Protein 8CMU (pdb70)

Foldseek 3Di:
DDPPDPDDFQQAQPAAAFDDQWDFDDDDDPPDPCVVAKDWDDKAQQQALPGDACVVQVNSLAPDRAHEHAAQDKGKMKIFIPWFDDVVPKAKWKWWAGGHDADVVLLRIDTADEDCDDDGQDWHWYFPDGDTRMTMITTHHGLLHFFAKIWMKMWIDDPGTIRIDGGDVRHTYGYFHGLCHPPHQLPDPDVLLLCFQAVDQKFKDWDFFPVDIDIAIAGLLLRYPCNLVLLSVLSSLLSGRRSCRSPVFVSLVSSLQQDEDDPWRHQADEDDPLQQPPADPQQAHRYQPVSSVCCVVVVTYHGHHDQVNSQRNSSSSCSNSPFGKFKKKFAQFQALCQLEQEQEWEAELQWHTDPVPRPRFTFRMGMWMWTFGQDPVDDPDQGTTFTWGSQFHQAPVGRGIWDSDRLRCQQLLQQLDDDRSSNNNSRQFHKYWYWYCYPVRDIDTFDIGRCRGRVWMWTADRPDRDIDTCSCSRYPDPPDPSRVSSVVNNVVNDRDHPDPCVPDDPQPQQKAKDKDWDAAAQQAKTKIKIKIFGQFQDKWKKKKKKFKFAADSRRHTDDRLDIDIDIDIDHGGGMDMDMDIDGNVSPVVPHRAQRKMKMKMWMATVPRRHIDIDMDMGGHDYDAWDKDKDDALAAQDKIKIKIKDWAPDQAKFAQKKKWKDKRQWAHIDIDTDGIHGPGHMDMDMDITHGHDAAKIKMKMFMDTSRYGSHIYMDIDGRHYHD/DDDPDPDPFQQAQPAAAWDDQFDFDDDDDPPPPCVVAKDWDDKFQQQALPGPQCVVQVNSLAPDSAAEHAAQDKGKMKTFIPWADDVVAWAKWKWWAGGHDADVVLLRIDTAGEDCDDDRQDWHWYFPDGDTRMTMIITHHGLLHQFAWIFMKMWIQDPGGIRIDGGDVNHTYGYFHGLCHPPHQLPDPDPLLLCFQAVDQKFKDWDFFDVDIDIAIAGLLLRYPCNLVLLSVLSSLLSGRRSCNSDVFVSLVSSLQQDDDDDFGHQADEDDPLFQPPADDQQAHRYQPVSSVCCVVVVTHHGHHDQVNSQRNSSSSCSSSPFGKFKKKFAQFQALCQLELEQEWEAELQWHTDPPPRQRFTFRMGMWMWTFGQDPVDDPDLGGTFTWRSQWHQAPPGTGIWDSDRLQCLQQLVQLDDDRSSNVNSRAFHKYWYWYCYPVRDIDTQDIGRCRGRVWMWTADRPDRDIDTCSCSRYPDPPDVSRVSNVVSNVVRDRDHPDDCPNYDPAPQPKDKDKDWDAAAQQAKTKIKIKIFGAFQDKWKKKKKKWKFADDSRRHTDDRLDIDIDIDIAHGRGMDMDMDMDHNVSPVVPHRAQRKMKMKMWMATPVRRRIDIDMDMGGHDYDAWDKDKDDAQAAQDKIKIKIKDFAQAQAKFAQKKKWKDKRQWDHIDIDTDGIAHRGGMDMDMDITHGHDAAKIKMKMFMDTSGYGSHIDMDIDGHHYDD/DAADAPADQWDWDPVCVVCVVPCPPDDFQDKTKIAHDPQWADQVQHRIDIWGQHPVHTPPHNYIAGWDADDPEPQWAWPDPDGTATEQGKTKIAHDPPWAWPVRHRMDIWGCHSHGIPDHTYTHD/DAADADQVQKDWDPVCVVCVVPCPPDDFFDKTKMAHDPQWADPVRHGIDIWTQDPVHTPPHNYIAGWAADDPEPQWAFPDPDGTHTQQDKTKIAHHPPWAWPVRHRMDMWGQHRVHTNDDTYIHD

Sequence (1694 aa):
FGGRRAVPPNNSNAAEDDLPTVELQGVVPRGVNLQEFLNVTSVHLFKERWDTNKVDHHTDKYENNKLIVRRGQSFYVQIDFSRPYDPRRDLFRVEYVIGRYPQENKGTYIPVPIVSELQSGKWGAKIVMREDRSVRLSIQSSPKCIVGKFRMYVAVWTPYGVLRTSRNPETDTYILFNPWCEDDAVYLDNEKEREEYVLNDIGVIFYGEVNDIKTRSWSYGQFEDGILDTCLYVMDRAQMDLSGRGNPIKVSRVGSAMVNAKDDEGVLVGSWDNIYAYGVPPSAWTGSVDILLEYRSSENPVRYGQCWVFAGVFNTFLRCLGIPARIVTNYFSAHDNDANLQMDIFLEEDGNVNSKLTKDSVWNYHCWNEAWMTRPDLPVGFGGWQAVDSTPQENSDGMYRCGPASVQAIKHGHVCFQFDAPFVFAEVNSDLIYITAKKDGTHVVENVDATHIGKLIVTKQIGGDGMMDITDTYKFQEGQEEERLALETALMYGAKKPLNTEGVMKSRSNVDMDFEVENAVLGKDFKLSITFRNNSHNRYTITAYLSANITFYTGVPKAEFKKETFDVTLEPLSFKKEAVLIQAGEYMGQLLEQASLHFFVTARINETRDVLAKQKSTVLTIPEIIIKVRGTQVVGSDMTVTVEFTNPLKETLRNVWVHLDGPGVTRPMKKMFREIRPNSTVQWEEVCRPWVSGHRKLIASMSSDSLRHVYGELDVQIQRRPFGGRRAVPPNNSNAAEDDLPTVELQGVVPRGVNLQEFLNVTSVHLFKERWDTNKVDHHTDKYENNKLIVRRGQSFYVQIDFSRPYDPRRDLFRVEYVIGRYPQENKGTYIPVPIVSELQSGKWGAKIVMREDRSVRLSIQSSPKCIVGKFRMYVAVWTPYGVLRTSRNPETDTYILFNPWCEDDAVYLDNEKEREEYVLNDIGVIFYGEVNDIKTRSWSYGQFEDGILDTCLYVMDRAQMDLSGRGNPIKVSRVGSAMVNAKDDEGVLVGSWDNIYAYGVPPSAWTGSVDILLEYRSSENPVRYGQCWVFAGVFNTFLRCLGIPARIVTNYFSAHDNDANLQMDIFLEEDGNVNSKLTKDSVWNYHCWNEAWMTRPDLPVGFGGWQAVDSTPQENSDGMYRCGPASVQAIKHGHVCFQFDAPFVFAEVNSDLIYITAKKDGTHVVENVDATHIGKLIVTKQIGGDGMMDITDTYKFQEGQEEERLALETALMYGAKKPLNTEGVMKSRSNVDMDFEVENAVLGKDFKLSITFRNNSHNRYTITAYLSANITFYTGVPKAEFKKETFDVTLEPLSFKKEAVLIQAGEYMGQLLEQASLHFFVTARINETRDVLAKQKSTVLTIPEIIIKVRGTQVVGSDMTVTVEFTNPLKETLRNVWVHLDGPGVTRPMKKMFREIRPNSTVQWEEVCRPWVSGHRKLIASMSSDSLRHVYGELDVQIQRRPPCGFPHVENGRIAQYYYTFKSFYFPMSIDKKLSFFCLAGYTTESGRQEEQTTCTTEGWSPEPRCFKKCTKPDLSNGYISDVKLLYKIQENMRYGCASGYKTTGGKDEEVVQCLSDGWSSQPTCRKPCGFPHVENGRIAQYYYTFKSFYFPMSIDKKLSFFCLAGYTTESGRQEEQTTCTTEGWSPEPRCFKKCTKPDLSNGYISDVKLLYKIQENMRYGCASGYKTTGGKDEEVVQCLSDGWSSQPTCRK

Nearest PDB structures (foldseek):
  8cmu-assembly1_D  TM=1.008E+00  e=2.382E-25  Homo sapiens
  8cmt-assembly1_D  TM=1.003E+00  e=5.916E-23  Homo sapiens
  4aym-assembly1_B  TM=7.364E-01  e=3.952E-09  Homo sapiens
  3zd2-assembly1_B  TM=6.260E-01  e=2.821E-08  Homo sapiens
  3zd2-assembly1_A  TM=6.293E-01  e=2.395E-08  Homo sapiens

Solvent-accessible surface area: 66856 Å² total; per-residue (Å²): 90,35,0,44,80,40,38,67,47,16,32,30,13,80,11,89,48,139,25,68,81,67,43,100,74,73,144,43,73,245,82,36,80,43,151,99,41,1,85,26,89,48,28,74,9,62,52,92,87,189,33,71,3,1,68,76,2,50,0,50,88,4,42,27,112,36,0,0,0,1,4,13,46,46,2,72,0,37,0,25,3,47,47,68,17,37,86,212,138,7,75,1,19,0,0,0,0,1,1,121,65,29,35,62,41,58,29,2,42,14,24,0,47,50,28,101,108,46,89,96,33,121,28,0,0,66,45,58,77,112,101,115,128,10,0,73,0,10,0,31,1,21,11,169,7,10,1,0,54,0,8,6,6,2,0,4,33,17,113,58,6,11,28,17,34,73,86,58,64,108,7,4,0,2,0,0,0,1,0,33,15,120,91,4,28,0,46,3,112,58,79,143,49,27,83,7,5,1,14,35,13,16,2,8,2,4,28,2,1,24,98,18,51,41,73,5,4,0,0,5,0,0,14,27,105,26,0,7,57,1,0,11,32,5,3,21,57,26,108,1,18,0,47,10,1,11,59,5,14,18,1,0,3,15,3,1,44,12,4,14,5,125,138,69,84,0,2,0,28,22,13,21,48,33,104,7,45,212,32,34,24,0,3,1,14,1,0,0,6,33,0,1,69,82,0,96,78,44,87,70,23,6,112,19,0,3,0,5,0,0,0,0,3,0,0,0,6,0,6,0,0,0,0,0,0,17,9,0,2,0,0,14,0,0,5,29,2,29,3,30,0,11,8,9,7,9,0,61,65,78,0,37,19,13,73,149,60,24,80,29,23,18,4,5,2,0,1,5,0,1,0,62,0,68,10,78,23,7,19,22,26,1,36,11,38,0,1,0,9,2,0,11,3,13,1,25,21,10,53,113,20,0,0,0,0,2,7,54,0,0,32,0,0,9,3,5,8,25,15,9,1,24,23,10,3,0,4,0,29,0,12,1,0,2,3,4,14,69,105,48,21,59,68,67,39,48,42,42,36,58,76,18,1,0,94,36,0,0,2,19,67,61,74,18,64,35,70,59,76,4,15,91,53,0,16,9,126,51,46,81,50,24,45,104,8,7,19,26,4,0,69,45,17,28,7,88,63,82,57,126,38,115,63,37,91,130,33,168,1,78,8,82,3,62,0,112,19,76,88,14,66,17,32,122,72,3,118,0,33,0,37,1,127,2,66,17,150,82,117,8,34,2,26,0,23,0,11,0,18,0,2,0,2,0,17,6,71,98,33,74,20,43,136,57,78,10,118,7,49,0,96,59,110,39,95,86,111,44,76,9,76,0,87,21,76,42,0,51,78,70,40,11,17,10,4,0,0,27,0,22,0,1,0,21,0,60,97,52,134,35,7,16,8,61,22,42,3,12,10,7,48,28,62,107,4,81,10,106,38,126,60,82,45,26,4,27,38,70,2,29,1,9,4,36,4,58,0,38,11,178,82,24,0,131,59,0,91,2,12,1,2,0,2,0,0,5,166,44,50,108,71,50,30,172,86,2,152,45,88,52,66,22,107,19,91,53,94,6,148,0,80,49,26,27,143,33,14,0,2,0,0,0,3,7,92,61,16,22,5,3,10,3,72,51,100,6,69,1,86,142,132,163,85,39,0,45,77,37,33,67,56,13,26,32,15,80,11,93,47,136,22,70,78,73,48,117,60,69,152,40,70,244,81,34,80,59,145,104,41,1,86,24,87,40,31,77,10,65,45,91,84,193,32,70,4,0,69,73,1,51,0,50,87,3,43,26,112,33,0,0,0,0,4,13,46,44,2,71,0,32,0,21,1,51,45,66,19,23,78,214,151,11,75,2,16,0,0,0,0,1,1,125,63,28,36,59,54,60,29,2,42,14,24,0,51,48,27,101,109,46,83,92,26,117,33,0,0,63,44,56,86,114,87,117,123,12,2,70,0,10,0,30,0,20,12,170,7,10,2,0,57,0,9,6,6,2,0,4,33,18,111,68,3,10,30,18,34,75,79,60,66,96,7,4,0,2,0,0,0,1,0,34,16,119,91,4,29,0,60,4,112,52,98,139,46,23,89,6,6,1,15,37,15,17,2,7,2,8,27,2,1,25,100,21,47,38,73,5,3,0,0,4,0,0,12,21,106,25,0,7,61,0,0,11,32,5,2,20,67,28,117,6,16,0,43,11,1,13,61,5,10,17,2,0,6,14,2,0,40,12,6,27,10,116,128,105,77,1,2,0,27,24,11,22,47,35,122,7,42,213,31,34,25,0,2,0,17,3,0,0,4,34,0,2,68,80,0,99,84,39,92,75,19,4,108,20,0,2,1,5,0,0,0,0,3,0,0,0,6,0,7,0,0,0,0,0,0,15,8,0,2,0,0,13,0,0,4,27,2,30,3,28,0,10,8,9,10,8,0,61,62,77,0,37,15,17,72,146,56,22,76,31,25,19,4,4,1,0,1,3,0,0,0,62,0,68,9,81,24,7,13,23,31,0,32,10,37,0,1,0,8,2,0,22,2,14,3,27,15,14,66,91,17,0,0,0,0,2,8,59,1,0,32,0,0,10,4,4,7,26,15,8,1,21,22,8,3,0,4,0,26,1,17,0,0,3,2,2,15,71,122,45,25,57,65,65,30,43,39,48,40,60,75,19,1,0,100,37,0,0,3,21,67,53,70,16,67,34,75,64,76,4,16,92,52,0,15,11,125,56,53,95,44,24,46,90,9,7,19,28,3,0,71,41,15,29,7,87,63,79,54,108,44,127,72,24,90,123,44,160,2,84,5,81,6,65,1,116,22,78,82,12,69,14,31,119,74,3,123,0,30,0,39,0,119,3,61,17,154,86,131,10,37,2,30,0,28,0,9,0,18,0,3,0,3,0,14,8,68,93,33,74,20,34,141,62,80,9,116,3,69,0,90,56,99,32,106,83,114,42,87,8,90,0,91,18,73,49,0,55,80,71,40,10,12,11,4,0,0,20,0,24,0,1,0,15,0,76,92,31,136,10,8,12,5,66,20,47,4,7,10,7,45,27,71,99,5,81,12,116,38,136,56,87,45,32,4,25,42,77,0,31,1,9,4,40,6,63,4,40,17,194,83,21,0,126,60,0,90,2,16,1,2,0,2,1,0,3,166,44,50,115,79,47,30,172,76,2,117,38,129,47,66,22,109,12,87,54,88,6,150,1,78,48,24,27,128,25,13,0,2,0,0,0,3,7,93,52,17,13,7,4,7,4,76,50,86,2,72,1,87,142,128,163,125,4,42,56,6,147,14,79,46,2,56,1,4,48,7,21,31,18,2,88,96,104,40,21,88,8,78,84,111,98,119,6,29,2,20,0,21,2,5,45,3,1,70,69,10,150,54,64,38,100,0,33,0,40,115,142,25,34,51,79,114,14,110,1,34,111,18,12,69,73,17,147,33,72,80,31,99,13,23,45,94,71,52,14,2,90,2,90,67,79,2,107,0,0,17,46,118,54,56,97,2,48,50,47,121,95,59,23,63,3,65,0,81,50,123,28,47,58,33,109,0,40,2,121,184,120,3,40,60,9,157,14,102,48,1,54,2,4,51,6,28,28,21,2,80,94,104,42,17,90,9,58,80,107,85,141,6,21,1,23,0,22,3,5,47,0,0,114,74,16,133,47,69,32,95,1,35,0,43,115,154,21,40,56,69,110,15,132,10,35,121,17,10,70,86,16,150,24,54,75,30,108,22,19,18,100,52,50,14,3,80,15,113,69,70,2,114,1,0,19,42,116,63,43,96,0,46,57,42,146,83,58,29,68,0,60,0,77,84,143,27,41,59,36,119,3,46,4,131,185

Secondary structure (DSSP, 8-state):
--TT-SS-----SS------SEEE-S---TT--GGGS--EEEEE----TTSHHHHHTT-TTSS-SSEEEETTSEEEEEEEESS---TTT-EEEEEEE-SSS--TTTTSEEEE-EESSPPTTS-EEEEEEEETTEEEEEEE--TTPPPEEEEEEEEEEETTEEEEPPP-GGG-EEEE--TT-TTSTT--S-HHHHHHHTT--EEEEEEEETTEEEEEEEE--TTSTTHHHHHHHHHHHTT--GGGTT-HHHHHHHHHHHHBPSSSSSSEEE--SS--TTS--GGG--BHHHHHHHHHHH-S-EEEE-HHHHHHHHHHHHHHHT--EEEEEEEEE-TT-TTB-EEEEEE-TTS-B-TTT-----EEEEEEEEEEE--TTS-TT--EEEEEEEEEEE-SSSEEEEEEEEHHHHHTT-TTSTTTHHHHHHHHHPEEEEEEE-TTS-EEEEEEESSSTT-EEEEEPTTSSSEEE-HHHHSPPTTSHHHHHHHHHHHHTT-B--S-GGG----TT-EEEEEEE---BTT--EEEEEEEEE-SSS-EEEEEEEEEEEE-TTS-EEEEEEEEEEEEEE-TT-EEEEEEEE-HHHHTTT--GGGEEEEEEEEEETTT--EEEEEEEEE-B-PPPEEEEES--BTTS-EEEEEEEE--SSS-EEEEEEEEEETTTEEEEEEEEEEE-TT-EEEEEEEE-----EEEEEEEEEE-SS-EEEEEEEEEEEBPP-/---S-SS-----SS------SEEE-SSPPTT--GGGS--EEEEE----TTSHHHHHHT-TTSS-SSEEEETTSEEEEEEEESS---TTT-EEEEEEE-SSS--TTTTSEEEE-EESS--TTS-EEEEEEEETTEEEEEEE--TTPPPEEEEEEEEEEETTEEEEPPP-GGG-EEEE--TT-TTSTT----HHHHIIIII--EEEEEEEETTEEEEEEEE--TTSTTHHHHHHHHHHHTT--GGGTT-HHHHHHHHHHHHB-BTTBSSEEE--SS--TTS--GGG--BHHHHHHHHHHH-S-EEEE-HHHHHHHHHHHHHHHT--EEEEEEEEE-TT-TTB-EEEEEE-TTS-B-TTT-----EEEEEEEEEEE--TTSPTT--EEEEEEEEEEE-SSSEEEEEEEEHHHHHHT-TTSTTTHHHHHHHHH-EEEEEEE-TTS-EEEEEEESSSTT-EEEEEPTTSSSEEE-HHHHSPPTTSHHHHHHHHHHHHTT-B-SS-TTS--S-SS-EEEEEEE---BTT--EEEEEEEEE-SSS-EEEEEEEEEEEE-TTS-EEEEEEEEEEEEEEPTT-EEEEEEEE-HHHHTTT--GGGEEEEEEEEEETTT--EEEEEEEEE-B-PPPEEEEES--BTTS-EEEEEEEE--SSS-EEEEEEEEEETTTEEEEEEEEEEE-TT-EEEEEEEE-----EEEEEEEEEE-SS-EEEEEEEEEEEBPP-/-B-----BSEEE-THHHHSHHHH-SBPTT-EEEEEEPTTEE-TTS-SEEEEEEETTEEES--B-EEPEEPP---SEEES---SEE-TT-EEEEEEPTT-EETTSSSEEEEEB-SSSBSS---EE-/-B-----BTEEE-THHHHSHHHH-SB-TT-EEEEEEPTTEE-TTS-SEEEEEEETTEEES--B-EEPEEPP--TTEEES---SEE-TT-EEEEEEPTT-EETTSSSEEEEEEETTEESS---EE-

Organism: Homo sapiens (NCBI:txid9606)

InterPro domains:
  IPR001102 Transglutaminase, N-terminal [PF00868] (58-164)
  IPR002931 Transglutaminase-like [PF01841] (311-397)
  IPR002931 Transglutaminase-like [SM00460] (307-400)
  IPR008958 Transglutaminase, C-terminal [PF00927] (519-623)
  IPR008958 Transglutaminase, C-terminal [PF00927] (631-727)
  IPR013783 Immunoglobulin-like fold [G3DSA:2.60.40.10] (9-193)
  IPR013783 Immunoglobulin-like fold [G3DSA:2.60.40.10] (518-631)
  IPR013783 Immunoglobulin-like fold [G3DSA:2.60.40.10] (632-732)
  IPR013808 Transglutaminase, active site [PS00547] (313-330)
  IPR014756 Immunoglobulin E-set [SSF81296] (8-191)
  IPR023608 Protein-glutamine gamma-glutamyltransferase, animal [PIRSF000459] (46-731)
  IPR036238 Transglutaminase, C-terminal domain superfamily [SSF49309] (517-628)
  IPR036238 Transglutaminase, C-terminal domain superfamily [SSF49309] (630-728)
  IPR036985 Transglutaminase-like superfamily [G3DSA:3.90.260.10] (194-502)
  IPR038765 Papain-like cysteine peptidase superfamily [SSF54001] (192-502)
  IPR050779 Protein-glutamine gamma-glutamyltransferases [PTHR11590] (48-728)

B-factor: mean 51.0, std 29.39, range [5.63, 141.69]

Structure (mmCIF, N/CA/C/O backbone):
data_8CMU
#
_entry.id   8CMU
#
_cell.length_a   1.00
_cell.length_b   1.00
_cell.length_c   1.00
_cell.angle_alpha   90.00
_cell.angle_beta   90.00
_cell.angle_gamma   90.00
#
_symmetry.space_group_name_H-M   'P 1'
#
loop_
_entity.id
_entity.type
_entity.pdbx_description
1 polymer 'Coagulation factor XIII A chain'
2 polymer 'Coagulation factor XIII B chain'
3 water water
#
loop_
_atom_site.group_PDB
_atom_site.id
_atom_site.type_symbol
_atom_site.label_atom_id
_atom_site.label_alt_id
_atom_site.label_comp_id
_atom_site.label_asym_id
_atom_site.label_entity_id
_atom_site.label_seq_id
_atom_site.pdbx_PDB_ins_code
_atom_site.Cartn_x
_atom_site.Cartn_y
_atom_site.Cartn_z
_atom_site.occupancy
_atom_site.B_iso_or_equiv
_atom_site.auth_seq_id
_atom_site.auth_comp_id
_atom_site.auth_asym_id
_atom_site.auth_atom_id
_atom_site.pdbx_PDB_model_num
ATOM 1 N N . PHE A 1 9 ? 175.78236 205.06667 206.41201 1.000 45.04447 9 PHE A N 1
ATOM 2 C CA . PHE A 1 9 ? 176.02305 205.04482 204.97419 1.000 46.26904 9 PHE A CA 1
ATOM 3 C C . PHE A 1 9 ? 176.48567 203.67071 204.50589 1.000 49.47238 9 PHE A C 1
ATOM 4 O O . PHE A 1 9 ? 176.94622 202.85170 205.30019 1.000 53.32827 9 PHE A O 1
ATOM 12 N N . GLY A 1 10 ? 176.35782 203.43186 203.20393 1.000 41.53149 10 GLY A N 1
ATOM 13 C CA . GLY A 1 10 ? 176.77082 202.18264 202.60187 1.000 34.22331 10 GLY A CA 1
ATOM 14 C C . GLY A 1 10 ? 176.92902 202.32456 201.10381 1.000 34.30268 10 GLY A C 1
ATOM 15 O O . GLY A 1 10 ? 175.94440 202.28730 200.36104 1.000 43.75187 10 GLY A O 1
ATOM 16 N N . GLY A 1 11 ? 178.16548 202.50190 200.64974 1.000 30.28291 11 GLY A N 1
ATOM 17 C CA . GLY A 1 11 ? 178.42594 202.86535 199.27531 1.000 22.53362 11 GLY A CA 1
ATOM 18 C C . GLY A 1 11 ? 178.27624 201.75813 198.26376 1.000 22.62592 11 GLY A C 1
ATOM 19 O O . GLY A 1 11 ? 178.47500 201.99698 197.07112 1.000 35.39191 11 GLY A O 1
ATOM 20 N N . ARG A 1 12 ? 177.94452 200.54283 198.69906 1.000 33.36468 12 ARG A N 1
ATOM 21 C CA . ARG A 1 12 ? 177.85547 199.42805 197.76466 1.000 30.25119 12 ARG A CA 1
ATOM 22 C C . ARG A 1 12 ? 176.58190 199.49665 196.92985 1.000 34.11950 12 ARG A C 1
ATOM 23 O O . ARG A 1 12 ? 176.59277 199.13845 195.74721 1.000 35.06987 12 ARG A O 1
ATOM 31 N N . ARG A 1 13 ? 175.48323 199.96342 197.52004 1.000 38.07637 13 ARG A N 1
ATOM 32 C CA . ARG A 1 13 ? 174.20112 199.98229 196.83594 1.000 36.21953 13 ARG A CA 1
ATOM 33 C C . ARG A 1 13 ? 173.37084 201.15793 197.32287 1.000 35.94369 13 ARG A C 1
ATOM 34 O O . ARG A 1 13 ? 173.44414 201.54519 198.49148 1.000 35.92962 13 ARG A O 1
ATOM 42 N N . ALA A 1 14 ? 172.58692 201.73261 196.40746 1.000 29.36550 14 ALA A N 1
ATOM 43 C CA . ALA A 1 14 ? 171.66638 202.79528 196.79446 1.000 33.20920 14 ALA A CA 1
ATOM 44 C C . ALA A 1 14 ? 170.45464 202.23863 197.53207 1.000 36.63250 14 ALA A C 1
ATOM 45 O O . ALA A 1 14 ? 169.83954 202.94611 198.33716 1.000 40.47380 14 ALA A O 1
ATOM 47 N N . VAL A 1 15 ? 170.09989 200.98323 197.26964 1.000 39.14609 15 VAL A N 1
ATOM 48 C CA . VAL A 1 15 ? 169.01013 200.30395 197.96660 1.000 36.38362 15 VAL A CA 1
ATOM 49 C C . VAL A 1 15 ? 169.38850 198.83820 198.16801 1.000 34.34148 15 VAL A C 1
ATOM 50 O O . VAL A 1 15 ? 170.02474 198.24076 197.28760 1.000 38.38818 15 VAL A O 1
ATOM 54 N N . PRO A 1 16 ? 169.06421 198.23339 199.31020 1.000 34.31767 16 PRO A N 1
ATOM 55 C CA . PRO A 1 16 ? 169.46102 196.83980 199.56297 1.000 28.89913 16 PRO A CA 1
ATOM 56 C C . PRO A 1 16 ? 168.84020 195.89285 198.55121 1.000 35.31485 16 PRO A C 1
ATOM 57 O O . PRO A 1 16 ? 167.80304 196.20846 197.94871 1.000 37.55682 16 PRO A O 1
ATOM 61 N N . PRO A 1 17 ? 169.44379 194.72407 198.33381 1.000 39.42096 17 PRO A N 1
ATOM 62 C CA . PRO A 1 17 ? 168.92169 193.79895 197.31902 1.000 35.72632 17 PRO A CA 1
ATOM 63 C C . PRO A 1 17 ? 167.53042 193.28667 197.67213 1.000 33.25486 17 PRO A C 1
ATOM 64 O O . PRO A 1 17 ? 167.26474 192.87640 198.80382 1.000 31.49407 17 PRO A O 1
ATOM 68 N N . ASN A 1 18 ? 166.63797 193.32295 196.68108 1.000 36.99712 18 ASN A N 1
ATOM 69 C CA . ASN A 1 18 ? 165.26038 192.84830 196.82351 1.000 29.62138 18 ASN A CA 1
ATOM 70 C C . ASN A 1 18 ? 165.22339 191.34911 196.53694 1.000 30.59950 18 ASN A C 1
ATOM 71 O O . ASN A 1 18 ? 164.81218 190.89041 195.46993 1.000 39.19200 18 ASN A O 1
ATOM 76 N N . ASN A 1 19 ? 165.67718 190.57339 197.52187 1.000 34.04999 19 ASN A N 1
ATOM 77 C CA . ASN A 1 19 ? 165.94674 189.15041 197.34856 1.000 31.78637 19 ASN A CA 1
ATOM 78 C C . ASN A 1 19 ? 165.14259 188.27367 198.30534 1.000 32.99063 19 ASN A C 1
ATOM 79 O O . ASN A 1 19 ? 165.51281 187.11958 198.53985 1.000 40.01063 19 ASN A O 1
ATOM 84 N N . SER A 1 20 ? 164.04741 188.78969 198.85881 1.000 31.07636 20 SER A N 1
ATOM 85 C CA . SER A 1 20 ? 163.13643 187.97797 199.65471 1.000 26.72597 20 SER A CA 1
ATOM 86 C C . SER A 1 20 ? 161.69715 188.30598 199.29141 1.000 35.02577 20 SER A C 1
ATOM 87 O O . SER A 1 20 ? 161.30711 189.47671 199.27149 1.000 35.77365 20 SER A O 1
ATOM 90 N N . ASN A 1 21 ? 160.91226 187.26286 199.01554 1.000 25.51863 21 ASN A N 1
ATOM 91 C CA . ASN A 1 21 ? 159.48659 187.42745 198.76028 1.000 26.23107 21 ASN A CA 1
ATOM 92 C C . ASN A 1 21 ? 158.70222 187.57961 200.05697 1.000 28.66115 21 ASN A C 1
ATOM 93 O O . ASN A 1 21 ? 157.68097 188.27476 200.08047 1.000 31.31321 21 ASN A O 1
ATOM 98 N N . ALA A 1 22 ? 159.15621 186.93657 201.13371 1.000 24.91365 22 ALA A N 1
ATOM 99 C CA . ALA A 1 22 ? 158.49602 187.06063 202.42686 1.000 28.55202 22 ALA A CA 1
ATOM 100 C C . ALA A 1 22 ? 158.59456 188.46737 203.00388 1.000 36.49481 22 ALA A C 1
ATOM 101 O O . ALA A 1 22 ? 157.75840 188.84204 203.83245 1.000 35.25515 22 ALA A O 1
ATOM 103 N N . ALA A 1 23 ? 159.58058 189.25337 202.58044 1.000 38.31859 23 ALA A N 1
ATOM 104 C CA . ALA A 1 23 ? 159.69454 190.62934 203.03906 1.000 32.29729 23 ALA A CA 1
ATOM 105 C C . ALA A 1 23 ? 158.62248 191.50930 202.40447 1.000 40.89059 23 ALA A C 1
ATOM 106 O O . ALA A 1 23 ? 158.18591 191.28453 201.27274 1.000 42.04223 23 ALA A O 1
ATOM 108 N N . GLU A 1 24 ? 158.20266 192.52677 203.15404 1.000 38.32972 24 GLU A N 1
ATOM 109 C CA . GLU A 1 24 ? 157.18056 193.46344 202.71308 1.000 37.92379 24 GLU A CA 1
ATOM 110 C C . GLU A 1 24 ? 157.61963 194.88101 203.05401 1.000 43.96406 24 GLU A C 1
ATOM 111 O O . GLU A 1 24 ? 158.55153 195.09576 203.83317 1.000 46.95648 24 GLU A O 1
ATOM 117 N N . ASP A 1 25 ? 156.93574 195.85749 202.45981 1.000 49.08098 25 ASP A N 1
ATOM 118 C CA . ASP A 1 25 ? 157.07589 197.25106 202.85395 1.000 49.50099 25 ASP A CA 1
ATOM 119 C C . ASP A 1 25 ? 155.71068 197.91717 202.97779 1.000 53.77445 25 ASP A C 1
ATOM 120 O O . ASP A 1 25 ? 154.70325 197.43336 202.45564 1.000 56.64343 25 ASP A O 1
ATOM 125 N N . ASP A 1 26 ? 155.70072 199.04515 203.68850 1.000 59.89245 26 ASP A N 1
ATOM 126 C CA . ASP A 1 26 ? 154.48300 199.79055 204.01304 1.000 59.93000 26 ASP A CA 1
ATOM 127 C C . ASP A 1 26 ? 154.24667 200.86603 202.95831 1.000 57.00363 26 ASP A C 1
ATOM 128 O O . ASP A 1 26 ? 154.73865 201.98969 203.06586 1.000 61.11008 26 ASP A O 1
ATOM 133 N N . LEU A 1 27 ? 153.49475 200.51630 201.92246 1.000 56.50116 27 LEU A N 1
ATOM 134 C CA . LEU A 1 27 ? 153.10445 201.50080 200.91620 1.000 61.82078 27 LEU A CA 1
ATOM 135 C C . LEU A 1 27 ? 152.20136 202.55775 201.54496 1.000 62.34345 27 LEU A C 1
ATOM 136 O O . LEU A 1 27 ? 151.28798 202.21165 202.30354 1.000 62.37859 27 LEU A O 1
ATOM 141 N N . PRO A 1 28 ? 152.43150 203.84323 201.27595 1.000 68.92010 28 PRO A N 1
ATOM 142 C CA . PRO A 1 28 ? 151.58272 204.88880 201.86409 1.000 69.01712 28 PRO A CA 1
ATOM 143 C C . PRO A 1 28 ? 150.12797 204.72284 201.44911 1.000 71.44372 28 PRO A C 1
ATOM 144 O O . PRO A 1 28 ? 149.81784 204.49707 200.27740 1.000 71.96608 28 PRO A O 1
ATOM 148 N N . THR A 1 29 ? 149.23074 204.84155 202.43056 1.000 72.36876 29 THR A N 1
ATOM 149 C CA . THR A 1 29 ? 147.80462 204.90955 202.13074 1.000 70.17790 29 THR A CA 1
ATOM 150 C C . THR A 1 29 ? 147.42344 206.20568 201.42522 1.000 71.54938 29 THR A C 1
ATOM 151 O O . THR A 1 29 ? 146.42641 206.23778 200.69537 1.000 70.14315 29 THR A O 1
ATOM 155 N N . VAL A 1 30 ? 148.18809 207.27710 201.62097 1.000 81.92639 30 VAL A N 1
ATOM 156 C CA . VAL A 1 30 ? 148.06202 208.47548 200.79881 1.000 81.13438 30 VAL A CA 1
ATOM 157 C C . VAL A 1 30 ? 149.45192 209.02700 200.50962 1.000 80.17335 30 VAL A C 1
ATOM 158 O O . VAL A 1 30 ? 150.27170 209.17705 201.42169 1.000 78.77643 30 VAL A O 1
ATOM 162 N N . GLU A 1 31 ? 149.72121 209.30808 199.23831 1.000 86.29589 31 GLU A N 1
ATOM 163 C CA . GLU A 1 31 ? 150.90070 210.04976 198.79836 1.000 86.24792 31 GLU A CA 1
ATOM 164 C C . GLU A 1 31 ? 150.45918 211.45606 198.40007 1.000 87.18310 31 GLU A C 1
ATOM 165 O O . GLU A 1 31 ? 150.05828 211.68640 197.25910 1.000 86.94855 31 GLU A O 1
ATOM 171 N N . LEU A 1 32 ? 150.48164 212.38010 199.35822 1.000 98.41607 32 LEU A N 1
ATOM 172 C CA . LEU A 1 32 ? 150.30880 213.79151 199.03770 1.000 98.63210 32 LEU A CA 1
ATOM 173 C C . LEU A 1 32 ? 151.48503 214.29726 198.21207 1.000 99.02425 32 LEU A C 1
ATOM 174 O O . LEU A 1 32 ? 152.63372 213.90467 198.43424 1.000 98.44861 32 LEU A O 1
ATOM 179 N N . GLN A 1 33 ? 151.19728 215.17696 197.25424 1.000 106.31807 33 GLN A N 1
ATOM 180 C CA . GLN A 1 33 ? 152.22267 215.71168 196.37061 1.000 107.36945 33 GLN A CA 1
ATOM 181 C C . GLN A 1 33 ? 152.07087 217.21934 196.23347 1.000 108.23742 33 GLN A C 1
ATOM 182 O O . GLN A 1 33 ? 150.95740 217.73163 196.08435 1.000 108.14490 33 GLN A O 1
ATOM 188 N N . GLY A 1 34 ? 153.19979 217.92118 196.28384 1.000 121.56149 34 GLY A N 1
ATOM 189 C CA . GLY A 1 34 ? 153.27951 219.36534 196.22957 1.000 121.80159 34 GLY A CA 1
ATOM 190 C C . GLY A 1 34 ? 152.58606 220.07186 197.38683 1.000 122.58461 34 GLY A C 1
ATOM 191 O O . GLY A 1 34 ? 152.39576 219.53226 198.47970 1.000 122.63516 34 GLY A O 1
ATOM 192 N N . VAL A 1 35 ? 152.20409 221.31789 197.11210 1.000 125.78515 35 VAL A N 1
ATOM 193 C CA . VAL A 1 35 ? 151.32436 222.06958 198.00025 1.000 126.19362 35 VAL A CA 1
ATOM 194 C C . VAL A 1 35 ? 149.90428 221.53961 197.85041 1.000 125.88090 35 VAL A C 1
ATOM 195 O O . VAL A 1 35 ? 149.35709 221.49272 196.74246 1.000 125.25403 35 VAL A O 1
ATOM 199 N N . VAL A 1 36 ? 149.30229 221.14122 198.96182 1.000 124.40774 36 VAL A N 1
ATOM 200 C CA . VAL A 1 36 ? 147.90856 220.71078 199.00377 1.000 124.68225 36 VAL A CA 1
ATOM 201 C C . VAL A 1 36 ? 147.10020 221.80005 199.70012 1.000 124.94458 36 VAL A C 1
ATOM 202 O O . VAL A 1 36 ? 147.40806 222.15185 200.84681 1.000 124.45758 36 VAL A O 1
ATOM 206 N N . PRO A 1 37 ? 146.08449 222.36957 199.05049 1.000 125.42862 37 PRO A N 1
ATOM 207 C CA . PRO A 1 37 ? 145.29010 223.42239 199.69089 1.000 124.64237 37 PRO A CA 1
ATOM 208 C C . PRO A 1 37 ? 144.62453 222.93149 200.96852 1.000 125.01518 37 PRO A C 1
ATOM 209 O O . PRO A 1 37 ? 144.38330 221.73866 201.16586 1.000 124.56817 37 PRO A O 1
ATOM 213 N N . ARG A 1 38 ? 144.33311 223.88473 201.84770 1.000 124.97029 38 ARG A N 1
ATOM 214 C CA . ARG A 1 38 ? 143.57290 223.59731 203.05565 1.000 124.67412 38 ARG A CA 1
ATOM 215 C C . ARG A 1 38 ? 142.11179 223.31024 202.72531 1.000 125.38612 38 ARG A C 1
ATOM 216 O O . ARG A 1 38 ? 141.48604 224.03062 201.94138 1.000 125.35661 38 ARG A O 1
ATOM 224 N N . GLY A 1 39 ? 141.57111 222.25321 203.32753 1.000 130.35033 39 GLY A N 1
ATOM 225 C CA . GLY A 1 39 ? 140.19027 221.86842 203.09618 1.000 129.80025 39 GLY A CA 1
ATOM 226 C C . GLY A 1 39 ? 139.89259 221.21925 201.76232 1.000 129.91005 39 GLY A C 1
ATOM 227 O O . GLY A 1 39 ? 138.75573 221.30135 201.28643 1.000 129.69138 39 GLY A O 1
ATOM 228 N N . VAL A 1 40 ? 140.88508 220.58327 201.13521 1.000 123.49089 40 VAL A N 1
ATOM 229 C CA . VAL A 1 40 ? 140.61967 219.78369 199.94390 1.000 122.99346 40 VAL A CA 1
ATOM 230 C C . VAL A 1 40 ? 139.66770 218.64675 200.28553 1.000 122.54661 40 VAL A C 1
ATOM 231 O O . VAL A 1 40 ? 139.90761 217.87107 201.21952 1.000 122.05328 40 VAL A O 1
ATOM 235 N N . ASN A 1 41 ? 138.57697 218.54065 199.52337 1.000 119.62143 41 ASN A N 1
ATOM 236 C CA . ASN A 1 41 ? 137.65098 217.41264 199.63699 1.000 120.21865 41 ASN A CA 1
ATOM 237 C C . ASN A 1 41 ? 138.17448 216.25742 198.78375 1.000 120.33836 41 ASN A C 1
ATOM 238 O O . ASN A 1 41 ? 137.78316 216.05844 197.63069 1.000 119.50084 41 ASN A O 1
ATOM 243 N N . LEU A 1 42 ? 139.09555 215.48755 199.37033 1.000 116.30569 42 LEU A N 1
ATOM 244 C CA . LEU A 1 42 ? 139.61504 214.28930 198.71613 1.000 115.46777 42 LEU A CA 1
ATOM 245 C C . LEU A 1 42 ? 138.52662 213.26821 198.39922 1.000 115.10944 42 LEU A C 1
ATOM 246 O O . LEU A 1 42 ? 138.70310 212.45332 197.48703 1.000 115.14280 42 LEU A O 1
ATOM 251 N N . GLN A 1 43 ? 137.41150 213.29397 199.12781 1.000 115.41361 43 GLN A N 1
ATOM 252 C CA . GLN A 1 43 ? 136.27685 212.40563 198.89733 1.000 115.45963 43 GLN A CA 1
ATOM 253 C C . GLN A 1 43 ? 135.39354 212.83166 197.73043 1.000 115.17998 43 GLN A C 1
ATOM 254 O O . GLN A 1 43 ? 134.35535 212.20180 197.50204 1.000 115.03798 43 GLN A O 1
ATOM 260 N N . GLU A 1 44 ? 135.77323 213.87223 196.98875 1.000 108.84809 44 GLU A N 1
ATOM 261 C CA . GLU A 1 44 ? 135.31807 213.99173 195.60709 1.000 109.33482 44 GLU A CA 1
ATOM 262 C C . GLU A 1 44 ? 135.87374 212.86587 194.74410 1.000 108.87174 44 GLU A C 1
ATOM 263 O O . GLU A 1 44 ? 135.19770 212.38855 193.82533 1.000 107.79892 44 GLU A O 1
ATOM 269 N N . PHE A 1 45 ? 137.09715 212.43208 195.02122 1.000 99.46187 45 PHE A N 1
ATOM 270 C CA . PHE A 1 45 ? 137.74728 211.37807 194.25998 1.000 97.21829 45 PHE A CA 1
ATOM 271 C C . PHE A 1 45 ? 137.38086 210.00264 194.81448 1.000 97.77529 45 PHE A C 1
ATOM 272 O O . PHE A 1 45 ? 136.98179 209.85625 195.97207 1.000 98.03413 45 PHE A O 1
ATOM 280 N N . LEU A 1 46 ? 137.51748 208.98967 193.95786 1.000 84.28856 46 LEU A N 1
ATOM 281 C CA . LEU A 1 46 ? 137.07378 207.64081 194.29280 1.000 81.09114 46 LEU A CA 1
ATOM 282 C C . LEU A 1 46 ? 137.82149 207.07423 195.49193 1.000 81.33432 46 LEU A C 1
ATOM 283 O O . LEU A 1 46 ? 139.04844 207.17362 195.58387 1.000 81.61303 46 LEU A O 1
ATOM 288 N N . ASN A 1 47 ? 137.06800 206.47514 196.40920 1.000 74.52995 47 ASN A N 1
ATOM 289 C CA . ASN A 1 47 ? 137.60066 205.57944 197.42450 1.000 73.90749 47 ASN A CA 1
ATOM 290 C C . ASN A 1 47 ? 137.19768 204.15681 197.06313 1.000 75.79033 47 ASN A C 1
ATOM 291 O O . ASN A 1 47 ? 136.02837 203.89977 196.75933 1.000 75.68535 47 ASN A O 1
ATOM 296 N N . VAL A 1 48 ? 138.15883 203.23947 197.09040 1.000 70.82556 48 VAL A N 1
ATOM 297 C CA . VAL A 1 48 ? 137.86803 201.82578 196.87087 1.000 69.36371 48 VAL A CA 1
ATOM 298 C C . VAL A 1 48 ? 137.32709 201.21483 198.15785 1.000 69.39514 48 VAL A C 1
ATOM 299 O O . VAL A 1 48 ? 137.96794 201.28916 199.21147 1.000 68.48343 48 VAL A O 1
ATOM 303 N N . THR A 1 49 ? 136.14253 200.61196 198.07309 1.000 66.81136 49 THR A N 1
ATOM 304 C CA . THR A 1 49 ? 135.46081 200.00157 199.20547 1.000 68.93983 49 THR A CA 1
ATOM 305 C C . THR A 1 49 ? 135.69483 198.49994 199.29965 1.000 68.52281 49 THR A C 1
ATOM 306 O O . THR A 1 49 ? 135.87728 197.97690 200.40263 1.000 69.72029 49 THR A O 1
ATOM 310 N N . SER A 1 50 ? 135.70026 197.79255 198.16974 1.000 63.37542 50 SER A N 1
ATOM 311 C CA . SER A 1 50 ? 135.98322 196.36420 198.16536 1.000 62.31133 50 SER A CA 1
ATOM 312 C C . SER A 1 50 ? 136.58017 195.94705 196.82875 1.000 57.78689 50 SER A C 1
ATOM 313 O O . SER A 1 50 ? 136.33882 196.57621 195.79530 1.000 54.62596 50 SER A O 1
ATOM 316 N N . VAL A 1 51 ? 137.36425 194.87051 196.86925 1.000 54.61068 51 VAL A N 1
ATOM 317 C CA . VAL A 1 51 ? 137.94121 194.24066 195.68677 1.000 53.47206 51 VAL A CA 1
ATOM 318 C C . VAL A 1 51 ? 137.59826 192.75802 195.72625 1.000 50.92221 51 VAL A C 1
ATOM 319 O O . VAL A 1 51 ? 137.73112 192.11406 196.77259 1.000 53.31054 51 VAL A O 1
ATOM 323 N N . HIS A 1 52 ? 137.16057 192.21854 194.59096 1.000 49.79167 52 HIS A N 1
ATOM 324 C CA . HIS A 1 52 ? 136.82274 190.80757 194.46304 1.000 50.66566 52 HIS A CA 1
ATOM 325 C C . HIS A 1 52 ? 137.70944 190.16762 193.40675 1.000 49.21939 52 HIS A C 1
ATOM 326 O O . HIS A 1 52 ? 137.86302 190.71341 192.30974 1.000 43.43622 52 HIS A O 1
ATOM 333 N N . LEU A 1 53 ? 138.29256 189.01535 193.73642 1.000 45.05520 53 LEU A N 1
ATOM 334 C CA . LEU A 1 53 ? 139.22478 188.34683 192.84051 1.000 41.48588 53 LEU A CA 1
ATOM 335 C C . LEU A 1 53 ? 138.62922 187.13157 192.14363 1.000 39.49155 53 LEU A C 1
ATOM 336 O O . LEU A 1 53 ? 139.32928 186.49408 191.35083 1.000 43.43144 53 LEU A O 1
ATOM 341 N N . PHE A 1 54 ? 137.35487 186.81771 192.39053 1.000 37.01052 54 PHE A N 1
ATOM 342 C CA . PHE A 1 54 ? 136.70140 185.63653 191.81692 1.000 32.28194 54 PHE A CA 1
ATOM 343 C C . PHE A 1 54 ? 137.56119 184.38419 191.99150 1.000 36.42095 54 PHE A C 1
ATOM 344 O O . PHE A 1 54 ? 137.66808 183.54237 191.09791 1.000 36.99643 54 PHE A O 1
ATOM 352 N N . LYS A 1 55 ? 138.18413 184.27153 193.16226 1.000 36.49070 55 LYS A N 1
ATOM 353 C CA . LYS A 1 55 ? 139.29562 183.36308 193.41926 1.000 33.83414 55 LYS A CA 1
ATOM 354 C C . LYS A 1 55 ? 138.87577 181.93053 193.73158 1.000 36.35989 55 LYS A C 1
ATOM 355 O O . LYS A 1 55 ? 139.75414 181.09441 193.96048 1.000 46.46805 55 LYS A O 1
ATOM 361 N N . GLU A 1 56 ? 137.58262 181.62107 193.77733 1.000 41.26751 56 GLU A N 1
ATOM 362 C CA . GLU A 1 56 ? 137.15974 180.29712 194.21624 1.000 39.00413 56 GLU A CA 1
ATOM 363 C C . GLU A 1 56 ? 137.56475 179.21385 193.21737 1.000 38.24596 56 GLU A C 1
ATOM 364 O O . GLU A 1 56 ? 137.60647 179.43137 192.00429 1.000 39.13585 56 GLU A O 1
ATOM 370 N N . ARG A 1 57 ? 137.87260 178.03053 193.76060 1.000 34.81765 57 ARG A N 1
ATOM 371 C CA . ARG A 1 57 ? 138.55150 176.97986 193.00359 1.000 35.84170 57 ARG A CA 1
ATOM 372 C C . ARG A 1 57 ? 137.68863 176.40554 191.88489 1.000 35.97925 57 ARG A C 1
ATOM 373 O O . ARG A 1 57 ? 138.22094 175.89574 190.89361 1.000 43.29590 57 ARG A O 1
ATOM 381 N N . TRP A 1 58 ? 136.36850 176.47631 192.02209 1.000 38.22004 58 TRP A N 1
ATOM 382 C CA . TRP A 1 58 ? 135.43847 176.10133 190.96433 1.000 38.95839 58 TRP A CA 1
ATOM 383 C C . TRP A 1 58 ? 135.22102 177.19717 189.93012 1.000 39.40234 58 TRP A C 1
ATOM 384 O O . TRP A 1 58 ? 134.54345 176.94957 188.92746 1.000 43.26264 58 TRP A O 1
ATOM 395 N N . ASP A 1 59 ? 135.77365 178.38531 190.13692 1.000 36.59406 59 ASP A N 1
ATOM 396 C CA . ASP A 1 59 ? 135.43080 179.55769 189.34924 1.000 37.40256 59 ASP A CA 1
ATOM 397 C C . ASP A 1 59 ? 136.42045 179.78645 188.20854 1.000 38.51156 59 ASP A C 1
ATOM 398 O O . ASP A 1 59 ? 137.51699 179.22422 188.16716 1.000 41.65903 59 ASP A O 1
ATOM 403 N N . THR A 1 60 ? 135.98064 180.62763 187.27017 1.000 30.68104 60 THR A N 1
ATOM 404 C CA . THR A 1 60 ? 136.59428 180.78341 185.95184 1.000 32.43075 60 THR A CA 1
ATOM 405 C C . THR A 1 60 ? 138.10216 181.02748 186.00354 1.000 32.38277 60 THR A C 1
ATOM 406 O O . THR A 1 60 ? 138.86094 180.42250 185.23931 1.000 31.07082 60 THR A O 1
ATOM 410 N N . ASN A 1 61 ? 138.55687 181.90516 186.90018 1.000 29.55961 61 ASN A N 1
ATOM 411 C CA . ASN A 1 61 ? 139.98239 182.22240 186.98315 1.000 27.04255 61 ASN A CA 1
ATOM 412 C C . ASN A 1 61 ? 140.83903 180.98857 187.25496 1.000 28.57406 61 ASN A C 1
ATOM 413 O O . ASN A 1 61 ? 141.72396 180.65336 186.46097 1.000 39.47460 61 ASN A O 1
ATOM 418 N N . LYS A 1 62 ? 140.60251 180.29793 188.36972 1.000 24.81267 62 LYS A N 1
ATOM 419 C CA . LYS A 1 62 ? 141.46498 179.16582 188.70364 1.000 25.93189 62 LYS A CA 1
ATOM 420 C C . LYS A 1 62 ? 141.30118 177.99752 187.73841 1.000 30.14525 62 LYS A C 1
ATOM 421 O O . LYS A 1 62 ? 142.27560 177.28739 187.46717 1.000 31.62937 62 LYS A O 1
ATOM 427 N N . VAL A 1 63 ? 140.09444 177.76994 187.22050 1.000 30.78701 63 VAL A N 1
ATOM 428 C CA . VAL A 1 63 ? 139.90073 176.68853 186.25815 1.000 31.21234 63 VAL A CA 1
ATOM 429 C C . VAL A 1 63 ? 140.64366 176.97896 184.95774 1.000 30.52945 63 VAL A C 1
ATOM 430 O O . VAL A 1 63 ? 141.40611 176.14145 184.46256 1.000 34.83582 63 VAL A O 1
ATOM 434 N N . ASP A 1 64 ? 140.43644 178.16587 184.38367 1.000 29.28136 64 ASP A N 1
ATOM 435 C CA . ASP A 1 64 ? 141.07486 178.49992 183.11528 1.000 28.37756 64 ASP A CA 1
ATOM 436 C C . ASP A 1 64 ? 142.57661 178.72391 183.24112 1.000 27.16679 64 ASP A C 1
ATOM 437 O O . ASP A 1 64 ? 143.28829 178.62143 182.23697 1.000 26.01280 64 ASP A O 1
ATOM 442 N N . HIS A 1 65 ? 143.07456 179.02414 184.43649 1.000 22.75227 65 HIS A N 1
ATOM 443 C CA . HIS A 1 65 ? 144.50772 179.12890 184.67610 1.000 22.72954 65 HIS A CA 1
ATOM 444 C C . HIS A 1 65 ? 145.14947 177.81001 185.08600 1.000 21.71179 65 HIS A C 1
ATOM 445 O O . HIS A 1 65 ? 146.36908 177.76929 185.27056 1.000 39.06027 65 HIS A O 1
ATOM 452 N N . HIS A 1 66 ? 144.36088 176.74653 185.25199 1.000 14.07422 66 HIS A N 1
ATOM 453 C CA . HIS A 1 66 ? 144.85135 175.44616 185.71579 1.000 26.58924 66 HIS A CA 1
ATOM 454 C C . HIS A 1 66 ? 145.56463 175.55112 187.06391 1.000 27.80875 66 HIS A C 1
ATOM 455 O O . HIS A 1 66 ? 146.66674 175.03416 187.25419 1.000 28.77253 66 HIS A O 1
ATOM 462 N N . THR A 1 67 ? 144.91711 176.23030 188.01200 1.000 28.49745 67 THR A N 1
ATOM 463 C CA . THR A 1 67 ? 145.46250 176.40753 189.35173 1.000 27.57914 67 THR A CA 1
ATOM 464 C C . THR A 1 67 ? 144.45188 176.02925 190.42830 1.000 28.03742 67 THR A C 1
ATOM 465 O O . THR A 1 67 ? 144.70380 176.27482 191.61291 1.000 33.82101 67 THR A O 1
ATOM 469 N N . ASP A 1 68 ? 143.31913 175.43716 190.04528 1.000 23.13611 68 ASP A N 1
ATOM 470 C CA . ASP A 1 68 ? 142.32932 174.96386 191.00613 1.000 25.99370 68 ASP A CA 1
ATOM 471 C C . ASP A 1 68 ? 142.81467 173.78380 191.84279 1.000 27.69312 68 ASP A C 1
ATOM 472 O O . ASP A 1 68 ? 142.24676 173.52712 192.90852 1.000 35.27203 68 ASP A O 1
ATOM 477 N N . LYS A 1 69 ? 143.83541 173.05515 191.38819 1.000 29.45261 69 LYS A N 1
ATOM 478 C CA . LYS A 1 69 ? 144.32596 171.91151 192.15310 1.000 28.04319 69 LYS A CA 1
ATOM 479 C C . LYS A 1 69 ? 145.03463 172.33113 193.43669 1.000 29.37399 69 LYS A C 1
ATOM 480 O O . LYS A 1 69 ? 145.08748 171.54817 194.39122 1.000 41.03025 69 LYS A O 1
ATOM 486 N N . TYR A 1 70 ? 145.58906 173.54110 193.48078 1.000 26.42398 70 TYR A N 1
ATOM 487 C CA . TYR A 1 70 ? 146.33334 173.98086 194.65490 1.000 21.74686 70 TYR A CA 1
ATOM 488 C C . TYR A 1 70 ? 145.43100 174.08468 195.87886 1.000 29.07831 70 TYR A C 1
ATOM 489 O O . TYR A 1 70 ? 144.33457 174.64694 195.81720 1.000 31.53374 70 TYR A O 1
ATOM 498 N N . GLU A 1 71 ? 145.90900 173.53745 196.99732 1.000 32.59805 71 GLU A N 1
ATOM 499 C CA . GLU A 1 71 ? 145.22280 173.60850 198.28798 1.000 33.80606 71 GLU A CA 1
ATOM 500 C C . GLU A 1 71 ? 145.46591 174.96114 198.96495 1.000 34.11399 71 GLU A C 1
ATOM 501 O O . GLU A 1 71 ? 145.98052 175.05736 200.07825 1.000 40.67988 71 GLU A O 1
ATOM 507 N N . ASN A 1 72 ? 145.09006 176.02345 198.25783 1.000 33.72244 72 ASN A N 1
ATOM 508 C CA . ASN A 1 72 ? 145.40815 177.38380 198.66882 1.000 29.51901 72 ASN A CA 1
ATOM 509 C C . ASN A 1 72 ? 144.18561 178.25028 198.41371 1.000 32.34650 72 ASN A C 1
ATOM 510 O O . ASN A 1 72 ? 143.56537 178.15301 197.35153 1.000 37.45956 72 ASN A O 1
ATOM 515 N N . ASN A 1 73 ? 143.84147 179.09206 199.38641 1.000 34.01489 73 ASN A N 1
ATOM 516 C CA . ASN A 1 73 ? 142.62692 179.89225 199.33310 1.000 30.04970 73 ASN A CA 1
ATOM 517 C C . ASN A 1 73 ? 142.86562 181.31267 198.83933 1.000 36.31830 73 ASN A C 1
ATOM 518 O O . ASN A 1 73 ? 141.96638 182.15057 198.94565 1.000 38.91576 73 ASN A O 1
ATOM 523 N N . LYS A 1 74 ? 144.04106 181.60401 198.29650 1.000 35.11121 74 LYS A N 1
ATOM 524 C CA . LYS A 1 74 ? 144.27713 182.87346 197.62752 1.000 26.84601 74 LYS A CA 1
ATOM 525 C C . LYS A 1 74 ? 144.19636 182.68991 196.11697 1.000 29.46411 74 LYS A C 1
ATOM 526 O O . LYS A 1 74 ? 144.18358 181.57117 195.60090 1.000 33.01971 74 LYS A O 1
ATOM 532 N N . LEU A 1 75 ? 144.16037 183.81271 195.40473 1.000 30.90676 75 LEU A N 1
ATOM 533 C CA . LEU A 1 75 ? 144.15272 183.76330 193.95032 1.000 22.20885 75 LEU A CA 1
ATOM 534 C C . LEU A 1 75 ? 145.50748 183.29017 193.44496 1.000 23.94003 75 LEU A C 1
ATOM 535 O O . LEU A 1 75 ? 146.54885 183.82486 193.83427 1.000 27.63096 75 LEU A O 1
ATOM 540 N N . ILE A 1 76 ? 145.49025 182.27397 192.58796 1.000 28.55008 76 ILE A N 1
ATOM 541 C CA . ILE A 1 76 ? 146.68218 181.77661 191.91369 1.000 20.85341 76 ILE A CA 1
ATOM 542 C C . ILE A 1 76 ? 146.42144 181.79937 190.41586 1.000 21.15719 76 ILE A C 1
ATOM 543 O O . ILE A 1 76 ? 145.46501 181.17753 189.93798 1.000 34.27908 76 ILE A O 1
ATOM 548 N N . VAL A 1 77 ? 147.26117 182.52377 189.67907 1.000 20.12960 77 VAL A N 1
ATOM 549 C CA . VAL A 1 77 ? 147.10817 182.70407 188.24501 1.000 23.04152 77 VAL A CA 1
ATOM 550 C C . VAL A 1 77 ? 148.46614 182.47568 187.59873 1.000 18.87015 77 VAL A C 1
ATOM 551 O O . VAL A 1 77 ? 149.51180 182.53061 188.24939 1.000 32.23603 77 VAL A O 1
ATOM 555 N N . ARG A 1 78 ? 148.43735 182.19681 186.30292 1.000 28.55224 78 ARG A N 1
ATOM 556 C CA . ARG A 1 78 ? 149.64260 181.96055 185.52618 1.000 18.22168 78 ARG A CA 1
ATOM 557 C C . ARG A 1 78 ? 149.91537 183.16019 184.63066 1.000 22.36165 78 ARG A C 1
ATOM 558 O O . ARG A 1 78 ? 148.99670 183.71360 184.01904 1.000 19.99683 78 ARG A O 1
ATOM 566 N N . ARG A 1 79 ? 151.18156 183.56289 184.57547 1.000 21.95823 79 ARG A N 1
ATOM 567 C CA . ARG A 1 79 ? 151.58242 184.76662 183.86365 1.000 28.52008 79 ARG A CA 1
ATOM 568 C C . ARG A 1 79 ? 151.22640 184.67187 182.38082 1.000 24.20330 79 ARG A C 1
ATOM 569 O O . ARG A 1 79 ? 151.03176 183.58988 181.82497 1.000 30.78880 79 ARG A O 1
ATOM 577 N N . GLY A 1 80 ? 151.14437 185.83321 181.73719 1.000 16.86924 80 GLY A N 1
ATOM 578 C CA . GLY A 1 80 ? 150.86040 185.88225 180.31917 1.000 23.92072 80 GLY A CA 1
ATOM 579 C C . GLY A 1 80 ? 149.41878 185.63305 179.93669 1.000 23.30431 80 GLY A C 1
ATOM 580 O O . GLY A 1 80 ? 149.11933 185.55668 178.74048 1.000 29.16292 80 GLY A O 1
ATOM 581 N N . GLN A 1 81 ? 148.51581 185.50508 180.90692 1.000 26.98598 81 GLN A N 1
ATOM 582 C CA . GLN A 1 81 ? 147.13774 185.10927 180.65348 1.000 25.23269 81 GLN A CA 1
ATOM 583 C C . GLN A 1 81 ? 146.20729 185.98075 181.48335 1.000 31.96498 81 GLN A C 1
ATOM 584 O O . GLN A 1 81 ? 146.51748 186.31410 182.62998 1.000 32.33875 81 GLN A O 1
ATOM 590 N N . SER A 1 82 ? 145.07108 186.35026 180.89828 1.000 31.70669 82 SER A N 1
ATOM 591 C CA . SER A 1 82 ? 144.17995 187.31683 181.52181 1.000 26.20550 82 SER A CA 1
ATOM 592 C C . SER A 1 82 ? 143.29536 186.66866 182.58166 1.000 27.35042 82 SER A C 1
ATOM 593 O O . SER A 1 82 ? 142.98262 185.47674 182.52521 1.000 31.97292 82 SER A O 1
ATOM 596 N N . PHE A 1 83 ? 142.89399 187.48217 183.55581 1.000 31.20674 83 PHE A N 1
ATOM 597 C CA . PHE A 1 83 ? 142.01955 187.05475 184.64015 1.000 26.25493 83 PHE A CA 1
ATOM 598 C C . PHE A 1 83 ? 141.14844 188.22594 185.07448 1.000 23.38113 83 PHE A C 1
ATOM 599 O O . PHE A 1 83 ? 141.50394 189.39097 184.89299 1.000 34.55737 83 PHE A O 1
ATOM 607 N N . TYR A 1 84 ? 140.00130 187.90196 185.66285 1.000 35.83369 84 TYR A N 1
ATOM 608 C CA . TYR A 1 84 ? 139.01886 188.90527 186.05397 1.000 33.27500 84 TYR A CA 1
ATOM 609 C C . TYR A 1 84 ? 139.18548 189.31519 187.51272 1.000 36.57626 84 TYR A C 1
ATOM 610 O O . TYR A 1 84 ? 139.50159 188.48959 188.37317 1.000 43.40603 84 TYR A O 1
ATOM 619 N N . VAL A 1 85 ? 138.96224 190.60476 187.77940 1.000 42.31577 85 VAL A N 1
ATOM 620 C CA . VAL A 1 85 ? 138.73350 191.12423 189.12557 1.000 43.61284 85 VAL A CA 1
ATOM 621 C C . VAL A 1 85 ? 137.60575 192.14548 189.06021 1.000 40.47325 85 VAL A C 1
ATOM 622 O O . VAL A 1 85 ? 137.33052 192.72231 188.00652 1.000 40.61070 85 VAL A O 1
ATOM 626 N N . GLN A 1 86 ? 136.90220 192.32081 190.17663 1.000 49.87818 86 GLN A N 1
ATOM 627 C CA . GLN A 1 86 ? 135.92367 193.39251 190.31020 1.000 48.51541 86 GLN A CA 1
ATOM 628 C C . GLN A 1 86 ? 136.35491 194.37635 191.39138 1.000 46.57273 86 GLN A C 1
ATOM 629 O O . GLN A 1 86 ? 136.81787 193.97406 192.46285 1.000 51.77601 86 GLN A O 1
ATOM 635 N N . ILE A 1 87 ? 136.20213 195.66772 191.10081 1.000 52.39285 87 ILE A N 1
ATOM 636 C CA . ILE A 1 87 ? 136.48423 196.74795 192.03926 1.000 56.82825 87 ILE A CA 1
ATOM 637 C C . ILE A 1 87 ? 135.19429 197.51446 192.29814 1.000 52.60234 87 ILE A C 1
ATOM 638 O O . ILE A 1 87 ? 134.47451 197.86549 191.35637 1.000 51.50636 87 ILE A O 1
ATOM 643 N N . ASP A 1 88 ? 134.90562 197.77253 193.57004 1.000 60.79114 88 ASP A N 1
ATOM 644 C CA . ASP A 1 88 ? 133.75116 198.56105 193.98428 1.000 60.63910 88 ASP A CA 1
ATOM 645 C C . ASP A 1 88 ? 134.23623 199.88266 194.56517 1.000 61.66905 88 ASP A C 1
ATOM 646 O O . ASP A 1 88 ? 135.00397 199.88934 195.53177 1.000 60.28134 88 ASP A O 1
ATOM 651 N N . PHE A 1 89 ? 133.83921 200.99111 193.94652 1.000 68.24945 89 PHE A N 1
ATOM 652 C CA . PHE A 1 89 ? 134.20525 202.30381 194.45640 1.000 67.41295 89 PHE A CA 1
ATOM 653 C C . PHE A 1 89 ? 133.11818 202.85504 195.37604 1.000 68.66527 89 PHE A C 1
ATOM 654 O O . PHE A 1 89 ? 132.01474 202.31610 195.48119 1.000 70.14816 89 PHE A O 1
ATOM 662 N N . SER A 1 90 ? 133.45588 203.95260 196.05637 1.000 79.06704 90 SER A N 1
ATOM 663 C CA . SER A 1 90 ? 132.48191 204.68485 196.85670 1.000 78.06662 90 SER A CA 1
ATOM 664 C C . SER A 1 90 ? 131.41360 205.35757 196.00411 1.000 78.47779 90 SER A C 1
ATOM 665 O O . SER A 1 90 ? 130.31566 205.62279 196.50460 1.000 80.00399 90 SER A O 1
ATOM 668 N N . ARG A 1 91 ? 131.70571 205.63678 194.73914 1.000 80.76677 91 ARG A N 1
ATOM 669 C CA . ARG A 1 91 ? 130.74405 206.23578 193.82669 1.000 81.85691 91 ARG A CA 1
ATOM 670 C C . ARG A 1 91 ? 130.98273 205.66149 192.43915 1.000 83.05688 91 ARG A C 1
ATOM 671 O O . ARG A 1 91 ? 132.03640 205.06639 192.18506 1.000 84.09412 91 ARG A O 1
ATOM 679 N N . PRO A 1 92 ? 130.01798 205.80069 191.52553 1.000 83.43446 92 PRO A N 1
ATOM 680 C CA . PRO A 1 92 ? 130.21542 205.29424 190.16211 1.000 83.33293 92 PRO A CA 1
ATOM 681 C C . PRO A 1 92 ? 131.45234 205.86637 189.48402 1.000 83.95947 92 PRO A C 1
ATOM 682 O O . PRO A 1 92 ? 131.83397 207.02046 189.68921 1.000 85.91673 92 PRO A O 1
ATOM 686 N N . TYR A 1 93 ? 132.07509 205.02323 188.66483 1.000 80.62586 93 TYR A N 1
ATOM 687 C CA . TYR A 1 93 ? 133.28573 205.38604 187.94087 1.000 80.19842 93 TYR A CA 1
ATOM 688 C C . TYR A 1 93 ? 132.96836 206.32529 186.78478 1.000 81.58545 93 TYR A C 1
ATOM 689 O O . TYR A 1 93 ? 132.01302 206.10606 186.03400 1.000 81.71683 93 TYR A O 1
ATOM 698 N N . ASP A 1 94 ? 133.77582 207.37873 186.64604 1.000 90.04191 94 ASP A N 1
ATOM 699 C CA . ASP A 1 94 ? 133.57180 208.42539 185.64568 1.000 90.00843 94 ASP A CA 1
ATOM 700 C C . ASP A 1 94 ? 134.83500 208.54307 184.80231 1.000 91.02966 94 ASP A C 1
ATOM 701 O O . ASP A 1 94 ? 135.77235 209.27109 185.16526 1.000 92.07098 94 ASP A O 1
ATOM 706 N N . PRO A 1 95 ? 134.90598 207.82343 183.67210 1.000 92.06621 95 PRO A N 1
ATOM 707 C CA . PRO A 1 95 ? 136.15577 207.71878 182.90118 1.000 92.46527 95 PRO A CA 1
ATOM 708 C C . PRO A 1 95 ? 136.76363 209.05427 182.49519 1.000 92.94012 95 PRO A C 1
ATOM 709 O O . PRO A 1 95 ? 137.97394 209.14776 182.26757 1.000 92.55554 95 PRO A O 1
ATOM 713 N N . ARG A 1 96 ? 135.93293 210.09425 182.40239 1.000 95.63060 96 ARG A N 1
ATOM 714 C CA . ARG A 1 96 ? 136.41763 211.41058 182.00469 1.000 95.91452 96 ARG A CA 1
ATOM 715 C C . ARG A 1 96 ? 137.30778 212.05350 183.06115 1.000 96.08129 96 ARG A C 1
ATOM 716 O O . ARG A 1 96 ? 138.12300 212.91806 182.72232 1.000 95.98546 96 ARG A O 1
ATOM 724 N N . ARG A 1 97 ? 137.19034 211.64539 184.32311 1.000 90.20458 97 ARG A N 1
ATOM 725 C CA . ARG A 1 97 ? 137.95854 212.28130 185.38975 1.000 89.14136 97 ARG A CA 1
ATOM 726 C C . ARG A 1 97 ? 138.56436 211.31497 186.39448 1.000 89.17459 97 ARG A C 1
ATOM 727 O O . ARG A 1 97 ? 139.55795 211.67561 187.03420 1.000 90.30395 97 ARG A O 1
ATOM 735 N N . ASP A 1 98 ? 138.01572 210.11780 186.57330 1.000 83.82822 98 ASP A N 1
ATOM 736 C CA . ASP A 1 98 ? 138.52553 209.16152 187.55254 1.000 82.07871 98 ASP A CA 1
ATOM 737 C C . ASP A 1 98 ? 139.66766 208.36017 186.93855 1.000 82.31691 98 ASP A C 1
ATOM 738 O O . ASP A 1 98 ? 139.44316 207.45558 186.13219 1.000 84.98808 98 ASP A O 1
ATOM 743 N N . LEU A 1 99 ? 140.90108 208.70180 187.30018 1.000 64.92826 99 LEU A N 1
ATOM 744 C CA . LEU A 1 99 ? 142.07777 207.92985 186.91789 1.000 64.16209 99 LEU A CA 1
ATOM 745 C C . LEU A 1 99 ? 142.47769 206.99609 188.05559 1.000 60.82943 99 LEU A C 1
ATOM 746 O O . LEU A 1 99 ? 142.64935 207.44098 189.19488 1.000 58.30155 99 LEU A O 1
ATOM 751 N N . PHE A 1 100 ? 142.62190 205.70698 187.74984 1.000 51.73903 100 PHE A N 1
ATOM 752 C CA . PHE A 1 100 ? 143.06286 204.74078 188.74760 1.000 48.45753 100 PHE A CA 1
ATOM 753 C C . PHE A 1 100 ? 143.79419 203.59343 188.06346 1.000 49.42202 100 PHE A C 1
ATOM 754 O O . PHE A 1 100 ? 143.68756 203.39637 186.85036 1.000 45.06597 100 PHE A O 1
ATOM 762 N N . ARG A 1 101 ? 144.54522 202.83697 188.86510 1.000 47.76962 101 ARG A N 1
ATOM 763 C CA . ARG A 1 101 ? 145.22564 201.64042 188.38585 1.000 48.60429 101 ARG A CA 1
ATOM 764 C C . ARG A 1 101 ? 145.37175 200.62859 189.51515 1.000 44.38656 101 ARG A C 1
ATOM 765 O O . ARG A 1 101 ? 145.41839 200.98699 190.69443 1.000 46.19077 101 ARG A O 1
ATOM 773 N N . VAL A 1 102 ? 145.47197 199.36044 189.13546 1.000 40.60939 102 VAL A N 1
ATOM 774 C CA . VAL A 1 102 ? 145.92455 198.31479 190.04659 1.000 42.75479 102 VAL A CA 1
ATOM 775 C C . VAL A 1 102 ? 147.44571 198.35724 190.12752 1.000 38.94448 102 VAL A C 1
ATOM 776 O O . VAL A 1 102 ? 148.12335 198.70570 189.15813 1.000 45.92943 102 VAL A O 1
ATOM 780 N N . GLU A 1 103 ? 147.98852 198.06252 191.30474 1.000 32.52989 103 GLU A N 1
ATOM 781 C CA . GLU A 1 103 ? 149.42187 197.90317 191.50954 1.000 36.92266 103 GLU A CA 1
ATOM 782 C C . GLU A 1 103 ? 149.70453 196.52267 192.08111 1.000 34.92458 103 GLU A C 1
ATOM 783 O O . GLU A 1 103 ? 149.07950 196.11647 193.06583 1.000 37.54750 103 GLU A O 1
ATOM 789 N N . TYR A 1 104 ? 150.64190 195.80650 191.46866 1.000 25.01569 104 TYR A N 1
ATOM 790 C CA . TYR A 1 104 ? 151.20471 194.59568 192.05458 1.000 27.86420 104 TYR A CA 1
ATOM 791 C C . TYR A 1 104 ? 152.62392 194.85270 192.54274 1.000 24.09682 104 TYR A C 1
ATOM 792 O O . TYR A 1 104 ? 153.43608 195.44874 191.83071 1.000 29.75270 104 TYR A O 1
ATOM 801 N N . VAL A 1 105 ? 152.92258 194.39086 193.75421 1.000 17.91137 105 VAL A N 1
ATOM 802 C CA . VAL A 1 105 ? 154.16376 194.73595 194.44100 1.000 24.99921 105 VAL A CA 1
ATOM 803 C C . VAL A 1 105 ? 154.73111 193.47227 195.06978 1.000 22.44875 105 VAL A C 1
ATOM 804 O O . VAL A 1 105 ? 153.98916 192.65183 195.61400 1.000 20.47871 105 VAL A O 1
ATOM 808 N N . ILE A 1 106 ? 156.04980 193.31621 195.00517 1.000 24.23426 106 ILE A N 1
ATOM 809 C CA . ILE A 1 106 ? 156.71140 192.13597 195.54805 1.000 29.21125 106 ILE A CA 1
ATOM 810 C C . ILE A 1 106 ? 158.02877 192.53962 196.20102 1.000 28.52339 106 ILE A C 1
ATOM 811 O O . ILE A 1 106 ? 158.74668 193.41082 195.69910 1.000 28.64910 106 ILE A O 1
ATOM 816 N N . GLY A 1 107 ? 158.32082 191.92799 197.34771 1.000 37.13543 107 GLY A N 1
ATOM 817 C CA . GLY A 1 107 ? 159.50871 192.23593 198.11756 1.000 33.21253 107 GLY A CA 1
ATOM 818 C C . GLY A 1 107 ? 159.45704 193.53016 198.90613 1.000 32.26348 107 GLY A C 1
ATOM 819 O O . GLY A 1 107 ? 158.47724 194.27629 198.91493 1.000 40.38819 107 GLY A O 1
ATOM 820 N N . ARG A 1 108 ? 160.57194 193.78824 199.58921 1.000 33.46270 108 ARG A N 1
ATOM 821 C CA . ARG A 1 108 ? 160.71882 194.93864 200.46784 1.000 33.48446 108 ARG A CA 1
ATOM 822 C C . ARG A 1 108 ? 161.17230 196.19888 199.74859 1.000 34.65555 108 ARG A C 1
ATOM 823 O O . ARG A 1 108 ? 160.89253 197.30364 200.22713 1.000 40.57200 108 ARG A O 1
ATOM 831 N N . TYR A 1 109 ? 161.84780 196.06318 198.61017 1.000 34.68723 109 TYR A N 1
ATOM 832 C CA . TYR A 1 109 ? 162.41092 197.19381 197.87425 1.000 30.70082 109 TYR A CA 1
ATOM 833 C C . TYR A 1 109 ? 161.90268 197.25274 196.43719 1.000 35.89005 109 TYR A C 1
ATOM 834 O O . TYR A 1 109 ? 162.69920 197.23499 195.49165 1.000 35.32327 109 TYR A O 1
ATOM 843 N N . PRO A 1 110 ? 160.58743 197.31865 196.22953 1.000 37.25387 110 PRO A N 1
ATOM 844 C CA . PRO A 1 110 ? 160.06932 197.18800 194.86537 1.000 31.30653 110 PRO A CA 1
ATOM 845 C C . PRO A 1 110 ? 160.42335 198.39854 194.01609 1.000 29.87266 110 PRO A C 1
ATOM 846 O O . PRO A 1 110 ? 160.37768 199.54305 194.47299 1.000 35.88625 110 PRO A O 1
ATOM 850 N N . GLN A 1 111 ? 160.78327 198.12742 192.76494 1.000 31.70675 111 GLN A N 1
ATOM 851 C CA . GLN A 1 111 ? 161.13730 199.15851 191.80315 1.000 31.40170 111 GLN A CA 1
ATOM 852 C C . GLN A 1 111 ? 160.49485 198.84221 190.46338 1.000 34.16719 111 GLN A C 1
ATOM 853 O O . GLN A 1 111 ? 160.46630 197.68321 190.04125 1.000 37.79183 111 GLN A O 1
ATOM 859 N N . GLU A 1 112 ? 159.98703 199.87761 189.79440 1.000 32.94291 112 GLU A N 1
ATOM 860 C CA . GLU A 1 112 ? 159.25206 199.65633 188.55480 1.000 32.50655 112 GLU A CA 1
ATOM 861 C C . GLU A 1 112 ? 160.17538 199.15678 187.45021 1.000 38.30661 112 GLU A C 1
ATOM 862 O O . GLU A 1 112 ? 159.82404 198.22745 186.71461 1.000 39.87433 112 GLU A O 1
ATOM 868 N N . ASN A 1 113 ? 161.35444 199.76651 187.30963 1.000 35.41480 113 ASN A N 1
ATOM 869 C CA . ASN A 1 113 ? 162.30121 199.33110 186.28973 1.000 33.26182 113 ASN A CA 1
ATOM 870 C C . ASN A 1 113 ? 162.89350 197.95336 186.57266 1.000 37.84869 113 ASN A C 1
ATOM 871 O O . ASN A 1 113 ? 163.38146 197.30496 185.64159 1.000 42.41562 113 ASN A O 1
ATOM 876 N N . LYS A 1 114 ? 162.87088 197.49343 187.82289 1.000 38.63275 114 LYS A N 1
ATOM 877 C CA . LYS A 1 114 ? 163.24744 196.12447 188.15931 1.000 33.25797 114 LYS A CA 1
ATOM 878 C C . LYS A 1 114 ? 162.09142 195.13704 188.05717 1.000 37.38220 114 LYS A C 1
ATOM 879 O O . LYS A 1 114 ? 162.28526 193.94974 188.33593 1.000 42.38481 114 LYS A O 1
ATOM 885 N N . GLY A 1 115 ? 160.90291 195.59328 187.67221 1.000 35.30985 115 GLY A N 1
ATOM 886 C CA . GLY A 1 115 ? 159.75096 194.72524 187.53724 1.000 30.50438 115 GLY A CA 1
ATOM 887 C C . GLY A 1 115 ? 159.11400 194.27614 188.83161 1.000 30.89842 115 GLY A C 1
ATOM 888 O O . GLY A 1 115 ? 158.21372 193.43336 188.79857 1.000 32.63104 115 GLY A O 1
ATOM 889 N N . THR A 1 116 ? 159.55448 194.80144 189.97380 1.000 28.93038 116 THR A N 1
ATOM 890 C CA . THR A 1 116 ? 159.02155 194.39979 191.26782 1.000 25.05334 116 THR A CA 1
ATOM 891 C C . THR A 1 116 ? 157.97494 195.36671 191.80532 1.000 23.55019 116 THR A C 1
ATOM 892 O O . THR A 1 116 ? 157.31897 195.05519 192.80398 1.000 25.29405 116 THR A O 1
ATOM 896 N N . TYR A 1 117 ? 157.79653 196.51600 191.16247 1.000 27.06311 117 TYR A N 1
ATOM 897 C CA . TYR A 1 117 ? 156.57857 197.30769 191.24690 1.000 32.72192 117 TYR A CA 1
ATOM 898 C C . TYR A 1 117 ? 155.94870 197.36672 189.86428 1.000 33.91233 117 TYR A C 1
ATOM 899 O O . TYR A 1 117 ? 156.62488 197.69707 188.88516 1.000 37.89713 117 TYR A O 1
ATOM 908 N N . ILE A 1 118 ? 154.66110 197.04528 189.78514 1.000 29.92074 118 ILE A N 1
ATOM 909 C CA . ILE A 1 118 ? 153.97906 196.87974 188.50645 1.000 31.81780 118 ILE A CA 1
ATOM 910 C C . ILE A 1 118 ? 152.67611 197.66770 188.53479 1.000 27.32997 118 ILE A C 1
ATOM 911 O O . ILE A 1 118 ? 151.67309 197.18847 189.08636 1.000 30.39276 118 ILE A O 1
ATOM 916 N N . PRO A 1 119 ? 152.66097 198.89278 188.00501 1.000 40.13769 119 PRO A N 1
ATOM 917 C CA . PRO A 1 119 ? 151.39782 199.60154 187.76368 1.000 39.31952 119 PRO A CA 1
ATOM 918 C C . PRO A 1 119 ? 150.72477 199.04556 186.51758 1.000 41.65504 119 PRO A C 1
ATOM 919 O O . PRO A 1 119 ? 151.32372 199.00437 185.44071 1.000 46.77948 119 PRO A O 1
ATOM 923 N N . VAL A 1 120 ? 149.48269 198.59615 186.66727 1.000 36.52513 120 VAL A N 1
ATOM 924 C CA . VAL A 1 120 ? 148.72411 198.00337 185.57266 1.000 38.45748 120 VAL A CA 1
ATOM 925 C C . VAL A 1 120 ? 147.89708 199.11323 184.92289 1.000 39.21211 120 VAL A C 1
ATOM 926 O O . VAL A 1 120 ? 146.91144 199.56518 185.52894 1.000 38.75431 120 VAL A O 1
ATOM 930 N N . PRO A 1 121 ? 148.25329 199.57173 183.72585 1.000 40.00678 121 PRO A N 1
ATOM 931 C CA . PRO A 1 121 ? 147.48763 200.64699 183.08714 1.000 41.95686 121 PRO A CA 1
ATOM 932 C C . PRO A 1 121 ? 146.12118 200.16343 182.62610 1.000 42.56028 121 PRO A C 1
ATOM 933 O O . PRO A 1 121 ? 145.96813 199.03130 182.16227 1.000 48.28317 121 PRO A O 1
ATOM 937 N N . ILE A 1 122 ? 145.12335 201.03023 182.75679 1.000 42.16213 122 ILE A N 1
ATOM 938 C CA . ILE A 1 122 ? 143.82338 200.76394 182.15388 1.000 44.78595 122 ILE A CA 1
ATOM 939 C C . ILE A 1 122 ? 143.93234 201.00981 180.65629 1.000 47.48422 122 ILE A C 1
ATOM 940 O O . ILE A 1 122 ? 144.51320 202.00973 180.21770 1.000 50.85834 122 ILE A O 1
ATOM 945 N N . VAL A 1 123 ? 143.36565 200.10330 179.85965 1.000 47.63489 123 VAL A N 1
ATOM 946 C CA . VAL A 1 123 ? 143.49770 200.15450 178.40873 1.000 47.67521 123 VAL A CA 1
ATOM 947 C C . VAL A 1 123 ? 142.18975 199.73206 177.75587 1.000 52.88934 123 VAL A C 1
ATOM 948 O O . VAL A 1 123 ? 141.39321 198.98514 178.33172 1.000 60.14382 123 VAL A O 1
ATOM 952 N N . SER A 1 124 ? 141.97474 200.22948 176.53586 1.000 53.22097 124 SER A N 1
ATOM 953 C CA . SER A 1 124 ? 140.80200 199.84619 175.75752 1.000 52.69080 124 SER A CA 1
ATOM 954 C C . SER A 1 124 ? 140.90795 198.42594 175.21367 1.000 56.27535 124 SER A C 1
ATOM 955 O O . SER A 1 124 ? 139.89018 197.73852 175.10084 1.000 59.37899 124 SER A O 1
ATOM 958 N N . GLU A 1 125 ? 142.12269 197.95718 174.92613 1.000 57.17992 125 GLU A N 1
ATOM 959 C CA . GLU A 1 125 ? 142.40473 196.57278 174.56143 1.000 57.22494 125 GLU A CA 1
ATOM 960 C C . GLU A 1 125 ? 143.71261 196.14077 175.20361 1.000 59.80224 125 GLU A C 1
ATOM 961 O O . GLU A 1 125 ? 144.67293 196.91424 175.25477 1.000 61.71946 125 GLU A O 1
ATOM 967 N N . LEU A 1 126 ? 143.74656 194.89840 175.68241 1.000 50.94807 126 LEU A N 1
ATOM 968 C CA . LEU A 1 126 ? 144.97792 194.32737 176.21311 1.000 49.21022 126 LEU A CA 1
ATOM 969 C C . LEU A 1 126 ? 145.94319 194.00745 175.07855 1.000 51.21929 126 LEU A C 1
ATOM 970 O O . LEU A 1 126 ? 145.64285 193.17733 174.21409 1.000 53.76072 126 LEU A O 1
ATOM 975 N N . GLN A 1 127 ? 147.10056 194.66384 175.08101 1.000 53.35010 127 GLN A N 1
ATOM 976 C CA . GLN A 1 127 ? 148.14065 194.34266 174.11829 1.000 54.95528 127 GLN A CA 1
ATOM 977 C C . GLN A 1 127 ? 148.76771 192.98855 174.44249 1.000 57.86510 127 GLN A C 1
ATOM 978 O O . GLN A 1 127 ? 148.75909 192.52536 175.58678 1.000 55.87567 127 GLN A O 1
ATOM 984 N N . SER A 1 128 ? 149.32134 192.35263 173.41256 1.000 59.41168 128 SER A N 1
ATOM 985 C CA . SER A 1 128 ? 150.12800 191.15650 173.61677 1.000 57.65988 128 SER A CA 1
ATOM 986 C C . SER A 1 128 ? 151.43015 191.49421 174.33302 1.000 57.57118 128 SER A C 1
ATOM 987 O O . SER A 1 128 ? 152.13082 192.44018 173.95970 1.000 59.75884 128 SER A O 1
ATOM 990 N N . GLY A 1 129 ? 151.75122 190.71849 175.36603 1.000 49.79425 129 GLY A N 1
ATOM 991 C CA . GLY A 1 129 ? 153.02827 190.83038 176.03827 1.000 44.98577 129 GLY A CA 1
ATOM 992 C C . GLY A 1 129 ? 153.15678 191.99546 176.98898 1.000 49.16581 129 GLY A C 1
ATOM 993 O O . GLY A 1 129 ? 154.27679 192.30979 177.40749 1.000 52.54433 129 GLY A O 1
ATOM 994 N N . LYS A 1 130 ? 152.05086 192.63725 177.35627 1.000 51.72246 130 LYS A N 1
ATOM 995 C CA . LYS A 1 130 ? 152.07927 193.82280 178.19680 1.000 43.30346 130 LYS A CA 1
ATOM 996 C C . LYS A 1 130 ? 151.12886 193.66831 179.37255 1.000 41.63804 130 LYS A C 1
ATOM 997 O O . LYS A 1 130 ? 150.06951 193.04682 179.26070 1.000 46.41406 130 LYS A O 1
ATOM 1003 N N . TRP A 1 131 ? 151.52323 194.24463 180.50338 1.000 36.98627 131 TRP A N 1
ATOM 1004 C CA . TRP A 1 131 ? 150.59814 194.43880 181.60902 1.000 25.69384 131 TRP A CA 1
ATOM 1005 C C . TRP A 1 131 ? 149.50913 195.42128 181.19943 1.000 35.53077 131 TRP A C 1
ATOM 1006 O O . TRP A 1 131 ? 149.77527 196.41998 180.52671 1.000 42.37947 131 TRP A O 1
ATOM 1017 N N . GLY A 1 132 ? 148.28195 195.14397 181.61508 1.000 37.49207 132 GLY A N 1
ATOM 1018 C CA . GLY A 1 132 ? 147.18938 196.06187 181.35181 1.000 37.70863 132 GLY A CA 1
ATOM 1019 C C . GLY A 1 132 ? 145.90706 195.52619 181.94343 1.000 39.38687 132 GLY A C 1
ATOM 1020 O O . GLY A 1 132 ? 145.81647 194.36167 182.34557 1.000 42.94819 132 GLY A O 1
ATOM 1021 N N . ALA A 1 133 ? 144.90489 196.40077 181.98447 1.000 42.54142 133 ALA A N 1
ATOM 1022 C CA . ALA A 1 133 ? 143.58121 196.02649 182.45940 1.000 46.03085 133 ALA A CA 1
ATOM 1023 C C . ALA A 1 133 ? 142.51328 196.64528 181.57293 1.000 49.24041 133 ALA A C 1
ATOM 1024 O O . ALA A 1 133 ? 142.56730 197.84029 181.26914 1.000 51.41639 133 ALA A O 1
ATOM 1026 N N . LYS A 1 134 ? 141.54430 195.83058 181.17083 1.000 46.47584 134 LYS A N 1
ATOM 1027 C CA . LYS A 1 134 ? 140.43857 196.26073 180.32879 1.000 46.84400 134 LYS A CA 1
ATOM 1028 C C . LYS A 1 134 ? 139.16931 196.31907 181.16528 1.000 50.03463 134 LYS A C 1
ATOM 1029 O O . LYS A 1 134 ? 138.82517 195.34719 181.84464 1.000 55.43660 134 LYS A O 1
ATOM 1035 N N . ILE A 1 135 ? 138.47301 197.45232 181.10942 1.000 52.19007 135 ILE A N 1
ATOM 1036 C CA . ILE A 1 135 ? 137.17218 197.59010 181.75975 1.000 53.85161 135 ILE A CA 1
ATOM 1037 C C . ILE A 1 135 ? 136.16045 196.84526 180.89306 1.000 54.58224 135 ILE A C 1
ATOM 1038 O O . ILE A 1 135 ? 135.71989 197.35097 179.86025 1.000 58.98101 135 ILE A O 1
ATOM 1043 N N . VAL A 1 136 ? 135.80580 195.62525 181.29796 1.000 54.77288 136 VAL A N 1
ATOM 1044 C CA . VAL A 1 136 ? 134.89441 194.81398 180.49918 1.000 56.91178 136 VAL A CA 1
ATOM 1045 C C . VAL A 1 136 ? 133.43342 195.10715 180.82092 1.000 58.90074 136 VAL A C 1
ATOM 1046 O O . VAL A 1 136 ? 132.55988 194.85317 179.97951 1.000 59.23171 136 VAL A O 1
ATOM 1050 N N . MET A 1 137 ? 133.14213 195.62646 182.01009 1.000 65.86550 137 MET A N 1
ATOM 1051 C CA . MET A 1 137 ? 131.77260 195.90323 182.41442 1.000 65.58435 137 MET A CA 1
ATOM 1052 C C . MET A 1 137 ? 131.79151 196.98175 183.48608 1.000 67.48462 137 MET A C 1
ATOM 1053 O O . MET A 1 137 ? 132.71568 197.04875 184.30199 1.000 68.45677 137 MET A O 1
ATOM 1058 N N . ARG A 1 138 ? 130.75184 197.81212 183.48427 1.000 77.14816 138 ARG A N 1
ATOM 1059 C CA . ARG A 1 138 ? 130.49976 198.75106 184.56544 1.000 78.00225 138 ARG A CA 1
ATOM 1060 C C . ARG A 1 138 ? 129.06219 198.60669 185.03570 1.000 77.45806 138 ARG A C 1
ATOM 1061 O O . ARG A 1 138 ? 128.14942 198.41407 184.22784 1.000 79.65208 138 ARG A O 1
ATOM 1069 N N . GLU A 1 139 ? 128.86993 198.70153 186.34915 1.000 78.66159 139 GLU A N 1
ATOM 1070 C CA . GLU A 1 139 ? 127.58879 198.38234 186.97418 1.000 78.86364 139 GLU A CA 1
ATOM 1071 C C . GLU A 1 139 ? 127.53065 199.20397 188.25758 1.000 80.20289 139 GLU A C 1
ATOM 1072 O O . GLU A 1 139 ? 128.09420 198.79956 189.27736 1.000 81.99626 139 GLU A O 1
ATOM 1078 N N . ASP A 1 140 ? 126.81158 200.32339 188.20690 1.000 82.44332 140 ASP A N 1
ATOM 1079 C CA . ASP A 1 140 ? 126.70714 201.24940 189.32808 1.000 82.49582 140 ASP A CA 1
ATOM 1080 C C . ASP A 1 140 ? 128.06999 201.60624 189.91594 1.000 81.51617 140 ASP A C 1
ATOM 1081 O O . ASP A 1 140 ? 128.92531 202.16306 189.22063 1.000 81.82708 140 ASP A O 1
ATOM 1086 N N . ARG A 1 141 ? 128.27892 201.28961 191.19489 1.000 78.01536 141 ARG A N 1
ATOM 1087 C CA . ARG A 1 141 ? 129.54333 201.55445 191.87387 1.000 77.32794 141 ARG A CA 1
ATOM 1088 C C . ARG A 1 141 ? 130.71721 200.71636 191.37682 1.000 78.13430 141 ARG A C 1
ATOM 1089 O O . ARG A 1 141 ? 131.85048 200.98672 191.78659 1.000 80.15094 141 ARG A O 1
ATOM 1097 N N . SER A 1 142 ? 130.50067 199.72398 190.51931 1.000 71.99455 142 SER A N 1
ATOM 1098 C CA . SER A 1 142 ? 131.49500 198.68233 190.31002 1.000 68.82804 142 SER A CA 1
ATOM 1099 C C . SER A 1 142 ? 132.00029 198.64061 188.87364 1.000 67.45639 142 SER A C 1
ATOM 1100 O O . SER A 1 142 ? 131.27847 198.95872 187.92496 1.000 70.04157 142 SER A O 1
ATOM 1103 N N . VAL A 1 143 ? 133.26459 198.24231 188.74292 1.000 58.11561 143 VAL A N 1
ATOM 1104 C CA . VAL A 1 143 ? 133.94953 198.04491 187.46950 1.000 57.20221 143 VAL A CA 1
ATOM 1105 C C . VAL A 1 143 ? 134.54704 196.64358 187.48151 1.000 54.65697 143 VAL A C 1
ATOM 1106 O O . VAL A 1 143 ? 135.15019 196.23454 188.47928 1.000 56.75798 143 VAL A O 1
ATOM 1110 N N . ARG A 1 144 ? 134.39729 195.90641 186.38598 1.000 52.03314 144 ARG A N 1
ATOM 1111 C CA . ARG A 1 144 ? 135.07518 194.62211 186.25882 1.000 52.64681 144 ARG A CA 1
ATOM 1112 C C . ARG A 1 144 ? 136.21708 194.75641 185.26016 1.000 53.35319 144 ARG A C 1
ATOM 1113 O O . ARG A 1 144 ? 136.00993 195.18739 184.12133 1.000 57.29425 144 ARG A O 1
ATOM 1121 N N . LEU A 1 145 ? 137.41854 194.39847 185.70556 1.000 40.30510 145 LEU A N 1
ATOM 1122 C CA . LEU A 1 145 ? 138.63477 194.46168 184.91209 1.000 43.28006 145 LEU A CA 1
ATOM 1123 C C . LEU A 1 145 ? 139.02217 193.06288 184.45357 1.000 43.93030 145 LEU A C 1
ATOM 1124 O O . LEU A 1 145 ? 139.00438 192.11515 185.24902 1.000 48.80125 145 LEU A O 1
ATOM 1129 N N . SER A 1 146 ? 139.36927 192.93859 183.17382 1.000 41.58839 146 SER A N 1
ATOM 1130 C CA . SER A 1 146 ? 140.23364 191.86366 182.69716 1.000 36.55087 146 SER A CA 1
ATOM 1131 C C . SER A 1 146 ? 141.68199 192.33954 182.73529 1.000 41.17738 146 SER A C 1
ATOM 1132 O O . SER A 1 146 ? 142.09452 193.16432 181.91425 1.000 43.30228 146 SER A O 1
ATOM 1135 N N . ILE A 1 147 ? 142.44680 191.82072 183.68500 1.000 35.07751 147 ILE A N 1
ATOM 1136 C CA . ILE A 1 147 ? 143.86142 192.13144 183.84109 1.000 31.13411 147 ILE A CA 1
ATOM 1137 C C . ILE A 1 147 ? 144.66115 191.11787 183.03669 1.000 31.29511 147 ILE A C 1
ATOM 1138 O O . ILE A 1 147 ? 144.30323 189.93747 182.97988 1.000 35.94604 147 ILE A O 1
ATOM 1143 N N . GLN A 1 148 ? 145.75480 191.56461 182.42231 1.000 34.58509 148 GLN A N 1
ATOM 1144 C CA . GLN A 1 148 ? 146.71857 190.65777 181.81682 1.000 33.66721 148 GLN A CA 1
ATOM 1145 C C . GLN A 1 148 ? 148.10390 190.94295 182.37442 1.000 38.49671 148 GLN A C 1
ATOM 1146 O O . GLN A 1 148 ? 148.50834 192.10181 182.49927 1.000 42.01345 148 GLN A O 1
ATOM 1152 N N . SER A 1 149 ? 148.82479 189.87612 182.70400 1.000 34.03265 149 SER A N 1
ATOM 1153 C CA . SER A 1 149 ? 150.21691 189.94231 183.11979 1.000 32.04129 149 SER A CA 1
ATOM 1154 C C . SER A 1 149 ? 151.17247 189.69176 181.95819 1.000 32.30907 149 SER A C 1
ATOM 1155 O O . SER A 1 149 ? 150.83303 189.02580 180.97759 1.000 38.08069 149 SER A O 1
ATOM 1158 N N . SER A 1 150 ? 152.36564 190.26291 182.07338 1.000 26.30185 150 SER A N 1
ATOM 1159 C CA . SER A 1 150 ? 153.41828 190.01792 181.10027 1.000 29.52648 150 SER A CA 1
ATOM 1160 C C . SER A 1 150 ? 153.81088 188.54053 181.10621 1.000 35.46527 150 SER A C 1
ATOM 1161 O O . SER A 1 150 ? 153.88042 187.92061 182.17341 1.000 37.92034 150 SER A O 1
ATOM 1164 N N . PRO A 1 151 ? 154.06298 187.93984 179.93880 1.000 33.79085 151 PRO A N 1
ATOM 1165 C CA . PRO A 1 151 ? 154.57878 186.56226 179.91379 1.000 26.36915 151 PRO A CA 1
ATOM 1166 C C . PRO A 1 151 ? 155.97753 186.41228 180.49393 1.000 29.72102 151 PRO A C 1
ATOM 1167 O O . PRO A 1 151 ? 156.41172 185.27689 180.71855 1.000 31.32755 151 PRO A O 1
ATOM 1171 N N . LYS A 1 152 ? 156.69928 187.50898 180.71603 1.000 39.58707 152 LYS A N 1
ATOM 1172 C CA . LYS A 1 152 ? 157.98711 187.50877 181.39712 1.000 27.73288 152 LYS A CA 1
ATOM 1173 C C . LYS A 1 152 ? 157.88782 187.93133 182.85758 1.000 35.97588 152 LYS A C 1
ATOM 1174 O O . LYS A 1 152 ? 158.91828 188.20336 183.48109 1.000 41.31105 152 LYS A O 1
ATOM 1180 N N . CYS A 1 153 ? 156.67719 188.00845 183.40666 1.000 27.10312 153 CYS A N 1
ATOM 1181 C CA . CYS A 1 153 ? 156.48567 188.46327 184.77726 1.000 21.20366 153 CYS A CA 1
ATOM 1182 C C . CYS A 1 153 ? 157.27744 187.61271 185.76677 1.000 31.10077 153 CYS A C 1
ATOM 1183 O O . CYS A 1 153 ? 157.49292 186.41414 185.56693 1.000 30.50685 153 CYS A O 1
ATOM 1186 N N . ILE A 1 154 ? 157.71800 188.26520 186.84616 1.000 29.36709 154 ILE A N 1
ATOM 1187 C CA . ILE A 1 154 ? 158.26002 187.55851 187.99949 1.000 30.56759 154 ILE A CA 1
ATOM 1188 C C . ILE A 1 154 ? 157.22727 186.57446 188.53092 1.000 25.27028 154 ILE A C 1
ATOM 1189 O O . ILE A 1 154 ? 156.02552 186.86569 188.58537 1.000 21.66215 154 ILE A O 1
ATOM 1194 N N . VAL A 1 155 ? 157.70083 185.40011 188.93615 1.000 29.31840 155 VAL A N 1
ATOM 1195 C CA . VAL A 1 155 ? 156.86799 184.36995 189.54222 1.000 23.09233 155 VAL A CA 1
ATOM 1196 C C . VAL A 1 155 ? 157.02763 184.43705 191.05338 1.000 27.24001 155 VAL A C 1
ATOM 1197 O O . VAL A 1 155 ? 158.15240 184.48282 191.56617 1.000 29.77543 155 VAL A O 1
ATOM 1201 N N . GLY A 1 156 ? 155.90841 184.44128 191.76358 1.000 21.76014 156 GLY A N 1
ATOM 1202 C CA . GLY A 1 156 ? 155.92697 184.66011 193.19441 1.000 17.85301 156 GLY A CA 1
ATOM 1203 C C . GLY A 1 156 ? 154.57539 185.14352 193.68347 1.000 18.78749 156 GLY A C 1
ATOM 1204 O O . GLY A 1 156 ? 153.60531 185.19422 192.93376 1.000 33.33329 156 GLY A O 1
ATOM 1205 N N . LYS A 1 157 ? 154.54662 185.53134 194.95620 1.000 23.91437 157 LYS A N 1
ATOM 1206 C CA . LYS A 1 157 ? 153.33018 186.02166 195.59734 1.000 18.54102 157 LYS A CA 1
ATOM 1207 C C . LYS A 1 157 ? 153.36628 187.54551 195.67773 1.000 26.07987 157 LYS A C 1
ATOM 1208 O O . LYS A 1 157 ? 154.20292 188.11901 196.38200 1.000 32.20250 157 LYS A O 1
ATOM 1214 N N . PHE A 1 158 ? 152.45455 188.19417 194.95702 1.000 24.78597 158 PHE A N 1
ATOM 1215 C CA . PHE A 1 158 ? 152.38003 189.64311 194.85743 1.000 23.69417 158 PHE A CA 1
ATOM 1216 C C . PHE A 1 158 ? 151.30550 190.20071 195.78319 1.000 18.86123 158 PHE A C 1
ATOM 1217 O O . PHE A 1 158 ? 150.21272 189.64119 195.89718 1.000 21.86377 158 PHE A O 1
ATOM 1225 N N . ARG A 1 159 ? 151.62964 191.30597 196.44104 1.000 30.21769 159 ARG A N 1
ATOM 1226 C CA . ARG A 1 159 ? 150.63041 192.15911 197.06686 1.000 29.76274 159 ARG A CA 1
ATOM 1227 C C . ARG A 1 159 ? 149.88650 192.95581 196.00189 1.000 29.28131 159 ARG A C 1
ATOM 1228 O O . ARG A 1 159 ? 150.47374 193.37710 195.00133 1.000 34.83057 159 ARG A O 1
ATOM 1236 N N . MET A 1 160 ? 148.59650 193.19033 196.23430 1.000 33.19002 160 MET A N 1
ATOM 1237 C CA . MET A 1 160 ? 147.77009 193.98724 195.33806 1.000 32.33032 160 MET A CA 1
ATOM 1238 C C . MET A 1 160 ? 147.25751 195.23402 196.04648 1.000 35.86717 160 MET A C 1
ATOM 1239 O O . MET A 1 160 ? 146.86555 195.18606 197.21609 1.000 36.04553 160 MET A O 1
ATOM 1244 N N . TYR A 1 161 ? 147.25995 196.34686 195.31663 1.000 38.53992 161 TYR A N 1
ATOM 1245 C CA . TYR A 1 161 ? 146.68511 197.60661 195.76279 1.000 35.35559 161 TYR A CA 1
ATOM 1246 C C . TYR A 1 161 ? 145.90154 198.21935 194.61312 1.000 37.83964 161 TYR A C 1
ATOM 1247 O O . TYR A 1 161 ? 146.11989 197.88805 193.44897 1.000 38.06689 161 TYR A O 1
ATOM 1256 N N . VAL A 1 162 ? 144.97117 199.10867 194.94367 1.000 48.44149 162 VAL A N 1
ATOM 1257 C CA . VAL A 1 162 ? 144.32439 199.95556 193.94896 1.000 43.97916 162 VAL A CA 1
ATOM 1258 C C . VAL A 1 162 ? 144.62580 201.40333 194.30417 1.000 49.18067 162 VAL A C 1
ATOM 1259 O O . VAL A 1 162 ? 144.44845 201.81373 195.45668 1.000 54.35724 162 VAL A O 1
ATOM 1263 N N . ALA A 1 163 ? 145.08365 202.17248 193.31771 1.000 53.20166 163 ALA A N 1
ATOM 1264 C CA . ALA A 1 163 ? 145.55051 203.53341 193.53733 1.000 47.68943 163 ALA A CA 1
ATOM 1265 C C . ALA A 1 163 ? 144.82498 204.48579 192.60179 1.000 53.50467 163 ALA A C 1
ATOM 1266 O O . ALA A 1 163 ? 144.76560 204.24800 191.39176 1.000 56.11561 163 ALA A O 1
ATOM 1268 N N . VAL A 1 164 ? 144.29068 205.56617 193.16222 1.000 63.00020 164 VAL A N 1
ATOM 1269 C CA . VAL A 1 164 ? 143.51248 206.55350 192.42628 1.000 63.35118 164 VAL A CA 1
ATOM 1270 C C . VAL A 1 164 ? 144.30355 207.85290 192.42322 1.000 65.30716 164 VAL A C 1
ATOM 1271 O O . VAL A 1 164 ? 144.73404 208.32668 193.48272 1.000 67.79116 164 VAL A O 1
ATOM 1275 N N . TRP A 1 165 ? 144.50097 208.42252 191.23754 1.000 66.73515 165 TRP A N 1
ATOM 1276 C CA . TRP A 1 165 ? 145.25463 209.65877 191.09562 1.000 65.21747 165 TRP A CA 1
ATOM 1277 C C . TRP A 1 165 ? 144.34648 210.87137 191.22416 1.000 66.27520 165 TRP A C 1
ATOM 1278 O O . TRP A 1 165 ? 143.19566 210.85579 190.77872 1.000 69.03115 165 TRP A O 1
ATOM 1289 N N . THR A 1 166 ? 144.87702 211.92157 191.83515 1.000 85.97239 166 THR A N 1
ATOM 1290 C CA . THR A 1 166 ? 144.19785 213.18705 192.04684 1.000 88.39741 166 THR A CA 1
ATOM 1291 C C . THR A 1 166 ? 145.20486 214.29671 191.79460 1.000 89.79608 166 THR A C 1
ATOM 1292 O O . THR A 1 166 ? 146.41341 214.08812 191.96673 1.000 89.85502 166 THR A O 1
ATOM 1296 N N . PRO A 1 167 ? 144.72914 215.52759 191.57059 1.000 96.99323 167 PRO A N 1
ATOM 1297 C CA . PRO A 1 167 ? 145.65896 216.66306 191.45827 1.000 96.71072 167 PRO A CA 1
ATOM 1298 C C . PRO A 1 167 ? 146.52411 216.82475 192.68266 1.000 96.37728 167 PRO A C 1
ATOM 1299 O O . PRO A 1 167 ? 147.56354 217.49269 192.61284 1.000 96.33183 167 PRO A O 1
ATOM 1303 N N . TYR A 1 168 ? 146.13026 216.22718 193.80214 1.000 101.41366 168 TYR A N 1
ATOM 1304 C CA . TYR A 1 168 ? 146.76471 216.46406 195.07904 1.000 103.14632 168 TYR A CA 1
ATOM 1305 C C . TYR A 1 168 ? 147.64059 215.29526 195.50150 1.000 102.35594 168 TYR A C 1
ATOM 1306 O O . TYR A 1 168 ? 148.35501 215.41477 196.50344 1.000 103.32695 168 TYR A O 1
ATOM 1315 N N . GLY A 1 169 ? 147.60951 214.17573 194.77981 1.000 89.27860 169 GLY A N 1
ATOM 1316 C CA . GLY A 1 169 ? 148.30135 212.98899 195.24151 1.000 88.70225 169 GLY A CA 1
ATOM 1317 C C . GLY A 1 169 ? 147.62459 211.70195 194.81215 1.000 86.65284 169 GLY A C 1
ATOM 1318 O O . GLY A 1 169 ? 146.70067 211.69186 194.00941 1.000 87.19870 169 GLY A O 1
ATOM 1319 N N . VAL A 1 170 ? 148.09547 210.60692 195.40294 1.000 76.54021 170 VAL A N 1
ATOM 1320 C CA . VAL A 1 170 ? 147.57221 209.27029 195.13469 1.000 75.74808 170 VAL A CA 1
ATOM 1321 C C . VAL A 1 170 ? 146.91864 208.70227 196.38695 1.000 75.57762 170 VAL A C 1
ATOM 1322 O O . VAL A 1 170 ? 147.51297 208.73056 197.47063 1.000 76.44294 170 VAL A O 1
ATOM 1326 N N . LEU A 1 171 ? 145.70113 208.18614 196.23916 1.000 68.74681 171 LEU A N 1
ATOM 1327 C CA . LEU A 1 171 ? 144.97519 207.53882 197.32572 1.000 66.41806 171 LEU A CA 1
ATOM 1328 C C . LEU A 1 171 ? 144.99706 206.03574 197.08154 1.000 64.14451 171 LEU A C 1
ATOM 1329 O O . LEU A 1 171 ? 144.63867 205.58314 195.99212 1.000 63.48067 171 LEU A O 1
ATOM 1334 N N . ARG A 1 172 ? 145.39948 205.25913 198.08380 1.000 57.20151 172 ARG A N 1
ATOM 1335 C CA . ARG A 1 172 ? 145.66902 203.84482 197.86314 1.000 54.42808 172 ARG A CA 1
ATOM 1336 C C . ARG A 1 172 ? 145.02077 203.00061 198.95081 1.000 54.23357 172 ARG A C 1
ATOM 1337 O O . ARG A 1 172 ? 144.98002 203.39544 200.11904 1.000 57.80182 172 ARG A O 1
ATOM 1345 N N . THR A 1 173 ? 144.49871 201.84252 198.54314 1.000 48.73527 173 THR A N 1
ATOM 1346 C CA . THR A 1 173 ? 144.03514 200.82413 199.47731 1.000 43.17604 173 THR A CA 1
ATOM 1347 C C . THR A 1 173 ? 145.12407 200.43321 200.46887 1.000 47.28798 173 THR A C 1
ATOM 1348 O O . THR A 1 173 ? 146.30929 200.37621 200.13247 1.000 48.21535 173 THR A O 1
ATOM 1352 N N . SER A 1 174 ? 144.70376 200.17227 201.70312 1.000 45.74341 174 SER A N 1
ATOM 1353 C CA . SER A 1 174 ? 145.57120 199.62319 202.73170 1.000 41.92884 174 SER A CA 1
ATOM 1354 C C . SER A 1 174 ? 145.93056 198.16622 202.43162 1.000 41.37235 174 SER A C 1
ATOM 1355 O O . SER A 1 174 ? 145.37378 197.52154 201.53838 1.000 42.58276 174 SER A O 1
ATOM 1358 N N . ARG A 1 175 ? 146.89589 197.66212 203.19797 1.000 36.62929 175 ARG A N 1
ATOM 1359 C CA . ARG A 1 175 ? 147.34601 196.27755 203.10097 1.000 37.50979 175 ARG A CA 1
ATOM 1360 C C . ARG A 1 175 ? 146.19386 195.30597 203.32955 1.000 42.39127 175 ARG A C 1
ATOM 1361 O O . ARG A 1 175 ? 145.57549 195.30372 204.39830 1.000 47.61460 175 ARG A O 1
ATOM 1369 N N . ASN A 1 176 ? 145.89866 194.48511 202.32032 1.000 35.43526 176 ASN A N 1
ATOM 1370 C CA . ASN A 1 176 ? 144.80894 193.51194 202.38615 1.000 32.78711 176 ASN A CA 1
ATOM 1371 C C . ASN A 1 176 ? 145.34248 192.13789 201.99889 1.000 39.14219 176 ASN A C 1
ATOM 1372 O O . ASN A 1 176 ? 145.35756 191.77589 200.81458 1.000 40.71636 176 ASN A O 1
ATOM 1377 N N . PRO A 1 177 ? 145.81143 191.35210 202.97429 1.000 41.27963 177 PRO A N 1
ATOM 1378 C CA . PRO A 1 177 ? 146.41100 190.04319 202.65862 1.000 35.52500 177 PRO A CA 1
ATOM 1379 C C . PRO A 1 177 ? 145.46745 189.07323 201.95564 1.000 38.10658 177 PRO A C 1
ATOM 1380 O O . PRO A 1 177 ? 145.93956 188.06879 201.40921 1.000 41.57311 177 PRO A O 1
ATOM 1384 N N . GLU A 1 178 ? 144.15904 189.33751 201.95815 1.000 38.82646 178 GLU A N 1
ATOM 1385 C CA . GLU A 1 178 ? 143.20003 188.51153 201.23159 1.000 37.39711 178 GLU A CA 1
ATOM 1386 C C . GLU A 1 178 ? 143.31387 188.65172 199.71945 1.000 38.25622 178 GLU A C 1
ATOM 1387 O O . GLU A 1 178 ? 142.78805 187.80212 198.99348 1.000 42.34240 178 GLU A O 1
ATOM 1393 N N . THR A 1 179 ? 143.98018 189.69105 199.22746 1.000 31.18537 179 THR A N 1
ATOM 1394 C CA . THR A 1 179 ? 144.10910 189.92404 197.79628 1.000 34.52695 179 THR A CA 1
ATOM 1395 C C . THR A 1 179 ? 145.47228 189.53469 197.23974 1.000 32.05519 179 THR A C 1
ATOM 1396 O O . THR A 1 179 ? 145.70743 189.72041 196.04230 1.000 37.87673 179 THR A O 1
ATOM 1400 N N . ASP A 1 180 ? 146.37472 189.01636 198.07096 1.000 27.56125 180 ASP A N 1
ATOM 1401 C CA . ASP A 1 180 ? 147.66511 188.55212 197.57657 1.000 31.33630 180 ASP A CA 1
ATOM 1402 C C . ASP A 1 180 ? 147.49141 187.46867 196.51687 1.000 31.75045 180 ASP A C 1
ATOM 1403 O O . ASP A 1 180 ? 146.73567 186.51060 196.70080 1.000 35.83226 180 ASP A O 1
ATOM 1408 N N . THR A 1 181 ? 148.19465 187.63878 195.40015 1.000 19.38134 181 THR A N 1
ATOM 1409 C CA . THR A 1 181 ? 147.99672 186.86531 194.18024 1.000 21.30692 181 THR A CA 1
ATOM 1410 C C . THR A 1 181 ? 149.29699 186.15247 193.83733 1.000 18.12208 181 THR A C 1
ATOM 1411 O O . THR A 1 181 ? 150.33277 186.80067 193.67863 1.000 29.96291 181 THR A O 1
ATOM 1415 N N . TYR A 1 182 ? 149.25265 184.82992 193.72634 1.000 19.36849 182 TYR A N 1
ATOM 1416 C CA . TYR A 1 182 ? 150.39461 184.09677 193.19526 1.000 17.58803 182 TYR A CA 1
ATOM 1417 C C . TYR A 1 182 ? 150.38340 184.15628 191.67404 1.000 17.40656 182 TYR A C 1
ATOM 1418 O O . TYR A 1 182 ? 149.34715 183.93206 191.04612 1.000 24.92576 182 TYR A O 1
ATOM 1427 N N . ILE A 1 183 ? 151.52713 184.49783 191.08637 1.000 14.12057 183 ILE A N 1
ATOM 1428 C CA . ILE A 1 183 ? 151.73444 184.43978 189.64468 1.000 20.69928 183 ILE A CA 1
ATOM 1429 C C . ILE A 1 183 ? 152.77529 183.36837 189.35256 1.000 22.20381 183 ILE A C 1
ATOM 1430 O O . ILE A 1 183 ? 153.88450 183.40418 189.90139 1.000 25.57000 183 ILE A O 1
ATOM 1435 N N . LEU A 1 184 ? 152.41413 182.42008 188.49178 1.000 18.58052 184 LEU A N 1
ATOM 1436 C CA . LEU A 1 184 ? 153.21220 181.23619 188.20126 1.000 18.19521 184 LEU A CA 1
ATOM 1437 C C . LEU A 1 184 ? 153.59704 181.19387 186.72589 1.000 20.70421 184 LEU A C 1
ATOM 1438 O O . LEU A 1 184 ? 153.09521 181.96262 185.90311 1.000 28.81216 184 LEU A O 1
ATOM 1443 N N . PHE A 1 185 ? 154.51714 180.28536 186.40542 1.000 17.68185 185 PHE A N 1
ATOM 1444 C CA . PHE A 1 185 ? 154.86997 180.00592 185.01951 1.000 14.27919 185 PHE A CA 1
ATOM 1445 C C . PHE A 1 185 ? 153.67554 179.40146 184.28588 1.000 25.32378 185 PHE A C 1
ATOM 1446 O O . PHE A 1 185 ? 152.83319 178.72438 184.88031 1.000 26.47904 185 PHE A O 1
ATOM 1454 N N . ASN A 1 186 ? 153.60825 179.64461 182.97628 1.000 27.77642 186 ASN A N 1
ATOM 1455 C CA . ASN A 1 186 ? 152.43057 179.31627 182.17001 1.000 20.29766 186 ASN A CA 1
ATOM 1456 C C . ASN A 1 186 ? 152.81087 178.44241 180.97898 1.000 26.51340 186 ASN A C 1
ATOM 1457 O O . ASN A 1 186 ? 153.01250 178.94178 179.86389 1.000 25.54450 186 ASN A O 1
ATOM 1462 N N . PRO A 1 187 ? 152.93485 177.12790 181.18616 1.000 29.22633 187 PRO A N 1
ATOM 1463 C CA . PRO A 1 187 ? 153.12335 176.20710 180.05000 1.000 28.47179 187 PRO A CA 1
ATOM 1464 C C . PRO A 1 187 ? 152.03474 176.28556 178.98633 1.000 21.11579 187 PRO A C 1
ATOM 1465 O O . PRO A 1 187 ? 152.23520 175.76939 177.88120 1.000 28.23733 187 PRO A O 1
ATOM 1469 N N . TRP A 1 188 ? 150.89738 176.90690 179.28277 1.000 16.88588 188 TRP A N 1
ATOM 1470 C CA . TRP A 1 188 ? 149.78954 177.05889 178.34855 1.000 22.30275 188 TRP A CA 1
ATOM 1471 C C . TRP A 1 188 ? 149.84869 178.32764 177.50622 1.000 24.82473 188 TRP A C 1
ATOM 1472 O O . TRP A 1 188 ? 149.01608 178.48365 176.60728 1.000 29.41575 188 TRP A O 1
ATOM 1483 N N . CYS A 1 189 ? 150.80023 179.22519 177.74557 1.000 22.23129 189 CYS A N 1
ATOM 1484 C CA . CYS A 1 189 ? 150.86498 180.49106 177.02582 1.000 27.86111 189 CYS A CA 1
ATOM 1485 C C . CYS A 1 189 ? 151.99901 180.44152 176.01073 1.000 33.59600 189 CYS A C 1
ATOM 1486 O O . CYS A 1 189 ? 153.15666 180.21015 176.37438 1.000 33.97074 189 CYS A O 1
ATOM 1489 N N . GLU A 1 190 ? 151.64998 180.65289 174.73673 1.000 30.58384 190 GLU A N 1
ATOM 1490 C CA . GLU A 1 190 ? 152.59456 180.52650 173.63142 1.000 20.14616 190 GLU A CA 1
ATOM 1491 C C . GLU A 1 190 ? 153.79441 181.45377 173.76543 1.000 29.97965 190 GLU A C 1
ATOM 1492 O O . GLU A 1 190 ? 154.85583 181.15690 173.20788 1.000 33.87613 190 GLU A O 1
ATOM 1498 N N . ASP A 1 191 ? 153.65780 182.56079 174.48980 1.000 28.83047 191 ASP A N 1
ATOM 1499 C CA . ASP A 1 191 ? 154.75017 183.50766 174.65688 1.000 29.21922 191 ASP A CA 1
ATOM 1500 C C . ASP A 1 191 ? 155.62531 183.20544 175.86397 1.000 30.16437 191 ASP A C 1
ATOM 1501 O O . ASP A 1 191 ? 156.70203 183.79705 175.98932 1.000 33.95772 191 ASP A O 1
ATOM 1506 N N . ASP A 1 192 ? 155.19156 182.31733 176.75291 1.000 28.34591 192 ASP A N 1
ATOM 1507 C CA . ASP A 1 192 ? 155.99660 181.96994 177.91357 1.000 19.09312 192 ASP A CA 1
ATOM 1508 C C . ASP A 1 192 ? 157.16446 181.08331 177.49475 1.000 24.99757 192 ASP A C 1
ATOM 1509 O O . ASP A 1 192 ? 157.02055 180.18244 176.66469 1.000 28.30007 192 ASP A O 1
ATOM 1514 N N . ALA A 1 193 ? 158.33465 181.36626 178.06841 1.000 27.47540 193 ALA A N 1
ATOM 1515 C CA . ALA A 1 193 ? 159.53005 180.55133 177.87142 1.000 22.95739 193 ALA A CA 1
ATOM 1516 C C . ALA A 1 193 ? 159.35205 179.08255 178.24628 1.000 25.40406 193 ALA A C 1
ATOM 1517 O O . ALA A 1 193 ? 160.11772 178.24282 177.76218 1.000 30.54346 193 ALA A O 1
ATOM 1519 N N . VAL A 1 194 ? 158.37043 178.74173 179.08167 1.000 21.46356 194 VAL A N 1
ATOM 1520 C CA . VAL A 1 194 ? 158.10562 177.34633 179.42240 1.000 10.98717 194 VAL A CA 1
ATOM 1521 C C . VAL A 1 194 ? 156.94530 176.75360 178.62779 1.000 22.45668 194 VAL A C 1
ATOM 1522 O O . VAL A 1 194 ? 156.46360 175.67089 178.97326 1.000 25.29086 194 VAL A O 1
ATOM 1526 N N . TYR A 1 195 ? 156.47453 177.43994 177.58520 1.000 27.11647 195 TYR A N 1
ATOM 1527 C CA . TYR A 1 195 ? 155.36107 176.93840 176.78371 1.000 17.51611 195 TYR A CA 1
ATOM 1528 C C . TYR A 1 195 ? 155.59326 175.50306 176.32918 1.000 18.20249 195 TYR A C 1
ATOM 1529 O O . TYR A 1 195 ? 156.63560 175.17744 175.75581 1.000 26.97635 195 TYR A O 1
ATOM 1538 N N . LEU A 1 196 ? 154.60695 174.64827 176.58591 1.000 15.76032 196 LEU A N 1
ATOM 1539 C CA . LEU A 1 196 ? 154.63251 173.25203 176.17102 1.000 22.90278 196 LEU A CA 1
ATOM 1540 C C . LEU A 1 196 ? 153.46811 173.02335 175.21617 1.000 27.25914 196 LEU A C 1
ATOM 1541 O O . LEU A 1 196 ? 152.31196 173.26672 175.57550 1.000 31.74565 196 LEU A O 1
ATOM 1546 N N . ASP A 1 197 ? 153.77281 172.56106 174.00703 1.000 33.49366 197 ASP A N 1
ATOM 1547 C CA . ASP A 1 197 ? 152.83657 172.57923 172.89032 1.000 35.52470 197 ASP A CA 1
ATOM 1548 C C . ASP A 1 197 ? 151.90559 171.36712 172.84792 1.000 39.72836 197 ASP A C 1
ATOM 1549 O O . ASP A 1 197 ? 151.22650 171.16622 171.83664 1.000 42.59164 197 ASP A O 1
ATOM 1554 N N . ASN A 1 198 ? 151.85014 170.55810 173.90459 1.000 36.47260 198 ASN A N 1
ATOM 1555 C CA . ASN A 1 198 ? 150.98533 169.38277 173.91299 1.000 37.89878 198 ASN A CA 1
ATOM 1556 C C . ASN A 1 198 ? 150.25470 169.30043 175.24407 1.000 33.67114 198 ASN A C 1
ATOM 1557 O O . ASN A 1 198 ? 150.87701 169.40922 176.30409 1.000 38.57374 198 ASN A O 1
ATOM 1562 N N . GLU A 1 199 ? 148.93307 169.11155 175.18240 1.000 30.35728 199 GLU A N 1
ATOM 1563 C CA . GLU A 1 199 ? 148.12293 169.14714 176.39641 1.000 35.10956 199 GLU A CA 1
ATOM 1564 C C . GLU A 1 199 ? 148.34149 167.91804 177.27231 1.000 34.08467 199 GLU A C 1
ATOM 1565 O O . GLU A 1 199 ? 148.30175 168.02067 178.50162 1.000 35.32250 199 GLU A O 1
ATOM 1571 N N . LYS A 1 200 ? 148.54954 166.74416 176.67059 1.000 36.96419 200 LYS A N 1
ATOM 1572 C CA . LYS A 1 200 ? 148.85941 165.56081 177.47115 1.000 33.25532 200 LYS A CA 1
ATOM 1573 C C . LYS A 1 200 ? 150.19285 165.70644 178.19397 1.000 33.52667 200 LYS A C 1
ATOM 1574 O O . LYS A 1 200 ? 150.33761 165.28167 179.34667 1.000 36.55979 200 LYS A O 1
ATOM 1580 N N . GLU A 1 201 ? 151.17098 166.32887 177.53765 1.000 31.01637 201 GLU A N 1
ATOM 1581 C CA . GLU A 1 201 ? 152.45862 166.59147 178.17136 1.000 29.25680 201 GLU A CA 1
ATOM 1582 C C . GLU A 1 201 ? 152.36021 167.64983 179.26463 1.000 23.45067 201 GLU A C 1
ATOM 1583 O O . GLU A 1 201 ? 153.05581 167.55657 180.27748 1.000 31.76234 201 GLU A O 1
ATOM 1589 N N . ARG A 1 202 ? 151.51835 168.66703 179.08530 1.000 25.80571 202 ARG A N 1
ATOM 1590 C CA . ARG A 1 202 ? 151.23966 169.57776 180.19397 1.000 30.95348 202 ARG A CA 1
ATOM 1591 C C . ARG A 1 202 ? 150.56683 168.85824 181.35728 1.000 26.98960 202 ARG A C 1
ATOM 1592 O O . ARG A 1 202 ? 150.92550 169.07095 182.52084 1.000 29.97955 202 ARG A O 1
ATOM 1600 N N . GLU A 1 203 ? 149.57948 168.01484 181.05997 1.000 29.68426 203 GLU A N 1
ATOM 1601 C CA . GLU A 1 203 ? 148.85627 167.28289 182.09508 1.000 29.91142 203 GLU A CA 1
ATOM 1602 C C . GLU A 1 203 ? 149.77544 166.36284 182.89247 1.000 32.20913 203 GLU A C 1
ATOM 1603 O O . GLU A 1 203 ? 149.64700 166.25519 184.11695 1.000 34.91751 203 GLU A O 1
ATOM 1609 N N . GLU A 1 204 ? 150.70429 165.68670 182.21572 1.000 31.38946 204 GLU A N 1
ATOM 1610 C CA . GLU A 1 204 ? 151.69552 164.87022 182.91294 1.000 26.89031 204 GLU A CA 1
ATOM 1611 C C . GLU A 1 204 ? 152.73668 165.72069 183.63677 1.000 29.81059 204 GLU A C 1
ATOM 1612 O O . GLU A 1 204 ? 152.89957 165.61755 184.85664 1.000 32.91122 204 GLU A O 1
ATOM 1618 N N . TYR A 1 205 ? 153.46292 166.55636 182.90530 1.000 18.39323 205 TYR A N 1
ATOM 1619 C CA . TYR A 1 205 ? 154.67293 167.17942 183.42336 1.000 12.20779 205 TYR A CA 1
ATOM 1620 C C . TYR A 1 205 ? 154.40598 168.39425 184.30231 1.000 17.57275 205 TYR A C 1
ATOM 1621 O O . TYR A 1 205 ? 155.36160 168.96424 184.83724 1.000 26.91822 205 TYR A O 1
ATOM 1630 N N . VAL A 1 206 ? 153.15183 168.81058 184.46968 1.000 21.33087 206 VAL A N 1
ATOM 1631 C CA . VAL A 1 206 ? 152.84889 169.90616 185.38479 1.000 19.46218 206 VAL A CA 1
ATOM 1632 C C . VAL A 1 206 ? 151.78506 169.48392 186.39043 1.000 22.89747 206 VAL A C 1
ATOM 1633 O O . VAL A 1 206 ? 151.97460 169.62863 187.60260 1.000 31.93658 206 VAL A O 1
ATOM 1637 N N . LEU A 1 207 ? 150.65730 168.97279 185.90077 1.000 26.74108 207 LEU A N 1
ATOM 1638 C CA . LEU A 1 207 ? 149.50091 168.71455 186.75049 1.000 25.65553 207 LEU A CA 1
ATOM 1639 C C . LEU A 1 207 ? 149.50300 167.34118 187.41447 1.000 25.02265 207 LEU A C 1
ATOM 1640 O O . LEU A 1 207 ? 148.68004 167.10828 188.30529 1.000 30.86967 207 LEU A O 1
ATOM 1645 N N . ASN A 1 208 ? 150.39375 166.43245 187.02451 1.000 26.56710 208 ASN A N 1
ATOM 1646 C CA . ASN A 1 208 ? 150.49168 165.14480 187.70167 1.000 28.01099 208 ASN A CA 1
ATOM 1647 C C . ASN A 1 208 ? 151.34247 165.26273 188.96001 1.000 27.34507 208 ASN A C 1
ATOM 1648 O O . ASN A 1 208 ? 152.47293 165.75712 188.91671 1.000 29.51351 208 ASN A O 1
ATOM 1653 N N . ASP A 1 209 ? 150.79234 164.80239 190.07961 1.000 24.33400 209 ASP A N 1
ATOM 1654 C CA . ASP A 1 209 ? 151.43976 164.89488 191.37898 1.000 24.09816 209 ASP A CA 1
ATOM 1655 C C . ASP A 1 209 ? 152.00837 163.57034 191.87560 1.000 29.82969 209 ASP A C 1
ATOM 1656 O O . ASP A 1 209 ? 152.62283 163.54570 192.94547 1.000 32.39066 209 ASP A O 1
ATOM 1661 N N . ILE A 1 210 ? 151.82104 162.47282 191.14493 1.000 31.68986 210 ILE A N 1
ATOM 1662 C CA . ILE A 1 210 ? 152.42147 161.19041 191.49969 1.000 23.93005 210 ILE A CA 1
ATOM 1663 C C . ILE A 1 210 ? 153.37414 160.75836 190.39285 1.000 25.77288 210 ILE A C 1
ATOM 1664 O O . ILE A 1 210 ? 152.95588 160.55812 189.24599 1.000 32.03142 210 ILE A O 1
ATOM 1669 N N . GLY A 1 211 ? 154.65339 160.61900 190.74104 1.000 29.24918 211 GLY A N 1
ATOM 1670 C CA . GLY A 1 211 ? 155.67318 160.14635 189.83384 1.000 32.77300 211 GLY A CA 1
ATOM 1671 C C . GLY A 1 211 ? 155.96430 158.66478 190.01433 1.000 28.86780 211 GLY A C 1
ATOM 1672 O O . GLY A 1 211 ? 155.55546 158.03506 190.98384 1.000 36.43740 211 GLY A O 1
ATOM 1673 N N . VAL A 1 212 ? 156.73388 158.12728 189.07272 1.000 30.30369 212 VAL A N 1
ATOM 1674 C CA . VAL A 1 212 ? 157.33731 156.80737 189.20440 1.000 24.47164 212 VAL A CA 1
ATOM 1675 C C . VAL A 1 212 ? 158.84245 156.94749 189.02959 1.000 29.51025 212 VAL A C 1
ATOM 1676 O O . VAL A 1 212 ? 159.30744 157.60526 188.09201 1.000 34.74098 212 VAL A O 1
ATOM 1680 N N . ILE A 1 213 ? 159.59572 156.32783 189.93423 1.000 28.64940 213 ILE A N 1
ATOM 1681 C CA . ILE A 1 213 ? 161.05178 156.34089 189.92431 1.000 26.38851 213 ILE A CA 1
ATOM 1682 C C . ILE A 1 213 ? 161.53004 154.92840 189.62642 1.000 27.30989 213 ILE A C 1
ATOM 1683 O O . ILE A 1 213 ? 161.06663 153.95960 190.24615 1.000 30.14255 213 ILE A O 1
ATOM 1688 N N . PHE A 1 214 ? 162.44360 154.81592 188.66689 1.000 28.00985 214 PHE A N 1
ATOM 1689 C CA . PHE A 1 214 ? 162.96521 153.53775 188.21003 1.000 22.31192 214 PHE A CA 1
ATOM 1690 C C . PHE A 1 214 ? 164.33723 153.29606 188.82256 1.000 22.04708 214 PHE A C 1
ATOM 1691 O O . PHE A 1 214 ? 165.19524 154.18425 188.81265 1.000 36.43783 214 PHE A O 1
ATOM 1699 N N . TYR A 1 215 ? 164.53147 152.09869 189.35892 1.000 17.23874 215 TYR A N 1
ATOM 1700 C CA . TYR A 1 215 ? 165.76785 151.71830 190.03173 1.000 25.62013 215 TYR A CA 1
ATOM 1701 C C . TYR A 1 215 ? 166.07057 150.26628 189.67240 1.000 29.81858 215 TYR A C 1
ATOM 1702 O O . TYR A 1 215 ? 165.52699 149.71219 188.71145 1.000 25.16873 215 TYR A O 1
ATOM 1711 N N . GLY A 1 216 ? 166.93961 149.63253 190.44547 1.000 24.56827 216 GLY A N 1
ATOM 1712 C CA . GLY A 1 216 ? 167.32139 148.25878 190.15354 1.000 22.37004 216 GLY A CA 1
ATOM 1713 C C . GLY A 1 216 ? 168.44595 148.20919 189.14623 1.000 27.90937 216 GLY A C 1
ATOM 1714 O O . GLY A 1 216 ? 169.43802 148.92810 189.27937 1.000 30.42062 216 GLY A O 1
ATOM 1715 N N . GLU A 1 217 ? 168.30490 147.36559 188.12588 1.000 35.65861 217 GLU A N 1
ATOM 1716 C CA . GLU A 1 217 ? 169.37169 147.19434 187.14863 1.000 31.04114 217 GLU A CA 1
ATOM 1717 C C . GLU A 1 217 ? 168.74260 146.93382 185.79158 1.000 33.08983 217 GLU A C 1
ATOM 1718 O O . GLU A 1 217 ? 167.55608 146.62295 185.69806 1.000 39.42131 217 GLU A O 1
ATOM 1724 N N . VAL A 1 218 ? 169.50902 147.19790 184.72994 1.000 30.82922 218 VAL A N 1
ATOM 1725 C CA . VAL A 1 218 ? 168.89989 147.33029 183.41242 1.000 35.93236 218 VAL A CA 1
ATOM 1726 C C . VAL A 1 218 ? 168.31546 146.00458 182.92702 1.000 41.25666 218 VAL A C 1
ATOM 1727 O O . VAL A 1 218 ? 167.44727 146.00017 182.04606 1.000 34.61824 218 VAL A O 1
ATOM 1731 N N . ASN A 1 219 ? 168.76010 144.87644 183.48724 1.000 35.06166 219 ASN A N 1
ATOM 1732 C CA . ASN A 1 219 ? 168.19442 143.56572 183.18770 1.000 33.91600 219 ASN A CA 1
ATOM 1733 C C . ASN A 1 219 ? 167.03494 143.19884 184.10526 1.000 41.52448 219 ASN A C 1
ATOM 1734 O O . ASN A 1 219 ? 166.33713 142.21556 183.83650 1.000 50.24882 219 ASN A O 1
ATOM 1739 N N . ASP A 1 220 ? 166.82371 143.96167 185.18069 1.000 32.46884 220 ASP A N 1
ATOM 1740 C CA . ASP A 1 220 ? 165.82659 143.74001 186.22019 1.000 31.07172 220 ASP A CA 1
ATOM 1741 C C . ASP A 1 220 ? 165.41242 145.11286 186.76474 1.000 31.31409 220 ASP A C 1
ATOM 1742 O O . ASP A 1 220 ? 165.89628 145.61229 187.78908 1.000 31.10258 220 ASP A O 1
ATOM 1747 N N . ILE A 1 221 ? 164.61976 145.81540 185.95772 1.000 29.40045 221 ILE A N 1
ATOM 1748 C CA . ILE A 1 221 ? 164.19062 147.17050 186.27661 1.000 30.65637 221 ILE A CA 1
ATOM 1749 C C . ILE A 1 221 ? 163.11675 147.13136 187.35779 1.000 32.57873 221 ILE A C 1
ATOM 1750 O O . ILE A 1 221 ? 162.14636 146.36950 187.26102 1.000 35.57601 221 ILE A O 1
ATOM 1755 N N . LYS A 1 222 ? 163.27742 147.95427 188.38867 1.000 30.27290 222 LYS A N 1
ATOM 1756 C CA . LYS A 1 222 ? 162.34727 148.04261 189.50245 1.000 22.90756 222 LYS A CA 1
ATOM 1757 C C . LYS A 1 222 ? 161.66028 149.40319 189.46999 1.000 19.96001 222 LYS A C 1
ATOM 1758 O O . LYS A 1 222 ? 162.24126 150.39115 189.01827 1.000 30.94386 222 LYS A O 1
ATOM 1764 N N . THR A 1 223 ? 160.42172 149.45973 189.95549 1.000 28.52854 223 THR A N 1
ATOM 1765 C CA . THR A 1 223 ? 159.66878 150.70670 189.97618 1.000 29.41288 223 THR A CA 1
ATOM 1766 C C . THR A 1 223 ? 159.16523 150.99687 191.38187 1.000 26.87333 223 THR A C 1
ATOM 1767 O O . THR A 1 223 ? 158.82787 150.08171 192.13678 1.000 31.68300 223 THR A O 1
ATOM 1771 N N . ARG A 1 224 ? 159.11536 152.28360 191.72942 1.000 26.25282 224 ARG A N 1
ATOM 1772 C CA . ARG A 1 224 ? 158.43152 152.71715 192.94071 1.000 19.66654 224 ARG A CA 1
ATOM 1773 C C . ARG A 1 224 ? 157.66876 154.00371 192.65569 1.000 23.09084 224 ARG A C 1
ATOM 1774 O O . ARG A 1 224 ? 158.07521 154.80703 191.81599 1.000 23.83992 224 ARG A O 1
ATOM 1782 N N . SER A 1 225 ? 156.54333 154.18671 193.33962 1.000 29.38937 225 SER A N 1
ATOM 1783 C CA . SER A 1 225 ? 155.84366 155.45976 193.25020 1.000 21.23084 225 SER A CA 1
ATOM 1784 C C . SER A 1 225 ? 156.50944 156.52131 194.12640 1.000 21.80043 225 SER A C 1
ATOM 1785 O O . SER A 1 225 ? 157.23080 156.21628 195.07871 1.000 30.13493 225 SER A O 1
ATOM 1788 N N . TRP A 1 226 ? 156.24941 157.78704 193.79391 1.000 19.98727 226 TRP A N 1
ATOM 1789 C CA . TRP A 1 226 ? 156.75107 158.91988 194.56892 1.000 17.54217 226 TRP A CA 1
ATOM 1790 C C . TRP A 1 226 ? 155.71179 160.03167 194.56989 1.000 21.83640 226 TRP A C 1
ATOM 1791 O O . TRP A 1 226 ? 155.34176 160.53364 193.50754 1.000 37.02126 226 TRP A O 1
ATOM 1802 N N . SER A 1 227 ? 155.24546 160.42365 195.75088 1.000 21.93974 227 SER A N 1
ATOM 1803 C CA . SER A 1 227 ? 154.33131 161.55780 195.87419 1.000 15.40071 227 SER A CA 1
ATOM 1804 C C . SER A 1 227 ? 155.08861 162.86902 195.67894 1.000 22.93322 227 SER A C 1
ATOM 1805 O O . SER A 1 227 ? 155.84325 163.28868 196.56087 1.000 30.33653 227 SER A O 1
ATOM 1808 N N . TYR A 1 228 ? 154.90621 163.52514 194.52891 1.000 21.38720 228 TYR A N 1
ATOM 1809 C CA . TYR A 1 228 ? 155.42273 164.88654 194.39583 1.000 23.57277 228 TYR A CA 1
ATOM 1810 C C . TYR A 1 228 ? 154.62611 165.87518 195.23923 1.000 25.15253 228 TYR A C 1
ATOM 1811 O O . TYR A 1 228 ? 155.20534 166.74184 195.90303 1.000 30.53789 228 TYR A O 1
ATOM 1820 N N . GLY A 1 229 ? 153.30244 165.73973 195.24284 1.000 23.90680 229 GLY A N 1
ATOM 1821 C CA . GLY A 1 229 ? 152.42411 166.51905 196.10079 1.000 15.95546 229 GLY A CA 1
ATOM 1822 C C . GLY A 1 229 ? 152.56008 168.01944 195.95591 1.000 28.84373 229 GLY A C 1
ATOM 1823 O O . GLY A 1 229 ? 152.35718 168.75006 196.93088 1.000 34.21322 229 GLY A O 1
ATOM 1824 N N . GLN A 1 230 ? 152.91514 168.50009 194.75930 1.000 30.45375 230 GLN A N 1
ATOM 1825 C CA . GLN A 1 230 ? 153.20443 169.91771 194.55211 1.000 23.15010 230 GLN A CA 1
ATOM 1826 C C . GLN A 1 230 ? 152.00529 170.81177 194.84804 1.000 23.48101 230 GLN A C 1
ATOM 1827 O O . GLN A 1 230 ? 152.17645 172.02058 195.03658 1.000 30.32742 230 GLN A O 1
ATOM 1833 N N . PHE A 1 231 ? 150.80249 170.24479 194.89466 1.000 22.18781 231 PHE A N 1
ATOM 1834 C CA . PHE A 1 231 ? 149.57743 170.98091 195.17601 1.000 31.15493 231 PHE A CA 1
ATOM 1835 C C . PHE A 1 231 ? 149.21360 171.03644 196.65287 1.000 35.41415 231 PHE A C 1
ATOM 1836 O O . PHE A 1 231 ? 148.29240 171.77657 197.01326 1.000 35.66396 231 PHE A O 1
ATOM 1844 N N . GLU A 1 232 ? 149.88090 170.26568 197.50595 1.000 27.19266 232 GLU A N 1
ATOM 1845 C CA . GLU A 1 232 ? 149.45891 170.16318 198.89254 1.000 24.24909 232 GLU A CA 1
ATOM 1846 C C . GLU A 1 232 ? 149.66832 171.48481 199.63028 1.000 24.79084 232 GLU A C 1
ATOM 1847 O O . GLU A 1 232 ? 150.47524 172.33286 199.24131 1.000 33.95542 232 GLU A O 1
ATOM 1853 N N . ASP A 1 233 ? 148.90285 171.64453 200.70664 1.000 27.08824 233 ASP A N 1
ATOM 1854 C CA . ASP A 1 233 ? 148.86288 172.87335 201.49253 1.000 29.38288 233 ASP A CA 1
ATOM 1855 C C . ASP A 1 233 ? 150.24933 173.28304 201.97999 1.000 36.78718 233 ASP A C 1
ATOM 1856 O O . ASP A 1 233 ? 150.90078 172.54051 202.72072 1.000 37.15435 233 ASP A O 1
ATOM 1861 N N . GLY A 1 234 ? 150.70134 174.46879 201.56039 1.000 32.50430 234 GLY A N 1
ATOM 1862 C CA . GLY A 1 234 ? 151.98396 174.99136 201.98096 1.000 26.80791 234 GLY A CA 1
ATOM 1863 C C . GLY A 1 234 ? 153.17956 174.62932 201.12559 1.000 28.75042 234 GLY A C 1
ATOM 1864 O O . GLY A 1 234 ? 154.27612 175.13811 201.38773 1.000 38.73760 234 GLY A O 1
ATOM 1865 N N . ILE A 1 235 ? 153.02000 173.76805 200.12072 1.000 23.13923 235 ILE A N 1
ATOM 1866 C CA . ILE A 1 235 ? 154.15833 173.40894 199.27873 1.000 29.93896 235 ILE A CA 1
ATOM 1867 C C . ILE A 1 235 ? 154.57904 174.57418 198.38505 1.000 32.68297 235 ILE A C 1
ATOM 1868 O O . ILE A 1 235 ? 155.77515 174.80197 198.16917 1.000 32.07459 235 ILE A O 1
ATOM 1873 N N . LEU A 1 236 ? 153.61636 175.32584 197.84796 1.000 32.54717 236 LEU A N 1
ATOM 1874 C CA . LEU A 1 236 ? 153.95104 176.50395 197.04854 1.000 24.84390 236 LEU A CA 1
ATOM 1875 C C . LEU A 1 236 ? 154.68673 177.55377 197.87838 1.000 26.01527 236 LEU A C 1
ATOM 1876 O O . LEU A 1 236 ? 155.71632 178.10253 197.45280 1.000 31.19377 236 LEU A O 1
ATOM 1881 N N . ASP A 1 237 ? 154.16627 177.84531 199.07237 1.000 25.42950 237 ASP A N 1
ATOM 1882 C CA . ASP A 1 237 ? 154.87020 178.71886 200.00240 1.000 27.64884 237 ASP A CA 1
ATOM 1883 C C . ASP A 1 237 ? 156.24302 178.17316 200.36376 1.000 32.02877 237 ASP A C 1
ATOM 1884 O O . ASP A 1 237 ? 157.18210 178.94847 200.55807 1.000 34.53371 237 ASP A O 1
ATOM 1889 N N . THR A 1 238 ? 156.38682 176.84951 200.45143 1.000 30.69871 238 THR A N 1
ATOM 1890 C CA . THR A 1 238 ? 157.69904 176.27852 200.73431 1.000 30.59706 238 THR A CA 1
ATOM 1891 C C . THR A 1 238 ? 158.66936 176.45517 199.56948 1.000 26.84453 238 THR A C 1
ATOM 1892 O O . THR A 1 238 ? 159.86298 176.65591 199.79509 1.000 31.34489 238 THR A O 1
ATOM 1896 N N . CYS A 1 239 ? 158.18985 176.39158 198.32660 1.000 27.61134 239 CYS A N 1
ATOM 1897 C CA . CYS A 1 239 ? 159.06226 176.66254 197.18315 1.000 28.36656 239 CYS A CA 1
ATOM 1898 C C . CYS A 1 239 ? 159.49784 178.12490 197.14410 1.000 33.30508 239 CYS A C 1
ATOM 1899 O O . CYS A 1 239 ? 160.66796 178.43522 196.85990 1.000 27.05429 239 CYS A O 1
ATOM 1902 N N . LEU A 1 240 ? 158.58582 179.03399 197.49436 1.000 31.56633 240 LEU A N 1
ATOM 1903 C CA . LEU A 1 240 ? 158.97877 180.43355 197.63509 1.000 23.33702 240 LEU A CA 1
ATOM 1904 C C . LEU A 1 240 ? 159.99399 180.61397 198.75872 1.000 22.88953 240 LEU A C 1
ATOM 1905 O O . LEU A 1 240 ? 160.95008 181.38384 198.61992 1.000 32.93839 240 LEU A O 1
ATOM 1910 N N . TYR A 1 241 ? 159.78336 179.94356 199.89150 1.000 22.19692 241 TYR A N 1
ATOM 1911 C CA . TYR A 1 241 ? 160.75461 179.97851 200.98148 1.000 24.52476 241 TYR A CA 1
ATOM 1912 C C . TYR A 1 241 ? 162.11197 179.41595 200.56764 1.000 26.68871 241 TYR A C 1
ATOM 1913 O O . TYR A 1 241 ? 163.15225 179.90824 201.01169 1.000 29.50548 241 TYR A O 1
ATOM 1922 N N . VAL A 1 242 ? 162.12041 178.36160 199.75055 1.000 31.89074 242 VAL A N 1
ATOM 1923 C CA . VAL A 1 242 ? 163.36723 177.82801 199.20228 1.000 23.34372 242 VAL A CA 1
ATOM 1924 C C . VAL A 1 242 ? 164.10497 178.87821 198.38221 1.000 23.69815 242 VAL A C 1
ATOM 1925 O O . VAL A 1 242 ? 165.32597 179.03348 198.50278 1.000 24.05279 242 VAL A O 1
ATOM 1929 N N . MET A 1 243 ? 163.38291 179.62472 197.54628 1.000 31.65035 243 MET A N 1
ATOM 1930 C CA . MET A 1 243 ? 164.05082 180.68996 196.79497 1.000 27.02149 243 MET A CA 1
ATOM 1931 C C . MET A 1 243 ? 164.48782 181.85582 197.68345 1.000 23.34795 243 MET A C 1
ATOM 1932 O O . MET A 1 243 ? 165.51848 182.48209 197.41396 1.000 16.59758 243 MET A O 1
ATOM 1937 N N . ASP A 1 244 ? 163.72019 182.16727 198.72790 1.000 25.75964 244 ASP A N 1
ATOM 1938 C CA . ASP A 1 244 ? 164.12320 183.18367 199.70177 1.000 25.83901 244 ASP A CA 1
ATOM 1939 C C . ASP A 1 244 ? 165.37425 182.79347 200.48779 1.000 29.07411 244 ASP A C 1
ATOM 1940 O O . ASP A 1 244 ? 166.23508 183.64118 200.74791 1.000 37.34034 244 ASP A O 1
ATOM 1945 N N . ARG A 1 245 ? 165.49832 181.52313 200.87080 1.000 26.53253 245 ARG A N 1
ATOM 1946 C CA . ARG A 1 245 ? 166.70951 181.04944 201.53602 1.000 25.71474 245 ARG A CA 1
ATOM 1947 C C . ARG A 1 245 ? 167.91025 180.98628 200.60152 1.000 32.69971 245 ARG A C 1
ATOM 1948 O O . ARG A 1 245 ? 169.05184 181.11654 201.05796 1.000 33.07061 245 ARG A O 1
ATOM 1956 N N . ALA A 1 246 ? 167.68516 180.77971 199.30646 1.000 32.73326 246 ALA A N 1
ATOM 1957 C CA . ALA A 1 246 ? 168.74055 180.98347 198.32331 1.000 21.92070 246 ALA A CA 1
ATOM 1958 C C . ALA A 1 246 ? 169.17069 182.43957 198.20846 1.000 33.60573 246 ALA A C 1
ATOM 1959 O O . ALA A 1 246 ? 170.22325 182.70887 197.61993 1.000 35.88140 246 ALA A O 1
ATOM 1961 N N . GLN A 1 247 ? 168.39115 183.37220 198.75712 1.000 37.13828 247 GLN A N 1
ATOM 1962 C CA . GLN A 1 247 ? 168.59765 184.80717 198.55802 1.000 30.54844 247 GLN A CA 1
ATOM 1963 C C . GLN A 1 247 ? 168.61512 185.14957 197.07322 1.000 31.17827 247 GLN A C 1
ATOM 1964 O O . GLN A 1 247 ? 169.41318 185.96548 196.61057 1.000 40.67388 247 GLN A O 1
ATOM 1970 N N . MET A 1 248 ? 167.71524 184.52158 196.32525 1.000 32.13867 248 MET A N 1
ATOM 1971 C CA . MET A 1 248 ? 167.60634 184.75057 194.89332 1.000 35.37814 248 MET A CA 1
ATOM 1972 C C . MET A 1 248 ? 166.89493 186.07660 194.64967 1.000 36.10921 248 MET A C 1
ATOM 1973 O O . MET A 1 248 ? 165.80164 186.30835 195.17612 1.000 36.38687 248 MET A O 1
ATOM 1978 N N . ASP A 1 249 ? 167.52573 186.95148 193.86867 1.000 37.41788 249 ASP A N 1
ATOM 1979 C CA . ASP A 1 249 ? 166.92002 188.23356 193.53304 1.000 32.21822 249 ASP A CA 1
ATOM 1980 C C . ASP A 1 249 ? 165.58691 188.04160 192.82104 1.000 34.59026 249 ASP A C 1
ATOM 1981 O O . ASP A 1 249 ? 165.47325 187.24578 191.88457 1.000 38.42832 249 ASP A O 1
ATOM 1986 N N . LEU A 1 250 ? 164.57290 188.77369 193.29264 1.000 32.07068 250 LEU A N 1
ATOM 1987 C CA . LEU A 1 250 ? 163.21638 188.63044 192.77095 1.000 26.42624 250 LEU A CA 1
ATOM 1988 C C . LEU A 1 250 ? 163.14352 188.91066 191.27507 1.000 26.20121 250 LEU A C 1
ATOM 1989 O O . LEU A 1 250 ? 162.39284 188.24744 190.55071 1.000 36.88157 250 LEU A O 1
ATOM 1994 N N . SER A 1 251 ? 163.90948 189.89124 190.79115 1.000 34.94200 251 SER A N 1
ATOM 1995 C CA . SER A 1 251 ? 163.92924 190.16953 189.35903 1.000 32.21710 251 SER A CA 1
ATOM 1996 C C . SER A 1 251 ? 164.48210 189.00761 188.54416 1.000 32.41780 251 SER A C 1
ATOM 1997 O O . SER A 1 251 ? 164.24664 188.94927 187.33303 1.000 44.67368 251 SER A O 1
ATOM 2000 N N . GLY A 1 252 ? 165.20964 188.08772 189.17344 1.000 26.85388 252 GLY A N 1
ATOM 2001 C CA . GLY A 1 252 ? 165.64765 186.86592 188.53022 1.000 24.89575 252 GLY A CA 1
ATOM 2002 C C . GLY A 1 252 ? 164.67054 185.71304 188.54841 1.000 28.26516 252 GLY A C 1
ATOM 2003 O O . GLY A 1 252 ? 164.85939 184.74675 187.80500 1.000 32.65066 252 GLY A O 1
ATOM 2004 N N . ARG A 1 253 ? 163.62081 185.78570 189.36754 1.000 22.97124 253 ARG A N 1
ATOM 2005 C CA . ARG A 1 253 ? 162.68072 184.67870 189.49339 1.000 26.20401 253 ARG A CA 1
ATOM 2006 C C . ARG A 1 253 ? 161.68810 184.59210 188.34263 1.000 31.40396 253 ARG A C 1
ATOM 2007 O O . ARG A 1 253 ? 160.90893 183.63488 188.29336 1.000 37.86443 253 ARG A O 1
ATOM 2015 N N . GLY A 1 254 ? 161.69014 185.55747 187.42701 1.000 33.36250 254 GLY A N 1
ATOM 2016 C CA . GLY A 1 254 ? 160.92482 185.42249 186.20397 1.000 29.41616 254 GLY A CA 1
ATOM 2017 C C . GLY A 1 254 ? 161.56003 184.53481 185.15557 1.000 33.93940 254 GLY A C 1
ATOM 2018 O O . GLY A 1 254 ? 160.92464 184.24464 184.13870 1.000 43.64370 254 GLY A O 1
ATOM 2019 N N . ASN A 1 255 ? 162.79569 184.09195 185.38348 1.000 26.39459 255 ASN A N 1
ATOM 2020 C CA . ASN A 1 255 ? 163.58040 183.38018 184.38457 1.000 23.69244 255 ASN A CA 1
ATOM 2021 C C . ASN A 1 255 ? 163.68546 181.91011 184.75884 1.000 28.87658 255 ASN A C 1
ATOM 2022 O O . ASN A 1 255 ? 164.24571 181.58634 185.81586 1.000 34.43663 255 ASN A O 1
ATOM 2027 N N . PRO A 1 256 ? 163.17583 180.99255 183.93169 1.000 29.30861 256 PRO A N 1
ATOM 2028 C CA . PRO A 1 256 ? 163.17681 179.57583 184.32464 1.000 25.35463 256 PRO A CA 1
ATOM 2029 C C . PRO A 1 256 ? 164.56160 178.95490 184.34948 1.000 27.59742 256 PRO A C 1
ATOM 2030 O O . PRO A 1 256 ? 164.79398 178.02433 185.13094 1.000 28.60682 256 PRO A O 1
ATOM 2034 N N . ILE A 1 257 ? 165.49681 179.46592 183.54756 1.000 23.80949 257 ILE A N 1
ATOM 2035 C CA . ILE A 1 257 ? 166.86787 178.96621 183.58040 1.000 26.62558 257 ILE A CA 1
ATOM 2036 C C . ILE A 1 257 ? 167.50628 179.25850 184.93142 1.000 28.96518 257 ILE A C 1
ATOM 2037 O O . ILE A 1 257 ? 168.07920 178.36996 185.56860 1.000 29.08922 257 ILE A O 1
ATOM 2042 N N . LYS A 1 258 ? 167.44638 180.51514 185.37044 1.000 33.14926 258 LYS A N 1
ATOM 2043 C CA . LYS A 1 258 ? 168.03557 180.89602 186.65080 1.000 32.33995 258 LYS A CA 1
ATOM 2044 C C . LYS A 1 258 ? 167.31555 180.25077 187.83260 1.000 27.86669 258 LYS A C 1
ATOM 2045 O O . LYS A 1 258 ? 167.95799 179.85754 188.81179 1.000 32.74112 258 LYS A O 1
ATOM 2051 N N . VAL A 1 259 ? 165.98509 180.15284 187.77452 1.000 27.01698 259 VAL A N 1
ATOM 2052 C CA . VAL A 1 259 ? 165.24249 179.42797 188.80681 1.000 30.35419 259 VAL A CA 1
ATOM 2053 C C . VAL A 1 259 ? 165.64786 177.95811 188.87898 1.000 24.82982 259 VAL A C 1
ATOM 2054 O O . VAL A 1 259 ? 165.83232 177.41600 189.97231 1.000 26.95006 259 VAL A O 1
ATOM 2058 N N . SER A 1 260 ? 165.90127 177.32046 187.73654 1.000 27.58916 260 SER A N 1
ATOM 2059 C CA . SER A 1 260 ? 166.40778 175.94769 187.76057 1.000 27.81881 260 SER A CA 1
ATOM 2060 C C . SER A 1 260 ? 167.83292 175.87130 188.29548 1.000 24.16334 260 SER A C 1
ATOM 2061 O O . SER A 1 260 ? 168.13996 175.02701 189.14727 1.000 30.42948 260 SER A O 1
ATOM 2064 N N . ARG A 1 261 ? 168.66755 176.82902 187.90476 1.000 23.78964 261 ARG A N 1
ATOM 2065 C CA . ARG A 1 261 ? 170.07451 176.86119 188.28548 1.000 27.65920 261 ARG A CA 1
ATOM 2066 C C . ARG A 1 261 ? 170.24862 177.07881 189.78338 1.000 26.53259 261 ARG A C 1
ATOM 2067 O O . ARG A 1 261 ? 171.12620 176.46967 190.40566 1.000 25.84166 261 ARG A O 1
ATOM 2075 N N . VAL A 1 262 ? 169.42620 177.93325 190.37939 1.000 33.96033 262 VAL A N 1
ATOM 2076 C CA . VAL A 1 262 ? 169.52016 178.20921 191.80875 1.000 30.49418 262 VAL A CA 1
ATOM 2077 C C . VAL A 1 262 ? 168.74211 177.18973 192.63755 1.000 33.19940 262 VAL A C 1
ATOM 2078 O O . VAL A 1 262 ? 169.23224 176.72545 193.67516 1.000 32.86658 262 VAL A O 1
ATOM 2082 N N . GLY A 1 263 ? 167.53508 176.80673 192.20890 1.000 27.72222 263 GLY A N 1
ATOM 2083 C CA . GLY A 1 263 ? 166.79097 175.80330 192.94444 1.000 19.83259 263 GLY A CA 1
ATOM 2084 C C . GLY A 1 263 ? 167.51849 174.47803 193.03974 1.000 28.92729 263 GLY A C 1
ATOM 2085 O O . GLY A 1 263 ? 167.53372 173.85249 194.10089 1.000 32.42697 263 GLY A O 1
ATOM 2086 N N . SER A 1 264 ? 168.13273 174.02488 191.93937 1.000 29.86241 264 SER A N 1
ATOM 2087 C CA . SER A 1 264 ? 168.88925 172.78076 192.01621 1.000 24.08229 264 SER A CA 1
ATOM 2088 C C . SER A 1 264 ? 170.08388 172.90562 192.95207 1.000 21.76107 264 SER A C 1
ATOM 2089 O O . SER A 1 264 ? 170.43936 171.93876 193.63504 1.000 27.76706 264 SER A O 1
ATOM 2092 N N . ALA A 1 265 ? 170.72080 174.07882 192.99107 1.000 27.49573 265 ALA A N 1
ATOM 2093 C CA . ALA A 1 265 ? 171.83760 174.28094 193.90525 1.000 24.82742 265 ALA A CA 1
ATOM 2094 C C . ALA A 1 265 ? 171.37843 174.27832 195.35621 1.000 28.80531 265 ALA A C 1
ATOM 2095 O O . ALA A 1 265 ? 172.16328 173.95360 196.25315 1.000 35.08686 265 ALA A O 1
ATOM 2097 N N . MET A 1 266 ? 170.11470 174.63071 195.60576 1.000 29.51207 266 MET A N 1
ATOM 2098 C CA . MET A 1 266 ? 169.56532 174.56295 196.95760 1.000 25.79632 266 MET A CA 1
ATOM 2099 C C . MET A 1 266 ? 169.19983 173.15212 197.40747 1.000 27.09380 266 MET A C 1
ATOM 2100 O O . MET A 1 266 ? 169.00531 172.93958 198.60814 1.000 36.91251 266 MET A O 1
ATOM 2105 N N . VAL A 1 267 ? 169.09631 172.19224 196.48551 1.000 32.07655 267 VAL A N 1
ATOM 2106 C CA . VAL A 1 267 ? 168.54901 170.87858 196.82382 1.000 33.53474 267 VAL A CA 1
ATOM 2107 C C . VAL A 1 267 ? 169.49776 170.09097 197.72251 1.000 30.18646 267 VAL A C 1
ATOM 2108 O O . VAL A 1 267 ? 169.06780 169.46190 198.69615 1.000 27.65225 267 VAL A O 1
ATOM 2112 N N . ASN A 1 268 ? 170.79295 170.12156 197.43189 1.000 33.37727 268 ASN A N 1
ATOM 2113 C CA . ASN A 1 268 ? 171.78767 169.43827 198.24936 1.000 35.01995 268 ASN A CA 1
ATOM 2114 C C . ASN A 1 268 ? 172.48302 170.41692 199.18580 1.000 37.08193 268 ASN A C 1
ATOM 2115 O O . ASN A 1 268 ? 173.04988 171.41989 198.74027 1.000 37.64929 268 ASN A O 1
ATOM 2120 N N . ALA A 1 269 ? 172.42697 170.11978 200.48171 1.000 34.77570 269 ALA A N 1
ATOM 2121 C CA . ALA A 1 269 ? 172.96236 170.99301 201.51600 1.000 37.28041 269 ALA A CA 1
ATOM 2122 C C . ALA A 1 269 ? 174.43541 170.68020 201.74236 1.000 37.44118 269 ALA A C 1
ATOM 2123 O O . ALA A 1 269 ? 174.78844 169.55140 202.10003 1.000 38.70089 269 ALA A O 1
ATOM 2125 N N . LYS A 1 270 ? 175.28799 171.67727 201.53685 1.000 47.29866 270 LYS A N 1
ATOM 2126 C CA . LYS A 1 270 ? 176.66884 171.64462 201.99765 1.000 43.67863 270 LYS A CA 1
ATOM 2127 C C . LYS A 1 270 ? 176.78517 172.50433 203.24900 1.000 41.41958 270 LYS A C 1
ATOM 2128 O O . LYS A 1 270 ? 176.51430 173.70933 203.20094 1.000 40.51212 270 LYS A O 1
ATOM 2134 N N . ASP A 1 271 ? 177.17731 171.88718 204.35804 1.000 45.12620 271 ASP A N 1
ATOM 2135 C CA . ASP A 1 271 ? 176.96528 172.45613 205.70097 1.000 50.75381 271 ASP A CA 1
ATOM 2136 C C . ASP A 1 271 ? 175.46493 172.72656 205.85545 1.000 48.36848 271 ASP A C 1
ATOM 2137 O O . ASP A 1 271 ? 174.64123 171.88802 205.45921 1.000 51.40891 271 ASP A O 1
ATOM 2142 N N . ASP A 1 272 ? 175.08098 173.86183 206.42537 1.000 40.16508 272 ASP A N 1
ATOM 2143 C CA . ASP A 1 272 ? 173.69175 174.29894 206.43381 1.000 41.38707 272 ASP A CA 1
ATOM 2144 C C . ASP A 1 272 ? 173.29248 174.80273 205.04531 1.000 44.52536 272 ASP A C 1
ATOM 2145 O O . ASP A 1 272 ? 173.99937 174.61645 204.05101 1.000 47.60801 272 ASP A O 1
ATOM 2150 N N . GLU A 1 273 ? 172.13000 175.45271 204.97720 1.000 44.20404 273 GLU A N 1
ATOM 2151 C CA . GLU A 1 273 ? 171.66543 176.17676 203.79399 1.000 46.23167 273 GLU A CA 1
ATOM 2152 C C . GLU A 1 273 ? 171.49568 175.22661 202.60268 1.000 42.27116 273 GLU A C 1
ATOM 2153 O O . GLU A 1 273 ? 172.18643 175.29944 201.58546 1.000 51.83189 273 GLU A O 1
ATOM 2159 N N . GLY A 1 274 ? 170.54181 174.32296 202.77951 1.000 34.08068 274 GLY A N 1
ATOM 2160 C CA . GLY A 1 274 ? 170.10666 173.44505 201.71011 1.000 28.96710 274 GLY A CA 1
ATOM 2161 C C . GLY A 1 274 ? 169.01786 172.53386 202.23369 1.000 33.41241 274 GLY A C 1
ATOM 2162 O O . GLY A 1 274 ? 168.81709 172.40398 203.44470 1.000 41.56594 274 GLY A O 1
ATOM 2163 N N . VAL A 1 275 ? 168.29675 171.92267 201.29408 1.000 32.76906 275 VAL A N 1
ATOM 2164 C CA . VAL A 1 275 ? 167.10412 171.17211 201.67653 1.000 25.96735 275 VAL A CA 1
ATOM 2165 C C . VAL A 1 275 ? 167.45519 169.80911 202.27073 1.000 29.21933 275 VAL A C 1
ATOM 2166 O O . VAL A 1 275 ? 166.89975 169.41468 203.30141 1.000 29.77908 275 VAL A O 1
ATOM 2170 N N . LEU A 1 276 ? 168.37773 169.06939 201.65164 1.000 25.14944 276 LEU A N 1
ATOM 2171 C CA . LEU A 1 276 ? 168.67640 167.70659 202.07689 1.000 22.31182 276 LEU A CA 1
ATOM 2172 C C . LEU A 1 276 ? 170.16832 167.49010 202.28223 1.000 21.50037 276 LEU A C 1
ATOM 2173 O O . LEU A 1 276 ? 170.98772 167.93289 201.47278 1.000 35.69356 276 LEU A O 1
ATOM 2178 N N . VAL A 1 277 ? 170.51064 166.80334 203.36955 1.000 23.55605 277 VAL A N 1
ATOM 2179 C CA . VAL A 1 277 ? 171.86489 166.30003 203.58389 1.000 26.48832 277 VAL A CA 1
ATOM 2180 C C . VAL A 1 277 ? 172.04407 164.97952 202.84150 1.000 34.02885 277 VAL A C 1
ATOM 2181 O O . VAL A 1 277 ? 171.35074 163.99833 203.12660 1.000 32.51029 277 VAL A O 1
ATOM 2185 N N . GLY A 1 278 ? 172.96803 164.95370 201.88527 1.000 36.89614 278 GLY A N 1
ATOM 2186 C CA . GLY A 1 278 ? 173.27595 163.71502 201.18466 1.000 28.55612 278 GLY A CA 1
ATOM 2187 C C . GLY A 1 278 ? 174.02984 162.76097 202.09831 1.000 33.67723 278 GLY A C 1
ATOM 2188 O O . GLY A 1 278 ? 175.02059 163.14470 202.73135 1.000 41.58586 278 GLY A O 1
ATOM 2189 N N . SER A 1 279 ? 173.57220 161.51099 202.17370 1.000 29.83842 279 SER A N 1
ATOM 2190 C CA . SER A 1 279 ? 174.37254 160.48463 202.82974 1.000 31.16082 279 SER A CA 1
ATOM 2191 C C . SER A 1 279 ? 174.20255 159.13301 202.14944 1.000 36.44430 279 SER A C 1
ATOM 2192 O O . SER A 1 279 ? 173.09902 158.76385 201.74019 1.000 34.48001 279 SER A O 1
ATOM 2195 N N . TRP A 1 280 ? 175.32069 158.40337 202.03625 1.000 34.01883 280 TRP A N 1
ATOM 2196 C CA . TRP A 1 280 ? 175.36063 157.03969 201.51733 1.000 30.12528 280 TRP A CA 1
ATOM 2197 C C . TRP A 1 280 ? 176.03914 156.08072 202.49419 1.000 31.15220 280 TRP A C 1
ATOM 2198 O O . TRP A 1 280 ? 176.55904 155.04447 202.07072 1.000 34.37506 280 TRP A O 1
ATOM 2209 N N . ASP A 1 281 ? 176.04362 156.39678 203.78894 1.000 35.60652 281 ASP A N 1
ATOM 2210 C CA . ASP A 1 281 ? 176.80385 155.64403 204.78331 1.000 31.89046 281 ASP A CA 1
ATOM 2211 C C . ASP A 1 281 ? 176.14498 154.34115 205.22601 1.000 38.05110 281 ASP A C 1
ATOM 2212 O O . ASP A 1 281 ? 176.76799 153.59616 205.98313 1.000 44.78953 281 ASP A O 1
ATOM 2217 N N . ASN A 1 282 ? 174.94438 154.03116 204.73830 1.000 31.03364 282 ASN A N 1
ATOM 2218 C CA . ASN A 1 282 ? 174.14141 152.86628 205.11614 1.000 28.13338 282 ASN A CA 1
ATOM 2219 C C . ASN A 1 282 ? 173.72258 152.79841 206.58877 1.000 33.93241 282 ASN A C 1
ATOM 2220 O O . ASN A 1 282 ? 173.04805 151.84472 206.98928 1.000 37.67031 282 ASN A O 1
ATOM 2225 N N . ILE A 1 283 ? 174.08863 153.78195 207.40791 1.000 33.97847 283 ILE A N 1
ATOM 2226 C CA . ILE A 1 283 ? 173.73626 153.80062 208.82900 1.000 35.69568 283 ILE A CA 1
ATOM 2227 C C . ILE A 1 283 ? 172.63134 154.81592 209.10436 1.000 33.64546 283 ILE A C 1
ATOM 2228 O O . ILE A 1 283 ? 171.64573 154.50739 209.77573 1.000 34.59482 283 ILE A O 1
ATOM 2233 N N . TYR A 1 284 ? 172.77368 156.02697 208.56539 1.000 33.28833 284 TYR A N 1
ATOM 2234 C CA . TYR A 1 284 ? 171.76996 157.08746 208.66621 1.000 35.72685 284 TYR A CA 1
ATOM 2235 C C . TYR A 1 284 ? 171.36480 157.34736 210.11608 1.000 33.28495 284 TYR A C 1
ATOM 2236 O O . TYR A 1 284 ? 170.18511 157.47354 210.45153 1.000 39.25032 284 TYR A O 1
ATOM 2245 N N . ALA A 1 285 ? 172.37126 157.42493 210.98159 1.000 36.70361 285 ALA A N 1
ATOM 2246 C CA . ALA A 1 285 ? 172.15036 157.79484 212.37203 1.000 34.85731 285 ALA A CA 1
ATOM 2247 C C . ALA A 1 285 ? 171.64029 159.22610 212.47669 1.000 36.62489 285 ALA A C 1
ATOM 2248 O O . ALA A 1 285 ? 172.03490 160.10180 211.70178 1.000 39.82565 285 ALA A O 1
ATOM 2250 N N . TYR A 1 286 ? 170.75546 159.45690 213.44949 1.000 39.39890 286 TYR A N 1
ATOM 2251 C CA . TYR A 1 286 ? 170.19044 160.78088 213.71824 1.000 39.75897 286 TYR A CA 1
ATOM 2252 C C . TYR A 1 286 ? 169.46658 161.36884 212.50864 1.000 40.14292 286 TYR A C 1
ATOM 2253 O O . TYR A 1 286 ? 169.42541 162.58806 212.33088 1.000 44.24242 286 TYR A O 1
ATOM 2262 N N . GLY A 1 287 ? 168.89390 160.51590 211.66808 1.000 29.22862 287 GLY A N 1
ATOM 2263 C CA . GLY A 1 287 ? 168.14666 160.99542 210.52946 1.000 25.15620 287 GLY A CA 1
ATOM 2264 C C . GLY A 1 287 ? 167.21499 159.92919 209.99931 1.000 29.95408 287 GLY A C 1
ATOM 2265 O O . GLY A 1 287 ? 167.04223 158.87024 210.60532 1.000 34.44105 287 GLY A O 1
ATOM 2266 N N . VAL A 1 288 ? 166.61428 160.22252 208.85633 1.000 27.17474 288 VAL A N 1
ATOM 2267 C CA . VAL A 1 288 ? 165.73222 159.28925 208.15886 1.000 27.62720 288 VAL A CA 1
ATOM 2268 C C . VAL A 1 288 ? 166.49737 158.65246 207.00458 1.000 26.51264 288 VAL A C 1
ATOM 2269 O O . VAL A 1 288 ? 167.13827 159.37766 206.23164 1.000 26.12051 288 VAL A O 1
ATOM 2273 N N . PRO A 1 289 ? 166.47945 157.32955 206.86967 1.000 33.37250 289 PRO A N 1
ATOM 2274 C CA . PRO A 1 289 ? 167.13085 156.68100 205.73112 1.000 24.77641 289 PRO A CA 1
ATOM 2275 C C . PRO A 1 289 ? 166.56623 157.19503 204.41974 1.000 29.00100 289 PRO A C 1
ATOM 2276 O O . PRO A 1 289 ? 165.34329 157.34699 204.28123 1.000 35.20449 289 PRO A O 1
ATOM 2280 N N . PRO A 1 290 ? 167.42541 157.50834 203.44848 1.000 29.20333 290 PRO A N 1
ATOM 2281 C CA . PRO A 1 290 ? 166.93314 158.01684 202.15755 1.000 25.55656 290 PRO A CA 1
ATOM 2282 C C . PRO A 1 290 ? 165.89484 157.12460 201.49627 1.000 21.28191 290 PRO A C 1
ATOM 2283 O O . PRO A 1 290 ? 164.98800 157.63294 200.82617 1.000 32.27955 290 PRO A O 1
ATOM 2287 N N . SER A 1 291 ? 165.99462 155.80953 201.67094 1.000 26.58934 291 SER A N 1
ATOM 2288 C CA . SER A 1 291 ? 165.03912 154.86068 201.11245 1.000 22.63523 291 SER A CA 1
ATOM 2289 C C . SER A 1 291 ? 163.73371 154.78820 201.89442 1.000 25.58915 291 SER A C 1
ATOM 2290 O O . SER A 1 291 ? 162.84083 154.03163 201.50014 1.000 37.64825 291 SER A O 1
ATOM 2293 N N . ALA A 1 292 ? 163.58883 155.55445 202.97618 1.000 20.72142 292 ALA A N 1
ATOM 2294 C CA . ALA A 1 292 ? 162.31755 155.57898 203.68952 1.000 25.05949 292 ALA A CA 1
ATOM 2295 C C . ALA A 1 292 ? 161.32639 156.55625 203.07088 1.000 23.87769 292 ALA A C 1
ATOM 2296 O O . ALA A 1 292 ? 160.11856 156.29887 203.10791 1.000 27.90836 292 ALA A O 1
ATOM 2298 N N . TRP A 1 293 ? 161.80077 157.68085 202.53378 1.000 29.99198 293 TRP A N 1
ATOM 2299 C CA . TRP A 1 293 ? 160.90132 158.74197 202.09445 1.000 25.27660 293 TRP A CA 1
ATOM 2300 C C . TRP A 1 293 ? 159.92243 158.24068 201.03951 1.000 17.05796 293 TRP A C 1
ATOM 2301 O O . TRP A 1 293 ? 160.30912 157.56712 200.08133 1.000 25.90775 293 TRP A O 1
ATOM 2312 N N . THR A 1 294 ? 158.64737 158.56861 201.22815 1.000 20.47508 294 THR A N 1
ATOM 2313 C CA . THR A 1 294 ? 157.60131 158.22403 200.27604 1.000 20.28560 294 THR A CA 1
ATOM 2314 C C . THR A 1 294 ? 157.36056 159.31607 199.24398 1.000 24.55324 294 THR A C 1
ATOM 2315 O O . THR A 1 294 ? 156.71776 159.05384 198.22161 1.000 29.13224 294 THR A O 1
ATOM 2319 N N . GLY A 1 295 ? 157.86128 160.52102 199.48508 1.000 21.42666 295 GLY A N 1
ATOM 2320 C CA . GLY A 1 295 ? 157.54374 161.65077 198.63435 1.000 8.33601 295 GLY A CA 1
ATOM 2321 C C . GLY A 1 295 ? 158.21291 162.90648 199.14629 1.000 25.51142 295 GLY A C 1
ATOM 2322 O O . GLY A 1 295 ? 158.86810 162.91206 200.19362 1.000 29.32182 295 GLY A O 1
ATOM 2323 N N . SER A 1 296 ? 158.04710 163.97844 198.37021 1.000 24.19797 296 SER A N 1
ATOM 2324 C CA . SER A 1 296 ? 158.66374 165.26419 198.67519 1.000 28.44298 296 SER A CA 1
ATOM 2325 C C . SER A 1 296 ? 157.95977 166.03803 199.78276 1.000 25.75338 296 SER A C 1
ATOM 2326 O O . SER A 1 296 ? 158.56930 166.94428 200.35568 1.000 32.46190 296 SER A O 1
ATOM 2329 N N . VAL A 1 297 ? 156.68885 165.73832 200.05782 1.000 26.12747 297 VAL A N 1
ATOM 2330 C CA . VAL A 1 297 ? 155.84848 166.63719 200.85017 1.000 27.42550 297 VAL A CA 1
ATOM 2331 C C . VAL A 1 297 ? 156.39071 166.80032 202.26685 1.000 29.32849 297 VAL A C 1
ATOM 2332 O O . VAL A 1 297 ? 156.59071 167.92261 202.74942 1.000 32.77026 297 VAL A O 1
ATOM 2336 N N . ASP A 1 298 ? 156.63592 165.68330 202.95562 1.000 30.57104 298 ASP A N 1
ATOM 2337 C CA . ASP A 1 298 ? 157.15173 165.75866 204.31999 1.000 32.96255 298 ASP A CA 1
ATOM 2338 C C . ASP A 1 298 ? 158.58948 166.25932 204.38458 1.000 32.85795 298 ASP A C 1
ATOM 2339 O O . ASP A 1 298 ? 158.94471 166.95937 205.33606 1.000 37.02966 298 ASP A O 1
ATOM 2344 N N . ILE A 1 299 ? 159.40277 165.98586 203.36443 1.000 27.39436 299 ILE A N 1
ATOM 2345 C CA . ILE A 1 299 ? 160.73850 166.57846 203.29486 1.000 24.99900 299 ILE A CA 1
ATOM 2346 C C . ILE A 1 299 ? 160.64896 168.09781 203.23834 1.000 27.24471 299 ILE A C 1
ATOM 2347 O O . ILE A 1 299 ? 161.30981 168.81041 204.00525 1.000 31.97182 299 ILE A O 1
ATOM 2352 N N . LEU A 1 300 ? 159.84052 168.61220 202.31447 1.000 26.64111 300 LEU A N 1
ATOM 2353 C CA . LEU A 1 300 ? 159.72384 170.05176 202.12632 1.000 24.07160 300 LEU A CA 1
ATOM 2354 C C . LEU A 1 300 ? 159.12663 170.73370 203.35003 1.000 28.83058 300 LEU A C 1
ATOM 2355 O O . LEU A 1 300 ? 159.60088 171.79699 203.75600 1.000 33.89500 300 LEU A O 1
ATOM 2360 N N . LEU A 1 301 ? 158.06757 170.16613 203.93237 1.000 29.48513 301 LEU A N 1
ATOM 2361 C CA . LEU A 1 301 ? 157.48314 170.77883 205.12353 1.000 31.37518 301 LEU A CA 1
ATOM 2362 C C . LEU A 1 301 ? 158.39575 170.69066 206.34626 1.000 37.85610 301 LEU A C 1
ATOM 2363 O O . LEU A 1 301 ? 158.43755 171.63249 207.14769 1.000 40.39741 301 LEU A O 1
ATOM 2368 N N . GLU A 1 302 ? 159.16490 169.60707 206.49123 1.000 35.30784 302 GLU A N 1
ATOM 2369 C CA . GLU A 1 302 ? 160.17360 169.54844 207.54470 1.000 32.33276 302 GLU A CA 1
ATOM 2370 C C . GLU A 1 302 ? 161.24227 170.61793 207.35077 1.000 34.04382 302 GLU A C 1
ATOM 2371 O O . GLU A 1 302 ? 161.67002 171.25581 208.31635 1.000 38.55874 302 GLU A O 1
ATOM 2377 N N . TYR A 1 303 ? 161.71383 170.80225 206.11713 1.000 36.72535 303 TYR A N 1
ATOM 2378 C CA . TYR A 1 303 ? 162.64016 171.89605 205.83061 1.000 29.13233 303 TYR A CA 1
ATOM 2379 C C . TYR A 1 303 ? 162.02376 173.25283 206.16045 1.000 30.56458 303 TYR A C 1
ATOM 2380 O O . TYR A 1 303 ? 162.65874 174.09631 206.80162 1.000 39.15830 303 TYR A O 1
ATOM 2389 N N . ARG A 1 304 ? 160.79025 173.48576 205.71109 1.000 32.82433 304 ARG A N 1
ATOM 2390 C CA . ARG A 1 304 ? 160.11903 174.76016 205.94728 1.000 34.83935 304 ARG A CA 1
ATOM 2391 C C . ARG A 1 304 ? 159.94876 175.05632 207.43222 1.000 34.37736 304 ARG A C 1
ATOM 2392 O O . ARG A 1 304 ? 160.03512 176.21835 207.84478 1.000 38.90985 304 ARG A O 1
ATOM 2400 N N . SER A 1 305 ? 159.72559 174.02965 208.25122 1.000 37.79575 305 SER A N 1
ATOM 2401 C CA . SER A 1 305 ? 159.44900 174.25787 209.66491 1.000 36.89533 305 SER A CA 1
ATOM 2402 C C . SER A 1 305 ? 160.71208 174.26427 210.51910 1.000 37.76616 305 SER A C 1
ATOM 2403 O O . SER A 1 305 ? 160.85680 175.11948 211.39838 1.000 45.23180 305 SER A O 1
ATOM 2406 N N . SER A 1 306 ? 161.62960 173.32819 210.28145 1.000 37.64132 306 SER A N 1
ATOM 2407 C CA . SER A 1 306 ? 162.89418 173.29110 211.00156 1.000 36.85569 306 SER A CA 1
ATOM 2408 C C . SER A 1 306 ? 163.89918 174.30880 210.48470 1.000 37.02382 306 SER A C 1
ATOM 2409 O O . SER A 1 306 ? 164.85389 174.62626 211.20197 1.000 42.64707 306 SER A O 1
ATOM 2412 N N . GLU A 1 307 ? 163.71058 174.82217 209.26794 1.000 38.04968 307 GLU A N 1
ATOM 2413 C CA . GLU A 1 307 ? 164.59547 175.82407 208.67772 1.000 38.59768 307 GLU A CA 1
ATOM 2414 C C . GLU A 1 307 ? 166.03372 175.33059 208.55551 1.000 36.19131 307 GLU A C 1
ATOM 2415 O O . GLU A 1 307 ? 166.96492 176.13630 208.47689 1.000 42.15007 307 GLU A O 1
ATOM 2421 N N . ASN A 1 308 ? 166.23335 174.01992 208.53437 1.000 34.98624 308 ASN A N 1
ATOM 2422 C CA . ASN A 1 308 ? 167.55344 173.41547 208.47663 1.000 36.01873 308 ASN A CA 1
ATOM 2423 C C . ASN A 1 308 ? 167.51364 172.23066 207.52462 1.000 35.04672 308 ASN A C 1
ATOM 2424 O O . ASN A 1 308 ? 166.43857 171.69294 207.23831 1.000 36.22961 308 ASN A O 1
ATOM 2429 N N . PRO A 1 309 ? 168.66884 171.81860 206.99583 1.000 31.58951 309 PRO A N 1
ATOM 2430 C CA . PRO A 1 309 ? 168.69683 170.68591 206.05913 1.000 28.20170 309 PRO A CA 1
ATOM 2431 C C . PRO A 1 309 ? 168.08964 169.41453 206.63704 1.000 32.74421 309 PRO A C 1
ATOM 2432 O O . PRO A 1 309 ? 168.32350 169.05617 207.79270 1.000 31.26407 309 PRO A O 1
ATOM 2436 N N . VAL A 1 310 ? 167.30232 168.73207 205.80775 1.000 29.56300 310 VAL A N 1
ATOM 2437 C CA . VAL A 1 310 ? 166.65172 167.48649 206.19793 1.000 28.23135 310 VAL A CA 1
ATOM 2438 C C . VAL A 1 310 ? 167.61749 166.32263 206.01364 1.000 25.66930 310 VAL A C 1
ATOM 2439 O O . VAL A 1 310 ? 168.35483 166.25432 205.02350 1.000 27.88241 310 VAL A O 1
ATOM 2443 N N . ARG A 1 311 ? 167.61345 165.40015 206.97229 1.000 22.71404 311 ARG A N 1
ATOM 2444 C CA . ARG A 1 311 ? 168.44514 164.20216 206.94780 1.000 26.49001 311 ARG A CA 1
ATOM 2445 C C . ARG A 1 311 ? 167.55868 163.00618 206.62224 1.000 27.41259 311 ARG A C 1
ATOM 2446 O O . ARG A 1 311 ? 166.58876 162.74552 207.34095 1.000 25.75598 311 ARG A O 1
ATOM 2454 N N . TYR A 1 312 ? 167.87829 162.27994 205.55188 1.000 23.30038 312 TYR A N 1
ATOM 2455 C CA . TYR A 1 312 ? 168.98128 162.37711 204.60059 1.000 21.06977 312 TYR A CA 1
ATOM 2456 C C . TYR A 1 312 ? 168.42459 162.17918 203.19675 1.000 23.97077 312 TYR A C 1
ATOM 2457 O O . TYR A 1 312 ? 167.30712 161.69580 203.03409 1.000 34.91310 312 TYR A O 1
ATOM 2466 N N . GLY A 1 313 ? 169.20766 162.54187 202.17713 1.000 27.66143 313 GLY A N 1
ATOM 2467 C CA . GLY A 1 313 ? 168.81735 162.35221 200.79967 1.000 27.41428 313 GLY A CA 1
ATOM 2468 C C . GLY A 1 313 ? 169.81706 161.55374 199.97437 1.000 23.53247 313 GLY A C 1
ATOM 2469 O O . GLY A 1 313 ? 170.97021 161.33761 200.36295 1.000 19.11148 313 GLY A O 1
ATOM 2470 N N . GLN A 1 314 ? 169.34008 161.12901 198.80534 1.000 32.83561 314 GLN A N 1
ATOM 2471 C CA . GLN A 1 314 ? 170.13227 160.48153 197.76710 1.000 25.61114 314 GLN A CA 1
ATOM 2472 C C . GLN A 1 314 ? 169.52087 160.86340 196.42436 1.000 29.97055 314 GLN A C 1
ATOM 2473 O O . GLN A 1 314 ? 168.51175 161.56937 196.36554 1.000 36.75958 314 GLN A O 1
ATOM 2479 N N . CYS A 1 315 ? 170.16885 160.42261 195.34163 1.000 27.10742 315 CYS A N 1
ATOM 2480 C CA . CYS A 1 315 ? 169.91267 160.97755 194.01188 1.000 29.59925 315 CYS A CA 1
ATOM 2481 C C . CYS A 1 315 ? 168.42585 161.02031 193.66487 1.000 21.36939 315 CYS A C 1
ATOM 2482 O O . CYS A 1 315 ? 167.92374 162.03884 193.17726 1.000 27.16488 315 CYS A O 1
ATOM 2485 N N . TRP A 1 316 ? 167.70040 159.92545 193.91103 1.000 18.09278 316 TRP A N 1
ATOM 2486 C CA . TRP A 1 316 ? 166.27109 159.92856 193.61041 1.000 20.47213 316 TRP A CA 1
ATOM 2487 C C . TRP A 1 316 ? 165.48560 160.82096 194.56491 1.000 23.05055 316 TRP A C 1
ATOM 2488 O O . TRP A 1 316 ? 164.46839 161.39477 194.16895 1.000 23.37231 316 TRP A O 1
ATOM 2499 N N . VAL A 1 317 ? 165.97475 161.01139 195.79042 1.000 20.37592 317 VAL A N 1
ATOM 2500 C CA . VAL A 1 317 ? 165.32594 161.92756 196.72715 1.000 11.95672 317 VAL A CA 1
ATOM 2501 C C . VAL A 1 317 ? 165.51093 163.37166 196.27410 1.000 26.11101 317 VAL A C 1
ATOM 2502 O O . VAL A 1 317 ? 164.56511 164.17213 196.27684 1.000 24.96389 317 VAL A O 1
ATOM 2506 N N . PHE A 1 318 ? 166.73811 163.72340 195.88522 1.000 24.05012 318 PHE A N 1
ATOM 2507 C CA . PHE A 1 318 ? 167.00510 165.04452 195.32751 1.000 21.31116 318 PHE A CA 1
ATOM 2508 C C . PHE A 1 318 ? 166.17251 165.29659 194.07758 1.000 23.30249 318 PHE A C 1
ATOM 2509 O O . PHE A 1 318 ? 165.58971 166.37448 193.91551 1.000 31.93794 318 PHE A O 1
ATOM 2517 N N . ALA A 1 319 ? 166.11727 164.31681 193.17260 1.000 21.04056 319 ALA A N 1
ATOM 2518 C CA . ALA A 1 319 ? 165.32563 164.48187 191.95804 1.000 18.94470 319 ALA A CA 1
ATOM 2519 C C . ALA A 1 319 ? 163.83728 164.61969 192.25991 1.000 19.41856 319 ALA A C 1
ATOM 2520 O O . ALA A 1 319 ? 163.14982 165.42662 191.63142 1.000 27.73063 319 ALA A O 1
ATOM 2522 N N . GLY A 1 320 ? 163.32512 163.85865 193.22678 1.000 18.31042 320 GLY A N 1
ATOM 2523 C CA . GLY A 1 320 ? 161.93278 164.00460 193.62657 1.000 19.84407 320 GLY A CA 1
ATOM 2524 C C . GLY A 1 320 ? 161.59860 165.37401 194.18939 1.000 18.68340 320 GLY A C 1
ATOM 2525 O O . GLY A 1 320 ? 160.61280 166.00464 193.79095 1.000 29.76220 320 GLY A O 1
ATOM 2526 N N . VAL A 1 321 ? 162.42771 165.86053 195.11528 1.000 18.20584 321 VAL A N 1
ATOM 2527 C CA . VAL A 1 321 ? 162.22237 167.19473 195.67814 1.000 22.04153 321 VAL A CA 1
ATOM 2528 C C . VAL A 1 321 ? 162.33525 168.28047 194.61083 1.000 25.50439 321 VAL A C 1
ATOM 2529 O O . VAL A 1 321 ? 161.50681 169.19961 194.55797 1.000 29.57735 321 VAL A O 1
ATOM 2533 N N . PHE A 1 322 ? 163.34499 168.20099 193.74143 1.000 15.86362 322 PHE A N 1
ATOM 2534 C CA . PHE A 1 322 ? 163.47893 169.22377 192.70822 1.000 15.72959 322 PHE A CA 1
ATOM 2535 C C . PHE A 1 322 ? 162.37455 169.14465 191.65953 1.000 25.73690 322 PHE A C 1
ATOM 2536 O O . PHE A 1 322 ? 161.96312 170.17891 191.12074 1.000 30.36378 322 PHE A O 1
ATOM 2544 N N . ASN A 1 323 ? 161.85969 167.94706 191.37776 1.000 25.84303 323 ASN A N 1
ATOM 2545 C CA . ASN A 1 323 ? 160.71888 167.82102 190.47986 1.000 20.41039 323 ASN A CA 1
ATOM 2546 C C . ASN A 1 323 ? 159.45839 168.42356 191.08275 1.000 19.18760 323 ASN A C 1
ATOM 2547 O O . ASN A 1 323 ? 158.68900 169.09239 190.38243 1.000 29.59421 323 ASN A O 1
ATOM 2552 N N . THR A 1 324 ? 159.25153 168.23335 192.38783 1.000 17.52653 324 THR A N 1
ATOM 2553 C CA . THR A 1 324 ? 158.16288 168.92870 193.06876 1.000 22.94745 324 THR A CA 1
ATOM 2554 C C . THR A 1 324 ? 158.32975 170.43964 192.98550 1.000 26.89422 324 THR A C 1
ATOM 2555 O O . THR A 1 324 ? 157.37431 171.16150 192.69277 1.000 27.51169 324 THR A O 1
ATOM 2559 N N . PHE A 1 325 ? 159.53782 170.93339 193.25167 1.000 22.93708 325 PHE A N 1
ATOM 2560 C CA . PHE A 1 325 ? 159.80395 172.36950 193.19016 1.000 16.91488 325 PHE A CA 1
ATOM 2561 C C . PHE A 1 325 ? 159.47853 172.94717 191.81224 1.000 15.77805 325 PHE A C 1
ATOM 2562 O O . PHE A 1 325 ? 158.73440 173.93375 191.69091 1.000 13.32379 325 PHE A O 1
ATOM 2570 N N . LEU A 1 326 ? 160.00940 172.32082 190.75935 1.000 24.47413 326 LEU A N 1
ATOM 2571 C CA . LEU A 1 326 ? 159.75814 172.77781 189.39507 1.000 26.69560 326 LEU A CA 1
ATOM 2572 C C . LEU A 1 326 ? 158.27823 172.71844 189.02899 1.000 24.97728 326 LEU A C 1
ATOM 2573 O O . LEU A 1 326 ? 157.71648 173.70430 188.53889 1.000 26.40270 326 LEU A O 1
ATOM 2578 N N . ARG A 1 327 ? 157.62730 171.56916 189.23957 1.000 18.71064 327 ARG A N 1
ATOM 2579 C CA . ARG A 1 327 ? 156.20945 171.46936 188.90228 1.000 22.17208 327 ARG A CA 1
ATOM 2580 C C . ARG A 1 327 ? 155.35496 172.42497 189.72436 1.000 22.72333 327 ARG A C 1
ATOM 2581 O O . ARG A 1 327 ? 154.31069 172.88470 189.24906 1.000 25.15613 327 ARG A O 1
ATOM 2589 N N . CYS A 1 328 ? 155.77350 172.73345 190.95211 1.000 23.16487 328 CYS A N 1
ATOM 2590 C CA . CYS A 1 328 ? 155.01710 173.64747 191.79760 1.000 18.95476 328 CYS A CA 1
ATOM 2591 C C . CYS A 1 328 ? 155.09994 175.07521 191.27525 1.000 30.07713 328 CYS A C 1
ATOM 2592 O O . CYS A 1 328 ? 154.08678 175.78059 191.20797 1.000 27.57406 328 CYS A O 1
ATOM 2595 N N . LEU A 1 329 ? 156.30185 175.52486 190.90229 1.000 26.75434 329 LEU A N 1
ATOM 2596 C CA . LEU A 1 329 ? 156.40018 176.83521 190.26508 1.000 15.03755 329 LEU A CA 1
ATOM 2597 C C . LEU A 1 329 ? 155.81046 176.84086 188.86093 1.000 27.41606 329 LEU A C 1
ATOM 2598 O O . LEU A 1 329 ? 155.47354 177.91151 188.34559 1.000 24.11991 329 LEU A O 1
ATOM 2603 N N . GLY A 1 330 ? 155.67629 175.67529 188.24059 1.000 34.11074 330 GLY A N 1
ATOM 2604 C CA . GLY A 1 330 ? 155.03555 175.53362 186.95214 1.000 16.40933 330 GLY A CA 1
ATOM 2605 C C . GLY A 1 330 ? 155.96430 175.28387 185.78830 1.000 14.98412 330 GLY A C 1
ATOM 2606 O O . GLY A 1 330 ? 155.51114 175.32707 184.64046 1.000 22.23262 330 GLY A O 1
ATOM 2607 N N . ILE A 1 331 ? 157.24152 175.04154 186.03973 1.000 14.60322 331 ILE A N 1
ATOM 2608 C CA . ILE A 1 331 ? 158.15187 174.58440 184.98936 1.000 25.12175 331 ILE A CA 1
ATOM 2609 C C . ILE A 1 331 ? 157.86817 173.10936 184.71785 1.000 24.28466 331 ILE A C 1
ATOM 2610 O O . ILE A 1 331 ? 157.84772 172.31158 185.66741 1.000 32.38513 331 ILE A O 1
ATOM 2615 N N . PRO A 1 332 ? 157.63585 172.70350 183.47000 1.000 31.77410 332 PRO A N 1
ATOM 2616 C CA . PRO A 1 332 ? 157.40800 171.27552 183.20745 1.000 24.19999 332 PRO A CA 1
ATOM 2617 C C . PRO A 1 332 ? 158.67564 170.48312 183.48830 1.000 16.69776 332 PRO A C 1
ATOM 2618 O O . PRO A 1 332 ? 159.76746 170.86027 183.05951 1.000 27.95530 332 PRO A O 1
ATOM 2622 N N . ALA A 1 333 ? 158.52365 169.37600 184.21100 1.000 19.90805 333 ALA A N 1
ATOM 2623 C CA . ALA A 1 333 ? 159.67962 168.61576 184.65771 1.000 26.18841 333 ALA A CA 1
ATOM 2624 C C . ALA A 1 333 ? 159.33481 167.13844 184.75433 1.000 25.94852 333 ALA A C 1
ATOM 2625 O O . ALA A 1 333 ? 158.17440 166.76166 184.93289 1.000 19.22629 333 ALA A O 1
ATOM 2627 N N . ARG A 1 334 ? 160.36812 166.30980 184.63196 1.000 27.59210 334 ARG A N 1
ATOM 2628 C CA . ARG A 1 334 ? 160.25177 164.87363 184.84307 1.000 23.04931 334 ARG A CA 1
ATOM 2629 C C . ARG A 1 334 ? 161.55984 164.35098 185.42131 1.000 15.84535 334 ARG A C 1
ATOM 2630 O O . ARG A 1 334 ? 162.61210 164.96844 185.26673 1.000 21.38796 334 ARG A O 1
ATOM 2638 N N . ILE A 1 335 ? 161.48551 163.22673 186.13075 1.000 20.37325 335 ILE A N 1
ATOM 2639 C CA . ILE A 1 335 ? 162.68698 162.48806 186.50798 1.000 17.06474 335 ILE A CA 1
ATOM 2640 C C . ILE A 1 335 ? 163.05766 161.54261 185.37361 1.000 19.52663 335 ILE A C 1
ATOM 2641 O O . ILE A 1 335 ? 162.18196 160.93736 184.74574 1.000 35.17432 335 ILE A O 1
ATOM 2646 N N . VAL A 1 336 ? 164.35574 161.40382 185.10695 1.000 17.00565 336 VAL A N 1
ATOM 2647 C CA . VAL A 1 336 ? 164.88559 160.35971 184.24055 1.000 17.38749 336 VAL A CA 1
ATOM 2648 C C . VAL A 1 336 ? 165.92897 159.55381 185.00604 1.000 20.98142 336 VAL A C 1
ATOM 2649 O O . VAL A 1 336 ? 166.70130 160.10360 185.80401 1.000 32.19233 336 VAL A O 1
ATOM 2653 N N . THR A 1 337 ? 165.91801 158.24035 184.78922 1.000 18.45945 337 THR A N 1
ATOM 2654 C CA . THR A 1 337 ? 166.92126 157.33061 185.32456 1.000 23.31046 337 THR A CA 1
ATOM 2655 C C . THR A 1 337 ? 167.83651 156.85235 184.20325 1.000 26.89864 337 THR A C 1
ATOM 2656 O O . THR A 1 337 ? 167.35953 156.36622 183.17289 1.000 23.82866 337 THR A O 1
ATOM 2660 N N . ASN A 1 338 ? 169.14338 156.98769 184.40745 1.000 26.06879 338 ASN A N 1
ATOM 2661 C CA . ASN A 1 338 ? 170.15189 156.42984 183.51727 1.000 20.85040 338 ASN A CA 1
ATOM 2662 C C . ASN A 1 338 ? 170.74511 155.18508 184.16233 1.000 23.77350 338 ASN A C 1
ATOM 2663 O O . ASN A 1 338 ? 171.20556 155.23687 185.30559 1.000 31.91823 338 ASN A O 1
ATOM 2668 N N . TYR A 1 339 ? 170.74113 154.07672 183.43125 1.000 21.32799 339 TYR A N 1
ATOM 2669 C CA . TYR A 1 339 ? 171.36129 152.84387 183.89604 1.000 22.31494 339 TYR A CA 1
ATOM 2670 C C . TYR A 1 339 ? 172.83071 152.78796 183.49422 1.000 32.19806 339 TYR A C 1
ATOM 2671 O O . TYR A 1 339 ? 173.18929 153.11773 182.36055 1.000 29.57999 339 TYR A O 1
ATOM 2680 N N . PHE A 1 340 ? 173.67566 152.36583 184.43845 1.000 23.92793 340 PHE A N 1
ATOM 2681 C CA . PHE A 1 340 ? 175.13447 152.42302 184.31226 1.000 24.59203 340 PHE A CA 1
ATOM 2682 C C . PHE A 1 340 ? 175.61720 153.85292 184.05603 1.000 29.43669 340 PHE A C 1
ATOM 2683 O O . PHE A 1 340 ? 176.19890 154.17351 183.01909 1.000 35.15002 340 PHE A O 1
ATOM 2691 N N . SER A 1 341 ? 175.35881 154.71213 185.03867 1.000 30.09041 341 SER A N 1
ATOM 2692 C CA . SER A 1 341 ? 175.71591 156.12074 184.94806 1.000 27.38129 341 SER A CA 1
ATOM 2693 C C . SER A 1 341 ? 177.16473 156.34016 185.37477 1.000 31.40112 341 SER A C 1
ATOM 2694 O O . SER A 1 341 ? 177.57006 155.91823 186.46187 1.000 36.62521 341 SER A O 1
ATOM 2697 N N . ALA A 1 342 ? 177.94768 156.99539 184.51354 1.000 30.27553 342 ALA A N 1
ATOM 2698 C CA . ALA A 1 342 ? 179.34479 157.32441 184.81288 1.000 21.16531 342 ALA A CA 1
ATOM 2699 C C . ALA A 1 342 ? 179.44215 158.63524 185.60077 1.000 21.43064 342 ALA A C 1
ATOM 2700 O O . ALA A 1 342 ? 179.95642 159.65039 185.12854 1.000 32.97362 342 ALA A O 1
ATOM 2702 N N . HIS A 1 343 ? 178.92095 158.60814 186.82396 1.000 24.35410 343 HIS A N 1
ATOM 2703 C CA . HIS A 1 343 ? 178.94560 159.79392 187.67161 1.000 28.15897 343 HIS A CA 1
ATOM 2704 C C . HIS A 1 343 ? 180.35485 160.04628 188.21713 1.000 34.81670 343 HIS A C 1
ATOM 2705 O O . HIS A 1 343 ? 181.17463 159.13177 188.33029 1.000 39.05987 343 HIS A O 1
ATOM 2712 N N . ASP A 1 344 ? 180.61869 161.30620 188.58855 1.000 33.65357 344 ASP A N 1
ATOM 2713 C CA . ASP A 1 344 ? 181.96304 161.77964 188.95619 1.000 33.20303 344 ASP A CA 1
ATOM 2714 C C . ASP A 1 344 ? 182.98720 161.57802 187.83998 1.000 32.59617 344 ASP A C 1
ATOM 2715 O O . ASP A 1 344 ? 184.15766 161.29129 188.10101 1.000 32.36739 344 ASP A O 1
ATOM 2720 N N . ASN A 1 345 ? 182.55425 161.72625 186.58897 1.000 32.73118 345 ASN A N 1
ATOM 2721 C CA . ASN A 1 345 ? 183.40987 161.46541 185.43625 1.000 29.80086 345 ASN A CA 1
ATOM 2722 C C . ASN A 1 345 ? 184.48901 162.52375 185.22632 1.000 37.24653 345 ASN A C 1
ATOM 2723 O O . ASN A 1 345 ? 185.48640 162.24085 184.55419 1.000 39.81483 345 ASN A O 1
ATOM 2728 N N . ASP A 1 346 ? 184.31916 163.72118 185.78976 1.000 35.00311 346 ASP A N 1
ATOM 2729 C CA . ASP A 1 346 ? 185.20791 164.86491 185.54760 1.000 30.28117 346 ASP A CA 1
ATOM 2730 C C . ASP A 1 346 ? 185.37625 165.15790 184.05747 1.000 37.36231 346 ASP A C 1
ATOM 2731 O O . ASP A 1 346 ? 186.44301 165.58738 183.61359 1.000 41.15812 346 ASP A O 1
ATOM 2736 N N . ALA A 1 347 ? 184.32070 164.91895 183.28001 1.000 36.02146 347 ALA A N 1
ATOM 2737 C CA . ALA A 1 347 ? 184.29864 165.02395 181.82216 1.000 31.64153 347 ALA A CA 1
ATOM 2738 C C . ALA A 1 347 ? 185.28197 164.08894 181.12259 1.000 37.39962 347 ALA A C 1
ATOM 2739 O O . ALA A 1 347 ? 185.50459 164.23210 179.91463 1.000 41.85763 347 ALA A O 1
ATOM 2741 N N . ASN A 1 348 ? 185.87687 163.13259 181.83111 1.000 31.04565 348 ASN A N 1
ATOM 2742 C CA . ASN A 1 348 ? 186.61867 162.06668 181.16999 1.000 32.15750 348 ASN A CA 1
ATOM 2743 C C . ASN A 1 348 ? 185.66639 161.01308 180.61981 1.000 36.05207 348 ASN A C 1
ATOM 2744 O O . ASN A 1 348 ? 184.72450 160.59722 181.30033 1.000 38.14189 348 ASN A O 1
ATOM 2749 N N . LEU A 1 349 ? 185.90589 160.59549 179.37526 1.000 33.82470 349 LEU A N 1
ATOM 2750 C CA . LEU A 1 349 ? 185.11211 159.56357 178.71994 1.000 32.68847 349 LEU A CA 1
ATOM 2751 C C . LEU A 1 349 ? 185.67557 158.15846 178.91107 1.000 32.78399 349 LEU A C 1
ATOM 2752 O O . LEU A 1 349 ? 185.46797 157.29609 178.04696 1.000 37.88404 349 LEU A O 1
ATOM 2757 N N . GLN A 1 350 ? 186.37644 157.89414 180.01247 1.000 36.69433 350 GLN A N 1
ATOM 2758 C CA . GLN A 1 350 ? 187.03614 156.60629 180.20823 1.000 37.27668 350 GLN A CA 1
ATOM 2759 C C . GLN A 1 350 ? 186.95514 156.19528 181.67010 1.000 38.53229 350 GLN A C 1
ATOM 2760 O O . GLN A 1 350 ? 187.40748 156.93439 182.54823 1.000 41.73939 350 GLN A O 1
ATOM 2766 N N . MET A 1 351 ? 186.38030 155.02462 181.92914 1.000 41.95395 351 MET A N 1
ATOM 2767 C CA . MET A 1 351 ? 186.41933 154.40035 183.24481 1.000 41.35919 351 MET A CA 1
ATOM 2768 C C . MET A 1 351 ? 187.42081 153.25708 183.22422 1.000 42.03681 351 MET A C 1
ATOM 2769 O O . MET A 1 351 ? 187.35815 152.38930 182.34884 1.000 45.69092 351 MET A O 1
ATOM 2774 N N . ASP A 1 352 ? 188.33540 153.25610 184.18778 1.000 40.32909 352 ASP A N 1
ATOM 2775 C CA . ASP A 1 352 ? 189.44044 152.30872 184.20878 1.000 37.57891 352 ASP A CA 1
ATOM 2776 C C . ASP A 1 352 ? 189.15478 151.18079 185.19131 1.000 41.70256 352 ASP A C 1
ATOM 2777 O O . ASP A 1 352 ? 188.82227 151.42845 186.35471 1.000 42.58849 352 ASP A O 1
ATOM 2782 N N . ILE A 1 353 ? 189.27720 149.94704 184.71063 1.000 38.75690 353 ILE A N 1
ATOM 2783 C CA . ILE A 1 353 ? 189.36142 148.75454 185.54455 1.000 36.48065 353 ILE A CA 1
ATOM 2784 C C . ILE A 1 353 ? 190.79055 148.24272 185.45545 1.000 33.02317 353 ILE A C 1
ATOM 2785 O O . ILE A 1 353 ? 191.34226 148.12413 184.35522 1.000 35.49147 353 ILE A O 1
ATOM 2790 N N . PHE A 1 354 ? 191.38964 147.93880 186.60105 1.000 30.76492 354 PHE A N 1
ATOM 2791 C CA . PHE A 1 354 ? 192.75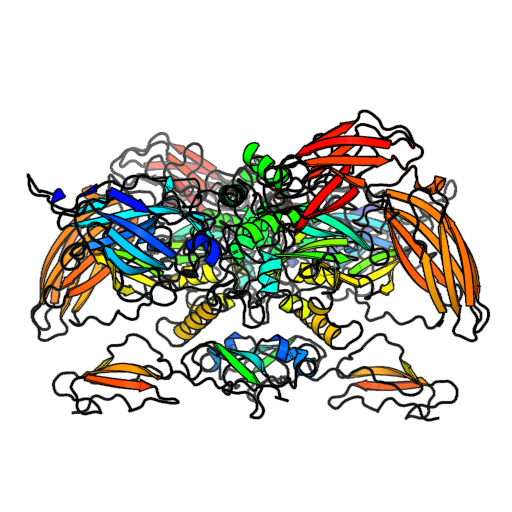811 147.44815 186.63666 1.000 28.40337 354 PHE A CA 1
ATOM 2792 C C . PHE A 1 354 ? 192.76042 145.94350 186.85927 1.000 35.07213 354 PHE A C 1
ATOM 2793 O O . PHE A 1 354 ? 191.99940 145.41846 187.67637 1.000 38.72700 354 PHE A O 1
ATOM 2801 N N . LEU A 1 355 ? 193.63548 145.26036 186.12872 1.000 41.02181 355 LEU A N 1
ATOM 2802 C CA . LEU A 1 355 ? 193.77266 143.81369 186.17596 1.000 39.01268 355 LEU A CA 1
ATOM 2803 C C . LEU A 1 355 ? 195.15991 143.41248 186.65278 1.000 40.76105 355 LEU A C 1
ATOM 2804 O O . LEU A 1 355 ? 196.15361 144.07435 186.33867 1.000 47.37503 355 LEU A O 1
ATOM 2809 N N . GLU A 1 356 ? 195.21361 142.32681 187.41844 1.000 46.70479 356 GLU A N 1
ATOM 2810 C CA . GLU A 1 356 ? 196.47708 141.67764 187.71687 1.000 50.03074 356 GLU A CA 1
ATOM 2811 C C . GLU A 1 356 ? 197.04589 141.04217 186.45098 1.000 53.92786 356 GLU A C 1
ATOM 2812 O O . GLU A 1 356 ? 196.35141 140.86449 185.44660 1.000 57.52821 356 GLU A O 1
ATOM 2818 N N . GLU A 1 357 ? 198.33885 140.71322 186.50371 1.000 57.24772 357 GLU A N 1
ATOM 2819 C CA . GLU A 1 357 ? 199.00359 140.13061 185.34125 1.000 56.80267 357 GLU A CA 1
ATOM 2820 C C . GLU A 1 357 ? 198.32812 138.83308 184.91337 1.000 55.93356 357 GLU A C 1
ATOM 2821 O O . GLU A 1 357 ? 198.17755 138.56981 183.71621 1.000 59.86632 357 GLU A O 1
ATOM 2827 N N . ASP A 1 358 ? 197.93319 138.00032 185.87538 1.000 56.40201 358 ASP A N 1
ATOM 2828 C CA . ASP A 1 358 ? 197.23836 136.75327 185.57661 1.000 55.64008 358 ASP A CA 1
ATOM 2829 C C . ASP A 1 358 ? 195.82287 136.96936 185.04364 1.000 55.73018 358 ASP A C 1
ATOM 2830 O O . ASP A 1 358 ? 195.16382 135.99172 184.67488 1.000 58.79000 358 ASP A O 1
ATOM 2835 N N . GLY A 1 359 ? 195.35501 138.21604 184.98563 1.000 49.16486 359 GLY A N 1
ATOM 2836 C CA . GLY A 1 359 ? 194.03883 138.56093 184.49298 1.000 44.50036 359 GLY A CA 1
ATOM 2837 C C . GLY A 1 359 ? 192.98512 138.76399 185.56192 1.000 48.77617 359 GLY A C 1
ATOM 2838 O O . GLY A 1 359 ? 191.87179 139.19026 185.23277 1.000 53.20886 359 GLY A O 1
ATOM 2839 N N . ASN A 1 360 ? 193.29508 138.46520 186.82097 1.000 49.08981 360 ASN A N 1
ATOM 2840 C CA . ASN A 1 360 ? 192.39066 138.78290 187.91797 1.000 45.46800 360 ASN A CA 1
ATOM 2841 C C . ASN A 1 360 ? 192.17760 140.29090 188.00628 1.000 46.58374 360 ASN A C 1
ATOM 2842 O O . ASN A 1 360 ? 193.02736 141.08335 187.59472 1.000 51.80120 360 ASN A O 1
ATOM 2847 N N . VAL A 1 361 ? 191.03322 140.69031 188.56048 1.000 45.06440 361 VAL A N 1
ATOM 2848 C CA . VAL A 1 361 ? 190.78382 142.10646 188.80413 1.000 45.65583 361 VAL A CA 1
ATOM 2849 C C . VAL A 1 361 ? 191.65141 142.57845 189.96259 1.000 43.61421 361 VAL A C 1
ATOM 2850 O O . VAL A 1 361 ? 191.67118 141.96535 191.03743 1.000 47.01642 361 VAL A O 1
ATOM 2854 N N . ASN A 1 362 ? 192.37403 143.67568 189.74692 1.000 45.70800 362 ASN A N 1
ATOM 2855 C CA . ASN A 1 362 ? 193.12498 144.34992 190.80463 1.000 42.35372 362 ASN A CA 1
ATOM 2856 C C . ASN A 1 362 ? 192.16697 145.23812 191.59072 1.000 45.90653 362 ASN A C 1
ATOM 2857 O O . ASN A 1 362 ? 191.87656 146.36734 191.19236 1.000 48.80245 362 ASN A O 1
ATOM 2862 N N . SER A 1 363 ? 191.66977 144.72245 192.71699 1.000 46.00591 363 SER A N 1
ATOM 2863 C CA . SER A 1 363 ? 190.76330 145.48338 193.57025 1.000 45.20478 363 SER A CA 1
ATOM 2864 C C . SER A 1 363 ? 191.46514 146.61174 194.31566 1.000 50.39463 363 SER A C 1
ATOM 2865 O O . SER A 1 363 ? 190.79284 147.52166 194.81186 1.000 52.79611 363 SER A O 1
ATOM 2868 N N . LYS A 1 364 ? 192.79559 146.57219 194.40504 1.000 48.39306 364 LYS A N 1
ATOM 2869 C CA . LYS A 1 364 ? 193.53716 147.64645 195.05813 1.000 39.30106 364 LYS A CA 1
ATOM 2870 C C . LYS A 1 364 ? 193.53010 148.92277 194.22435 1.000 44.34368 364 LYS A C 1
ATOM 2871 O O . LYS A 1 364 ? 193.40328 150.02481 194.77014 1.000 47.60666 364 LYS A O 1
ATOM 2877 N N . LEU A 1 365 ? 193.65799 148.80041 192.90526 1.000 38.20939 365 LEU A N 1
ATOM 2878 C CA . LEU A 1 365 ? 193.70629 149.96525 192.03062 1.000 37.21113 365 LEU A CA 1
ATOM 2879 C C . LEU A 1 365 ? 192.35753 150.33619 191.43157 1.000 41.17430 365 LEU A C 1
ATOM 2880 O O . LEU A 1 365 ? 192.13920 151.50982 191.11523 1.000 42.20329 365 LEU A O 1
ATOM 2885 N N . THR A 1 366 ? 191.45007 149.37644 191.26593 1.000 41.10802 366 THR A N 1
ATOM 2886 C CA . THR A 1 366 ? 190.15964 149.64787 190.64352 1.000 40.86041 366 THR A CA 1
ATOM 2887 C C . THR A 1 366 ? 189.27211 150.44426 191.59416 1.000 44.48511 366 THR A C 1
ATOM 2888 O O . THR A 1 366 ? 188.57369 149.87033 192.43563 1.000 45.28140 366 THR A O 1
ATOM 2892 N N . LYS A 1 367 ? 189.31546 151.77229 191.48056 1.000 44.25737 367 LYS A N 1
ATOM 2893 C CA . LYS A 1 367 ? 188.53231 152.66172 192.32556 1.000 39.37124 367 LYS A CA 1
ATOM 2894 C C . LYS A 1 367 ? 187.47358 153.45560 191.57165 1.000 42.60495 367 LYS A C 1
ATOM 2895 O O . LYS A 1 367 ? 186.61247 154.06523 192.21428 1.000 46.11947 367 LYS A O 1
ATOM 2901 N N . ASP A 1 368 ? 187.50847 153.47232 190.24209 1.000 46.57295 368 ASP A N 1
ATOM 2902 C CA . ASP A 1 368 ? 186.35960 153.93628 189.47533 1.000 42.85388 368 ASP A CA 1
ATOM 2903 C C . ASP A 1 368 ? 185.19627 152.96451 189.62307 1.000 48.32253 368 ASP A C 1
ATOM 2904 O O . ASP A 1 368 ? 185.37246 151.74606 189.53103 1.000 50.11610 368 ASP A O 1
ATOM 2909 N N . SER A 1 369 ? 184.00450 153.50897 189.85235 1.000 38.09211 369 SER A N 1
ATOM 2910 C CA . SER A 1 369 ? 182.79672 152.71841 190.03254 1.000 36.94680 369 SER A CA 1
ATOM 2911 C C . SER A 1 369 ? 181.66121 153.30491 189.20942 1.000 40.50843 369 SER A C 1
ATOM 2912 O O . SER A 1 369 ? 181.47812 154.52464 189.16532 1.000 42.38142 369 SER A O 1
ATOM 2915 N N . VAL A 1 370 ? 180.90178 152.42728 188.56243 1.000 37.10139 370 VAL A N 1
ATOM 2916 C CA . VAL A 1 370 ? 179.81880 152.81632 187.66891 1.000 30.80358 370 VAL A CA 1
ATOM 2917 C C . VAL A 1 370 ? 178.50173 152.57216 188.39053 1.000 30.82347 370 VAL A C 1
ATOM 2918 O O . VAL A 1 370 ? 178.23343 151.45383 188.84489 1.000 34.64464 370 VAL A O 1
ATOM 2922 N N . TRP A 1 371 ? 177.68456 153.61595 188.51053 1.000 30.76781 371 TRP A N 1
ATOM 2923 C CA . TRP A 1 371 ? 176.45156 153.51172 189.27802 1.000 19.09344 371 TRP A CA 1
ATOM 2924 C C . TRP A 1 371 ? 175.42067 152.69838 188.51033 1.000 22.95481 371 TRP A C 1
ATOM 2925 O O . TRP A 1 371 ? 175.13353 152.99742 187.34897 1.000 31.07343 371 TRP A O 1
ATOM 2936 N N . ASN A 1 372 ? 174.88124 151.65501 189.14928 1.000 20.42352 372 ASN A N 1
ATOM 2937 C CA . ASN A 1 372 ? 173.90204 150.79977 188.48229 1.000 18.80219 372 ASN A CA 1
ATOM 2938 C C . ASN A 1 372 ? 172.77003 151.62244 187.87855 1.000 25.15190 372 ASN A C 1
ATOM 2939 O O . ASN A 1 372 ? 172.28864 151.32615 186.77952 1.000 26.28913 372 ASN A O 1
ATOM 2944 N N . TYR A 1 373 ? 172.32996 152.65726 188.59230 1.000 29.35976 373 TYR A N 1
ATOM 2945 C CA . TYR A 1 373 ? 171.45954 153.68471 188.04336 1.000 14.50950 373 TYR A CA 1
ATOM 2946 C C . TYR A 1 373 ? 171.76315 155.01724 188.71536 1.000 25.96968 373 TYR A C 1
ATOM 2947 O O . TYR A 1 373 ? 172.37237 155.07216 189.78607 1.000 33.03007 373 TYR A O 1
ATOM 2956 N N . HIS A 1 374 ? 171.33509 156.09511 188.06063 1.000 28.77550 374 HIS A N 1
ATOM 2957 C CA . HIS A 1 374 ? 171.36084 157.43096 188.64132 1.000 14.11006 374 HIS A CA 1
ATOM 2958 C C . HIS A 1 374 ? 170.15657 158.21355 188.13584 1.000 27.20638 374 HIS A C 1
ATOM 2959 O O . HIS A 1 374 ? 169.72706 158.04310 186.99510 1.000 26.25144 374 HIS A O 1
ATOM 2966 N N . CYS A 1 375 ? 169.62034 159.08404 188.98514 1.000 29.85891 375 CYS A N 1
ATOM 2967 C CA . CYS A 1 375 ? 168.43817 159.86817 188.65356 1.000 18.85186 375 CYS A CA 1
ATOM 2968 C C . CYS A 1 375 ? 168.79420 161.34369 188.52499 1.000 23.93633 375 CYS A C 1
ATOM 2969 O O . CYS A 1 375 ? 169.52029 161.88674 189.36257 1.000 31.71371 375 CYS A O 1
ATOM 2972 N N . TRP A 1 376 ? 168.28357 161.99564 187.47900 1.000 18.00227 376 TRP A N 1
ATOM 2973 C CA . TRP A 1 376 ? 168.30778 163.45481 187.42340 1.000 20.17327 376 TRP A CA 1
ATOM 2974 C C . TRP A 1 376 ? 167.01822 163.97086 186.79958 1.000 25.69579 376 TRP A C 1
ATOM 2975 O O . TRP A 1 376 ? 166.25706 163.22305 186.18855 1.000 29.77123 376 TRP A O 1
ATOM 2986 N N . ASN A 1 377 ? 166.79148 165.27472 186.92956 1.000 27.54135 377 ASN A N 1
ATOM 2987 C CA . ASN A 1 377 ? 165.60501 165.91470 186.38452 1.000 19.21181 377 ASN A CA 1
ATOM 2988 C C . ASN A 1 377 ? 165.84866 166.43716 184.97428 1.000 19.54362 377 ASN A C 1
ATOM 2989 O O . ASN A 1 377 ? 166.96862 166.78590 184.60171 1.000 26.28029 377 ASN A O 1
ATOM 2994 N N . GLU A 1 378 ? 164.78707 166.44435 184.17757 1.000 28.56349 378 GLU A N 1
ATOM 2995 C CA . GLU A 1 378 ? 164.69208 167.27624 182.98799 1.000 23.99961 378 GLU A CA 1
ATOM 2996 C C . GLU A 1 378 ? 163.62805 168.33985 183.21186 1.000 22.52157 378 GLU A C 1
ATOM 2997 O O . GLU A 1 378 ? 162.53655 168.03915 183.70712 1.000 29.82321 378 GLU A O 1
ATOM 3003 N N . ALA A 1 379 ? 163.95785 169.57711 182.85475 1.000 23.25224 379 ALA A N 1
ATOM 3004 C CA . ALA A 1 379 ? 163.03937 170.70624 182.90737 1.000 24.08197 379 ALA A CA 1
ATOM 3005 C C . ALA A 1 379 ? 162.82369 171.22142 181.49183 1.000 22.88460 379 ALA A C 1
ATOM 3006 O O . ALA A 1 379 ? 163.76627 171.29039 180.70647 1.000 36.86734 379 ALA A O 1
ATOM 3008 N N . TRP A 1 380 ? 161.60196 171.62166 181.16339 1.000 24.42543 380 TRP A N 1
A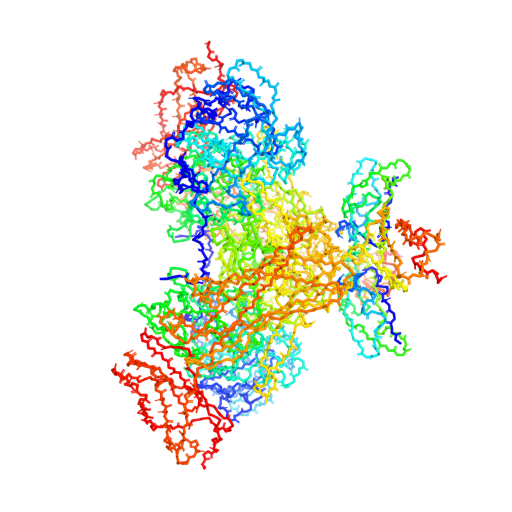TOM 3009 C CA . TRP A 1 380 ? 161.29595 172.07917 179.81259 1.000 19.67482 380 TRP A CA 1
ATOM 3010 C C . TRP A 1 380 ? 161.32623 173.60263 179.76885 1.000 23.37673 380 TRP A C 1
ATOM 3011 O O . TRP A 1 380 ? 160.56767 174.26168 180.48858 1.000 29.75103 380 TRP A O 1
ATOM 3022 N N . MET A 1 381 ? 162.19469 174.15548 178.91762 1.000 22.84745 381 MET A N 1
ATOM 3023 C CA . MET A 1 381 ? 162.21437 175.59531 178.68467 1.000 24.46683 381 MET A CA 1
ATOM 3024 C C . MET A 1 381 ? 162.94385 175.90383 177.38413 1.000 21.28808 381 MET A C 1
ATOM 3025 O O . MET A 1 381 ? 163.72747 175.09558 176.88326 1.000 28.12455 381 MET A O 1
ATOM 3030 N N . THR A 1 382 ? 162.68848 177.10094 176.85799 1.000 19.28408 382 THR A N 1
ATOM 3031 C CA . THR A 1 382 ? 163.52808 177.67884 175.81771 1.000 25.92335 382 THR A CA 1
ATOM 3032 C C . THR A 1 382 ? 164.84289 178.18985 176.40341 1.000 31.31396 382 THR A C 1
ATOM 3033 O O . THR A 1 382 ? 164.94297 178.51457 177.58965 1.000 33.69834 382 THR A O 1
ATOM 3037 N N . ARG A 1 383 ? 165.86716 178.26299 175.54818 1.000 22.14234 383 ARG A N 1
ATOM 3038 C CA . ARG A 1 383 ? 167.21015 178.67589 175.95186 1.000 24.59305 383 ARG A CA 1
ATOM 3039 C C . ARG A 1 383 ? 167.61806 179.89883 175.13545 1.000 27.05581 383 ARG A C 1
ATOM 3040 O O . ARG A 1 383 ? 168.42067 179.79165 174.19579 1.000 32.93700 383 ARG A O 1
ATOM 3048 N N . PRO A 1 384 ? 167.08203 181.08048 175.46097 1.000 29.34397 384 PRO A N 1
ATOM 3049 C CA . PRO A 1 384 ? 167.47040 182.29681 174.72913 1.000 30.33721 384 PRO A CA 1
ATOM 3050 C C . PRO A 1 384 ? 168.90152 182.74968 174.98350 1.000 31.62096 384 PRO A C 1
ATOM 3051 O O . PRO A 1 384 ? 169.37187 183.65757 174.28736 1.000 32.55064 384 PRO A O 1
ATOM 3055 N N . ASP A 1 385 ? 169.60598 182.15259 175.94591 1.000 26.73915 385 ASP A N 1
ATOM 3056 C CA . ASP A 1 385 ? 171.02858 182.41457 176.12786 1.000 21.61545 385 ASP A CA 1
ATOM 3057 C C . ASP A 1 385 ? 171.90715 181.64478 175.15135 1.000 26.58109 385 ASP A C 1
ATOM 3058 O O . ASP A 1 385 ? 173.08278 181.98941 174.99471 1.000 35.80840 385 ASP A O 1
ATOM 3063 N N . LEU A 1 386 ? 171.37306 180.62282 174.50501 1.000 31.10160 386 LEU A N 1
ATOM 3064 C CA . LEU A 1 386 ? 172.07346 179.79149 173.54466 1.000 26.41124 386 LEU A CA 1
ATOM 3065 C C . LEU A 1 386 ? 171.58981 180.10214 172.13404 1.000 33.99047 386 LEU A C 1
ATOM 3066 O O . LEU A 1 386 ? 170.57608 180.78317 171.94745 1.000 37.76100 386 LEU A O 1
ATOM 3071 N N . PRO A 1 387 ? 172.29523 179.61715 171.10208 1.000 28.34010 387 PRO A N 1
ATOM 3072 C CA . PRO A 1 387 ? 171.76009 179.75270 169.74079 1.000 26.40941 387 PRO A CA 1
ATOM 3073 C C . PRO A 1 387 ? 170.54811 178.86460 169.50999 1.000 28.68566 387 PRO A C 1
ATOM 3074 O O . PRO A 1 387 ? 170.17987 178.06652 170.37694 1.000 24.86468 387 PRO A O 1
ATOM 3078 N N . VAL A 1 388 ? 169.92401 178.99639 168.33878 1.000 25.60376 388 VAL A N 1
ATOM 3079 C CA . VAL A 1 388 ? 168.69459 178.26652 168.05904 1.000 34.11629 388 VAL A CA 1
ATOM 3080 C C . VAL A 1 388 ? 168.95407 176.76445 168.00585 1.000 32.61872 388 VAL A C 1
ATOM 3081 O O . VAL A 1 388 ? 170.04830 176.30314 167.65289 1.000 31.24692 388 VAL A O 1
ATOM 3085 N N . GLY A 1 389 ? 167.93860 175.99461 168.38500 1.000 30.44776 389 GLY A N 1
ATOM 3086 C CA . GLY A 1 389 ? 167.98343 174.55127 168.31388 1.000 30.99366 389 GLY A CA 1
ATOM 3087 C C . GLY A 1 389 ? 168.28409 173.83446 169.61011 1.000 29.51931 389 GLY A C 1
ATOM 3088 O O . GLY A 1 389 ? 168.49835 172.61832 169.58393 1.000 38.99529 389 GLY A O 1
ATOM 3089 N N . PHE A 1 390 ? 168.30075 174.53886 170.74085 1.000 27.53702 390 PHE A N 1
ATOM 3090 C CA . PHE A 1 390 ? 168.69249 173.94859 172.01496 1.000 28.47665 390 PHE A CA 1
ATOM 3091 C C . PHE A 1 390 ? 167.61802 174.07740 173.08717 1.000 31.97855 390 PHE A C 1
ATOM 3092 O O . PHE A 1 390 ? 167.87492 173.74578 174.24974 1.000 32.34991 390 PHE A O 1
ATOM 3100 N N . GLY A 1 391 ? 166.42995 174.55041 172.73058 1.000 26.01662 391 GLY A N 1
ATOM 3101 C CA . GLY A 1 391 ? 165.31160 174.58460 173.64606 1.000 19.44643 391 GLY A CA 1
ATOM 3102 C C . GLY A 1 391 ? 164.77182 173.19574 173.94121 1.000 22.86119 391 GLY A C 1
ATOM 3103 O O . GLY A 1 391 ? 165.27348 172.17304 173.47396 1.000 25.68387 391 GLY A O 1
ATOM 3104 N N . GLY A 1 392 ? 163.70874 173.17076 174.73902 1.000 27.04824 392 GLY A N 1
ATOM 3105 C CA . GLY A 1 392 ? 163.12592 171.92464 175.19399 1.000 18.62965 392 GLY A CA 1
ATOM 3106 C C . GLY A 1 392 ? 163.69916 171.40147 176.49475 1.000 18.71333 392 GLY A C 1
ATOM 3107 O O . GLY A 1 392 ? 163.85573 172.16553 177.45445 1.000 30.21139 392 GLY A O 1
ATOM 3108 N N . TRP A 1 393 ? 163.89503 170.08421 176.56935 1.000 20.85925 393 TRP A N 1
ATOM 3109 C CA . TRP A 1 393 ? 164.37412 169.44485 177.78968 1.000 20.48339 393 TRP A CA 1
ATOM 3110 C C . TRP A 1 393 ? 165.80922 169.84364 178.11561 1.000 12.26878 393 TRP A C 1
ATOM 3111 O O . TRP A 1 393 ? 166.70836 169.72768 177.27800 1.000 33.08468 393 TRP A O 1
ATOM 3122 N N . GLN A 1 394 ? 166.01259 170.31521 179.33952 1.000 16.46009 394 GLN A N 1
ATOM 3123 C CA . GLN A 1 394 ? 167.31711 170.62970 179.89923 1.000 28.28889 394 GLN A CA 1
ATOM 3124 C C . GLN A 1 394 ? 167.58491 169.65905 181.03981 1.000 27.43199 394 GLN A C 1
ATOM 3125 O O . GLN A 1 394 ? 166.75853 169.53225 181.95155 1.000 30.92139 394 GLN A O 1
ATOM 3131 N N . ALA A 1 395 ? 168.71809 168.96462 180.97952 1.000 28.51212 395 ALA A N 1
ATOM 3132 C CA . ALA A 1 395 ? 169.11479 168.07652 182.06293 1.000 23.72908 395 ALA A CA 1
ATOM 3133 C C . ALA A 1 395 ? 169.67650 168.88084 183.22793 1.000 22.98586 395 ALA A C 1
ATOM 3134 O O . ALA A 1 395 ? 170.60550 169.67525 183.05770 1.000 33.40386 395 ALA A O 1
ATOM 3136 N N . VAL A 1 396 ? 169.10448 168.67653 184.41020 1.000 20.02533 396 VAL A N 1
ATOM 3137 C CA . VAL A 1 396 ? 169.62749 169.20150 185.66351 1.000 24.32062 396 VAL A CA 1
ATOM 3138 C C . VAL A 1 396 ? 169.84977 168.02199 186.60086 1.000 30.23572 396 VAL A C 1
ATOM 3139 O O . VAL A 1 396 ? 168.90846 167.27777 186.90339 1.000 40.42338 396 VAL A O 1
ATOM 3143 N N . ASP A 1 397 ? 171.07924 167.85450 187.07262 1.000 32.12681 397 ASP A N 1
ATOM 3144 C CA . ASP A 1 397 ? 171.37859 166.85862 188.09509 1.000 30.27856 397 ASP A CA 1
ATOM 3145 C C . ASP A 1 397 ? 171.72714 167.59989 189.38069 1.000 34.61889 397 ASP A C 1
ATOM 3146 O O . ASP A 1 397 ? 172.76329 168.26736 189.45733 1.000 37.45866 397 ASP A O 1
ATOM 3151 N N . SER A 1 398 ? 170.86109 167.47730 190.38919 1.000 29.14297 398 SER A N 1
ATOM 3152 C CA . SER A 1 398 ? 171.09411 168.10016 191.68662 1.000 25.92058 398 SER A CA 1
ATOM 3153 C C . SER A 1 398 ? 172.09243 167.33615 192.54713 1.000 36.61270 398 SER A C 1
ATOM 3154 O O . SER A 1 398 ? 172.48173 167.83856 193.60599 1.000 37.40371 398 SER A O 1
ATOM 3157 N N . THR A 1 399 ? 172.50896 166.15180 192.12753 1.000 34.85315 399 THR A N 1
ATOM 3158 C CA . THR A 1 399 ? 173.58511 165.43810 192.80583 1.000 29.55917 399 THR A CA 1
ATOM 3159 C C . THR A 1 399 ? 174.91545 166.10112 192.47754 1.000 33.76869 399 THR A C 1
ATOM 3160 O O . THR A 1 399 ? 175.27083 166.20434 191.29662 1.000 41.22132 399 THR A O 1
ATOM 3164 N N . PRO A 1 400 ? 175.67159 166.56355 193.46999 1.000 39.17317 400 PRO A N 1
ATOM 3165 C CA . PRO A 1 400 ? 176.92411 167.26730 193.17723 1.000 28.97232 400 PRO A CA 1
ATOM 3166 C C . PRO A 1 400 ? 177.99621 166.33040 192.64409 1.000 32.47993 400 PRO A C 1
ATOM 3167 O O . PRO A 1 400 ? 178.12113 165.17986 193.06939 1.000 37.87964 400 PRO A O 1
ATOM 3171 N N . GLN A 1 401 ? 178.76682 166.84754 191.69207 1.000 33.44364 401 GLN A N 1
ATOM 3172 C CA . GLN A 1 401 ? 180.03060 166.26476 191.27192 1.000 33.54477 401 GLN A CA 1
ATOM 3173 C C . GLN A 1 401 ? 180.99023 167.40089 190.94879 1.000 33.13992 401 GLN A C 1
ATOM 3174 O O . GLN A 1 401 ? 180.59174 168.56146 190.82407 1.000 35.33943 401 GLN A O 1
ATOM 3180 N N . GLU A 1 402 ? 182.27086 167.06032 190.81606 1.000 36.53629 402 GLU A N 1
ATOM 3181 C CA . GLU A 1 402 ? 183.24919 168.02768 190.33508 1.000 34.32663 402 GLU A CA 1
ATOM 3182 C C . GLU A 1 402 ? 182.97080 168.46495 188.90392 1.000 38.55978 402 GLU A C 1
ATOM 3183 O O . GLU A 1 402 ? 183.08563 167.67750 187.95991 1.000 41.76797 402 GLU A O 1
ATOM 3189 N N . ASN A 1 403 ? 182.60293 169.73538 188.75238 1.000 29.99485 403 ASN A N 1
ATOM 3190 C CA . ASN A 1 403 ? 182.47463 170.39082 187.45883 1.000 31.93060 403 ASN A CA 1
ATOM 3191 C C . ASN A 1 403 ? 183.42540 171.58016 187.38153 1.000 31.31212 403 ASN A C 1
ATOM 3192 O O . ASN A 1 403 ? 184.37171 171.66908 188.16953 1.000 35.06493 403 ASN A O 1
ATOM 3197 N N . SER A 1 404 ? 183.19676 172.49298 186.43595 1.000 29.60310 404 SER A N 1
ATOM 3198 C CA . SER A 1 404 ? 184.11684 173.61120 186.26364 1.000 36.01764 404 SER A CA 1
ATOM 3199 C C . SER A 1 404 ? 184.03145 174.61628 187.40537 1.000 36.00533 404 SER A C 1
ATOM 3200 O O . SER A 1 404 ? 185.00700 175.33168 187.65588 1.000 35.53102 404 SER A O 1
ATOM 3203 N N . ASP A 1 405 ? 182.89449 174.68632 188.10081 1.000 37.31222 405 ASP A N 1
ATOM 3204 C CA . ASP A 1 405 ? 182.78388 175.55011 189.27096 1.000 32.20423 405 ASP A CA 1
ATOM 3205 C C . ASP A 1 405 ? 183.31614 174.87634 190.52959 1.000 36.33762 405 ASP A C 1
ATOM 3206 O O . ASP A 1 405 ? 183.79287 175.56340 191.43891 1.000 39.50024 405 ASP A O 1
ATOM 3211 N N . GLY A 1 406 ? 183.24321 173.55340 190.60454 1.000 36.56286 406 GLY A N 1
ATOM 3212 C CA . GLY A 1 406 ? 183.58048 172.81786 191.80084 1.000 36.65530 406 GLY A CA 1
ATOM 3213 C C . GLY A 1 406 ? 182.65131 171.63801 191.98562 1.000 39.68608 406 GLY A C 1
ATOM 3214 O O . GLY A 1 406 ? 182.05967 171.13960 191.03058 1.000 38.58897 406 GLY A O 1
ATOM 3215 N N . MET A 1 407 ? 182.53309 171.19652 193.23648 1.000 38.40421 407 MET A N 1
ATOM 3216 C CA . MET A 1 407 ? 181.59137 170.14937 193.63742 1.000 39.25004 407 MET A CA 1
ATOM 3217 C C . MET A 1 407 ? 180.18107 170.72120 193.71588 1.000 35.71431 407 MET A C 1
ATOM 3218 O O . MET A 1 407 ? 179.73349 171.18887 194.76329 1.000 42.24525 407 MET A O 1
ATOM 3223 N N . TYR A 1 408 ? 179.46610 170.68874 192.59298 1.000 23.92908 408 TYR A N 1
ATOM 3224 C CA . TYR A 1 408 ? 178.17066 171.34364 192.49793 1.000 29.42282 408 TYR A CA 1
ATOM 3225 C C . TYR A 1 408 ? 177.24224 170.51864 191.61796 1.000 31.49861 408 TYR A C 1
ATOM 3226 O O . TYR A 1 408 ? 177.66887 169.61210 190.89847 1.000 40.02181 408 TYR A O 1
ATOM 3235 N N . ARG A 1 409 ? 175.95160 170.84176 191.69764 1.000 32.14855 409 ARG A N 1
ATOM 3236 C CA . ARG A 1 409 ? 174.98737 170.41702 190.69094 1.000 30.56192 409 ARG A CA 1
ATOM 3237 C C . ARG A 1 409 ? 175.44868 170.79196 189.28594 1.000 22.49848 409 ARG A C 1
ATOM 3238 O O . ARG A 1 409 ? 176.15983 171.77896 189.07968 1.000 32.01388 409 ARG A O 1
ATOM 3246 N N . CYS A 1 410 ? 175.03210 169.98575 188.31445 1.000 25.98549 410 CYS A N 1
ATOM 3247 C CA . CYS A 1 410 ? 175.34849 170.18991 186.90731 1.000 32.00143 410 CYS A CA 1
ATOM 3248 C C . CYS A 1 410 ? 174.09793 170.58405 186.13351 1.000 31.98793 410 CYS A C 1
ATOM 3249 O O . CYS A 1 410 ? 173.03441 169.98265 186.31399 1.000 36.99647 410 CYS A O 1
ATOM 3252 N N . GLY A 1 411 ? 174.22958 171.59689 185.28031 1.000 25.03819 411 GLY A N 1
ATOM 3253 C CA . GLY A 1 411 ? 173.16110 172.00269 184.39946 1.000 25.33014 411 GLY A CA 1
ATOM 3254 C C . GLY A 1 411 ? 172.43503 173.25251 184.85260 1.000 37.44226 411 GLY A C 1
ATOM 3255 O O . GLY A 1 411 ? 172.82156 173.89496 185.83255 1.000 41.28212 411 GLY A O 1
ATOM 3256 N N . PRO A 1 412 ? 171.35457 173.62929 184.14538 1.000 31.49852 412 PRO A N 1
ATOM 3257 C CA . PRO A 1 412 ? 170.71710 172.95709 182.99460 1.000 28.99448 412 PRO A CA 1
ATOM 3258 C C . PRO A 1 412 ? 171.58897 172.83390 181.74427 1.000 20.54971 412 PRO A C 1
ATOM 3259 O O . PRO A 1 412 ? 172.00880 173.82488 181.15802 1.000 23.16526 412 PRO A O 1
ATOM 3263 N N . ALA A 1 413 ? 171.87553 171.60186 181.33335 1.000 27.20167 413 ALA A N 1
ATOM 3264 C CA . ALA A 1 413 ? 172.50843 171.30744 180.05440 1.000 27.02028 413 ALA A CA 1
ATOM 3265 C C . ALA A 1 413 ? 171.45309 170.88486 179.04114 1.000 26.22358 413 ALA A C 1
ATOM 3266 O O . ALA A 1 413 ? 170.61588 170.02642 179.33627 1.000 35.45849 413 ALA A O 1
ATOM 3268 N N . SER A 1 414 ? 171.48518 171.49383 177.85827 1.000 20.86779 414 SER A N 1
ATOM 3269 C CA . SER A 1 414 ? 170.52412 171.15116 176.81651 1.000 18.44353 414 SER A CA 1
ATOM 3270 C C . SER A 1 414 ? 170.72061 169.70613 176.37299 1.000 26.97968 414 SER A C 1
ATOM 3271 O O . SER A 1 414 ? 171.82068 169.31436 175.97291 1.000 26.52436 414 SER A O 1
ATOM 3274 N N . VAL A 1 415 ? 169.65091 168.91064 176.45611 1.000 29.30351 415 VAL A N 1
ATOM 3275 C CA . VAL A 1 415 ? 169.71312 167.51763 176.01872 1.000 29.50868 415 VAL A CA 1
ATOM 3276 C C . VAL A 1 415 ? 169.95811 167.41869 174.51801 1.000 22.97182 415 VAL A C 1
ATOM 3277 O O . VAL A 1 415 ? 170.65867 166.51203 174.05175 1.000 29.12078 415 VAL A O 1
ATOM 3281 N N . GLN A 1 416 ? 169.40386 168.35142 173.74148 1.000 22.66173 416 GLN A N 1
ATOM 3282 C CA . GLN A 1 416 ? 169.68564 168.41057 172.31028 1.000 20.52738 416 GLN A CA 1
ATOM 3283 C C . GLN A 1 416 ? 171.13608 168.77596 172.01286 1.000 22.98632 416 GLN A C 1
ATOM 3284 O O . GLN A 1 416 ? 171.66979 168.38095 170.97057 1.000 25.67920 416 GLN A O 1
ATOM 3290 N N . ALA A 1 417 ? 171.78814 169.52089 172.90486 1.000 19.31876 417 ALA A N 1
ATOM 3291 C CA . ALA A 1 417 ? 173.23024 169.72322 172.79831 1.000 23.09187 417 ALA A CA 1
ATOM 3292 C C . ALA A 1 417 ? 174.01134 168.46998 173.17646 1.000 25.03774 417 ALA A C 1
ATOM 3293 O O . ALA A 1 417 ? 174.97405 168.09906 172.49517 1.000 28.45917 417 ALA A O 1
ATOM 3295 N N . ILE A 1 418 ? 173.62532 167.81981 174.27563 1.000 26.69969 418 ILE A N 1
ATOM 3296 C CA . ILE A 1 418 ? 174.30410 166.60167 174.71576 1.000 26.27421 418 ILE A CA 1
ATOM 3297 C C . ILE A 1 418 ? 174.26386 165.52469 173.63507 1.000 27.61535 418 ILE A C 1
ATOM 3298 O O . ILE A 1 418 ? 175.27490 164.87038 173.35381 1.000 20.51101 418 ILE A O 1
ATOM 3303 N N . LYS A 1 419 ? 173.09379 165.31349 173.02384 1.000 19.44065 419 LYS A N 1
ATOM 3304 C CA . LYS A 1 419 ? 172.97568 164.30494 171.97083 1.000 22.51422 419 LYS A CA 1
ATOM 3305 C C . LYS A 1 419 ? 173.96631 164.53098 170.83232 1.000 22.81395 419 LYS A C 1
ATOM 3306 O O . LYS A 1 419 ? 174.52113 163.57133 170.28509 1.000 29.17336 419 LYS A O 1
ATOM 3312 N N . HIS A 1 420 ? 174.20706 165.78507 170.46585 1.000 26.35542 420 HIS A N 1
ATOM 3313 C CA . HIS A 1 420 ? 175.11914 166.12544 169.38219 1.000 24.39775 420 HIS A CA 1
ATOM 3314 C C . HIS A 1 420 ? 176.53802 166.41660 169.85540 1.000 23.15415 420 HIS A C 1
ATOM 3315 O O . HIS A 1 420 ? 177.36986 166.84829 169.05174 1.000 27.08174 420 HIS A O 1
ATOM 3322 N N . GLY A 1 421 ? 176.82979 166.18215 171.13099 1.000 24.23812 421 GLY A N 1
ATOM 3323 C CA . GLY A 1 421 ? 178.12621 166.48658 171.70410 1.000 25.79115 421 GLY A CA 1
ATOM 3324 C C . GLY A 1 421 ? 178.49510 167.95068 171.73307 1.000 30.39976 421 GLY A C 1
ATOM 3325 O O . GLY A 1 421 ? 179.67384 168.28037 171.87645 1.000 34.06285 421 GLY A O 1
ATOM 3326 N N . HIS A 1 422 ? 177.52135 168.84647 171.59011 1.000 30.88698 422 HIS A N 1
ATOM 3327 C CA . HIS A 1 422 ? 177.81152 170.26734 171.44509 1.000 24.21414 422 HIS A CA 1
ATOM 3328 C C . HIS A 1 422 ? 178.00443 170.88120 172.82644 1.000 29.08953 422 HIS A C 1
ATOM 3329 O O . HIS A 1 422 ? 177.34797 171.86732 173.17369 1.000 37.79759 422 HIS A O 1
ATOM 3336 N N . VAL A 1 423 ? 178.89426 170.29225 173.62175 1.000 32.18700 423 VAL A N 1
ATOM 3337 C CA . VAL A 1 423 ? 178.96200 170.52708 175.05995 1.000 32.70522 423 VAL A CA 1
ATOM 3338 C C . VAL A 1 423 ? 179.71326 171.80758 175.40420 1.000 31.01226 423 VAL A C 1
ATOM 3339 O O . VAL A 1 423 ? 180.02214 172.05527 176.57474 1.000 30.23358 423 VAL A O 1
ATOM 3343 N N . CYS A 1 424 ? 180.01375 172.63499 174.40162 1.000 31.32497 424 CYS A N 1
ATOM 3344 C CA . CYS A 1 424 ? 180.59885 173.93680 174.70110 1.000 34.41222 424 CYS A CA 1
ATOM 3345 C C . CYS A 1 424 ? 179.60705 174.89019 175.35709 1.000 34.49466 424 CYS A C 1
ATOM 3346 O O . CYS A 1 424 ? 180.02997 175.83231 176.03404 1.000 38.24811 424 CYS A O 1
ATOM 3349 N N . PHE A 1 425 ? 178.30976 174.67153 175.17383 1.000 25.16211 425 PHE A N 1
ATOM 3350 C CA . PHE A 1 425 ? 177.29626 175.54305 175.74850 1.000 18.76143 425 PHE A CA 1
ATOM 3351 C C . PHE A 1 425 ? 177.06450 175.24957 177.22782 1.000 27.00886 425 PHE A C 1
ATOM 3352 O O . PHE A 1 425 ? 177.15807 174.10736 177.68562 1.000 32.74173 425 PHE A O 1
ATOM 3360 N N . GLN A 1 426 ? 176.76649 176.30959 177.97213 1.000 31.46493 426 GLN A N 1
ATOM 3361 C CA . GLN A 1 426 ? 176.44663 176.21393 179.38941 1.000 23.53489 426 GLN A CA 1
ATOM 3362 C C . GLN A 1 426 ? 175.08935 175.53939 179.58717 1.000 22.68107 426 GLN A C 1
ATOM 3363 O O . GLN A 1 426 ? 174.17797 175.68279 178.76812 1.000 26.93517 426 GLN A O 1
ATOM 3369 N N . PHE A 1 427 ? 174.95581 174.78743 180.68069 1.000 23.66107 427 PHE A N 1
ATOM 3370 C CA . PHE A 1 427 ? 175.88032 174.63920 181.80259 1.000 25.21259 427 PHE A CA 1
ATOM 3371 C C . PHE A 1 427 ? 176.33173 173.19684 182.00504 1.000 21.40784 427 PHE A C 1
ATOM 3372 O O . PHE A 1 427 ? 175.52074 172.27686 181.92227 1.000 33.17976 427 PHE A O 1
ATOM 3380 N N . ASP A 1 428 ? 177.62436 173.00490 182.27691 1.000 34.71587 428 ASP A N 1
ATOM 3381 C CA . ASP A 1 428 ? 178.17184 171.72570 182.73272 1.000 30.36520 428 ASP A CA 1
ATOM 3382 C C . ASP A 1 428 ? 177.93898 170.58263 181.74414 1.000 31.51323 428 ASP A C 1
ATOM 3383 O O . ASP A 1 428 ? 178.04795 169.41045 182.11591 1.000 37.83279 428 ASP A O 1
ATOM 3388 N N . ALA A 1 429 ? 177.60633 170.90775 180.49436 1.000 28.64712 429 ALA A N 1
ATOM 3389 C CA . ALA A 1 429 ? 177.27136 169.88238 179.50716 1.000 28.87954 429 ALA A CA 1
ATOM 3390 C C . ALA A 1 429 ? 178.33304 168.80129 179.30055 1.000 28.42956 429 ALA A C 1
ATOM 3391 O O . ALA A 1 429 ? 177.94257 167.64644 179.05574 1.000 33.23014 429 ALA A O 1
ATOM 3393 N N . PRO A 1 430 ? 179.64501 169.07537 179.35598 1.000 33.36595 430 PRO A N 1
ATOM 3394 C CA . PRO A 1 430 ? 180.61237 167.97750 179.17155 1.000 36.15567 430 PRO A CA 1
ATOM 3395 C C . PRO A 1 430 ? 180.49783 166.88169 180.21612 1.000 26.54985 430 PRO A C 1
ATOM 3396 O O . PRO A 1 430 ? 180.68674 165.70550 179.89042 1.000 26.97403 430 PRO A O 1
ATOM 3400 N N . PHE A 1 431 ? 180.14910 167.22843 181.45321 1.000 28.13166 431 PHE A N 1
ATOM 3401 C CA . PHE A 1 431 ? 180.04335 166.23421 182.51664 1.000 25.14802 431 PHE A CA 1
ATOM 3402 C C . PHE A 1 431 ? 178.79015 165.38045 182.35835 1.000 30.93351 431 PHE A C 1
ATOM 3403 O O . PHE A 1 431 ? 178.82210 164.16717 182.59764 1.000 32.65942 431 PHE A O 1
ATOM 3411 N N . VAL A 1 432 ? 177.70098 165.97529 181.87554 1.000 31.80046 432 VAL A N 1
ATOM 3412 C CA . VAL A 1 432 ? 176.50234 165.19531 181.58881 1.000 22.56724 432 VAL A CA 1
ATOM 3413 C C . VAL A 1 432 ? 176.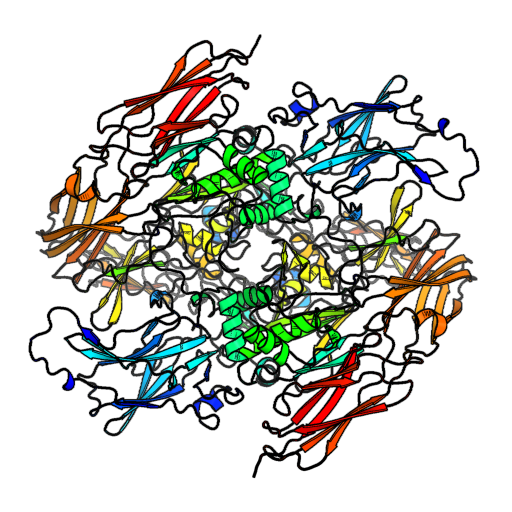72284 164.29750 180.37581 1.000 21.37705 432 VAL A C 1
ATOM 3414 O O . VAL A 1 432 ? 176.28105 163.14267 180.35913 1.000 31.24186 432 VAL A O 1
ATOM 3418 N N . PHE A 1 433 ? 177.38673 164.81011 179.33682 1.000 20.88431 433 PHE A N 1
ATOM 3419 C CA . PHE A 1 433 ? 177.73486 163.96736 178.19460 1.000 23.73476 433 PHE A CA 1
ATOM 3420 C C . PHE A 1 433 ? 178.60820 162.79200 178.62728 1.000 19.00539 433 PHE A C 1
ATOM 3421 O O . PHE A 1 433 ? 178.37882 161.64504 178.22124 1.000 18.34435 433 PHE A O 1
ATOM 3429 N N . ALA A 1 434 ? 179.62414 163.06487 179.45020 1.000 20.86582 434 ALA A N 1
ATOM 3430 C CA . ALA A 1 434 ? 180.51946 162.01577 179.92217 1.000 20.82750 434 ALA A CA 1
ATOM 3431 C C . ALA A 1 434 ? 179.80205 161.00760 180.80686 1.000 31.10997 434 ALA A C 1
ATOM 3432 O O . ALA A 1 434 ? 180.19885 159.83848 180.86535 1.000 24.72735 434 ALA A O 1
ATOM 3434 N N . GLU A 1 435 ? 178.75278 161.44212 181.50792 1.000 27.78146 435 GLU A N 1
ATOM 3435 C CA . GLU A 1 435 ? 177.96607 160.51423 182.31014 1.000 17.61504 435 GLU A CA 1
ATOM 3436 C C . GLU A 1 435 ? 177.28202 159.44400 181.46676 1.000 29.00858 435 GLU A C 1
ATOM 3437 O O . GLU A 1 435 ? 177.13454 158.30302 181.91887 1.000 32.40985 435 GLU A O 1
ATOM 3443 N N . VAL A 1 436 ? 176.85819 159.78334 180.24776 1.000 25.31444 436 VAL A N 1
ATOM 3444 C CA . VAL A 1 436 ? 176.15361 158.83599 179.38600 1.000 22.94935 436 VAL A CA 1
ATOM 3445 C C . VAL A 1 436 ? 177.03768 158.19214 178.32123 1.000 27.73036 436 VAL A C 1
ATOM 3446 O O . VAL A 1 436 ? 176.60743 157.20852 177.69818 1.000 27.36330 436 VAL A O 1
ATOM 3450 N N . ASN A 1 437 ? 178.25054 158.70071 178.08985 1.000 21.68660 437 ASN A N 1
ATOM 3451 C CA . ASN A 1 437 ? 179.04873 158.25960 176.94961 1.000 21.62590 437 ASN A CA 1
ATOM 3452 C C . ASN A 1 437 ? 180.43582 157.70670 177.26528 1.000 26.51472 437 ASN A C 1
ATOM 3453 O O . ASN A 1 437 ? 181.16101 157.35763 176.32712 1.000 39.55772 437 ASN A O 1
ATOM 3458 N N . SER A 1 438 ? 180.83668 157.62161 178.53116 1.000 25.12807 438 SER A N 1
ATOM 3459 C CA . SER A 1 438 ? 182.14757 157.07009 178.86356 1.000 30.12840 438 SER A CA 1
ATOM 3460 C C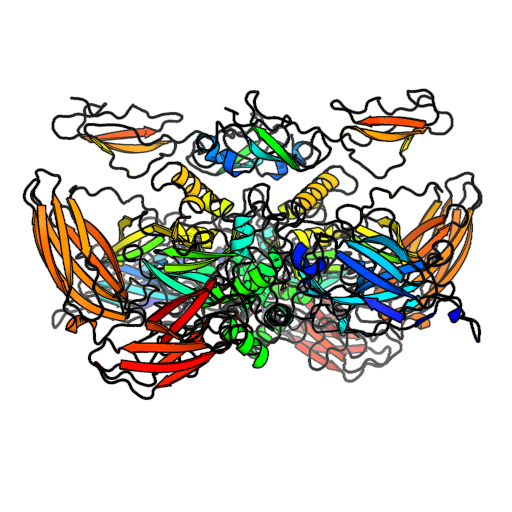 . SER A 1 438 ? 182.27443 155.60854 178.43208 1.000 33.18781 438 SER A C 1
ATOM 3461 O O . SER A 1 438 ? 181.28764 154.88078 178.31676 1.000 41.13531 438 SER A O 1
ATOM 3464 N N . ASP A 1 439 ? 183.50839 155.19802 178.14306 1.000 32.08414 439 ASP A N 1
ATOM 3465 C CA . ASP A 1 439 ? 183.86883 153.79783 177.95774 1.000 33.44731 439 ASP A CA 1
ATOM 3466 C C . ASP A 1 439 ? 184.35119 153.18447 179.27136 1.000 41.89370 439 ASP A C 1
ATOM 3467 O O . ASP A 1 439 ? 184.76852 153.88705 180.19411 1.000 44.62699 439 ASP A O 1
ATOM 3472 N N . LEU A 1 440 ? 184.30345 151.85263 179.34353 1.000 38.20485 440 LEU A N 1
ATOM 3473 C CA . LEU A 1 440 ? 185.15890 151.11060 180.26299 1.000 34.24491 440 LEU A CA 1
ATOM 3474 C C . LEU A 1 440 ? 186.48222 150.75166 179.60064 1.000 35.77670 440 LEU A C 1
ATOM 3475 O O . LEU A 1 440 ? 186.51426 150.31598 178.44752 1.000 39.92274 440 LEU A O 1
ATOM 3480 N N . ILE A 1 441 ? 187.57272 150.92063 180.34680 1.000 36.15225 441 ILE A N 1
ATOM 3481 C CA . ILE A 1 441 ? 188.90035 150.46978 179.94358 1.000 35.93641 441 ILE A CA 1
ATOM 3482 C C . ILE A 1 441 ? 189.40892 149.43721 180.94187 1.000 36.19375 441 ILE A C 1
ATOM 3483 O O . ILE A 1 441 ? 189.40154 149.68453 182.15284 1.000 40.28908 441 ILE A O 1
ATOM 3488 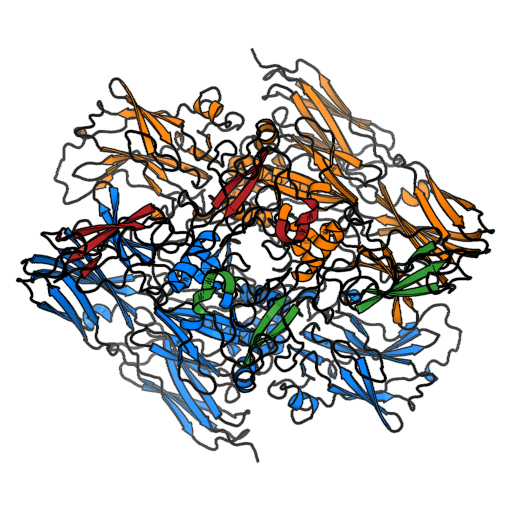N N . TYR A 1 442 ? 189.84762 148.28567 180.43638 1.000 39.26199 442 TYR A N 1
ATOM 3489 C CA . TYR A 1 442 ? 190.47930 147.25218 181.24660 1.000 38.28735 442 TYR A CA 1
ATOM 3490 C C . TYR A 1 442 ? 191.98332 147.31466 181.00861 1.000 35.78589 442 TYR A C 1
ATOM 3491 O O . TYR A 1 442 ? 192.44234 147.12483 179.87276 1.000 39.29071 442 TYR A O 1
ATOM 3500 N N . ILE A 1 443 ? 192.73014 147.55882 182.08738 1.000 41.38670 443 ILE A N 1
ATOM 3501 C CA . ILE A 1 443 ? 194.15905 147.86691 182.06982 1.000 38.49918 443 ILE A CA 1
ATOM 3502 C C . ILE A 1 443 ? 194.90170 146.82971 182.90475 1.000 39.65937 443 ILE A C 1
ATOM 3503 O O . ILE A 1 443 ? 194.60155 146.66022 184.09243 1.000 41.71484 443 ILE A O 1
ATOM 3508 N N . THR A 1 444 ? 195.86297 146.13716 182.29730 1.000 42.78831 444 THR A N 1
ATOM 3509 C CA . THR A 1 444 ? 196.80277 145.33579 183.07892 1.000 38.61475 444 THR A CA 1
ATOM 3510 C C . THR A 1 444 ? 197.81301 146.24094 183.77740 1.000 40.14480 444 THR A C 1
ATOM 3511 O O . THR A 1 444 ? 198.56362 146.97067 183.12239 1.000 45.72265 444 THR A O 1
ATOM 3515 N N . ALA A 1 445 ? 197.82322 146.19692 185.10920 1.000 49.80794 445 ALA A N 1
ATOM 3516 C CA . ALA A 1 445 ? 198.86989 146.81845 185.92213 1.000 49.61986 445 ALA A CA 1
ATOM 3517 C C . ALA A 1 445 ? 200.00168 145.81580 186.11149 1.000 48.69335 445 ALA A C 1
ATOM 3518 O O . ALA A 1 445 ? 199.97416 144.97591 187.01160 1.000 50.01775 445 ALA A O 1
ATOM 3520 N N . LYS A 1 446 ? 201.00766 145.90140 185.24421 1.000 48.40011 446 LYS A N 1
ATOM 3521 C CA . LYS A 1 446 ? 202.10038 144.94026 185.24475 1.000 48.49573 446 LYS A CA 1
ATOM 3522 C C . LYS A 1 446 ? 202.93545 145.05606 186.51999 1.000 53.05112 446 LYS A C 1
ATOM 3523 O O . LYS A 1 446 ? 202.97015 146.09422 187.18620 1.000 53.20086 446 LYS A O 1
ATOM 3529 N N . LYS A 1 447 ? 203.61602 143.95564 186.85505 1.000 58.79850 447 LYS A N 1
ATOM 3530 C CA . LYS A 1 447 ? 204.48887 143.93433 188.02647 1.000 59.08669 447 LYS A CA 1
ATOM 3531 C C . LYS A 1 447 ? 205.67044 144.88741 187.89316 1.000 61.57972 447 LYS A C 1
ATOM 3532 O O . LYS A 1 447 ? 206.20906 145.34692 188.90598 1.000 62.67906 447 LYS A O 1
ATOM 3538 N N . ASP A 1 448 ? 206.08756 145.19819 186.66786 1.000 60.97217 448 ASP A N 1
ATOM 3539 C CA . ASP A 1 448 ? 207.09270 146.22978 186.43610 1.000 54.98081 448 ASP A CA 1
ATOM 3540 C C . ASP A 1 448 ? 206.55524 147.65096 186.56264 1.000 54.35351 448 ASP A C 1
ATOM 3541 O O . ASP A 1 448 ? 207.30828 148.60108 186.32657 1.000 60.19616 448 ASP A O 1
ATOM 3546 N N . GLY A 1 449 ? 205.28753 147.82157 186.92639 1.000 53.24059 449 GLY A N 1
ATOM 3547 C CA . GLY A 1 449 ? 204.71439 149.13710 187.09759 1.000 53.58415 449 GLY A CA 1
ATOM 3548 C C . GLY A 1 449 ? 204.29666 149.83902 185.82496 1.000 54.26740 449 GLY A C 1
ATOM 3549 O O . GLY A 1 449 ? 203.87738 151.00142 185.89232 1.000 54.92426 449 GLY A O 1
ATOM 3550 N N . THR A 1 450 ? 204.38728 149.18310 184.67175 1.000 47.75156 450 THR A N 1
ATOM 3551 C CA . THR A 1 450 ? 203.80314 149.73536 183.46020 1.000 46.53444 450 THR A CA 1
ATOM 3552 C C . THR A 1 450 ? 202.31399 149.41801 183.39983 1.000 48.93893 450 THR A C 1
ATOM 3553 O O . THR A 1 450 ? 201.84331 148.42397 183.95946 1.000 54.37743 450 THR A O 1
ATOM 3557 N N . HIS A 1 451 ? 201.57344 150.27631 182.70643 1.000 48.34009 451 HIS A N 1
ATOM 3558 C CA . HIS A 1 451 ? 200.16405 150.05741 182.41531 1.000 41.24165 451 HIS A CA 1
ATOM 3559 C C . HIS A 1 451 ? 199.98496 149.73910 180.93784 1.000 44.64408 451 HIS A C 1
ATOM 3560 O O . HIS A 1 451 ? 200.49557 150.46273 180.07678 1.000 51.32002 451 HIS A O 1
ATOM 3567 N N . VAL A 1 452 ? 199.25661 148.66368 180.65038 1.000 46.10213 452 VAL A N 1
ATOM 3568 C CA . VAL A 1 452 ? 198.92470 148.26109 179.28812 1.000 48.92926 452 VAL A CA 1
ATOM 3569 C C . VAL A 1 452 ? 197.40796 148.21923 179.17924 1.000 46.69974 452 VAL A C 1
ATOM 3570 O O . VAL A 1 452 ? 196.74588 147.52876 179.96345 1.000 45.47643 452 VAL A O 1
ATOM 3574 N N . VAL A 1 453 ? 196.85712 148.95307 178.21346 1.000 44.60854 453 VAL A N 1
ATOM 3575 C CA . VAL A 1 453 ? 195.43059 148.84635 177.92728 1.000 45.88475 453 VAL A CA 1
ATOM 3576 C C . VAL A 1 453 ? 195.15059 147.48728 177.30146 1.000 48.43670 453 VAL A C 1
ATOM 3577 O O . VAL A 1 453 ? 195.67023 147.15975 176.22846 1.000 51.80319 453 VAL A O 1
ATOM 3581 N N . GLU A 1 454 ? 194.32373 146.69009 177.97404 1.000 50.25832 454 GLU A N 1
ATOM 3582 C CA . GLU A 1 454 ? 193.94909 145.36735 177.49246 1.000 48.01791 454 GLU A CA 1
ATOM 3583 C C . GLU A 1 454 ? 192.65120 145.36034 176.69968 1.000 48.10344 454 GLU A C 1
ATOM 3584 O O . GLU A 1 454 ? 192.57513 144.71249 175.65113 1.000 50.72895 454 GLU A O 1
ATOM 3590 N N . ASN A 1 455 ? 191.62372 146.06300 177.17122 1.000 50.35464 455 ASN A N 1
ATOM 3591 C CA . ASN A 1 455 ? 190.32333 145.93624 176.52395 1.000 47.03326 455 ASN A CA 1
ATOM 3592 C C . ASN A 1 455 ? 189.51564 147.21315 176.70521 1.000 47.00688 455 ASN A C 1
ATOM 3593 O O . ASN A 1 455 ? 189.76616 148.00613 177.61174 1.000 47.69621 455 ASN A O 1
ATOM 3598 N N . VAL A 1 456 ? 188.54556 147.40974 175.81393 1.000 44.29423 456 VAL A N 1
ATOM 3599 C CA . VAL A 1 456 ? 187.68834 148.58860 175.81474 1.000 39.66561 456 VAL A CA 1
ATOM 3600 C C . VAL A 1 456 ? 186.25236 148.11878 175.62643 1.000 43.64305 456 VAL A C 1
ATOM 3601 O O . VAL A 1 456 ? 185.99430 147.17835 174.86753 1.000 47.16740 456 VAL A O 1
ATOM 3605 N N . ASP A 1 457 ? 185.31618 148.77511 176.31456 1.000 41.97250 457 ASP A N 1
ATOM 3606 C CA . ASP A 1 457 ? 183.88672 148.50462 176.14608 1.000 33.36974 457 ASP A CA 1
ATOM 3607 C C . ASP A 1 457 ? 183.14505 149.83803 176.09200 1.000 36.19753 457 ASP A C 1
ATOM 3608 O O . ASP A 1 457 ? 182.97611 150.50225 177.11982 1.000 41.02754 457 ASP A O 1
ATOM 3613 N N . ALA A 1 458 ? 182.74154 150.24225 174.88580 1.000 38.15486 458 ALA A N 1
ATOM 3614 C CA . ALA A 1 458 ? 181.94872 151.45063 174.69552 1.000 34.26789 458 ALA A CA 1
ATOM 3615 C C . ALA A 1 458 ? 180.45865 151.25046 174.95406 1.000 40.44696 458 ALA A C 1
ATOM 3616 O O . ALA A 1 458 ? 179.72348 152.24046 175.02684 1.000 43.31155 458 ALA A O 1
ATOM 3618 N N . THR A 1 459 ? 179.99722 150.00760 175.08783 1.000 37.14263 459 THR A N 1
ATOM 3619 C CA . THR A 1 459 ? 178.57111 149.69942 175.11931 1.000 34.92912 459 THR A CA 1
ATOM 3620 C C . THR A 1 459 ? 177.93966 149.79056 176.50446 1.000 36.29467 459 THR A C 1
ATOM 3621 O O . THR A 1 459 ? 176.71191 149.88850 176.59972 1.000 39.20185 459 THR A O 1
ATOM 3625 N N . HIS A 1 460 ? 178.73742 149.76496 177.57242 1.000 33.76556 460 HIS A N 1
ATOM 3626 C CA . HIS A 1 460 ? 178.20389 149.55979 178.91747 1.000 28.01261 460 HIS A CA 1
ATOM 3627 C C . HIS A 1 460 ? 177.56169 150.81191 179.50766 1.000 24.13825 460 HIS A C 1
ATOM 3628 O O . HIS A 1 460 ? 176.46824 150.74215 180.07781 1.000 32.93289 460 HIS A O 1
ATOM 3635 N N . ILE A 1 461 ? 178.21291 151.95967 179.37718 1.000 30.86138 461 ILE A N 1
ATOM 3636 C CA . ILE A 1 461 ? 177.76129 153.17851 180.04158 1.000 28.72711 461 ILE A CA 1
ATOM 3637 C C . ILE A 1 461 ? 176.54163 153.74886 179.33022 1.000 34.66979 461 ILE A C 1
ATOM 3638 O O . ILE A 1 461 ? 176.51786 153.87561 178.10048 1.000 35.29717 461 ILE A O 1
ATOM 3643 N N . GLY A 1 462 ? 175.52718 154.09679 180.11840 1.000 34.10877 462 GLY A N 1
ATOM 3644 C CA . GLY A 1 462 ? 174.25146 154.61118 179.66279 1.000 30.02465 462 GLY A CA 1
ATOM 3645 C C . GLY A 1 462 ? 173.46416 153.71860 178.72769 1.000 33.16451 462 GLY A C 1
ATOM 3646 O O . GLY A 1 462 ? 172.95051 154.17434 177.70262 1.000 36.31489 462 GLY A O 1
ATOM 3647 N N . LYS A 1 463 ? 173.37231 152.43300 179.07850 1.000 34.01962 463 LYS A N 1
ATOM 3648 C CA . LYS A 1 463 ? 172.76124 151.45309 178.18699 1.000 32.59026 463 LYS A CA 1
ATOM 3649 C C . LYS A 1 463 ? 171.28604 151.74830 177.94922 1.000 29.84318 463 LYS A C 1
ATOM 3650 O O . LYS A 1 463 ? 170.77012 151.49898 176.85413 1.000 29.44304 463 LYS A O 1
ATOM 3656 N N . LEU A 1 464 ? 170.59752 152.28670 178.95346 1.000 29.75385 464 LEU A N 1
ATOM 3657 C CA . LEU A 1 464 ? 169.19446 152.64230 178.82033 1.000 23.88249 464 LEU A CA 1
ATOM 3658 C C . LEU A 1 464 ? 168.89647 153.85792 179.68684 1.000 19.74466 464 LEU A C 1
ATOM 3659 O O . LEU A 1 464 ? 169.40295 153.96862 180.80557 1.000 25.51971 464 LEU A O 1
ATOM 3664 N N . ILE A 1 465 ? 168.08037 154.76782 179.15940 1.000 26.10123 465 ILE A N 1
ATOM 3665 C CA . ILE A 1 465 ? 167.56161 155.91223 179.90116 1.000 22.90917 465 ILE A CA 1
ATOM 3666 C C . ILE A 1 465 ? 166.04039 155.87602 179.83061 1.000 20.06158 465 ILE A C 1
ATOM 3667 O O . ILE A 1 465 ? 165.46968 155.75226 178.74125 1.000 19.92431 465 ILE A O 1
ATOM 3672 N N . VAL A 1 466 ? 165.38513 155.98932 180.98818 1.000 23.33154 466 VAL A N 1
ATOM 3673 C CA . VAL A 1 466 ? 163.95019 155.76181 181.10260 1.000 25.52130 466 VAL A CA 1
ATOM 3674 C C . VAL A 1 466 ? 163.29861 156.92051 181.84635 1.000 22.55715 466 VAL A C 1
ATOM 3675 O O . VAL A 1 466 ? 163.93690 157.63806 182.61875 1.000 24.20664 466 VAL A O 1
ATOM 3679 N N . THR A 1 467 ? 162.00142 157.09307 181.59571 1.000 25.79780 467 THR A N 1
ATOM 3680 C CA . THR A 1 467 ? 161.18334 158.02523 182.36406 1.000 22.83650 467 THR A CA 1
ATOM 3681 C C . THR A 1 467 ? 159.76792 157.47207 182.45220 1.000 13.69822 467 THR A C 1
ATOM 3682 O O . THR A 1 467 ? 159.41777 156.52274 181.75623 1.000 16.69474 467 THR A O 1
ATOM 3686 N N . LYS A 1 468 ? 158.97130 158.01908 183.36816 1.000 22.03346 468 LYS A N 1
ATOM 3687 C CA . LYS A 1 468 ? 157.58007 157.59091 183.45455 1.000 20.91103 468 LYS A CA 1
ATOM 3688 C C . LYS A 1 468 ? 156.83221 157.97900 182.18272 1.000 26.70565 468 LYS A C 1
ATOM 3689 O O . LYS A 1 468 ? 156.99291 159.08610 181.66286 1.000 31.31455 468 LYS A O 1
ATOM 3695 N N . GLN A 1 469 ? 156.00827 157.06232 181.67882 1.000 31.09220 469 GLN A N 1
ATOM 3696 C CA . GLN A 1 469 ? 155.20568 157.36790 180.50351 1.000 29.16828 469 GLN A CA 1
ATOM 3697 C C . GLN A 1 469 ? 154.07658 158.33973 180.84161 1.000 34.20244 469 GLN A C 1
ATOM 3698 O O . GLN A 1 469 ? 153.62667 158.44770 181.98542 1.000 29.92700 469 GLN A O 1
ATOM 3704 N N . ILE A 1 470 ? 153.61753 159.05319 179.81365 1.000 36.65100 470 ILE A N 1
ATOM 3705 C CA . ILE A 1 470 ? 152.47649 159.94829 179.95964 1.000 29.04982 470 ILE A CA 1
ATOM 3706 C C . ILE A 1 470 ? 151.20061 159.14140 180.16085 1.000 33.67766 470 ILE A C 1
ATOM 3707 O O . ILE A 1 470 ? 150.86180 158.27140 179.34814 1.000 36.05613 470 ILE A O 1
ATOM 3712 N N . GLY A 1 471 ? 150.48650 159.42493 181.24843 1.000 34.88193 471 GLY A N 1
ATOM 3713 C CA . GLY A 1 471 ? 149.22731 158.76351 181.52474 1.000 32.88593 471 GLY A CA 1
ATOM 3714 C C . GLY A 1 471 ? 149.30821 157.34251 182.03341 1.000 37.20063 471 GLY A C 1
ATOM 3715 O O . GLY A 1 471 ? 148.27329 156.66891 182.09008 1.000 41.46433 471 GLY A O 1
ATOM 3716 N N . GLY A 1 472 ? 150.48881 156.85839 182.40477 1.000 30.07735 472 GLY A N 1
ATOM 3717 C CA . GLY A 1 472 ? 150.57480 155.54092 183.00195 1.000 24.45401 472 GLY A CA 1
ATOM 3718 C C . GLY A 1 472 ? 151.89068 155.34770 183.72002 1.000 32.88111 472 GLY A C 1
ATOM 3719 O O . GLY A 1 472 ? 152.76567 156.21547 183.71129 1.000 41.90578 472 GLY A O 1
ATOM 3720 N N . ASP A 1 473 ? 152.01712 154.18369 184.35279 1.000 31.54616 473 ASP A N 1
ATOM 3721 C CA . ASP A 1 473 ? 153.19043 153.86248 185.15098 1.000 30.38485 473 ASP A CA 1
ATOM 3722 C C . ASP A 1 473 ? 154.26267 153.12240 184.36340 1.000 32.87243 473 ASP A C 1
ATOM 3723 O O . ASP A 1 473 ? 155.35497 152.90147 184.89685 1.000 38.97770 473 ASP A O 1
ATOM 3728 N N . GLY A 1 474 ? 153.97797 152.72617 183.12502 1.000 27.45832 474 GLY A N 1
ATOM 3729 C CA . GLY A 1 474 ? 154.99291 152.08010 182.31652 1.000 23.11156 474 GLY A CA 1
ATOM 3730 C C . GLY A 1 474 ? 156.15867 153.00783 182.03592 1.000 31.62335 474 GLY A C 1
ATOM 3731 O O . GLY A 1 474 ? 156.03223 154.23282 182.06719 1.000 33.56239 474 GLY A O 1
ATOM 3732 N N . MET A 1 475 ? 157.31728 152.41252 181.77894 1.000 35.97121 475 MET A N 1
ATOM 3733 C CA . MET A 1 475 ? 158.46406 153.19667 181.35409 1.000 34.37968 475 MET A CA 1
ATOM 3734 C C . MET A 1 475 ? 158.35713 153.61846 179.89316 1.000 36.27292 475 MET A C 1
ATOM 3735 O O . MET A 1 475 ? 157.76501 152.92878 179.05793 1.000 38.50744 475 MET A O 1
ATOM 3740 N N . MET A 1 476 ? 158.92632 154.78368 179.60358 1.000 33.85823 476 MET A N 1
ATOM 3741 C CA . MET A 1 476 ? 159.20892 155.25553 178.25792 1.000 36.49429 476 MET A CA 1
ATOM 3742 C C . MET A 1 476 ? 160.72316 155.30886 178.10639 1.000 33.62084 476 MET A C 1
ATOM 3743 O O . MET A 1 476 ? 161.40719 155.95676 178.91166 1.000 29.55165 476 MET A O 1
ATOM 3748 N N . ASP A 1 477 ? 161.23981 154.61466 177.09667 1.000 34.60865 477 ASP A N 1
ATOM 3749 C CA . ASP A 1 477 ? 162.64430 154.73190 176.72763 1.000 23.34491 477 ASP A CA 1
ATOM 3750 C C . ASP A 1 477 ? 162.90318 156.06380 176.03461 1.000 29.95269 477 ASP A C 1
ATOM 3751 O O . ASP A 1 477 ? 162.25794 156.38889 175.03244 1.000 38.39824 477 ASP A O 1
ATOM 3756 N N . ILE A 1 478 ? 163.84928 156.83247 176.56807 1.000 17.53298 478 ILE A N 1
ATOM 3757 C CA . ILE A 1 478 ? 164.23907 158.11233 175.99423 1.000 26.87831 478 ILE A CA 1
ATOM 3758 C C . ILE A 1 478 ? 165.72626 158.13795 175.64827 1.000 22.28950 478 ILE A C 1
ATOM 3759 O O . ILE A 1 478 ? 166.29924 159.20296 175.46444 1.000 28.09474 478 ILE A O 1
ATOM 3764 N N . THR A 1 479 ? 166.36099 156.96390 175.60070 1.000 23.18415 479 THR A N 1
ATOM 3765 C CA . THR A 1 479 ? 167.79807 156.88841 175.34990 1.000 29.46485 479 THR A CA 1
ATOM 3766 C C . THR A 1 479 ? 168.17537 157.58371 174.04662 1.000 23.92715 479 THR A C 1
ATOM 3767 O O . THR A 1 479 ? 169.18488 158.29390 173.98122 1.000 23.46974 479 THR A O 1
ATOM 3771 N N . ASP A 1 480 ? 167.36967 157.39346 172.99961 1.000 25.35182 480 ASP A N 1
ATOM 3772 C CA . ASP A 1 480 ? 167.60803 158.02066 171.70564 1.000 26.46757 480 ASP A CA 1
ATOM 3773 C C . ASP A 1 480 ? 167.41065 159.53106 171.72051 1.000 25.40693 480 ASP A C 1
ATOM 3774 O O . ASP A 1 480 ? 167.75609 160.18936 170.73465 1.000 37.65207 480 ASP A O 1
ATOM 3779 N N . THR A 1 481 ? 166.86634 160.09588 172.79664 1.000 22.66826 481 THR A N 1
ATOM 3780 C CA . THR A 1 481 ? 166.88752 161.54248 172.96597 1.000 15.24841 481 THR A CA 1
ATOM 3781 C C . THR A 1 481 ? 168.21870 162.04757 173.50472 1.000 20.20297 481 THR A C 1
ATOM 3782 O O . THR A 1 481 ? 168.54549 163.22213 173.30710 1.000 23.89204 481 THR A O 1
ATOM 3786 N N . TYR A 1 482 ? 168.99139 161.19291 174.17199 1.000 26.50951 482 TYR A N 1
ATOM 3787 C CA . TYR A 1 482 ? 170.28158 161.58331 174.72268 1.000 20.16605 482 TYR A CA 1
ATOM 3788 C C . TYR A 1 482 ? 171.46219 161.20549 173.84203 1.000 25.32516 482 TYR A C 1
ATOM 3789 O O . TYR A 1 482 ? 172.47783 161.90591 173.86361 1.000 19.05545 482 TYR A O 1
ATOM 3798 N N . LYS A 1 483 ? 171.38297 160.10534 173.09834 1.000 13.43753 483 LYS A N 1
ATOM 3799 C CA . LYS A 1 483 ? 172.48126 159.73985 172.21794 1.000 25.49777 483 LYS A CA 1
ATOM 3800 C C . LYS A 1 483 ? 171.97253 158.90951 171.04876 1.000 21.76205 483 LYS A C 1
ATOM 3801 O O . LYS A 1 483 ? 170.95769 158.21597 171.14760 1.000 26.57914 483 LYS A O 1
ATOM 3807 N N . PHE A 1 484 ? 172.69610 159.00485 169.93626 1.000 25.26619 484 PHE A N 1
ATOM 3808 C CA . PHE A 1 484 ? 172.39787 158.26558 168.71900 1.000 25.60214 484 PHE A CA 1
ATOM 3809 C C . PHE A 1 484 ? 172.58562 156.76127 168.90518 1.000 27.44065 484 PHE A C 1
ATOM 3810 O O . PHE A 1 484 ? 173.22953 156.29233 169.84746 1.000 28.40217 484 PHE A O 1
ATOM 3818 N N . GLN A 1 485 ? 171.98698 156.00829 167.98330 1.000 34.52340 485 GLN A N 1
ATOM 3819 C CA . GLN A 1 485 ? 172.13023 154.55788 167.93318 1.000 37.57170 485 GLN A CA 1
ATOM 3820 C C . GLN A 1 485 ? 173.60272 154.16438 167.93389 1.000 40.46027 485 GLN A C 1
ATOM 3821 O O . GLN A 1 485 ? 174.40921 154.72473 167.18785 1.000 40.01492 485 GLN A O 1
ATOM 3827 N N . GLU A 1 486 ? 173.94855 153.19987 168.78106 1.000 41.40214 486 GLU A N 1
ATOM 3828 C CA . GLU A 1 486 ? 175.34176 152.82280 168.96914 1.000 39.22118 486 GLU A CA 1
ATOM 3829 C C . GLU A 1 486 ? 175.90133 152.10797 167.74246 1.000 43.55529 486 GLU A C 1
ATOM 3830 O O . GLU A 1 486 ? 175.19041 151.40667 167.01746 1.000 46.73149 486 GLU A O 1
ATOM 3836 N N . GLY A 1 487 ? 177.20423 152.29258 167.52694 1.000 38.46660 487 GLY A N 1
ATOM 3837 C CA . GLY A 1 487 ? 177.92301 151.73264 166.39837 1.000 39.17206 487 GLY A CA 1
ATOM 3838 C C . GLY A 1 487 ? 177.68030 152.39253 165.05966 1.000 44.12899 487 GLY A C 1
ATOM 3839 O O . GLY A 1 487 ? 178.13287 151.86555 164.03931 1.000 49.96652 487 GLY A O 1
ATOM 3840 N N . GLN A 1 488 ? 176.98611 153.52539 165.02425 1.000 46.76521 488 GLN A N 1
ATOM 3841 C CA . GLN A 1 488 ? 176.73991 154.27123 163.79838 1.000 42.43807 488 GLN A CA 1
ATOM 3842 C C . GLN A 1 488 ? 177.59006 155.53427 163.74731 1.000 46.28438 488 GLN A C 1
ATOM 3843 O O . GLN A 1 488 ? 178.11100 156.00735 164.76074 1.000 48.27249 488 GLN A O 1
ATOM 3849 N N . GLU A 1 489 ? 177.73862 156.05487 162.52647 1.000 44.77907 489 GLU A N 1
ATOM 3850 C CA . GLU A 1 489 ? 178.56894 157.23205 162.28724 1.000 43.55912 489 GLU A CA 1
ATOM 3851 C C . GLU A 1 489 ? 178.16283 158.42474 163.14773 1.000 38.55927 489 GLU A C 1
ATOM 3852 O O . GLU A 1 489 ? 179.02651 159.18114 163.60140 1.000 46.57490 489 GLU A O 1
ATOM 3858 N N . GLU A 1 490 ? 176.86114 158.62885 163.36768 1.000 35.45902 490 GLU A N 1
ATOM 3859 C CA . GLU A 1 490 ? 176.43077 159.81187 164.11257 1.000 34.64841 490 GLU A CA 1
ATOM 3860 C C . GLU A 1 490 ? 176.87448 159.78987 165.57342 1.000 35.02122 490 GLU A C 1
ATOM 3861 O O . GLU A 1 490 ? 177.15222 160.85063 166.14655 1.000 36.10750 490 GLU A O 1
ATOM 3867 N N . GLU A 1 491 ? 177.00369 158.60501 166.17485 1.000 37.17489 491 GLU A N 1
ATOM 3868 C CA . GLU A 1 491 ? 177.62400 158.50590 167.49417 1.000 35.74339 491 GLU A CA 1
ATOM 3869 C C . GLU A 1 491 ? 179.06465 159.00069 167.47678 1.000 39.52685 491 GLU A C 1
ATOM 3870 O O . GLU A 1 491 ? 179.49185 159.73294 168.37770 1.000 37.36696 491 GLU A O 1
ATOM 3876 N N . ARG A 1 492 ? 179.82275 158.62104 166.44894 1.000 34.32628 492 ARG A N 1
ATOM 3877 C CA . ARG A 1 492 ? 181.20623 159.06559 166.32839 1.000 36.21261 492 ARG A CA 1
ATOM 3878 C C . ARG A 1 492 ? 181.28687 160.56688 166.07397 1.000 38.11081 492 ARG A C 1
ATOM 3879 O O . ARG A 1 492 ? 182.17110 161.24180 166.60734 1.000 38.12953 492 ARG A O 1
ATOM 3887 N N . LEU A 1 493 ? 180.40075 161.09623 165.22733 1.000 27.99616 493 LEU A N 1
ATOM 3888 C CA . LEU A 1 493 ? 180.33036 162.53978 165.00825 1.000 29.28099 493 LEU A CA 1
ATOM 3889 C C . LEU A 1 493 ? 180.04422 163.29738 166.30112 1.000 32.53835 493 LEU A C 1
ATOM 3890 O O . LEU A 1 493 ? 180.66601 164.33147 166.57262 1.000 33.78114 493 LEU A O 1
ATOM 3895 N N . ALA A 1 494 ? 179.13185 162.78218 167.12782 1.000 34.39001 494 ALA A N 1
ATOM 3896 C CA . ALA A 1 494 ? 178.84913 163.41895 168.41176 1.000 22.52036 494 ALA A CA 1
ATOM 3897 C C . ALA A 1 494 ? 180.05898 163.35226 169.33651 1.000 33.22045 494 ALA A C 1
ATOM 3898 O O . ALA A 1 494 ? 180.39780 164.33433 170.00782 1.000 36.53427 494 ALA A O 1
ATOM 3900 N N . LEU A 1 495 ? 180.69873 162.18542 169.40787 1.000 33.41890 495 LEU A N 1
ATOM 3901 C CA . LEU A 1 495 ? 181.90741 162.02548 170.21014 1.000 29.32751 495 LEU A CA 1
ATOM 3902 C C . LEU A 1 495 ? 183.00574 162.99847 169.78400 1.000 34.29386 495 LEU A C 1
ATOM 3903 O O . LEU A 1 495 ? 183.64843 163.63397 170.62644 1.000 39.01918 495 LEU A O 1
ATOM 3908 N N . GLU A 1 496 ? 183.24820 163.11043 168.47687 1.000 36.99987 496 GLU A N 1
ATOM 3909 C CA . GLU A 1 496 ? 184.25260 164.04105 167.96537 1.000 29.84411 496 GLU A CA 1
ATOM 3910 C C . GLU A 1 496 ? 183.89242 165.49420 168.25255 1.000 30.60676 496 GLU A C 1
ATOM 3911 O O . GLU A 1 496 ? 184.77023 166.30456 168.57461 1.000 35.18656 496 GLU A O 1
ATOM 3917 N N . THR A 1 497 ? 182.61229 165.84942 168.13419 1.000 26.25972 497 THR A N 1
ATOM 3918 C CA . THR A 1 497 ? 182.19550 167.20129 168.49068 1.000 25.58920 497 THR A CA 1
ATOM 3919 C C . THR A 1 497 ? 182.42972 167.48493 169.97014 1.000 22.98247 497 THR A C 1
ATOM 3920 O O . THR A 1 497 ? 182.86993 168.58015 170.33717 1.000 32.18492 497 THR A O 1
ATOM 3924 N N . ALA A 1 498 ? 182.15111 166.50737 170.83299 1.000 21.87939 498 ALA A N 1
ATOM 3925 C CA . ALA A 1 498 ? 182.41642 166.67439 172.25953 1.000 28.85573 498 ALA A CA 1
ATOM 3926 C C . ALA A 1 498 ? 183.91035 166.79300 172.54851 1.000 25.60770 498 ALA A C 1
ATOM 3927 O O . ALA A 1 498 ? 184.32069 167.58754 173.40116 1.000 18.73516 498 ALA A O 1
ATOM 3929 N N . LEU A 1 499 ? 184.73621 166.01512 171.84688 1.000 29.97868 499 LEU A N 1
ATOM 3930 C CA . LEU A 1 499 ? 186.18554 166.12573 171.99271 1.000 23.93936 499 LEU A CA 1
ATOM 3931 C C . LEU A 1 499 ? 186.71623 167.45906 171.47801 1.000 27.39411 499 LEU A C 1
ATOM 3932 O O . LEU A 1 499 ? 187.76245 167.92557 171.94194 1.000 32.20018 499 LEU A O 1
ATOM 3937 N N . MET A 1 500 ? 186.01526 168.08630 170.53104 1.000 36.46043 500 MET A N 1
ATOM 3938 C CA . MET A 1 500 ? 186.37832 169.43783 170.11348 1.000 28.69266 500 MET A CA 1
ATOM 3939 C C . MET A 1 500 ? 186.14060 170.46357 171.21525 1.000 29.28906 500 MET A C 1
ATOM 3940 O O . MET A 1 500 ? 186.90467 171.42708 171.33450 1.000 38.75605 500 MET A O 1
ATOM 3945 N N . TYR A 1 501 ? 185.10556 170.27542 172.03016 1.000 27.35109 501 TYR A N 1
ATOM 3946 C CA . TYR A 1 501 ? 184.70633 171.24402 173.04400 1.000 20.60569 501 TYR A CA 1
ATOM 3947 C C . TYR A 1 501 ? 185.05339 170.79493 174.46166 1.000 29.59693 501 TYR A C 1
ATOM 3948 O O . TYR A 1 501 ? 184.31176 171.07339 175.40593 1.000 34.96762 501 TYR A O 1
ATOM 3957 N N . GLY A 1 502 ? 186.17990 170.10708 174.62462 1.000 36.75313 502 GLY A N 1
ATOM 3958 C CA . GLY A 1 502 ? 186.76717 169.91052 175.93408 1.000 34.67131 502 GLY A CA 1
ATOM 3959 C C . GLY A 1 502 ? 186.34710 168.67405 176.69782 1.000 34.95302 502 GLY A C 1
ATOM 3960 O O . GLY A 1 502 ? 186.70517 168.55174 177.87530 1.000 35.83506 502 GLY A O 1
ATOM 3961 N N . ALA A 1 503 ? 185.59981 167.75765 176.08785 1.000 34.98268 503 ALA A N 1
ATOM 3962 C CA . ALA A 1 503 ? 185.62419 166.39610 176.59747 1.000 30.14528 503 ALA A CA 1
ATOM 3963 C C . ALA A 1 503 ? 187.00497 165.78467 176.37490 1.000 30.42796 503 ALA A C 1
ATOM 3964 O O . ALA A 1 503 ? 187.77757 166.22597 175.52066 1.000 33.53296 503 ALA A O 1
ATOM 3966 N N . LYS A 1 504 ? 187.31017 164.74501 177.14868 1.000 37.53358 504 LYS A N 1
ATOM 3967 C CA . LYS A 1 504 ? 188.66299 164.21160 177.21368 1.000 35.64013 504 LYS A CA 1
ATOM 3968 C C . LYS A 1 504 ? 188.64393 162.69687 177.07775 1.000 33.96837 504 LYS A C 1
ATOM 3969 O O . LYS A 1 504 ? 187.72712 162.02481 177.55624 1.000 37.63868 504 LYS A O 1
ATOM 3975 N N . LYS A 1 505 ? 189.67892 162.16555 176.42742 1.000 40.41250 505 LYS A N 1
ATOM 3976 C CA . LYS A 1 505 ? 190.01520 160.74350 176.48286 1.000 40.64329 505 LYS A CA 1
ATOM 3977 C C . LYS A 1 505 ? 191.49348 160.62491 176.82835 1.000 44.46506 505 LYS A C 1
ATOM 3978 O O . LYS A 1 505 ? 192.35614 160.65665 175.93998 1.000 46.55016 505 LYS A O 1
ATOM 3984 N N . PRO A 1 506 ? 191.82311 160.49610 178.11711 1.000 46.22623 506 PRO A N 1
ATOM 3985 C CA . PRO A 1 506 ? 193.24141 160.46859 178.51700 1.000 45.57303 506 PRO A CA 1
ATOM 3986 C C . PRO A 1 506 ? 194.05870 159.34062 177.90539 1.000 48.30803 506 PRO A C 1
ATOM 3987 O O . PRO A 1 506 ? 195.24299 159.54081 177.60937 1.000 49.79942 506 PRO A O 1
ATOM 3991 N N . LEU A 1 507 ? 193.47334 158.16311 177.70724 1.000 52.16008 507 LEU A N 1
ATOM 3992 C CA . LEU A 1 507 ? 194.18718 157.01812 177.15192 1.000 53.73674 507 LEU A CA 1
ATOM 3993 C C . LEU A 1 507 ? 193.81415 156.81891 175.68775 1.000 57.66125 507 LEU A C 1
ATOM 3994 O O . LEU A 1 507 ? 192.63282 156.67729 175.35474 1.000 58.49241 507 LEU A O 1
ATOM 3999 N N . ASN A 1 508 ? 194.82518 156.81002 174.82222 1.000 76.02157 508 ASN A N 1
ATOM 4000 C CA . ASN A 1 508 ? 194.65527 156.50353 173.40279 1.000 80.00910 508 ASN A CA 1
ATOM 4001 C C . ASN A 1 508 ? 194.42665 155.00597 173.21594 1.000 79.44169 508 ASN A C 1
ATOM 4002 O O . ASN A 1 508 ? 195.35829 154.20107 173.27887 1.000 80.13169 508 ASN A O 1
ATOM 4007 N N . THR A 1 509 ? 193.16929 154.62532 173.00076 1.000 87.31768 509 THR A N 1
ATOM 4008 C CA . THR A 1 509 ? 192.80030 153.27015 172.60768 1.000 87.36851 509 THR A CA 1
ATOM 4009 C C . THR A 1 509 ? 193.03724 152.99643 171.12308 1.000 90.06980 509 THR A C 1
ATOM 4010 O O . THR A 1 509 ? 192.58085 151.96603 170.61676 1.000 90.01423 509 THR A O 1
ATOM 4014 N N . GLU A 1 510 ? 193.71839 153.91128 170.42718 1.000 101.14864 510 GLU A N 1
ATOM 4015 C CA . GLU A 1 510 ? 193.98897 153.76580 168.99789 1.000 100.62595 510 GLU A CA 1
ATOM 4016 C C . GLU A 1 510 ? 194.65251 152.43430 168.65956 1.000 100.97058 510 GLU A C 1
ATOM 4017 O O . GLU A 1 510 ? 194.37663 151.84436 167.60815 1.000 101.37908 510 GLU A O 1
ATOM 4023 N N . GLY A 1 511 ? 195.52414 151.94081 169.53806 1.000 107.79012 511 GLY A N 1
ATOM 4024 C CA . GLY A 1 511 ? 196.17749 150.66577 169.30494 1.000 108.96527 511 GLY A CA 1
ATOM 4025 C C . GLY A 1 511 ? 195.38038 149.42751 169.65090 1.000 109.88296 511 GLY A C 1
ATOM 4026 O O . GLY A 1 511 ? 195.85359 148.32061 169.37814 1.000 110.29658 511 GLY A O 1
ATOM 4027 N N . VAL A 1 512 ? 194.19304 149.56942 170.24126 1.000 107.74738 512 VAL A N 1
ATOM 4028 C CA . VAL A 1 512 ? 193.40467 148.39428 170.58864 1.000 106.08492 512 VAL A CA 1
ATOM 4029 C C . VAL A 1 512 ? 192.83513 147.77507 169.31920 1.000 106.53282 512 VAL A C 1
ATOM 4030 O O . VAL A 1 512 ? 192.38585 148.47980 168.40385 1.000 106.09402 512 VAL A O 1
ATOM 4034 N N . MET A 1 513 ? 192.85769 146.44570 169.25899 1.000 116.80878 513 MET A N 1
ATOM 4035 C CA . MET A 1 513 ? 192.29077 145.67942 168.15888 1.000 116.91986 513 MET A CA 1
ATOM 4036 C C . MET A 1 513 ? 191.48517 144.50986 168.70759 1.000 117.16148 513 MET A C 1
ATOM 4037 O O . MET A 1 513 ? 191.66358 144.08889 169.85386 1.000 116.37156 513 MET A O 1
ATOM 4042 N N . LYS A 1 514 ? 190.58055 143.99746 167.87608 1.000 123.27620 514 LYS A N 1
ATOM 4043 C CA . LYS A 1 514 ? 189.77982 142.84682 168.26565 1.000 123.27665 514 LYS A CA 1
ATOM 4044 C C . LYS A 1 514 ? 190.68913 141.64548 168.49742 1.000 122.90276 514 LYS A C 1
ATOM 4045 O O . LYS A 1 514 ? 191.76998 141.53574 167.91474 1.000 122.48886 514 LYS A O 1
ATOM 4051 N N . SER A 1 515 ? 190.24569 140.74452 169.36956 1.000 119.68615 515 SER A N 1
ATOM 4052 C CA . SER A 1 515 ? 191.01969 139.55416 169.70959 1.000 118.65935 515 SER A CA 1
ATOM 4053 C C . SER A 1 515 ? 191.13010 138.62516 168.50556 1.000 119.49891 515 SER A C 1
ATOM 4054 O O . SER A 1 515 ? 190.14107 138.02003 168.07926 1.000 120.43428 515 SER A O 1
ATOM 4057 N N . ARG A 1 516 ? 192.34474 138.51711 167.95680 1.000 118.30089 516 ARG A N 1
ATOM 4058 C CA . ARG A 1 516 ? 192.62906 137.62808 166.83377 1.000 118.86707 516 ARG A CA 1
ATOM 4059 C C . ARG A 1 516 ? 192.41939 136.16078 167.18021 1.000 118.10322 516 ARG A C 1
ATOM 4060 O O . ARG A 1 516 ? 192.40024 135.32412 166.27060 1.000 117.32897 516 ARG A O 1
ATOM 4068 N N . SER A 1 517 ? 192.27397 135.83020 168.46547 1.000 113.35071 517 SER A N 1
ATOM 4069 C CA . SER A 1 517 ? 191.93449 134.46646 168.85629 1.000 113.17442 517 SER A CA 1
ATOM 4070 C C . SER A 1 517 ? 190.58401 134.03760 168.29900 1.000 113.12658 517 SER A C 1
ATOM 4071 O O . SER A 1 517 ? 190.34690 132.83861 168.11136 1.000 112.19142 517 SER A O 1
ATOM 4074 N N . ASN A 1 518 ? 189.68966 134.99088 168.03909 1.000 113.36400 518 ASN A N 1
ATOM 4075 C CA . ASN A 1 518 ? 188.29252 134.74895 167.68699 1.000 113.71689 518 ASN A CA 1
ATOM 4076 C C . ASN A 1 518 ? 187.54013 133.95338 168.74861 1.000 113.16089 518 ASN A C 1
ATOM 4077 O O . ASN A 1 518 ? 186.45214 133.43414 168.47220 1.000 113.03145 518 ASN A O 1
ATOM 4082 N N . VAL A 1 519 ? 188.09436 133.84246 169.95709 1.000 103.21333 519 VAL A N 1
ATOM 4083 C CA . VAL A 1 519 ? 187.32103 133.39339 171.10625 1.000 102.11061 519 VAL A CA 1
ATOM 4084 C C . VAL A 1 519 ? 186.39689 134.51718 171.56020 1.000 101.77057 519 VAL A C 1
ATOM 4085 O O . VAL A 1 519 ? 186.71900 135.70739 171.44441 1.000 101.53732 519 VAL A O 1
ATOM 4089 N N . ASP A 1 520 ? 185.23263 134.13996 172.08165 1.000 90.94156 520 ASP A N 1
ATOM 4090 C CA . ASP A 1 520 ? 184.35670 135.08931 172.74774 1.000 90.29041 520 ASP A CA 1
ATOM 4091 C C . ASP A 1 520 ? 183.78130 134.45436 174.00366 1.000 88.19945 520 ASP A C 1
ATOM 4092 O O . ASP A 1 520 ? 183.69978 133.23104 174.12973 1.000 89.56820 520 ASP A O 1
ATOM 4097 N N . MET A 1 521 ? 183.39498 135.31280 174.94298 1.000 71.78180 521 MET A N 1
ATOM 4098 C CA . MET A 1 521 ? 182.97207 134.89119 176.26833 1.000 70.93146 521 MET A CA 1
ATOM 4099 C C . MET A 1 521 ? 181.83590 135.78760 176.72933 1.000 69.68628 521 MET A C 1
ATOM 4100 O O . MET A 1 521 ? 181.87384 137.00264 176.51942 1.000 72.79534 521 MET A O 1
ATOM 4105 N N . ASP A 1 522 ? 180.82581 135.18710 177.35297 1.000 65.56838 522 ASP A N 1
ATOM 4106 C CA . ASP A 1 522 ? 179.78868 135.97165 178.00932 1.000 67.57240 522 ASP A CA 1
ATOM 4107 C C . ASP A 1 522 ? 179.19144 135.14716 179.13495 1.000 65.36557 522 ASP A C 1
ATOM 4108 O O . ASP A 1 522 ? 179.22275 133.92065 179.10506 1.000 63.85877 522 ASP A O 1
ATOM 4113 N N . PHE A 1 523 ? 178.60652 135.82555 180.11500 1.000 59.51749 523 PHE A N 1
ATOM 4114 C CA . PHE A 1 523 ? 178.02041 135.11966 181.24206 1.000 56.52540 523 PHE A CA 1
ATOM 4115 C C . PHE A 1 523 ? 176.70169 135.76944 181.62606 1.000 57.54469 523 PHE A C 1
ATOM 4116 O O . PHE A 1 523 ? 176.44541 136.93589 181.32330 1.000 56.66075 523 PHE A O 1
ATOM 4124 N N . GLU A 1 524 ? 175.86222 134.98639 182.29600 1.000 62.02215 524 GLU A N 1
ATOM 4125 C CA . GLU A 1 524 ? 174.53099 135.41907 182.68717 1.000 61.08367 524 GLU A CA 1
ATOM 4126 C C . GLU A 1 524 ? 174.29209 135.06979 184.14716 1.000 60.48306 524 GLU A C 1
ATOM 4127 O O . GLU A 1 524 ? 174.71048 134.00697 184.62054 1.000 57.28508 524 GLU A O 1
ATOM 4133 N N . VAL A 1 525 ? 173.61612 135.97146 184.85371 1.000 57.63047 525 VAL A N 1
ATOM 4134 C CA . VAL A 1 525 ? 173.15459 135.74003 186.21672 1.000 56.42906 525 VAL A CA 1
ATOM 4135 C C . VAL A 1 525 ? 171.63327 135.73254 186.18695 1.000 55.37629 525 VAL A C 1
ATOM 4136 O O . VAL A 1 525 ? 171.01202 136.69914 185.72810 1.000 58.06976 525 VAL A O 1
ATOM 4140 N N . GLU A 1 526 ? 171.03159 134.65095 186.67287 1.000 61.51689 526 GLU A N 1
ATOM 4141 C CA . GLU A 1 526 ? 169.57907 134.58767 186.75274 1.000 62.13448 526 GLU A CA 1
ATOM 4142 C C . GLU A 1 526 ? 169.04260 135.46145 187.88288 1.000 64.77124 526 GLU A C 1
ATOM 4143 O O . GLU A 1 526 ? 169.65450 135.58050 188.94809 1.000 65.73526 526 GLU A O 1
ATOM 4149 N N . ASN A 1 527 ? 167.89800 136.09067 187.62931 1.000 66.58258 527 ASN A N 1
ATOM 4150 C CA . ASN A 1 527 ? 167.24258 136.92576 188.62667 1.000 63.09843 527 ASN A CA 1
ATOM 4151 C C . ASN A 1 527 ? 166.74196 136.06802 189.78142 1.000 62.65343 527 ASN A C 1
ATOM 4152 O O . ASN A 1 527 ? 166.27053 134.94525 189.58082 1.000 65.49365 527 ASN A O 1
ATOM 4157 N N . ALA A 1 528 ? 166.84585 136.59673 190.99891 1.000 58.50883 528 ALA A N 1
ATOM 4158 C CA . ALA A 1 528 ? 166.59477 135.80203 192.19080 1.000 58.79354 528 ALA A CA 1
ATOM 4159 C C . ALA A 1 528 ? 165.82662 136.62769 193.21288 1.000 60.34686 528 ALA A C 1
ATOM 4160 O O . ALA A 1 528 ? 165.84402 137.86110 193.19651 1.000 59.97194 528 ALA A O 1
ATOM 4162 N N . VAL A 1 529 ? 165.14948 135.91487 194.10315 1.000 60.27513 529 VAL A N 1
ATOM 4163 C CA . VAL A 1 529 ? 164.47641 136.48131 195.26577 1.000 58.47617 529 VAL A CA 1
ATOM 4164 C C . VAL A 1 529 ? 165.46313 136.53254 196.42127 1.000 58.80120 529 VAL A C 1
ATOM 4165 O O . VAL A 1 529 ? 166.31187 135.64617 196.57062 1.000 60.39301 529 VAL A O 1
ATOM 4169 N N . LEU A 1 530 ? 165.36737 137.58803 197.22654 1.000 54.31416 530 LEU A N 1
ATOM 4170 C CA . LEU A 1 530 ? 166.25320 137.75762 198.36907 1.000 54.44917 530 LEU A CA 1
ATOM 4171 C C . LEU A 1 530 ? 166.18878 136.54295 199.28529 1.000 57.04514 530 LEU A C 1
ATOM 4172 O O . LEU A 1 530 ? 165.12426 136.20085 199.80898 1.000 57.89138 530 LEU A O 1
ATOM 4177 N N . GLY A 1 531 ? 167.33768 135.89458 199.47551 1.000 59.05417 531 GLY A N 1
ATOM 4178 C CA . GLY A 1 531 ? 167.43922 134.70220 200.28723 1.000 57.83160 531 GLY A CA 1
ATOM 4179 C C . GLY A 1 531 ? 167.32120 133.39759 199.53075 1.000 58.59972 531 GLY A C 1
ATOM 4180 O O . GLY A 1 531 ? 167.35770 132.33248 200.15985 1.000 62.51969 531 GLY A O 1
ATOM 4181 N N . LYS A 1 532 ? 167.18668 133.43996 198.20929 1.000 56.92937 532 LYS A N 1
ATOM 4182 C CA . LYS A 1 532 ? 167.25310 132.24994 197.37720 1.000 58.65821 532 LYS A CA 1
ATOM 4183 C C . LYS A 1 532 ? 168.63458 132.06960 196.75669 1.000 60.04508 532 LYS A C 1
ATOM 4184 O O . LYS A 1 532 ? 169.35000 133.03657 196.48366 1.000 58.56989 532 LYS A O 1
ATOM 4190 N N . ASP A 1 533 ? 168.99692 130.80741 196.54225 1.000 59.56712 533 ASP A N 1
ATOM 4191 C CA . ASP A 1 533 ? 170.14445 130.44933 195.72062 1.000 58.86129 533 ASP A CA 1
ATOM 4192 C C . ASP A 1 533 ? 169.87236 130.77895 194.25725 1.000 58.25065 533 ASP A C 1
ATOM 4193 O O . ASP A 1 533 ? 168.72272 130.81797 193.81179 1.000 61.06222 533 ASP A O 1
ATOM 4198 N N . PHE A 1 534 ? 170.94219 131.01864 193.50125 1.000 52.88551 534 PHE A N 1
ATOM 4199 C CA . PHE A 1 534 ? 170.77615 131.27223 192.07632 1.000 53.77806 534 PHE A CA 1
ATOM 4200 C C . PHE A 1 534 ? 172.02807 130.85988 191.31441 1.000 52.66033 534 PHE A C 1
ATOM 4201 O O . PHE A 1 534 ? 173.11892 130.75039 191.87547 1.000 57.89215 534 PHE A O 1
ATOM 4209 N N . LYS A 1 535 ? 171.85307 130.63575 190.01537 1.000 56.44391 535 LYS A N 1
ATOM 4210 C CA . LYS A 1 535 ? 172.90153 130.10545 189.15591 1.000 59.85804 535 LYS A CA 1
ATOM 4211 C C . LYS A 1 535 ? 173.48542 131.19091 188.26254 1.000 60.14804 535 LYS A C 1
ATOM 4212 O O . LYS A 1 535 ? 172.75401 132.00778 187.69481 1.000 60.44306 535 LYS A O 1
ATOM 4218 N N . LEU A 1 536 ? 174.80953 131.19085 188.15344 1.000 60.88673 536 LEU A N 1
ATOM 4219 C CA . LEU A 1 536 ? 175.54654 132.03181 187.21815 1.000 62.80963 536 LEU A CA 1
ATOM 4220 C C . LEU A 1 536 ? 176.19647 131.11232 186.19152 1.000 64.78474 536 LEU A C 1
ATOM 4221 O O . LEU A 1 536 ? 176.93920 130.19735 186.55946 1.000 64.64841 536 LEU A O 1
ATOM 4226 N N . SER A 1 537 ? 175.92756 131.35194 184.91086 1.000 67.32187 537 SER A N 1
ATOM 4227 C CA . SER A 1 537 ? 176.47491 130.51769 183.84764 1.000 67.37234 537 SER A CA 1
ATOM 4228 C C . SER A 1 537 ? 177.41589 131.30994 182.95149 1.000 67.91013 537 SER A C 1
ATOM 4229 O O . SER A 1 537 ? 177.03888 132.35651 182.41680 1.000 70.24542 537 SER A O 1
ATOM 4232 N N . ILE A 1 538 ? 178.63339 130.79523 182.78261 1.000 69.55836 538 ILE A N 1
ATOM 4233 C CA . ILE A 1 538 ? 179.65961 131.39558 181.93571 1.000 70.83915 538 ILE A CA 1
ATOM 4234 C C . ILE A 1 538 ? 179.77731 130.55497 180.67293 1.000 72.26579 538 ILE A C 1
ATOM 4235 O O . ILE A 1 538 ? 179.86529 129.32509 180.74730 1.000 74.42165 538 ILE A O 1
ATOM 4240 N N . THR A 1 539 ? 179.77604 131.20908 179.51780 1.000 77.60527 539 THR A N 1
ATOM 4241 C CA . THR A 1 539 ? 179.86495 130.54593 178.22993 1.000 79.10371 539 THR A CA 1
ATOM 4242 C C . THR A 1 539 ? 181.07998 131.06079 177.47439 1.000 79.05098 539 THR A C 1
ATOM 4243 O O . THR A 1 539 ? 181.36190 132.26714 177.47265 1.000 81.02959 539 THR A O 1
ATOM 4247 N N . PHE A 1 540 ? 181.77310 130.13754 176.81250 1.000 85.46307 540 PHE A N 1
ATOM 4248 C CA . PHE A 1 540 ? 182.89989 130.43021 175.94408 1.000 86.28808 540 PHE A CA 1
ATOM 4249 C C . PHE A 1 540 ? 182.59891 129.80999 174.59149 1.000 88.33239 540 PHE A C 1
ATOM 4250 O O . PHE A 1 540 ? 182.03792 128.71304 174.51846 1.000 91.27868 540 PHE A O 1
ATOM 4258 N N . ARG A 1 541 ? 182.99117 130.49836 173.52627 1.000 98.47716 541 ARG A N 1
ATOM 4259 C CA . ARG A 1 541 ? 182.87090 129.97265 172.17594 1.000 99.67873 541 ARG A CA 1
ATOM 4260 C C . ARG A 1 541 ? 184.17717 130.23332 171.44815 1.000 100.69748 541 ARG A C 1
ATOM 4261 O O . ARG A 1 541 ? 184.70080 131.35115 171.48609 1.000 101.29674 541 ARG A O 1
ATOM 4269 N N . ASN A 1 542 ? 184.69755 129.20736 170.78489 1.000 106.12363 542 ASN A N 1
ATOM 4270 C CA . ASN A 1 542 ? 185.88580 129.33370 169.95179 1.000 106.91625 542 ASN A CA 1
ATOM 4271 C C . ASN A 1 542 ? 185.41948 129.28220 168.50245 1.000 107.06053 542 ASN A C 1
ATOM 4272 O O . ASN A 1 542 ? 184.93703 128.24580 168.03432 1.000 107.31057 542 ASN A O 1
ATOM 4277 N N . ASN A 1 543 ? 185.55777 130.40667 167.80025 1.000 109.13779 543 ASN A N 1
ATOM 4278 C CA . ASN A 1 543 ? 185.19837 130.51619 166.39281 1.000 109.88810 543 ASN A CA 1
ATOM 4279 C C . ASN A 1 543 ? 186.40818 130.34452 165.48141 1.000 110.77269 543 ASN A C 1
ATOM 4280 O O . ASN A 1 543 ? 186.48356 130.97322 164.42046 1.000 110.50341 543 ASN A O 1
ATOM 4285 N N . SER A 1 544 ? 187.35779 129.50068 165.87851 1.000 113.79865 544 SER A N 1
ATOM 4286 C CA . SER A 1 544 ? 188.57843 129.28102 165.11927 1.000 113.62424 544 SER A CA 1
ATOM 4287 C C . SER A 1 544 ? 188.94802 127.80648 165.17537 1.000 112.92472 544 SER A C 1
ATOM 4288 O O . SER A 1 544 ? 188.56023 127.08016 166.09343 1.000 113.58374 544 SER A O 1
ATOM 4291 N N . HIS A 1 545 ? 189.70799 127.37127 164.17283 1.000 112.93443 545 HIS A N 1
ATOM 4292 C CA . HIS A 1 545 ? 190.21392 126.00592 164.11799 1.000 113.63332 545 HIS A CA 1
ATOM 4293 C C . HIS A 1 545 ? 191.38732 125.76055 165.05819 1.000 113.65445 545 HIS A C 1
ATOM 4294 O O . HIS A 1 545 ? 191.92304 124.64716 165.07241 1.000 113.25626 545 HIS A O 1
ATOM 4301 N N . ASN A 1 546 ? 191.80198 126.75936 165.83125 1.000 108.02507 546 ASN A N 1
ATOM 4302 C CA . ASN A 1 546 ? 192.82428 126.55784 166.84574 1.000 107.41008 546 ASN A CA 1
ATOM 4303 C C . ASN A 1 546 ? 192.21170 125.95453 168.10393 1.000 107.06355 546 ASN A C 1
ATOM 4304 O O . ASN A 1 546 ? 191.06737 126.24386 168.46479 1.000 106.86843 546 ASN A O 1
ATOM 4309 N N . ARG A 1 547 ? 192.98899 125.10934 168.77485 1.000 102.78812 547 ARG A N 1
ATOM 4310 C CA . ARG A 1 547 ? 192.71373 124.78011 170.16488 1.000 102.69711 547 ARG A CA 1
ATOM 4311 C C . ARG A 1 547 ? 193.29684 125.86104 171.06577 1.000 103.83991 547 ARG A C 1
ATOM 4312 O O . ARG A 1 547 ? 194.37301 126.40113 170.79438 1.000 102.99449 547 ARG A O 1
ATOM 4320 N N . TYR A 1 548 ? 192.58139 126.17382 172.14500 1.000 104.03235 548 TYR A N 1
ATOM 4321 C CA . TYR A 1 548 ? 193.06729 127.10091 173.15580 1.000 101.31851 548 TYR A CA 1
ATOM 4322 C C . TYR A 1 548 ? 192.90630 126.52325 174.55372 1.000 100.47897 548 TYR A C 1
ATOM 4323 O O . TYR A 1 548 ? 192.08549 125.63489 174.79904 1.000 101.33788 548 TYR A O 1
ATOM 4332 N N . THR A 1 549 ? 193.67841 127.08809 175.47823 1.000 92.55175 549 THR A N 1
ATOM 4333 C CA . THR A 1 549 ? 193.46823 126.92589 176.90785 1.000 93.62900 549 THR A CA 1
ATOM 4334 C C . THR A 1 549 ? 193.32541 128.30355 177.53959 1.000 93.17578 549 THR A C 1
ATOM 4335 O O . THR A 1 549 ? 194.01201 129.25279 177.14887 1.000 93.32996 549 THR A O 1
ATOM 4339 N N . ILE A 1 550 ? 192.43000 128.40155 178.51785 1.000 81.86640 550 ILE A N 1
ATOM 4340 C CA . ILE A 1 550 ? 191.99229 129.66669 179.09331 1.000 79.36633 550 ILE A CA 1
ATOM 4341 C C . ILE A 1 550 ? 191.99911 129.51939 180.60648 1.000 78.31794 550 ILE A C 1
ATOM 4342 O O . ILE A 1 550 ? 191.53341 128.50169 181.13568 1.000 80.64791 550 ILE A O 1
ATOM 4347 N N . THR A 1 551 ? 192.52534 130.52413 181.30503 1.000 70.76593 551 THR A N 1
ATOM 4348 C CA . THR A 1 551 ? 192.27346 130.66041 182.73441 1.000 71.42017 551 THR A CA 1
ATOM 4349 C C . THR A 1 551 ? 191.28952 131.79546 182.97832 1.000 70.06987 551 THR A C 1
ATOM 4350 O O . THR A 1 551 ? 191.51274 132.92284 182.52643 1.000 70.78307 551 THR A O 1
ATOM 4354 N N . ALA A 1 552 ? 190.22080 131.50320 183.72237 1.000 61.03482 552 ALA A N 1
ATOM 4355 C CA . ALA A 1 552 ? 189.16340 132.46744 183.98394 1.000 59.86057 552 ALA A CA 1
ATOM 4356 C C . ALA A 1 552 ? 188.89300 132.57336 185.47660 1.000 57.58722 552 ALA A C 1
ATOM 4357 O O . ALA A 1 552 ? 189.02758 131.60241 186.21892 1.000 60.17288 552 ALA A O 1
ATOM 4359 N N . TYR A 1 553 ? 188.54499 133.77675 185.91334 1.000 51.10509 553 TYR A N 1
ATOM 4360 C CA . TYR A 1 553 ? 188.25212 134.06377 187.30566 1.000 53.59734 553 TYR A CA 1
ATOM 4361 C C . TYR A 1 553 ? 186.88079 134.71257 187.39499 1.000 53.32951 553 TYR A C 1
ATOM 4362 O O . TYR A 1 553 ? 186.53995 135.58172 186.58132 1.000 54.23232 553 TYR A O 1
ATOM 4371 N N . LEU A 1 554 ? 186.10554 134.28923 188.38911 1.000 49.14928 554 LEU A N 1
ATOM 4372 C CA . LEU A 1 554 ? 184.89650 134.97442 188.81862 1.000 49.79411 554 LEU A CA 1
ATOM 4373 C C . LEU A 1 554 ? 185.17174 135.66605 190.14401 1.000 46.62836 554 LEU A C 1
ATOM 4374 O O . LEU A 1 554 ? 185.63032 135.02274 191.09700 1.000 53.21951 554 LEU A O 1
ATOM 4379 N N . SER A 1 555 ? 184.88255 136.96474 190.20242 1.000 40.15707 555 SER A N 1
ATOM 4380 C CA . SER A 1 555 ? 184.82230 137.71609 191.45067 1.000 45.68631 555 SER A CA 1
ATOM 4381 C C . SER A 1 555 ? 183.41402 138.26262 191.63499 1.000 41.92632 555 SER A C 1
ATOM 4382 O O . SER A 1 555 ? 182.93799 139.04399 190.80720 1.000 46.91509 555 SER A O 1
ATOM 4385 N N . ALA A 1 556 ? 182.75233 137.86164 192.71414 1.000 36.92310 556 ALA A N 1
ATOM 4386 C CA . ALA A 1 556 ? 181.40945 138.31541 193.03566 1.000 39.46307 556 ALA A CA 1
ATOM 4387 C C . ALA A 1 556 ? 181.45085 139.17195 194.29333 1.000 37.34265 556 ALA A C 1
ATOM 4388 O O . ALA A 1 556 ? 181.91894 138.71178 195.34408 1.000 43.40505 556 ALA A O 1
ATOM 4390 N N . ASN A 1 557 ? 180.90398 140.38717 194.19294 1.000 35.09512 557 ASN A N 1
ATOM 4391 C CA . ASN A 1 557 ? 181.06025 141.44428 195.18224 1.000 36.67315 557 ASN A CA 1
ATOM 4392 C C . ASN A 1 557 ? 179.69040 141.98032 195.57309 1.000 34.42373 557 ASN A C 1
ATOM 4393 O O . ASN A 1 557 ? 178.79390 142.07450 194.73368 1.000 45.06998 557 ASN A O 1
ATOM 4398 N N . ILE A 1 558 ? 179.52298 142.31458 196.84526 1.000 30.87660 558 ILE A N 1
ATOM 4399 C CA . ILE A 1 558 ? 178.35087 143.05147 197.30857 1.000 33.49705 558 ILE A CA 1
ATOM 4400 C C . ILE A 1 558 ? 178.65043 144.54303 197.22165 1.000 35.48321 558 ILE A C 1
ATOM 4401 O O . ILE A 1 558 ? 179.71378 144.99493 197.66216 1.000 34.04844 558 ILE A O 1
ATOM 4406 N N . THR A 1 559 ? 177.71993 145.31582 196.64917 1.000 34.51122 559 THR A N 1
ATOM 4407 C CA . THR A 1 559 ? 177.98300 146.71960 196.34934 1.000 31.41774 559 THR A CA 1
ATOM 4408 C C . THR A 1 559 ? 176.78038 147.59420 196.67706 1.000 31.32721 559 THR A C 1
ATOM 4409 O O . THR A 1 559 ? 175.63822 147.13059 196.70899 1.000 36.23554 559 THR A O 1
ATOM 4413 N N . PHE A 1 560 ? 177.06429 148.86977 196.93933 1.000 28.31090 560 PHE A N 1
ATOM 4414 C CA . PHE A 1 560 ? 176.05778 149.91740 196.85355 1.000 25.16931 560 PHE A CA 1
ATOM 4415 C C . PHE A 1 560 ? 175.59984 150.07733 195.40551 1.000 26.26874 560 PHE A C 1
ATOM 4416 O O . PHE A 1 560 ? 176.27793 149.65315 194.46613 1.000 31.05890 560 PHE A O 1
ATOM 4424 N N . TYR A 1 561 ? 174.42279 150.68550 195.22199 1.000 25.62749 561 TYR A N 1
ATOM 4425 C CA . TYR A 1 561 ? 173.94859 150.89501 193.85757 1.000 23.25932 561 TYR A CA 1
ATOM 4426 C C . TYR A 1 561 ? 174.83416 151.86418 193.08542 1.000 26.10268 561 TYR A C 1
ATOM 4427 O O . TYR A 1 561 ? 174.78029 151.88610 191.85159 1.000 31.22361 561 TYR A O 1
ATOM 4436 N N . THR A 1 562 ? 175.64247 152.66336 193.78485 1.000 25.44726 562 THR A N 1
ATOM 4437 C CA . THR A 1 562 ? 176.69389 153.48114 193.19259 1.000 27.28983 562 THR A CA 1
ATOM 4438 C C . THR A 1 562 ? 177.85917 152.66190 192.65685 1.000 30.85954 562 THR A C 1
ATOM 4439 O O . THR A 1 562 ? 178.81559 153.24863 192.13836 1.000 28.59079 562 THR A O 1
ATOM 4443 N N . GLY A 1 563 ? 177.80794 151.33557 192.76623 1.000 27.92444 563 GLY A N 1
ATOM 4444 C CA . GLY A 1 563 ? 178.88236 150.48423 192.31369 1.000 26.11781 563 GLY A CA 1
ATOM 4445 C C . GLY A 1 563 ? 180.03779 150.35981 193.27950 1.000 30.80799 563 GLY A C 1
ATOM 4446 O O . GLY A 1 563 ? 180.93374 149.53986 193.04421 1.000 42.49538 563 GLY A O 1
ATOM 4447 N N . VAL A 1 564 ? 180.05308 151.14601 194.35116 1.000 24.65232 564 VAL A N 1
ATOM 4448 C CA . VAL A 1 564 ? 181.08274 151.06936 195.38430 1.000 32.51141 564 VAL A CA 1
ATOM 4449 C C . VAL A 1 564 ? 180.99912 149.71880 196.08605 1.000 26.72317 564 VAL A C 1
ATOM 4450 O O . VAL A 1 564 ? 179.96160 149.38797 196.67712 1.000 32.84937 564 VAL A O 1
ATOM 4454 N N . PRO A 1 565 ? 182.05717 148.91664 196.05218 1.000 31.09602 565 PRO A N 1
ATOM 4455 C CA . PRO A 1 565 ? 182.00407 147.58693 196.65938 1.000 35.52443 565 PRO A CA 1
ATOM 4456 C C . PRO A 1 565 ? 182.29588 147.61404 198.15077 1.000 36.50813 565 PRO A C 1
ATOM 4457 O O . PRO A 1 565 ? 182.98064 148.50040 198.66631 1.000 40.32051 565 PRO A O 1
ATOM 4461 N N . LYS A 1 566 ? 181.75171 146.61797 198.84507 1.000 35.13206 566 LYS A N 1
ATOM 4462 C CA . LYS A 1 566 ? 181.95346 146.45050 200.27902 1.000 36.20198 566 LYS A CA 1
ATOM 4463 C C . LYS A 1 566 ? 182.74059 145.19829 200.62697 1.000 38.18318 566 LYS A C 1
ATOM 4464 O O . LYS A 1 566 ? 183.61827 145.25027 201.49084 1.000 44.26034 566 LYS A O 1
ATOM 4470 N N . ALA A 1 567 ? 182.45920 144.07443 199.97254 1.000 38.30118 567 ALA A N 1
ATOM 4471 C CA . ALA A 1 567 ? 183.18035 142.83809 200.23016 1.000 40.93139 567 ALA A CA 1
ATOM 4472 C C . ALA A 1 567 ? 183.10243 141.96690 198.98767 1.000 44.92177 567 ALA A C 1
ATOM 4473 O O . ALA A 1 567 ? 182.13433 142.03713 198.22690 1.000 48.74236 567 ALA A O 1
ATOM 4475 N N . GLU A 1 568 ? 184.12641 141.13962 198.78962 1.000 46.21602 568 GLU A N 1
ATOM 4476 C CA . GLU A 1 568 ? 184.10523 140.12584 197.73747 1.000 42.64829 568 GLU A CA 1
ATOM 4477 C C . GLU A 1 568 ? 183.53336 138.83890 198.31640 1.000 45.51838 568 GLU A C 1
ATOM 4478 O O . GLU A 1 568 ? 184.24953 138.05052 198.93699 1.000 52.94152 568 GLU A O 1
ATOM 4484 N N . PHE A 1 569 ? 182.23425 138.62607 198.11797 1.000 44.49751 569 PHE A N 1
ATOM 4485 C CA . PHE A 1 569 ? 181.54665 137.52438 198.77759 1.000 38.76996 569 PHE A CA 1
ATOM 4486 C C . PHE A 1 569 ? 181.81901 136.17747 198.11769 1.000 43.31103 569 PHE A C 1
ATOM 4487 O O . PHE A 1 569 ? 181.63277 135.14345 198.76733 1.000 48.92510 569 PHE A O 1
ATOM 4495 N N . LYS A 1 570 ? 182.25290 136.15230 196.85700 1.000 46.24763 570 LYS A N 1
ATOM 4496 C CA . LYS A 1 570 ? 182.62454 134.88122 196.24467 1.000 48.48771 570 LYS A CA 1
ATOM 4497 C C . LYS A 1 570 ? 183.76121 135.06024 195.24816 1.000 48.53258 570 LYS A C 1
ATOM 4498 O O . LYS A 1 570 ? 183.86760 136.09591 194.59515 1.000 51.71883 570 LYS A O 1
ATOM 4504 N N . LYS A 1 571 ? 184.63518 134.05902 195.17140 1.000 53.16832 571 LYS A N 1
ATOM 4505 C CA . LYS A 1 571 ? 185.71594 134.06012 194.19375 1.000 55.22792 571 LYS A CA 1
ATOM 4506 C C . LYS A 1 571 ? 185.97658 132.62860 193.75438 1.000 55.93239 571 LYS A C 1
ATOM 4507 O O . LYS A 1 571 ? 186.05761 131.72676 194.59305 1.000 62.10530 571 LYS A O 1
ATOM 4513 N N . GLU A 1 572 ? 186.10454 132.42464 192.44373 1.000 58.48888 572 GLU A N 1
ATOM 4514 C CA . GLU A 1 572 ? 186.35760 131.08764 191.92050 1.000 61.36173 572 GLU A CA 1
ATOM 4515 C C . GLU A 1 572 ? 187.23271 131.17072 190.67569 1.000 61.44293 572 GLU A C 1
ATOM 4516 O O . GLU A 1 572 ? 187.24831 132.18804 189.98129 1.000 61.65073 572 GLU A O 1
ATOM 4522 N N . THR A 1 573 ? 187.97348 130.09417 190.40580 1.000 61.81149 573 THR A N 1
ATOM 4523 C CA . THR A 1 573 ? 188.81504 129.99396 189.22076 1.000 62.57690 573 THR A CA 1
ATOM 4524 C C . THR A 1 573 ? 188.38871 128.79743 188.37640 1.000 64.79299 573 THR A C 1
ATOM 4525 O O . THR A 1 573 ? 187.99072 127.75688 188.91018 1.000 66.08055 573 THR A O 1
ATOM 4529 N N . PHE A 1 574 ? 188.47589 128.95596 187.05667 1.000 69.01754 574 PHE A N 1
ATOM 4530 C CA . PHE A 1 574 ? 188.26546 127.89345 186.08593 1.000 69.66695 574 PHE A CA 1
ATOM 4531 C C . PHE A 1 574 ? 189.50344 127.77192 185.20740 1.000 71.19456 574 PHE A C 1
ATOM 4532 O O . PHE A 1 574 ? 190.05571 128.78204 184.75832 1.000 71.18989 574 PHE A O 1
ATOM 4540 N N . ASP A 1 575 ? 189.94206 126.54052 184.96301 1.000 83.04637 575 ASP A N 1
ATOM 4541 C CA . ASP A 1 575 ? 190.79742 126.21997 183.82724 1.000 83.55305 575 ASP A CA 1
ATOM 4542 C C . ASP A 1 575 ? 189.99089 125.49398 182.75974 1.000 83.66684 575 ASP A C 1
ATOM 4543 O O . ASP A 1 575 ? 189.30905 124.50825 183.05951 1.000 84.59228 575 ASP A O 1
ATOM 4548 N N . VAL A 1 576 ? 190.06569 125.97555 181.51885 1.000 89.19224 576 VAL A N 1
ATOM 4549 C CA . VAL A 1 576 ? 189.16403 125.53736 180.46016 1.000 89.47165 576 VAL A CA 1
ATOM 4550 C C . VAL A 1 576 ? 189.99299 125.24808 179.21668 1.000 91.58204 576 VAL A C 1
ATOM 4551 O O . VAL A 1 576 ? 190.94402 125.97595 178.91550 1.000 93.13235 576 VAL A O 1
ATOM 4555 N N . THR A 1 577 ? 189.65170 124.17832 178.50324 1.000 100.24658 577 THR A N 1
ATOM 4556 C CA . THR A 1 577 ? 190.12448 123.98266 177.13941 1.000 99.93422 577 THR A CA 1
ATOM 4557 C C . THR A 1 577 ? 188.97599 124.26921 176.18198 1.000 100.76106 577 THR A C 1
ATOM 4558 O O . THR A 1 577 ? 187.85762 123.78855 176.39212 1.000 102.72206 577 THR A O 1
ATOM 4562 N N . LEU A 1 578 ? 189.24612 125.04555 175.13476 1.000 100.66283 578 LEU A N 1
ATOM 4563 C CA . LEU A 1 578 ? 188.35178 125.14839 173.98622 1.000 101.40749 578 LEU A CA 1
ATOM 4564 C C . LEU A 1 578 ? 188.95770 124.43506 172.78426 1.000 102.80540 578 LEU A C 1
ATOM 4565 O O . LEU A 1 578 ? 189.96903 124.88771 172.23588 1.000 103.77393 578 LEU A O 1
ATOM 4570 N N . GLU A 1 579 ? 188.35209 123.32507 172.37792 1.000 108.93467 579 GLU A N 1
ATOM 4571 C CA . GLU A 1 579 ? 188.90474 122.58289 171.26145 1.000 109.01549 579 GLU A CA 1
ATOM 4572 C C . GLU A 1 579 ? 188.46690 123.27455 169.97444 1.000 109.36148 579 GLU A C 1
ATOM 4573 O O . GLU A 1 579 ? 187.52628 124.07189 169.99470 1.000 109.73423 579 GLU A O 1
ATOM 4579 N N . PRO A 1 580 ? 189.16897 123.03080 168.83966 1.000 110.01427 580 PRO A N 1
ATOM 4580 C CA . PRO A 1 580 ? 188.86350 123.78128 167.60856 1.000 110.27353 580 PRO A CA 1
ATOM 4581 C C . PRO A 1 580 ? 187.37615 123.94387 167.33037 1.000 109.41810 580 PRO A C 1
ATOM 4582 O O . PRO A 1 580 ? 186.60720 122.99553 167.51760 1.000 108.94698 580 PRO A O 1
ATOM 4586 N N . LEU A 1 581 ? 186.98543 125.12609 166.84325 1.000 111.64662 581 LEU A N 1
ATOM 4587 C CA . LEU A 1 581 ? 185.60880 125.47155 166.49200 1.000 112.02545 581 LEU A CA 1
ATOM 4588 C C . LEU A 1 581 ? 184.58539 124.80526 167.40513 1.000 112.76381 581 LEU A C 1
ATOM 4589 O O . LEU A 1 581 ? 183.78935 123.98077 166.94502 1.000 113.34636 581 LEU A O 1
ATOM 4594 N N . SER A 1 582 ? 184.58830 125.14811 168.69339 1.000 108.86947 582 SER A N 1
ATOM 4595 C CA . SER A 1 582 ? 183.66289 124.50580 169.62079 1.000 107.66779 582 SER A CA 1
ATOM 4596 C C . SER A 1 582 ? 182.93317 125.51028 170.50350 1.000 107.65240 582 SER A C 1
ATOM 4597 O O . SER A 1 582 ? 182.62576 126.62332 170.06323 1.000 107.98134 582 SER A O 1
ATOM 4600 N N . PHE A 1 583 ? 182.69788 125.12692 171.76253 1.000 102.39458 583 PHE A N 1
ATOM 4601 C CA . PHE A 1 583 ? 182.06450 125.96244 172.77989 1.000 101.06645 583 PHE A CA 1
ATOM 4602 C C . PHE A 1 583 ? 181.96817 125.18795 174.09185 1.000 100.68284 583 PHE A C 1
ATOM 4603 O O . PHE A 1 583 ? 181.85989 123.95726 174.08548 1.000 101.63794 583 PHE A O 1
ATOM 4611 N N . LYS A 1 584 ? 182.03503 125.89318 175.21912 1.000 95.06298 584 LYS A N 1
ATOM 4612 C CA . LYS A 1 584 ? 182.02389 125.24460 176.52390 1.000 95.30709 584 LYS A CA 1
ATOM 4613 C C . LYS A 1 584 ? 181.29572 126.12607 177.53188 1.000 94.14914 584 LYS A C 1
ATOM 4614 O O . LYS A 1 584 ? 181.22458 127.34755 177.37108 1.000 93.20570 584 LYS A O 1
ATOM 4620 N N . LYS A 1 585 ? 180.72873 125.49514 178.56211 1.000 89.43125 585 LYS A N 1
ATOM 4621 C CA . LYS A 1 585 ? 179.91799 126.21106 179.53770 1.000 87.76322 585 LYS A CA 1
ATOM 4622 C C . LYS A 1 585 ? 180.26890 125.76893 180.94917 1.000 87.74857 585 LYS A C 1
ATOM 4623 O O . LYS A 1 585 ? 180.32438 124.56938 181.23651 1.000 88.07554 585 LYS A O 1
ATOM 4629 N N . GLU A 1 586 ? 180.50638 126.74514 181.81705 1.000 84.06393 586 GLU A N 1
ATOM 4630 C CA . GLU A 1 586 ? 180.71878 126.53596 183.23707 1.000 84.15516 586 GLU A CA 1
ATOM 4631 C C . GLU A 1 586 ? 179.48464 127.03043 183.98112 1.000 82.81035 586 GLU A C 1
ATOM 4632 O O . GLU A 1 586 ? 178.84797 128.00320 183.56601 1.000 81.52732 586 GLU A O 1
ATOM 4638 N N . ALA A 1 587 ? 179.14862 126.37205 185.08977 1.000 76.65378 587 ALA A N 1
ATOM 4639 C CA . ALA A 1 587 ? 178.04494 126.82327 185.92538 1.000 75.82497 587 ALA A CA 1
ATOM 4640 C C . ALA A 1 587 ? 178.49298 126.96633 187.37189 1.000 75.23405 587 ALA A C 1
ATOM 4641 O O . ALA A 1 587 ? 179.34950 126.22036 187.85317 1.000 76.26467 587 ALA A O 1
ATOM 4643 N N . VAL A 1 588 ? 177.88981 127.93282 188.06250 1.000 66.53950 588 VAL A N 1
ATOM 4644 C CA . VAL A 1 588 ? 178.17853 128.23423 189.45870 1.000 67.26219 588 VAL A CA 1
ATOM 4645 C C . VAL A 1 588 ? 176.84866 128.33208 190.18951 1.000 66.66179 588 VAL A C 1
ATOM 4646 O O . VAL A 1 588 ? 175.91951 128.98644 189.70322 1.000 68.88469 588 VAL A O 1
ATOM 4650 N N . LEU A 1 589 ? 176.76025 127.70280 191.35731 1.000 61.13617 589 LEU A N 1
ATOM 4651 C CA . LEU A 1 589 ? 175.63381 127.89961 192.25826 1.000 62.57244 589 LEU A CA 1
ATOM 4652 C C . LEU A 1 589 ? 176.05210 128.83867 193.38191 1.000 62.85895 589 LEU A C 1
ATOM 4653 O O . LEU A 1 589 ? 176.99795 128.54767 194.12124 1.000 65.86247 589 LEU A O 1
ATOM 4658 N N . ILE A 1 590 ? 175.34560 129.95756 193.50653 1.000 57.87742 590 ILE A N 1
ATOM 4659 C CA . ILE A 1 590 ? 175.55692 130.93070 194.56700 1.000 59.41808 590 ILE A CA 1
ATOM 4660 C C . ILE A 1 590 ? 174.46425 130.71693 195.60137 1.000 58.39382 590 ILE A C 1
ATOM 4661 O O . ILE A 1 590 ? 173.27497 130.66837 195.25646 1.000 62.07509 590 ILE A O 1
ATOM 4666 N N . GLN A 1 591 ? 174.85647 130.59298 196.86268 1.000 59.49374 591 GLN A N 1
ATOM 4667 C CA . GLN A 1 591 ? 173.92905 130.24819 197.92538 1.000 62.03391 591 GLN A CA 1
ATOM 4668 C C . GLN A 1 591 ? 173.60563 131.47237 198.76896 1.000 65.05748 591 GLN A C 1
ATOM 4669 O O . GLN A 1 591 ? 174.30623 132.48728 198.73670 1.000 67.87141 591 GLN A O 1
ATOM 4675 N N . ALA A 1 592 ? 172.51649 131.35663 199.52880 1.000 59.39909 592 ALA A N 1
ATOM 4676 C CA . ALA A 1 592 ? 172.06955 132.46466 200.36318 1.000 55.54097 592 ALA A CA 1
ATOM 4677 C C . ALA A 1 592 ? 173.03748 132.72915 201.50802 1.000 58.42338 592 ALA A C 1
ATOM 4678 O O . ALA A 1 592 ? 173.30188 133.88702 201.84757 1.000 64.24962 592 ALA A O 1
ATOM 4680 N N . GLY A 1 593 ? 173.60874 131.67335 202.08830 1.000 62.02548 593 GLY A N 1
ATOM 4681 C CA . GLY A 1 593 ? 174.56772 131.84713 203.16558 1.000 60.60200 593 GLY A CA 1
ATOM 4682 C C . GLY A 1 593 ? 175.84840 132.55228 202.77245 1.000 61.98094 593 GLY A C 1
ATOM 4683 O O . GLY A 1 593 ? 176.58931 133.00077 203.65312 1.000 65.45104 593 GLY A O 1
ATOM 4684 N N . GLU A 1 594 ? 176.13104 132.66882 201.47518 1.000 60.13078 594 GLU A N 1
ATOM 4685 C CA . GLU A 1 594 ? 177.30653 133.42716 201.06331 1.000 58.99880 594 GLU A CA 1
ATOM 4686 C C . GLU A 1 594 ? 177.07013 134.93283 201.14061 1.000 61.47449 594 GLU A C 1
ATOM 4687 O O . GLU A 1 594 ? 177.92685 135.67074 201.63944 1.000 63.01615 594 GLU A O 1
ATOM 4693 N N . TYR A 1 595 ? 175.92261 135.40572 200.65516 1.000 53.50806 595 TYR A N 1
ATOM 4694 C CA . TYR A 1 595 ? 175.64687 136.83532 200.55523 1.000 49.98721 595 TYR A CA 1
ATOM 4695 C C . TYR A 1 595 ? 174.72558 137.39328 201.63981 1.000 51.58862 595 TYR A C 1
ATOM 4696 O O . TYR A 1 595 ? 174.84636 138.57635 201.97358 1.000 55.37171 595 TYR A O 1
ATOM 4705 N N . MET A 1 596 ? 173.80907 136.59142 202.19474 1.000 52.39938 596 MET A N 1
ATOM 4706 C CA . MET A 1 596 ? 172.71904 137.14538 203.00240 1.000 57.55318 596 MET A CA 1
ATOM 4707 C C . MET A 1 596 ? 173.20430 137.86785 204.25642 1.000 57.39431 596 MET A C 1
ATOM 4708 O O . MET A 1 596 ? 172.56514 138.83015 204.69603 1.000 58.04723 596 MET A O 1
ATOM 4713 N N . GLY A 1 597 ? 174.31332 137.43354 204.84905 1.000 55.20420 597 GLY A N 1
ATOM 4714 C CA . GLY A 1 597 ? 174.80767 138.13014 206.02448 1.000 55.78504 597 GLY A CA 1
ATOM 4715 C C . GLY A 1 597 ? 175.46371 139.47096 205.77218 1.000 55.98873 597 GLY A C 1
ATOM 4716 O O . GLY A 1 597 ? 175.86203 140.13536 206.73354 1.000 56.37598 597 GLY A O 1
ATOM 4717 N N . GLN A 1 598 ? 175.58557 139.89046 204.51486 1.000 50.83097 598 GLN A N 1
ATOM 4718 C CA . GLN A 1 598 ? 176.49971 140.95753 204.13620 1.000 49.26457 598 GLN A CA 1
ATOM 4719 C C . GLN A 1 598 ? 175.85263 142.04403 203.28940 1.000 45.70406 598 GLN A C 1
ATOM 4720 O O . GLN A 1 598 ? 176.45559 143.11032 203.12399 1.000 47.40192 598 GLN A O 1
ATOM 4726 N N . LEU A 1 599 ? 174.66174 141.80268 202.74615 1.000 38.87752 599 LEU A N 1
ATOM 4727 C CA . LEU A 1 599 ? 174.03820 142.70516 201.78681 1.000 39.40507 599 LEU A CA 1
ATOM 4728 C C . LEU A 1 599 ? 173.83436 144.11162 202.33969 1.000 44.75202 599 LEU A C 1
ATOM 4729 O O . LEU A 1 599 ? 173.48411 144.30328 203.50688 1.000 47.19622 599 LEU A O 1
ATOM 4734 N N . LEU A 1 600 ? 174.05176 145.09491 201.47141 1.000 40.09521 600 LEU A N 1
ATOM 4735 C CA . LEU A 1 600 ? 173.73583 146.49362 201.70195 1.000 33.24484 600 LEU A CA 1
ATOM 4736 C C . LEU A 1 600 ? 172.30972 146.76599 201.23144 1.000 30.74769 600 LEU A C 1
ATOM 4737 O O . LEU A 1 600 ? 171.63062 145.88539 200.69953 1.000 32.85881 600 LEU A O 1
ATOM 4742 N N . GLU A 1 601 ? 171.83309 147.98984 201.45186 1.000 32.91712 601 GLU A N 1
ATOM 4743 C CA . GLU A 1 601 ? 170.52738 148.36365 200.92690 1.000 31.88098 601 GLU A CA 1
ATOM 4744 C C . GLU A 1 601 ? 170.51463 148.22204 199.40955 1.000 29.65407 601 GLU A C 1
ATOM 4745 O O . GLU A 1 601 ? 171.55186 148.29735 198.74551 1.000 37.03356 601 GLU A O 1
ATOM 4751 N N . GLN A 1 602 ? 169.31788 148.01559 198.86517 1.000 31.13090 602 GLN A N 1
ATOM 4752 C CA . GLN A 1 602 ? 169.07094 147.72919 197.45407 1.000 26.88191 602 GLN A CA 1
ATOM 4753 C C . GLN A 1 602 ? 169.72492 146.43077 196.98308 1.000 32.44041 602 GLN A C 1
ATOM 4754 O O . GLN A 1 602 ? 169.65997 146.11535 195.78990 1.000 37.72624 602 GLN A O 1
ATOM 4760 N N . ALA A 1 603 ? 170.32854 145.66277 197.89855 1.000 31.23115 603 ALA A N 1
ATOM 4761 C CA . ALA A 1 603 ? 170.67788 144.25395 197.67622 1.000 36.10031 603 ALA A CA 1
ATOM 4762 C C . ALA A 1 603 ? 171.43291 144.01620 196.36768 1.000 31.63388 603 ALA A C 1
ATOM 4763 O O . ALA A 1 603 ? 171.16315 143.05874 195.64017 1.000 34.88050 603 ALA A O 1
ATOM 4765 N N . SER A 1 604 ? 172.38508 144.89139 196.05394 1.000 26.67332 604 SER A N 1
ATOM 4766 C CA . SER A 1 604 ? 173.06098 144.82873 194.76497 1.000 26.39986 604 SER A CA 1
ATOM 4767 C C . SER A 1 604 ? 174.33357 143.98736 194.81774 1.000 25.86568 604 SER A C 1
ATOM 4768 O O . SER A 1 604 ? 175.15547 144.11329 195.73410 1.000 33.90313 604 SER A O 1
ATOM 4771 N N . LEU A 1 605 ? 174.51200 143.17663 193.77628 1.000 33.10600 605 LEU A N 1
ATOM 4772 C CA . LEU A 1 605 ? 175.66402 142.31502 193.57398 1.000 35.34307 605 LEU A CA 1
ATOM 4773 C C . LEU A 1 605 ? 176.30050 142.69180 192.24587 1.000 32.40186 605 LEU A C 1
ATOM 4774 O O . LEU A 1 605 ? 175.60322 143.05834 191.29647 1.000 37.43154 605 LEU A O 1
ATOM 4779 N N . HIS A 1 606 ? 177.62241 142.57424 192.16860 1.000 26.55940 606 HIS A N 1
ATOM 4780 C CA . HIS A 1 606 ? 178.34043 142.83624 190.93037 1.000 32.32009 606 HIS A CA 1
ATOM 4781 C C . HIS A 1 606 ? 179.36036 141.73510 190.68250 1.000 25.29645 606 HIS A C 1
ATOM 4782 O O . HIS A 1 606 ? 180.15874 141.40725 191.56564 1.000 34.00762 606 HIS A O 1
ATOM 4789 N N . PHE A 1 607 ? 179.30035 141.14427 189.49371 1.000 31.26345 607 PHE A N 1
ATOM 4790 C CA . PHE A 1 607 ? 180.13727 140.02132 189.10076 1.000 33.98753 607 PHE A CA 1
ATOM 4791 C C . PHE A 1 607 ? 181.11744 140.46357 188.02190 1.000 28.55390 607 PHE A C 1
ATOM 4792 O O . PHE A 1 607 ? 180.70363 141.03589 187.00717 1.000 38.01413 607 PHE A O 1
ATOM 4800 N N . PHE A 1 608 ? 182.40586 140.20190 188.24098 1.000 29.55157 608 PHE A N 1
ATOM 4801 C CA . PHE A 1 608 ? 183.41025 140.24666 187.18518 1.000 37.55132 608 PHE A CA 1
ATOM 4802 C C . PHE A 1 608 ? 183.73892 138.82417 186.75872 1.000 37.13680 608 PHE A C 1
ATOM 4803 O O . PHE A 1 608 ? 184.02663 137.97170 187.60556 1.000 42.22503 608 PHE A O 1
ATOM 4811 N N . VAL A 1 609 ? 183.70171 138.56813 185.45537 1.000 43.23985 609 VAL A N 1
ATOM 4812 C CA . VAL A 1 609 ? 184.32626 137.38706 184.87196 1.000 50.83595 609 VAL A CA 1
ATOM 4813 C C . VAL A 1 609 ? 185.45090 137.86842 183.96747 1.000 48.75743 609 VAL A C 1
ATOM 4814 O O . VAL A 1 609 ? 185.20807 138.60617 183.00368 1.000 50.89669 609 VAL A O 1
ATOM 4818 N N . THR A 1 610 ? 186.67692 137.44468 184.25847 1.000 52.06990 610 THR A N 1
ATOM 4819 C CA . THR A 1 610 ? 187.81919 137.83575 183.44137 1.000 53.34355 610 THR A CA 1
ATOM 4820 C C . THR A 1 610 ? 188.64987 136.60812 183.11778 1.000 50.61407 610 THR A C 1
ATOM 4821 O O . THR A 1 610 ? 188.84435 135.74711 183.97025 1.000 56.73062 610 THR A O 1
ATOM 4825 N N . ALA A 1 611 ? 189.18637 136.54898 181.90559 1.000 60.12513 611 ALA A N 1
ATOM 4826 C CA . ALA A 1 611 ? 189.93098 135.36781 181.50297 1.000 62.60781 611 ALA A CA 1
ATOM 4827 C C . ALA A 1 611 ? 191.06735 135.76257 180.57991 1.000 61.61749 611 ALA A C 1
ATOM 4828 O O . ALA A 1 611 ? 190.92549 136.66920 179.75660 1.000 61.83977 611 ALA A O 1
ATOM 4830 N N . ARG A 1 612 ? 192.20136 135.09215 180.73807 1.000 71.25924 612 ARG A N 1
ATOM 4831 C CA . ARG A 1 612 ? 193.29055 135.19391 179.78139 1.000 72.67588 612 ARG A CA 1
ATOM 4832 C C . ARG A 1 612 ? 193.47638 133.88767 179.02176 1.000 73.32680 612 ARG A C 1
ATOM 4833 O O . ARG A 1 612 ? 193.56585 132.80750 179.62804 1.000 72.98237 612 ARG A O 1
ATOM 4841 N N . ILE A 1 613 ? 193.44943 133.99486 177.69428 1.000 82.48717 613 ILE A N 1
ATOM 4842 C CA . ILE A 1 613 ? 193.77108 132.88498 176.80805 1.000 83.70741 613 ILE A CA 1
ATOM 4843 C C . ILE A 1 613 ? 195.27365 132.65717 176.88782 1.000 84.59977 613 ILE A C 1
ATOM 4844 O O . ILE A 1 613 ? 196.06293 133.57079 176.62302 1.000 85.61664 613 ILE A O 1
ATOM 4849 N N . ASN A 1 614 ? 195.67856 131.44619 177.26492 1.000 88.74373 614 ASN A N 1
ATOM 4850 C CA . ASN A 1 614 ? 197.09086 131.20702 177.54296 1.000 88.78949 614 ASN A CA 1
ATOM 4851 C C . ASN A 1 614 ? 197.95474 131.40096 176.30058 1.000 90.57112 614 ASN A C 1
ATOM 4852 O O . ASN A 1 614 ? 199.03623 131.99598 176.37606 1.000 91.00401 614 ASN A O 1
ATOM 4857 N N . GLU A 1 615 ? 197.49921 130.90653 175.14904 1.000 95.33312 615 GLU A N 1
ATOM 4858 C CA . GLU A 1 615 ? 198.33733 130.92910 173.95386 1.000 95.10252 615 GLU A CA 1
ATOM 4859 C C . GLU A 1 615 ? 198.41433 132.30721 173.29707 1.000 95.94765 615 GLU A C 1
ATOM 4860 O O . GLU A 1 615 ? 199.50423 132.75750 172.92806 1.000 96.60948 615 GLU A O 1
ATOM 4866 N N . THR A 1 616 ? 197.28345 132.99802 173.13810 1.000 96.08580 616 THR A N 1
ATOM 4867 C CA . THR A 1 616 ? 197.31503 134.29471 172.46693 1.000 95.28159 616 THR A CA 1
ATOM 4868 C C . THR A 1 616 ? 197.50878 135.47801 173.41989 1.000 93.86690 616 THR A C 1
ATOM 4869 O O . THR A 1 616 ? 197.69274 136.60699 172.94931 1.000 94.78260 616 THR A O 1
ATOM 4873 N N . ARG A 1 617 ? 197.48225 135.25053 174.73599 1.000 87.95730 617 ARG A N 1
ATOM 4874 C CA . ARG A 1 617 ? 197.51622 136.30362 175.75505 1.000 88.97468 617 ARG A CA 1
ATOM 4875 C C . ARG A 1 617 ? 196.35249 137.29752 175.78112 1.000 88.57170 617 ARG A C 1
ATOM 4876 O O . ARG A 1 617 ? 196.35290 138.19305 176.63173 1.000 88.30988 617 ARG A O 1
ATOM 4884 N N . ASP A 1 618 ? 195.37596 137.19463 174.87798 1.000 85.33834 618 ASP A N 1
ATOM 4885 C CA . ASP A 1 618 ? 194.26375 138.14281 174.91619 1.000 85.37781 618 ASP A CA 1
ATOM 4886 C C . ASP A 1 618 ? 193.50580 138.04572 176.23687 1.000 84.47725 618 ASP A C 1
ATOM 4887 O O . ASP A 1 618 ? 193.40723 136.97787 176.84639 1.000 85.08646 618 ASP A O 1
ATOM 4892 N N . VAL A 1 619 ? 192.96480 139.18060 176.68009 1.000 68.52101 619 VAL A N 1
ATOM 4893 C CA . VAL A 1 619 ? 192.09662 139.23099 177.85159 1.000 64.22030 619 VAL A CA 1
ATOM 4894 C C . VAL A 1 619 ? 190.65401 139.40379 177.39140 1.000 67.00578 619 VAL A C 1
ATOM 4895 O O . VAL A 1 619 ? 190.35635 140.26111 176.54944 1.000 68.88744 619 VAL A O 1
ATOM 4899 N N . LEU A 1 620 ? 189.76099 138.59672 177.95708 1.000 62.25459 620 LEU A N 1
ATOM 4900 C CA . LEU A 1 620 ? 188.31729 138.77472 177.88914 1.000 60.11408 620 LEU A CA 1
ATOM 4901 C C . LEU A 1 620 ? 187.81864 139.24779 179.24678 1.000 59.66179 620 LEU A C 1
ATOM 4902 O O . LEU A 1 620 ? 188.18925 138.67486 180.27321 1.000 64.18407 620 LEU A O 1
ATOM 4907 N N . ALA A 1 621 ? 187.00358 140.29921 179.26391 1.000 49.30863 621 ALA A N 1
ATOM 4908 C CA . ALA A 1 621 ? 186.48811 140.81045 180.52803 1.000 44.44842 621 ALA A CA 1
ATOM 4909 C C . ALA A 1 621 ? 185.02687 141.20027 180.38145 1.000 44.89879 621 ALA A C 1
ATOM 4910 O O . ALA A 1 621 ? 184.64976 141.85800 179.40790 1.000 47.00053 621 ALA A O 1
ATOM 4912 N N . LYS A 1 622 ? 184.21351 140.79322 181.35779 1.000 48.57082 622 LYS A N 1
ATOM 4913 C CA . LYS A 1 622 ? 182.79773 141.12764 181.41158 1.000 47.78791 622 LYS A CA 1
ATOM 4914 C C . LYS A 1 622 ? 182.41251 141.40066 182.85710 1.000 45.09956 622 LYS A C 1
ATOM 4915 O O . LYS A 1 622 ? 183.00214 140.84296 183.78519 1.000 52.60904 622 LYS A O 1
ATOM 4921 N N . GLN A 1 623 ? 181.41340 142.25899 183.04456 1.000 40.96458 623 GLN A N 1
ATOM 4922 C CA . GLN A 1 623 ? 180.86904 142.49105 184.37410 1.000 37.90096 623 GLN A CA 1
ATOM 4923 C C . GLN A 1 623 ? 179.36991 142.74279 184.29627 1.000 36.69041 623 GLN A C 1
ATOM 4924 O O . GLN A 1 623 ? 178.88387 143.37087 183.35205 1.000 40.61225 623 GLN A O 1
ATOM 4930 N N . LYS A 1 624 ? 178.64207 142.22399 185.28744 1.000 42.34913 624 LYS A N 1
ATOM 4931 C CA . LYS A 1 624 ? 177.19390 142.39873 185.36622 1.000 39.30032 624 LYS A CA 1
ATOM 4932 C C . LYS A 1 624 ? 176.74105 142.59544 186.80557 1.000 38.45612 624 LYS A C 1
ATOM 4933 O O . LYS A 1 624 ? 177.18709 141.88280 187.70529 1.000 42.17040 624 LYS A O 1
ATOM 4939 N N . SER A 1 625 ? 175.86029 143.57127 187.01773 1.000 39.16966 625 SER A N 1
ATOM 4940 C CA . SER A 1 625 ? 175.12369 143.69733 188.26687 1.000 31.29619 625 SER A CA 1
ATOM 4941 C C . SER A 1 625 ? 173.92046 142.75511 188.27968 1.000 33.55246 625 SER A C 1
ATOM 4942 O O . SER A 1 625 ? 173.44585 142.31158 187.23247 1.000 37.32075 625 SER A O 1
ATOM 4945 N N . THR A 1 626 ? 173.40246 142.49307 189.48435 1.000 34.29973 626 THR A N 1
ATOM 4946 C CA . THR A 1 626 ? 171.99357 142.15074 189.68057 1.000 34.84413 626 THR A CA 1
ATOM 4947 C C . THR A 1 626 ? 171.50059 142.64501 191.03503 1.000 35.62298 626 THR A C 1
ATOM 4948 O O . THR A 1 626 ? 172.28094 142.88316 191.95894 1.000 41.45849 626 THR A O 1
ATOM 4952 N N . VAL A 1 627 ? 170.18217 142.81577 191.13302 1.000 40.84488 627 VAL A N 1
ATOM 4953 C CA . VAL A 1 627 ? 169.52159 143.29865 192.34407 1.000 37.42473 627 VAL A CA 1
ATOM 4954 C C . VAL A 1 627 ? 168.53826 142.22865 192.80836 1.000 35.85268 627 VAL A C 1
ATOM 4955 O O . VAL A 1 627 ? 167.65712 141.81723 192.04309 1.000 43.66412 627 VAL A O 1
ATOM 4959 N N . LEU A 1 628 ? 168.69801 141.76256 194.04325 1.000 36.07851 628 LEU A N 1
ATOM 4960 C CA . LEU A 1 628 ? 167.76245 140.79444 194.60409 1.000 35.96231 628 LEU A CA 1
ATOM 4961 C C . LEU A 1 628 ? 166.37911 141.41096 194.79917 1.000 38.78375 628 LEU A C 1
ATOM 4962 O O . LEU A 1 628 ? 166.24776 142.54652 195.26368 1.000 43.65004 628 LEU A O 1
ATOM 4967 N N . THR A 1 629 ? 165.34390 140.65308 194.43783 1.000 41.78418 629 THR A N 1
ATOM 4968 C CA . THR A 1 629 ? 163.96304 141.10076 194.58735 1.000 42.55376 629 THR A CA 1
ATOM 4969 C C . THR A 1 629 ? 163.49607 140.96963 196.03444 1.000 43.16806 629 THR A C 1
ATOM 4970 O O . THR A 1 629 ? 163.64249 139.90756 196.64775 1.000 45.10435 629 THR A O 1
ATOM 4974 N N . ILE A 1 630 ? 162.93897 142.04318 196.57627 1.000 47.55403 630 ILE A N 1
ATOM 4975 C CA . ILE A 1 630 ? 162.39227 142.06814 197.93295 1.000 46.74713 630 ILE A CA 1
ATOM 4976 C C . ILE A 1 630 ? 160.87176 142.13385 197.84709 1.000 44.76275 630 ILE A C 1
ATOM 4977 O O . ILE A 1 630 ? 160.34118 142.97911 197.11795 1.000 43.77651 630 ILE A O 1
ATOM 4982 N N . PRO A 1 631 ? 160.14680 141.25166 198.53888 1.000 46.49758 631 PRO A N 1
ATOM 4983 C CA . PRO A 1 631 ? 158.68039 141.22783 198.43894 1.000 43.66600 631 PRO A CA 1
ATOM 4984 C C . PRO A 1 631 ? 158.02407 142.55782 198.79498 1.000 45.96220 631 PRO A C 1
ATOM 4985 O O . PRO A 1 631 ? 158.49204 143.30057 199.65981 1.000 44.28938 631 PRO A O 1
ATOM 4989 N N . GLU A 1 632 ? 156.92155 142.84593 198.10484 1.000 42.62052 632 GLU A N 1
ATOM 4990 C CA . GLU A 1 632 ? 156.21864 144.11733 198.23207 1.000 37.42119 632 GLU A CA 1
ATOM 4991 C C . GLU A 1 632 ? 155.43258 144.21057 199.54077 1.000 47.20062 632 GLU A C 1
ATOM 4992 O O . GLU A 1 632 ? 154.97081 143.20916 200.09451 1.000 50.78176 632 GLU A O 1
ATOM 4998 N N . ILE A 1 633 ? 155.29240 145.44499 200.03133 1.000 39.35588 633 ILE A N 1
ATOM 4999 C CA . ILE A 1 633 ? 154.28333 145.78311 201.03173 1.000 28.23520 633 ILE A CA 1
ATOM 5000 C C . ILE A 1 633 ? 152.90096 145.73589 200.39257 1.000 35.54339 633 ILE A C 1
ATOM 5001 O O . ILE A 1 633 ? 152.72683 146.11278 199.22589 1.000 41.93739 633 ILE A O 1
ATOM 5006 N N . ILE A 1 634 ? 151.90398 145.26997 201.14764 1.000 37.41275 634 ILE A N 1
ATOM 5007 C CA . ILE A 1 634 ? 150.53272 145.16544 200.65136 1.000 38.98231 634 ILE A CA 1
ATOM 5008 C C . ILE A 1 634 ? 149.67778 146.25949 201.27785 1.000 40.32131 634 ILE A C 1
ATOM 5009 O O . ILE A 1 634 ? 149.64851 146.41288 202.50246 1.000 42.18610 634 ILE A O 1
ATOM 5014 N N . ILE A 1 635 ? 148.98943 147.02717 200.43525 1.000 37.13232 635 ILE A N 1
ATOM 5015 C CA . ILE A 1 635 ? 148.00644 148.01127 200.87591 1.000 35.54285 635 ILE A CA 1
ATOM 5016 C C . ILE A 1 635 ? 146.61049 147.52150 200.51105 1.000 39.55181 635 ILE A C 1
ATOM 5017 O O . ILE A 1 635 ? 146.38326 147.03414 199.39768 1.000 44.16478 635 ILE A O 1
ATOM 5022 N N . LYS A 1 636 ? 145.67470 147.66221 201.44952 1.000 44.44833 636 LYS A N 1
ATOM 5023 C CA . LYS A 1 636 ? 144.26522 147.36935 201.22973 1.000 42.39527 636 LYS A CA 1
ATOM 5024 C C . LYS A 1 636 ? 143.43000 148.51981 201.77526 1.000 45.15076 636 LYS A C 1
ATOM 5025 O O . LYS A 1 636 ? 143.88786 149.29545 202.61618 1.000 46.52195 636 LYS A O 1
ATOM 5031 N N . VAL A 1 637 ? 142.18906 148.63090 201.29319 1.000 50.62350 637 VAL A N 1
ATOM 5032 C CA . VAL A 1 637 ? 141.26505 149.64946 201.77906 1.000 50.74784 637 VAL A CA 1
ATOM 5033 C C . VAL A 1 637 ? 139.88264 149.05039 202.00818 1.000 50.11025 637 VAL A C 1
ATOM 5034 O O . VAL A 1 637 ? 139.50722 148.03425 201.41981 1.000 51.55235 637 VAL A O 1
ATOM 5038 N N . ARG A 1 638 ? 139.12627 149.70975 202.88456 1.000 57.99791 638 ARG A N 1
ATOM 5039 C CA . ARG A 1 638 ? 137.74000 149.37230 203.16846 1.000 56.56857 638 ARG A CA 1
ATOM 5040 C C . ARG A 1 638 ? 136.90610 150.64401 203.25154 1.000 58.92039 638 ARG A C 1
ATOM 5041 O O . ARG A 1 638 ? 137.40418 151.72493 203.58711 1.000 63.66144 638 ARG A O 1
ATOM 5049 N N . GLY A 1 639 ? 135.61295 150.47701 202.99346 1.000 70.06622 639 GLY A N 1
ATOM 5050 C CA . GLY A 1 639 ? 134.63022 151.53122 203.14078 1.000 71.18840 639 GLY A CA 1
ATOM 5051 C C . GLY A 1 639 ? 134.44557 152.40848 201.91960 1.000 69.31133 639 GLY A C 1
ATOM 5052 O O . GLY A 1 639 ? 134.96296 152.16267 200.82624 1.000 70.60242 639 GLY A O 1
ATOM 5053 N N . THR A 1 640 ? 133.66908 153.46901 202.13484 1.000 72.99210 640 THR A N 1
ATOM 5054 C CA . THR A 1 640 ? 133.28016 154.39975 201.07834 1.000 73.07552 640 THR A CA 1
ATOM 5055 C C . THR A 1 640 ? 134.48270 155.20963 200.60982 1.000 73.95843 640 THR A C 1
ATOM 5056 O O . THR A 1 640 ? 134.97035 156.08651 201.33006 1.000 76.94483 640 THR A O 1
ATOM 5060 N N . GLN A 1 641 ? 134.96644 154.91314 199.40261 1.000 61.15730 641 GLN A N 1
ATOM 5061 C CA . GLN A 1 641 ? 136.00279 155.71525 198.75146 1.000 59.80206 641 GLN A CA 1
ATOM 5062 C C . GLN A 1 641 ? 135.38262 156.99671 198.19129 1.000 62.11232 641 GLN A C 1
ATOM 5063 O O . GLN A 1 641 ? 135.27529 157.20556 196.98139 1.000 63.55247 641 GLN A O 1
ATOM 5069 N N . VAL A 1 642 ? 134.96953 157.87085 199.10463 1.000 70.30093 642 VAL A N 1
ATOM 5070 C CA . VAL A 1 642 ? 134.25867 159.09396 198.75504 1.000 69.53255 642 VAL A CA 1
ATOM 5071 C C . VAL A 1 642 ? 134.92433 160.26475 199.46157 1.000 70.43392 642 VAL A C 1
ATOM 5072 O O . VAL A 1 642 ? 135.30636 160.15663 200.63207 1.000 72.30044 642 VAL A O 1
ATOM 5076 N N . VAL A 1 643 ? 135.09902 161.37031 198.73169 1.000 65.68034 643 VAL A N 1
ATOM 5077 C CA . VAL A 1 643 ? 135.68906 162.57484 199.30370 1.000 66.51569 643 VAL A CA 1
ATOM 5078 C C . VAL A 1 643 ? 134.93352 162.96063 200.56484 1.000 68.13787 643 VAL A C 1
ATOM 5079 O O . VAL A 1 643 ? 133.69862 162.98761 200.58330 1.000 69.69933 643 VAL A O 1
ATOM 5083 N N . GLY A 1 644 ? 135.67722 163.26247 201.62714 1.000 65.41825 644 GLY A N 1
ATOM 5084 C CA . GLY A 1 644 ? 135.09626 163.62724 202.89967 1.000 65.12760 644 GLY A CA 1
ATOM 5085 C C . GLY A 1 644 ? 134.51159 162.48692 203.70458 1.000 67.76476 644 GLY A C 1
ATOM 5086 O O . GLY A 1 644 ? 134.24129 162.67292 204.89789 1.000 69.95135 644 GLY A O 1
ATOM 5087 N N . SER A 1 645 ? 134.29680 161.31899 203.10587 1.000 70.20171 645 SER A N 1
ATOM 5088 C CA . SER A 1 645 ? 133.92819 160.14440 203.88030 1.000 66.58842 645 SER A CA 1
ATOM 5089 C C . SER A 1 645 ? 135.17071 159.50843 204.49171 1.000 68.86217 645 SER A C 1
ATOM 5090 O O . SER A 1 645 ? 136.28093 159.63544 203.96708 1.000 70.36069 645 SER A O 1
ATOM 5093 N N . ASP A 1 646 ? 134.97750 158.81879 205.61297 1.000 68.04634 646 ASP A N 1
ATOM 5094 C CA . ASP A 1 646 ? 136.04906 158.00716 206.17391 1.000 64.72938 646 ASP A CA 1
ATOM 5095 C C . ASP A 1 646 ? 136.31374 156.77394 205.31880 1.000 66.63958 646 ASP A C 1
ATOM 5096 O O . ASP A 1 646 ? 135.39221 156.16913 204.76474 1.000 69.48735 646 ASP A O 1
ATOM 5101 N N . MET A 1 647 ? 137.58762 156.40045 205.22682 1.000 60.29589 647 MET A N 1
ATOM 5102 C CA . MET A 1 647 ? 138.03616 155.19870 204.53845 1.000 58.47280 647 MET A CA 1
ATOM 5103 C C . MET A 1 647 ? 139.10447 154.55335 205.40723 1.000 60.62894 647 MET A C 1
ATOM 5104 O O . MET A 1 647 ? 139.93888 155.25353 205.98590 1.000 61.04987 647 MET A O 1
ATOM 5109 N N . THR A 1 648 ? 139.08982 153.22665 205.50751 1.000 53.82020 648 THR A N 1
ATOM 5110 C CA . THR A 1 648 ? 140.06456 152.52356 206.33364 1.000 52.46159 648 THR A CA 1
ATOM 5111 C C . THR A 1 648 ? 141.17652 151.95815 205.45845 1.000 53.19077 648 THR A C 1
ATOM 5112 O O . THR A 1 648 ? 140.91169 151.18574 204.53570 1.000 55.99260 648 THR A O 1
ATOM 5116 N N . VAL A 1 649 ? 142.41632 152.34421 205.75075 1.000 45.30570 649 VAL A N 1
ATOM 5117 C CA . VAL A 1 649 ? 143.59331 151.86122 205.03966 1.000 43.08962 649 VAL A CA 1
ATOM 5118 C C . VAL A 1 649 ? 144.32644 150.86545 205.92800 1.000 43.42283 649 VAL A C 1
ATOM 5119 O O . VAL A 1 649 ? 144.62914 151.16265 207.09194 1.000 46.59212 649 VAL A O 1
ATOM 5123 N N . THR A 1 650 ? 144.61478 149.69043 205.37393 1.000 46.75717 650 THR A N 1
ATOM 5124 C CA . THR A 1 650 ? 145.41176 148.65365 206.01624 1.000 43.75683 650 THR A CA 1
ATOM 5125 C C . THR A 1 650 ? 146.73535 148.51787 205.27428 1.000 45.79638 650 THR A C 1
ATOM 5126 O O . THR A 1 650 ? 146.74946 148.29767 204.05901 1.000 45.11714 650 THR A O 1
ATOM 5130 N N . VAL A 1 651 ? 147.83825 148.64427 206.00322 1.000 41.36155 651 VAL A N 1
ATOM 5131 C CA . VAL A 1 651 ? 149.17504 148.38603 205.48540 1.000 39.25184 651 VAL A CA 1
ATOM 5132 C C . VAL A 1 651 ? 149.67893 147.10279 206.12648 1.000 41.61898 651 VAL A C 1
ATOM 5133 O O . VAL A 1 651 ? 149.66128 146.96537 207.35418 1.000 45.60128 651 VAL A O 1
ATOM 5137 N N . GLU A 1 652 ? 150.13856 146.17073 205.30003 1.000 49.17178 652 GLU A N 1
ATOM 5138 C CA . GLU A 1 652 ? 150.58118 144.86236 205.74913 1.000 48.84128 652 GLU A CA 1
ATOM 5139 C C . GLU A 1 652 ? 152.00601 144.64636 205.26785 1.000 47.22201 652 GLU A C 1
ATOM 5140 O O . GLU A 1 652 ? 152.30713 144.86320 204.08464 1.000 46.57203 652 GLU A O 1
ATOM 5146 N N . PHE A 1 653 ? 152.86805 144.18914 206.17806 1.000 45.89092 653 PHE A N 1
ATOM 5147 C CA . PHE A 1 653 ? 154.23896 143.84262 205.82813 1.000 46.02836 653 PHE A CA 1
ATOM 5148 C C . PHE A 1 653 ? 154.62101 142.51552 206.46189 1.000 47.63340 653 PHE A C 1
ATOM 5149 O O . PHE A 1 653 ? 154.40866 142.30982 207.66036 1.000 48.61226 653 PHE A O 1
ATOM 5157 N N . THR A 1 654 ? 155.21893 141.63706 205.66285 1.000 52.83333 654 THR A N 1
ATOM 5158 C CA . THR A 1 654 ? 155.68834 140.33435 206.11553 1.000 56.14225 654 THR A CA 1
ATOM 5159 C C . THR A 1 654 ? 157.20929 140.32501 206.07726 1.000 54.30733 654 THR A C 1
ATOM 5160 O O . THR A 1 654 ? 157.80449 140.55524 205.01944 1.000 57.76835 654 THR A O 1
ATOM 5164 N N . ASN A 1 655 ? 157.82973 140.07579 207.22265 1.000 54.57952 655 ASN A N 1
ATOM 5165 C CA . ASN A 1 655 ? 159.28193 140.02788 207.29822 1.000 56.99169 655 ASN A CA 1
ATOM 5166 C C . ASN A 1 655 ? 159.78934 138.87898 206.43324 1.000 61.99494 655 ASN A C 1
ATOM 5167 O O . ASN A 1 655 ? 159.46566 137.71491 206.71490 1.000 62.10402 655 ASN A O 1
ATOM 5172 N N . PRO A 1 656 ? 160.57094 139.14665 205.38325 1.000 62.34849 656 PRO A N 1
ATOM 5173 C CA . PRO A 1 656 ? 161.01793 138.06738 204.49905 1.000 59.56757 656 PRO A CA 1
ATOM 5174 C C . PRO A 1 656 ? 162.27344 137.35298 204.97023 1.000 59.73833 656 PRO A C 1
ATOM 5175 O O . PRO A 1 656 ? 162.58406 136.27603 204.44390 1.000 59.16541 656 PRO A O 1
ATOM 5179 N N . LEU A 1 657 ? 162.99711 137.91675 205.93198 1.000 61.36910 657 LEU A N 1
ATOM 5180 C CA . LEU A 1 657 ? 164.30813 137.41159 206.29875 1.000 61.55691 657 LEU A CA 1
ATOM 5181 C C . LEU A 1 657 ? 164.19645 136.20688 207.23164 1.000 62.48798 657 LEU A C 1
ATOM 5182 O O . LEU A 1 657 ? 163.12862 135.87406 207.75179 1.000 61.10424 657 LEU A O 1
ATOM 5187 N N . LYS A 1 658 ? 165.33591 135.54468 207.42732 1.000 69.99132 658 LYS A N 1
ATOM 5188 C CA . LYS A 1 658 ? 165.55535 134.56135 208.48130 1.000 70.33525 658 LYS A CA 1
ATOM 5189 C C . LYS A 1 658 ? 165.73324 135.18694 209.85878 1.000 71.01015 658 LYS A C 1
ATOM 5190 O O . LYS A 1 658 ? 165.96370 134.44863 210.82232 1.000 72.64330 658 LYS A O 1
ATOM 5196 N N . GLU A 1 659 ? 165.63437 136.50820 209.98490 1.000 66.52540 659 GLU A N 1
ATOM 5197 C CA . GLU A 1 659 ? 166.01437 137.20717 211.20234 1.000 64.35851 659 GLU A CA 1
ATOM 5198 C C . GLU A 1 659 ? 164.92199 138.18506 211.61107 1.000 64.46332 659 GLU A C 1
ATOM 5199 O O . GLU A 1 659 ? 164.08523 138.59658 210.80390 1.000 67.14506 659 GLU A O 1
ATOM 5205 N N . THR A 1 660 ? 164.94419 138.54362 212.89221 1.000 59.99601 660 THR A N 1
ATOM 5206 C CA . THR A 1 660 ? 164.03415 139.54562 213.43247 1.000 59.40641 660 THR A CA 1
ATOM 5207 C C . THR A 1 660 ? 164.44784 140.94318 212.99082 1.000 60.14847 660 THR A C 1
ATOM 5208 O O . THR A 1 660 ? 165.55977 141.39262 213.28592 1.000 62.14052 660 THR A O 1
ATOM 5212 N N . LEU A 1 661 ? 163.55678 141.62523 212.27637 1.000 54.80012 661 LEU A N 1
ATOM 5213 C CA . LEU A 1 661 ? 163.76268 143.03309 211.97469 1.000 50.88322 661 LEU A CA 1
ATOM 5214 C C . LEU A 1 661 ? 163.53168 143.86758 213.23087 1.000 51.24617 661 LEU A C 1
ATOM 5215 O O . LEU A 1 661 ? 162.67001 143.55886 214.05623 1.000 55.33768 661 LEU A O 1
ATOM 5220 N N . ARG A 1 662 ? 164.31215 144.93660 213.37188 1.000 50.40826 662 ARG A N 1
ATOM 5221 C CA . ARG A 1 662 ? 164.25984 145.79391 214.54784 1.000 49.69838 662 ARG A CA 1
ATOM 5222 C C . ARG A 1 662 ? 164.10736 147.25899 214.16207 1.000 51.31220 662 ARG A C 1
ATOM 5223 O O . ARG A 1 662 ? 164.62696 147.70686 213.13614 1.000 55.61719 662 ARG A O 1
ATOM 5231 N N . ASN A 1 663 ? 163.39220 147.99885 215.01289 1.000 43.47574 663 ASN A N 1
ATOM 5232 C CA . ASN A 1 663 ? 163.08952 149.41758 214.80566 1.000 43.88971 663 ASN A CA 1
ATOM 5233 C C . ASN A 1 663 ? 162.47136 149.67932 213.43297 1.000 44.83574 663 ASN A C 1
ATOM 5234 O O . ASN A 1 663 ? 162.89289 150.56587 212.68777 1.000 45.29912 663 ASN A O 1
ATOM 5239 N N . VAL A 1 664 ? 161.46258 148.88122 213.09930 1.000 39.03953 664 VAL A N 1
ATOM 5240 C CA . VAL A 1 664 ? 160.83371 148.92512 211.78298 1.000 38.37421 664 VAL A CA 1
ATOM 5241 C C . VAL A 1 664 ? 159.92898 150.14451 211.66001 1.000 37.13990 664 VAL A C 1
ATOM 5242 O O . VAL A 1 664 ? 158.93663 150.27153 212.38251 1.000 42.32889 664 VAL A O 1
ATOM 5246 N N . TRP A 1 665 ? 160.25934 151.03555 210.73259 1.000 33.48275 665 TRP A N 1
ATOM 5247 C CA . TRP A 1 665 ? 159.40905 152.16766 210.40199 1.000 35.54606 665 TRP A CA 1
ATOM 5248 C C . TRP A 1 665 ? 158.65195 151.83214 209.12416 1.000 32.14308 665 TRP A C 1
ATOM 5249 O O . TRP A 1 665 ? 159.25542 151.40748 208.13087 1.000 36.28878 665 TRP A O 1
ATOM 5260 N N . VAL A 1 666 ? 157.33629 152.01773 209.15429 1.000 30.14846 666 VAL A N 1
ATOM 5261 C CA . VAL A 1 666 ? 156.48955 151.91183 207.97234 1.000 29.27051 666 VAL A CA 1
ATOM 5262 C C . VAL A 1 666 ? 155.91485 153.28860 207.67953 1.000 29.09748 666 VAL A C 1
ATOM 5263 O O . VAL A 1 666 ? 155.37060 153.94126 208.57541 1.000 36.79586 666 VAL A O 1
ATOM 5267 N N . HIS A 1 667 ? 156.02494 153.72736 206.43226 1.000 27.65235 667 HIS A N 1
ATOM 5268 C CA . HIS A 1 667 ? 155.48982 155.01642 206.02689 1.000 24.89240 667 HIS A CA 1
ATOM 5269 C C . HIS A 1 667 ? 154.33325 154.82385 205.05704 1.000 28.46986 667 HIS A C 1
ATOM 5270 O O . HIS A 1 667 ? 154.34422 153.90986 204.22745 1.000 36.14764 667 HIS A O 1
ATOM 5277 N N . LEU A 1 668 ? 153.36081 155.73082 205.14507 1.000 32.16527 668 LEU A N 1
ATOM 5278 C CA . LEU A 1 668 ? 152.18481 155.75474 204.28933 1.000 30.52930 668 LEU A CA 1
ATOM 5279 C C . LEU A 1 668 ? 151.96452 157.17258 203.78275 1.000 27.79112 668 LEU A C 1
ATOM 5280 O O . LEU A 1 668 ? 152.13941 158.14344 204.52697 1.000 38.46493 668 LEU A O 1
ATOM 5285 N N . ASP A 1 669 ? 151.56979 157.28155 202.51832 1.000 31.68312 669 ASP A N 1
ATOM 5286 C CA . ASP A 1 669 ? 151.47991 158.56264 201.83382 1.000 30.47240 669 ASP A CA 1
ATOM 5287 C C . ASP A 1 669 ? 150.50920 158.41070 200.67175 1.000 25.37012 669 ASP A C 1
ATOM 5288 O O . ASP A 1 669 ? 150.13117 157.30181 200.29312 1.000 28.33586 669 ASP A O 1
ATOM 5293 N N . GLY A 1 670 ? 150.09011 159.54395 200.12533 1.000 31.21093 670 GLY A N 1
ATOM 5294 C CA . GLY A 1 670 ? 149.21076 159.55077 198.98519 1.000 23.92201 670 GLY A CA 1
ATOM 5295 C C . GLY A 1 670 ? 148.51288 160.88094 198.82766 1.000 28.46506 670 GLY A C 1
ATOM 5296 O O . GLY A 1 670 ? 147.59357 161.21898 199.57821 1.000 39.10498 670 GLY A O 1
ATOM 5297 N N . PRO A 1 671 ? 148.95511 161.67318 197.85344 1.000 33.81079 671 PRO A N 1
ATOM 5298 C CA . PRO A 1 671 ? 148.49480 163.06246 197.77122 1.000 37.84711 671 PRO A CA 1
ATOM 5299 C C . PRO A 1 671 ? 147.00046 163.13691 197.49728 1.000 33.51405 671 PRO A C 1
ATOM 5300 O O . PRO A 1 671 ? 146.47046 162.43138 196.63655 1.000 36.42344 671 PRO A O 1
ATOM 5304 N N . GLY A 1 672 ? 146.32280 164.00121 198.24866 1.000 29.42306 672 GLY A N 1
ATOM 5305 C CA . GLY A 1 672 ? 144.87997 164.07807 198.24786 1.000 27.18842 672 GLY A CA 1
ATOM 5306 C C . GLY A 1 672 ? 144.15001 162.97557 198.97889 1.000 27.97334 672 GLY A C 1
ATOM 5307 O O . GLY A 1 672 ? 142.92872 163.07509 199.14147 1.000 36.49514 672 GLY A O 1
ATOM 5308 N N . VAL A 1 673 ? 144.83596 161.92890 199.42431 1.000 35.79764 673 VAL A N 1
ATOM 5309 C CA . VAL A 1 673 ? 144.20933 160.81929 200.13112 1.000 34.58762 673 VAL A CA 1
ATOM 5310 C C . VAL A 1 673 ? 144.56405 160.83540 201.61011 1.000 35.91326 673 VAL A C 1
ATOM 5311 O O . VAL A 1 673 ? 143.69546 160.69278 202.47083 1.000 40.70251 673 VAL A O 1
ATOM 5315 N N . THR A 1 674 ? 145.84096 161.02218 201.92157 1.000 31.89939 674 THR A N 1
ATOM 5316 C CA . THR A 1 674 ? 146.28848 161.07272 203.30040 1.000 33.75658 674 THR A CA 1
ATOM 5317 C C . THR A 1 674 ? 147.51114 161.96680 203.40769 1.000 36.77061 674 THR A C 1
ATOM 5318 O O . THR A 1 674 ? 148.29372 162.08710 202.46222 1.000 37.17456 674 THR A O 1
ATOM 5322 N N . ARG A 1 675 ? 147.65689 162.61299 204.56378 1.000 39.74809 675 ARG A N 1
ATOM 5323 C CA . ARG A 1 675 ? 148.93049 163.21614 204.89305 1.000 40.36596 675 ARG A CA 1
ATOM 5324 C C . ARG A 1 675 ? 149.98420 162.11878 205.02457 1.000 41.71961 675 ARG A C 1
ATOM 5325 O O . ARG A 1 675 ? 149.65457 160.95140 205.24632 1.000 43.66765 675 ARG A O 1
ATOM 5333 N N . PRO A 1 676 ? 151.25992 162.46459 204.88542 1.000 37.29749 676 PRO A N 1
ATOM 5334 C CA . PRO A 1 676 ? 152.31989 161.51734 205.25026 1.000 38.44024 676 PRO A CA 1
ATOM 5335 C C . PRO A 1 676 ? 152.27628 161.10510 206.71728 1.000 38.00942 676 PRO A C 1
ATOM 5336 O O . PRO A 1 676 ? 152.22262 161.94455 207.61892 1.000 46.37394 676 PRO A O 1
ATOM 5340 N N . MET A 1 677 ? 152.27396 159.79444 206.94499 1.000 37.45329 677 MET A N 1
ATOM 5341 C CA . MET A 1 677 ? 152.19916 159.20000 208.27314 1.000 36.47998 677 MET A CA 1
ATOM 5342 C C . MET A 1 677 ? 153.23286 158.09279 208.37443 1.000 36.85156 677 MET A C 1
ATOM 5343 O O . MET A 1 677 ? 153.65489 157.52359 207.36703 1.000 41.30135 677 MET A O 1
ATOM 5348 N N . LYS A 1 678 ? 153.64492 157.79601 209.60143 1.000 43.83026 678 LYS A N 1
ATOM 5349 C CA . LYS A 1 678 ? 154.56350 156.69231 209.80976 1.000 38.26763 678 LYS A CA 1
ATOM 5350 C C . LYS A 1 678 ? 154.26790 156.03166 211.14647 1.000 41.37889 678 LYS A C 1
ATOM 5351 O O . LYS A 1 678 ? 153.71932 156.64265 212.06682 1.000 43.51800 678 LYS A O 1
ATOM 5357 N N . LYS A 1 679 ? 154.64883 154.76110 211.22584 1.000 44.76983 679 LYS A N 1
ATOM 5358 C CA . LYS A 1 679 ? 154.38383 153.89232 212.36068 1.000 39.63723 679 LYS A CA 1
ATOM 5359 C C . LYS A 1 679 ? 155.66163 153.14390 212.71000 1.000 43.28453 679 LYS A C 1
ATOM 5360 O O . LYS A 1 679 ? 156.42989 152.76202 211.82159 1.000 46.18203 679 LYS A O 1
ATOM 5366 N N . MET A 1 680 ? 155.88776 152.94402 214.00381 1.000 47.23786 680 MET A N 1
ATOM 5367 C CA . MET A 1 680 ? 157.06409 152.25191 214.51196 1.000 42.65919 680 MET A CA 1
ATOM 5368 C C . MET A 1 680 ? 156.66555 150.92564 215.15322 1.000 43.53210 680 MET A C 1
ATOM 5369 O O . MET A 1 680 ? 155.79833 150.89013 216.03216 1.000 45.42322 680 MET A O 1
ATOM 5374 N N . PHE A 1 681 ? 157.29645 149.84249 214.70248 1.000 42.72687 681 PHE A N 1
ATOM 5375 C CA . PHE A 1 681 ? 157.22034 148.52408 215.32400 1.000 41.96016 681 PHE A CA 1
ATOM 5376 C C . PHE A 1 681 ? 158.57110 148.15942 215.92719 1.000 44.22911 681 PHE A C 1
ATOM 5377 O O . PHE A 1 681 ? 159.59649 148.23190 215.24160 1.000 49.28477 681 PHE A O 1
ATOM 5385 N N . ARG A 1 682 ? 158.56892 147.78369 217.21224 1.000 56.14050 682 ARG A N 1
ATOM 5386 C CA . ARG A 1 682 ? 159.81472 147.43658 217.89497 1.000 54.81220 682 ARG A CA 1
ATOM 5387 C C . ARG A 1 682 ? 160.55261 146.31005 217.18395 1.000 56.83705 682 ARG A C 1
ATOM 5388 O O . ARG A 1 682 ? 161.75255 146.41544 216.90670 1.000 56.06119 682 ARG A O 1
ATOM 5396 N N . GLU A 1 683 ? 159.85008 145.22371 216.87715 1.000 55.08834 683 GLU A N 1
ATOM 5397 C CA . GLU A 1 683 ? 160.46112 144.08658 216.20870 1.000 52.60386 683 GLU A CA 1
ATOM 5398 C C . GLU A 1 683 ? 159.41835 143.33499 215.39700 1.000 56.60001 683 GLU A C 1
ATOM 5399 O O . GLU A 1 683 ? 158.22709 143.35603 215.71833 1.000 59.02439 683 GLU A O 1
ATOM 5405 N N . ILE A 1 684 ? 159.87585 142.68017 214.33146 1.000 57.05562 684 ILE A N 1
ATOM 5406 C CA . ILE A 1 684 ? 159.02527 141.82783 213.50656 1.000 56.61180 684 ILE A CA 1
ATOM 5407 C C . ILE A 1 684 ? 159.78689 140.51693 213.36682 1.000 57.83433 684 ILE A C 1
ATOM 5408 O O . ILE A 1 684 ? 160.73167 140.41806 212.57607 1.000 58.42433 684 ILE A O 1
ATOM 5413 N N . ARG A 1 685 ? 159.38383 139.51286 214.14069 1.000 70.50692 685 ARG A N 1
ATOM 5414 C CA . ARG A 1 685 ? 160.02242 138.20921 214.09197 1.000 69.72957 685 ARG A CA 1
ATOM 5415 C C . ARG A 1 685 ? 159.83359 137.54745 212.72802 1.000 70.71063 685 ARG A C 1
ATOM 5416 O O . ARG A 1 685 ? 158.81519 137.75586 212.06280 1.000 73.07821 685 ARG A O 1
ATOM 5424 N N . PRO A 1 686 ? 160.80369 136.75268 212.28156 1.000 68.19092 686 PRO A N 1
ATOM 5425 C CA . PRO A 1 686 ? 160.62090 136.01564 211.03015 1.000 66.52986 686 PRO A CA 1
ATOM 5426 C C . PRO A 1 686 ? 159.65107 134.86262 211.23820 1.000 68.78785 686 PRO A C 1
ATOM 5427 O O . PRO A 1 686 ? 159.64404 134.22168 212.29197 1.000 69.87242 686 PRO A O 1
ATOM 5431 N N . ASN A 1 687 ? 158.82469 134.59730 210.23262 1.000 70.10682 687 ASN A N 1
ATOM 5432 C CA . ASN A 1 687 ? 158.49245 135.39599 209.06239 1.000 69.01164 687 ASN A CA 1
ATOM 5433 C C . ASN A 1 687 ? 157.17444 136.11841 209.31111 1.000 70.09118 687 ASN A C 1
ATOM 5434 O O . ASN A 1 687 ? 156.32939 136.19880 208.42178 1.000 73.01054 687 ASN A O 1
ATOM 5439 N N . SER A 1 688 ? 156.99972 136.63365 210.52535 1.000 65.19888 688 SER A N 1
ATOM 5440 C CA . SER A 1 688 ? 155.69413 137.10844 210.95478 1.000 63.42714 688 SER A CA 1
ATOM 5441 C C . SER A 1 688 ? 155.31149 138.39999 210.23690 1.000 64.19260 688 SER A C 1
ATOM 5442 O O . SER A 1 688 ? 156.14976 139.12232 209.69257 1.000 64.32734 688 SER A O 1
ATOM 5445 N N . THR A 1 689 ? 154.01193 138.67821 210.24754 1.000 58.29978 689 THR A N 1
ATOM 5446 C CA . THR A 1 689 ? 153.41712 139.80167 209.53806 1.000 56.77816 689 THR A CA 1
ATOM 5447 C C . THR A 1 689 ? 152.87987 140.82968 210.52427 1.000 55.72952 689 THR A C 1
ATOM 5448 O O . THR A 1 689 ? 152.15057 140.47938 211.45817 1.000 57.02909 689 THR A O 1
ATOM 5452 N N . VAL A 1 690 ? 153.24919 142.09307 210.31893 1.000 49.88410 690 VAL A N 1
ATOM 5453 C CA . VAL A 1 690 ? 152.59777 143.21387 210.98696 1.000 48.10415 690 VAL A CA 1
ATOM 5454 C C . VAL A 1 690 ? 151.51671 143.79393 210.08799 1.000 49.56872 690 VAL A C 1
ATOM 5455 O O . VAL A 1 690 ? 151.61120 143.78069 208.84966 1.000 49.95341 690 VAL A O 1
ATOM 5459 N N . GLN A 1 691 ? 150.48291 144.32875 210.73688 1.000 52.72998 691 GLN A N 1
ATOM 5460 C CA . GLN A 1 691 ? 149.46907 145.15610 210.10652 1.000 49.97365 691 GLN A CA 1
ATOM 5461 C C . GLN A 1 691 ? 149.33836 146.47233 210.85925 1.000 51.03285 691 GLN A C 1
ATOM 5462 O O . GLN A 1 691 ? 149.52042 146.54047 212.07732 1.000 53.33128 691 GLN A O 1
ATOM 5468 N N . TRP A 1 692 ? 149.02062 147.51540 210.10096 1.000 45.01448 692 TRP A N 1
ATOM 5469 C CA . TRP A 1 692 ? 148.74542 148.85562 210.59727 1.000 43.14962 692 TRP A CA 1
ATOM 5470 C C . TRP A 1 692 ? 147.44883 149.31989 209.95493 1.000 44.02484 692 TRP A C 1
ATOM 5471 O O . TRP A 1 692 ? 147.26082 149.14715 208.74930 1.000 43.34410 692 TRP A O 1
ATOM 5482 N N . GLU A 1 693 ? 146.55001 149.89569 210.74842 1.000 51.76126 693 GLU A N 1
ATOM 5483 C CA . GLU A 1 693 ? 145.31844 150.45815 210.21353 1.000 50.67775 693 GLU A CA 1
ATOM 5484 C C . GLU A 1 693 ? 145.18376 151.92888 210.57634 1.000 53.15821 693 GLU A C 1
ATOM 5485 O O . GLU A 1 693 ? 145.42924 152.32727 211.71907 1.000 52.50196 693 GLU A O 1
ATOM 5491 N N . GLU A 1 694 ? 144.78631 152.72420 209.58400 1.000 46.95888 694 GLU A N 1
ATOM 5492 C CA . GLU A 1 694 ? 144.45917 154.13299 209.75419 1.000 47.96686 694 GLU A CA 1
ATOM 5493 C C . GLU A 1 694 ? 143.09336 154.43176 209.15287 1.000 49.95954 694 GLU A C 1
ATOM 5494 O O . GLU A 1 694 ? 142.65652 153.76992 208.21148 1.000 50.75968 694 GLU A O 1
ATOM 5500 N N . VAL A 1 695 ? 142.40314 155.41304 209.72458 1.000 56.42883 695 VAL A N 1
ATOM 5501 C CA . VAL A 1 695 ? 141.20357 155.97714 209.11484 1.000 54.40254 695 VAL A CA 1
ATOM 5502 C C . VAL A 1 695 ? 141.57511 157.32038 208.50309 1.000 54.99007 695 VAL A C 1
ATOM 5503 O O . VAL A 1 695 ? 142.02956 158.22996 209.20734 1.000 58.50032 695 VAL A O 1
ATOM 5507 N N . CYS A 1 696 ? 141.38854 157.44209 207.18981 1.000 54.05436 696 CYS A N 1
ATOM 5508 C CA . CYS A 1 696 ? 141.76448 158.63357 206.44724 1.000 52.85287 696 CYS A CA 1
ATOM 5509 C C . CYS A 1 696 ? 140.57559 159.14624 205.64871 1.000 55.06573 696 CYS A C 1
ATOM 5510 O O . CYS A 1 696 ? 139.70060 158.37567 205.24750 1.000 59.71036 696 CYS A O 1
ATOM 5513 N N . ARG A 1 697 ? 140.55149 160.45933 205.41485 1.000 57.61519 697 ARG A N 1
ATOM 5514 C CA . ARG A 1 697 ? 139.38118 161.14122 204.86322 1.000 59.37047 697 ARG A CA 1
ATOM 5515 C C . ARG A 1 697 ? 139.78697 161.86427 203.58412 1.000 59.39909 697 ARG A C 1
ATOM 5516 O O . ARG A 1 697 ? 140.15782 163.04814 203.62018 1.000 62.56133 697 ARG A O 1
ATOM 5524 N N . PRO A 1 698 ? 139.75401 161.18465 202.43630 1.000 52.67118 698 PRO A N 1
ATOM 5525 C CA . PRO A 1 698 ? 140.33345 161.75535 201.21251 1.000 49.65295 698 PRO A CA 1
ATOM 5526 C C . PRO A 1 698 ? 139.65447 163.05096 200.78831 1.000 49.53684 698 PRO A C 1
ATOM 5527 O O . PRO A 1 698 ? 138.45119 163.23996 200.97702 1.000 51.70701 698 PRO A O 1
ATOM 5531 N N . TRP A 1 699 ? 140.44919 163.95495 200.21088 1.000 41.98497 699 TRP A N 1
ATOM 5532 C CA . TRP A 1 699 ? 139.95651 165.25653 199.77930 1.000 37.15504 699 TRP A CA 1
ATOM 5533 C C . TRP A 1 699 ? 140.12615 165.52405 198.28686 1.000 39.42548 699 TRP A C 1
ATOM 5534 O O . TRP A 1 699 ? 139.69306 166.58187 197.81600 1.000 46.35085 699 TRP A O 1
ATOM 5545 N N . VAL A 1 700 ? 140.73017 164.60987 197.52858 1.000 41.23613 700 VAL A N 1
ATOM 5546 C CA . VAL A 1 700 ? 140.84584 164.72709 196.07679 1.000 39.24537 700 VAL A CA 1
ATOM 5547 C C . VAL A 1 700 ? 140.22359 163.50298 195.41759 1.000 44.69677 700 VAL A C 1
ATOM 5548 O O . VAL A 1 700 ? 140.57077 162.36357 195.74877 1.000 50.12415 700 VAL A O 1
ATOM 5552 N N . SER A 1 701 ? 139.30632 163.75107 194.48634 1.000 51.89200 701 SER A N 1
ATOM 5553 C CA . SER A 1 701 ? 138.57057 162.75346 193.72580 1.000 47.86264 701 SER A CA 1
ATOM 5554 C C . SER A 1 701 ? 139.38295 162.20878 192.55271 1.000 47.08859 701 SER A C 1
ATOM 5555 O O . SER A 1 701 ? 140.47339 162.68443 192.22621 1.000 50.80772 701 SER A O 1
ATOM 5558 N N . GLY A 1 702 ? 138.81841 161.18705 191.91843 1.000 44.99326 702 GLY A N 1
ATOM 5559 C CA . GLY A 1 702 ? 139.41911 160.55715 190.76439 1.000 48.54079 702 GLY A CA 1
ATOM 5560 C C . GLY A 1 702 ? 140.38855 159.45438 191.13646 1.000 48.15345 702 GLY A C 1
ATOM 5561 O O . GLY A 1 702 ? 140.36252 158.89156 192.23636 1.000 49.08700 702 GLY A O 1
ATOM 5562 N N . HIS A 1 703 ? 141.21309 159.09451 190.15793 1.000 46.46081 703 HIS A N 1
ATOM 5563 C CA . HIS A 1 703 ? 142.25771 158.10901 190.38443 1.000 43.85966 703 HIS A CA 1
ATOM 5564 C C . HIS A 1 703 ? 143.33353 158.68945 191.29090 1.000 48.74324 703 HIS A C 1
ATOM 5565 O O . HIS A 1 703 ? 143.86289 159.77479 191.03347 1.000 50.79754 703 HIS A O 1
ATOM 5572 N N . ARG A 1 704 ? 143.65883 157.95720 192.35072 1.000 40.22697 704 ARG A N 1
ATOM 5573 C CA . ARG A 1 704 ? 144.62588 158.38037 193.34296 1.000 34.07410 704 ARG A CA 1
ATOM 5574 C C . ARG A 1 704 ? 145.47657 157.16691 193.67340 1.000 30.31037 704 ARG A C 1
ATOM 5575 O O . ARG A 1 704 ? 145.13473 156.03506 193.32220 1.000 38.47872 704 ARG A O 1
ATOM 5583 N N . LYS A 1 705 ? 146.58301 157.39058 194.36793 1.000 32.87333 705 LYS A N 1
ATOM 5584 C CA . LYS A 1 705 ? 147.44376 156.28311 194.74516 1.000 32.46690 705 LYS A CA 1
ATOM 5585 C C . LYS A 1 705 ? 147.80962 156.38427 196.21696 1.000 30.85066 705 LYS A C 1
ATOM 5586 O O . LYS A 1 705 ? 148.09863 157.47117 196.72473 1.000 37.92099 705 LYS A O 1
ATOM 5592 N N . LEU A 1 706 ? 147.78914 155.24119 196.89147 1.000 30.83614 706 LEU A N 1
ATOM 5593 C CA . LEU A 1 706 ? 148.41722 155.05418 198.18844 1.000 30.09918 706 LEU A CA 1
ATOM 5594 C C . LEU A 1 706 ? 149.79465 154.43048 198.02110 1.000 30.58639 706 LEU A C 1
ATOM 5595 O O . LEU A 1 706 ? 149.97807 153.51121 197.21915 1.000 34.20399 706 LEU A O 1
ATOM 5600 N N . ILE A 1 707 ? 150.75465 154.94088 198.78583 1.000 28.79806 707 ILE A N 1
ATOM 5601 C CA . ILE A 1 707 ? 152.16392 154.58774 198.68882 1.000 27.58251 707 ILE A CA 1
ATOM 5602 C C . ILE A 1 707 ? 152.63880 154.24009 200.09017 1.000 29.62559 707 ILE A C 1
ATOM 5603 O O . ILE A 1 707 ? 152.30023 154.93022 201.05565 1.000 34.46350 707 ILE A O 1
ATOM 5608 N N . ALA A 1 708 ? 153.40045 153.15920 200.21040 1.000 31.68840 708 ALA A N 1
ATOM 5609 C CA . ALA A 1 708 ? 153.95137 152.75999 201.49224 1.000 23.24206 708 ALA A CA 1
ATOM 5610 C C . ALA A 1 708 ? 155.40388 152.35906 201.31007 1.000 20.68996 708 ALA A C 1
ATOM 5611 O O . ALA A 1 708 ? 155.82328 151.91475 200.23793 1.000 29.66500 708 ALA A O 1
ATOM 5613 N N . SER A 1 709 ? 156.14736 152.46322 202.40662 1.000 26.06676 709 SER A N 1
ATOM 5614 C CA . SER A 1 709 ? 157.55306 152.09003 202.43060 1.000 24.40031 709 SER A CA 1
ATOM 5615 C C . SER A 1 709 ? 157.90013 151.47798 203.77850 1.000 20.31626 709 SER A C 1
ATOM 5616 O O . SER A 1 709 ? 157.20834 151.68101 204.77666 1.000 31.21607 709 SER A O 1
ATOM 5619 N N . MET A 1 710 ? 159.00729 150.74396 203.78912 1.000 31.96962 710 MET A N 1
ATOM 5620 C CA . MET A 1 710 ? 159.55526 150.11406 204.98051 1.000 27.78195 710 MET A CA 1
ATOM 5621 C C . MET A 1 710 ? 161.03995 150.41119 205.11162 1.000 29.33479 710 MET A C 1
ATOM 5622 O O . MET A 1 710 ? 161.77594 150.41046 204.12104 1.000 37.74251 710 MET A O 1
ATOM 5627 N N . SER A 1 711 ? 161.47289 150.65513 206.34858 1.000 32.01071 711 SER A N 1
ATOM 5628 C CA . SER A 1 711 ? 162.88683 150.74197 206.68179 1.000 31.62237 711 SER A CA 1
ATOM 5629 C C . SER A 1 711 ? 163.12776 150.15825 208.06530 1.000 34.28385 711 SER A C 1
ATOM 5630 O O . SER A 1 711 ? 162.22119 150.10608 208.89533 1.000 33.48818 711 SER A O 1
ATOM 5633 N N . SER A 1 712 ? 164.34960 149.69284 208.30069 1.000 38.39518 712 SER A N 1
ATOM 5634 C CA . SER A 1 712 ? 164.68797 149.06665 209.57266 1.000 34.43573 712 SER A CA 1
ATOM 5635 C C . SER A 1 712 ? 166.19972 149.12615 209.74491 1.000 41.56608 712 SER A C 1
ATOM 5636 O O . SER A 1 712 ? 166.92184 149.63804 208.88556 1.000 48.12068 712 SER A O 1
ATOM 5639 N N . ASP A 1 713 ? 166.67609 148.59955 210.87576 1.000 46.20450 713 ASP A N 1
ATOM 5640 C CA . ASP A 1 713 ? 168.10969 148.56830 211.13445 1.000 41.48103 713 ASP A CA 1
ATOM 5641 C C . ASP A 1 713 ? 168.86295 147.65704 210.17385 1.000 48.06013 713 ASP A C 1
ATOM 5642 O O . ASP A 1 713 ? 170.08037 147.80624 210.02604 1.000 48.97125 713 ASP A O 1
ATOM 5647 N N . SER A 1 714 ? 168.17138 146.72705 209.51492 1.000 46.10317 714 SER A N 1
ATOM 5648 C CA . SER A 1 714 ? 168.81644 145.76783 208.62739 1.000 42.87439 714 SER A CA 1
ATOM 5649 C C . SER A 1 714 ? 168.13317 145.57819 207.28187 1.000 47.50407 714 SER A C 1
ATOM 5650 O O . SER A 1 714 ? 168.76462 145.02531 206.37369 1.000 53.43737 714 SER A O 1
ATOM 5653 N N . LEU A 1 715 ? 166.88300 146.00029 207.11492 1.000 36.28315 715 LEU A N 1
ATOM 5654 C CA . LEU A 1 715 ? 166.21353 145.93269 205.82513 1.000 31.12592 715 LEU A CA 1
ATOM 5655 C C . LEU A 1 715 ? 165.49543 147.24284 205.54584 1.000 36.34419 715 LEU A C 1
ATOM 5656 O O . LEU A 1 715 ? 164.83720 147.80591 206.42499 1.000 46.10072 715 LEU A O 1
ATOM 5661 N N . ARG A 1 716 ? 165.63204 147.71607 204.31301 1.000 26.86334 716 ARG A N 1
ATOM 5662 C CA . ARG A 1 716 ? 165.01529 148.95169 203.85068 1.000 21.21718 716 ARG A CA 1
ATOM 5663 C C . ARG A 1 716 ? 165.03270 148.93277 202.32934 1.000 29.49375 716 ARG A C 1
ATOM 5664 O O . ARG A 1 716 ? 165.54646 147.99496 201.71363 1.000 36.53714 716 ARG A O 1
ATOM 5672 N N . HIS A 1 717 ? 164.42697 149.96281 201.72827 1.000 32.05151 717 HIS A N 1
ATOM 5673 C CA . HIS A 1 717 ? 164.16479 150.02042 200.28753 1.000 16.81585 717 HIS A CA 1
ATOM 5674 C C . HIS A 1 717 ? 163.10877 148.99254 199.87934 1.000 17.87303 717 HIS A C 1
ATOM 5675 O O . HIS A 1 717 ? 163.23489 148.31692 198.85834 1.000 24.20310 717 HIS A O 1
ATOM 5682 N N . VAL A 1 718 ? 162.06316 148.87844 200.69579 1.000 25.72080 718 VAL A N 1
ATOM 5683 C CA . VAL A 1 718 ? 160.92024 148.00702 200.44883 1.000 16.38414 718 VAL A CA 1
ATOM 5684 C C . VAL A 1 718 ? 159.70118 148.90255 200.28175 1.000 20.02095 718 VAL A C 1
ATOM 5685 O O . VAL A 1 718 ? 159.48446 149.81170 201.08985 1.000 22.47466 718 VAL A O 1
ATOM 5689 N N . TYR A 1 719 ? 158.90208 148.64551 199.24603 1.000 27.04962 719 TYR A N 1
ATOM 5690 C CA . TYR A 1 719 ? 157.84356 149.57068 198.86542 1.000 14.87773 719 TYR A CA 1
ATOM 5691 C C . TYR A 1 719 ? 156.55399 148.81509 198.57005 1.000 20.81479 719 TYR A C 1
ATOM 5692 O O . TYR A 1 719 ? 156.53888 147.59085 198.42002 1.000 34.18699 719 TYR A O 1
ATOM 5701 N N . GLY A 1 720 ? 155.46168 149.57362 198.49775 1.000 24.41472 720 GLY A N 1
ATOM 5702 C CA . GLY A 1 720 ? 154.17717 149.05125 198.06526 1.000 26.51784 720 GLY A CA 1
ATOM 5703 C C . GLY A 1 720 ? 153.26007 150.17538 197.64152 1.000 30.20732 720 GLY A C 1
ATOM 5704 O O . GLY A 1 720 ? 153.46866 151.33387 198.00905 1.000 30.74467 720 GLY A O 1
ATOM 5705 N N . GLU A 1 721 ? 152.23892 149.83328 196.85561 1.000 35.32216 721 GLU A N 1
ATOM 5706 C CA . GLU A 1 721 ? 151.31588 150.86368 196.39326 1.000 30.63171 721 GLU A CA 1
ATOM 5707 C C . GLU A 1 721 ? 149.97594 150.24119 196.02094 1.000 36.66301 721 GLU A C 1
ATOM 5708 O O . GLU A 1 721 ? 149.86545 149.03267 195.79963 1.000 43.27756 721 GLU A O 1
ATOM 5714 N N . LEU A 1 722 ? 148.95597 151.09898 195.96384 1.000 36.26215 722 LEU A N 1
ATOM 5715 C CA . LEU A 1 722 ? 147.60508 150.70758 195.57186 1.000 35.64229 722 LEU A CA 1
ATOM 5716 C C . LEU A 1 722 ? 146.91596 151.86733 194.86243 1.000 37.10530 722 LEU A C 1
ATOM 5717 O O . LEU A 1 722 ? 146.85479 152.97160 195.40652 1.000 40.38179 722 LEU A O 1
ATOM 5722 N N . ASP A 1 723 ? 146.38431 151.61916 193.66539 1.000 41.12564 723 ASP A N 1
ATOM 5723 C CA . ASP A 1 723 ? 145.47722 152.56969 193.02726 1.000 35.27890 723 ASP A CA 1
ATOM 5724 C C . ASP A 1 723 ? 144.09593 152.52476 193.67374 1.000 39.26703 723 ASP A C 1
ATOM 5725 O O . ASP A 1 723 ? 143.54716 151.44309 193.90406 1.000 41.24182 723 ASP A O 1
ATOM 5730 N N . VAL A 1 724 ? 143.53055 153.69949 193.96411 1.000 41.32102 724 VAL A N 1
ATOM 5731 C CA . VAL A 1 724 ? 142.16930 153.81257 194.47989 1.000 42.08866 724 VAL A CA 1
ATOM 5732 C C . VAL A 1 724 ? 141.39210 154.85297 193.67709 1.000 47.05349 724 VAL A C 1
ATOM 5733 O O . VAL A 1 724 ? 141.90292 155.93807 193.38241 1.000 47.33554 724 VAL A O 1
ATOM 5737 N N . GLN A 1 725 ? 140.15929 154.51365 193.30566 1.000 51.46133 725 GLN A N 1
ATOM 5738 C CA . GLN A 1 725 ? 139.19939 155.49547 192.80713 1.000 50.16664 725 GLN A CA 1
ATOM 5739 C C . GLN A 1 725 ? 138.48478 156.15756 193.98112 1.000 54.83768 725 GLN A C 1
ATOM 5740 O O . GLN A 1 725 ? 137.84081 155.46846 194.77793 1.000 57.85121 725 GLN A O 1
ATOM 5746 N N . ILE A 1 726 ? 138.57634 157.48188 194.09402 1.000 55.79925 726 ILE A N 1
ATOM 5747 C CA . ILE A 1 726 ? 137.80135 158.22459 195.08508 1.000 52.53453 726 ILE A CA 1
ATOM 5748 C C . ILE A 1 726 ? 136.65216 158.95207 194.39533 1.000 56.08187 726 ILE A C 1
ATOM 5749 O O . ILE A 1 726 ? 136.87756 159.79381 193.51863 1.000 58.90866 726 ILE A O 1
ATOM 5754 N N . GLN A 1 727 ? 135.41965 158.62865 194.78607 1.000 64.04680 727 GLN A N 1
ATOM 5755 C CA . GLN A 1 727 ? 134.24784 159.28620 194.21827 1.000 63.90787 727 GLN A CA 1
ATOM 5756 C C . GLN A 1 727 ? 134.13757 160.72998 194.70199 1.000 66.89194 727 GLN A C 1
ATOM 5757 O O . GLN A 1 727 ? 134.56831 161.07190 195.80705 1.000 70.14399 727 GLN A O 1
ATOM 5763 N N . ARG A 1 728 ? 133.56186 161.58528 193.85515 1.000 72.22287 728 ARG A N 1
ATOM 5764 C CA . ARG A 1 728 ? 133.17887 162.92222 194.29387 1.000 72.67714 728 ARG A CA 1
ATOM 5765 C C . ARG A 1 728 ? 132.15843 162.87235 195.42320 1.000 76.28596 728 ARG A C 1
ATOM 5766 O O . ARG A 1 728 ? 131.27187 162.01557 195.44602 1.000 77.06888 728 ARG A O 1
ATOM 5774 N N . ARG A 1 729 ? 132.29541 163.79968 196.36773 1.000 86.99569 729 ARG A N 1
ATOM 5775 C CA . ARG A 1 729 ? 131.37921 163.85926 197.49321 1.000 88.84436 729 ARG A CA 1
ATOM 5776 C C . ARG A 1 729 ? 129.98070 164.25062 197.01189 1.000 88.69477 729 ARG A C 1
ATOM 5777 O O . ARG A 1 729 ? 129.83713 164.95622 196.00934 1.000 87.93689 729 ARG A O 1
ATOM 5785 N N . PRO A 1 730 ? 128.92566 163.78965 197.70312 1.000 104.25974 730 PRO A N 1
ATOM 5786 C CA . PRO A 1 730 ? 127.54122 164.08584 197.31693 1.000 105.20735 730 PRO A CA 1
ATOM 5787 C C . PRO A 1 730 ? 127.26147 165.58421 197.19813 1.000 104.69066 730 PRO A C 1
ATOM 5788 O O . PRO A 1 730 ? 127.63274 166.33059 198.10465 1.000 105.14936 730 PRO A O 1
ATOM 5792 N N . PHE B 1 9 ? 180.56467 152.12373 206.75910 1.000 48.02183 9 PHE B N 1
ATOM 5793 C CA . PHE B 1 9 ? 180.61996 152.07409 205.30316 1.000 49.55383 9 PHE B CA 1
ATOM 5794 C C . PHE B 1 9 ? 180.41250 153.46681 204.71446 1.000 51.51205 9 PHE B C 1
ATOM 5795 O O . PHE B 1 9 ? 179.99600 154.38987 205.41369 1.000 51.49541 9 PHE B O 1
ATOM 5803 N N . GLY B 1 10 ? 180.70116 153.60846 203.42385 1.000 41.67296 10 GLY B N 1
ATOM 5804 C CA . GLY B 1 10 ? 180.47871 154.85360 202.71942 1.000 35.92564 10 GLY B CA 1
ATOM 5805 C C . GLY B 1 10 ? 180.31506 154.64026 201.23015 1.000 34.08933 10 GLY B C 1
ATOM 5806 O O . GLY B 1 10 ? 181.29990 154.47906 200.50416 1.000 41.37471 10 GLY B O 1
ATOM 5807 N N . GLY B 1 11 ? 179.06797 154.63062 200.76491 1.000 27.60223 11 GLY B N 1
ATOM 5808 C CA . GLY B 1 11 ? 178.75887 154.22166 199.41141 1.000 21.29211 11 GLY B CA 1
ATOM 5809 C C . GLY B 1 11 ? 178.84593 155.30505 198.36916 1.000 22.51602 11 GLY B C 1
ATOM 5810 O O . GLY B 1 11 ? 178.69563 155.01764 197.17963 1.000 35.73543 11 GLY B O 1
ATOM 5811 N N . ARG B 1 12 ? 179.06336 156.55449 198.78287 1.000 33.06989 12 ARG B N 1
ATOM 5812 C CA . ARG B 1 12 ? 179.07581 157.65403 197.82524 1.000 30.76660 12 ARG B CA 1
ATOM 5813 C C . ARG B 1 12 ? 180.30641 157.59692 196.93028 1.000 33.91902 12 ARG B C 1
ATOM 5814 O O . ARG B 1 12 ? 180.22717 157.90626 195.73585 1.000 33.89598 12 ARG B O 1
ATOM 5822 N N . ARG B 1 13 ? 181.44699 157.18885 197.48033 1.000 38.75913 13 ARG B N 1
ATOM 5823 C CA . ARG B 1 13 ? 182.70665 157.31983 196.76749 1.000 36.62300 13 ARG B CA 1
ATOM 5824 C C . ARG B 1 13 ? 183.64641 156.20996 197.21322 1.000 34.66264 13 ARG B C 1
ATOM 5825 O O . ARG B 1 13 ? 183.68769 155.86387 198.39638 1.000 32.77791 13 ARG B O 1
ATOM 5833 N N . ALA B 1 14 ? 184.38853 155.64593 196.25681 1.000 31.97133 14 ALA B N 1
ATOM 5834 C CA . ALA B 1 14 ? 185.28888 154.54194 196.57613 1.000 34.66146 14 ALA B CA 1
ATOM 5835 C C . ALA B 1 14 ? 186.51456 155.00181 197.35740 1.000 37.47704 14 ALA B C 1
ATOM 5836 O O . ALA B 1 14 ? 187.07769 154.22519 198.13623 1.000 39.71288 14 ALA B O 1
ATOM 5838 N N . VAL B 1 15 ? 186.93688 156.24844 197.16970 1.000 41.07882 15 VAL B N 1
ATOM 5839 C CA . VAL B 1 15 ? 188.04211 156.82993 197.92823 1.000 39.55148 15 VAL B CA 1
ATOM 5840 C C . VAL B 1 15 ? 187.70407 158.29441 198.19063 1.000 36.17520 15 VAL B C 1
ATOM 5841 O O . VAL B 1 15 ? 187.08964 158.93850 197.33073 1.000 37.54124 15 VAL B O 1
ATOM 5845 N N . PRO B 1 16 ? 188.05620 158.85869 199.34509 1.000 36.83791 16 PRO B N 1
ATOM 5846 C CA . PRO B 1 16 ? 187.70125 160.25742 199.62896 1.000 34.03777 16 PRO B CA 1
ATOM 5847 C C . PRO B 1 16 ? 188.32500 161.21005 198.62455 1.000 39.09822 16 PRO B C 1
ATOM 5848 O O . PRO B 1 16 ? 189.35654 160.89564 198.01177 1.000 41.19089 16 PRO B O 1
ATOM 5852 N N . PRO B 1 17 ? 187.72740 162.38698 198.42881 1.000 40.28867 17 PRO B N 1
ATOM 5853 C CA . PRO B 1 17 ? 188.20595 163.29961 197.38068 1.000 38.20947 17 PRO B CA 1
ATOM 5854 C C . PRO B 1 17 ? 189.59371 163.84681 197.69188 1.000 33.25413 17 PRO B C 1
ATOM 5855 O O . PRO B 1 17 ? 189.85147 164.34610 198.78901 1.000 33.76512 17 PRO B O 1
ATOM 5859 N N . ASN B 1 18 ? 190.49075 163.73744 196.71133 1.000 36.07843 18 ASN B N 1
ATOM 5860 C CA . ASN B 1 18 ? 191.86924 164.21404 196.83207 1.000 31.07752 18 ASN B CA 1
ATOM 5861 C C . ASN B 1 18 ? 191.90099 165.70883 196.52170 1.000 32.81300 18 ASN B C 1
ATOM 5862 O O . ASN B 1 18 ? 192.21937 166.14718 195.41401 1.000 36.83566 18 ASN B O 1
ATOM 5867 N N . ASN B 1 19 ? 191.55127 166.50794 197.53075 1.000 33.65976 19 ASN B N 1
ATOM 5868 C CA . ASN B 1 19 ? 191.28963 167.92829 197.33662 1.000 29.96959 19 ASN B CA 1
ATOM 5869 C C . ASN B 1 19 ? 192.09330 168.83285 198.26649 1.000 32.41908 19 ASN B C 1
ATOM 5870 O O . ASN B 1 19 ? 191.76962 170.01999 198.38257 1.000 37.83532 19 ASN B O 1
ATOM 5875 N N . SER B 1 20 ? 193.12656 168.31513 198.92774 1.000 32.21713 20 SER B N 1
ATOM 5876 C CA . SER B 1 20 ? 194.01114 169.13004 199.75255 1.000 26.63998 20 SER B CA 1
ATOM 5877 C C . SER B 1 20 ? 195.46011 168.81588 199.41221 1.000 32.84046 20 SER B C 1
ATOM 5878 O O . SER B 1 20 ? 195.88199 167.65741 199.48574 1.000 35.51176 20 SER B O 1
ATOM 5881 N N . ASN B 1 21 ? 196.21603 169.85078 199.03904 1.000 25.68492 21 ASN B N 1
ATOM 5882 C CA . ASN B 1 21 ? 197.64478 169.70496 198.78483 1.000 23.97613 21 ASN B CA 1
ATOM 5883 C C . ASN B 1 21 ? 198.43915 169.60012 200.08062 1.000 28.10821 21 ASN B C 1
ATOM 5884 O O . ASN B 1 21 ? 199.49900 168.96538 200.10387 1.000 30.40545 21 ASN B O 1
ATOM 5889 N N . ALA B 1 22 ? 197.94628 170.21531 201.15717 1.000 26.59117 22 ALA B N 1
ATOM 5890 C CA . ALA B 1 22 ? 198.58518 170.08363 202.46205 1.000 29.26415 22 ALA B CA 1
ATOM 5891 C C . ALA B 1 22 ? 198.55401 168.64954 202.97460 1.000 34.13035 22 ALA B C 1
ATOM 5892 O O . ALA B 1 22 ? 199.42380 168.25372 203.75878 1.000 31.22672 22 ALA B O 1
ATOM 5894 N N . ALA B 1 23 ? 197.57506 167.85934 202.54656 1.000 37.62232 23 ALA B N 1
ATOM 5895 C CA . ALA B 1 23 ? 197.46238 166.48268 203.00017 1.000 34.99723 23 ALA B CA 1
ATOM 5896 C C . ALA B 1 23 ? 198.47318 165.57875 202.30249 1.000 41.27429 23 ALA B C 1
ATOM 5897 O O . ALA B 1 23 ? 198.83232 165.78269 201.13960 1.000 41.97178 23 ALA B O 1
ATOM 5899 N N . GLU B 1 24 ? 198.93201 164.56988 203.04102 1.000 39.59356 24 GLU B N 1
ATOM 5900 C CA . GLU B 1 24 ? 199.95343 163.63465 202.59256 1.000 38.23986 24 GLU B CA 1
ATOM 5901 C C . GLU B 1 24 ? 199.53032 162.21755 202.95401 1.000 44.50676 24 GLU B C 1
ATOM 5902 O O . GLU B 1 24 ? 198.57635 161.99946 203.70499 1.000 48.08071 24 GLU B O 1
ATOM 5908 N N . ASP B 1 25 ? 200.26103 161.24831 202.40792 1.000 47.74061 25 ASP B N 1
ATOM 5909 C CA . ASP B 1 25 ? 200.13403 159.85572 202.80955 1.000 48.10115 25 ASP B CA 1
ATOM 5910 C C . ASP B 1 25 ? 201.52046 159.23635 202.92015 1.000 52.36211 25 ASP B C 1
ATOM 5911 O O . ASP B 1 25 ? 202.50285 159.75755 202.38700 1.000 54.41695 25 ASP B O 1
ATOM 5916 N N . ASP B 1 26 ? 201.58630 158.10976 203.62714 1.000 54.51004 26 ASP B N 1
ATOM 5917 C CA . ASP B 1 26 ? 202.83861 157.39127 203.86637 1.000 54.28074 26 ASP B CA 1
ATOM 5918 C C . ASP B 1 26 ? 202.98225 156.24579 202.86853 1.000 53.04485 26 ASP B C 1
ATOM 5919 O O . ASP B 1 26 ? 202.48111 155.14146 203.08051 1.000 57.23446 26 ASP B O 1
ATOM 5924 N N . LEU B 1 27 ? 203.66655 156.52785 201.76490 1.000 55.76826 27 LEU B N 1
ATOM 5925 C CA . LEU B 1 27 ? 204.01118 155.48998 200.80486 1.000 59.08446 27 LEU B CA 1
ATOM 5926 C C . LEU B 1 27 ? 204.90938 154.44814 201.46942 1.000 58.87278 27 LEU B C 1
ATOM 5927 O O . LEU B 1 27 ? 205.82969 154.80861 202.21338 1.000 59.43298 27 LEU B O 1
ATOM 5932 N N . PRO B 1 28 ? 204.66551 153.15654 201.24373 1.000 66.98796 28 PRO B N 1
ATOM 5933 C CA . PRO B 1 28 ? 205.51385 152.13194 201.86425 1.000 67.81111 28 PRO B CA 1
ATOM 5934 C C . PRO B 1 28 ? 206.95769 152.25742 201.40061 1.000 69.09282 28 PRO B C 1
ATOM 5935 O O . PRO B 1 28 ? 207.23859 152.43280 200.21333 1.000 69.46466 28 PRO B O 1
ATOM 5939 N N . THR B 1 29 ? 207.87886 152.16118 202.36148 1.000 71.27147 29 THR B N 1
ATOM 5940 C CA . THR B 1 29 ? 209.29859 152.05692 202.04682 1.000 69.07014 29 THR B CA 1
ATOM 5941 C C . THR B 1 29 ? 209.68652 150.70629 201.45537 1.000 71.15046 29 THR B C 1
ATOM 5942 O O . THR B 1 29 ? 210.73042 150.61031 200.80158 1.000 69.79060 29 THR B O 1
ATOM 5946 N N . VAL B 1 30 ? 208.87910 149.66817 201.65692 1.000 82.81546 30 VAL B N 1
ATOM 5947 C CA . VAL B 1 30 ? 208.98974 148.42491 200.90047 1.000 82.03542 30 VAL B CA 1
ATOM 5948 C C . VAL B 1 30 ? 207.59415 147.94385 200.52540 1.000 81.45101 30 VAL B C 1
ATOM 5949 O O . VAL B 1 30 ? 206.69873 147.89557 201.37541 1.000 80.81777 30 VAL B O 1
ATOM 5953 N N . GLU B 1 31 ? 207.39862 147.61497 199.25077 1.000 84.92306 31 GLU B N 1
ATOM 5954 C CA . GLU B 1 31 ? 206.22939 146.86564 198.80758 1.000 84.65598 31 GLU B CA 1
ATOM 5955 C C . GLU B 1 31 ? 206.67406 145.47813 198.36660 1.000 86.48835 31 GLU B C 1
ATOM 5956 O O . GLU B 1 31 ? 207.43770 145.34647 197.40413 1.000 85.90467 31 GLU B O 1
ATOM 5962 N N . LEU B 1 32 ? 206.19647 144.45453 199.07177 1.000 99.09757 32 LEU B N 1
ATOM 5963 C CA . LEU B 1 32 ? 206.51936 143.07112 198.74934 1.000 98.97730 32 LEU B CA 1
ATOM 5964 C C . LEU B 1 32 ? 205.65478 142.56357 197.60221 1.000 100.12191 32 LEU B C 1
ATOM 5965 O O . LEU B 1 32 ? 204.46462 142.87913 197.51577 1.000 98.33458 32 LEU B O 1
ATOM 5970 N N . GLN B 1 33 ? 206.25963 141.77296 196.71766 1.000 104.20320 33 GLN B N 1
ATOM 5971 C CA . GLN B 1 33 ? 205.53453 141.11573 195.63814 1.000 104.11366 33 GLN B CA 1
ATOM 5972 C C . GLN B 1 33 ? 205.82960 139.62349 195.65343 1.000 105.76811 33 GLN B C 1
ATOM 5973 O O . GLN B 1 33 ? 206.98900 139.21683 195.78074 1.000 105.91642 33 GLN B O 1
ATOM 5979 N N . GLY B 1 34 ? 204.78002 138.81537 195.52377 1.000 122.14495 34 GLY B N 1
ATOM 5980 C CA . GLY B 1 34 ? 204.85574 137.38108 195.72362 1.000 121.93818 34 GLY B CA 1
ATOM 5981 C C . GLY B 1 34 ? 205.19422 136.95189 197.14690 1.000 122.87675 34 GLY B C 1
ATOM 5982 O O . GLY B 1 34 ? 205.24610 137.73977 198.08893 1.000 122.85835 34 GLY B O 1
ATOM 5983 N N . VAL B 1 35 ? 205.42622 135.64542 197.27143 1.000 129.39474 35 VAL B N 1
ATOM 5984 C CA . VAL B 1 35 ? 205.96611 135.05235 198.48983 1.000 129.56035 35 VAL B CA 1
ATOM 5985 C C . VAL B 1 35 ? 207.45971 135.34176 198.54859 1.000 129.63216 35 VAL B C 1
ATOM 5986 O O . VAL B 1 35 ? 208.27179 134.59727 197.98725 1.000 129.18110 35 VAL B O 1
ATOM 5990 N N . VAL B 1 36 ? 207.82816 136.42785 199.21368 1.000 125.07038 36 VAL B N 1
ATOM 5991 C CA . VAL B 1 36 ? 209.24420 136.79595 199.32068 1.000 125.45773 36 VAL B CA 1
ATOM 5992 C C . VAL B 1 36 ? 209.95850 135.80620 200.23552 1.000 125.81498 36 VAL B C 1
ATOM 5993 O O . VAL B 1 36 ? 209.46337 135.51703 201.33971 1.000 125.14121 36 VAL B O 1
ATOM 5997 N N . PRO B 1 37 ? 211.10172 135.25903 199.82471 1.000 125.96657 37 PRO B N 1
ATOM 5998 C CA . PRO B 1 37 ? 211.82062 134.29619 200.66659 1.000 125.85394 37 PRO B CA 1
ATOM 5999 C C . PRO B 1 37 ? 212.28546 134.92508 201.97212 1.000 125.50219 37 PRO B C 1
ATOM 6000 O O . PRO B 1 37 ? 212.30078 136.14475 202.15163 1.000 124.63492 37 PRO B O 1
ATOM 6004 N N . ARG B 1 38 ? 212.67370 134.05537 202.90018 1.000 125.33025 38 ARG B N 1
ATOM 6005 C CA . ARG B 1 38 ? 213.39792 134.48661 204.08810 1.000 125.39199 38 ARG B CA 1
ATOM 6006 C C . ARG B 1 38 ? 214.78545 135.00039 203.71819 1.000 126.23212 38 ARG B C 1
ATOM 6007 O O . ARG B 1 38 ? 215.51707 134.35743 202.95893 1.000 125.73705 38 ARG B O 1
ATOM 6015 N N . GLY B 1 39 ? 215.14268 136.16146 204.25987 1.000 135.80404 39 GLY B N 1
ATOM 6016 C CA . GLY B 1 39 ? 216.51440 136.64714 204.19009 1.000 135.54803 39 GLY B CA 1
ATOM 6017 C C . GLY B 1 39 ? 217.02047 136.96652 202.79989 1.000 135.68416 39 GLY B C 1
ATOM 6018 O O . GLY B 1 39 ? 218.19025 136.70197 202.49391 1.000 135.56198 39 GLY B O 1
ATOM 6019 N N . VAL B 1 40 ? 216.15678 137.51422 201.93984 1.000 125.62170 40 VAL B N 1
ATOM 6020 C CA . VAL B 1 40 ? 216.58233 137.93276 200.60804 1.000 124.69617 40 VAL B CA 1
ATOM 6021 C C . VAL B 1 40 ? 217.70368 138.95551 200.72162 1.000 124.65731 40 VAL B C 1
ATOM 6022 O O . VAL B 1 40 ? 217.63159 139.89769 201.52070 1.000 124.12567 40 VAL B O 1
ATOM 6026 N N . ASN B 1 41 ? 218.75138 138.77379 199.91451 1.000 121.28463 41 ASN B N 1
ATOM 6027 C CA . ASN B 1 41 ? 219.86686 139.72017 199.84656 1.000 121.47849 41 ASN B CA 1
ATOM 6028 C C . ASN B 1 41 ? 219.47852 140.95221 199.02367 1.000 121.72845 41 ASN B C 1
ATOM 6029 O O . ASN B 1 41 ? 219.95797 141.18299 197.91133 1.000 120.57012 41 ASN B O 1
ATOM 6034 N N . LEU B 1 42 ? 218.56842 141.74753 199.59500 1.000 116.58860 42 LEU B N 1
ATOM 6035 C CA . LEU B 1 42 ? 218.06573 142.94261 198.92046 1.000 115.92865 42 LEU B CA 1
ATOM 6036 C C . LEU B 1 42 ? 219.17803 143.91907 198.54947 1.000 116.09172 42 LEU B C 1
ATOM 6037 O O . LEU B 1 42 ? 218.99695 144.73240 197.63677 1.000 115.65761 42 LEU B O 1
ATOM 6042 N N . GLN B 1 43 ? 220.31999 143.85543 199.23810 1.000 117.43894 43 GLN B N 1
ATOM 6043 C CA . GLN B 1 43 ? 221.48308 144.68986 198.95193 1.000 117.54456 43 GLN B CA 1
ATOM 6044 C C . GLN B 1 43 ? 222.11249 144.41110 197.59174 1.000 117.46100 43 GLN B C 1
ATOM 6045 O O . GLN B 1 43 ? 222.97212 145.18660 197.16019 1.000 117.48049 43 GLN B O 1
ATOM 6051 N N . GLU B 1 44 ? 221.71149 143.33855 196.90773 1.000 112.37945 44 GLU B N 1
ATOM 6052 C CA . GLU B 1 44 ? 222.06015 143.19281 195.49800 1.000 112.14408 44 GLU B CA 1
ATOM 6053 C C . GLU B 1 44 ? 221.30595 144.18400 194.62193 1.000 111.82650 44 GLU B C 1
ATOM 6054 O O . GLU B 1 44 ? 221.81805 144.59426 193.57406 1.000 111.12501 44 GLU B O 1
ATOM 6060 N N . PHE B 1 45 ? 220.10165 144.57705 195.02272 1.000 101.52234 45 PHE B N 1
ATOM 6061 C CA . PHE B 1 45 ? 219.39369 145.63315 194.31942 1.000 99.88846 45 PHE B CA 1
ATOM 6062 C C . PHE B 1 45 ? 219.92546 147.00784 194.72539 1.000 99.13130 45 PHE B C 1
ATOM 6063 O O . PHE B 1 45 ? 220.55013 147.18080 195.77539 1.000 98.77321 45 PHE B O 1
ATOM 6071 N N . LEU B 1 46 ? 219.67028 147.99088 193.86266 1.000 81.62861 46 LEU B N 1
ATOM 6072 C CA . LEU B 1 46 ? 220.04745 149.37178 194.14107 1.000 78.28031 46 LEU B CA 1
ATOM 6073 C C . LEU B 1 46 ? 219.32375 149.92745 195.35985 1.000 78.61902 46 LEU B C 1
ATOM 6074 O O . LEU B 1 46 ? 218.15588 149.61764 195.61027 1.000 79.54418 46 LEU B O 1
ATOM 6079 N N . ASN B 1 47 ? 220.03489 150.76054 196.11710 1.000 69.60759 47 ASN B N 1
ATOM 6080 C CA . ASN B 1 47 ? 219.44769 151.57893 197.16512 1.000 68.53729 47 ASN B CA 1
ATOM 6081 C C . ASN B 1 47 ? 219.91373 153.01494 196.97717 1.000 70.91492 47 ASN B C 1
ATOM 6082 O O . ASN B 1 47 ? 221.09379 153.26369 196.71294 1.000 71.04615 47 ASN B O 1
ATOM 6087 N N . VAL B 1 48 ? 218.98263 153.95509 197.10506 1.000 66.81438 48 VAL B N 1
ATOM 6088 C CA . VAL B 1 48 ? 219.28781 155.36832 196.90598 1.000 65.59776 48 VAL B CA 1
ATOM 6089 C C . VAL B 1 48 ? 219.87010 155.94932 198.18706 1.000 65.73812 48 VAL B C 1
ATOM 6090 O O . VAL B 1 48 ? 219.26459 155.85019 199.26099 1.000 66.06150 48 VAL B O 1
ATOM 6094 N N . THR B 1 49 ? 221.05131 156.55483 198.07755 1.000 64.18918 49 THR B N 1
ATOM 6095 C CA . THR B 1 49 ? 221.74659 157.16595 199.20187 1.000 65.10693 49 THR B CA 1
ATOM 6096 C C . THR B 1 49 ? 221.52942 158.67115 199.28890 1.000 64.38548 49 THR B C 1
ATOM 6097 O O . THR B 1 49 ? 221.43730 159.21200 200.39443 1.000 65.56093 49 THR B O 1
ATOM 6101 N N . SER B 1 50 ? 221.43717 159.36329 198.15412 1.000 60.77545 50 SER B N 1
ATOM 6102 C CA . SER B 1 50 ? 221.09803 160.78066 198.16374 1.000 59.57761 50 SER B CA 1
ATOM 6103 C C . SER B 1 50 ? 220.48161 161.17678 196.82953 1.000 55.29269 50 SER B C 1
ATOM 6104 O O . SER B 1 50 ? 220.70156 160.53126 195.80167 1.000 51.66073 50 SER B O 1
ATOM 6107 N N . VAL B 1 51 ? 219.70265 162.25796 196.86905 1.000 52.93591 51 VAL B N 1
ATOM 6108 C CA . VAL B 1 51 ? 219.12125 162.88294 195.68562 1.000 51.68874 51 VAL B CA 1
ATOM 6109 C C . VAL B 1 51 ? 219.45280 164.36923 195.71286 1.000 50.73856 51 VAL B C 1
ATOM 6110 O O . VAL B 1 51 ? 219.22130 165.04302 196.72259 1.000 51.09877 51 VAL B O 1
ATOM 6114 N N . HIS B 1 52 ? 219.98918 164.87617 194.60555 1.000 50.89909 52 HIS B N 1
ATOM 6115 C CA . HIS B 1 52 ? 220.32551 166.28587 194.44758 1.000 49.61008 52 HIS B CA 1
ATOM 6116 C C . HIS B 1 52 ? 219.39279 166.92104 193.42599 1.000 49.51126 52 HIS B C 1
ATOM 6117 O O . HIS B 1 52 ? 219.19423 166.37099 192.33848 1.000 45.48691 52 HIS B O 1
ATOM 6124 N N . LEU B 1 53 ? 218.82398 168.07685 193.77333 1.000 44.85487 53 LEU B N 1
ATOM 6125 C CA . LEU B 1 53 ? 217.90110 168.77181 192.88663 1.000 41.10826 53 LEU B CA 1
ATOM 6126 C C . LEU B 1 53 ? 218.49750 169.99885 192.21137 1.000 40.69044 53 LEU B C 1
ATOM 6127 O O . LEU B 1 53 ? 217.80771 170.62962 191.40302 1.000 45.88387 53 LEU B O 1
ATOM 6132 N N . PHE B 1 54 ? 219.75851 170.33500 192.49044 1.000 34.64137 54 PHE B N 1
ATOM 6133 C CA . PHE B 1 54 ? 220.39971 171.53664 191.94596 1.000 32.09460 54 PHE B CA 1
ATOM 6134 C C . PHE B 1 54 ? 219.51325 172.77293 192.10897 1.000 34.95008 54 PHE B C 1
ATOM 6135 O O . PHE B 1 54 ? 219.39889 173.60805 191.21001 1.000 34.70236 54 PHE B O 1
ATOM 6143 N N . LYS B 1 55 ? 218.87274 172.88123 193.27118 1.000 34.67697 55 LYS B N 1
ATOM 6144 C CA . LYS B 1 55 ? 217.77762 173.81417 193.51866 1.000 33.37903 55 LYS B CA 1
ATOM 6145 C C . LYS B 1 55 ? 218.23670 175.21827 193.90487 1.000 36.81156 55 LYS B C 1
ATOM 6146 O O . LYS B 1 55 ? 217.39011 176.04106 194.26759 1.000 46.12550 55 LYS B O 1
ATOM 6152 N N . GLU B 1 56 ? 219.53309 175.51112 193.86052 1.000 41.95599 56 GLU B N 1
ATOM 6153 C CA . GLU B 1 56 ? 220.01046 176.84086 194.21901 1.000 39.04720 56 GLU B CA 1
ATOM 6154 C C . GLU B 1 56 ? 219.53300 177.89638 193.22575 1.000 37.01125 56 GLU B C 1
ATOM 6155 O O . GLU B 1 56 ? 219.46147 177.65425 192.01850 1.000 37.69007 56 GLU B O 1
ATOM 6161 N N . ARG B 1 57 ? 219.20003 179.07944 193.75684 1.000 34.11428 57 ARG B N 1
ATOM 6162 C CA . ARG B 1 57 ? 218.50571 180.10633 192.98126 1.000 34.62060 57 ARG B CA 1
ATOM 6163 C C . ARG B 1 57 ? 219.36800 180.66218 191.85474 1.000 36.43944 57 ARG B C 1
ATOM 6164 O O . ARG B 1 57 ? 218.83946 181.14034 190.84577 1.000 43.23026 57 ARG B O 1
ATOM 6172 N N . TRP B 1 58 ? 220.68526 180.60773 192.01031 1.000 37.21669 58 TRP B N 1
ATOM 6173 C CA . TRP B 1 58 ? 221.64144 180.98987 190.98067 1.000 37.25603 58 TRP B CA 1
ATOM 6174 C C . TRP B 1 58 ? 221.89374 179.88777 189.96121 1.000 39.98456 58 TRP B C 1
ATOM 6175 O O . TRP B 1 58 ? 222.57069 180.13872 188.95887 1.000 42.23718 58 TRP B O 1
ATOM 6186 N N . ASP B 1 59 ? 221.36630 178.68965 190.18307 1.000 36.44757 59 ASP B N 1
ATOM 6187 C CA . ASP B 1 59 ? 221.67016 177.53999 189.34842 1.000 35.66711 59 ASP B CA 1
ATOM 6188 C C . ASP B 1 59 ? 220.70487 177.43945 188.16486 1.000 38.27228 59 ASP B C 1
ATOM 6189 O O . ASP B 1 59 ? 219.58893 177.96317 188.18069 1.000 41.07936 59 ASP B O 1
ATOM 6194 N N . THR B 1 60 ? 221.18858 176.75789 187.12307 1.000 31.07573 60 THR B N 1
ATOM 6195 C CA . THR B 1 60 ? 220.48096 176.57326 185.85533 1.000 33.27801 60 THR B CA 1
ATOM 6196 C C . THR B 1 60 ? 219.01223 176.16981 185.99677 1.000 31.32580 60 THR B C 1
ATOM 6197 O O . THR B 1 60 ? 218.16427 176.64963 185.23725 1.000 32.14874 60 THR B O 1
ATOM 6201 N N . ASN B 1 61 ? 218.68046 175.31562 186.96594 1.000 30.92365 61 ASN B N 1
ATOM 6202 C CA . ASN B 1 61 ? 217.29195 174.87380 187.11230 1.000 27.34804 61 ASN B CA 1
ATOM 6203 C C . ASN B 1 61 ? 216.32904 176.02687 187.38489 1.000 29.00699 61 ASN B C 1
ATOM 6204 O O . ASN B 1 61 ? 215.33411 176.19211 186.67203 1.000 37.52835 61 ASN B O 1
ATOM 6209 N N . LYS B 1 62 ? 216.60498 176.84415 188.39937 1.000 27.95425 62 LYS B N 1
ATOM 6210 C CA . LYS B 1 62 ? 215.72007 177.97542 188.67165 1.000 25.50405 62 LYS B CA 1
ATOM 6211 C C . LYS B 1 62 ? 215.88015 179.11660 187.67294 1.000 31.10762 62 LYS B C 1
ATOM 6212 O O . LYS B 1 62 ? 214.90238 179.81557 187.38534 1.000 33.36064 62 LYS B O 1
ATOM 6218 N N . VAL B 1 63 ? 217.08395 179.33776 187.14566 1.000 31.99783 63 VAL B N 1
ATOM 6219 C CA . VAL B 1 63 ? 217.27322 180.41657 186.17817 1.000 31.16450 63 VAL B CA 1
ATOM 6220 C C . VAL B 1 63 ? 216.50839 180.13525 184.88700 1.000 30.67601 63 VAL B C 1
ATOM 6221 O O . VAL B 1 63 ? 215.76036 180.98792 184.39568 1.000 36.13576 63 VAL B O 1
ATOM 6225 N N . ASP B 1 64 ? 216.67721 178.93932 184.31842 1.000 29.42591 64 ASP B N 1
ATOM 6226 C CA . ASP B 1 64 ? 216.00659 178.60724 183.06477 1.000 30.80657 64 ASP B CA 1
ATOM 6227 C C . ASP B 1 64 ? 214.50456 178.40744 183.22264 1.000 27.37513 64 ASP B C 1
ATOM 6228 O O . ASP B 1 64 ? 213.77044 178.53948 182.23835 1.000 23.49151 64 ASP B O 1
ATOM 6233 N N . HIS B 1 65 ? 214.03272 178.09349 184.42490 1.000 24.17226 65 HIS B N 1
ATOM 6234 C CA . HIS B 1 65 ? 212.60591 177.99681 184.70136 1.000 21.91217 65 HIS B CA 1
ATOM 6235 C C . HIS B 1 65 ? 211.98201 179.32270 185.11651 1.000 22.59157 65 HIS B C 1
ATOM 6236 O O . HIS B 1 65 ? 210.76151 179.38118 185.29265 1.000 37.94578 65 HIS B O 1
ATOM 6243 N N . HIS B 1 66 ? 212.78835 180.37051 185.29649 1.000 11.89748 66 HIS B N 1
ATOM 6244 C CA . HIS B 1 66 ? 212.32742 181.67117 185.78995 1.000 24.19007 66 HIS B CA 1
ATOM 6245 C C . HIS B 1 66 ? 211.62897 181.56429 187.14409 1.000 27.69490 66 HIS B C 1
ATOM 6246 O O . HIS B 1 66 ? 210.59323 182.18839 187.38006 1.000 28.58932 66 HIS B O 1
ATOM 6253 N N . THR B 1 67 ? 212.19924 180.76341 188.04292 1.000 28.78117 67 THR B N 1
ATOM 6254 C CA . THR B 1 67 ? 211.66047 180.58792 189.38606 1.000 26.07592 67 THR B CA 1
ATOM 6255 C C . THR B 1 67 ? 212.65288 181.03162 190.45471 1.000 26.47940 67 THR B C 1
ATOM 6256 O O . THR B 1 67 ? 212.42313 180.78820 191.64451 1.000 35.79608 67 THR B O 1
ATOM 6260 N N . ASP B 1 68 ? 213.74758 181.68097 190.05447 1.000 21.97045 68 ASP B N 1
ATOM 6261 C CA . ASP B 1 68 ? 214.76087 182.16883 190.98393 1.000 24.46808 68 ASP B CA 1
ATOM 6262 C C . ASP B 1 68 ? 214.31188 183.38483 191.78824 1.000 27.70510 68 ASP B C 1
ATOM 6263 O O . ASP B 1 68 ? 214.95333 183.71593 192.78958 1.000 36.21348 68 ASP B O 1
ATOM 6268 N N . LYS B 1 69 ? 213.23744 184.05930 191.37820 1.000 29.97316 69 LYS B N 1
ATOM 6269 C CA . LYS B 1 69 ? 212.73592 185.19215 192.15111 1.000 26.05778 69 LYS B CA 1
ATOM 6270 C C . LYS B 1 69 ? 212.07310 184.75869 193.45452 1.000 26.96335 69 LYS B C 1
ATOM 6271 O O . LYS B 1 69 ? 212.10876 185.50876 194.43613 1.000 39.11773 69 LYS B O 1
ATOM 6277 N N . TYR B 1 70 ? 211.45109 183.58050 193.48532 1.000 26.99779 70 TYR B N 1
ATOM 6278 C CA . TYR B 1 70 ? 210.70323 183.16221 194.66559 1.000 22.31047 70 TYR B CA 1
ATOM 6279 C C . TYR B 1 70 ? 211.61853 183.03704 195.87808 1.000 29.54583 70 TYR B C 1
ATOM 6280 O O . TYR B 1 70 ? 212.68174 182.41476 195.81208 1.000 31.12125 70 TYR B O 1
ATOM 6289 N N . GLU B 1 71 ? 211.19496 183.63828 196.99052 1.000 31.87388 71 GLU B N 1
ATOM 6290 C CA . GLU B 1 71 ? 211.88555 183.51860 198.27506 1.000 30.82455 71 GLU B CA 1
ATOM 6291 C C . GLU B 1 71 ? 211.56974 182.17341 198.93554 1.000 32.70621 71 GLU B C 1
ATOM 6292 O O . GLU B 1 71 ? 210.96203 182.09057 200.00193 1.000 39.08281 71 GLU B O 1
ATOM 6298 N N . ASN B 1 72 ? 211.99414 181.10287 198.26977 1.000 33.58059 72 ASN B N 1
ATOM 6299 C CA . ASN B 1 72 ? 211.67385 179.74903 198.69870 1.000 31.15498 72 ASN B CA 1
ATOM 6300 C C . ASN B 1 72 ? 212.87712 178.86514 198.41147 1.000 30.78182 72 ASN B C 1
ATOM 6301 O O . ASN B 1 72 ? 213.41036 178.88475 197.29875 1.000 36.80034 72 ASN B O 1
ATOM 6306 N N . ASN B 1 73 ? 213.30824 178.10064 199.41634 1.000 33.72187 73 ASN B N 1
ATOM 6307 C CA . ASN B 1 73 ? 214.51222 177.29034 199.28580 1.000 29.82981 73 ASN B CA 1
ATOM 6308 C C . ASN B 1 73 ? 214.27163 175.95187 198.60136 1.000 37.27985 73 ASN B C 1
ATOM 6309 O O . ASN B 1 73 ? 215.24441 175.28106 198.24263 1.000 42.52047 73 ASN B O 1
ATOM 6314 N N . LYS B 1 74 ? 213.02131 175.54522 198.40665 1.000 36.19106 74 LYS B N 1
ATOM 6315 C CA . LYS B 1 74 ? 212.76657 174.28854 197.72406 1.000 27.43041 74 LYS B CA 1
ATOM 6316 C C . LYS B 1 74 ? 212.87945 174.46718 196.21237 1.000 32.42366 74 LYS B C 1
ATOM 6317 O O . LYS B 1 74 ? 212.92738 175.58325 195.69017 1.000 31.64448 74 LYS B O 1
ATOM 6323 N N . LEU B 1 75 ? 212.90958 173.34125 195.50417 1.000 31.65169 75 LEU B N 1
ATOM 6324 C CA . LEU B 1 75 ? 212.94302 173.37866 194.04965 1.000 21.73667 75 LEU B CA 1
ATOM 6325 C C . LEU B 1 75 ? 211.59976 173.85277 193.51385 1.000 24.19758 75 LEU B C 1
ATOM 6326 O O . LEU B 1 75 ? 210.54424 173.36198 193.92569 1.000 25.05315 75 LEU B O 1
ATOM 6331 N N . ILE B 1 76 ? 211.64174 174.80745 192.58934 1.000 26.87945 76 ILE B N 1
ATOM 6332 C CA . ILE B 1 76 ? 210.45722 175.28173 191.88851 1.000 17.76725 76 ILE B CA 1
ATOM 6333 C C . ILE B 1 76 ? 210.74540 175.23524 190.39691 1.000 18.67412 76 ILE B C 1
ATOM 6334 O O . ILE B 1 76 ? 211.73772 175.80663 189.93327 1.000 28.18826 76 ILE B O 1
ATOM 6339 N N . VAL B 1 77 ? 209.88107 174.55146 189.65102 1.000 22.59863 77 VAL B N 1
ATOM 6340 C CA . VAL B 1 77 ? 210.00495 174.39775 188.21114 1.000 23.27792 77 VAL B CA 1
ATOM 6341 C C . VAL B 1 77 ? 208.64295 174.67660 187.59619 1.000 17.96315 77 VAL B C 1
ATOM 6342 O O . VAL B 1 77 ? 207.61023 174.63989 188.26744 1.000 29.09567 77 VAL B O 1
ATOM 6346 N N . ARG B 1 78 ? 208.65288 174.97256 186.30413 1.000 28.48146 78 ARG B N 1
ATOM 6347 C CA . ARG B 1 78 ? 207.43364 175.19161 185.54441 1.000 20.19907 78 ARG B CA 1
ATOM 6348 C C . ARG B 1 78 ? 207.17386 173.99658 184.63879 1.000 22.95577 78 ARG B C 1
ATOM 6349 O O . ARG B 1 78 ? 208.09704 173.46217 184.01697 1.000 22.65076 78 ARG B O 1
ATOM 6357 N N . ARG B 1 79 ? 205.91296 173.57523 184.59031 1.000 21.93612 79 ARG B N 1
ATOM 6358 C CA . ARG B 1 79 ? 205.52072 172.36381 183.88609 1.000 28.82571 79 ARG B CA 1
ATOM 6359 C C . ARG B 1 79 ? 205.90596 172.43321 182.40896 1.000 25.01232 79 ARG B C 1
ATOM 6360 O O . ARG B 1 79 ? 206.11443 173.50486 181.83788 1.000 32.31163 79 ARG B O 1
ATOM 6368 N N . GLY B 1 80 ? 205.99351 171.25962 181.78793 1.000 19.92855 80 GLY B N 1
ATOM 6369 C CA . GLY B 1 80 ? 206.24191 171.18158 180.36403 1.000 21.20603 80 GLY B CA 1
ATOM 6370 C C . GLY B 1 80 ? 207.66236 171.48001 179.94181 1.000 21.66970 80 GLY B C 1
ATOM 6371 O O . GLY B 1 80 ? 207.92488 171.58630 178.74109 1.000 30.66087 80 GLY B O 1
ATOM 6372 N N . GLN B 1 81 ? 208.58890 171.61564 180.88859 1.000 26.83576 81 GLN B N 1
ATOM 6373 C CA . GLN B 1 81 ? 209.96994 171.96734 180.59393 1.000 27.80585 81 GLN B CA 1
ATOM 6374 C C . GLN B 1 81 ? 210.88737 171.09252 181.43690 1.000 32.41598 81 GLN B C 1
ATOM 6375 O O . GLN B 1 81 ? 210.54503 170.71488 182.55986 1.000 32.93156 81 GLN B O 1
ATOM 6381 N N . SER B 1 82 ? 212.05680 170.77229 180.88853 1.000 31.11442 82 SER B N 1
ATOM 6382 C CA . SER B 1 82 ? 212.94813 169.82172 181.53608 1.000 28.10868 82 SER B CA 1
ATOM 6383 C C . SER B 1 82 ? 213.79974 170.48871 182.61072 1.000 27.60763 82 SER B C 1
ATOM 6384 O O . SER B 1 82 ? 214.08297 171.68837 182.56256 1.000 33.41513 82 SER B O 1
ATOM 6387 N N . PHE B 1 83 ? 214.21159 169.68129 183.58546 1.000 28.83707 83 PHE B N 1
ATOM 6388 C CA . PHE B 1 83 ? 215.08474 170.11752 184.66732 1.000 27.15777 83 PHE B CA 1
ATOM 6389 C C . PHE B 1 83 ? 215.96614 168.95453 185.10037 1.000 25.36987 83 PHE B C 1
ATOM 6390 O O . PHE B 1 83 ? 215.60525 167.78933 184.93211 1.000 36.23783 83 PHE B O 1
ATOM 6398 N N . TYR B 1 84 ? 217.12424 169.28051 185.66491 1.000 36.76654 84 TYR B N 1
ATOM 6399 C CA . TYR B 1 84 ? 218.10032 168.27156 186.05606 1.000 33.18741 84 TYR B CA 1
ATOM 6400 C C . TYR B 1 84 ? 217.93643 167.85493 187.51360 1.000 36.28665 84 TYR B C 1
ATOM 6401 O O . TYR B 1 84 ? 217.59459 168.66878 188.37550 1.000 42.03819 84 TYR B O 1
ATOM 6410 N N . VAL B 1 85 ? 218.18975 166.56854 187.77410 1.000 42.16523 85 VAL B N 1
ATOM 6411 C CA . VAL B 1 85 ? 218.41372 166.03212 189.11328 1.000 43.90796 85 VAL B CA 1
ATOM 6412 C C . VAL B 1 85 ? 219.56557 165.03931 189.03145 1.000 42.80396 85 VAL B C 1
ATOM 6413 O O . VAL B 1 85 ? 219.95486 164.59963 187.95052 1.000 40.08848 85 VAL B O 1
ATOM 6417 N N . GLN B 1 86 ? 220.14348 164.71447 190.18700 1.000 51.55458 86 GLN B N 1
ATOM 6418 C CA . GLN B 1 86 ? 221.11417 163.63038 190.26770 1.000 49.11724 86 GLN B CA 1
ATOM 6419 C C . GLN B 1 86 ? 220.74666 162.66531 191.38645 1.000 48.15908 86 GLN B C 1
ATOM 6420 O O . GLN B 1 86 ? 220.36474 163.08454 192.48241 1.000 53.70051 86 GLN B O 1
ATOM 6426 N N . ILE B 1 87 ? 220.86232 161.37005 191.09656 1.000 53.72407 87 ILE B N 1
ATOM 6427 C CA . ILE B 1 87 ? 220.62127 160.29802 192.05578 1.000 57.31283 87 ILE B CA 1
ATOM 6428 C C . ILE B 1 87 ? 221.93161 159.56451 192.30856 1.000 53.85382 87 ILE B C 1
ATOM 6429 O O . ILE B 1 87 ? 222.62854 159.18053 191.36135 1.000 52.65844 87 ILE B O 1
ATOM 6434 N N . ASP B 1 88 ? 222.26244 159.36449 193.58115 1.000 60.09282 88 ASP B N 1
ATOM 6435 C CA . ASP B 1 88 ? 223.43399 158.59801 193.99036 1.000 61.01571 88 ASP B CA 1
ATOM 6436 C C . ASP B 1 88 ? 222.97498 157.27205 194.58300 1.000 60.61789 88 ASP B C 1
ATOM 6437 O O . ASP B 1 88 ? 222.16540 157.25635 195.51509 1.000 58.52323 88 ASP B O 1
ATOM 6442 N N . PHE B 1 89 ? 223.44557 156.16774 194.01254 1.000 66.18960 89 PHE B N 1
ATOM 6443 C CA . PHE B 1 89 ? 223.04160 154.83962 194.45068 1.000 66.28175 89 PHE B CA 1
ATOM 6444 C C . PHE B 1 89 ? 224.08161 154.22207 195.38339 1.000 67.26070 89 PHE B C 1
ATOM 6445 O O . PHE B 1 89 ? 225.17841 154.74771 195.58480 1.000 68.88536 89 PHE B O 1
ATOM 6453 N N . SER B 1 90 ? 223.70419 153.07784 195.95951 1.000 76.07273 90 SER B N 1
ATOM 6454 C CA . SER B 1 90 ? 224.63176 152.25175 196.72818 1.000 75.49845 90 SER B CA 1
ATOM 6455 C C . SER B 1 90 ? 225.71658 151.63516 195.85235 1.000 76.80465 90 SER B C 1
ATOM 6456 O O . SER B 1 90 ? 226.80192 151.31169 196.34766 1.000 76.92806 90 SER B O 1
ATOM 6459 N N . ARG B 1 91 ? 225.44621 151.46700 194.56405 1.000 79.98496 91 ARG B N 1
ATOM 6460 C CA . ARG B 1 91 ? 226.40481 150.93778 193.60609 1.000 79.73256 91 ARG B CA 1
ATOM 6461 C C . ARG B 1 91 ? 226.06434 151.51750 192.24362 1.000 81.72241 91 ARG B C 1
ATOM 6462 O O . ARG B 1 91 ? 224.97946 152.08219 192.06498 1.000 82.72720 91 ARG B O 1
ATOM 6470 N N . PRO B 1 92 ? 226.97048 151.41840 191.26708 1.000 82.32744 92 PRO B N 1
ATOM 6471 C CA . PRO B 1 92 ? 226.62892 151.88973 189.91977 1.000 81.58973 92 PRO B CA 1
ATOM 6472 C C . PRO B 1 92 ? 225.36313 151.23635 189.38547 1.000 82.55677 92 PRO B C 1
ATOM 6473 O O . PRO B 1 92 ? 225.11981 150.04254 189.57216 1.000 85.04380 92 PRO B O 1
ATOM 6477 N N . TYR B 1 93 ? 224.55909 152.05297 188.71288 1.000 78.42993 93 TYR B N 1
ATOM 6478 C CA . TYR B 1 93 ? 223.39295 151.58103 187.98262 1.000 79.18458 93 TYR B CA 1
ATOM 6479 C C . TYR B 1 93 ? 223.82280 150.81860 186.73248 1.000 80.17597 93 TYR B C 1
ATOM 6480 O O . TYR B 1 93 ? 224.77719 151.19847 186.04874 1.000 80.30029 93 TYR B O 1
ATOM 6489 N N . ASP B 1 94 ? 223.10927 149.73022 186.44065 1.000 89.28836 94 ASP B N 1
ATOM 6490 C CA . ASP B 1 94 ? 223.45874 148.79313 185.37165 1.000 89.04671 94 ASP B CA 1
ATOM 6491 C C . ASP B 1 94 ? 222.20641 148.47041 184.56776 1.000 90.63191 94 ASP B C 1
ATOM 6492 O O . ASP B 1 94 ? 221.49714 147.49854 184.86257 1.000 92.76437 94 ASP B O 1
ATOM 6497 N N . PRO B 1 95 ? 221.89309 149.29516 183.55026 1.000 90.32177 95 PRO B N 1
ATOM 6498 C CA . PRO B 1 95 ? 220.65314 149.15464 182.76893 1.000 91.57055 95 PRO B CA 1
ATOM 6499 C C . PRO B 1 95 ? 220.17643 147.74254 182.45792 1.000 91.38729 95 PRO B C 1
ATOM 6500 O O . PRO B 1 95 ? 218.96990 147.52079 182.31370 1.000 91.29814 95 PRO B O 1
ATOM 6504 N N . ARG B 1 96 ? 221.09669 146.78329 182.34186 1.000 91.77989 96 ARG B N 1
ATOM 6505 C CA . ARG B 1 96 ? 220.68110 145.40413 182.10961 1.000 92.46627 96 ARG B CA 1
ATOM 6506 C C . ARG B 1 96 ? 219.88827 144.84128 183.28421 1.000 92.89618 96 ARG B C 1
ATOM 6507 O O . ARG B 1 96 ? 218.90068 144.12470 183.08349 1.000 92.57945 96 ARG B O 1
ATOM 6515 N N . ARG B 1 97 ? 220.29409 145.15130 184.51534 1.000 88.44133 97 ARG B N 1
ATOM 6516 C CA . ARG B 1 97 ? 219.69393 144.51990 185.68236 1.000 87.53566 97 ARG B CA 1
ATOM 6517 C C . ARG B 1 97 ? 218.97484 145.47730 186.62287 1.000 87.03244 97 ARG B C 1
ATOM 6518 O O . ARG B 1 97 ? 218.39617 145.01762 187.61379 1.000 86.55836 97 ARG B O 1
ATOM 6526 N N . ASP B 1 98 ? 218.98440 146.78115 186.35844 1.000 81.96007 98 ASP B N 1
ATOM 6527 C CA . ASP B 1 98 ? 218.48177 147.75907 187.31897 1.000 79.09328 98 ASP B CA 1
ATOM 6528 C C . ASP B 1 98 ? 217.33425 148.55443 186.71247 1.000 78.81466 98 ASP B C 1
ATOM 6529 O O . ASP B 1 98 ? 217.54331 149.33633 185.77924 1.000 80.79032 98 ASP B O 1
ATOM 6534 N N . LEU B 1 99 ? 216.12513 148.34809 187.22673 1.000 62.69993 99 LEU B N 1
ATOM 6535 C CA . LEU B 1 99 ? 214.98385 149.19095 186.89480 1.000 61.49693 99 LEU B CA 1
ATOM 6536 C C . LEU B 1 99 ? 214.68972 150.13952 188.05235 1.000 58.90098 99 LEU B C 1
ATOM 6537 O O . LEU B 1 99 ? 214.54409 149.69908 189.19841 1.000 56.62272 99 LEU B O 1
ATOM 6542 N N . PHE B 1 100 ? 214.54309 151.42767 187.74622 1.000 51.64893 100 PHE B N 1
ATOM 6543 C CA . PHE B 1 100 ? 214.12109 152.39155 188.75285 1.000 48.40642 100 PHE B CA 1
ATOM 6544 C C . PHE B 1 100 ? 213.33684 153.50351 188.07253 1.000 49.03482 100 PHE B C 1
ATOM 6545 O O . PHE B 1 100 ? 213.39699 153.67879 186.85272 1.000 46.72668 100 PHE B O 1
ATOM 6553 N N . ARG B 1 101 ? 212.59198 154.25307 188.88237 1.000 45.54340 101 ARG B N 1
ATOM 6554 C CA . ARG B 1 101 ? 211.88275 155.42733 188.39728 1.000 45.39223 101 ARG B CA 1
ATOM 6555 C C . ARG B 1 101 ? 211.73651 156.45855 189.50998 1.000 42.42568 101 ARG B C 1
ATOM 6556 O O . ARG B 1 101 ? 211.74261 156.13174 190.69926 1.000 44.67709 101 ARG B O 1
ATOM 6564 N N . VAL B 1 102 ? 211.58584 157.71454 189.10337 1.000 39.15328 102 VAL B N 1
ATOM 6565 C CA . VAL B 1 102 ? 211.12749 158.77733 189.99310 1.000 40.78474 102 VAL B CA 1
ATOM 6566 C C . VAL B 1 102 ? 209.60610 158.74992 190.08431 1.000 39.80944 102 VAL B C 1
ATOM 6567 O O . VAL B 1 102 ? 208.91519 158.46842 189.10078 1.000 46.63654 102 VAL B O 1
ATOM 6571 N N . GLU B 1 103 ? 209.07524 158.98112 191.28211 1.000 34.62221 103 GLU B N 1
ATOM 6572 C CA . GLU B 1 103 ? 207.64476 159.15400 191.49830 1.000 37.71712 103 GLU B CA 1
ATOM 6573 C C . GLU B 1 103 ? 207.38365 160.54688 192.05299 1.000 35.12174 103 GLU B C 1
ATOM 6574 O O . GLU B 1 103 ? 208.01343 160.95406 193.03383 1.000 36.46062 103 GLU B O 1
ATOM 6580 N N . TYR B 1 104 ? 206.46115 161.27484 191.43135 1.000 24.44976 104 TYR B N 1
ATOM 6581 C CA . TYR B 1 104 ? 205.91506 162.49641 192.01269 1.000 25.17241 104 TYR B CA 1
ATOM 6582 C C . TYR B 1 104 ? 204.50467 162.25544 192.53846 1.000 23.44062 104 TYR B C 1
ATOM 6583 O O . TYR B 1 104 ? 203.66506 161.68234 191.84088 1.000 30.10116 104 TYR B O 1
ATOM 6592 N N . VAL B 1 105 ? 204.24247 162.70176 193.76431 1.000 17.67898 105 VAL B N 1
ATOM 6593 C CA . VAL B 1 105 ? 203.01721 162.34587 194.47581 1.000 24.56491 105 VAL B CA 1
ATOM 6594 C C . VAL B 1 105 ? 202.43696 163.60449 195.10329 1.000 23.43157 105 VAL B C 1
ATOM 6595 O O . VAL B 1 105 ? 203.16695 164.41537 195.67608 1.000 23.88345 105 VAL B O 1
ATOM 6599 N N . ILE B 1 106 ? 201.11994 163.76533 195.01200 1.000 24.62685 106 ILE B N 1
ATOM 6600 C CA . ILE B 1 106 ? 200.45634 164.94601 195.55295 1.000 28.56504 106 ILE B CA 1
ATOM 6601 C C . ILE B 1 106 ? 199.13472 164.54589 196.20017 1.000 26.07517 106 ILE B C 1
ATOM 6602 O O . ILE B 1 106 ? 198.41301 163.68150 195.69234 1.000 30.90641 106 ILE B O 1
ATOM 6607 N N . GLY B 1 107 ? 198.84334 165.15500 197.34815 1.000 37.11716 107 GLY B N 1
ATOM 6608 C CA . GLY B 1 107 ? 197.64202 164.87079 198.10659 1.000 32.55616 107 GLY B CA 1
ATOM 6609 C C . GLY B 1 107 ? 197.67019 163.58709 198.91407 1.000 34.49812 107 GLY B C 1
ATOM 6610 O O . GLY B 1 107 ? 198.65955 162.85662 198.98455 1.000 39.92705 107 GLY B O 1
ATOM 6611 N N . ARG B 1 108 ? 196.52372 163.31739 199.53842 1.000 36.65552 108 ARG B N 1
ATOM 6612 C CA . ARG B 1 108 ? 196.35326 162.17531 200.42585 1.000 35.16182 108 ARG B CA 1
ATOM 6613 C C . ARG B 1 108 ? 195.92303 160.90909 199.70356 1.000 37.59107 108 ARG B C 1
ATOM 6614 O O . ARG B 1 108 ? 196.21314 159.80575 200.17971 1.000 42.98089 108 ARG B O 1
ATOM 6622 N N . TYR B 1 109 ? 195.25637 161.03972 198.55854 1.000 33.79485 109 TYR B N 1
ATOM 6623 C CA . TYR B 1 109 ? 194.73273 159.90263 197.80300 1.000 31.62036 109 TYR B CA 1
ATOM 6624 C C . TYR B 1 109 ? 195.26532 159.86631 196.37308 1.000 38.21472 109 TYR B C 1
ATOM 6625 O O . TYR B 1 109 ? 194.48548 159.85835 195.41346 1.000 36.67657 109 TYR B O 1
ATOM 6634 N N . PRO B 1 110 ? 196.58603 159.85165 196.19068 1.000 35.85085 110 PRO B N 1
ATOM 6635 C CA . PRO B 1 110 ? 197.13347 159.94931 194.83425 1.000 32.27351 110 PRO B CA 1
ATOM 6636 C C . PRO B 1 110 ? 196.81502 158.71942 193.99753 1.000 30.78413 110 PRO B C 1
ATOM 6637 O O . PRO B 1 110 ? 196.92529 157.58047 194.45738 1.000 35.03160 110 PRO B O 1
ATOM 6641 N N . GLN B 1 111 ? 196.40619 158.96710 192.75604 1.000 29.92928 111 GLN B N 1
ATOM 6642 C CA . GLN B 1 111 ? 196.04925 157.91477 191.81809 1.000 31.68103 111 GLN B CA 1
ATOM 6643 C C . GLN B 1 111 ? 196.64553 158.24300 190.45966 1.000 35.13256 111 GLN B C 1
ATOM 6644 O O . GLN B 1 111 ? 196.67282 159.40761 190.05312 1.000 38.16746 111 GLN B O 1
ATOM 6650 N N . GLU B 1 112 ? 197.11540 157.21178 189.75746 1.000 32.36320 112 GLU B N 1
ATOM 6651 C CA . GLU B 1 112 ? 197.85093 157.44161 188.51932 1.000 33.10935 112 GLU B CA 1
ATOM 6652 C C . GLU B 1 112 ? 196.93054 157.97087 187.42579 1.000 37.97748 112 GLU B C 1
ATOM 6653 O O . GLU B 1 112 ? 197.27916 158.91867 186.71285 1.000 41.81344 112 GLU B O 1
ATOM 6659 N N . ASN B 1 113 ? 195.75259 157.36249 187.26980 1.000 32.39898 113 ASN B N 1
ATOM 6660 C CA . ASN B 1 113 ? 194.80328 157.82363 186.26343 1.000 33.41045 113 ASN B CA 1
ATOM 6661 C C . ASN B 1 113 ? 194.20048 159.18639 186.59050 1.000 36.18156 113 ASN B C 1
ATOM 6662 O O . ASN B 1 113 ? 193.71396 159.86482 185.68031 1.000 37.70417 113 ASN B O 1
ATOM 6667 N N . LYS B 1 114 ? 194.21327 159.60023 187.85743 1.000 37.89816 114 LYS B N 1
ATOM 6668 C CA . LYS B 1 114 ? 193.82965 160.95554 188.24005 1.000 34.64321 114 LYS B CA 1
ATOM 6669 C C . LYS B 1 114 ? 194.96886 161.96028 188.12361 1.000 37.67191 114 LYS B C 1
ATOM 6670 O O . LYS B 1 114 ? 194.76632 163.13843 188.43490 1.000 41.40605 114 LYS B O 1
ATOM 6676 N N . GLY B 1 115 ? 196.15008 161.52949 187.69015 1.000 35.00841 115 GLY B N 1
ATOM 6677 C CA . GLY B 1 115 ? 197.28473 162.41488 187.52903 1.000 31.08724 115 GLY B CA 1
ATOM 6678 C C . GLY B 1 115 ? 197.96879 162.84195 188.80657 1.000 32.90996 115 GLY B C 1
ATOM 6679 O O . GLY B 1 115 ? 198.86190 163.69142 188.75549 1.000 32.32037 115 GLY B O 1
ATOM 6680 N N . THR B 1 116 ? 197.57770 162.29022 189.95467 1.000 30.08356 116 THR B N 1
ATOM 6681 C CA . THR B 1 116 ? 198.11509 162.71986 191.23764 1.000 25.58339 116 THR B CA 1
ATOM 6682 C C . THR B 1 116 ? 199.18537 161.77780 191.77212 1.000 23.13514 116 THR B C 1
ATOM 6683 O O . THR B 1 116 ? 199.87922 162.12963 192.73105 1.000 26.51889 116 THR B O 1
ATOM 6687 N N . TYR B 1 117 ? 199.33741 160.60332 191.17114 1.000 26.20927 117 TYR B N 1
ATOM 6688 C CA . TYR B 1 117 ? 200.54647 159.79890 191.25943 1.000 32.80558 117 TYR B CA 1
ATOM 6689 C C . TYR B 1 117 ? 201.17492 159.74069 189.87499 1.000 32.98451 117 TYR B C 1
ATOM 6690 O O . TYR B 1 117 ? 200.51213 159.35648 188.90632 1.000 38.70151 117 TYR B O 1
ATOM 6699 N N . ILE B 1 118 ? 202.44466 160.12131 189.78120 1.000 28.84389 118 ILE B N 1
ATOM 6700 C CA . ILE B 1 118 ? 203.10460 160.30502 188.49357 1.000 30.80984 118 ILE B CA 1
ATOM 6701 C C . ILE B 1 118 ? 204.39746 159.50116 188.47586 1.000 28.20886 118 ILE B C 1
ATOM 6702 O O . ILE B 1 118 ? 205.41154 159.93255 189.04533 1.000 31.71553 118 ILE B O 1
ATOM 6707 N N . PRO B 1 119 ? 204.38522 158.31195 187.87440 1.000 40.02674 119 PRO B N 1
ATOM 6708 C CA . PRO B 1 119 ? 205.62908 157.57489 187.63231 1.000 40.52391 119 PRO B CA 1
ATOM 6709 C C . PRO B 1 119 ? 206.33195 158.12661 186.39915 1.000 43.43072 119 PRO B C 1
ATOM 6710 O O . PRO B 1 119 ? 205.73934 158.22100 185.32186 1.000 46.82371 119 PRO B O 1
ATOM 6714 N N . VAL B 1 120 ? 207.59502 158.50942 186.56116 1.000 37.93892 120 VAL B N 1
ATOM 6715 C CA . VAL B 1 120 ? 208.38189 159.09111 185.47956 1.000 37.78607 120 VAL B CA 1
ATOM 6716 C C . VAL B 1 120 ? 209.25746 157.98660 184.89175 1.000 39.60727 120 VAL B C 1
ATOM 6717 O O . VAL B 1 120 ? 210.22689 157.56659 185.54451 1.000 38.93486 120 VAL B O 1
ATOM 6721 N N . PRO B 1 121 ? 208.96215 157.49226 183.69109 1.000 44.47328 121 PRO B N 1
ATOM 6722 C CA . PRO B 1 121 ? 209.77885 156.42205 183.11007 1.000 43.00478 121 PRO B CA 1
ATOM 6723 C C . PRO B 1 121 ? 211.15940 156.92192 182.71015 1.000 43.83964 121 PRO B C 1
ATOM 6724 O O . PRO B 1 121 ? 211.31998 158.05122 182.24231 1.000 49.15964 121 PRO B O 1
ATOM 6728 N N . ILE B 1 122 ? 212.16206 156.06502 182.89842 1.000 43.51520 122 ILE B N 1
ATOM 6729 C CA . ILE B 1 122 ? 213.46045 156.28616 182.27374 1.000 44.49816 122 ILE B CA 1
ATOM 6730 C C . ILE B 1 122 ? 213.34686 155.99960 180.78315 1.000 45.58317 122 ILE B C 1
ATOM 6731 O O . ILE B 1 122 ? 212.87816 154.92892 180.37586 1.000 51.88773 122 ILE B O 1
ATOM 6736 N N . VAL B 1 123 ? 213.77886 156.95505 179.95611 1.000 46.72240 123 VAL B N 1
ATOM 6737 C CA . VAL B 1 123 ? 213.59552 156.87022 178.51282 1.000 46.20906 123 VAL B CA 1
ATOM 6738 C C . VAL B 1 123 ? 214.88173 157.25408 177.79319 1.000 52.12533 123 VAL B C 1
ATOM 6739 O O . VAL B 1 123 ? 215.76784 157.90791 178.34711 1.000 56.63203 123 VAL B O 1
ATOM 6743 N N . SER B 1 124 ? 214.96625 156.82569 176.53152 1.000 52.07359 124 SER B N 1
ATOM 6744 C CA . SER B 1 124 ? 216.09806 157.17826 175.67963 1.000 51.00529 124 SER B CA 1
ATOM 6745 C C . SER B 1 124 ? 216.03702 158.63410 175.23289 1.000 53.07897 124 SER B C 1
ATOM 6746 O O . SER B 1 124 ? 217.06338 159.32106 175.20525 1.000 54.72275 124 SER B O 1
ATOM 6749 N N . GLU B 1 125 ? 214.84568 159.12542 174.89683 1.000 54.61884 125 GLU B N 1
ATOM 6750 C CA . GLU B 1 125 ? 214.63894 160.52410 174.54958 1.000 54.10655 125 GLU B CA 1
ATOM 6751 C C . GLU B 1 125 ? 213.33971 161.00555 175.17237 1.000 56.59088 125 GLU B C 1
ATOM 6752 O O . GLU B 1 125 ? 212.35330 160.26584 175.21884 1.000 58.65333 125 GLU B O 1
ATOM 6758 N N . LEU B 1 126 ? 213.34384 162.25135 175.64252 1.000 48.74906 126 LEU B N 1
ATOM 6759 C CA . LEU B 1 126 ? 212.14618 162.85255 176.21965 1.000 45.50248 126 LEU B CA 1
ATOM 6760 C C . LEU B 1 126 ? 211.12533 163.11734 175.12101 1.000 49.26760 126 LEU B C 1
ATOM 6761 O O . LEU B 1 126 ? 211.34200 163.96819 174.25203 1.000 49.44082 126 LEU B O 1
ATOM 6766 N N . GLN B 1 127 ? 210.01212 162.39037 175.15665 1.000 51.93395 127 GLN B N 1
ATOM 6767 C CA . GLN B 1 127 ? 208.94359 162.61583 174.19531 1.000 51.66505 127 GLN B CA 1
ATOM 6768 C C . GLN B 1 127 ? 208.22733 163.92617 174.49812 1.000 55.92013 127 GLN B C 1
ATOM 6769 O O . GLN B 1 127 ? 208.04646 164.30065 175.66039 1.000 53.08249 127 GLN B O 1
ATOM 6775 N N . SER B 1 128 ? 207.82282 164.62487 173.44005 1.000 56.73961 128 SER B N 1
ATOM 6776 C CA . SER B 1 128 ? 207.12355 165.89349 173.59588 1.000 54.32925 128 SER B CA 1
ATOM 6777 C C . SER B 1 128 ? 205.78153 165.69698 174.28998 1.000 55.55196 128 SER B C 1
ATOM 6778 O O . SER B 1 128 ? 204.95198 164.89411 173.85325 1.000 58.53229 128 SER B O 1
ATOM 6781 N N . GLY B 1 129 ? 205.57137 166.43550 175.37579 1.000 49.80231 129 GLY B N 1
ATOM 6782 C CA . GLY B 1 129 ? 204.31404 166.39336 176.09146 1.000 43.25421 129 GLY B CA 1
ATOM 6783 C C . GLY B 1 129 ? 204.11264 165.20127 176.99683 1.000 46.20502 129 GLY B C 1
ATOM 6784 O O . GLY B 1 129 ? 202.98674 164.97945 177.45509 1.000 49.20292 129 GLY B O 1
ATOM 6785 N N . LYS B 1 130 ? 205.15903 164.42796 177.27204 1.000 49.94481 130 LYS B N 1
ATOM 6786 C CA . LYS B 1 130 ? 205.06893 163.25231 178.12282 1.000 42.04522 130 LYS B CA 1
ATOM 6787 C C . LYS B 1 130 ? 205.99263 163.40444 179.32268 1.000 39.27575 130 LYS B C 1
ATOM 6788 O O . LYS B 1 130 ? 207.06793 164.00222 179.22745 1.000 43.17176 130 LYS B O 1
ATOM 6794 N N . TRP B 1 131 ? 205.55642 162.86593 180.45821 1.000 35.99209 131 TRP B N 1
ATOM 6795 C CA . TRP B 1 131 ? 206.45302 162.68524 181.59030 1.000 24.30168 131 TRP B CA 1
ATOM 6796 C C . TRP B 1 131 ? 207.53773 161.67965 181.22617 1.000 33.71066 131 TRP B C 1
ATOM 6797 O O . TRP B 1 131 ? 207.24961 160.60644 180.68893 1.000 42.72388 131 TRP B O 1
ATOM 6808 N N . GLY B 1 132 ? 208.78464 162.02433 181.51816 1.000 37.79988 132 GLY B N 1
ATOM 6809 C CA . GLY B 1 132 ? 209.88794 161.13244 181.22380 1.000 37.27917 132 GLY B CA 1
ATOM 6810 C C . GLY B 1 132 ? 211.17415 161.65762 181.81361 1.000 38.56195 132 GLY B C 1
ATOM 6811 O O . GLY B 1 132 ? 211.31213 162.85459 182.08693 1.000 39.76204 132 GLY B O 1
ATOM 6812 N N . ALA B 1 133 ? 212.11796 160.73959 182.01083 1.000 42.01629 133 ALA B N 1
ATOM 6813 C CA . ALA B 1 133 ? 213.43613 161.07584 182.52976 1.000 44.83908 133 ALA B CA 1
ATOM 6814 C C . ALA B 1 133 ? 214.50294 160.48720 181.62071 1.000 47.65776 133 ALA B C 1
ATOM 6815 O O . ALA B 1 133 ? 214.46451 159.29444 181.30366 1.000 51.31761 133 ALA B O 1
ATOM 6817 N N . LYS B 1 134 ? 215.45021 161.32173 181.20753 1.000 42.74797 134 LYS B N 1
ATOM 6818 C CA . LYS B 1 134 ? 216.56057 160.90709 180.36348 1.000 44.19724 134 LYS B CA 1
ATOM 6819 C C . LYS B 1 134 ? 217.83626 160.88223 181.18998 1.000 46.99543 134 LYS B C 1
ATOM 6820 O O . LYS B 1 134 ? 218.16576 161.86866 181.85624 1.000 52.05815 134 LYS B O 1
ATOM 6826 N N . ILE B 1 135 ? 218.55405 159.76340 181.14244 1.000 48.26859 135 ILE B N 1
ATOM 6827 C CA . ILE B 1 135 ? 219.88439 159.71137 181.73855 1.000 50.91994 135 ILE B CA 1
ATOM 6828 C C . ILE B 1 135 ? 220.82396 160.52876 180.85790 1.000 51.74192 135 ILE B C 1
ATOM 6829 O O . ILE B 1 135 ? 221.14611 160.12198 179.73864 1.000 53.19127 135 ILE B O 1
ATOM 6834 N N . VAL B 1 136 ? 221.26133 161.68640 181.35172 1.000 52.22680 136 VAL B N 1
ATOM 6835 C CA . VAL B 1 136 ? 222.17500 162.51703 180.57641 1.000 53.94510 136 VAL B CA 1
ATOM 6836 C C . VAL B 1 136 ? 223.63470 162.21028 180.88997 1.000 55.44947 136 VAL B C 1
ATOM 6837 O O . VAL B 1 136 ? 224.51200 162.51384 180.06811 1.000 55.25975 136 VAL B O 1
ATOM 6841 N N . MET B 1 137 ? 223.91927 161.62485 182.05092 1.000 62.30393 137 MET B N 1
ATOM 6842 C CA . MET B 1 137 ? 225.27323 161.22549 182.39878 1.000 63.01280 137 MET B CA 1
ATOM 6843 C C . MET B 1 137 ? 225.20409 160.12375 183.44573 1.000 64.81550 137 MET B C 1
ATOM 6844 O O . MET B 1 137 ? 224.27163 160.07287 184.25316 1.000 64.71114 137 MET B O 1
ATOM 6849 N N . ARG B 1 138 ? 226.21219 159.25583 183.43433 1.000 72.51017 138 ARG B N 1
ATOM 6850 C CA . ARG B 1 138 ? 226.50660 158.38131 184.55983 1.000 73.24483 138 ARG B CA 1
ATOM 6851 C C . ARG B 1 138 ? 227.97532 158.52492 184.91809 1.000 72.81430 138 ARG B C 1
ATOM 6852 O O . ARG B 1 138 ? 228.83562 158.57045 184.03467 1.000 74.41216 138 ARG B O 1
ATOM 6860 N N . GLU B 1 139 ? 228.25731 158.59371 186.21579 1.000 78.88724 139 GLU B N 1
ATOM 6861 C CA . GLU B 1 139 ? 229.63407 158.62296 186.69357 1.000 78.73367 139 GLU B CA 1
ATOM 6862 C C . GLU B 1 139 ? 229.69528 157.99832 188.07919 1.000 80.31701 139 GLU B C 1
ATOM 6863 O O . GLU B 1 139 ? 228.97612 158.41686 188.99236 1.000 80.68763 139 GLU B O 1
ATOM 6869 N N . ASP B 1 140 ? 230.52197 156.96179 188.20496 1.000 83.83367 140 ASP B N 1
ATOM 6870 C CA . ASP B 1 140 ? 230.59363 156.07640 189.37267 1.000 83.95600 140 ASP B CA 1
ATOM 6871 C C . ASP B 1 140 ? 229.17360 155.67688 189.77897 1.000 82.59634 140 ASP B C 1
ATOM 6872 O O . ASP B 1 140 ? 228.41542 155.18235 188.93329 1.000 81.70248 140 ASP B O 1
ATOM 6877 N N . ARG B 1 141 ? 228.77910 155.86570 191.03623 1.000 78.14293 141 ARG B N 1
ATOM 6878 C CA . ARG B 1 141 ? 227.46754 155.49339 191.55047 1.000 76.86920 141 ARG B CA 1
ATOM 6879 C C . ARG B 1 141 ? 226.35364 156.47585 191.20297 1.000 78.10253 141 ARG B C 1
ATOM 6880 O O . ARG B 1 141 ? 225.20871 156.23421 191.59857 1.000 80.32622 141 ARG B O 1
ATOM 6888 N N . SER B 1 142 ? 226.63130 157.56569 190.49135 1.000 73.04319 142 SER B N 1
ATOM 6889 C CA . SER B 1 142 ? 225.63777 158.61281 190.29472 1.000 69.30321 142 SER B CA 1
ATOM 6890 C C . SER B 1 142 ? 225.12670 158.65929 188.86088 1.000 68.91175 142 SER B C 1
ATOM 6891 O O . SER B 1 142 ? 225.90292 158.58488 187.90403 1.000 73.23755 142 SER B O 1
ATOM 6894 N N . VAL B 1 143 ? 223.80665 158.77286 188.73091 1.000 59.35180 143 VAL B N 1
ATOM 6895 C CA . VAL B 1 143 ? 223.12715 159.00765 187.46062 1.000 58.35210 143 VAL B CA 1
ATOM 6896 C C . VAL B 1 143 ? 222.52581 160.40601 187.50190 1.000 56.20881 143 VAL B C 1
ATOM 6897 O O . VAL B 1 143 ? 221.81278 160.75299 188.45084 1.000 57.86409 143 VAL B O 1
ATOM 6901 N N . ARG B 1 144 ? 222.80792 161.21228 186.48743 1.000 48.24679 144 ARG B N 1
ATOM 6902 C CA . ARG B 1 144 ? 222.17763 162.51814 186.37114 1.000 50.19424 144 ARG B CA 1
ATOM 6903 C C . ARG B 1 144 ? 221.07033 162.42439 185.32823 1.000 50.08379 144 ARG B C 1
ATOM 6904 O O . ARG B 1 144 ? 221.30606 161.98227 184.19985 1.000 53.44771 144 ARG B O 1
ATOM 6912 N N . LEU B 1 145 ? 219.86408 162.82746 185.72120 1.000 39.54302 145 LEU B N 1
ATOM 6913 C CA . LEU B 1 145 ? 218.67523 162.77795 184.88456 1.000 41.42500 145 LEU B CA 1
ATOM 6914 C C . LEU B 1 145 ? 218.25586 164.17389 184.44892 1.000 44.76077 145 LEU B C 1
ATOM 6915 O O . LEU B 1 145 ? 218.33360 165.13066 185.22748 1.000 49.57660 145 LEU B O 1
ATOM 6920 N N . SER B 1 146 ? 217.79889 164.27545 183.20260 1.000 42.16398 146 SER B N 1
ATOM 6921 C CA . SER B 1 146 ? 216.91729 165.34989 182.76584 1.000 36.02767 146 SER B CA 1
ATOM 6922 C C . SER B 1 146 ? 215.47806 164.84708 182.75080 1.000 39.80034 146 SER B C 1
ATOM 6923 O O . SER B 1 146 ? 215.14032 163.93617 181.98781 1.000 41.73886 146 SER B O 1
ATOM 6926 N N . ILE B 1 147 ? 214.64076 165.44339 183.59468 1.000 32.76055 147 ILE B N 1
ATOM 6927 C CA . ILE B 1 147 ? 213.24572 165.05983 183.76378 1.000 27.52096 147 ILE B CA 1
ATOM 6928 C C . ILE B 1 147 ? 212.38938 166.09434 183.05026 1.000 30.27463 147 ILE B C 1
ATOM 6929 O O . ILE B 1 147 ? 212.59700 167.30130 183.22262 1.000 37.83124 147 ILE B O 1
ATOM 6934 N N . GLN B 1 148 ? 211.42024 165.63331 182.26403 1.000 34.09887 148 GLN B N 1
ATOM 6935 C CA . GLN B 1 148 ? 210.41035 166.50507 181.67901 1.000 34.37423 148 GLN B CA 1
ATOM 6936 C C . GLN B 1 148 ? 209.05168 166.21860 182.30287 1.000 38.37826 148 GLN B C 1
ATOM 6937 O O . GLN B 1 148 ? 208.62599 165.06179 182.37671 1.000 40.44150 148 GLN B O 1
ATOM 6943 N N . SER B 1 149 ? 208.38080 167.27734 182.74594 1.000 33.98684 149 SER B N 1
ATOM 6944 C CA . SER B 1 149 ? 206.99212 167.23289 183.17837 1.000 32.41486 149 SER B CA 1
ATOM 6945 C C . SER B 1 149 ? 206.02909 167.42334 182.01087 1.000 32.75608 149 SER B C 1
ATOM 6946 O O . SER B 1 149 ? 206.35785 168.04979 181.00069 1.000 36.80957 149 SER B O 1
ATOM 6949 N N . SER B 1 150 ? 204.84042 166.84823 182.15324 1.000 24.20087 150 SER B N 1
ATOM 6950 C CA . SER B 1 150 ? 203.77899 167.07035 181.18327 1.000 27.76505 150 SER B CA 1
ATOM 6951 C C . SER B 1 150 ? 203.35816 168.53995 181.18858 1.000 34.54546 150 SER B C 1
ATOM 6952 O O . SER B 1 150 ? 203.27831 169.16006 182.25481 1.000 37.43135 150 SER B O 1
ATOM 6955 N N . PRO B 1 151 ? 203.09725 169.13374 180.02034 1.000 33.98623 151 PRO B N 1
ATOM 6956 C CA . PRO B 1 151 ? 202.58759 170.51326 179.99571 1.000 27.23072 151 PRO B CA 1
ATOM 6957 C C . PRO B 1 151 ? 201.18860 170.66828 180.56856 1.000 27.40951 151 PRO B C 1
ATOM 6958 O O . PRO B 1 151 ? 200.78203 171.80018 180.85058 1.000 28.93889 151 PRO B O 1
ATOM 6962 N N . LYS B 1 152 ? 200.43301 169.58271 180.72127 1.000 39.19351 152 LYS B N 1
ATOM 6963 C CA . LYS B 1 152 ? 199.14701 169.59318 181.40561 1.000 26.70735 152 LYS B CA 1
ATOM 6964 C C . LYS B 1 152 ? 199.24561 169.18646 182.87100 1.000 36.25425 152 LYS B C 1
ATOM 6965 O O . LYS B 1 152 ? 198.21347 168.93411 183.49993 1.000 42.31737 152 LYS B O 1
ATOM 6971 N N . CYS B 1 153 ? 200.45551 169.10519 183.42044 1.000 29.18006 153 CYS B N 1
ATOM 6972 C CA . CYS B 1 153 ? 200.64507 168.63770 184.78775 1.000 23.41613 153 CYS B CA 1
ATOM 6973 C C . CYS B 1 153 ? 199.87684 169.49573 185.78911 1.000 32.18520 153 CYS B C 1
ATOM 6974 O O . CYS B 1 153 ? 199.69834 170.70281 185.60683 1.000 34.22826 153 CYS B O 1
ATOM 6977 N N . ILE B 1 154 ? 199.40864 168.84004 186.85495 1.000 27.90115 154 ILE B N 1
ATOM 6978 C CA . ILE B 1 154 ? 198.85946 169.54559 188.00593 1.000 33.04860 154 ILE B CA 1
ATOM 6979 C C . ILE B 1 154 ? 199.89164 170.52937 188.54133 1.000 25.67318 154 ILE B C 1
ATOM 6980 O O . ILE B 1 154 ? 201.09617 170.24665 188.57288 1.000 20.21056 154 ILE B O 1
ATOM 6985 N N . VAL B 1 155 ? 199.41737 171.69260 188.97726 1.000 26.09386 155 VAL B N 1
ATOM 6986 C CA . VAL B 1 155 ? 200.25947 172.71577 189.58291 1.000 23.98051 155 VAL B CA 1
ATOM 6987 C C . VAL B 1 155 ? 200.11749 172.63961 191.09616 1.000 27.77471 155 VAL B C 1
ATOM 6988 O O . VAL B 1 155 ? 198.99908 172.58318 191.62188 1.000 31.83414 155 VAL B O 1
ATOM 6992 N N . GLY B 1 156 ? 201.24253 172.63963 191.79135 1.000 21.05587 156 GLY B N 1
ATOM 6993 C CA . GLY B 1 156 ? 201.25178 172.45015 193.22890 1.000 16.84785 156 GLY B CA 1
ATOM 6994 C C . GLY B 1 156 ? 202.58352 171.89878 193.69639 1.000 18.00867 156 GLY B C 1
ATOM 6995 O O . GLY B 1 156 ? 203.51919 171.72446 192.92345 1.000 31.91088 156 GLY B O 1
ATOM 6996 N N . LYS B 1 157 ? 202.64285 171.62262 194.99835 1.000 20.73856 157 LYS B N 1
ATOM 6997 C CA . LYS B 1 157 ? 203.85178 171.11029 195.64471 1.000 17.69659 157 LYS B CA 1
ATOM 6998 C C . LYS B 1 157 ? 203.81824 169.58475 195.68197 1.000 24.54280 157 LYS B C 1
ATOM 6999 O O . LYS B 1 157 ? 203.11884 168.98669 196.50238 1.000 29.79759 157 LYS B O 1
ATOM 7005 N N . PHE B 1 158 ? 204.57156 168.95180 194.78493 1.000 26.24703 158 PHE B N 1
ATOM 7006 C CA . PHE B 1 158 ? 204.68754 167.50079 194.75115 1.000 24.87647 158 PHE B CA 1
ATOM 7007 C C . PHE B 1 158 ? 205.75770 166.99581 195.71418 1.000 20.97516 158 PHE B C 1
ATOM 7008 O O . PHE B 1 158 ? 206.85054 167.55744 195.80507 1.000 23.68541 158 PHE B O 1
ATOM 7016 N N . ARG B 1 159 ? 205.43378 165.92658 196.43114 1.000 33.08357 159 ARG B N 1
ATOM 7017 C CA . ARG B 1 159 ? 206.43846 165.06781 197.04048 1.000 32.06894 159 ARG B CA 1
ATOM 7018 C C . ARG B 1 159 ? 207.18714 164.28952 195.96130 1.000 30.68783 159 ARG B C 1
ATOM 7019 O O . ARG B 1 159 ? 206.63245 163.96101 194.90870 1.000 37.10027 159 ARG B O 1
ATOM 7027 N N . MET B 1 160 ? 208.43788 163.93464 196.25834 1.000 33.99690 160 MET B N 1
ATOM 7028 C CA . MET B 1 160 ? 209.26210 163.13965 195.35619 1.000 32.49749 160 MET B CA 1
ATOM 7029 C C . MET B 1 160 ? 209.79695 161.89537 196.05138 1.000 35.97508 160 MET B C 1
ATOM 7030 O O . MET B 1 160 ? 210.23014 161.94966 197.20568 1.000 36.94293 160 MET B O 1
ATOM 7035 N N . TYR B 1 161 ? 209.76563 160.77621 195.33095 1.000 39.20905 161 TYR B N 1
ATOM 7036 C CA . TYR B 1 161 ? 210.35295 159.51914 195.76653 1.000 34.85208 161 TYR B CA 1
ATOM 7037 C C . TYR B 1 161 ? 211.15118 158.92020 194.61724 1.000 37.04307 161 TYR B C 1
ATOM 7038 O O . TYR B 1 161 ? 210.92409 159.23931 193.45052 1.000 38.59885 161 TYR B O 1
ATOM 7047 N N . VAL B 1 162 ? 212.09877 158.04958 194.95133 1.000 47.01702 162 VAL B N 1
ATOM 7048 C CA . VAL B 1 162 ? 212.77106 157.21139 193.96522 1.000 42.48281 162 VAL B CA 1
ATOM 7049 C C . VAL B 1 162 ? 212.50305 155.75662 194.32061 1.000 47.91437 162 VAL B C 1
ATOM 7050 O O . VAL B 1 162 ? 212.68343 155.35321 195.47505 1.000 53.54650 162 VAL B O 1
ATOM 7054 N N . ALA B 1 163 ? 212.06897 154.97330 193.33418 1.000 53.30599 163 ALA B N 1
ATOM 7055 C CA . ALA B 1 163 ? 211.62251 153.60652 193.56096 1.000 47.86001 163 ALA B CA 1
ATOM 7056 C C . ALA B 1 163 ? 212.36680 152.66010 192.63281 1.000 51.21260 163 ALA B C 1
ATOM 7057 O O . ALA B 1 163 ? 212.44978 152.90499 191.42640 1.000 52.86200 163 ALA B O 1
ATOM 7059 N N . VAL B 1 164 ? 212.88695 151.57369 193.19502 1.000 58.81427 164 VAL B N 1
ATOM 7060 C CA . VAL B 1 164 ? 213.65193 150.57398 192.46191 1.000 59.77637 164 VAL B CA 1
ATOM 7061 C C . VAL B 1 164 ? 212.81942 149.30248 192.41480 1.000 62.34592 164 VAL B C 1
ATOM 7062 O O . VAL B 1 164 ? 212.35925 148.81274 193.45666 1.000 63.48069 164 VAL B O 1
ATOM 7066 N N . TRP B 1 165 ? 212.61050 148.78468 191.20635 1.000 67.83214 165 TRP B N 1
ATOM 7067 C CA . TRP B 1 165 ? 211.89898 147.52877 191.02520 1.000 66.20258 165 TRP B CA 1
ATOM 7068 C C . TRP B 1 165 ? 212.82910 146.33123 191.15709 1.000 67.09474 165 TRP B C 1
ATOM 7069 O O . TRP B 1 165 ? 213.99165 146.37416 190.74513 1.000 68.32716 165 TRP B O 1
ATOM 7080 N N . THR B 1 166 ? 212.30115 145.26154 191.73506 1.000 87.13586 166 THR B N 1
ATOM 7081 C CA . THR B 1 166 ? 212.99602 144.01325 191.99611 1.000 89.77039 166 THR B CA 1
ATOM 7082 C C . THR B 1 166 ? 212.01635 142.88246 191.73121 1.000 90.20103 166 THR B C 1
ATOM 7083 O O . THR B 1 166 ? 210.79768 143.08966 191.76989 1.000 90.24032 166 THR B O 1
ATOM 7087 N N . PRO B 1 167 ? 212.51476 141.66187 191.51498 1.000 99.12016 167 PRO B N 1
ATOM 7088 C CA . PRO B 1 167 ? 211.61164 140.49993 191.48025 1.000 98.88908 167 PRO B CA 1
ATOM 7089 C C . PRO B 1 167 ? 210.79702 140.33288 192.74932 1.000 99.04565 167 PRO B C 1
ATOM 7090 O O . PRO B 1 167 ? 209.81142 139.58518 192.74305 1.000 99.15764 167 PRO B O 1
ATOM 7094 N N . TYR B 1 168 ? 211.17186 141.00860 193.83334 1.000 102.87838 168 TYR B N 1
ATOM 7095 C CA . TYR B 1 168 ? 210.47349 140.91786 195.10605 1.000 103.32635 168 TYR B CA 1
ATOM 7096 C C . TYR B 1 168 ? 209.66763 142.17630 195.40662 1.000 102.11913 168 TYR B C 1
ATOM 7097 O O . TYR B 1 168 ? 209.20208 142.35174 196.53753 1.000 102.97486 168 TYR B O 1
ATOM 7106 N N . GLY B 1 169 ? 209.49093 143.05064 194.41548 1.000 88.76332 169 GLY B N 1
ATOM 7107 C CA . GLY B 1 169 ? 208.71386 144.26868 194.56374 1.000 88.08579 169 GLY B CA 1
ATOM 7108 C C . GLY B 1 169 ? 209.46256 145.58561 194.53596 1.000 86.50781 169 GLY B C 1
ATOM 7109 O O . GLY B 1 169 ? 210.48982 145.70668 193.87029 1.000 86.57190 169 GLY B O 1
ATOM 7110 N N . VAL B 1 170 ? 208.97097 146.58378 195.26188 1.000 74.87555 170 VAL B N 1
ATOM 7111 C CA . VAL B 1 170 ? 209.46991 147.95043 195.14182 1.000 74.77002 170 VAL B CA 1
ATOM 7112 C C . VAL B 1 170 ? 210.19189 148.35938 196.41710 1.000 74.00525 170 VAL B C 1
ATOM 7113 O O . VAL B 1 170 ? 209.65631 148.19864 197.52063 1.000 73.98314 170 VAL B O 1
ATOM 7117 N N . LEU B 1 171 ? 211.40185 148.89536 196.26395 1.000 66.72654 171 LEU B N 1
ATOM 7118 C CA . LEU B 1 171 ? 212.09715 149.58728 197.34371 1.000 63.74378 171 LEU B CA 1
ATOM 7119 C C . LEU B 1 171 ? 212.02201 151.08472 197.07642 1.000 62.38778 171 LEU B C 1
ATOM 7120 O O . LEU B 1 171 ? 212.30654 151.52693 195.96320 1.000 61.79259 171 LEU B O 1
ATOM 7125 N N . ARG B 1 172 ? 211.65830 151.86973 198.08579 1.000 54.51085 172 ARG B N 1
ATOM 7126 C CA . ARG B 1 172 ? 211.41222 153.28332 197.83710 1.000 51.90098 172 ARG B CA 1
ATOM 7127 C C . ARG B 1 172 ? 212.06028 154.14137 198.91353 1.000 51.60281 172 ARG B C 1
ATOM 7128 O O . ARG B 1 172 ? 212.10489 153.75704 200.08392 1.000 54.60667 172 ARG B O 1
ATOM 7136 N N . THR B 1 173 ? 212.58283 155.29570 198.49502 1.000 46.67406 173 THR B N 1
ATOM 7137 C CA . THR B 1 173 ? 213.06903 156.30845 199.42450 1.000 40.88008 173 THR B CA 1
ATOM 7138 C C . THR B 1 173 ? 211.99579 156.69819 200.43375 1.000 46.20809 173 THR B C 1
ATOM 7139 O O . THR B 1 173 ? 210.80936 156.78301 200.10793 1.000 48.00309 173 THR B O 1
ATOM 7143 N N . SER B 1 174 ? 212.42799 156.92763 201.67003 1.000 47.32735 174 SER B N 1
ATOM 7144 C CA . SER B 1 174 ? 211.57230 157.48176 202.70627 1.000 41.71587 174 SER B CA 1
ATOM 7145 C C . SER B 1 174 ? 211.24165 158.95029 202.42953 1.000 41.89257 174 SER B C 1
ATOM 7146 O O . SER B 1 174 ? 211.82091 159.60355 201.55706 1.000 46.08176 174 SER B O 1
ATOM 7149 N N . ARG B 1 175 ? 210.27465 159.45369 203.19426 1.000 38.73285 175 ARG B N 1
ATOM 7150 C CA . ARG B 1 175 ? 209.82375 160.83848 203.10503 1.000 39.40890 175 ARG B CA 1
ATOM 7151 C C . ARG B 1 175 ? 210.97179 161.81136 203.34824 1.000 43.00414 175 ARG B C 1
ATOM 7152 O O . ARG B 1 175 ? 211.56859 161.82104 204.42915 1.000 49.98971 175 ARG B O 1
ATOM 7160 N N . ASN B 1 176 ? 211.28895 162.62536 202.34004 1.000 36.41988 176 ASN B N 1
ATOM 7161 C CA . ASN B 1 176 ? 212.36916 163.60690 202.43307 1.000 32.39020 176 ASN B CA 1
ATOM 7162 C C . ASN B 1 176 ? 211.85874 164.97797 202.00850 1.000 38.43179 176 ASN B C 1
ATOM 7163 O O . ASN B 1 176 ? 211.88793 165.32344 200.81937 1.000 38.91896 176 ASN B O 1
ATOM 7168 N N . PRO B 1 177 ? 211.35659 165.77747 202.95510 1.000 42.70765 177 PRO B N 1
ATOM 7169 C CA . PRO B 1 177 ? 210.74803 167.06981 202.59305 1.000 36.03722 177 PRO B CA 1
ATOM 7170 C C . PRO B 1 177 ? 211.69362 168.02529 201.87737 1.000 39.04590 177 PRO B C 1
ATOM 7171 O O . PRO B 1 177 ? 211.22674 169.00224 201.27953 1.000 41.12668 177 PRO B O 1
ATOM 7175 N N . GLU B 1 178 ? 213.00546 167.78042 201.93026 1.000 41.84617 178 GLU B N 1
ATOM 7176 C CA . GLU B 1 178 ? 213.96937 168.55020 201.14973 1.000 37.91680 178 GLU B CA 1
ATOM 7177 C C . GLU B 1 178 ? 213.73863 168.44246 199.64819 1.000 39.33874 178 GLU B C 1
ATOM 7178 O O . GLU B 1 178 ? 214.15154 169.33789 198.90375 1.000 41.48288 178 GLU B O 1
ATOM 7184 N N . THR B 1 179 ? 213.09344 167.37474 199.18734 1.000 30.93583 179 THR B N 1
ATOM 7185 C CA . THR B 1 179 ? 212.94009 167.09681 197.76662 1.000 32.32580 179 THR B CA 1
ATOM 7186 C C . THR B 1 179 ? 211.62913 167.60805 197.18382 1.000 31.18113 179 THR B C 1
ATOM 7187 O O . THR B 1 179 ? 211.44741 167.53144 195.96446 1.000 36.64810 179 THR B O 1
ATOM 7191 N N . ASP B 1 180 ? 210.71124 168.09766 198.01606 1.000 26.15007 180 ASP B N 1
ATOM 7192 C CA . ASP B 1 180 ? 209.42173 168.57099 197.52707 1.000 31.51070 180 ASP B CA 1
ATOM 7193 C C . ASP B 1 180 ? 209.59713 169.67009 196.48384 1.000 32.29490 180 ASP B C 1
ATOM 7194 O O . ASP B 1 180 ? 210.32681 170.64241 196.69622 1.000 37.69897 180 ASP B O 1
ATOM 7199 N N . THR B 1 181 ? 208.92496 169.49582 195.34848 1.000 18.35481 181 THR B N 1
ATOM 7200 C CA . THR B 1 181 ? 209.12389 170.29060 194.14289 1.000 23.21583 181 THR B CA 1
ATOM 7201 C C . THR B 1 181 ? 207.81557 170.98369 193.79004 1.000 18.18305 181 THR B C 1
ATOM 7202 O O . THR B 1 181 ? 206.79350 170.31970 193.60324 1.000 30.29402 181 THR B O 1
ATOM 7206 N N . TYR B 1 182 ? 207.83918 172.31020 193.71799 1.000 16.16558 182 TYR B N 1
ATOM 7207 C CA . TYR B 1 182 ? 206.69809 173.06132 193.20403 1.000 16.89659 182 TYR B CA 1
ATOM 7208 C C . TYR B 1 182 ? 206.69862 173.00655 191.68132 1.000 15.90109 182 TYR B C 1
ATOM 7209 O O . TYR B 1 182 ? 207.71126 173.31586 191.04990 1.000 26.35765 182 TYR B O 1
ATOM 7218 N N . ILE B 1 183 ? 205.59408 172.55393 191.09301 1.000 12.47209 183 ILE B N 1
ATOM 7219 C CA . ILE B 1 183 ? 205.37828 172.63238 189.65172 1.000 20.35473 183 ILE B CA 1
ATOM 7220 C C . ILE B 1 183 ? 204.34508 173.71939 189.38051 1.000 20.48172 183 ILE B C 1
ATOM 7221 O O . ILE B 1 183 ? 203.22120 173.66036 189.89550 1.000 25.86440 183 ILE B O 1
ATOM 7226 N N . LEU B 1 184 ? 204.72910 174.71118 188.58010 1.000 18.05698 184 LEU B N 1
ATOM 7227 C CA . LEU B 1 184 ? 203.90380 175.87118 188.26691 1.000 18.35757 184 LEU B CA 1
ATOM 7228 C C . LEU B 1 184 ? 203.48214 175.86964 186.80033 1.000 17.81609 184 LEU B C 1
ATOM 7229 O O . LEU B 1 184 ? 203.95613 175.07279 185.98802 1.000 28.17773 184 LEU B O 1
ATOM 7234 N N . PHE B 1 185 ? 202.56484 176.78132 186.47544 1.000 19.05911 185 PHE B N 1
ATOM 7235 C CA . PHE B 1 185 ? 202.22557 177.06590 185.08573 1.000 15.64859 185 PHE B CA 1
ATOM 7236 C C . PHE B 1 185 ? 203.43234 177.65171 184.35803 1.000 25.80702 185 PHE B C 1
ATOM 7237 O O . PHE B 1 185 ? 204.28635 178.30933 184.95770 1.000 27.33784 185 PHE B O 1
ATOM 7245 N N . ASN B 1 186 ? 203.49604 177.42040 183.04623 1.000 29.49104 186 ASN B N 1
ATOM 7246 C CA . ASN B 1 186 ? 204.67005 177.76993 182.24540 1.000 22.00619 186 ASN B CA 1
ATOM 7247 C C . ASN B 1 186 ? 204.28931 178.65552 181.06447 1.000 29.43540 186 ASN B C 1
ATOM 7248 O O . ASN B 1 186 ? 204.03523 178.16097 179.95781 1.000 28.09607 186 ASN B O 1
ATOM 7253 N N . PRO B 1 187 ? 204.22728 179.97456 181.26747 1.000 31.40445 187 PRO B N 1
ATOM 7254 C CA . PRO B 1 187 ? 203.99895 180.89242 180.13753 1.000 30.68498 187 PRO B CA 1
ATOM 7255 C C . PRO B 1 187 ? 205.02645 180.77331 179.02032 1.000 23.28849 187 PRO B C 1
ATOM 7256 O O . PRO B 1 187 ? 204.73837 181.18024 177.88903 1.000 31.50923 187 PRO B O 1
ATOM 7260 N N . TRP B 1 188 ? 206.21548 180.24652 179.30522 1.000 19.58128 188 TRP B N 1
ATOM 7261 C CA . TRP B 1 188 ? 207.29366 180.11878 178.33276 1.000 24.49120 188 TRP B CA 1
ATOM 7262 C C . TRP B 1 188 ? 207.18584 178.88675 177.44152 1.000 24.94684 188 TRP B C 1
ATOM 7263 O O . TRP B 1 188 ? 207.88747 178.82506 176.42694 1.000 30.82720 188 TRP B O 1
ATOM 7274 N N . CYS B 1 189 ? 206.34409 177.91267 177.77452 1.000 23.84522 189 CYS B N 1
ATOM 7275 C CA . CYS B 1 189 ? 206.28234 176.65910 177.03274 1.000 27.63321 189 CYS B CA 1
ATOM 7276 C C . CYS B 1 189 ? 205.13028 176.70595 176.03503 1.000 35.58921 189 CYS B C 1
ATOM 7277 O O . CYS B 1 189 ? 203.97934 176.94053 176.41769 1.000 36.15640 189 CYS B O 1
ATOM 7280 N N . GLU B 1 190 ? 205.45371 176.49403 174.75417 1.000 32.50011 190 GLU B N 1
ATOM 7281 C CA . GLU B 1 190 ? 204.48245 176.63735 173.67295 1.000 22.09094 190 GLU B CA 1
ATOM 7282 C C . GLU B 1 190 ? 203.29425 175.69515 173.81119 1.000 29.95156 190 GLU B C 1
ATOM 7283 O O . GLU B 1 190 ? 202.22886 175.97610 173.25206 1.000 33.25858 190 GLU B O 1
ATOM 7289 N 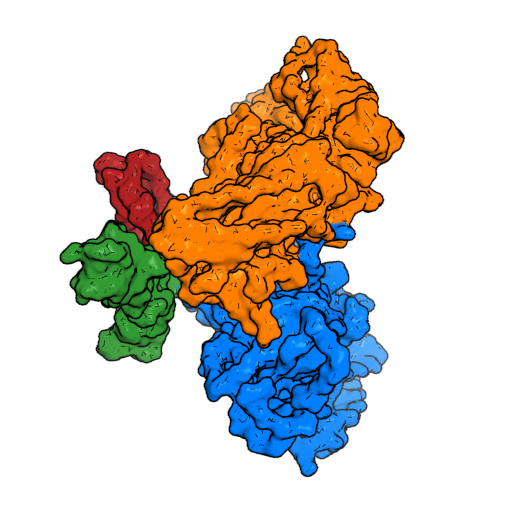N . ASP B 1 191 ? 203.44551 174.58956 174.53588 1.000 31.41254 191 ASP B N 1
ATOM 7290 C CA . ASP B 1 191 ? 202.35597 173.64113 174.71268 1.000 31.81458 191 ASP B CA 1
ATOM 7291 C C . ASP B 1 191 ? 201.48180 173.94894 175.92027 1.000 29.82136 191 ASP B C 1
ATOM 7292 O O . ASP B 1 191 ? 200.39398 173.37603 176.03623 1.000 34.33121 191 ASP B O 1
ATOM 7297 N N . ASP B 1 192 ? 201.92764 174.82206 176.81892 1.000 28.24391 192 ASP B N 1
ATOM 7298 C CA . ASP B 1 192 ? 201.11033 175.20394 177.96113 1.000 20.74626 192 ASP B CA 1
ATOM 7299 C C . ASP B 1 192 ? 199.94424 176.07697 177.50955 1.000 30.27620 192 ASP B C 1
ATOM 7300 O O . ASP B 1 192 ? 200.09402 176.95136 176.65318 1.000 31.06237 192 ASP B O 1
ATOM 7305 N N . ALA B 1 193 ? 198.76691 175.80840 178.07689 1.000 28.46467 193 ALA B N 1
ATOM 7306 C CA . ALA B 1 193 ? 197.59098 176.64580 177.85215 1.000 21.76888 193 ALA B CA 1
ATOM 7307 C C . ALA B 1 193 ? 197.81108 178.11939 178.18856 1.000 25.18537 193 ALA B C 1
ATOM 7308 O O . ALA B 1 193 ? 197.15637 178.98880 177.60283 1.000 29.15566 193 ALA B O 1
ATOM 7310 N N . VAL B 1 194 ? 198.71647 178.42647 179.11691 1.000 23.41439 194 VAL B N 1
ATOM 7311 C CA . VAL B 1 194 ? 199.01056 179.81236 179.48014 1.000 12.88381 194 VAL B CA 1
ATOM 7312 C C . VAL B 1 194 ? 200.13706 180.42873 178.65780 1.000 23.79512 194 VAL B C 1
ATOM 7313 O O . VAL B 1 194 ? 200.59277 181.53585 178.96383 1.000 28.20345 194 VAL B O 1
ATOM 7317 N N . TYR B 1 195 ? 200.59949 179.72366 177.62536 1.000 26.54547 195 TYR B N 1
ATOM 7318 C CA . TYR B 1 195 ? 201.71728 180.19818 176.81190 1.000 17.25961 195 TYR B CA 1
ATOM 7319 C C . TYR B 1 195 ? 201.50975 181.62439 176.31448 1.000 20.13218 195 TYR B C 1
ATOM 7320 O O . TYR B 1 195 ? 200.45705 181.96324 175.76867 1.000 26.22436 195 TYR B O 1
ATOM 7329 N N . LEU B 1 196 ? 202.53555 182.45236 176.50056 1.000 20.23061 196 LEU B N 1
ATOM 7330 C CA . LEU B 1 196 ? 202.55651 183.83892 176.04937 1.000 22.20131 196 LEU B CA 1
ATOM 7331 C C . LEU B 1 196 ? 203.78324 184.03535 175.17225 1.000 28.22763 196 LEU B C 1
ATOM 7332 O O . LEU B 1 196 ? 204.91632 183.91390 175.64896 1.000 35.46948 196 LEU B O 1
ATOM 7337 N N . ASP B 1 197 ? 203.55822 184.33454 173.89537 1.000 30.63987 197 ASP B N 1
ATOM 7338 C CA . ASP B 1 197 ? 204.63114 184.28062 172.91041 1.000 35.56005 197 ASP B CA 1
ATOM 7339 C C . ASP B 1 197 ? 205.58417 185.47196 172.96470 1.000 38.48779 197 ASP B C 1
ATOM 7340 O O . ASP B 1 197 ? 206.58408 185.46891 172.23912 1.000 43.57103 197 ASP B O 1
ATOM 7345 N N . ASN B 1 198 ? 205.31904 186.47785 173.79327 1.000 32.17679 198 ASN B N 1
ATOM 7346 C CA . ASN B 1 198 ? 206.10972 187.70274 173.81204 1.000 37.99420 198 ASN B CA 1
ATOM 7347 C C . ASN B 1 198 ? 206.92950 187.76621 175.09525 1.000 33.28826 198 ASN B C 1
ATOM 7348 O O . ASN B 1 198 ? 206.38123 187.62707 176.19332 1.000 36.33602 198 ASN B O 1
ATOM 7353 N N . GLU B 1 199 ? 208.24296 187.95654 174.95004 1.000 29.61818 199 GLU B N 1
ATOM 7354 C CA . GLU B 1 199 ? 209.13370 187.97572 176.10827 1.000 31.35093 199 GLU B CA 1
ATOM 7355 C C . GLU B 1 199 ? 208.76390 189.08780 177.08509 1.000 31.04114 199 GLU B C 1
ATOM 7356 O O . GLU B 1 199 ? 208.67626 188.85858 178.29474 1.000 32.57616 199 GLU B O 1
ATOM 7362 N N . LYS B 1 200 ? 208.57995 190.31127 176.58189 1.000 37.87572 200 LYS B N 1
ATOM 7363 C CA . LYS B 1 200 ? 208.31588 191.44868 177.46162 1.000 35.64502 200 LYS B CA 1
ATOM 7364 C C . LYS B 1 200 ? 206.96014 191.35246 178.15301 1.000 35.92910 200 LYS B C 1
ATOM 7365 O O . LYS B 1 200 ? 206.82264 191.78526 179.30230 1.000 37.87933 200 LYS B O 1
ATOM 7371 N N . GLU B 1 201 ? 205.96224 190.76525 177.49334 1.000 34.88104 201 GLU B N 1
ATOM 7372 C CA . GLU B 1 201 ? 204.68078 190.52423 178.15071 1.000 30.75671 201 GLU B CA 1
ATOM 7373 C C . GLU B 1 201 ? 204.78472 189.45285 179.23021 1.000 24.78545 201 GLU B C 1
ATOM 7374 O O . GLU B 1 201 ? 204.10936 189.54129 180.25841 1.000 31.37712 201 GLU B O 1
ATOM 7380 N N . ARG B 1 202 ? 205.61693 188.43508 179.02219 1.000 30.02598 202 ARG B N 1
ATOM 7381 C CA . ARG B 1 202 ? 205.88310 187.47689 180.09242 1.000 31.24200 202 ARG B CA 1
ATOM 7382 C C . ARG B 1 202 ? 206.63223 188.12070 181.25545 1.000 29.17059 202 ARG B C 1
ATOM 7383 O O . ARG B 1 202 ? 206.32910 187.84803 182.42220 1.000 29.36810 202 ARG B O 1
ATOM 7391 N N . GLU B 1 203 ? 207.61958 188.96313 180.95528 1.000 34.66473 203 GLU B N 1
ATOM 7392 C CA . GLU B 1 203 ? 208.32380 189.72362 181.98522 1.000 31.52571 203 GLU B CA 1
ATOM 7393 C C . GLU B 1 203 ? 207.36964 190.57732 182.81676 1.000 33.53342 203 GLU B C 1
ATOM 7394 O O . GLU B 1 203 ? 207.43416 190.57876 184.05081 1.000 36.14438 203 GLU B O 1
ATOM 7400 N N . GLU B 1 204 ? 206.48424 191.32188 182.15415 1.000 36.80442 204 GLU B N 1
ATOM 7401 C CA . GLU B 1 204 ? 205.52785 192.17038 182.86134 1.000 26.26574 204 GLU B CA 1
ATOM 7402 C C . GLU B 1 204 ? 204.47843 191.35245 183.61153 1.000 29.98728 204 GLU B C 1
ATOM 7403 O O . GLU B 1 204 ? 204.37232 191.43510 184.83944 1.000 31.98345 204 GLU B O 1
ATOM 7409 N N . TYR B 1 205 ? 203.68185 190.56885 182.89294 1.000 17.23912 205 TYR B N 1
ATOM 7410 C CA . TYR B 1 205 ? 202.47354 189.96273 183.43849 1.000 10.14479 205 TYR B CA 1
ATOM 7411 C C . TYR B 1 205 ? 202.73676 188.73422 184.29985 1.000 17.10778 205 TYR B C 1
ATOM 7412 O O . TYR B 1 205 ? 201.77594 188.13034 184.78628 1.000 24.63098 205 TYR B O 1
ATOM 7421 N N . VAL B 1 206 ? 203.99332 188.34577 184.50831 1.000 21.85156 206 VAL B N 1
ATOM 7422 C CA . VAL B 1 206 ? 204.29684 187.21375 185.37847 1.000 22.09917 206 VAL B CA 1
ATOM 7423 C C . VAL B 1 206 ? 205.38448 187.58602 186.37819 1.000 22.08190 206 VAL B C 1
ATOM 7424 O O . VAL B 1 206 ? 205.22216 187.38244 187.58594 1.000 29.72035 206 VAL B O 1
ATOM 7428 N N . LEU B 1 207 ? 206.50001 188.12293 185.89062 1.000 27.11723 207 LEU B N 1
ATOM 7429 C CA . LEU B 1 207 ? 207.66596 188.35467 186.73383 1.000 26.22873 207 LEU B CA 1
ATOM 7430 C C . LEU B 1 207 ? 207.70001 189.72724 187.39778 1.000 25.80326 207 LEU B C 1
ATOM 7431 O O . LEU B 1 207 ? 208.48772 189.91824 188.32932 1.000 32.37544 207 LEU B O 1
ATOM 7436 N N . ASN B 1 208 ? 206.88084 190.68251 186.96475 1.000 27.74529 208 ASN B N 1
ATOM 7437 C CA . ASN B 1 208 ? 206.77446 191.94575 187.68459 1.000 29.30779 208 ASN B CA 1
ATOM 7438 C C . ASN B 1 208 ? 205.90321 191.77972 188.92388 1.000 30.65903 208 ASN B C 1
ATOM 7439 O O . ASN B 1 208 ? 204.79540 191.23966 188.85095 1.000 29.46923 208 ASN B O 1
ATOM 7444 N N . ASP B 1 209 ? 206.40800 192.25270 190.06147 1.000 28.03107 209 ASP B N 1
ATOM 7445 C CA . ASP B 1 209 ? 205.71121 192.14970 191.33456 1.000 28.29579 209 ASP B CA 1
ATOM 7446 C C . ASP B 1 209 ? 205.16558 193.47684 191.84533 1.000 30.68753 209 ASP B C 1
ATOM 7447 O O . ASP B 1 209 ? 204.58816 193.50915 192.93640 1.000 31.75383 209 ASP B O 1
ATOM 7452 N N . ILE B 1 210 ? 205.32987 194.56828 191.10226 1.000 33.51550 210 ILE B N 1
ATOM 7453 C CA . ILE B 1 210 ? 204.75035 195.85766 191.46326 1.000 24.72288 210 ILE B CA 1
ATOM 7454 C C . ILE B 1 210 ? 203.77951 196.28604 190.37223 1.000 27.41659 210 ILE B C 1
ATOM 7455 O O . ILE B 1 210 ? 204.17315 196.45185 189.21131 1.000 33.11919 210 ILE B O 1
ATOM 7460 N N . GLY B 1 211 ? 202.51433 196.46335 190.74728 1.000 27.78220 211 GLY B N 1
ATOM 7461 C CA . GLY B 1 211 ? 201.48335 196.91264 189.84244 1.000 29.49278 211 GLY B CA 1
ATOM 7462 C C . GLY B 1 211 ? 201.19145 198.39159 190.01238 1.000 26.75625 211 GLY B C 1
ATOM 7463 O O . GLY B 1 211 ? 201.60023 199.03030 190.97588 1.000 33.27226 211 GLY B O 1
ATOM 7464 N N . VAL B 1 212 ? 200.41904 198.91970 189.07037 1.000 30.85745 212 VAL B N 1
ATOM 7465 C CA . VAL B 1 212 ? 199.84630 200.25188 189.18994 1.000 23.89130 212 VAL B CA 1
ATOM 7466 C C . VAL B 1 212 ? 198.33626 200.14569 189.00725 1.000 30.84671 212 VAL B C 1
ATOM 7467 O O . VAL B 1 212 ? 197.86442 199.51785 188.05340 1.000 35.63918 212 VAL B O 1
ATOM 7471 N N . ILE B 1 213 ? 197.58439 200.75873 189.92209 1.000 30.53050 213 ILE B N 1
ATOM 7472 C CA . ILE B 1 213 ? 196.12495 200.78389 189.89344 1.000 27.35479 213 ILE B CA 1
ATOM 7473 C C . ILE B 1 213 ? 195.65124 202.20167 189.60028 1.000 25.23158 213 ILE B C 1
ATOM 7474 O O . ILE B 1 213 ? 196.10612 203.16542 190.23543 1.000 27.70929 213 ILE B O 1
ATOM 7479 N N . PHE B 1 214 ? 194.75144 202.32459 188.62374 1.000 27.05872 214 PHE B N 1
ATOM 7480 C CA . PHE B 1 214 ? 194.22396 203.60311 188.16217 1.000 19.40864 214 PHE B CA 1
ATOM 7481 C C . PHE B 1 214 ? 192.84166 203.83873 188.75175 1.000 21.97992 214 PHE B C 1
ATOM 7482 O O . PHE B 1 214 ? 191.98320 202.95223 188.70793 1.000 38.21956 214 PHE B O 1
ATOM 7490 N N . TYR B 1 215 ? 192.63575 205.02428 189.31133 1.000 18.47378 215 TYR B N 1
ATOM 7491 C CA . TYR B 1 215 ? 191.39081 205.35307 189.99575 1.000 25.41270 215 TYR B CA 1
ATOM 7492 C C . TYR B 1 215 ? 191.02036 206.79522 189.65739 1.000 28.45347 215 TYR B C 1
ATOM 7493 O O . TYR B 1 215 ? 191.55872 207.40186 188.72398 1.000 24.43045 215 TYR B O 1
ATOM 7502 N N . GLY B 1 216 ? 190.12676 207.37584 190.45209 1.000 25.53100 216 GLY B N 1
ATOM 7503 C CA . GLY B 1 216 ? 189.63101 208.71309 190.19624 1.000 20.43362 216 GLY B CA 1
ATOM 7504 C C . GLY B 1 216 ? 188.49632 208.72612 189.19116 1.000 24.32249 216 GLY B C 1
ATOM 7505 O O . GLY B 1 216 ? 187.62088 207.85738 189.23332 1.000 28.23205 216 GLY B O 1
ATOM 7506 N N . GLU B 1 217 ? 188.49517 209.69625 188.28112 1.000 33.42761 217 GLU B N 1
ATOM 7507 C CA . GLU B 1 217 ? 187.50560 209.75449 187.21493 1.000 30.80671 217 GLU B CA 1
ATOM 7508 C C . GLU B 1 217 ? 188.19983 210.13072 185.91494 1.000 31.35307 217 GLU B C 1
ATOM 7509 O O . GLU B 1 217 ? 189.34584 210.57783 185.91337 1.000 38.42393 217 GLU B O 1
ATOM 7515 N N . VAL B 1 218 ? 187.52081 209.85376 184.79810 1.000 29.08364 218 VAL B N 1
ATOM 7516 C CA . VAL B 1 218 ? 188.18424 209.79159 183.49929 1.000 33.91776 218 VAL B CA 1
ATOM 7517 C C . VAL B 1 218 ? 188.80592 211.12161 183.07499 1.000 38.98524 218 VAL B C 1
ATOM 7518 O O . VAL B 1 218 ? 189.74504 211.12992 182.27213 1.000 34.04120 218 VAL B O 1
ATOM 7522 N N . ASN B 1 219 ? 188.31582 212.25076 183.59061 1.000 33.22472 219 ASN B N 1
ATOM 7523 C CA . ASN B 1 219 ? 188.91269 213.54382 183.27219 1.000 33.70019 219 ASN B CA 1
ATOM 7524 C C . ASN B 1 219 ? 190.07916 213.91444 184.17987 1.000 40.61303 219 ASN B C 1
ATOM 7525 O O . ASN B 1 219 ? 190.77092 214.89872 183.90106 1.000 49.06442 219 ASN B O 1
ATOM 7530 N N . ASP B 1 220 ? 190.31530 213.15413 185.24927 1.000 32.00994 220 ASP B N 1
ATOM 7531 C CA . ASP B 1 220 ? 191.36186 213.39701 186.23308 1.000 31.93855 220 ASP B CA 1
ATOM 7532 C C . ASP B 1 220 ? 191.77784 212.02778 186.77914 1.000 30.91016 220 ASP B C 1
ATOM 7533 O O . ASP B 1 220 ? 191.48201 211.64683 187.90967 1.000 33.80268 220 ASP B O 1
ATOM 7538 N N . ILE B 1 221 ? 192.46734 211.26587 185.93500 1.000 29.20095 221 ILE B N 1
ATOM 7539 C CA . ILE B 1 221 ? 192.87977 209.89762 186.23772 1.000 30.62709 221 ILE B CA 1
ATOM 7540 C C . ILE B 1 221 ? 193.97357 209.92621 187.30339 1.000 34.40855 221 ILE B C 1
ATOM 7541 O O . ILE B 1 221 ? 195.08486 210.40058 187.05429 1.000 33.81250 221 ILE B O 1
ATOM 7546 N N . LYS B 1 222 ? 193.66131 209.41772 188.49068 1.000 34.93875 222 LYS B N 1
ATOM 7547 C CA . LYS B 1 222 ? 194.62265 209.25616 189.57023 1.000 25.15406 222 LYS B CA 1
ATOM 7548 C C . LYS B 1 222 ? 195.30932 207.89531 189.46949 1.000 18.47112 222 LYS B C 1
ATOM 7549 O O . LYS B 1 222 ? 194.77072 206.94379 188.90158 1.000 32.89042 222 LYS B O 1
ATOM 7555 N N . THR B 1 223 ? 196.49738 207.79687 190.06600 1.000 22.96416 223 THR B N 1
ATOM 7556 C CA . THR B 1 223 ? 197.24361 206.54714 190.03672 1.000 25.12423 223 THR B CA 1
ATOM 7557 C C . THR B 1 223 ? 197.87786 206.24186 191.38732 1.000 25.96293 223 THR B C 1
ATOM 7558 O O . THR B 1 223 ? 198.23248 207.14840 192.14483 1.000 31.48563 223 THR B O 1
ATOM 7562 N N . ARG B 1 224 ? 198.01629 204.94358 191.68105 1.000 20.20878 224 ARG B N 1
ATOM 7563 C CA . ARG B 1 224 ? 198.71970 204.48479 192.87452 1.000 21.23397 224 ARG B CA 1
ATOM 7564 C C . ARG B 1 224 ? 199.48395 203.20602 192.55354 1.000 23.57372 224 ARG B C 1
ATOM 7565 O O . ARG B 1 224 ? 199.10521 202.45545 191.65432 1.000 23.61963 224 ARG B O 1
ATOM 7573 N N . SER B 1 225 ? 200.58322 202.97441 193.26847 1.000 28.72076 225 SER B N 1
ATOM 7574 C CA . SER B 1 225 ? 201.26069 201.68685 193.17788 1.000 25.47210 225 SER B CA 1
ATOM 7575 C C . SER B 1 225 ? 200.61384 200.63797 194.08660 1.000 24.55046 225 SER B C 1
ATOM 7576 O O . SER B 1 225 ? 199.91806 200.95685 195.05362 1.000 30.26603 225 SER B O 1
ATOM 7579 N N . TRP B 1 226 ? 200.86319 199.36603 193.76274 1.000 19.70313 226 TRP B N 1
ATOM 7580 C CA . TRP B 1 226 ? 200.36969 198.23447 194.54739 1.000 17.20426 226 TRP B CA 1
ATOM 7581 C C . TRP B 1 226 ? 201.42316 197.13437 194.56086 1.000 22.42152 226 TRP B C 1
ATOM 7582 O O . TRP B 1 226 ? 201.84485 196.67071 193.50098 1.000 36.44087 226 TRP B O 1
ATOM 7593 N N . SER B 1 227 ? 201.84773 196.70709 195.74577 1.000 22.94132 227 SER B N 1
ATOM 7594 C CA . SER B 1 227 ? 202.77333 195.57809 195.87362 1.000 17.19907 227 SER B CA 1
ATOM 7595 C C . SER B 1 227 ? 202.02752 194.25919 195.68130 1.000 19.80433 227 SER B C 1
ATOM 7596 O O . SER B 1 227 ? 201.30492 193.81261 196.57393 1.000 27.50919 227 SER B O 1
ATOM 7599 N N . TYR B 1 228 ? 202.18041 193.62204 194.51439 1.000 21.05937 228 TYR B N 1
ATOM 7600 C CA . TYR B 1 228 ? 201.67196 192.25638 194.38059 1.000 23.42238 228 TYR B CA 1
ATOM 7601 C C . TYR B 1 228 ? 202.48386 191.26371 195.20462 1.000 25.14815 228 TYR B C 1
ATOM 7602 O O . TYR B 1 228 ? 201.91652 190.37691 195.85156 1.000 31.68325 228 TYR B O 1
ATOM 7611 N N . GLY B 1 229 ? 203.80576 191.41810 195.21631 1.000 22.97456 229 GLY B N 1
ATOM 7612 C CA . GLY B 1 229 ? 204.69965 190.66224 196.07376 1.000 13.12691 229 GLY B CA 1
ATOM 7613 C C . GLY B 1 229 ? 204.56891 189.15365 195.96160 1.000 27.25666 229 GLY B C 1
ATOM 7614 O O . GLY B 1 229 ? 204.76908 188.43655 196.94559 1.000 29.52034 229 GLY B O 1
ATOM 7615 N N . GLN B 1 230 ? 204.21372 188.66088 194.76942 1.000 32.38995 230 GLN B N 1
ATOM 7616 C CA . GLN B 1 230 ? 203.93643 187.23753 194.58625 1.000 23.00316 230 GLN B CA 1
ATOM 7617 C C . GLN B 1 230 ? 205.15488 186.35681 194.84712 1.000 22.19379 230 GLN B C 1
ATOM 7618 O O . GLN B 1 230 ? 205.00107 185.14351 195.02296 1.000 29.23126 230 GLN B O 1
ATOM 7624 N N . PHE B 1 231 ? 206.35535 186.93406 194.87781 1.000 22.49634 231 PHE B N 1
ATOM 7625 C CA . PHE B 1 231 ? 207.58094 186.19389 195.15753 1.000 30.33839 231 PHE B CA 1
ATOM 7626 C C . PHE B 1 231 ? 207.98386 186.21316 196.62486 1.000 34.76744 231 PHE B C 1
ATOM 7627 O O . PHE B 1 231 ? 208.95174 185.53808 196.99183 1.000 32.66170 231 PHE B O 1
ATOM 7635 N N . GLU B 1 232 ? 207.28764 186.97914 197.45822 1.000 27.29362 232 GLU B N 1
ATOM 7636 C CA . GLU B 1 232 ? 207.63847 187.09075 198.86589 1.000 21.43364 232 GLU B CA 1
ATOM 7637 C C . GLU B 1 232 ? 207.44920 185.75589 199.58007 1.000 23.68810 232 GLU B C 1
ATOM 7638 O O . GLU B 1 232 ? 206.66457 184.90132 199.16156 1.000 31.55908 232 GLU B O 1
ATOM 7644 N N . ASP B 1 233 ? 208.20291 185.58354 200.66081 1.000 29.00675 233 ASP B N 1
ATOM 7645 C CA . ASP B 1 233 ? 208.26600 184.32113 201.38657 1.000 27.65213 233 ASP B CA 1
ATOM 7646 C C . ASP B 1 233 ? 206.89879 183.91941 201.92960 1.000 35.86534 233 ASP B C 1
ATOM 7647 O O . ASP B 1 233 ? 206.27888 184.66227 202.69743 1.000 37.04024 233 ASP B O 1
ATOM 7652 N N . GLY B 1 234 ? 206.43081 182.73847 201.52055 1.000 38.07883 234 GLY B N 1
ATOM 7653 C CA . GLY B 1 234 ? 205.16338 182.19925 201.96881 1.000 26.23923 234 GLY B CA 1
ATOM 7654 C C . GLY B 1 234 ? 203.94606 182.57393 201.15237 1.000 28.25296 234 GLY B C 1
ATOM 7655 O O . GLY B 1 234 ? 202.84407 182.11586 201.47824 1.000 37.92621 234 GLY B O 1
ATOM 7656 N N . ILE B 1 235 ? 204.09893 183.38545 200.10539 1.000 24.37802 235 ILE B N 1
ATOM 7657 C CA . ILE B 1 235 ? 202.95285 183.73310 199.26955 1.000 30.07564 235 ILE B CA 1
ATOM 7658 C C . ILE B 1 235 ? 202.51588 182.55254 198.40540 1.000 31.91630 235 ILE B C 1
ATOM 7659 O O . ILE B 1 235 ? 201.31663 182.31562 198.22314 1.000 31.05456 235 ILE B O 1
ATOM 7664 N N . LEU B 1 236 ? 203.46963 181.80542 197.84662 1.000 31.05366 236 LEU B N 1
ATOM 7665 C CA . LEU B 1 236 ? 203.12573 180.62592 197.05328 1.000 26.84739 236 LEU B CA 1
ATOM 7666 C C . LEU B 1 236 ? 202.40832 179.56775 197.88917 1.000 26.86773 236 LEU B C 1
ATOM 7667 O O . LEU B 1 236 ? 201.38907 179.00029 197.46539 1.000 32.66571 236 LEU B O 1
ATOM 7672 N N . ASP B 1 237 ? 202.93538 179.28368 199.08115 1.000 25.90584 237 ASP B N 1
ATOM 7673 C CA . ASP B 1 237 ? 202.24128 178.40560 200.01613 1.000 25.00164 237 ASP B CA 1
ATOM 7674 C C . ASP B 1 237 ? 200.86370 178.94175 200.38155 1.000 26.69126 237 ASP B C 1
ATOM 7675 O O . ASP B 1 237 ? 199.92362 178.16659 200.57191 1.000 31.27602 237 ASP B O 1
ATOM 7680 N N . THR B 1 238 ? 200.72167 180.26407 200.48531 1.000 30.25114 238 THR B N 1
ATOM 7681 C CA . THR B 1 238 ? 199.40774 180.84857 200.74291 1.000 31.52259 238 THR B CA 1
ATOM 7682 C C . THR B 1 238 ? 198.43817 180.65404 199.57752 1.000 28.24793 238 THR B C 1
ATOM 7683 O O . THR B 1 238 ? 197.24274 180.45280 199.79714 1.000 29.50560 238 THR B O 1
ATOM 7687 N N . CYS B 1 239 ? 198.91890 180.71585 198.33570 1.000 27.66180 239 CYS B N 1
ATOM 7688 C CA . CYS B 1 239 ? 198.04962 180.43286 197.19098 1.000 29.10722 239 CYS B CA 1
ATOM 7689 C C . CYS B 1 239 ? 197.63137 178.96517 197.13220 1.000 33.93920 239 CYS B C 1
ATOM 7690 O O . CYS B 1 239 ? 196.46550 178.64760 196.83773 1.000 28.31235 239 CYS B O 1
ATOM 7693 N N . LEU B 1 240 ? 198.53876 178.06107 197.50298 1.000 30.65072 240 LEU B N 1
ATOM 7694 C CA . LEU B 1 240 ? 198.13616 176.66582 197.66118 1.000 24.29667 240 LEU B CA 1
ATOM 7695 C C . LEU B 1 240 ? 197.12455 176.50026 198.78955 1.000 23.26364 240 LEU B C 1
ATOM 7696 O O . LEU B 1 240 ? 196.17478 175.71980 198.66447 1.000 32.54136 240 LEU B O 1
ATOM 7701 N N . TYR B 1 241 ? 197.32767 177.19440 199.90811 1.000 22.62452 241 TYR B N 1
ATOM 7702 C CA . TYR B 1 241 ? 196.36253 177.15259 201.00148 1.000 24.91492 241 TYR B CA 1
ATOM 7703 C C . TYR B 1 241 ? 195.00018 177.69631 200.58261 1.000 28.73416 241 TYR B C 1
ATOM 7704 O O . TYR B 1 241 ? 193.96437 177.18614 201.01578 1.000 31.50960 241 TYR B O 1
ATOM 7713 N N . VAL B 1 242 ? 194.98480 178.75868 199.77567 1.000 31.64848 242 VAL B N 1
ATOM 7714 C CA . VAL B 1 242 ? 193.73965 179.28600 199.21875 1.000 23.68136 242 VAL B CA 1
ATOM 7715 C C . VAL B 1 242 ? 193.00928 178.22899 198.40104 1.000 22.97676 242 VAL B C 1
ATOM 7716 O O . VAL B 1 242 ? 191.79021 178.06271 198.52528 1.000 24.04996 242 VAL B O 1
ATOM 7720 N N . MET B 1 243 ? 193.73568 177.48915 197.56197 1.000 32.28815 243 MET B N 1
ATOM 7721 C CA . MET B 1 243 ? 193.06881 176.43706 196.79194 1.000 27.49097 243 MET B CA 1
ATOM 7722 C C . MET B 1 243 ? 192.63170 175.25467 197.65776 1.000 22.88952 243 MET B C 1
ATOM 7723 O O . MET B 1 243 ? 191.59834 174.63715 197.37882 1.000 18.00078 243 MET B O 1
ATOM 7728 N N . ASP B 1 244 ? 193.39872 174.92073 198.69570 1.000 25.58004 244 ASP B N 1
ATOM 7729 C CA . ASP B 1 244 ? 192.97823 173.90074 199.65825 1.000 28.63974 244 ASP B CA 1
ATOM 7730 C C . ASP B 1 244 ? 191.73422 174.30289 200.44957 1.000 28.46638 244 ASP B C 1
ATOM 7731 O O . ASP B 1 244 ? 190.86324 173.46489 200.70761 1.000 35.94968 244 ASP B O 1
ATOM 7736 N N . ARG B 1 245 ? 191.62828 175.57139 200.84157 1.000 28.40749 245 ARG B N 1
ATOM 7737 C CA . ARG B 1 245 ? 190.43689 176.05202 201.53627 1.000 26.28105 245 ARG B CA 1
ATOM 7738 C C . ARG B 1 245 ? 189.20897 176.10044 200.63610 1.000 33.85742 245 ARG B C 1
ATOM 7739 O O . ARG B 1 245 ? 188.08241 175.95919 201.12500 1.000 37.03869 245 ARG B O 1
ATOM 7747 N N . ALA B 1 246 ? 189.39372 176.30849 199.33451 1.000 32.34157 246 ALA B N 1
ATOM 7748 C CA . ALA B 1 246 ? 188.31140 176.07354 198.38772 1.000 24.34825 246 ALA B CA 1
ATOM 7749 C C . ALA B 1 246 ? 187.90942 174.60800 198.29168 1.000 34.97211 246 ALA B C 1
ATOM 7750 O O . ALA B 1 246 ? 186.85147 174.31451 197.72451 1.000 38.27380 246 ALA B O 1
ATOM 7752 N N . GLN B 1 247 ? 188.72006 173.69401 198.82597 1.000 37.00993 247 GLN B N 1
ATOM 7753 C CA . GLN B 1 247 ? 188.56244 172.25701 198.60315 1.000 30.85663 247 GLN B CA 1
ATOM 7754 C C . GLN B 1 247 ? 188.55619 171.93366 197.11310 1.000 32.72091 247 GLN B C 1
ATOM 7755 O O . GLN B 1 247 ? 187.81132 171.07083 196.64643 1.000 41.98245 247 GLN B O 1
ATOM 7761 N N . MET B 1 248 ? 189.40093 172.63200 196.36174 1.000 30.17637 248 MET B N 1
ATOM 7762 C CA . MET B 1 248 ? 189.49800 172.40141 194.92840 1.000 34.72952 248 MET B CA 1
ATOM 7763 C C . MET B 1 248 ? 190.19725 171.07072 194.66510 1.000 33.59321 248 MET B C 1
ATOM 7764 O O . MET B 1 248 ? 191.28592 170.81419 195.18935 1.000 35.80340 248 MET B O 1
ATOM 7769 N N . ASP B 1 249 ? 189.55459 170.21923 193.86709 1.000 35.21044 249 ASP B N 1
ATOM 7770 C CA . ASP B 1 249 ? 190.13666 168.94584 193.45852 1.000 29.29371 249 ASP B CA 1
ATOM 7771 C C . ASP B 1 249 ? 191.50278 169.13745 192.81158 1.000 33.34761 249 ASP B C 1
ATOM 7772 O O . ASP B 1 249 ? 191.65849 169.92947 191.87863 1.000 38.35811 249 ASP B O 1
ATOM 7777 N N . LEU B 1 250 ? 192.49709 168.41052 193.33340 1.000 32.01319 250 LEU B N 1
ATOM 7778 C CA . LEU B 1 250 ? 193.86778 168.53652 192.84320 1.000 28.57962 250 LEU B CA 1
ATOM 7779 C C . LEU B 1 250 ? 193.97278 168.21531 191.35839 1.000 26.67830 250 LEU B C 1
ATOM 7780 O O . LEU B 1 250 ? 194.75868 168.84009 190.63742 1.000 38.70600 250 LEU B O 1
ATOM 7785 N N . SER B 1 251 ? 193.19455 167.24284 190.88031 1.000 35.05016 251 SER B N 1
ATOM 7786 C CA . SER B 1 251 ? 193.21306 166.92223 189.45827 1.000 33.24063 251 SER B CA 1
ATOM 7787 C C . SER B 1 251 ? 192.68798 168.06576 188.60051 1.000 33.41066 251 SER B C 1
ATOM 7788 O O . SER B 1 251 ? 192.99594 168.11917 187.40582 1.000 42.85989 251 SER B O 1
ATOM 7791 N N . GLY B 1 252 ? 191.90166 168.97533 189.18040 1.000 27.94003 252 GLY B N 1
ATOM 7792 C CA . GLY B 1 252 ? 191.46157 170.16321 188.47163 1.000 26.92120 252 GLY B CA 1
ATOM 7793 C C . GLY B 1 252 ? 192.45152 171.30781 188.45837 1.000 26.54196 252 GLY B C 1
ATOM 7794 O O . GLY B 1 252 ? 192.30610 172.22357 187.64305 1.000 32.09880 252 GLY B O 1
ATOM 7795 N N . ARG B 1 253 ? 193.45425 171.28236 189.33833 1.000 24.70495 253 ARG B N 1
ATOM 7796 C CA . ARG B 1 253 ? 194.38343 172.40289 189.44169 1.000 27.34251 253 ARG B CA 1
ATOM 7797 C C . ARG B 1 253 ? 195.37988 172.47396 188.29363 1.000 31.38902 253 ARG B C 1
ATOM 7798 O O . ARG B 1 253 ? 196.18750 173.40825 188.26445 1.000 36.36055 253 ARG B O 1
ATOM 7806 N N . GLY B 1 254 ? 195.35405 171.52581 187.36029 1.000 35.02548 254 GLY B N 1
ATOM 7807 C CA . GLY B 1 254 ? 196.08549 171.67330 186.11746 1.000 29.06223 254 GLY B CA 1
ATOM 7808 C C . GLY B 1 254 ? 195.44761 172.59450 185.09826 1.000 32.04982 254 GLY B C 1
ATOM 7809 O O . GLY B 1 254 ? 196.08219 172.90837 184.08791 1.000 41.96848 254 GLY B O 1
ATOM 7810 N N . ASN B 1 255 ? 194.21539 173.04183 185.33907 1.000 23.32497 255 ASN B N 1
ATOM 7811 C CA . ASN B 1 255 ? 193.46115 173.82019 184.36504 1.000 22.62862 255 ASN B CA 1
ATOM 7812 C C . ASN B 1 255 ? 193.42269 175.27928 184.79366 1.000 26.85730 255 ASN B C 1
ATOM 7813 O O . ASN B 1 255 ? 192.88483 175.58772 185.86696 1.000 30.72006 255 ASN B O 1
ATOM 7818 N N . PRO B 1 256 ? 193.96911 176.20395 183.99723 1.000 28.89764 256 PRO B N 1
ATOM 7819 C CA . PRO B 1 256 ? 193.93501 177.61975 184.39376 1.000 21.72621 256 PRO B CA 1
ATOM 7820 C C . PRO B 1 256 ? 192.53930 178.21618 184.39867 1.000 27.17350 256 PRO B C 1
ATOM 7821 O O . PRO B 1 256 ? 192.27677 179.13928 185.18125 1.000 28.77020 256 PRO B O 1
ATOM 7825 N N . ILE B 1 257 ? 191.62333 177.67897 183.58961 1.000 21.80438 257 ILE B N 1
ATOM 7826 C CA . ILE B 1 257 ? 190.23346 178.12567 183.62912 1.000 24.71131 257 ILE B CA 1
ATOM 7827 C C . ILE B 1 257 ? 189.63460 177.84156 184.99809 1.000 27.34626 257 ILE B C 1
ATOM 7828 O O . ILE B 1 257 ? 189.06220 178.72805 185.63981 1.000 26.48353 257 ILE B O 1
ATOM 7833 N N . LYS B 1 258 ? 189.71681 176.58775 185.44198 1.000 34.44702 258 LYS B N 1
ATOM 7834 C CA . LYS B 1 258 ? 189.12788 176.20619 186.72042 1.000 32.01907 258 LYS B CA 1
ATOM 7835 C C . LYS B 1 258 ? 189.82976 176.88494 187.89209 1.000 27.07281 258 LYS B C 1
ATOM 7836 O O . LYS B 1 258 ? 189.17776 177.27854 188.86268 1.000 34.70516 258 LYS B O 1
ATOM 7842 N N . VAL B 1 259 ? 191.15970 176.99227 187.84104 1.000 26.82178 259 VAL B N 1
ATOM 7843 C CA . VAL B 1 259 ? 191.89635 177.73682 188.86318 1.000 30.22509 259 VAL B CA 1
ATOM 7844 C C . VAL B 1 259 ? 191.44079 179.19185 188.95072 1.000 25.62623 259 VAL B C 1
ATOM 7845 O O . VAL B 1 259 ? 191.24462 179.71975 190.05024 1.000 29.58126 259 VAL B O 1
ATOM 7849 N N . SER B 1 260 ? 191.15468 179.82808 187.81360 1.000 25.12905 260 SER B N 1
ATOM 7850 C CA . SER B 1 260 ? 190.65554 181.20364 187.85430 1.000 25.47859 260 SER B CA 1
ATOM 7851 C C . SER B 1 260 ? 189.21744 181.27483 188.35427 1.000 23.76482 260 SER B C 1
ATOM 7852 O O . SER B 1 260 ? 188.88987 182.10691 189.21259 1.000 29.28470 260 SER B O 1
ATOM 7855 N N . ARG B 1 261 ? 188.39684 180.31630 187.93435 1.000 28.79046 261 ARG B N 1
ATOM 7856 C CA . ARG B 1 261 ? 186.99109 180.24388 188.31464 1.000 30.22803 261 ARG B CA 1
ATOM 7857 C C . ARG B 1 261 ? 186.82904 180.01199 189.81040 1.000 27.07120 261 ARG B C 1
ATOM 7858 O O . ARG B 1 261 ? 185.94945 180.60575 190.44421 1.000 26.56755 261 ARG B O 1
ATOM 7866 N N . VAL B 1 262 ? 187.66751 179.16117 190.39208 1.000 33.79968 262 VAL B N 1
ATOM 7867 C CA . VAL B 1 262 ? 187.58417 178.88324 191.81944 1.000 33.09801 262 VAL B CA 1
ATOM 7868 C C . VAL B 1 262 ? 188.27136 179.97572 192.63353 1.000 33.67833 262 VAL B C 1
ATOM 7869 O O . VAL B 1 262 ? 187.72389 180.43795 193.64063 1.000 33.37384 262 VAL B O 1
ATOM 7873 N N . GLY B 1 263 ? 189.49682 180.36390 192.26739 1.000 27.21967 263 GLY B N 1
ATOM 7874 C CA . GLY B 1 263 ? 190.20526 181.36158 193.05274 1.000 20.85382 263 GLY B CA 1
ATOM 7875 C C . GLY B 1 263 ? 189.49079 182.70019 193.13197 1.000 29.76257 263 GLY B C 1
ATOM 7876 O O . GLY B 1 263 ? 189.43684 183.32195 194.20047 1.000 30.89516 263 GLY B O 1
ATOM 7877 N N . SER B 1 264 ? 188.88927 183.14734 192.02083 1.000 29.68422 264 SER B N 1
ATOM 7878 C CA . SER B 1 264 ? 188.11319 184.38217 192.07967 1.000 22.52090 264 SER B CA 1
ATOM 7879 C C . SER B 1 264 ? 186.91285 184.25294 193.00984 1.000 21.83047 264 SER B C 1
ATOM 7880 O O . SER B 1 264 ? 186.59263 185.19054 193.74937 1.000 28.80802 264 SER B O 1
ATOM 7883 N N . ALA B 1 265 ? 186.22734 183.10881 192.98268 1.000 24.69371 265 ALA B N 1
ATOM 7884 C CA . ALA B 1 265 ? 185.11856 182.90739 193.90776 1.000 24.55480 265 ALA B CA 1
ATOM 7885 C C . ALA B 1 265 ? 185.60488 182.84770 195.34942 1.000 28.79100 265 ALA B C 1
ATOM 7886 O O . ALA B 1 265 ? 184.86019 183.18952 196.27415 1.000 34.85479 265 ALA B O 1
ATOM 7888 N N . MET B 1 266 ? 186.85266 182.42044 195.55029 1.000 31.01114 266 MET B N 1
ATOM 7889 C CA . MET B 1 266 ? 187.48891 182.45134 196.86362 1.000 26.03866 266 MET B CA 1
ATOM 7890 C C . MET B 1 266 ? 187.88895 183.84942 197.31298 1.000 27.36847 266 MET B C 1
ATOM 7891 O O . MET B 1 266 ? 188.08541 184.05614 198.51436 1.000 35.62887 266 MET B O 1
ATOM 7896 N N . VAL B 1 267 ? 188.02286 184.80976 196.39637 1.000 32.23576 267 VAL B N 1
ATOM 7897 C CA . VAL B 1 267 ? 188.57624 186.10635 196.78813 1.000 33.65838 267 VAL B CA 1
ATOM 7898 C C . VAL B 1 267 ? 187.59227 186.87682 197.66737 1.000 31.93926 267 VAL B C 1
ATOM 7899 O O . VAL B 1 267 ? 187.95138 187.35239 198.75081 1.000 28.69852 267 VAL B O 1
ATOM 7903 N N . ASN B 1 268 ? 186.34589 187.01713 197.22545 1.000 36.84515 268 ASN B N 1
ATOM 7904 C CA . ASN B 1 268 ? 185.32957 187.66685 198.04776 1.000 35.16050 268 ASN B CA 1
ATOM 7905 C C . ASN B 1 268 ? 184.76645 186.68899 199.07214 1.000 37.04420 268 ASN B C 1
ATOM 7906 O O . ASN B 1 268 ? 184.21337 185.64626 198.70838 1.000 38.59477 268 ASN B O 1
ATOM 7911 N N . ALA B 1 269 ? 184.90858 187.02703 200.35039 1.000 34.18009 269 ALA B N 1
ATOM 7912 C CA . ALA B 1 269 ? 184.45963 186.17235 201.44325 1.000 35.99929 269 ALA B CA 1
ATOM 7913 C C . ALA B 1 269 ? 182.98703 186.41661 201.75724 1.000 36.29870 269 ALA B C 1
ATOM 7914 O O . ALA B 1 269 ? 182.61554 187.49494 202.22879 1.000 38.43812 269 ALA B O 1
ATOM 7916 N N . LYS B 1 270 ? 182.15325 185.41240 201.50325 1.000 48.01376 270 LYS B N 1
ATOM 7917 C CA . LYS B 1 270 ? 180.77300 185.38627 201.97219 1.000 46.14061 270 LYS B CA 1
ATOM 7918 C C . LYS B 1 270 ? 180.73493 184.43083 203.15738 1.000 45.37110 270 LYS B C 1
ATOM 7919 O O . LYS B 1 270 ? 181.09607 183.25735 203.01016 1.000 45.87138 270 LYS B O 1
ATOM 7925 N N . ASP B 1 271 ? 180.35648 184.94824 204.33342 1.000 45.20197 271 ASP B N 1
ATOM 7926 C CA . ASP B 1 271 ? 180.34195 184.18185 205.57917 1.000 48.11029 271 ASP B CA 1
ATOM 7927 C C . ASP B 1 271 ? 181.78507 184.12488 206.06212 1.000 49.21197 271 ASP B C 1
ATOM 7928 O O . ASP B 1 271 ? 182.52004 185.10679 205.91746 1.000 52.40316 271 ASP B O 1
ATOM 7933 N N . ASP B 1 272 ? 182.21207 182.99974 206.63558 1.000 41.83229 272 ASP B N 1
ATOM 7934 C CA . ASP B 1 272 ? 183.59352 182.85558 207.07692 1.000 43.45867 272 ASP B CA 1
ATOM 7935 C C . ASP B 1 272 ? 184.42125 182.02941 206.09740 1.000 47.09534 272 ASP B C 1
ATOM 7936 O O . ASP B 1 272 ? 185.39254 181.37556 206.49259 1.000 44.21609 272 ASP B O 1
ATOM 7941 N N . GLU B 1 273 ? 184.04459 182.04903 204.82056 1.000 42.24489 273 GLU B N 1
ATOM 7942 C CA . GLU B 1 273 ? 184.77945 181.39091 203.74756 1.000 42.67655 273 GLU B CA 1
ATOM 7943 C C . GLU B 1 273 ? 185.23343 182.44584 202.74833 1.000 44.14423 273 GLU B C 1
ATOM 7944 O O . GLU B 1 273 ? 184.39992 183.14737 202.16761 1.000 53.65754 273 GLU B O 1
ATOM 7950 N N . GLY B 1 274 ? 186.53833 182.54941 202.54161 1.000 33.15661 274 GLY B N 1
ATOM 7951 C CA . GLY B 1 274 ? 187.10983 183.46999 201.57867 1.000 28.94325 274 GLY B CA 1
ATOM 7952 C C . GLY B 1 274 ? 188.08250 184.44647 202.21835 1.000 32.20093 274 GLY B C 1
ATOM 7953 O O . GLY B 1 274 ? 188.16830 184.58668 203.43608 1.000 41.76574 274 GLY B O 1
ATOM 7954 N N . VAL B 1 275 ? 188.83602 185.11802 201.34424 1.000 27.66647 275 VAL B N 1
ATOM 7955 C CA . VAL B 1 275 ? 190.00212 185.87553 201.79123 1.000 21.92408 275 VAL B CA 1
ATOM 7956 C C . VAL B 1 275 ? 189.62830 187.24909 202.34876 1.000 28.06205 275 VAL B C 1
ATOM 7957 O O . VAL B 1 275 ? 190.15535 187.66488 203.38591 1.000 25.80155 275 VAL B O 1
ATOM 7961 N N . LEU B 1 276 ? 188.71740 187.97534 201.69647 1.000 26.37480 276 LEU B N 1
ATOM 7962 C CA . LEU B 1 276 ? 188.41892 189.34899 202.09332 1.000 21.74296 276 LEU B CA 1
ATOM 7963 C C . LEU B 1 276 ? 186.92753 189.58301 202.27851 1.000 23.36261 276 LEU B C 1
ATOM 7964 O O . LEU B 1 276 ? 186.12710 189.24580 201.40113 1.000 38.04942 276 LEU B O 1
ATOM 7969 N N . VAL B 1 277 ? 186.56551 190.17487 203.41663 1.000 25.19257 277 VAL B N 1
ATOM 7970 C CA . VAL B 1 277 ? 185.22443 190.71395 203.62665 1.000 28.45803 277 VAL B CA 1
ATOM 7971 C C . VAL B 1 277 ? 185.06516 192.02782 202.86951 1.000 33.80237 277 VAL B C 1
ATOM 7972 O O . VAL B 1 277 ? 185.81125 192.98585 203.10030 1.000 31.03230 277 VAL B O 1
ATOM 7976 N N . GLY B 1 278 ? 184.09670 192.07836 201.95944 1.000 37.28897 278 GLY B N 1
ATOM 7977 C CA . GLY B 1 278 ? 183.79311 193.32707 201.27892 1.000 27.20564 278 GLY B CA 1
ATOM 7978 C C . GLY B 1 278 ? 183.13509 194.30674 202.23861 1.000 32.85123 278 GLY B C 1
ATOM 7979 O O . GLY B 1 278 ? 182.25536 193.94279 203.02021 1.000 38.44428 278 GLY B O 1
ATOM 7980 N N . SER B 1 279 ? 183.55853 195.56886 202.17708 1.000 30.08049 279 SER B N 1
ATOM 7981 C CA . SER B 1 279 ? 182.80099 196.62141 202.84254 1.000 31.46966 279 SER B CA 1
ATOM 7982 C C . SER B 1 279 ? 182.94585 197.95023 202.11461 1.000 37.07913 279 SER B C 1
ATOM 7983 O O . SER B 1 279 ? 184.03330 198.30267 201.65145 1.000 36.39913 279 SER B O 1
ATOM 7986 N N . TRP B 1 280 ? 181.82934 198.68007 202.02436 1.000 33.39444 280 TRP B N 1
ATOM 7987 C CA . TRP B 1 280 ? 181.78271 200.03180 201.47576 1.000 32.23201 280 TRP B CA 1
ATOM 7988 C C . TRP B 1 280 ? 181.17145 201.03029 202.45706 1.000 31.77939 280 TRP B C 1
ATOM 7989 O O . TRP B 1 280 ? 180.70102 202.09228 202.03962 1.000 33.39762 280 TRP B O 1
ATOM 8000 N N . ASP B 1 281 ? 181.16242 200.71265 203.75130 1.000 36.69109 281 ASP B N 1
ATOM 8001 C CA . ASP B 1 281 ? 180.37588 201.44271 204.74103 1.000 31.51763 281 ASP B CA 1
ATOM 8002 C C . ASP B 1 281 ? 181.02835 202.74273 205.20490 1.000 37.90934 281 ASP B C 1
ATOM 8003 O O . ASP B 1 281 ? 180.45605 203.42843 206.05897 1.000 44.29411 281 ASP B O 1
ATOM 8008 N N . ASN B 1 282 ? 182.20528 203.08099 204.67649 1.000 33.72010 282 ASN B N 1
ATOM 8009 C CA . ASN B 1 282 ? 182.97155 204.27536 205.02756 1.000 31.80396 282 ASN B CA 1
ATOM 8010 C C . ASN B 1 282 ? 183.44198 204.32617 206.48091 1.000 33.55926 282 ASN B C 1
ATOM 8011 O O . ASN B 1 282 ? 184.13260 205.27405 206.86943 1.000 38.26969 282 ASN B O 1
ATOM 8016 N N . ILE B 1 283 ? 183.09672 203.33361 207.29635 1.000 34.55494 283 ILE B N 1
ATOM 8017 C CA . ILE B 1 283 ? 183.41078 203.34472 208.72171 1.000 37.72611 283 ILE B CA 1
ATOM 8018 C C . ILE B 1 283 ? 184.47737 202.30584 209.05085 1.000 34.92745 283 ILE B C 1
ATOM 8019 O O . ILE B 1 283 ? 185.44775 202.59850 209.75075 1.000 36.99391 283 ILE B O 1
ATOM 8024 N N . TYR B 1 284 ? 184.31570 201.08918 208.53129 1.000 33.62864 284 TYR B N 1
ATOM 8025 C CA . TYR B 1 284 ? 185.28860 200.00467 208.66442 1.000 37.54530 284 TYR B CA 1
ATOM 8026 C C . TYR B 1 284 ? 185.66626 199.74384 210.12146 1.000 32.89632 284 TYR B C 1
ATOM 8027 O O . TYR B 1 284 ? 186.84143 199.64718 210.48076 1.000 37.82919 284 TYR B O 1
ATOM 8036 N N . ALA B 1 285 ? 184.64616 199.63167 210.96674 1.000 36.25104 285 ALA B N 1
ATOM 8037 C CA . ALA B 1 285 ? 184.85821 199.25440 212.35713 1.000 33.08828 285 ALA B CA 1
ATOM 8038 C C . ALA B 1 285 ? 185.46163 197.85836 212.45534 1.000 37.23659 285 ALA B C 1
ATOM 8039 O O . ALA B 1 285 ? 185.15277 196.97194 211.65427 1.000 39.14872 285 ALA B O 1
ATOM 8041 N N . TYR B 1 286 ? 186.33088 197.67058 213.45158 1.000 40.61866 286 TYR B N 1
ATOM 8042 C CA . TYR B 1 286 ? 186.91514 196.36489 213.77040 1.000 40.54716 286 TYR B CA 1
ATOM 8043 C C . TYR B 1 286 ? 187.71922 195.77692 212.61206 1.000 41.44502 286 TYR B C 1
ATOM 8044 O O . TYR B 1 286 ? 187.86724 194.55757 212.50523 1.000 45.18592 286 TYR B O 1
ATOM 8053 N N . GLY B 1 287 ? 188.24332 196.62593 211.73260 1.000 28.12843 287 GLY B N 1
ATOM 8054 C CA . GLY B 1 287 ? 189.02508 196.12180 210.62163 1.000 24.83346 287 GLY B CA 1
ATOM 8055 C C . GLY B 1 287 ? 189.85166 197.22098 209.99212 1.000 28.37433 287 GLY B C 1
ATOM 8056 O O . GLY B 1 287 ? 189.88112 198.35920 210.46413 1.000 33.79271 287 GLY B O 1
ATOM 8057 N N . VAL B 1 288 ? 190.53193 196.85812 208.90982 1.000 24.64487 288 VAL B N 1
ATOM 8058 C CA . VAL B 1 288 ? 191.38232 197.78330 208.16417 1.000 26.40743 288 VAL B CA 1
ATOM 8059 C C . VAL B 1 288 ? 190.61058 198.41862 207.01374 1.000 27.28377 288 VAL B C 1
ATOM 8060 O O . VAL B 1 288 ? 189.91873 197.71164 206.26745 1.000 29.79066 288 VAL B O 1
ATOM 8064 N N . PRO B 1 289 ? 190.68376 199.73519 206.84316 1.000 33.22991 289 PRO B N 1
ATOM 8065 C CA . PRO B 1 289 ? 190.00099 200.38243 205.72263 1.000 25.18736 289 PRO B CA 1
ATOM 8066 C C . PRO B 1 289 ? 190.56116 199.89698 204.39833 1.000 29.74779 289 PRO B C 1
ATOM 8067 O O . PRO B 1 289 ? 191.78146 199.72824 204.25641 1.000 34.60460 289 PRO B O 1
ATOM 8071 N N . PRO B 1 290 ? 189.69809 199.63230 203.41487 1.000 29.69419 290 PRO B N 1
ATOM 8072 C CA . PRO B 1 290 ? 190.18328 199.11285 202.12621 1.000 25.45114 290 PRO B CA 1
ATOM 8073 C C . PRO B 1 290 ? 191.21166 200.00275 201.44870 1.000 21.14332 290 PRO B C 1
ATOM 8074 O O . PRO B 1 290 ? 192.08570 199.49235 200.73844 1.000 32.71972 290 PRO B O 1
ATOM 8078 N N . SER B 1 291 ? 191.14340 201.31490 201.65408 1.000 24.72145 291 SER B N 1
ATOM 8079 C CA . SER B 1 291 ? 192.12441 202.24509 201.10912 1.000 23.59460 291 SER B CA 1
ATOM 8080 C C . SER B 1 291 ? 193.42737 202.27984 201.89732 1.000 26.16559 291 SER B C 1
ATOM 8081 O O . SER B 1 291 ? 194.35414 202.98734 201.49025 1.000 35.15325 291 SER B O 1
ATOM 8084 N N . ALA B 1 292 ? 193.53339 201.53628 202.99913 1.000 18.89542 292 ALA B N 1
ATOM 8085 C CA . ALA B 1 292 ? 194.78436 201.51711 203.74745 1.000 24.86028 292 ALA B CA 1
ATOM 8086 C C . ALA B 1 292 ? 195.78795 200.52343 203.17492 1.000 23.61856 292 ALA B C 1
ATOM 8087 O O . ALA B 1 292 ? 196.99653 200.71660 203.34275 1.000 27.61465 292 ALA B O 1
ATOM 8089 N N . TRP B 1 293 ? 195.32315 199.45942 202.51980 1.000 30.49419 293 TRP B N 1
ATOM 8090 C CA . TRP B 1 293 ? 196.22946 198.40588 202.07765 1.000 23.13396 293 TRP B CA 1
ATOM 8091 C C . TRP B 1 293 ? 197.20696 198.92914 201.03302 1.000 14.94952 293 TRP B C 1
ATOM 8092 O O . TRP B 1 293 ? 196.81606 199.60649 200.07912 1.000 25.49997 293 TRP B O 1
ATOM 8103 N N . THR B 1 294 ? 198.48579 198.61504 201.22391 1.000 19.80126 294 THR B N 1
ATOM 8104 C CA . THR B 1 294 ? 199.51805 198.91759 200.24282 1.000 20.20588 294 THR B CA 1
ATOM 8105 C C . THR B 1 294 ? 199.75299 197.78890 199.24804 1.000 26.79353 294 THR B C 1
ATOM 8106 O O . THR B 1 294 ? 200.34957 198.02835 198.19267 1.000 27.62624 294 THR B O 1
ATOM 8110 N N . GLY B 1 295 ? 199.30089 196.57840 199.55099 1.000 24.63228 295 GLY B N 1
ATOM 8111 C CA . GLY B 1 295 ? 199.57825 195.44880 198.68533 1.000 5.62881 295 GLY B CA 1
ATOM 8112 C C . GLY B 1 295 ? 198.87829 194.20083 199.17492 1.000 24.58460 295 GLY B C 1
ATOM 8113 O O . GLY B 1 295 ? 198.22620 194.18951 200.22410 1.000 25.91495 295 GLY B O 1
ATOM 8114 N N . SER B 1 296 ? 199.01339 193.14355 198.37192 1.000 22.59474 296 SER B N 1
ATOM 8115 C CA . SER B 1 296 ? 198.40257 191.85223 198.66893 1.000 25.94530 296 SER B CA 1
ATOM 8116 C C . SER B 1 296 ? 199.11811 191.08219 199.77244 1.000 25.78252 296 SER B C 1
ATOM 8117 O O . SER B 1 296 ? 198.51562 190.18165 200.36201 1.000 30.32007 296 SER B O 1
ATOM 8120 N N . VAL B 1 297 ? 200.39281 191.38175 200.02637 1.000 25.54889 297 VAL B N 1
ATOM 8121 C CA . VAL B 1 297 ? 201.24181 190.49924 200.82757 1.000 25.06256 297 VAL B CA 1
ATOM 8122 C C . VAL B 1 297 ? 200.70447 190.34090 202.24708 1.000 27.48011 297 VAL B C 1
ATOM 8123 O O . VAL B 1 297 ? 200.50097 189.21923 202.72975 1.000 29.03535 297 VAL B O 1
ATOM 8127 N N . ASP B 1 298 ? 200.47728 191.45851 202.94230 1.000 30.50806 298 ASP B N 1
ATOM 8128 C CA . ASP B 1 298 ? 199.97377 191.37469 204.31028 1.000 32.74217 298 ASP B CA 1
ATOM 8129 C C . ASP B 1 298 ? 198.53421 190.88189 204.37944 1.000 33.71705 298 ASP B C 1
ATOM 8130 O O . ASP B 1 298 ? 198.16864 190.21371 205.35001 1.000 36.83001 298 ASP B O 1
ATOM 8135 N N . ILE B 1 299 ? 197.73804 191.09932 203.33308 1.000 26.67074 299 ILE B N 1
ATOM 8136 C CA . ILE B 1 299 ? 196.39670 190.52166 203.29536 1.000 23.59440 299 ILE B CA 1
ATOM 8137 C C . ILE B 1 299 ? 196.47530 189.00202 203.24721 1.000 25.00065 299 ILE B C 1
ATOM 8138 O O . ILE B 1 299 ? 195.82046 188.30116 204.02836 1.000 31.19499 299 ILE B O 1
ATOM 8143 N N . LEU B 1 300 ? 197.26751 188.47426 202.31666 1.000 25.23597 300 LEU B N 1
ATOM 8144 C CA . LEU B 1 300 ? 197.37947 187.03152 202.14949 1.000 23.29597 300 LEU B CA 1
ATOM 8145 C C . LEU B 1 300 ? 198.00986 186.36892 203.36828 1.000 25.89962 300 LEU B C 1
ATOM 8146 O O . LEU B 1 300 ? 197.57211 185.29234 203.78246 1.000 32.16072 300 LEU B O 1
ATOM 8151 N N . LEU B 1 301 ? 199.04980 186.97647 203.94608 1.000 31.02121 301 LEU B N 1
ATOM 8152 C CA . LEU B 1 301 ? 199.64045 186.40694 205.15601 1.000 27.71615 301 LEU B CA 1
ATOM 8153 C C . LEU B 1 301 ? 198.71817 186.49635 206.37258 1.000 36.68562 301 LEU B C 1
ATOM 8154 O O . LEU B 1 301 ? 198.68780 185.56231 207.18258 1.000 41.63735 301 LEU B O 1
ATOM 8159 N N . GLU B 1 302 ? 197.92681 187.56664 206.50226 1.000 33.50669 302 GLU B N 1
ATOM 8160 C CA . GLU B 1 302 ? 196.91806 187.61447 207.55663 1.000 31.47364 302 GLU B CA 1
ATOM 8161 C C . GLU B 1 302 ? 195.86514 186.53068 207.36586 1.000 34.82814 302 GLU B C 1
ATOM 8162 O O . GLU B 1 302 ? 195.43144 185.90011 208.33463 1.000 39.97993 302 GLU B O 1
ATOM 8168 N N . TYR B 1 303 ? 195.42384 186.31925 206.12674 1.000 36.19120 303 TYR B N 1
ATOM 8169 C CA . TYR B 1 303 ? 194.50084 185.22629 205.83365 1.000 31.19321 303 TYR B CA 1
ATOM 8170 C C . TYR B 1 303 ? 195.10721 183.87370 206.19485 1.000 29.01259 303 TYR B C 1
ATOM 8171 O O . TYR B 1 303 ? 194.46483 183.04715 206.85101 1.000 37.79583 303 TYR B O 1
ATOM 8180 N N . ARG B 1 304 ? 196.34159 183.62601 205.75696 1.000 32.84288 304 ARG B N 1
ATOM 8181 C CA . ARG B 1 304 ? 196.99269 182.34427 206.00781 1.000 37.89614 304 ARG B CA 1
ATOM 8182 C C . ARG B 1 304 ? 197.18322 182.08573 207.49855 1.000 37.28172 304 ARG B C 1
ATOM 8183 O O . ARG B 1 304 ? 197.05019 180.94523 207.95678 1.000 35.55178 304 ARG B O 1
ATOM 8191 N N . SER B 1 305 ? 197.48398 183.12638 208.27507 1.000 38.44590 305 SER B N 1
ATOM 8192 C CA . SER B 1 305 ? 197.75652 182.93329 209.69500 1.000 37.77343 305 SER B CA 1
ATOM 8193 C C . SER B 1 305 ? 196.49687 182.92737 210.55547 1.000 39.70435 305 SER B C 1
ATOM 8194 O O . SER B 1 305 ? 196.41946 182.16536 211.52471 1.000 47.67888 305 SER B O 1
ATOM 8197 N N . SER B 1 306 ? 195.50323 183.75184 210.22322 1.000 35.38398 306 SER B N 1
ATOM 8198 C CA . SER B 1 306 ? 194.24339 183.75673 210.95490 1.000 33.62491 306 SER B CA 1
ATOM 8199 C C . SER B 1 306 ? 193.27273 182.68697 210.47640 1.000 35.55453 306 SER B C 1
ATOM 8200 O O . SER B 1 306 ? 192.34905 182.33884 211.22005 1.000 40.30451 306 SER B O 1
ATOM 8203 N N . GLU B 1 307 ? 193.45304 182.16661 209.26287 1.000 37.69718 307 GLU B N 1
ATOM 8204 C CA . GLU B 1 307 ? 192.52389 181.24602 208.61154 1.000 35.72083 307 GLU B CA 1
ATOM 8205 C C . GLU B 1 307 ? 191.12875 181.83241 208.41963 1.000 35.69092 307 GLU B C 1
ATOM 8206 O O . GLU B 1 307 ? 190.18340 181.08524 208.14840 1.000 38.90056 307 GLU B O 1
ATOM 8212 N N . ASN B 1 308 ? 190.97070 183.14459 208.56092 1.000 34.93273 308 ASN B N 1
ATOM 8213 C CA . ASN B 1 308 ? 189.67331 183.79745 208.53146 1.000 34.21959 308 ASN B CA 1
ATOM 8214 C C . ASN B 1 308 ? 189.68110 184.94416 207.53119 1.000 35.04685 308 ASN B C 1
ATOM 8215 O O . ASN B 1 308 ? 190.73986 185.50288 207.22874 1.000 37.99746 308 ASN B O 1
ATOM 8220 N N . PRO B 1 309 ? 188.51754 185.29027 206.97932 1.000 30.69272 309 PRO B N 1
ATOM 8221 C CA . PRO B 1 309 ? 188.43164 186.42954 206.05397 1.000 29.22512 309 PRO B CA 1
ATOM 8222 C C . PRO B 1 309 ? 189.04045 187.70746 206.61705 1.000 32.57202 309 PRO B C 1
ATOM 8223 O O . PRO B 1 309 ? 188.78075 188.09612 207.75804 1.000 30.69715 309 PRO B O 1
ATOM 8227 N N . VAL B 1 310 ? 189.85713 188.36447 205.79424 1.000 28.22974 310 VAL B N 1
ATOM 8228 C CA . VAL B 1 310 ? 190.47428 189.63923 206.14602 1.000 29.81129 310 VAL B CA 1
ATOM 8229 C C . VAL B 1 310 ? 189.47399 190.77795 205.98126 1.000 26.36309 310 VAL B C 1
ATOM 8230 O O . VAL B 1 310 ? 188.71055 190.82662 205.00975 1.000 30.14702 310 VAL B O 1
ATOM 8234 N N . ARG B 1 311 ? 189.48523 191.70360 206.93727 1.000 21.98832 311 ARG B N 1
ATOM 8235 C CA . ARG B 1 311 ? 188.64906 192.89927 206.93775 1.000 27.17780 311 ARG B CA 1
ATOM 8236 C C . ARG B 1 311 ? 189.52814 194.10289 206.61595 1.000 28.92189 311 ARG B C 1
ATOM 8237 O O . ARG B 1 311 ? 190.50435 194.35916 207.32765 1.000 26.92709 311 ARG B O 1
ATOM 8245 N N . TYR B 1 312 ? 189.19705 194.83902 205.55553 1.000 25.42231 312 TYR B N 1
ATOM 8246 C CA . TYR B 1 312 ? 188.10293 194.71370 204.59868 1.000 24.87715 312 TYR B CA 1
ATOM 8247 C C . TYR B 1 312 ? 188.63663 194.91491 203.18602 1.000 25.53082 312 TYR B C 1
ATOM 8248 O O . TYR B 1 312 ? 189.74044 195.42207 203.00192 1.000 34.55747 312 TYR B O 1
ATOM 8257 N N . GLY B 1 313 ? 187.84962 194.52330 202.18814 1.000 28.29819 313 GLY B N 1
ATOM 8258 C CA . GLY B 1 313 ? 188.23268 194.74978 200.80890 1.000 28.78529 313 GLY B CA 1
ATOM 8259 C C . GLY B 1 313 ? 187.26691 195.54574 199.95310 1.000 24.69729 313 GLY B C 1
ATOM 8260 O O . GLY B 1 313 ? 186.10084 195.73943 200.30693 1.000 16.35135 313 GLY B O 1
ATOM 8261 N N . GLN B 1 314 ? 187.77144 196.01205 198.81274 1.000 31.50553 314 GLN B N 1
ATOM 8262 C CA . GLN B 1 314 ? 186.99089 196.67381 197.77574 1.000 26.66499 314 GLN B CA 1
ATOM 8263 C C . GLN B 1 314 ? 187.58882 196.28082 196.43217 1.000 29.04347 314 GLN B C 1
ATOM 8264 O O . GLN B 1 314 ? 188.62595 195.61934 196.36850 1.000 35.87832 314 GLN B O 1
ATOM 8270 N N . CYS B 1 315 ? 186.88984 196.66055 195.35791 1.000 28.57044 315 CYS B N 1
ATOM 8271 C CA . CYS B 1 315 ? 187.14175 196.10620 194.02646 1.000 29.40904 315 CYS B CA 1
ATOM 8272 C C . CYS B 1 315 ? 188.62790 196.04532 193.67896 1.000 25.15805 315 CYS B C 1
ATOM 8273 O O . CYS B 1 315 ? 189.12102 195.01494 193.20963 1.000 27.34231 315 CYS B O 1
ATOM 8276 N N . TRP B 1 316 ? 189.35853 197.14332 193.88859 1.000 20.30734 316 TRP B N 1
ATOM 8277 C CA . TRP B 1 316 ? 190.78396 197.13606 193.56845 1.000 20.05743 316 TRP B CA 1
ATOM 8278 C C . TRP B 1 316 ? 191.59451 196.27705 194.53434 1.000 23.24085 316 TRP B C 1
ATOM 8279 O O . TRP B 1 316 ? 192.61986 195.71543 194.14061 1.000 26.71335 316 TRP B O 1
ATOM 8290 N N . VAL B 1 317 ? 191.12864 196.11081 195.77253 1.000 18.99889 317 VAL B N 1
ATOM 8291 C CA . VAL B 1 317 ? 191.78579 195.19827 196.70773 1.000 14.12148 317 VAL B CA 1
ATOM 8292 C C . VAL B 1 317 ? 191.59961 193.74769 196.27154 1.000 25.78120 317 VAL B C 1
ATOM 8293 O O . VAL B 1 317 ? 192.55049 192.95279 196.26904 1.000 24.18046 317 VAL B O 1
ATOM 8297 N N . PHE B 1 318 ? 190.37156 193.38502 195.88970 1.000 20.75568 318 PHE B N 1
ATOM 8298 C CA . PHE B 1 318 ? 190.12722 192.06466 195.31765 1.000 22.80911 318 PHE B CA 1
ATOM 8299 C C . PHE B 1 318 ? 190.94788 191.83859 194.05607 1.000 21.89551 318 PHE B C 1
ATOM 8300 O O . PHE B 1 318 ? 191.51455 190.75683 193.86524 1.000 32.35880 318 PHE B O 1
ATOM 8308 N N . ALA B 1 319 ? 191.02476 192.84407 193.18303 1.000 22.44914 319 ALA B N 1
ATOM 8309 C CA . ALA B 1 319 ? 191.79646 192.69194 191.95497 1.000 20.02741 319 ALA B CA 1
ATOM 8310 C C . ALA B 1 319 ? 193.28254 192.52131 192.24380 1.000 17.81014 319 ALA B C 1
ATOM 8311 O O . ALA B 1 319 ? 193.94423 191.69106 191.61764 1.000 28.03850 319 ALA B O 1
ATOM 8313 N N . GLY B 1 320 ? 193.81559 193.27214 193.20748 1.000 16.66265 320 GLY B N 1
ATOM 8314 C CA . GLY B 1 320 ? 195.20939 193.10656 193.59015 1.000 19.33866 320 GLY B CA 1
ATOM 8315 C C . GLY B 1 320 ? 195.51865 191.73294 194.15469 1.000 18.05084 320 GLY B C 1
ATOM 8316 O O . GLY B 1 320 ? 196.50026 191.09156 193.76627 1.000 30.37498 320 GLY B O 1
ATOM 8317 N N . VAL B 1 321 ? 194.68329 191.26128 195.08228 1.000 21.42642 321 VAL B N 1
ATOM 8318 C CA . VAL B 1 321 ? 194.90268 189.94396 195.67539 1.000 23.42558 321 VAL B CA 1
ATOM 8319 C C . VAL B 1 321 ? 194.76136 188.83004 194.63970 1.000 27.75204 321 VAL B C 1
ATOM 8320 O O . VAL B 1 321 ? 195.58728 187.90736 194.59035 1.000 32.55098 321 VAL B O 1
ATOM 8324 N N . PHE B 1 322 ? 193.73304 188.89330 193.78898 1.000 15.14236 322 PHE B N 1
ATOM 8325 C CA . PHE B 1 322 ? 193.59836 187.88686 192.74065 1.000 16.83374 322 PHE B CA 1
ATOM 8326 C C . PHE B 1 322 ? 194.72847 187.95647 191.71849 1.000 24.04918 322 PHE B C 1
ATOM 8327 O O . PHE B 1 322 ? 195.15234 186.91702 191.20009 1.000 31.49142 322 PHE B O 1
ATOM 8335 N N . ASN B 1 323 ? 195.23364 189.15511 191.41743 1.000 23.95931 323 ASN B N 1
ATOM 8336 C CA . ASN B 1 323 ? 196.36427 189.27397 190.50509 1.000 22.11008 323 ASN B CA 1
ATOM 8337 C C . ASN B 1 323 ? 197.61835 188.64820 191.09600 1.000 21.15931 323 ASN B C 1
ATOM 8338 O O . ASN B 1 323 ? 198.37728 187.97582 190.38865 1.000 30.09224 323 ASN B O 1
ATOM 8343 N N . THR B 1 324 ? 197.84746 188.85860 192.39363 1.000 17.61564 324 THR B N 1
ATOM 8344 C CA . THR B 1 324 ? 198.94760 188.18419 193.07546 1.000 20.38587 324 THR B CA 1
ATOM 8345 C C . THR B 1 324 ? 198.79599 186.67076 193.01226 1.000 24.67539 324 THR B C 1
ATOM 8346 O O . THR B 1 324 ? 199.75341 185.95577 192.71037 1.000 26.74695 324 THR B O 1
ATOM 8350 N N . PHE B 1 325 ? 197.59770 186.16796 193.30849 1.000 24.14468 325 PHE B N 1
ATOM 8351 C CA . PHE B 1 325 ? 197.32814 184.73278 193.22497 1.000 18.82533 325 PHE B CA 1
ATOM 8352 C C . PHE B 1 325 ? 197.64966 184.16882 191.83980 1.000 18.92006 325 PHE B C 1
ATOM 8353 O O . PHE B 1 325 ? 198.39484 183.18435 191.70739 1.000 16.09235 325 PHE B O 1
ATOM 8361 N N . LEU B 1 326 ? 197.11987 184.80598 190.79357 1.000 22.98989 326 LEU B N 1
ATOM 8362 C CA . LEU B 1 326 ? 197.35535 184.34885 189.42621 1.000 27.49073 326 LEU B CA 1
ATOM 8363 C C . LEU B 1 326 ? 198.83261 184.39501 189.04875 1.000 25.38737 326 LEU B C 1
ATOM 8364 O O . LEU B 1 326 ? 199.38294 183.40366 188.55678 1.000 26.95554 326 LEU B O 1
ATOM 8369 N N . ARG B 1 327 ? 199.49301 185.53941 189.25146 1.000 18.14851 327 ARG B N 1
ATOM 8370 C CA . ARG B 1 327 ? 200.90627 185.63025 188.89410 1.000 22.37621 327 ARG B CA 1
ATOM 8371 C C . ARG B 1 327 ? 201.76261 184.67556 189.71433 1.000 20.63146 327 ARG B C 1
ATOM 8372 O O . ARG B 1 327 ? 202.77577 184.17123 189.21745 1.000 24.15574 327 ARG B O 1
ATOM 8380 N N . CYS B 1 328 ? 201.38197 184.42325 190.96678 1.000 23.98624 328 CYS B N 1
ATOM 8381 C CA . CYS B 1 328 ? 202.12144 183.49788 191.81420 1.000 16.74096 328 CYS B CA 1
ATOM 8382 C C . CYS B 1 328 ? 202.04538 182.07824 191.27045 1.000 30.20353 328 CYS B C 1
ATOM 8383 O O . CYS B 1 328 ? 203.05931 181.37405 191.20070 1.000 30.57011 328 CYS B O 1
ATOM 8386 N N . LEU B 1 329 ? 200.84586 181.63495 190.88276 1.000 26.91446 329 LEU B N 1
ATOM 8387 C CA . LEU B 1 329 ? 200.74607 180.33018 190.23635 1.000 13.78918 329 LEU B CA 1
ATOM 8388 C C . LEU B 1 329 ? 201.30675 180.33822 188.82038 1.000 27.76710 329 LEU B C 1
ATOM 8389 O O . LEU B 1 329 ? 201.57738 179.26701 188.26859 1.000 25.38558 329 LEU B O 1
ATOM 8394 N N . GLY B 1 330 ? 201.49725 181.51209 188.23120 1.000 35.48980 330 GLY B N 1
ATOM 8395 C CA . GLY B 1 330 ? 202.10865 181.64170 186.92739 1.000 21.31848 330 GLY B CA 1
ATOM 8396 C C . GLY B 1 330 ? 201.15602 181.83177 185.77221 1.000 21.41641 330 GLY B C 1
ATOM 8397 O O . GLY B 1 330 ? 201.58616 181.73271 184.61935 1.000 27.03849 330 GLY B O 1
ATOM 8398 N N . ILE B 1 331 ? 199.87986 182.08389 186.03901 1.000 17.41779 331 ILE B N 1
ATOM 8399 C CA . ILE B 1 331 ? 198.93365 182.49553 185.00651 1.000 28.57041 331 ILE B CA 1
ATOM 8400 C C . ILE B 1 331 ? 199.17168 183.97445 184.72571 1.000 26.68013 331 ILE B C 1
ATOM 8401 O O . ILE B 1 331 ? 199.10305 184.78925 185.65684 1.000 32.45222 331 ILE B O 1
ATOM 8406 N N . PRO B 1 332 ? 199.46912 184.37244 183.48978 1.000 33.14718 332 PRO B N 1
ATOM 8407 C CA . PRO B 1 332 ? 199.71634 185.79634 183.22623 1.000 26.68156 332 PRO B CA 1
ATOM 8408 C C . PRO B 1 332 ? 198.45537 186.60827 183.48120 1.000 19.09951 332 PRO B C 1
ATOM 8409 O O . PRO B 1 332 ? 197.36531 186.24926 183.03299 1.000 31.67105 332 PRO B O 1
ATOM 8413 N N . ALA B 1 333 ? 198.60930 187.71415 184.20523 1.000 19.37069 333 ALA B N 1
ATOM 8414 C CA . ALA B 1 333 ? 197.44811 188.46319 184.65764 1.000 25.30323 333 ALA B CA 1
ATOM 8415 C C . ALA B 1 333 ? 197.78805 189.93836 184.79337 1.000 25.60322 333 ALA B C 1
ATOM 8416 O O . ALA B 1 333 ? 198.94039 190.31151 185.02440 1.000 22.57757 333 ALA B O 1
ATOM 8418 N N . ARG B 1 334 ? 196.76096 190.77009 184.64115 1.000 27.05107 334 ARG B N 1
ATOM 8419 C CA . ARG B 1 334 ? 196.88292 192.20702 184.84232 1.000 23.90712 334 ARG B CA 1
ATOM 8420 C C . ARG B 1 334 ? 195.57691 192.74555 185.41104 1.000 15.63902 334 ARG B C 1
ATOM 8421 O O . ARG B 1 334 ? 194.51524 192.15604 185.21561 1.000 21.16836 334 ARG B O 1
ATOM 8429 N N . ILE B 1 335 ? 195.66205 193.84752 186.15113 1.000 20.43815 335 ILE B N 1
ATOM 8430 C CA . ILE B 1 335 ? 194.46754 194.60632 186.51000 1.000 17.12464 335 ILE B CA 1
ATOM 8431 C C . ILE B 1 335 ? 194.08704 195.51803 185.35030 1.000 17.67017 335 ILE B C 1
ATOM 8432 O O . ILE B 1 335 ? 194.95769 196.07844 184.67476 1.000 34.23128 335 ILE B O 1
ATOM 8437 N N . VAL B 1 336 ? 192.78484 195.68329 185.11504 1.000 17.43355 336 VAL B N 1
ATOM 8438 C CA . VAL B 1 336 ? 192.26863 196.72166 184.23309 1.000 16.80537 336 VAL B CA 1
ATOM 8439 C C . VAL B 1 336 ? 191.21550 197.53161 184.98043 1.000 20.29880 336 VAL B C 1
ATOM 8440 O O . VAL B 1 336 ? 190.43524 196.98709 185.77510 1.000 35.28186 336 VAL B O 1
ATOM 8444 N N . THR B 1 337 ? 191.22729 198.84401 184.75229 1.000 17.33090 337 THR B N 1
ATOM 8445 C CA . THR B 1 337 ? 190.22440 199.75717 185.28362 1.000 23.52385 337 THR B CA 1
ATOM 8446 C C . THR B 1 337 ? 189.31575 200.25401 184.16554 1.000 27.41815 337 THR B C 1
ATOM 8447 O O . THR B 1 337 ? 189.79644 200.77193 183.15214 1.000 26.75740 337 THR B O 1
ATOM 8451 N N . ASN B 1 338 ? 188.00961 200.09742 184.35945 1.000 25.22419 338 ASN B N 1
ATOM 8452 C CA . ASN B 1 338 ? 186.98443 200.66047 183.49143 1.000 19.25112 338 ASN B CA 1
ATOM 8453 C C . ASN B 1 338 ? 186.41823 201.91411 184.14453 1.000 24.72096 338 ASN B C 1
ATOM 8454 O O . ASN B 1 338 ? 186.04267 201.88476 185.31911 1.000 34.89485 338 ASN B O 1
ATOM 8459 N N . TYR B 1 339 ? 186.34866 203.00670 183.39271 1.000 22.33858 339 TYR B N 1
ATOM 8460 C CA . TYR B 1 339 ? 185.78048 204.25142 183.89118 1.000 22.53973 339 TYR B CA 1
ATOM 8461 C C . TYR B 1 339 ? 184.32586 204.37657 183.45535 1.000 30.98524 339 TYR B C 1
ATOM 8462 O O . TYR B 1 339 ? 183.99651 204.12049 182.29266 1.000 29.99951 339 TYR B O 1
ATOM 8471 N N . PHE B 1 340 ? 183.46501 204.76329 184.40000 1.000 22.49578 340 PHE B N 1
ATOM 8472 C CA . PHE B 1 340 ? 182.00756 204.72298 184.25924 1.000 24.80303 340 PHE B CA 1
ATOM 8473 C C . PHE B 1 340 ? 181.49730 203.30023 184.01022 1.000 30.17042 340 PHE B C 1
ATOM 8474 O O . PHE B 1 340 ? 180.94119 202.97828 182.95982 1.000 35.68075 340 PHE B O 1
ATOM 8482 N N . SER B 1 341 ? 181.70194 202.44727 185.01109 1.000 30.56469 341 SER B N 1
ATOM 8483 C CA . SER B 1 341 ? 181.32055 201.04316 184.93582 1.000 28.50591 341 SER B CA 1
ATOM 8484 C C . SER B 1 341 ? 179.85898 200.86325 185.34002 1.000 31.10256 341 SER B C 1
ATOM 8485 O O . SER B 1 341 ? 179.44753 201.30702 186.41670 1.000 33.71778 341 SER B O 1
ATOM 8488 N N . ALA B 1 342 ? 179.07684 200.21684 184.46997 1.000 29.91705 342 ALA B N 1
ATOM 8489 C CA . ALA B 1 342 ? 177.69418 199.82916 184.77258 1.000 24.35362 342 ALA B CA 1
ATOM 8490 C C . ALA B 1 342 ? 177.64607 198.50614 185.54389 1.000 25.26089 342 ALA B C 1
ATOM 8491 O O . ALA B 1 342 ? 177.24776 197.45809 185.03216 1.000 35.42661 342 ALA B O 1
ATOM 8493 N N . HIS B 1 343 ? 178.06749 198.56507 186.80245 1.000 25.40271 343 HIS B N 1
ATOM 8494 C CA . HIS B 1 343 ? 178.06321 197.38537 187.65628 1.000 26.43893 343 HIS B CA 1
ATOM 8495 C C . HIS B 1 343 ? 176.65965 197.11838 188.21100 1.000 33.40784 343 HIS B C 1
ATOM 8496 O O . HIS B 1 343 ? 175.81512 198.01498 188.29018 1.000 40.14926 343 HIS B O 1
ATOM 8503 N N . ASP B 1 344 ? 176.41797 195.85731 188.59118 1.000 31.14388 344 ASP B N 1
ATOM 8504 C CA . ASP B 1 344 ? 175.08357 195.36714 188.97309 1.000 33.58088 344 ASP B CA 1
ATOM 8505 C C . ASP B 1 344 ? 174.04736 195.57011 187.86733 1.000 33.00180 344 ASP B C 1
ATOM 8506 O O . ASP B 1 344 ? 172.89537 195.92423 188.12614 1.000 31.03456 344 ASP B O 1
ATOM 8511 N N . ASN B 1 345 ? 174.46330 195.34824 186.62193 1.000 32.30361 345 ASN B N 1
ATOM 8512 C CA . ASN B 1 345 ? 173.61547 195.59542 185.46159 1.000 30.26230 345 ASN B CA 1
ATOM 8513 C C . ASN B 1 345 ? 172.54111 194.53152 185.24971 1.000 37.63523 345 ASN B C 1
ATOM 8514 O O . ASN B 1 345 ? 171.52355 194.82336 184.61322 1.000 42.17521 345 ASN B O 1
ATOM 8519 N N . ASP B 1 346 ? 172.73735 193.32281 185.77866 1.000 34.51354 346 ASP B N 1
ATOM 8520 C CA . ASP B 1 346 ? 171.87434 192.16480 185.51432 1.000 31.22704 346 ASP B CA 1
ATOM 8521 C C . ASP B 1 346 ? 171.65378 191.93938 184.01872 1.000 38.72081 346 ASP B C 1
ATOM 8522 O O . ASP B 1 346 ? 170.54705 191.63119 183.57283 1.000 42.46097 346 ASP B O 1
ATOM 8527 N N . ALA B 1 347 ? 172.72233 192.09771 183.23861 1.000 35.82122 347 ALA B N 1
ATOM 8528 C CA . ALA B 1 347 ? 172.72697 192.00874 181.77913 1.000 33.61681 347 ALA B CA 1
ATOM 8529 C C . ALA B 1 347 ? 171.82138 193.03365 181.10117 1.000 38.63223 347 ALA B C 1
ATOM 8530 O O . ALA B 1 347 ? 171.64385 192.97900 179.87910 1.000 40.87879 347 ALA B O 1
ATOM 8532 N N . ASN B 1 348 ? 171.24057 193.96507 181.85169 1.000 30.18111 348 ASN B N 1
ATOM 8533 C CA . ASN B 1 348 ? 170.49517 195.06425 181.25449 1.000 31.69493 348 ASN B CA 1
ATOM 8534 C C . ASN B 1 348 ? 171.44691 196.11755 180.70453 1.000 37.34069 348 ASN B C 1
ATOM 8535 O O . ASN B 1 348 ? 172.31788 196.61730 181.42136 1.000 42.20681 348 ASN B O 1
ATOM 8540 N N . LEU B 1 349 ? 171.28788 196.44093 179.42472 1.000 34.11583 349 LEU B N 1
ATOM 8541 C CA . LEU B 1 349 ? 172.07153 197.47561 178.76580 1.000 32.63597 349 LEU B CA 1
ATOM 8542 C C . LEU B 1 349 ? 171.49597 198.87382 178.95971 1.000 32.37714 349 LEU B C 1
ATOM 8543 O O . LEU B 1 349 ? 171.76161 199.75432 178.13330 1.000 35.68257 349 LEU B O 1
ATOM 8548 N N . GLN B 1 350 ? 170.71777 199.10574 180.01628 1.000 33.37025 350 GLN B N 1
ATOM 8549 C CA . GLN B 1 350 ? 170.11526 200.40979 180.26181 1.000 35.06046 350 GLN B CA 1
ATOM 8550 C C . GLN B 1 350 ? 170.24546 200.79692 181.72741 1.000 35.56001 350 GLN B C 1
ATOM 8551 O O . GLN B 1 350 ? 169.91986 200.00331 182.61478 1.000 39.22090 350 GLN B O 1
ATOM 8557 N N . MET B 1 351 ? 170.71902 202.01581 181.97160 1.000 40.56525 351 MET B N 1
ATOM 8558 C CA . MET B 1 351 ? 170.67535 202.64894 183.28405 1.000 40.33711 351 MET B CA 1
ATOM 8559 C C . MET B 1 351 ? 169.70657 203.82037 183.23631 1.000 40.56509 351 MET B C 1
ATOM 8560 O O . MET B 1 351 ? 169.81016 204.68086 182.35627 1.000 42.91664 351 MET B O 1
ATOM 8565 N N . ASP B 1 352 ? 168.77112 203.85215 184.18012 1.000 40.90384 352 ASP B N 1
ATOM 8566 C CA . ASP B 1 352 ? 167.68156 204.81753 184.16348 1.000 38.49238 352 ASP B CA 1
ATOM 8567 C C . ASP B 1 352 ? 167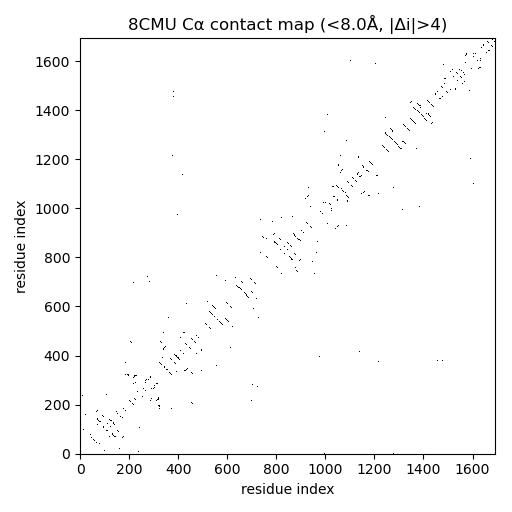.97207 205.94639 185.14296 1.000 42.61168 352 ASP B C 1
ATOM 8568 O O . ASP B 1 352 ? 168.35433 205.70117 186.29160 1.000 41.25545 352 ASP B O 1
ATOM 8573 N N . ILE B 1 353 ? 167.79480 207.17779 184.67624 1.000 39.85450 353 ILE B N 1
ATOM 8574 C CA . ILE B 1 353 ? 167.72017 208.36705 185.51533 1.000 38.22978 353 ILE B CA 1
ATOM 8575 C C . ILE B 1 353 ? 166.29548 208.89345 185.43839 1.000 33.02318 353 ILE B C 1
ATOM 8576 O O . ILE B 1 353 ? 165.72180 208.98114 184.34688 1.000 35.95136 353 ILE B O 1
ATOM 8581 N N . PHE B 1 354 ? 165.72356 209.24162 186.58544 1.000 34.29751 354 PHE B N 1
ATOM 8582 C CA . PHE B 1 354 ? 164.34871 209.71142 186.65017 1.000 32.15991 354 PHE B CA 1
ATOM 8583 C C . PHE B 1 354 ? 164.33389 211.20983 186.91198 1.000 35.36450 354 PHE B C 1
ATOM 8584 O O . PHE B 1 354 ? 165.10835 211.72169 187.72508 1.000 38.33779 354 PHE B O 1
ATOM 8592 N N . LEU B 1 355 ? 163.43854 211.90092 186.21469 1.000 39.70827 355 LEU B N 1
ATOM 8593 C CA . LEU B 1 355 ? 163.30128 213.34584 186.28124 1.000 38.81876 355 LEU B CA 1
ATOM 8594 C C . LEU B 1 355 ? 161.90883 213.73571 186.75572 1.000 40.10416 355 LEU B C 1
ATOM 8595 O O . LEU B 1 355 ? 160.92250 213.04621 186.47996 1.000 45.42524 355 LEU B O 1
ATOM 8600 N N . GLU B 1 356 ? 161.84242 214.85014 187.47911 1.000 46.34986 356 GLU B N 1
ATOM 8601 C CA . GLU B 1 356 ? 160.56555 215.48998 187.74001 1.000 48.94436 356 GLU B CA 1
ATOM 8602 C C . GLU B 1 356 ? 160.00723 216.09375 186.45440 1.000 52.53483 356 GLU B C 1
ATOM 8603 O O . GLU B 1 356 ? 160.70950 216.25297 185.45215 1.000 54.60809 356 GLU B O 1
ATOM 8609 N N . GLU B 1 357 ? 158.71205 216.41598 186.49129 1.000 57.64961 357 GLU B N 1
ATOM 8610 C CA . GLU B 1 357 ? 158.05524 217.00431 185.32736 1.000 56.92260 357 GLU B CA 1
ATOM 8611 C C . GLU B 1 357 ? 158.74499 218.29218 184.89332 1.000 56.39469 357 GLU B C 1
ATOM 8612 O O . GLU B 1 357 ? 158.86253 218.56654 183.69554 1.000 59.94726 357 GLU B O 1
ATOM 8618 N N . ASP B 1 358 ? 159.17484 219.11165 185.85138 1.000 56.68760 358 ASP B N 1
ATOM 8619 C CA . ASP B 1 358 ? 159.88968 220.34720 185.55063 1.000 56.91242 358 ASP B CA 1
ATOM 8620 C C . ASP B 1 358 ? 161.30652 220.11077 185.03039 1.000 56.15105 358 ASP B C 1
ATOM 8621 O O . ASP B 1 358 ? 161.99116 221.08125 184.69173 1.000 57.50704 358 ASP B O 1
ATOM 8626 N N . GLY B 1 359 ? 161.74573 218.85683 184.93944 1.000 50.86949 359 GLY B N 1
ATOM 8627 C CA . GLY B 1 359 ? 163.05350 218.50219 184.43055 1.000 46.78509 359 GLY B CA 1
ATOM 8628 C C . GLY B 1 359 ? 164.14527 218.37326 185.47160 1.000 49.00856 359 GLY B C 1
ATOM 8629 O O . GLY B 1 359 ? 165.27042 217.99900 185.11881 1.000 52.25086 359 GLY B O 1
ATOM 8630 N N . ASN B 1 360 ? 163.85594 218.67245 186.73421 1.000 49.75041 360 ASN B N 1
ATOM 8631 C CA . ASN B 1 360 ? 164.78293 218.38479 187.81982 1.000 46.47376 360 ASN B CA 1
ATOM 8632 C C . ASN B 1 360 ? 164.95271 216.87824 187.98417 1.000 46.68755 360 ASN B C 1
ATOM 8633 O O . ASN B 1 360 ? 164.05775 216.09417 187.66221 1.000 51.55131 360 ASN B O 1
ATOM 8638 N N . VAL B 1 361 ? 166.11620 216.47163 188.49234 1.000 45.16789 361 VAL B N 1
ATOM 8639 C CA . VAL B 1 361 ? 166.35531 215.05516 188.74328 1.000 44.30748 361 VAL B CA 1
ATOM 8640 C C . VAL B 1 361 ? 165.51239 214.60589 189.92859 1.000 43.73312 361 VAL B C 1
ATOM 8641 O O . VAL B 1 361 ? 165.56269 215.20122 191.01239 1.000 48.98471 361 VAL B O 1
ATOM 8645 N N . ASN B 1 362 ? 164.72924 213.54911 189.72294 1.000 46.97267 362 ASN B N 1
ATOM 8646 C CA . ASN B 1 362 ? 163.98261 212.88503 190.79013 1.000 41.64580 362 ASN B CA 1
ATOM 8647 C C . ASN B 1 362 ? 164.93067 211.96882 191.55523 1.000 45.74563 362 ASN B C 1
ATOM 8648 O O . ASN B 1 362 ? 165.18918 210.83731 191.14193 1.000 48.54442 362 ASN B O 1
ATOM 8653 N N . SER B 1 363 ? 165.45450 212.45876 192.68067 1.000 46.03610 363 SER B N 1
ATOM 8654 C CA . SER B 1 363 ? 166.36154 211.66309 193.50103 1.000 45.18652 363 SER B CA 1
ATOM 8655 C C . SER B 1 363 ? 165.66236 210.49284 194.18250 1.000 47.48429 363 SER B C 1
ATOM 8656 O O . SER B 1 363 ? 166.32805 209.51962 194.55102 1.000 49.93060 363 SER B O 1
ATOM 8659 N N . LYS B 1 364 ? 164.34302 210.57038 194.36402 1.000 48.63695 364 LYS B N 1
ATOM 8660 C CA . LYS B 1 364 ? 163.60351 209.49306 195.01581 1.000 40.31676 364 LYS B CA 1
ATOM 8661 C C . LYS B 1 364 ? 163.62424 208.21372 194.18549 1.000 45.08704 364 LYS B C 1
ATOM 8662 O O . LYS B 1 364 ? 163.82918 207.11869 194.72057 1.000 48.38122 364 LYS B O 1
ATOM 8668 N N . LEU B 1 365 ? 163.39817 208.32797 192.87862 1.000 40.10374 365 LEU B N 1
ATOM 8669 C CA . LEU B 1 365 ? 163.38014 207.16288 192.00210 1.000 35.49693 365 LEU B CA 1
ATOM 8670 C C . LEU B 1 365 ? 164.74384 206.82397 191.41461 1.000 42.07351 365 LEU B C 1
ATOM 8671 O O . LEU B 1 365 ? 165.00073 205.65479 191.10611 1.000 42.55570 365 LEU B O 1
ATOM 8676 N N . THR B 1 366 ? 165.62338 207.80958 191.25377 1.000 43.99169 366 THR B N 1
ATOM 8677 C CA . THR B 1 366 ? 166.93555 207.58195 190.65822 1.000 42.69635 366 THR B CA 1
ATOM 8678 C C . THR B 1 366 ? 167.85051 206.82258 191.61332 1.000 47.87585 366 THR B C 1
ATOM 8679 O O . THR B 1 366 ? 168.58279 207.42889 192.40201 1.000 48.18322 366 THR B O 1
ATOM 8683 N N . LYS B 1 367 ? 167.79053 205.49050 191.56745 1.000 44.64986 367 LYS B N 1
ATOM 8684 C CA . LYS B 1 367 ? 168.55856 204.63821 192.46216 1.000 39.12895 367 LYS B CA 1
ATOM 8685 C C . LYS B 1 367 ? 169.59423 203.77171 191.75960 1.000 41.42284 367 LYS B C 1
ATOM 8686 O O . LYS B 1 367 ? 170.43258 203.17473 192.44335 1.000 47.61068 367 LYS B O 1
ATOM 8692 N N . ASP B 1 368 ? 169.56736 203.67615 190.43335 1.000 43.33206 368 ASP B N 1
ATOM 8693 C CA . ASP B 1 368 ? 170.73555 203.19542 189.71048 1.000 40.02380 368 ASP B CA 1
ATOM 8694 C C . ASP B 1 368 ? 171.89591 204.17071 189.87225 1.000 49.10810 368 ASP B C 1
ATOM 8695 O O . ASP B 1 368 ? 171.70488 205.37822 190.03798 1.000 50.43644 368 ASP B O 1
ATOM 8700 N N . SER B 1 369 ? 173.11259 203.63470 189.81961 1.000 38.13978 369 SER B N 1
ATOM 8701 C CA . SER B 1 369 ? 174.31375 204.45371 189.85775 1.000 36.88036 369 SER B CA 1
ATOM 8702 C C . SER B 1 369 ? 175.38334 203.85154 188.96100 1.000 40.03026 369 SER B C 1
ATOM 8703 O O . SER B 1 369 ? 175.45334 202.63450 188.77531 1.000 44.69118 369 SER B O 1
ATOM 8706 N N . VAL B 1 370 ? 176.21924 204.72619 188.41256 1.000 38.67693 370 VAL B N 1
ATOM 8707 C CA . VAL B 1 370 ? 177.32798 204.34909 187.54626 1.000 33.75195 370 VAL B CA 1
ATOM 8708 C C . VAL B 1 370 ? 178.62042 204.58969 188.31127 1.000 31.77047 370 VAL B C 1
ATOM 8709 O O . VAL B 1 370 ? 178.87700 205.70952 188.77013 1.000 34.96392 370 VAL B O 1
ATOM 8713 N N . TRP B 1 371 ? 179.42501 203.54061 188.46595 1.000 30.64468 371 TRP B N 1
ATOM 8714 C CA . TRP B 1 371 ? 180.64692 203.65341 189.24911 1.000 18.96712 371 TRP B CA 1
ATOM 8715 C C . TRP B 1 371 ? 181.65786 204.50485 188.49498 1.000 22.47490 371 TRP B C 1
ATOM 8716 O O . TRP B 1 371 ? 181.90252 204.27460 187.30874 1.000 32.53330 371 TRP B O 1
ATOM 8727 N N . ASN B 1 372 ? 182.23121 205.50249 189.17470 1.000 20.35085 372 ASN B N 1
ATOM 8728 C CA . ASN B 1 372 ? 183.24555 206.34323 188.54255 1.000 19.12152 372 ASN B CA 1
ATOM 8729 C C . ASN B 1 372 ? 184.36368 205.50760 187.93117 1.000 23.38479 372 ASN B C 1
ATOM 8730 O O . ASN B 1 372 ? 184.84564 205.80391 186.83245 1.000 25.01218 372 ASN B O 1
ATOM 8735 N N . TYR B 1 373 ? 184.78857 204.45937 188.63373 1.000 32.01868 373 TYR B N 1
ATOM 8736 C CA . TYR B 1 373 ? 185.65962 203.43685 188.07608 1.000 14.83447 373 TYR B CA 1
ATOM 8737 C C . TYR B 1 373 ? 185.36634 202.09874 188.74029 1.000 24.43183 373 TYR B C 1
ATOM 8738 O O . TYR B 1 373 ? 184.77699 202.03353 189.82152 1.000 34.15239 373 TYR B O 1
ATOM 8747 N N . HIS B 1 374 ? 185.77889 201.02771 188.06507 1.000 27.80128 374 HIS B N 1
ATOM 8748 C CA . HIS B 1 374 ? 185.73554 199.68246 188.62077 1.000 15.88900 374 HIS B CA 1
ATOM 8749 C C . HIS B 1 374 ? 186.93696 198.90159 188.10445 1.000 26.13414 374 HIS B C 1
ATOM 8750 O O . HIS B 1 374 ? 187.36925 199.08703 186.96629 1.000 24.48500 374 HIS B O 1
ATOM 8757 N N . CYS B 1 375 ? 187.47045 198.01907 188.94311 1.000 31.26605 375 CYS B N 1
ATOM 8758 C CA . CYS B 1 375 ? 188.65610 197.24202 188.60738 1.000 17.01615 375 CYS B CA 1
ATOM 8759 C C . CYS B 1 375 ? 188.31434 195.76130 188.50123 1.000 22.23356 375 CYS B C 1
ATOM 8760 O O . CYS B 1 375 ? 187.54886 195.23465 189.31389 1.000 31.18901 375 CYS B O 1
ATOM 8763 N N . TRP B 1 376 ? 188.88683 195.08865 187.50105 1.000 15.31546 376 TRP B N 1
ATOM 8764 C CA . TRP B 1 376 ? 188.83599 193.62934 187.44154 1.000 19.29214 376 TRP B CA 1
ATOM 8765 C C . TRP B 1 376 ? 190.13921 193.09984 186.85945 1.000 26.98034 376 TRP B C 1
ATOM 8766 O O . TRP B 1 376 ? 190.98314 193.86006 186.38545 1.000 26.17811 376 TRP B O 1
ATOM 8777 N N . ASN B 1 377 ? 190.34212 191.78815 186.96499 1.000 26.66982 377 ASN B N 1
ATOM 8778 C CA . ASN B 1 377 ? 191.52321 191.16788 186.38605 1.000 17.59944 377 ASN B CA 1
ATOM 8779 C C . ASN B 1 377 ? 191.27075 190.68534 184.96315 1.000 17.97740 377 ASN B C 1
ATOM 8780 O O . ASN B 1 377 ? 190.14098 190.39144 184.57352 1.000 27.93039 377 ASN B O 1
ATOM 8785 N N . GLU B 1 378 ? 192.34122 190.64254 184.17812 1.000 26.82286 378 GLU B N 1
ATOM 8786 C CA . GLU B 1 378 ? 192.43342 189.80191 182.99424 1.000 22.53812 378 GLU B CA 1
ATOM 8787 C C . GLU B 1 378 ? 193.49343 188.73483 183.22472 1.000 20.30294 378 GLU B C 1
ATOM 8788 O O . GLU B 1 378 ? 194.59969 189.04176 183.68351 1.000 29.67167 378 GLU B O 1
ATOM 8794 N N . ALA B 1 379 ? 193.14589 187.48920 182.91708 1.000 22.07462 379 ALA B N 1
ATOM 8795 C CA . ALA B 1 379 ? 194.07469 186.36745 182.93506 1.000 23.39119 379 ALA B CA 1
ATOM 8796 C C . ALA B 1 379 ? 194.28034 185.87284 181.50925 1.000 21.36118 379 ALA B C 1
ATOM 8797 O O . ALA B 1 379 ? 193.32339 185.76617 180.74344 1.000 35.54267 379 ALA B O 1
ATOM 8799 N N . TRP B 1 380 ? 195.51403 185.53938 181.14911 1.000 21.92767 380 TRP B N 1
ATOM 8800 C CA . TRP B 1 380 ? 195.80880 185.08936 179.79275 1.000 14.96014 380 TRP B CA 1
ATOM 8801 C C . TRP B 1 380 ? 195.78367 183.56523 179.74278 1.000 20.64670 380 TRP B C 1
ATOM 8802 O O . TRP B 1 380 ? 196.56946 182.90748 180.43387 1.000 29.04261 380 TRP B O 1
ATOM 8813 N N . MET B 1 381 ? 194.88766 183.00909 178.92360 1.000 22.41506 381 MET B N 1
ATOM 8814 C CA . MET B 1 381 ? 194.87586 181.56981 178.68990 1.000 23.60936 381 MET B CA 1
ATOM 8815 C C . MET B 1 381 ? 194.16061 181.25828 177.38210 1.000 20.49359 381 MET B C 1
ATOM 8816 O O . MET B 1 381 ? 193.33958 182.04057 176.90062 1.000 27.44558 381 MET B O 1
ATOM 8821 N N . THR B 1 382 ? 194.47667 180.09059 176.82371 1.000 19.79367 382 THR B N 1
ATOM 8822 C CA . THR B 1 382 ? 193.64371 179.48266 175.79340 1.000 26.19324 382 THR B CA 1
ATOM 8823 C C . THR B 1 382 ? 192.33969 178.96094 176.38797 1.000 32.05881 382 THR B C 1
ATOM 8824 O O . THR B 1 382 ? 192.25985 178.63038 177.57383 1.000 36.41452 382 THR B O 1
ATOM 8828 N N . ARG B 1 383 ? 191.30368 178.88409 175.54762 1.000 24.31497 383 ARG B N 1
ATOM 8829 C CA . ARG B 1 383 ? 189.97060 178.46494 175.97598 1.000 27.24992 383 ARG B CA 1
ATOM 8830 C C . ARG B 1 383 ? 189.55841 177.23801 175.16717 1.000 26.47020 383 ARG B C 1
ATOM 8831 O O . ARG B 1 383 ? 188.74802 177.33889 174.23360 1.000 29.27102 383 ARG B O 1
ATOM 8839 N N . PRO B 1 384 ? 190.10326 176.06009 175.49255 1.000 29.99830 384 PRO B N 1
ATOM 8840 C CA . PRO B 1 384 ? 189.73302 174.84429 174.74857 1.000 32.90361 384 PRO B CA 1
ATOM 8841 C C . PRO B 1 384 ? 188.28311 174.42430 174.93140 1.000 33.55244 384 PRO B C 1
ATOM 8842 O O . PRO B 1 384 ? 187.79309 173.60087 174.14984 1.000 36.86985 384 PRO B O 1
ATOM 8846 N N . ASP B 1 385 ? 187.58461 174.96073 175.93251 1.000 27.80941 385 ASP B N 1
ATOM 8847 C CA . ASP B 1 385 ? 186.15834 174.71267 176.10110 1.000 23.74829 385 ASP B CA 1
ATOM 8848 C C . ASP B 1 385 ? 185.29152 175.49801 175.12643 1.000 30.53568 385 ASP B C 1
ATOM 8849 O O . ASP B 1 385 ? 184.13609 175.12043 174.90882 1.000 36.49689 385 ASP B O 1
ATOM 8854 N N . LEU B 1 386 ? 185.80662 176.56829 174.54807 1.000 34.14001 386 LEU B N 1
ATOM 8855 C CA . LEU B 1 386 ? 185.07845 177.39269 173.59938 1.000 28.43593 386 LEU B CA 1
ATOM 8856 C C . LEU B 1 386 ? 185.54597 177.10203 172.18109 1.000 35.80906 386 LEU B C 1
ATOM 8857 O O . LEU B 1 386 ? 186.57842 176.46054 171.96877 1.000 36.94292 386 LEU B O 1
ATOM 8862 N N . PRO B 1 387 ? 184.79672 177.54812 171.17203 1.000 31.09923 387 PRO B N 1
ATOM 8863 C CA . PRO B 1 387 ? 185.29911 177.49073 169.79406 1.000 27.37756 387 PRO B CA 1
ATOM 8864 C C . PRO B 1 387 ? 186.58275 178.28864 169.60710 1.000 30.24939 387 PRO B C 1
ATOM 8865 O O . PRO B 1 387 ? 187.02420 179.05424 170.46642 1.000 23.31788 387 PRO B O 1
ATOM 8869 N N . VAL B 1 388 ? 187.18121 178.08895 168.43042 1.000 29.15921 388 VAL B N 1
ATOM 8870 C CA . VAL B 1 388 ? 188.44317 178.73155 168.08199 1.000 34.84482 388 VAL B CA 1
ATOM 8871 C C . VAL B 1 388 ? 188.32897 180.25283 168.12445 1.000 33.79359 388 VAL B C 1
ATOM 8872 O O . VAL B 1 388 ? 187.29283 180.83837 167.78092 1.000 33.37689 388 VAL B O 1
ATOM 8876 N N . GLY B 1 389 ? 189.38813 180.89182 168.61440 1.000 33.25127 389 GLY B N 1
ATOM 8877 C CA . GLY B 1 389 ? 189.55785 182.32831 168.53969 1.000 28.65864 389 GLY B CA 1
ATOM 8878 C C . GLY B 1 389 ? 189.06015 183.11491 169.72819 1.000 24.93189 389 GLY B C 1
ATOM 8879 O O . GLY B 1 389 ? 188.99844 184.34694 169.65063 1.000 35.13689 389 GLY B O 1
ATOM 8880 N N . PHE B 1 390 ? 188.70047 182.44890 170.82145 1.000 24.69133 390 PHE B N 1
ATOM 8881 C CA . PHE B 1 390 ? 188.30421 183.10920 172.05665 1.000 26.89158 390 PHE B CA 1
ATOM 8882 C C . PHE B 1 390 ? 189.37442 183.01056 173.13697 1.000 32.76879 390 PHE B C 1
ATOM 8883 O O . PHE B 1 390 ? 189.12477 183.39279 174.28418 1.000 32.97304 390 PHE B O 1
ATOM 8891 N N . GLY B 1 391 ? 190.55547 182.50750 172.79389 1.000 26.62255 391 GLY B N 1
ATOM 8892 C CA . GLY B 1 391 ? 191.69309 182.51719 173.68690 1.000 18.34928 391 GLY B CA 1
ATOM 8893 C C . GLY B 1 391 ? 192.23727 183.91396 173.93029 1.000 22.64549 391 GLY B C 1
ATOM 8894 O O . GLY B 1 391 ? 191.75719 184.91853 173.40476 1.000 23.93056 391 GLY B O 1
ATOM 8895 N N . GLY B 1 392 ? 193.28194 183.96511 174.75144 1.000 26.69812 392 GLY B N 1
ATOM 8896 C CA . GLY B 1 392 ? 193.88575 185.22249 175.14334 1.000 19.29132 392 GLY B CA 1
ATOM 8897 C C . GLY B 1 392 ? 193.36886 185.74761 176.46671 1.000 19.38419 392 GLY B C 1
ATOM 8898 O O . GLY B 1 392 ? 193.26268 184.98558 177.43426 1.000 27.99837 392 GLY B O 1
ATOM 8899 N N . TRP B 1 393 ? 193.13946 187.05841 176.54544 1.000 26.59559 393 TRP B N 1
ATOM 8900 C CA . TRP B 1 393 ? 192.70691 187.68025 177.79139 1.000 26.46174 393 TRP B CA 1
ATOM 8901 C C . TRP B 1 393 ? 191.28036 187.27707 178.15057 1.000 19.73827 393 TRP B C 1
ATOM 8902 O O . TRP B 1 393 ? 190.36488 187.37283 177.32825 1.000 33.20319 393 TRP B O 1
ATOM 8913 N N . GLN B 1 394 ? 191.10419 186.82447 179.38629 1.000 15.13284 394 GLN B N 1
ATOM 8914 C CA . GLN B 1 394 ? 189.82040 186.47104 179.97452 1.000 21.06902 394 GLN B CA 1
ATOM 8915 C C . GLN B 1 394 ? 189.53915 187.45246 181.10398 1.000 19.67132 394 GLN B C 1
ATOM 8916 O O . GLN B 1 394 ? 190.35006 187.57938 182.02906 1.000 29.33487 394 GLN B O 1
ATOM 8922 N N . ALA B 1 395 ? 188.41175 188.15387 181.01842 1.000 25.17094 395 ALA B N 1
ATOM 8923 C CA . ALA B 1 395 ? 187.99186 189.05247 182.08531 1.000 22.12805 395 ALA B CA 1
ATOM 8924 C C . ALA B 1 395 ? 187.44584 188.25700 183.26457 1.000 18.94248 395 ALA B C 1
ATOM 8925 O O . ALA B 1 395 ? 186.60022 187.37417 183.09532 1.000 29.61181 395 ALA B O 1
ATOM 8927 N N . VAL B 1 396 ? 187.93942 188.57209 184.45988 1.000 18.45677 396 VAL B N 1
ATOM 8928 C CA . VAL B 1 396 ? 187.49520 187.96835 185.71158 1.000 22.69616 396 VAL B CA 1
ATOM 8929 C C . VAL B 1 396 ? 187.27228 189.11086 186.69745 1.000 29.13019 396 VAL B C 1
ATOM 8930 O O . VAL B 1 396 ? 188.23312 189.72896 187.17345 1.000 38.99725 396 VAL B O 1
ATOM 8934 N N . ASP B 1 397 ? 186.00979 189.44279 186.95234 1.000 30.77870 397 ASP B N 1
ATOM 8935 C CA . ASP B 1 397 ? 185.65360 190.40582 187.99235 1.000 28.12499 397 ASP B CA 1
ATOM 8936 C C . ASP B 1 397 ? 185.39265 189.62883 189.27977 1.000 33.98282 397 ASP B C 1
ATOM 8937 O O . ASP B 1 397 ? 184.34349 189.00158 189.43833 1.000 41.02526 397 ASP B O 1
ATOM 8942 N N . SER B 1 398 ? 186.35444 189.66928 190.20660 1.000 29.92307 398 SER B N 1
ATOM 8943 C CA . SER B 1 398 ? 186.19898 189.02775 191.50949 1.000 25.59367 398 SER B CA 1
ATOM 8944 C C . SER B 1 398 ? 185.19667 189.73517 192.41456 1.000 35.84912 398 SER B C 1
ATOM 8945 O O . SER B 1 398 ? 184.85821 189.19384 193.47202 1.000 34.98696 398 SER B O 1
ATOM 8948 N N . THR B 1 399 ? 184.71804 190.91027 192.03586 1.000 35.69458 399 THR B N 1
ATOM 8949 C CA . THR B 1 399 ? 183.65264 191.55769 192.79179 1.000 30.12792 399 THR B CA 1
ATOM 8950 C C . THR B 1 399 ? 182.34045 190.82292 192.54283 1.000 34.10448 399 THR B C 1
ATOM 8951 O O . THR B 1 399 ? 182.00587 190.53602 191.38803 1.000 38.96883 399 THR B O 1
ATOM 8955 N N . PRO B 1 400 ? 181.57613 190.50535 193.58551 1.000 37.94522 400 PRO B N 1
ATOM 8956 C CA . PRO B 1 400 ? 180.29548 189.82339 193.37996 1.000 25.72144 400 PRO B CA 1
ATOM 8957 C C . PRO B 1 400 ? 179.26985 190.71685 192.70807 1.000 33.16204 400 PRO B C 1
ATOM 8958 O O . PRO B 1 400 ? 179.12058 191.89688 193.03287 1.000 36.99819 400 PRO B O 1
ATOM 8962 N N . GLN B 1 401 ? 178.56795 190.12226 191.75262 1.000 32.63392 401 GLN B N 1
ATOM 8963 C CA . GLN B 1 401 ? 177.51282 190.76063 190.99025 1.000 29.95772 401 GLN B CA 1
ATOM 8964 C C . GLN B 1 401 ? 176.38059 189.75630 190.84398 1.000 35.29307 401 GLN B C 1
ATOM 8965 O O . GLN B 1 401 ? 176.61385 188.54633 190.78869 1.000 35.81975 401 GLN B O 1
ATOM 8971 N N . GLU B 1 402 ? 175.15019 190.26065 190.79491 1.000 41.13820 402 GLU B N 1
ATOM 8972 C CA . GLU B 1 402 ? 174.02113 189.39397 190.48868 1.000 38.03606 402 GLU B CA 1
ATOM 8973 C C . GLU B 1 402 ? 174.18626 188.81762 189.09000 1.000 38.92544 402 GLU B C 1
ATOM 8974 O O . GLU B 1 402 ? 174.38116 189.55193 188.11759 1.000 42.48787 402 GLU B O 1
ATOM 8980 N N . ASN B 1 403 ? 174.10347 187.49376 188.99527 1.000 36.03385 403 ASN B N 1
ATOM 8981 C CA . ASN B 1 403 ? 174.72095 186.74945 187.91181 1.000 35.72775 403 ASN B CA 1
ATOM 8982 C C . ASN B 1 403 ? 173.75271 185.64782 187.49880 1.000 35.49598 403 ASN B C 1
ATOM 8983 O O . ASN B 1 403 ? 172.66746 185.51025 188.07101 1.000 39.01694 403 ASN B O 1
ATOM 8988 N N . SER B 1 404 ? 174.12829 184.86683 186.48277 1.000 31.15490 404 SER B N 1
ATOM 8989 C CA . SER B 1 404 ? 173.29237 183.73696 186.09550 1.000 37.15730 404 SER B CA 1
ATOM 8990 C C . SER B 1 404 ? 173.15375 182.74255 187.23892 1.000 38.81639 404 SER B C 1
ATOM 8991 O O . SER B 1 404 ? 172.12419 182.06784 187.35884 1.000 36.80223 404 SER B O 1
ATOM 8994 N N . ASP B 1 405 ? 174.17499 182.64683 188.08888 1.000 40.13202 405 ASP B N 1
ATOM 8995 C CA . ASP B 1 405 ? 174.13625 181.85526 189.31329 1.000 35.39562 405 ASP B CA 1
ATOM 8996 C C . ASP B 1 405 ? 174.22956 182.83815 190.47490 1.000 43.54535 405 ASP B C 1
ATOM 8997 O O . ASP B 1 405 ? 175.33218 183.23018 190.86199 1.000 49.35224 405 ASP B O 1
ATOM 9002 N N . GLY B 1 406 ? 173.07958 183.21536 191.03599 1.000 37.73852 406 GLY B N 1
ATOM 9003 C CA . GLY B 1 406 ? 172.96363 184.26422 192.04124 1.000 35.83047 406 GLY B CA 1
ATOM 9004 C C . GLY B 1 406 ? 174.05471 185.31921 192.10471 1.000 38.54726 406 GLY B C 1
ATOM 9005 O O . GLY B 1 406 ? 174.53978 185.78539 191.07201 1.000 36.15421 406 GLY B O 1
ATOM 9006 N N . MET B 1 407 ? 174.41590 185.73705 193.31679 1.000 39.59041 407 MET B N 1
ATOM 9007 C CA . MET B 1 407 ? 175.35171 186.84347 193.52634 1.000 40.09714 407 MET B CA 1
ATOM 9008 C C . MET B 1 407 ? 176.76803 186.28598 193.64235 1.000 37.66381 407 MET B C 1
ATOM 9009 O O . MET B 1 407 ? 177.13854 185.72193 194.67391 1.000 42.91973 407 MET B O 1
ATOM 9014 N N . TYR B 1 408 ? 177.56932 186.44043 192.58948 1.000 26.17132 408 TYR B N 1
ATOM 9015 C CA . TYR B 1 408 ? 178.87932 185.80352 192.54031 1.000 29.46872 408 TYR B CA 1
ATOM 9016 C C . TYR B 1 408 ? 179.80497 186.59243 191.62420 1.000 32.66421 408 TYR B C 1
ATOM 9017 O O . TYR B 1 408 ? 179.39574 187.54486 190.95678 1.000 40.37573 408 TYR B O 1
ATOM 9026 N N . ARG B 1 409 ? 181.07241 186.18145 191.61186 1.000 31.54927 409 ARG B N 1
ATOM 9027 C CA . ARG B 1 409 ? 182.02515 186.66260 190.61981 1.000 30.33427 409 ARG B CA 1
ATOM 9028 C C . ARG B 1 409 ? 181.56826 186.33029 189.20214 1.000 24.32960 409 ARG B C 1
ATOM 9029 O O . ARG B 1 409 ? 180.83121 185.36983 188.96676 1.000 37.03572 409 ARG B O 1
ATOM 9037 N N . CYS B 1 410 ? 182.02304 187.14322 188.25341 1.000 27.42981 410 CYS B N 1
ATOM 9038 C CA . CYS B 1 410 ? 181.73221 186.97515 186.83587 1.000 32.87583 410 CYS B CA 1
ATOM 9039 C C . CYS B 1 410 ? 182.99375 186.59096 186.07413 1.000 34.15127 410 CYS B C 1
ATOM 9040 O O . CYS B 1 410 ? 184.02955 187.24993 186.20879 1.000 39.13975 410 CYS B O 1
ATOM 9043 N N . GLY B 1 411 ? 182.90624 185.52215 185.28531 1.000 25.68837 411 GLY B N 1
ATOM 9044 C CA . GLY B 1 411 ? 183.99114 185.12036 184.42165 1.000 24.64561 411 GLY B CA 1
ATOM 9045 C C . GLY B 1 411 ? 184.69930 183.86051 184.87313 1.000 38.31013 411 GLY B C 1
ATOM 9046 O O . GLY B 1 411 ? 184.32587 183.24326 185.87426 1.000 42.19491 411 GLY B O 1
ATOM 9047 N N . PRO B 1 412 ? 185.74651 183.44269 184.13861 1.000 32.06292 412 PRO B N 1
ATOM 9048 C CA . PRO B 1 412 ? 186.40739 184.10268 182.99242 1.000 25.34930 412 PRO B CA 1
ATOM 9049 C C . PRO B 1 412 ? 185.54846 184.26294 181.73439 1.000 18.47287 412 PRO B C 1
ATOM 9050 O O . PRO B 1 412 ? 185.14132 183.28766 181.11395 1.000 26.03320 412 PRO B O 1
ATOM 9054 N N . ALA B 1 413 ? 185.25829 185.50452 181.35510 1.000 27.29439 413 ALA B N 1
ATOM 9055 C CA . ALA B 1 413 ? 184.60725 185.82958 180.09195 1.000 25.19649 413 ALA B CA 1
ATOM 9056 C C . ALA B 1 413 ? 185.65282 186.27436 179.07751 1.000 25.47894 413 ALA B C 1
ATOM 9057 O O . ALA B 1 413 ? 186.45412 187.16946 179.36302 1.000 34.46235 413 ALA B O 1
ATOM 9059 N N . SER B 1 414 ? 185.65433 185.64292 177.90460 1.000 21.44195 414 SER B N 1
ATOM 9060 C CA . SER B 1 414 ? 186.62950 185.99073 176.87777 1.000 17.00562 414 SER B CA 1
ATOM 9061 C C . SER B 1 414 ? 186.42612 187.42524 176.40381 1.000 25.72213 414 SER B C 1
ATOM 9062 O O . SER B 1 414 ? 185.32635 187.80966 175.99716 1.000 25.11653 414 SER B O 1
ATOM 9065 N N . VAL B 1 415 ? 187.49710 188.22026 176.47333 1.000 28.26392 415 VAL B N 1
ATOM 9066 C CA . VAL B 1 415 ? 187.44527 189.60587 176.01035 1.000 29.88093 415 VAL B CA 1
ATOM 9067 C C . VAL B 1 415 ? 187.13004 189.66841 174.51900 1.000 21.08122 415 VAL B C 1
ATOM 9068 O O . VAL B 1 415 ? 186.39293 190.54932 174.05933 1.000 29.53837 415 VAL B O 1
ATOM 9072 N N . GLN B 1 416 ? 187.68212 188.73235 173.742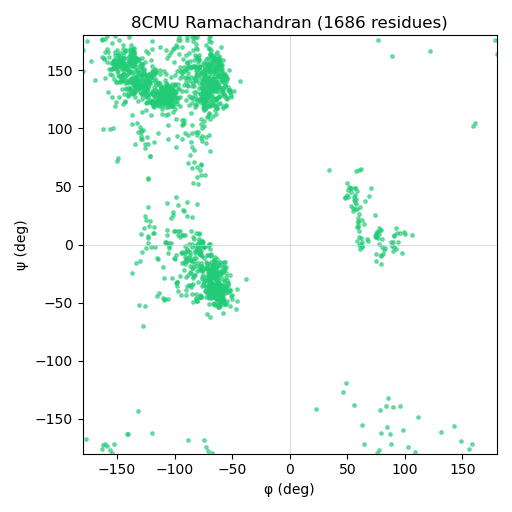11 1.000 22.32938 416 GLN B N 1
ATOM 9073 C CA . GLN B 1 416 ? 187.37001 188.64678 172.31777 1.000 21.06550 416 GLN B CA 1
ATOM 9074 C C . GLN B 1 416 ? 185.90172 188.32866 172.06408 1.000 23.11442 416 GLN B C 1
ATOM 9075 O O . GLN B 1 416 ? 185.32601 188.80426 171.07932 1.000 24.80192 416 GLN B O 1
ATOM 9081 N N . ALA B 1 417 ? 185.28334 187.52549 172.92862 1.000 18.50091 417 ALA B N 1
ATOM 9082 C CA . ALA B 1 417 ? 183.84392 187.30196 172.84131 1.000 22.72987 417 ALA B CA 1
ATOM 9083 C C . ALA B 1 417 ? 183.06441 188.55859 173.20750 1.000 25.95061 417 ALA B C 1
ATOM 9084 O O . ALA B 1 417 ? 182.10236 188.92570 172.52318 1.000 23.86576 417 ALA B O 1
ATOM 9086 N N . ILE B 1 418 ? 183.45252 189.21352 174.30324 1.000 26.62729 418 ILE B N 1
ATOM 9087 C CA . ILE B 1 418 ? 182.77696 190.43206 174.74536 1.000 25.94761 418 ILE B CA 1
ATOM 9088 C C . ILE B 1 418 ? 182.77413 191.48316 173.64023 1.000 26.50883 418 ILE B C 1
ATOM 9089 O O . ILE B 1 418 ? 181.72972 192.05888 173.31320 1.000 21.88040 418 ILE B O 1
ATOM 9094 N N . LYS B 1 419 ? 183.94844 191.76690 173.06719 1.000 21.63438 419 LYS B N 1
ATOM 9095 C CA . LYS B 1 419 ? 184.04860 192.79433 172.03187 1.000 24.32819 419 LYS B CA 1
ATOM 9096 C C . LYS B 1 419 ? 183.09540 192.54310 170.86813 1.000 27.20141 419 LYS B C 1
ATOM 9097 O O . LYS B 1 419 ? 182.50026 193.48326 170.32988 1.000 34.17944 419 LYS B O 1
ATOM 9103 N N . HIS B 1 420 ? 182.93473 191.28745 170.46630 1.000 29.80744 420 HIS B N 1
ATOM 9104 C CA . HIS B 1 420 ? 182.06573 190.94196 169.34999 1.000 24.86920 420 HIS B CA 1
ATOM 9105 C C . HIS B 1 420 ? 180.63563 190.63196 169.77432 1.000 21.57865 420 HIS B C 1
ATOM 9106 O O . HIS B 1 420 ? 179.79980 190.34014 168.91391 1.000 27.34555 420 HIS B O 1
ATOM 9113 N N . GLY B 1 421 ? 180.33797 190.68737 171.06969 1.000 24.63910 421 GLY B N 1
ATOM 9114 C CA . GLY B 1 421 ? 179.01065 190.41561 171.58058 1.000 26.08117 421 GLY B CA 1
ATOM 9115 C C . GLY B 1 421 ? 178.60474 188.96093 171.63131 1.000 29.76244 421 GLY B C 1
ATOM 9116 O O . GLY B 1 421 ? 177.42331 188.67537 171.85280 1.000 37.43414 421 GLY B O 1
ATOM 9117 N N . HIS B 1 422 ? 179.53596 188.02870 171.43104 1.000 26.14687 422 HIS B N 1
ATOM 9118 C CA . HIS B 1 422 ? 179.24179 186.60033 171.54246 1.000 23.24701 422 HIS B CA 1
ATOM 9119 C C . HIS B 1 422 ? 179.16148 186.18577 173.01438 1.000 26.60627 422 HIS B C 1
ATOM 9120 O O . HIS B 1 422 ? 179.90556 185.33689 173.50279 1.000 35.71532 422 HIS B O 1
ATOM 9127 N N . VAL B 1 423 ? 178.22768 186.81555 173.72363 1.000 31.51762 423 VAL B N 1
ATOM 9128 C CA . VAL B 1 423 ? 178.01665 186.57060 175.14618 1.000 31.55614 423 VAL B CA 1
ATOM 9129 C C . VAL B 1 423 ? 177.23315 185.28851 175.40193 1.000 29.90834 423 VAL B C 1
ATOM 9130 O O . VAL B 1 423 ? 176.83265 185.01774 176.53898 1.000 32.79662 423 VAL B O 1
ATOM 9134 N N . CYS B 1 424 ? 177.01255 184.48418 174.36032 1.000 28.25674 424 CYS B N 1
ATOM 9135 C CA . CYS B 1 424 ? 176.47378 183.14552 174.57397 1.000 31.62428 424 CYS B CA 1
ATOM 9136 C C . CYS B 1 424 ? 177.46170 182.20879 175.25909 1.000 32.17488 424 CYS B C 1
ATOM 9137 O O . CYS B 1 424 ? 177.03604 181.22860 175.87823 1.000 36.34195 424 CYS B O 1
ATOM 9140 N N . PHE B 1 425 ? 178.75789 182.48281 175.16746 1.000 22.68118 425 PHE B N 1
ATOM 9141 C CA . PHE B 1 425 ? 179.76170 181.61148 175.75844 1.000 18.07288 425 PHE B CA 1
ATOM 9142 C C . PHE B 1 425 ? 179.97475 181.91720 177.23756 1.000 26.76009 425 PHE B C 1
ATOM 9143 O O . PHE B 1 425 ? 179.77329 183.04195 177.70361 1.000 33.45534 425 PHE B O 1
ATOM 9151 N N . GLN B 1 426 ? 180.38840 180.88990 177.97141 1.000 33.58185 426 GLN B N 1
ATOM 9152 C CA . GLN B 1 426 ? 180.68538 180.99535 179.39174 1.000 25.63251 426 GLN B CA 1
ATOM 9153 C C . GLN B 1 426 ? 182.04988 181.64576 179.61087 1.000 24.37883 426 GLN B C 1
ATOM 9154 O O . GLN B 1 426 ? 182.95450 181.52778 178.77974 1.000 26.83938 426 GLN B O 1
ATOM 9160 N N . PHE B 1 427 ? 182.19584 182.34432 180.73810 1.000 22.76583 427 PHE B N 1
ATOM 9161 C CA . PHE B 1 427 ? 181.24501 182.49070 181.83890 1.000 23.08126 427 PHE B CA 1
ATOM 9162 C C . PHE B 1 427 ? 180.79404 183.93210 182.05169 1.000 22.31501 427 PHE B C 1
ATOM 9163 O O . PHE B 1 427 ? 181.61063 184.85088 182.02915 1.000 32.15338 427 PHE B O 1
ATOM 9171 N N . ASP B 1 428 ? 179.48872 184.12006 182.25510 1.000 36.03103 428 ASP B N 1
ATOM 9172 C CA . ASP B 1 428 ? 178.90910 185.38482 182.71042 1.000 31.44046 428 ASP B CA 1
ATOM 9173 C C . ASP B 1 428 ? 179.11896 186.53039 181.72110 1.000 32.06244 428 ASP B C 1
ATOM 9174 O O . ASP B 1 428 ? 179.05340 187.70193 182.10475 1.000 36.69053 428 ASP B O 1
ATOM 9179 N N . ALA B 1 429 ? 179.38221 186.20533 180.45596 1.000 29.01056 429 ALA B N 1
ATOM 9180 C CA . ALA B 1 429 ? 179.73085 187.22494 179.46794 1.000 26.47338 429 ALA B CA 1
ATOM 9181 C C . ALA B 1 429 ? 178.68954 188.32826 179.27380 1.000 29.08966 429 ALA B C 1
ATOM 9182 O O . ALA B 1 429 ? 179.10093 189.47694 179.03542 1.000 31.53924 429 ALA B O 1
ATOM 9184 N N . PRO B 1 430 ? 177.37087 188.07729 179.33341 1.000 34.53018 430 PRO B N 1
ATOM 9185 C CA . PRO B 1 430 ? 176.42117 189.19704 179.17468 1.000 35.80508 430 PRO B CA 1
ATOM 9186 C C . PRO B 1 430 ? 176.58280 190.28455 180.22214 1.000 28.09582 430 PRO B C 1
ATOM 9187 O O . PRO B 1 430 ? 176.43234 191.47088 179.91193 1.000 29.63370 430 PRO B O 1
ATOM 9191 N N . PHE B 1 431 ? 176.91993 189.90860 181.45285 1.000 25.36411 431 PHE B N 1
ATOM 9192 C CA . PHE B 1 431 ? 177.05973 190.87766 182.53481 1.000 24.92243 431 PHE B CA 1
ATOM 9193 C C . PHE B 1 431 ? 178.31855 191.72006 182.36577 1.000 31.65512 431 PHE B C 1
ATOM 9194 O O . PHE B 1 431 ? 178.29989 192.93260 182.60969 1.000 32.53807 431 PHE B O 1
ATOM 9202 N N . VAL B 1 432 ? 179.40482 191.11557 181.88862 1.000 34.28433 432 VAL B N 1
ATOM 9203 C CA . VAL B 1 432 ? 180.60232 191.89877 181.60949 1.000 24.59224 432 VAL B CA 1
ATOM 9204 C C . VAL B 1 432 ? 180.37252 192.80342 180.40342 1.000 23.85434 432 VAL B C 1
ATOM 9205 O O . VAL B 1 432 ? 180.82034 193.95541 180.38525 1.000 34.37604 432 VAL B O 1
ATOM 9209 N N . PHE B 1 433 ? 179.71088 192.29086 179.36210 1.000 21.38001 433 PHE B N 1
ATOM 9210 C CA . PHE B 1 433 ? 179.37527 193.13268 178.21611 1.000 23.83074 433 PHE B CA 1
ATOM 9211 C C . PHE B 1 433 ? 178.53374 194.33434 178.64063 1.000 19.57898 433 PHE B C 1
ATOM 9212 O O . PHE B 1 433 ? 178.77244 195.46341 178.19221 1.000 22.45503 433 PHE B O 1
ATOM 9220 N N . ALA B 1 434 ? 177.54171 194.10547 179.50734 1.000 23.24463 434 ALA B N 1
ATOM 9221 C CA . ALA B 1 434 ? 176.69834 195.18468 180.01041 1.000 23.72693 434 ALA B CA 1
ATOM 9222 C C . ALA B 1 434 ? 177.46308 196.14278 180.91428 1.000 31.58525 434 ALA B C 1
ATOM 9223 O O . ALA B 1 434 ? 177.08416 197.31280 181.03721 1.000 25.89788 434 ALA B O 1
ATOM 9225 N N . GLU B 1 435 ? 178.52623 195.66065 181.56295 1.000 27.87797 435 GLU B N 1
ATOM 9226 C CA . GLU B 1 435 ? 179.39764 196.53951 182.33623 1.000 19.43811 435 GLU B CA 1
ATOM 9227 C C . GLU B 1 435 ? 179.96201 197.67917 181.49587 1.000 31.16386 435 GLU B C 1
ATOM 9228 O O . GLU B 1 435 ? 180.13786 198.79378 182.00035 1.000 34.42545 435 GLU B O 1
ATOM 9234 N N . VAL B 1 436 ? 180.24774 197.42306 180.22320 1.000 26.93804 436 VAL B N 1
ATOM 9235 C CA . VAL B 1 436 ? 180.95633 198.37365 179.37692 1.000 23.01955 436 VAL B CA 1
ATOM 9236 C C . VAL B 1 436 ? 180.07489 198.99783 178.29795 1.000 23.64265 436 VAL B C 1
ATOM 9237 O O . VAL B 1 436 ? 180.44347 200.05364 177.76111 1.000 27.93501 436 VAL B O 1
ATOM 9241 N N . ASN B 1 437 ? 178.93529 198.39098 177.96088 1.000 22.04223 437 ASN B N 1
ATOM 9242 C CA . ASN B 1 437 ? 178.12680 198.81628 176.82139 1.000 23.27181 437 ASN B CA 1
ATOM 9243 C C . ASN B 1 437 ? 176.72318 199.30877 177.16430 1.000 26.51126 437 ASN B C 1
ATOM 9244 O O . ASN B 1 437 ? 175.92069 199.51460 176.24679 1.000 44.30125 437 ASN B O 1
ATOM 9249 N N . SER B 1 438 ? 176.39487 199.50780 178.43708 1.000 22.92851 438 SER B N 1
ATOM 9250 C CA . SER B 1 438 ? 175.07491 200.02966 178.76863 1.000 29.03893 438 SER B CA 1
ATOM 9251 C C . SER B 1 438 ? 174.92659 201.49163 178.33984 1.000 32.13414 438 SER B C 1
ATOM 9252 O O . SER B 1 438 ? 175.89875 202.18490 178.03493 1.000 38.94637 438 SER B O 1
ATOM 9255 N N . ASP B 1 439 ? 173.67241 201.94205 178.28605 1.000 29.81475 439 ASP B N 1
ATOM 9256 C CA . ASP B 1 439 ? 173.30912 203.31780 177.97165 1.000 34.01248 439 ASP B CA 1
ATOM 9257 C C . ASP B 1 439 ? 172.62634 203.96376 179.17012 1.000 40.51439 439 ASP B C 1
ATOM 9258 O O . ASP B 1 439 ? 171.94783 203.28842 179.94863 1.000 38.77248 439 ASP B O 1
ATOM 9263 N N . LEU B 1 440 ? 172.80075 205.27704 179.32091 1.000 37.67016 440 LEU B N 1
ATOM 9264 C CA . LEU B 1 440 ? 171.95959 206.02269 180.24932 1.000 36.03036 440 LEU B CA 1
ATOM 9265 C C . LEU B 1 440 ? 170.63429 206.39184 179.59602 1.000 34.80728 440 LEU B C 1
ATOM 9266 O O . LEU B 1 440 ? 170.59387 206.83499 178.44652 1.000 37.61693 440 LEU B O 1
ATOM 9271 N N . ILE B 1 441 ? 169.54840 206.21968 180.34657 1.000 35.49867 441 ILE B N 1
ATOM 9272 C CA . ILE B 1 441 ? 168.21841 206.67593 179.95834 1.000 34.20612 441 ILE B CA 1
ATOM 9273 C C . ILE B 1 441 ? 167.73805 207.71296 180.96434 1.000 35.75996 441 ILE B C 1
ATOM 9274 O O . ILE B 1 441 ? 167.79376 207.47692 182.17620 1.000 39.89444 441 ILE B O 1
ATOM 9279 N N . TYR B 1 442 ? 167.26847 208.85529 180.46723 1.000 39.71316 442 TYR B N 1
ATOM 9280 C CA . TYR B 1 442 ? 166.62081 209.86510 181.29384 1.000 38.96179 442 TYR B CA 1
ATOM 9281 C C . TYR B 1 442 ? 165.12210 209.80565 181.03118 1.000 35.51779 442 TYR B C 1
ATOM 9282 O O . TYR B 1 442 ? 164.68363 209.97149 179.88420 1.000 40.36993 442 TYR B O 1
ATOM 9291 N N . ILE B 1 443 ? 164.35563 209.59869 182.10305 1.000 40.39678 443 ILE B N 1
ATOM 9292 C CA . ILE B 1 443 ? 162.92799 209.28975 182.06470 1.000 39.34324 443 ILE B CA 1
ATOM 9293 C C . ILE B 1 443 ? 162.18147 210.32481 182.89731 1.000 40.48815 443 ILE B C 1
ATOM 9294 O O . ILE B 1 443 ? 162.47427 210.48931 184.08769 1.000 42.67616 443 ILE B O 1
ATOM 9299 N N . THR B 1 444 ? 161.22753 211.02325 182.28514 1.000 43.34893 444 THR B N 1
ATOM 9300 C CA . THR B 1 444 ? 160.27956 211.81365 183.06644 1.000 40.50083 444 THR B CA 1
ATOM 9301 C C . THR B 1 444 ? 159.25987 210.90104 183.73950 1.000 42.37959 444 THR B C 1
ATOM 9302 O O . THR B 1 444 ? 158.48232 210.21843 183.06502 1.000 47.09551 444 THR B O 1
ATOM 9306 N N . ALA B 1 445 ? 159.27434 210.88247 185.07128 1.000 46.15026 445 ALA B N 1
ATOM 9307 C CA . ALA B 1 445 ? 158.22995 210.24391 185.87273 1.000 47.25056 445 ALA B CA 1
ATOM 9308 C C . ALA B 1 445 ? 157.09671 211.24242 186.07335 1.000 45.76397 445 ALA B C 1
ATOM 9309 O O . ALA B 1 445 ? 157.07323 212.00005 187.04373 1.000 47.13025 445 ALA B O 1
ATOM 9311 N N . LYS B 1 446 ? 156.15381 211.25495 185.13262 1.000 47.12698 446 LYS B N 1
ATOM 9312 C CA . LYS B 1 446 ? 155.05511 212.21104 185.17720 1.000 45.82956 446 LYS B CA 1
ATOM 9313 C C . LYS B 1 446 ? 154.22398 212.03306 186.44405 1.000 50.73974 446 LYS B C 1
ATOM 9314 O O . LYS B 1 446 ? 154.17204 210.95122 187.03458 1.000 51.19989 446 LYS B O 1
ATOM 9320 N N . LYS B 1 447 ? 153.57008 213.12170 186.86220 1.000 55.51812 447 LYS B N 1
ATOM 9321 C CA . LYS B 1 447 ? 152.77904 213.10384 188.08867 1.000 55.19291 447 LYS B CA 1
ATOM 9322 C C . LYS B 1 447 ? 151.60427 212.13618 188.01900 1.000 56.81149 447 LYS B C 1
ATOM 9323 O O . LYS B 1 447 ? 151.14208 211.66500 189.06294 1.000 57.97252 447 LYS B O 1
ATOM 9329 N N . ASP B 1 448 ? 151.11061 211.83200 186.81955 1.000 57.34949 448 ASP B N 1
ATOM 9330 C CA . ASP B 1 448 ? 150.08311 210.81522 186.62769 1.000 52.31060 448 ASP B CA 1
ATOM 9331 C C . ASP B 1 448 ? 150.60621 209.38639 186.75829 1.000 52.16572 448 ASP B C 1
ATOM 9332 O O . ASP B 1 448 ? 149.81269 208.44610 186.64749 1.000 57.07380 448 ASP B O 1
ATOM 9337 N N . GLY B 1 449 ? 151.90510 209.20233 186.98047 1.000 52.64476 449 GLY B N 1
ATOM 9338 C CA . GLY B 1 449 ? 152.50297 207.89053 187.10223 1.000 52.75960 449 GLY B CA 1
ATOM 9339 C C . GLY B 1 449 ? 153.01376 207.26998 185.82005 1.000 52.45429 449 GLY B C 1
ATOM 9340 O O . GLY B 1 449 ? 153.56235 206.16142 185.86940 1.000 55.05682 449 GLY B O 1
ATOM 9341 N N . THR B 1 450 ? 152.85423 207.93246 184.67805 1.000 45.58660 450 THR B N 1
ATOM 9342 C CA . THR B 1 450 ? 153.40841 207.41125 183.43748 1.000 47.04265 450 THR B CA 1
ATOM 9343 C C . THR B 1 450 ? 154.89225 207.74794 183.33594 1.000 47.86138 450 THR B C 1
ATOM 9344 O O . THR B 1 450 ? 155.35855 208.76552 183.85488 1.000 52.60797 450 THR B O 1
ATOM 9348 N N . HIS B 1 451 ? 155.63310 206.87980 182.65403 1.000 44.54898 451 HIS B N 1
ATOM 9349 C CA . HIS B 1 451 ? 157.06032 207.05930 182.41988 1.000 39.86007 451 HIS B CA 1
ATOM 9350 C C . HIS B 1 451 ? 157.28850 207.33936 180.94130 1.000 42.34544 451 HIS B C 1
ATOM 9351 O O . HIS B 1 451 ? 156.89920 206.53589 180.08746 1.000 47.78865 451 HIS B O 1
ATOM 9358 N N . VAL B 1 452 ? 157.91875 208.47290 180.64495 1.000 47.08715 452 VAL B N 1
ATOM 9359 C CA . VAL B 1 452 ? 158.23023 208.88256 179.28000 1.000 49.36734 452 VAL B CA 1
ATOM 9360 C C . VAL B 1 452 ? 159.74483 208.94603 179.14807 1.000 47.79600 452 VAL B C 1
ATOM 9361 O O . VAL B 1 452 ? 160.40834 209.66975 179.90076 1.000 47.91845 452 VAL B O 1
ATOM 9365 N N . VAL B 1 453 ? 160.28972 208.18888 178.19793 1.000 44.08633 453 VAL B N 1
ATOM 9366 C CA . VAL B 1 453 ? 161.72194 208.23427 177.91362 1.000 46.47106 453 VAL B CA 1
ATOM 9367 C C . VAL B 1 453 ? 162.04550 209.56734 177.24581 1.000 50.39603 453 VAL B C 1
ATOM 9368 O O . VAL B 1 453 ? 161.65495 209.81337 176.10168 1.000 53.47046 453 VAL B O 1
ATOM 9372 N N . GLU B 1 454 ? 162.75975 210.43128 177.96510 1.000 50.35103 454 GLU B N 1
ATOM 9373 C CA . GLU B 1 454 ? 163.11386 211.75825 177.47762 1.000 48.22161 454 GLU B CA 1
ATOM 9374 C C . GLU B 1 454 ? 164.43896 211.79398 176.73086 1.000 48.15906 454 GLU B C 1
ATOM 9375 O O . GLU B 1 454 ? 164.55743 212.49948 175.72421 1.000 50.19359 454 GLU B O 1
ATOM 9381 N N . ASN B 1 455 ? 165.44340 211.05245 177.19194 1.000 51.31475 455 ASN B N 1
ATOM 9382 C CA . ASN B 1 455 ? 166.76329 211.19294 176.58925 1.000 48.01499 455 ASN B CA 1
ATOM 9383 C C . ASN B 1 455 ? 167.56572 209.91005 176.73881 1.000 47.98424 455 ASN B C 1
ATOM 9384 O O . ASN B 1 455 ? 167.31926 209.09860 177.63051 1.000 48.62050 455 ASN B O 1
ATOM 9389 N N . VAL B 1 456 ? 168.53515 209.73813 175.84284 1.000 45.13229 456 VAL B N 1
ATOM 9390 C CA . VAL B 1 456 ? 169.39797 208.56235 175.82336 1.000 41.08171 456 VAL B CA 1
ATOM 9391 C C . VAL B 1 456 ? 170.82822 209.04065 175.61586 1.000 44.45524 456 VAL B C 1
ATOM 9392 O O . VAL B 1 456 ? 171.08565 209.91832 174.78576 1.000 47.42973 456 VAL B O 1
ATOM 9396 N N . ASP B 1 457 ? 171.76045 208.45758 176.36921 1.000 41.75388 457 ASP B N 1
ATOM 9397 C CA . ASP B 1 457 ? 173.19281 208.70410 176.20395 1.000 36.28127 457 ASP B CA 1
ATOM 9398 C C . ASP B 1 457 ? 173.91207 207.36129 176.10093 1.000 37.49284 457 ASP B C 1
ATOM 9399 O O . ASP B 1 457 ? 174.13379 206.68899 177.11401 1.000 43.06215 457 ASP B O 1
ATOM 9404 N N . ALA B 1 458 ? 174.20951 206.94517 174.86885 1.000 37.03853 458 ALA B N 1
ATOM 9405 C CA . ALA B 1 458 ? 174.95353 205.71831 174.61493 1.000 34.32548 458 ALA B CA 1
ATOM 9406 C C . ALA B 1 458 ? 176.45723 205.85961 174.82830 1.000 39.79220 458 ALA B C 1
ATOM 9407 O O . ALA B 1 458 ? 177.16654 204.84954 174.78243 1.000 42.11773 458 ALA B O 1
ATOM 9409 N N . THR B 1 459 ? 176.96046 207.07329 175.05095 1.000 35.53634 459 THR B N 1
ATOM 9410 C CA . THR B 1 459 ? 178.39795 207.32249 175.06714 1.000 35.85493 459 THR B CA 1
ATOM 9411 C C . THR B 1 459 ? 179.03239 207.24651 176.45129 1.000 38.62555 459 THR B C 1
ATOM 9412 O O . THR B 1 459 ? 180.26118 207.15545 176.54455 1.000 40.66002 459 THR B O 1
ATOM 9416 N N . HIS B 1 460 ? 178.23890 207.29536 177.52189 1.000 37.14313 460 HIS B N 1
ATOM 9417 C CA . HIS B 1 460 ? 178.79696 207.52048 178.85270 1.000 28.04136 460 HIS B CA 1
ATOM 9418 C C . HIS B 1 460 ? 179.44039 206.27564 179.45876 1.000 24.52144 460 HIS B C 1
ATOM 9419 O O . HIS B 1 460 ? 180.53228 206.36224 180.03021 1.000 30.98661 460 HIS B O 1
ATOM 9426 N N . ILE B 1 461 ? 178.79588 205.11404 179.34280 1.000 30.21585 461 ILE B N 1
ATOM 9427 C CA . ILE B 1 461 ? 179.30437 203.91038 179.99210 1.000 27.57639 461 ILE B CA 1
ATOM 9428 C C . ILE B 1 461 ? 180.55834 203.40436 179.29104 1.000 32.70810 461 ILE B C 1
ATOM 9429 O O . ILE B 1 461 ? 180.62735 203.34321 178.05608 1.000 31.00644 461 ILE B O 1
ATOM 9434 N N . GLY B 1 462 ? 181.55461 203.02845 180.09161 1.000 31.10426 462 GLY B N 1
ATOM 9435 C CA . GLY B 1 462 ? 182.83383 202.52006 179.63439 1.000 27.77461 462 GLY B CA 1
ATOM 9436 C C . GLY B 1 462 ? 183.60009 203.43520 178.70388 1.000 33.19166 462 GLY B C 1
ATOM 9437 O O . GLY B 1 462 ? 184.08420 203.00321 177.65441 1.000 33.63632 462 GLY B O 1
ATOM 9438 N N . LYS B 1 463 ? 183.71876 204.70755 179.08684 1.000 32.49174 463 LYS B N 1
ATOM 9439 C CA . LYS B 1 463 ? 184.33828 205.69637 178.21159 1.000 33.19004 463 LYS B CA 1
ATOM 9440 C C . LYS B 1 463 ? 185.82780 205.42789 178.02169 1.000 32.84502 463 LYS B C 1
ATOM 9441 O O . LYS B 1 463 ? 186.39768 205.79464 176.98779 1.000 30.55573 463 LYS B O 1
ATOM 9447 N N . LEU B 1 464 ? 186.45950 204.74932 178.97603 1.000 30.00901 464 LEU B N 1
ATOM 9448 C CA . LEU B 1 464 ? 187.85771 204.37841 178.83627 1.000 21.44053 464 LEU B CA 1
ATOM 9449 C C . LEU B 1 464 ? 188.13268 203.14534 179.68575 1.000 19.71069 464 LEU B C 1
ATOM 9450 O O . LEU B 1 464 ? 187.51954 202.94859 180.73743 1.000 25.86651 464 LEU B O 1
ATOM 9455 N N . ILE B 1 465 ? 189.03532 202.29944 179.19481 1.000 23.29090 465 ILE B N 1
ATOM 9456 C CA . ILE B 1 465 ? 189.55794 201.15877 179.93817 1.000 21.56223 465 ILE B CA 1
ATOM 9457 C C . ILE B 1 465 ? 191.07745 201.20270 179.86037 1.000 19.92154 465 ILE B C 1
ATOM 9458 O O . ILE B 1 465 ? 191.64084 201.34989 178.77063 1.000 17.02671 465 ILE B O 1
ATOM 9463 N N . VAL B 1 466 ? 191.74074 201.06768 181.01034 1.000 23.37760 466 VAL B N 1
ATOM 9464 C CA . VAL B 1 466 ? 193.17988 201.27804 181.10439 1.000 23.48246 466 VAL B CA 1
ATOM 9465 C C . VAL B 1 466 ? 193.82730 200.14760 181.89337 1.000 22.34083 466 VAL B C 1
ATOM 9466 O O . VAL B 1 466 ? 193.18189 199.44631 182.67548 1.000 27.78083 466 VAL B O 1
ATOM 9470 N N . THR B 1 467 ? 195.13434 199.99418 181.68083 1.000 24.46600 467 THR B N 1
ATOM 9471 C CA . THR B 1 467 ? 195.95639 199.07778 182.46385 1.000 23.37299 467 THR B CA 1
ATOM 9472 C C . THR B 1 467 ? 197.37322 199.63396 182.53190 1.000 16.76020 467 THR B C 1
ATOM 9473 O O . THR B 1 467 ? 197.70768 200.60140 181.85302 1.000 16.04260 467 THR B O 1
ATOM 9477 N N . LYS B 1 468 ? 198.19119 199.06774 183.41683 1.000 25.29424 468 LYS B N 1
ATOM 9478 C CA . LYS B 1 468 ? 199.58254 199.49793 183.49676 1.000 24.22862 468 LYS B CA 1
ATOM 9479 C C . LYS B 1 468 ? 200.32792 199.11836 182.22038 1.000 25.99200 468 LYS B C 1
ATOM 9480 O O . LYS B 1 468 ? 200.20284 197.99308 181.72862 1.000 31.66039 468 LYS B O 1
ATOM 9486 N N . GLN B 1 469 ? 201.09887 200.05944 181.67914 1.000 27.58888 469 GLN B N 1
ATOM 9487 C CA . GLN B 1 469 ? 201.90114 199.77766 180.49612 1.000 26.10810 469 GLN B CA 1
ATOM 9488 C C . GLN B 1 469 ? 203.04654 198.81941 180.81407 1.000 33.76375 469 GLN B C 1
ATOM 9489 O O . GLN B 1 469 ? 203.52567 198.73677 181.94780 1.000 29.88395 469 GLN B O 1
ATOM 9495 N N . ILE B 1 470 ? 203.47721 198.08313 179.79133 1.000 36.31942 470 ILE B N 1
ATOM 9496 C CA . ILE B 1 470 ? 204.55060 197.10591 179.94572 1.000 26.68679 470 ILE B CA 1
ATOM 9497 C C . ILE B 1 470 ? 205.86107 197.82335 180.25067 1.000 33.54269 470 ILE B C 1
ATOM 9498 O O . ILE B 1 470 ? 206.32460 198.65877 179.46585 1.000 34.07449 470 ILE B O 1
ATOM 9503 N N . GLY B 1 471 ? 206.46167 197.50380 181.39663 1.000 33.84681 471 GLY B N 1
ATOM 9504 C CA . GLY B 1 471 ? 207.76316 198.03998 181.74950 1.000 31.68192 471 GLY B CA 1
ATOM 9505 C C . GLY B 1 471 ? 207.79298 199.48737 182.18140 1.000 37.60423 471 GLY B C 1
ATOM 9506 O O . GLY B 1 471 ? 208.88252 200.04219 182.35168 1.000 42.77884 471 GLY B O 1
ATOM 9507 N N . GLY B 1 472 ? 206.63727 200.12133 182.35776 1.000 32.16272 472 GLY B N 1
ATOM 9508 C CA . GLY B 1 472 ? 206.56808 201.46715 182.88274 1.000 23.54448 472 GLY B CA 1
ATOM 9509 C C . GLY B 1 472 ? 205.25883 201.67869 183.60836 1.000 31.67999 472 GLY B C 1
ATOM 9510 O O . GLY B 1 472 ? 204.42064 200.77985 183.69268 1.000 38.28537 472 GLY B O 1
ATOM 9511 N N . ASP B 1 473 ? 205.08793 202.88723 184.13957 1.000 34.09084 473 ASP B N 1
ATOM 9512 C CA . ASP B 1 473 ? 203.96504 203.19738 185.01078 1.000 31.71486 473 ASP B CA 1
ATOM 9513 C C . ASP B 1 473 ? 202.92976 204.07654 184.32654 1.000 34.23795 473 ASP B C 1
ATOM 9514 O O . ASP B 1 473 ? 201.92936 204.43860 184.95402 1.000 37.35199 473 ASP B O 1
ATOM 9519 N N . GLY B 1 474 ? 203.14207 204.42809 183.06098 1.000 26.14843 474 GLY B N 1
ATOM 9520 C CA . GLY B 1 474 ? 202.10809 205.09083 182.30123 1.000 22.60988 474 GLY B CA 1
ATOM 9521 C C . GLY B 1 474 ? 200.90661 204.19665 182.07296 1.000 29.38101 474 GLY B C 1
ATOM 9522 O O . GLY B 1 474 ? 200.97477 202.96984 182.15765 1.000 29.47359 474 GLY B O 1
ATOM 9523 N N . MET B 1 475 ? 199.77747 204.83465 181.78453 1.000 36.94846 475 MET B N 1
ATOM 9524 C CA . MET B 1 475 ? 198.59359 204.09759 181.36918 1.000 32.99772 475 MET B CA 1
ATOM 9525 C C . MET B 1 475 ? 198.72265 203.57429 179.94271 1.000 34.33827 475 MET B C 1
ATOM 9526 O O . MET B 1 475 ? 199.33227 204.20829 179.07616 1.000 36.69001 475 MET B O 1
ATOM 9531 N N . MET B 1 476 ? 198.17568 202.38324 179.71822 1.000 33.40681 476 MET B N 1
ATOM 9532 C CA . MET B 1 476 ? 197.94412 201.82678 178.39484 1.000 34.97187 476 MET B CA 1
ATOM 9533 C C . MET B 1 476 ? 196.43655 201.74115 178.19930 1.000 31.56423 476 MET B C 1
ATOM 9534 O O . MET B 1 476 ? 195.74568 201.06828 178.97650 1.000 30.09003 476 MET B O 1
ATOM 9539 N N . ASP B 1 477 ? 195.93112 202.44265 177.18839 1.000 35.98942 477 ASP B N 1
ATOM 9540 C CA . ASP B 1 477 ? 194.52320 202.35132 176.82100 1.000 25.84818 477 ASP B CA 1
ATOM 9541 C C . ASP B 1 477 ? 194.23679 201.03980 176.09587 1.000 29.47231 477 ASP B C 1
ATOM 9542 O O . ASP B 1 477 ? 194.83416 200.75452 175.05273 1.000 40.71283 477 ASP B O 1
ATOM 9547 N N . ILE B 1 478 ? 193.32511 200.24122 176.64813 1.000 19.87499 478 ILE B N 1
ATOM 9548 C CA . ILE B 1 478 ? 192.92490 198.97544 176.04904 1.000 29.76161 478 ILE B CA 1
ATOM 9549 C C . ILE B 1 478 ? 191.44299 198.97751 175.67544 1.000 24.50215 478 ILE B C 1
ATOM 9550 O O . ILE B 1 478 ? 190.86141 197.92520 175.44983 1.000 27.29921 478 ILE B O 1
ATOM 9555 N N . THR B 1 479 ? 190.82382 200.16112 175.64537 1.000 25.77969 479 THR B N 1
ATOM 9556 C CA . THR B 1 479 ? 189.39524 200.27249 175.35857 1.000 31.36274 479 THR B CA 1
ATOM 9557 C C . THR B 1 479 ? 189.02311 199.58464 174.04872 1.000 26.56627 479 THR B C 1
ATOM 9558 O O . THR B 1 479 ? 187.99196 198.90859 173.96181 1.000 26.73761 479 THR B O 1
ATOM 9562 N N . ASP B 1 480 ? 189.86258 199.73958 173.02151 1.000 29.77341 480 ASP B N 1
ATOM 9563 C CA . ASP B 1 480 ? 189.61933 199.11784 171.72402 1.000 29.91785 480 ASP B CA 1
ATOM 9564 C C . ASP B 1 480 ? 189.69906 197.59609 171.76354 1.000 25.84882 480 ASP B C 1
ATOM 9565 O O . ASP B 1 480 ? 189.19911 196.94032 170.84445 1.000 37.61928 480 ASP B O 1
ATOM 9570 N N . THR B 1 481 ? 190.31619 197.02077 172.79305 1.000 24.96946 481 THR B N 1
ATOM 9571 C CA . THR B 1 481 ? 190.29002 195.57469 172.97005 1.000 20.68143 481 THR B CA 1
ATOM 9572 C C . THR B 1 481 ? 188.95456 195.07112 173.50131 1.000 20.77098 481 THR B C 1
ATOM 9573 O O . THR B 1 481 ? 188.63173 193.89486 173.30810 1.000 24.13947 481 THR B O 1
ATOM 9577 N N . TYR B 1 482 ? 188.17108 195.92838 174.15233 1.000 27.20694 482 TYR B N 1
ATOM 9578 C CA . TYR B 1 482 ? 186.86699 195.54079 174.67296 1.000 21.30234 482 TYR B CA 1
ATOM 9579 C C . TYR B 1 482 ? 185.70268 195.93228 173.77582 1.000 25.20060 482 TYR B C 1
ATOM 9580 O O . TYR B 1 482 ? 184.68779 195.23166 173.77077 1.000 20.26113 482 TYR B O 1
ATOM 9589 N N . LYS B 1 483 ? 185.78636 197.04508 173.05259 1.000 14.22859 483 LYS B N 1
ATOM 9590 C CA . LYS B 1 483 ? 184.68556 197.42497 172.18024 1.000 26.22349 483 LYS B CA 1
ATOM 9591 C C . LYS B 1 483 ? 185.19711 198.24152 171.00261 1.000 23.32328 483 LYS B C 1
ATOM 9592 O O . LYS B 1 483 ? 186.22529 198.91635 171.09087 1.000 32.07854 483 LYS B O 1
ATOM 9598 N N . PHE B 1 484 ? 184.46335 198.15846 169.89418 1.000 25.85460 484 PHE B N 1
ATOM 9599 C CA . PHE B 1 484 ? 184.78796 198.89058 168.68017 1.000 27.54771 484 PHE B CA 1
ATOM 9600 C C . PHE B 1 484 ? 184.59772 200.39373 168.87512 1.000 29.72905 484 PHE B C 1
ATOM 9601 O O . PHE B 1 484 ? 184.01210 200.85891 169.85687 1.000 35.02747 484 PHE B O 1
ATOM 9609 N N . GLN B 1 485 ? 185.11638 201.15395 167.91143 1.000 31.77496 485 GLN B N 1
ATOM 9610 C CA . GLN B 1 485 ? 184.98899 202.60613 167.92617 1.000 37.96476 485 GLN B CA 1
ATOM 9611 C C . GLN B 1 485 ? 183.52022 203.01113 167.98682 1.000 42.49623 485 GLN B C 1
ATOM 9612 O O . GLN B 1 485 ? 182.69482 202.52260 167.21006 1.000 41.04102 485 GLN B O 1
ATOM 9618 N N . GLU B 1 486 ? 183.20091 203.89966 168.92395 1.000 42.76679 486 GLU B N 1
ATOM 9619 C CA . GLU B 1 486 ? 181.81471 204.22633 169.23021 1.000 40.61399 486 GLU B CA 1
ATOM 9620 C C . GLU B 1 486 ? 181.10999 204.88016 168.04483 1.000 44.01206 486 GLU B C 1
ATOM 9621 O O . GLU B 1 486 ? 181.68871 205.69950 167.32614 1.000 46.50662 486 GLU B O 1
ATOM 9627 N N . GLY B 1 487 ? 179.84089 204.51156 167.85266 1.000 41.49459 487 GLY B N 1
ATOM 9628 C CA . GLY B 1 487 ? 179.02095 204.99896 166.76027 1.000 41.68837 487 GLY B CA 1
ATOM 9629 C C . GLY B 1 487 ? 179.24234 204.36000 165.40487 1.000 46.56959 487 GLY B C 1
ATOM 9630 O O . GLY B 1 487 ? 178.45846 204.62435 164.48439 1.000 52.20419 487 GLY B O 1
ATOM 9631 N N . GLN B 1 488 ? 180.27341 203.53909 165.23942 1.000 51.81936 488 GLN B N 1
ATOM 9632 C CA . GLN B 1 488 ? 180.47737 202.81077 163.99571 1.000 45.78661 488 GLN B CA 1
ATOM 9633 C C . GLN B 1 488 ? 179.58801 201.57171 163.91325 1.000 48.00391 488 GLN B C 1
ATOM 9634 O O . GLN B 1 488 ? 179.04871 201.08394 164.90991 1.000 50.92011 488 GLN B O 1
ATOM 9640 N N . GLU B 1 489 ? 179.42479 201.08617 162.67967 1.000 48.54852 489 GLU B N 1
ATOM 9641 C CA . GLU B 1 489 ? 178.56568 199.93694 162.40737 1.000 47.44056 489 GLU B CA 1
ATOM 9642 C C . GLU B 1 489 ? 178.98335 198.70042 163.19571 1.000 43.33304 489 GLU B C 1
ATOM 9643 O O . GLU B 1 489 ? 178.13047 197.90220 163.59477 1.000 49.90998 489 GLU B O 1
ATOM 9649 N N . GLU B 1 490 ? 180.28630 198.50474 163.40663 1.000 37.67158 490 GLU B N 1
ATOM 9650 C CA . GLU B 1 490 ? 180.73829 197.33715 164.16062 1.000 36.47734 490 GLU B CA 1
ATOM 9651 C C . GLU B 1 490 ? 180.27133 197.35455 165.61462 1.000 34.10862 490 GLU B C 1
ATOM 9652 O O . GLU B 1 490 ? 180.01114 196.29064 166.18927 1.000 37.66312 490 GLU B O 1
ATOM 9658 N N . GLU B 1 491 ? 180.08362 198.53838 166.20357 1.000 37.51564 491 GLU B N 1
ATOM 9659 C CA . GLU B 1 491 ? 179.43384 198.61323 167.51096 1.000 36.37940 491 GLU B CA 1
ATOM 9660 C C . GLU B 1 491 ? 177.98349 198.14920 167.45600 1.000 41.74193 491 GLU B C 1
ATOM 9661 O O . GLU B 1 491 ? 177.51678 197.44569 168.36020 1.000 42.73308 491 GLU B O 1
ATOM 9667 N N . ARG B 1 492 ? 177.26982 198.49312 166.38502 1.000 36.73493 492 ARG B N 1
ATOM 9668 C CA . ARG B 1 492 ? 175.89303 198.03663 166.23063 1.000 37.18939 492 ARG B CA 1
ATOM 9669 C C . ARG B 1 492 ? 175.82833 196.52956 166.01439 1.000 37.38893 492 ARG B C 1
ATOM 9670 O O . ARG B 1 492 ? 174.94225 195.85881 166.55142 1.000 38.95901 492 ARG B O 1
ATOM 9678 N N . LEU B 1 493 ? 176.73989 195.98903 165.20536 1.000 28.01939 493 LEU B N 1
ATOM 9679 C CA . LEU B 1 493 ? 176.81984 194.54443 165.01126 1.000 30.69087 493 LEU B CA 1
ATOM 9680 C C . LEU B 1 493 ? 177.11491 193.80958 166.31548 1.000 33.79124 493 LEU B C 1
ATOM 9681 O O . LEU B 1 493 ? 176.49761 192.77882 166.60498 1.000 34.09053 493 LEU B O 1
ATOM 9686 N N . ALA B 1 494 ? 178.04058 194.33314 167.12473 1.000 32.99464 494 ALA B N 1
ATOM 9687 C CA . ALA B 1 494 ? 178.31813 193.73564 168.42969 1.000 22.69673 494 ALA B CA 1
ATOM 9688 C C . ALA B 1 494 ? 177.10203 193.79481 169.34772 1.000 31.96877 494 ALA B C 1
ATOM 9689 O O . ALA B 1 494 ? 176.78092 192.81608 170.03270 1.000 33.78801 494 ALA B O 1
ATOM 9691 N N . LEU B 1 495 ? 176.41499 194.93679 169.37249 1.000 33.66486 495 LEU B N 1
ATOM 9692 C CA . LEU B 1 495 ? 175.19837 195.07839 170.16628 1.000 31.35555 495 LEU B CA 1
ATOM 9693 C C . LEU B 1 495 ? 174.11879 194.08626 169.74138 1.000 35.03817 495 LEU B C 1
ATOM 9694 O O . LEU B 1 495 ? 173.49731 193.43005 170.58418 1.000 40.32540 495 LEU B O 1
ATOM 9699 N N . GLU B 1 496 ? 173.85547 193.99359 168.43864 1.000 37.01126 496 GLU B N 1
ATOM 9700 C CA . GLU B 1 496 ? 172.86184 193.05124 167.93071 1.000 31.36891 496 GLU B CA 1
ATOM 9701 C C . GLU B 1 496 ? 173.24246 191.60102 168.21117 1.000 30.73188 496 GLU B C 1
ATOM 9702 O O . GLU B 1 496 ? 172.37881 190.77791 168.54188 1.000 37.43287 496 GLU B O 1
ATOM 9708 N N . THR B 1 497 ? 174.52837 191.26606 168.09927 1.000 27.76461 497 THR B N 1
ATOM 9709 C CA . THR B 1 497 ? 174.96257 189.92544 168.47224 1.000 26.25203 497 THR B CA 1
ATOM 9710 C C . THR B 1 497 ? 174.73816 189.65470 169.95517 1.000 23.20207 497 THR B C 1
ATOM 9711 O O . THR B 1 497 ? 174.31597 188.55606 170.33229 1.000 32.32497 497 THR B O 1
ATOM 9715 N N . ALA B 1 498 ? 175.00080 190.64359 170.81212 1.000 22.80476 498 ALA B N 1
ATOM 9716 C CA . ALA B 1 498 ? 174.73440 190.46261 172.23636 1.000 29.99936 498 ALA B CA 1
ATOM 9717 C C . ALA B 1 498 ? 173.24395 190.29105 172.51133 1.000 24.84735 498 ALA B C 1
ATOM 9718 O O . ALA B 1 498 ? 172.85048 189.47740 173.35402 1.000 22.07524 498 ALA B O 1
ATOM 9720 N N . LEU B 1 499 ? 172.40130 191.05511 171.81394 1.000 28.70054 499 LEU B N 1
ATOM 9721 C CA . LEU B 1 499 ? 170.95415 190.91986 171.95124 1.000 24.73199 499 LEU B CA 1
ATOM 9722 C C . LEU B 1 499 ? 170.43698 189.58584 171.42601 1.000 27.92510 499 LEU B C 1
ATOM 9723 O O . LEU B 1 499 ? 169.37678 189.13023 171.86597 1.000 31.80304 499 LEU B O 1
ATOM 9728 N N . MET B 1 500 ? 171.16382 188.95319 170.50149 1.000 36.93927 500 MET B N 1
ATOM 9729 C CA . MET B 1 500 ? 170.81719 187.59945 170.07294 1.000 31.49138 500 MET B CA 1
ATOM 9730 C C . MET B 1 500 ? 170.99911 186.57142 171.18579 1.000 31.37552 500 MET B C 1
ATOM 9731 O O . MET B 1 500 ? 170.33840 185.52728 171.16907 1.000 41.98702 500 MET B O 1
ATOM 9736 N N . TYR B 1 501 ? 171.86611 186.84367 172.16081 1.000 29.43828 501 TYR B N 1
ATOM 9737 C CA . TYR B 1 501 ? 172.30230 185.85040 173.13805 1.000 24.50803 501 TYR B CA 1
ATOM 9738 C C . TYR B 1 501 ? 172.03475 186.29277 174.57317 1.000 32.61794 501 TYR B C 1
ATOM 9739 O O . TYR B 1 501 ? 172.78258 185.94367 175.48777 1.000 34.96966 501 TYR B O 1
ATOM 9748 N N . GLY B 1 502 ? 170.96819 187.05626 174.78402 1.000 37.63918 502 GLY B N 1
ATOM 9749 C CA . GLY B 1 502 ? 170.45316 187.28902 176.11575 1.000 32.01784 502 GLY B CA 1
ATOM 9750 C C . GLY B 1 502 ? 170.90398 188.54453 176.82684 1.000 34.92286 502 GLY B C 1
ATOM 9751 O O . GLY B 1 502 ? 170.63366 188.67647 178.02569 1.000 35.38955 502 GLY B O 1
ATOM 9752 N N . ALA B 1 503 ? 171.58235 189.46526 176.14844 1.000 37.06404 503 ALA B N 1
ATOM 9753 C CA . ALA B 1 503 ? 171.56002 190.83830 176.62526 1.000 31.23457 503 ALA B CA 1
ATOM 9754 C C . ALA B 1 503 ? 170.16985 191.42838 176.42163 1.000 29.93188 503 ALA B C 1
ATOM 9755 O O . ALA B 1 503 ? 169.42897 191.03141 175.51913 1.000 34.22178 503 ALA B O 1
ATOM 9757 N N . LYS B 1 504 ? 169.81821 192.39095 177.26943 1.000 39.36880 504 LYS B N 1
ATOM 9758 C CA . LYS B 1 504 ? 168.45224 192.88565 177.34342 1.000 34.82209 504 LYS B CA 1
ATOM 9759 C C . LYS B 1 504 ? 168.42511 194.39784 177.18543 1.000 35.15926 504 LYS B C 1
ATOM 9760 O O . LYS B 1 504 ? 169.33378 195.10199 177.63244 1.000 37.51914 504 LYS B O 1
ATOM 9766 N N . LYS B 1 505 ? 167.36540 194.88912 176.54827 1.000 41.21547 505 LYS B N 1
ATOM 9767 C CA . LYS B 1 505 ? 166.98692 196.29993 176.60842 1.000 40.30907 505 LYS B CA 1
ATOM 9768 C C . LYS B 1 505 ? 165.51449 196.38395 176.98905 1.000 45.18447 505 LYS B C 1
ATOM 9769 O O . LYS B 1 505 ? 164.63687 196.25288 176.11754 1.000 47.25783 505 LYS B O 1
ATOM 9775 N N . PRO B 1 506 ? 165.20575 196.59316 178.27255 1.000 46.78726 506 PRO B N 1
ATOM 9776 C CA . PRO B 1 506 ? 163.79777 196.57201 178.70350 1.000 44.93656 506 PRO B CA 1
ATOM 9777 C C . PRO B 1 506 ? 162.91848 197.60104 178.01485 1.000 47.45356 506 PRO B C 1
ATOM 9778 O O . PRO B 1 506 ? 161.78092 197.28715 177.64361 1.000 49.24258 506 PRO B O 1
ATOM 9782 N N . LEU B 1 507 ? 163.40770 198.82390 177.84155 1.000 49.80529 507 LEU B N 1
ATOM 9783 C CA . LEU B 1 507 ? 162.63694 199.90588 177.24278 1.000 53.66745 507 LEU B CA 1
ATOM 9784 C C . LEU B 1 507 ? 163.10673 200.15635 175.81637 1.000 55.77952 507 LEU B C 1
ATOM 9785 O O . LEU B 1 507 ? 164.30324 200.34516 175.57378 1.000 56.23783 507 LEU B O 1
ATOM 9790 N N . ASN B 1 508 ? 162.15869 200.16690 174.88188 1.000 68.97208 508 ASN B N 1
ATOM 9791 C CA . ASN B 1 508 ? 162.44576 200.44322 173.47802 1.000 73.24261 508 ASN B CA 1
ATOM 9792 C C . ASN B 1 508 ? 162.64900 201.94393 173.29721 1.000 71.67720 508 ASN B C 1
ATOM 9793 O O . ASN B 1 508 ? 161.70046 202.73009 173.39113 1.000 72.21107 508 ASN B O 1
ATOM 9798 N N . THR B 1 509 ? 163.89735 202.34426 173.06042 1.000 75.26567 509 THR B N 1
ATOM 9799 C CA . THR B 1 509 ? 164.23258 203.74689 172.85215 1.000 75.89464 509 THR B CA 1
ATOM 9800 C C . THR B 1 509 ? 163.90819 204.18300 171.42835 1.000 78.35088 509 THR B C 1
ATOM 9801 O O . THR B 1 509 ? 164.76300 204.73173 170.72571 1.000 78.06198 509 THR B O 1
ATOM 9805 N N . GLU B 1 510 ? 162.67276 203.93190 170.99745 1.000 90.75062 510 GLU B N 1
ATOM 9806 C CA . GLU B 1 510 ? 162.19233 204.32544 169.67939 1.000 89.30058 510 GLU B CA 1
ATOM 9807 C C . GLU B 1 510 ? 161.37713 205.60840 169.70794 1.000 90.65136 510 GLU B C 1
ATOM 9808 O O . GLU B 1 510 ? 161.42354 206.38198 168.74613 1.000 89.41006 510 GLU B O 1
ATOM 9814 N N . GLY B 1 511 ? 160.63443 205.84789 170.78645 1.000 102.22527 511 GLY B N 1
ATOM 9815 C CA . GLY B 1 511 ? 159.95070 207.10964 170.99085 1.000 102.76886 511 GLY B CA 1
ATOM 9816 C C . GLY B 1 511 ? 160.85334 208.20442 171.52251 1.000 103.32179 511 GLY B C 1
ATOM 9817 O O . GLY B 1 511 ? 160.42171 209.04681 172.31554 1.000 103.11863 511 GLY B O 1
ATOM 9818 N N . VAL B 1 512 ? 162.11354 208.19909 171.09097 1.000 96.32907 512 VAL B N 1
ATOM 9819 C CA . VAL B 1 512 ? 163.09142 209.20218 171.48842 1.000 96.08329 512 VAL B CA 1
ATOM 9820 C C . VAL B 1 512 ? 163.96672 209.49891 170.27844 1.000 96.33374 512 VAL B C 1
ATOM 9821 O O . VAL B 1 512 ? 164.23420 208.62346 169.44958 1.000 94.68799 512 VAL B O 1
ATOM 9825 N N . MET B 1 513 ? 164.39858 210.75395 170.17116 1.000 109.25312 513 MET B N 1
ATOM 9826 C CA . MET B 1 513 ? 164.78473 211.34739 168.89605 1.000 109.54522 513 MET B CA 1
ATOM 9827 C C . MET B 1 513 ? 165.69444 212.53194 169.18228 1.000 109.71594 513 MET B C 1
ATOM 9828 O O . MET B 1 513 ? 165.82828 212.97678 170.32504 1.000 109.06853 513 MET B O 1
ATOM 9833 N N . LYS B 1 514 ? 166.33190 213.02878 168.12443 1.000 116.78057 514 LYS B N 1
ATOM 9834 C CA . LYS B 1 514 ? 167.09657 214.26201 168.23356 1.000 116.59061 514 LYS B CA 1
ATOM 9835 C C . LYS B 1 514 ? 166.18586 215.40009 168.67821 1.000 115.97708 514 LYS B C 1
ATOM 9836 O O . LYS B 1 514 ? 165.00027 215.44539 168.33833 1.000 116.26418 514 LYS B O 1
ATOM 9842 N N . SER B 1 515 ? 166.75014 216.31542 169.46425 1.000 113.63740 515 SER B N 1
ATOM 9843 C CA . SER B 1 515 ? 165.99268 217.46658 169.93587 1.000 113.24502 515 SER B CA 1
ATOM 9844 C C . SER B 1 515 ? 165.40068 218.25766 168.77547 1.000 113.17182 515 SER B C 1
ATOM 9845 O O . SER B 1 515 ? 166.05848 218.49869 167.75969 1.000 113.18360 515 SER B O 1
ATOM 9848 N N . ARG B 1 516 ? 164.13763 218.65609 168.93888 1.000 109.45448 516 ARG B N 1
ATOM 9849 C CA . ARG B 1 516 ? 163.48423 219.51618 167.95811 1.000 109.92925 516 ARG B CA 1
ATOM 9850 C C . ARG B 1 516 ? 164.16301 220.87846 167.88618 1.000 110.09117 516 ARG B C 1
ATOM 9851 O O . ARG B 1 516 ? 164.29697 221.46141 166.80393 1.000 110.11382 516 ARG B O 1
ATOM 9859 N N . SER B 1 517 ? 164.59115 221.40253 169.03782 1.000 109.80643 517 SER B N 1
ATOM 9860 C CA . SER B 1 517 ? 165.13770 222.75401 169.10673 1.000 109.55568 517 SER B CA 1
ATOM 9861 C C . SER B 1 517 ? 166.49007 222.87086 168.41555 1.000 109.49213 517 SER B C 1
ATOM 9862 O O . SER B 1 517 ? 166.82528 223.94727 167.90775 1.000 108.75688 517 SER B O 1
ATOM 9865 N N . ASN B 1 518 ? 167.27254 221.79279 168.37971 1.000 111.88337 518 ASN B N 1
ATOM 9866 C CA . ASN B 1 518 ? 168.69876 221.86192 168.05675 1.000 112.83662 518 ASN B CA 1
ATOM 9867 C C . ASN B 1 518 ? 169.42314 222.90012 168.91519 1.000 112.82197 518 ASN B C 1
ATOM 9868 O O . ASN B 1 518 ? 170.16541 223.75079 168.42033 1.000 112.41587 518 ASN B O 1
ATOM 9873 N N . VAL B 1 519 ? 169.19491 222.82248 170.22440 1.000 104.08860 519 VAL B N 1
ATOM 9874 C CA . VAL B 1 519 ? 169.98496 223.54795 171.21382 1.000 102.65198 519 VAL B CA 1
ATOM 9875 C C . VAL B 1 519 ? 170.97097 222.56867 171.83102 1.000 102.00771 519 VAL B C 1
ATOM 9876 O O . VAL B 1 519 ? 170.58525 221.47064 172.25193 1.000 102.70413 519 VAL B O 1
ATOM 9880 N N . ASP B 1 520 ? 172.24086 222.95838 171.88577 1.000 94.55764 520 ASP B N 1
ATOM 9881 C CA . ASP B 1 520 ? 173.22422 222.21337 172.65568 1.000 92.89324 520 ASP B CA 1
ATOM 9882 C C . ASP B 1 520 ? 173.36668 222.77529 174.06296 1.000 91.60014 520 ASP B C 1
ATOM 9883 O O . ASP B 1 520 ? 173.22936 223.97895 174.29289 1.000 92.81040 520 ASP B O 1
ATOM 9888 N N . MET B 1 521 ? 173.65547 221.88228 175.00557 1.000 74.11799 521 MET B N 1
ATOM 9889 C CA . MET B 1 521 ? 174.04199 222.26103 176.35482 1.000 71.80438 521 MET B CA 1
ATOM 9890 C C . MET B 1 521 ? 175.22407 221.40175 176.77086 1.000 69.46743 521 MET B C 1
ATOM 9891 O O . MET B 1 521 ? 175.24005 220.19621 176.51183 1.000 72.69168 521 MET B O 1
ATOM 9896 N N . ASP B 1 522 ? 176.21765 222.02243 177.40163 1.000 66.25249 522 ASP B N 1
ATOM 9897 C CA . ASP B 1 522 ? 177.29947 221.25439 178.00795 1.000 68.43043 522 ASP B CA 1
ATOM 9898 C C . ASP B 1 522 ? 177.89198 222.05238 179.15497 1.000 66.27933 522 ASP B C 1
ATOM 9899 O O . ASP B 1 522 ? 177.80275 223.27487 179.18155 1.000 64.57455 522 ASP B O 1
ATOM 9904 N N . PHE B 1 523 ? 178.54574 221.36431 180.08448 1.000 62.25509 523 PHE B N 1
ATOM 9905 C CA . PHE B 1 523 ? 179.15504 222.07061 181.20000 1.000 58.46821 523 PHE B CA 1
ATOM 9906 C C . PHE B 1 523 ? 180.48479 221.42840 181.55920 1.000 57.57466 523 PHE B C 1
ATOM 9907 O O . PHE B 1 523 ? 180.69942 220.23414 181.34369 1.000 58.18273 523 PHE B O 1
ATOM 9915 N N . GLU B 1 524 ? 181.37362 222.24717 182.11284 1.000 59.04971 524 GLU B N 1
ATOM 9916 C CA . GLU B 1 524 ? 182.69326 221.82200 182.55292 1.000 59.26846 524 GLU B CA 1
ATOM 9917 C C . GLU B 1 524 ? 182.88424 222.12354 184.03156 1.000 58.98785 524 GLU B C 1
ATOM 9918 O O . GLU B 1 524 ? 182.49218 223.19094 184.51507 1.000 56.71280 524 GLU B O 1
ATOM 9924 N N . VAL B 1 525 ? 183.49399 221.18142 184.74425 1.000 54.74734 525 VAL B N 1
ATOM 9925 C CA . VAL B 1 525 ? 183.89741 221.37321 186.13171 1.000 55.84189 525 VAL B CA 1
ATOM 9926 C C . VAL B 1 525 ? 185.41773 221.32406 186.16466 1.000 54.28651 525 VAL B C 1
ATOM 9927 O O . VAL B 1 525 ? 186.02170 220.32881 185.74606 1.000 55.53804 525 VAL B O 1
ATOM 9931 N N . GLU B 1 526 ? 186.03697 222.39152 186.66004 1.000 58.61018 526 GLU B N 1
ATOM 9932 C CA . GLU B 1 526 ? 187.48730 222.41415 186.78466 1.000 59.37781 526 GLU B CA 1
ATOM 9933 C C . GLU B 1 526 ? 187.95587 221.53457 187.93825 1.000 60.82506 526 GLU B C 1
ATOM 9934 O O . GLU B 1 526 ? 187.28601 221.41368 188.96712 1.000 63.44311 526 GLU B O 1
ATOM 9940 N N . ASN B 1 527 ? 189.10832 220.90142 187.74593 1.000 61.79744 527 ASN B N 1
ATOM 9941 C CA . ASN B 1 527 ? 189.74353 220.13046 188.80318 1.000 60.61346 527 ASN B CA 1
ATOM 9942 C C . ASN B 1 527 ? 190.21567 221.05439 189.91886 1.000 60.49202 527 ASN B C 1
ATOM 9943 O O . ASN B 1 527 ? 190.57007 222.21359 189.68849 1.000 62.37284 527 ASN B O 1
ATOM 9948 N N . ALA B 1 528 ? 190.21329 220.53201 191.14290 1.000 55.28828 528 ALA B N 1
ATOM 9949 C CA . ALA B 1 528 ? 190.55355 221.32947 192.30976 1.000 56.06810 528 ALA B CA 1
ATOM 9950 C C . ALA B 1 528 ? 191.34663 220.48733 193.29649 1.000 57.41878 528 ALA B C 1
ATOM 9951 O O . ALA B 1 528 ? 191.19073 219.26607 193.36872 1.000 57.66300 528 ALA B O 1
ATOM 9953 N N . VAL B 1 529 ? 192.20359 221.16455 194.04987 1.000 56.66831 529 VAL B N 1
ATOM 9954 C CA . VAL B 1 529 ? 192.84350 220.59456 195.22839 1.000 56.54587 529 VAL B CA 1
ATOM 9955 C C . VAL B 1 529 ? 191.84113 220.58284 196.37176 1.000 56.54036 529 VAL B C 1
ATOM 9956 O O . VAL B 1 529 ? 191.01247 221.49200 196.50012 1.000 58.22620 529 VAL B O 1
ATOM 9960 N N . LEU B 1 530 ? 191.89708 219.53494 197.19091 1.000 52.45549 530 LEU B N 1
ATOM 9961 C CA . LEU B 1 530 ? 190.96618 219.39611 198.29990 1.000 52.61483 530 LEU B CA 1
ATOM 9962 C C . LEU B 1 530 ? 191.04686 220.61225 199.21296 1.000 56.57585 530 LEU B C 1
ATOM 9963 O O . LEU B 1 530 ? 192.12915 220.99726 199.66507 1.000 57.97835 530 LEU B O 1
ATOM 9968 N N . GLY B 1 531 ? 189.89206 221.21454 199.48356 1.000 60.16119 531 GLY B N 1
ATOM 9969 C CA . GLY B 1 531 ? 189.82565 222.40763 200.29817 1.000 57.76387 531 GLY B CA 1
ATOM 9970 C C . GLY B 1 531 ? 189.89197 223.70939 199.53261 1.000 59.62015 531 GLY B C 1
ATOM 9971 O O . GLY B 1 531 ? 190.10786 224.75814 200.15047 1.000 65.29010 531 GLY B O 1
ATOM 9972 N N . LYS B 1 532 ? 189.70959 223.68298 198.21383 1.000 57.70378 532 LYS B N 1
ATOM 9973 C CA . LYS B 1 532 ? 189.69805 224.88853 197.40062 1.000 60.11316 532 LYS B CA 1
ATOM 9974 C C . LYS B 1 532 ? 188.33767 225.08915 196.74421 1.000 61.13891 532 LYS B C 1
ATOM 9975 O O . LYS B 1 532 ? 187.64216 224.12728 196.40670 1.000 59.32805 532 LYS B O 1
ATOM 9981 N N . ASP B 1 533 ? 187.96915 226.35569 196.56853 1.000 58.86795 533 ASP B N 1
ATOM 9982 C CA . ASP B 1 533 ? 186.82394 226.72028 195.74603 1.000 60.22082 533 ASP B CA 1
ATOM 9983 C C . ASP B 1 533 ? 187.12873 226.46292 194.27400 1.000 58.91498 533 ASP B C 1
ATOM 9984 O O . ASP B 1 533 ? 188.27802 226.54905 193.83441 1.000 60.78455 533 ASP B O 1
ATOM 9989 N N . PHE B 1 534 ? 186.08852 226.14868 193.50228 1.000 53.35637 534 PHE B N 1
ATOM 9990 C CA . PHE B 1 534 ? 186.29231 225.92611 192.07693 1.000 53.17857 534 PHE B CA 1
ATOM 9991 C C . PHE B 1 534 ? 185.05365 226.31599 191.27861 1.000 52.86085 534 PHE B C 1
ATOM 9992 O O . PHE B 1 534 ? 183.93627 226.37448 191.79711 1.000 57.51595 534 PHE B O 1
ATOM 10000 N N . LYS B 1 535 ? 185.28266 226.58885 189.99661 1.000 56.69396 535 LYS B N 1
ATOM 10001 C CA . LYS B 1 535 ? 184.26128 227.06443 189.07201 1.000 59.53963 535 LYS B CA 1
ATOM 10002 C C . LYS B 1 535 ? 183.67098 225.91232 188.26674 1.000 59.97667 535 LYS B C 1
ATOM 10003 O O . LYS B 1 535 ? 184.40457 225.06077 187.75473 1.000 61.82241 535 LYS B O 1
ATOM 10009 N N . LEU B 1 536 ? 182.34622 225.89333 188.16733 1.000 60.78829 536 LEU B N 1
ATOM 10010 C CA . LEU B 1 536 ? 181.60646 225.05526 187.23301 1.000 63.32662 536 LEU B CA 1
ATOM 10011 C C . LEU B 1 536 ? 180.92326 225.97736 186.23225 1.000 65.90312 536 LEU B C 1
ATOM 10012 O O . LEU B 1 536 ? 180.20917 226.90155 186.62640 1.000 67.11500 536 LEU B O 1
ATOM 10017 N N . SER B 1 537 ? 181.11584 225.72195 184.94186 1.000 68.74157 537 SER B N 1
ATOM 10018 C CA . SER B 1 537 ? 180.56670 226.60558 183.92185 1.000 68.79641 537 SER B CA 1
ATOM 10019 C C . SER B 1 537 ? 179.69774 225.84301 182.93593 1.000 68.64249 537 SER B C 1
ATOM 10020 O O . SER B 1 537 ? 180.13424 224.85229 182.34277 1.000 71.19012 537 SER B O 1
ATOM 10023 N N . ILE B 1 538 ? 178.47044 226.33144 182.76596 1.000 73.06749 538 ILE B N 1
ATOM 10024 C CA . ILE B 1 538 ? 177.45023 225.73092 181.91469 1.000 73.89664 538 ILE B CA 1
ATOM 10025 C C . ILE B 1 538 ? 177.31639 226.60302 180.67594 1.000 75.56839 538 ILE B C 1
ATOM 10026 O O . ILE B 1 538 ? 177.27701 227.83271 180.77893 1.000 77.40163 538 ILE B O 1
ATOM 10031 N N . THR B 1 539 ? 177.25082 225.97689 179.50974 1.000 80.92099 539 THR B N 1
ATOM 10032 C CA . THR B 1 539 ? 177.05360 226.67468 178.25379 1.000 81.93442 539 THR B CA 1
ATOM 10033 C C . THR B 1 539 ? 175.80326 226.15281 177.56722 1.000 82.02331 539 THR B C 1
ATOM 10034 O O . THR B 1 539 ? 175.55391 224.93839 177.53719 1.000 82.77311 539 THR B O 1
ATOM 10038 N N . PHE B 1 540 ? 175.05048 227.08372 176.98317 1.000 89.19421 540 PHE B N 1
ATOM 10039 C CA . PHE B 1 540 ? 173.89076 226.78195 176.15884 1.000 89.79872 540 PHE B CA 1
ATOM 10040 C C . PHE B 1 540 ? 174.09606 227.46956 174.82221 1.000 91.39061 540 PHE B C 1
ATOM 10041 O O . PHE B 1 540 ? 174.47313 228.64438 174.78119 1.000 94.59057 540 PHE B O 1
ATOM 10049 N N . ARG B 1 541 ? 173.86010 226.74542 173.73398 1.000 100.77896 541 ARG B N 1
ATOM 10050 C CA . ARG B 1 541 ? 174.14332 227.27792 172.41138 1.000 101.65604 541 ARG B CA 1
ATOM 10051 C C . ARG B 1 541 ? 172.96673 226.96836 171.50349 1.000 102.42210 541 ARG B C 1
ATOM 10052 O O . ARG B 1 541 ? 172.47912 225.83404 171.47851 1.000 102.78837 541 ARG B O 1
ATOM 10060 N N . ASN B 1 542 ? 172.51756 227.97381 170.75989 1.000 108.03512 542 ASN B N 1
ATOM 10061 C CA . ASN B 1 542 ? 171.33996 227.85192 169.91399 1.000 108.32699 542 ASN B CA 1
ATOM 10062 C C . ASN B 1 542 ? 171.82125 227.70250 168.47599 1.000 108.50592 542 ASN B C 1
ATOM 10063 O O . ASN B 1 542 ? 172.56935 228.55032 167.97788 1.000 108.15371 542 ASN B O 1
ATOM 10068 N N . ASN B 1 543 ? 171.39842 226.62574 167.81504 1.000 110.71693 543 ASN B N 1
ATOM 10069 C CA . ASN B 1 543 ? 171.69818 226.40743 166.40729 1.000 110.68649 543 ASN B CA 1
ATOM 10070 C C . ASN B 1 543 ? 170.51147 226.71202 165.49970 1.000 111.54737 543 ASN B C 1
ATOM 10071 O O . ASN B 1 543 ? 170.44741 226.19161 164.38109 1.000 111.47100 543 ASN B O 1
ATOM 10076 N N . SER B 1 544 ? 169.57312 227.53904 165.95308 1.000 114.86138 544 SER B N 1
ATOM 10077 C CA . SER B 1 544 ? 168.34902 227.79942 165.21218 1.000 114.72458 544 SER B CA 1
ATOM 10078 C C . SER B 1 544 ? 168.06031 229.29353 165.18555 1.000 114.66671 544 SER B C 1
ATOM 10079 O O . SER B 1 544 ? 168.55469 230.06228 166.01367 1.000 114.77865 544 SER B O 1
ATOM 10082 N N . HIS B 1 545 ? 167.24616 229.69360 164.21125 1.000 114.77390 545 HIS B N 1
ATOM 10083 C CA . HIS B 1 545 ? 166.76963 231.06523 164.08851 1.000 115.21707 545 HIS B CA 1
ATOM 10084 C C . HIS B 1 545 ? 165.62957 231.39050 165.04591 1.000 114.84182 545 HIS B C 1
ATOM 10085 O O . HIS B 1 545 ? 165.09726 232.50414 164.99180 1.000 114.65314 545 HIS B O 1
ATOM 10092 N N . ASN B 1 546 ? 165.23896 230.45478 165.90376 1.000 108.75305 546 ASN B N 1
ATOM 10093 C CA . ASN B 1 546 ? 164.21362 230.68224 166.90988 1.000 108.54286 546 ASN B CA 1
ATOM 10094 C C . ASN B 1 546 ? 164.82095 231.25237 168.18837 1.000 108.44520 546 ASN B C 1
ATOM 10095 O O . ASN B 1 546 ? 166.03295 231.20282 168.40950 1.000 108.36782 546 ASN B O 1
ATOM 10100 N N . ARG B 1 547 ? 163.95154 231.79314 169.03719 1.000 102.95488 547 ARG B N 1
ATOM 10101 C CA . ARG B 1 547 ? 164.32882 232.28675 170.35444 1.000 102.92017 547 ARG B CA 1
ATOM 10102 C C . ARG B 1 547 ? 163.72032 231.36450 171.39886 1.000 103.94808 547 ARG B C 1
ATOM 10103 O O . ARG B 1 547 ? 162.51905 231.07815 171.35584 1.000 102.90675 547 ARG B O 1
ATOM 10111 N N . TYR B 1 548 ? 164.54706 230.90612 172.33373 1.000 103.63622 548 TYR B N 1
ATOM 10112 C CA . TYR B 1 548 ? 164.12920 229.93241 173.33133 1.000 100.89811 548 TYR B CA 1
ATOM 10113 C C . TYR B 1 548 ? 164.26123 230.48193 174.74336 1.000 100.17652 548 TYR B C 1
ATOM 10114 O O . TYR B 1 548 ? 165.14595 231.28804 175.03677 1.000 101.55553 548 TYR B O 1
ATOM 10123 N N . THR B 1 549 ? 163.35389 230.04503 175.61059 1.000 91.91960 549 THR B N 1
ATOM 10124 C CA . THR B 1 549 ? 163.50416 230.19853 177.04875 1.000 92.51570 549 THR B CA 1
ATOM 10125 C C . THR B 1 549 ? 163.66075 228.81877 177.67334 1.000 92.29037 549 THR B C 1
ATOM 10126 O O . THR B 1 549 ? 162.95054 227.87450 177.31382 1.000 91.96038 549 THR B O 1
ATOM 10130 N N . ILE B 1 550 ? 164.59714 228.71840 178.61132 1.000 83.45346 550 ILE B N 1
ATOM 10131 C CA . ILE B 1 550 ? 165.04600 227.46096 179.19188 1.000 81.16127 550 ILE B CA 1
ATOM 10132 C C . ILE B 1 550 ? 165.05187 227.62566 180.70258 1.000 79.98614 550 ILE B C 1
ATOM 10133 O O . ILE B 1 550 ? 165.55447 228.63345 181.21589 1.000 82.56197 550 ILE B O 1
ATOM 10138 N N . THR B 1 551 ? 164.50642 226.64266 181.41623 1.000 70.51573 551 THR B N 1
ATOM 10139 C CA . THR B 1 551 ? 164.77886 226.50986 182.84212 1.000 72.15549 551 THR B CA 1
ATOM 10140 C C . THR B 1 551 ? 165.73147 225.34795 183.08079 1.000 70.33084 551 THR B C 1
ATOM 10141 O O . THR B 1 551 ? 165.46380 224.21975 182.65471 1.000 70.28720 551 THR B O 1
ATOM 10145 N N . ALA B 1 552 ? 166.82948 225.62819 183.78468 1.000 61.47810 552 ALA B N 1
ATOM 10146 C CA . ALA B 1 552 ? 167.88559 224.66168 184.03515 1.000 59.70514 552 ALA B CA 1
ATOM 10147 C C . ALA B 1 552 ? 168.17632 224.54638 185.52344 1.000 57.42056 552 ALA B C 1
ATOM 10148 O O . ALA B 1 552 ? 167.99970 225.49693 186.28457 1.000 60.98355 552 ALA B O 1
ATOM 10150 N N . TYR B 1 553 ? 168.60110 223.35742 185.92967 1.000 50.95155 553 TYR B N 1
ATOM 10151 C CA . TYR B 1 553 ? 168.84360 223.01951 187.31980 1.000 54.15681 553 TYR B CA 1
ATOM 10152 C C . TYR B 1 553 ? 170.21738 222.37637 187.40993 1.000 52.07570 553 TYR B C 1
ATOM 10153 O O . TYR B 1 553 ? 170.58934 221.55428 186.56015 1.000 53.59921 553 TYR B O 1
ATOM 10162 N N . LEU B 1 554 ? 170.95750 222.75440 188.44898 1.000 49.06918 554 LEU B N 1
ATOM 10163 C CA . LEU B 1 554 ? 172.18954 222.09441 188.85740 1.000 51.47221 554 LEU B CA 1
ATOM 10164 C C . LEU B 1 554 ? 171.93936 221.37963 190.17585 1.000 48.07810 554 LEU B C 1
ATOM 10165 O O . LEU B 1 554 ? 171.51200 222.00739 191.15274 1.000 53.56178 554 LEU B O 1
ATOM 10170 N N . SER B 1 555 ? 172.21271 220.07901 190.19976 1.000 41.46458 555 SER B N 1
ATOM 10171 C CA . SER B 1 555 ? 172.28265 219.29534 191.42618 1.000 45.30309 555 SER B CA 1
ATOM 10172 C C . SER B 1 555 ? 173.71249 218.81486 191.63342 1.000 43.57210 555 SER B C 1
ATOM 10173 O O . SER B 1 555 ? 174.27519 218.15129 190.75811 1.000 47.28312 555 SER B O 1
ATOM 10176 N N . ALA B 1 556 ? 174.30462 219.14867 192.77900 1.000 39.94019 556 ALA B N 1
ATOM 10177 C CA . ALA B 1 556 ? 175.65282 218.70930 193.11039 1.000 43.06313 556 ALA B CA 1
ATOM 10178 C C . ALA B 1 556 ? 175.59526 217.79580 194.32657 1.000 38.93412 556 ALA B C 1
ATOM 10179 O O . ALA B 1 556 ? 175.07320 218.18629 195.37566 1.000 43.94623 556 ALA B O 1
ATOM 10181 N N . ASN B 1 557 ? 176.12695 216.58537 194.18186 1.000 34.53381 557 ASN B N 1
ATOM 10182 C CA . ASN B 1 557 ? 176.01834 215.52930 195.17597 1.000 36.54374 557 ASN B CA 1
ATOM 10183 C C . ASN B 1 557 ? 177.40666 215.05771 195.58351 1.000 34.99418 557 ASN B C 1
ATOM 10184 O O . ASN B 1 557 ? 178.30326 214.94835 194.74417 1.000 44.87317 557 ASN B O 1
ATOM 10189 N N . ILE B 1 558 ? 177.59011 214.79101 196.86881 1.000 34.10427 558 ILE B N 1
ATOM 10190 C CA . ILE B 1 558 ? 178.74401 214.02045 197.31812 1.000 34.60616 558 ILE B CA 1
ATOM 10191 C C . ILE B 1 558 ? 178.41524 212.54336 197.15154 1.000 36.36823 558 ILE B C 1
ATOM 10192 O O . ILE B 1 558 ? 177.34224 212.08718 197.56338 1.000 39.30669 558 ILE B O 1
ATOM 10197 N N . THR B 1 559 ? 179.33122 211.78556 196.54354 1.000 31.56710 559 THR B N 1
ATOM 10198 C CA . THR B 1 559 ? 179.07733 210.37653 196.27310 1.000 31.19597 559 THR B CA 1
ATOM 10199 C C . THR B 1 559 ? 180.27883 209.51601 196.62983 1.000 31.20833 559 THR B C 1
ATOM 10200 O O . THR B 1 559 ? 181.42129 209.97983 196.64530 1.000 39.04146 559 THR B O 1
ATOM 10204 N N . PHE B 1 560 ? 179.99101 208.25440 196.93911 1.000 26.52073 560 PHE B N 1
ATOM 10205 C CA . PHE B 1 560 ? 181.00558 207.21492 196.94142 1.000 25.09033 560 PHE B CA 1
ATOM 10206 C C . PHE B 1 560 ? 181.50198 206.99339 195.51357 1.000 27.04701 560 PHE B C 1
ATOM 10207 O O . PHE B 1 560 ? 180.84361 207.37089 194.54113 1.000 28.73558 560 PHE B O 1
ATOM 10215 N N . TYR B 1 561 ? 182.68610 206.38539 195.38271 1.000 28.41315 561 TYR B N 1
ATOM 10216 C CA . TYR B 1 561 ? 183.22266 206.17884 194.04020 1.000 22.14232 561 TYR B CA 1
ATOM 10217 C C . TYR B 1 561 ? 182.34814 205.24043 193.22002 1.000 24.74343 561 TYR B C 1
ATOM 10218 O O . TYR B 1 561 ? 182.43716 205.24192 191.98792 1.000 30.29924 561 TYR B O 1
ATOM 10227 N N . THR B 1 562 ? 181.51444 204.43530 193.88087 1.000 24.68621 562 THR B N 1
ATOM 10228 C CA . THR B 1 562 ? 180.46565 203.63710 193.25871 1.000 26.96731 562 THR B CA 1
ATOM 10229 C C . THR B 1 562 ? 179.31944 204.47677 192.70993 1.000 32.28988 562 THR B C 1
ATOM 10230 O O . THR B 1 562 ? 178.37011 203.90688 192.16136 1.000 28.34245 562 THR B O 1
ATOM 10234 N N . GLY B 1 563 ? 179.37950 205.80014 192.84050 1.000 29.95787 563 GLY B N 1
ATOM 10235 C CA . GLY B 1 563 ? 178.32180 206.67277 192.38413 1.000 24.33669 563 GLY B CA 1
ATOM 10236 C C . GLY B 1 563 ? 177.10382 206.73323 193.27939 1.000 30.38377 563 GLY B C 1
ATOM 10237 O O . GLY B 1 563 ? 176.15229 207.45196 192.95009 1.000 42.93522 563 GLY B O 1
ATOM 10238 N N . VAL B 1 564 ? 177.09645 206.00795 194.39339 1.000 27.02475 564 VAL B N 1
ATOM 10239 C CA . VAL B 1 564 ? 176.01636 206.08622 195.37467 1.000 33.07206 564 VAL B CA 1
ATOM 10240 C C . VAL B 1 564 ? 176.07342 207.44145 196.07073 1.000 25.84488 564 VAL B C 1
ATOM 10241 O O . VAL B 1 564 ? 177.07598 207.75787 196.72643 1.000 31.83817 564 VAL B O 1
ATOM 10245 N N . PRO B 1 565 ? 175.03498 208.26507 195.96569 1.000 30.93614 565 PRO B N 1
ATOM 10246 C CA . PRO B 1 565 ? 175.08134 209.59462 196.57702 1.000 33.23567 565 PRO B CA 1
ATOM 10247 C C . PRO B 1 565 ? 174.81345 209.55810 198.07234 1.000 32.85876 565 PRO B C 1
ATOM 10248 O O . PRO B 1 565 ? 174.13283 208.67072 198.59117 1.000 38.76454 565 PRO B O 1
ATOM 10252 N N . LYS B 1 566 ? 175.37110 210.54743 198.76653 1.000 37.32558 566 LYS B N 1
ATOM 10253 C CA . LYS B 1 566 ? 175.17389 210.70917 200.20174 1.000 39.24893 566 LYS B CA 1
ATOM 10254 C C . LYS B 1 566 ? 174.42520 211.97857 200.57737 1.000 40.57679 566 LYS B C 1
ATOM 10255 O O . LYS B 1 566 ? 173.52325 211.92799 201.41522 1.000 45.61522 566 LYS B O 1
ATOM 10261 N N . ALA B 1 567 ? 174.76255 213.11577 199.97174 1.000 41.60693 567 ALA B N 1
ATOM 10262 C CA . ALA B 1 567 ? 174.13222 214.38496 200.30650 1.000 43.51666 567 ALA B CA 1
ATOM 10263 C C . ALA B 1 567 ? 174.17000 215.30201 199.09378 1.000 45.73325 567 ALA B C 1
ATOM 10264 O O . ALA B 1 567 ? 175.15559 215.31949 198.35339 1.000 50.82785 567 ALA B O 1
ATOM 10266 N N . GLU B 1 568 ? 173.09523 216.06432 198.90069 1.000 46.79752 568 GLU B N 1
ATOM 10267 C CA . GLU B 1 568 ? 173.06609 217.13596 197.90626 1.000 44.48969 568 GLU B CA 1
ATOM 10268 C C . GLU B 1 568 ? 173.64828 218.41758 198.49157 1.000 47.56091 568 GLU B C 1
ATOM 10269 O O . GLU B 1 568 ? 172.95504 219.17270 199.17613 1.000 55.17120 568 GLU B O 1
ATOM 10275 N N . PHE B 1 569 ? 174.93740 218.65929 198.24280 1.000 43.63304 569 PHE B N 1
ATOM 10276 C CA . PHE B 1 569 ? 175.62416 219.75871 198.90987 1.000 39.33717 569 PHE B CA 1
ATOM 10277 C C . PHE B 1 569 ? 175.31511 221.11243 198.27528 1.000 44.91362 569 PHE B C 1
ATOM 10278 O O . PHE B 1 569 ? 175.47453 222.14223 198.93975 1.000 52.39209 569 PHE B O 1
ATOM 10286 N N . LYS B 1 570 ? 174.88107 221.13746 197.01415 1.000 46.82824 570 LYS B N 1
ATOM 10287 C CA . LYS B 1 570 ? 174.50674 222.38159 196.35364 1.000 49.15770 570 LYS B CA 1
ATOM 10288 C C . LYS B 1 570 ? 173.37619 222.13387 195.36223 1.000 50.48101 570 LYS B C 1
ATOM 10289 O O . LYS B 1 570 ? 173.35119 221.11263 194.67120 1.000 52.13819 570 LYS B O 1
ATOM 10295 N N . LYS B 1 571 ? 172.43877 223.07785 195.30612 1.000 54.32781 571 LYS B N 1
ATOM 10296 C CA . LYS B 1 571 ? 171.34685 223.05727 194.34119 1.000 55.49427 571 LYS B CA 1
ATOM 10297 C C . LYS B 1 571 ? 171.13036 224.46271 193.80448 1.000 55.97863 571 LYS B C 1
ATOM 10298 O O . LYS B 1 571 ? 171.09260 225.42283 194.57904 1.000 61.84132 571 LYS B O 1
ATOM 10304 N N . GLU B 1 572 ? 170.99410 224.58553 192.48453 1.000 56.76133 572 GLU B N 1
ATOM 10305 C CA . GLU B 1 572 ? 170.89160 225.89576 191.85532 1.000 58.09566 572 GLU B CA 1
ATOM 10306 C C . GLU B 1 572 ? 169.90429 225.83113 190.69636 1.000 57.76458 572 GLU B C 1
ATOM 10307 O O . GLU B 1 572 ? 169.70562 224.77596 190.09143 1.000 58.22195 572 GLU B O 1
ATOM 10313 N N . THR B 1 573 ? 169.30529 226.98041 190.37657 1.000 59.39698 573 THR B N 1
ATOM 10314 C CA . THR B 1 573 ? 168.38008 227.11701 189.25943 1.000 61.14810 573 THR B CA 1
ATOM 10315 C C . THR B 1 573 ? 168.76702 228.31713 188.40379 1.000 63.20140 573 THR B C 1
ATOM 10316 O O . THR B 1 573 ? 169.13385 229.37380 188.92614 1.000 64.29890 573 THR B O 1
ATOM 10320 N N . PHE B 1 574 ? 168.68081 228.14150 187.08482 1.000 66.91572 574 PHE B N 1
ATOM 10321 C CA . PHE B 1 574 ? 169.01476 229.15566 186.09624 1.000 68.94038 574 PHE B CA 1
ATOM 10322 C C . PHE B 1 574 ? 167.84543 229.33946 185.14082 1.000 69.87258 574 PHE B C 1
ATOM 10323 O O . PHE B 1 574 ? 167.23311 228.36095 184.70194 1.000 67.93946 574 PHE B O 1
ATOM 10331 N N . ASP B 1 575 ? 167.53262 230.59118 184.82269 1.000 83.82057 575 ASP B N 1
ATOM 10332 C CA . ASP B 1 575 ? 166.62971 230.90987 183.72591 1.000 83.84124 575 ASP B CA 1
ATOM 10333 C C . ASP B 1 575 ? 167.44966 231.52807 182.60343 1.000 84.54602 575 ASP B C 1
ATOM 10334 O O . ASP B 1 575 ? 168.16191 232.51344 182.82267 1.000 86.08947 575 ASP B O 1
ATOM 10339 N N . VAL B 1 576 ? 167.34982 230.95485 181.40652 1.000 89.91264 576 VAL B N 1
ATOM 10340 C CA . VAL B 1 576 ? 168.18230 231.35155 180.27703 1.000 90.44589 576 VAL B CA 1
ATOM 10341 C C . VAL B 1 576 ? 167.28201 231.71568 179.10623 1.000 92.70375 576 VAL B C 1
ATOM 10342 O O . VAL B 1 576 ? 166.33449 230.98647 178.79714 1.000 93.98703 576 VAL B O 1
ATOM 10346 N N . THR B 1 577 ? 167.56242 232.84505 178.46570 1.000 99.83529 577 THR B N 1
ATOM 10347 C CA . THR B 1 577 ? 166.95583 233.17032 177.18234 1.000 98.72970 577 THR B CA 1
ATOM 10348 C C . THR B 1 577 ? 168.04137 233.10729 176.11744 1.000 99.45319 577 THR B C 1
ATOM 10349 O O . THR B 1 577 ? 169.04326 233.82478 176.20710 1.000 101.76919 577 THR B O 1
ATOM 10353 N N . LEU B 1 578 ? 167.84498 232.25387 175.11661 1.000 101.49927 578 LEU B N 1
ATOM 10354 C CA . LEU B 1 578 ? 168.74342 232.17473 173.97425 1.000 101.98467 578 LEU B CA 1
ATOM 10355 C C . LEU B 1 578 ? 168.11761 232.90587 172.79464 1.000 103.34725 578 LEU B C 1
ATOM 10356 O O . LEU B 1 578 ? 167.02716 232.53722 172.33576 1.000 104.35142 578 LEU B O 1
ATOM 10361 N N . GLU B 1 579 ? 168.80599 233.94067 172.31655 1.000 111.03449 579 GLU B N 1
ATOM 10362 C CA . GLU B 1 579 ? 168.47617 234.55659 171.04793 1.000 111.15242 579 GLU B CA 1
ATOM 10363 C C . GLU B 1 579 ? 168.80243 233.60604 169.89733 1.000 111.71658 579 GLU B C 1
ATOM 10364 O O . GLU B 1 579 ? 169.55487 232.64421 170.07039 1.000 112.34339 579 GLU B O 1
ATOM 10370 N N . PRO B 1 580 ? 168.21778 233.83730 168.72285 1.000 112.44105 580 PRO B N 1
ATOM 10371 C CA . PRO B 1 580 ? 168.60672 233.07648 167.52915 1.000 112.66330 580 PRO B CA 1
ATOM 10372 C C . PRO B 1 580 ? 170.11667 233.00931 167.33729 1.000 111.50907 580 PRO B C 1
ATOM 10373 O O . PRO B 1 580 ? 170.81666 234.02083 167.42904 1.000 111.37552 580 PRO B O 1
ATOM 10377 N N . LEU B 1 581 ? 170.61903 231.79799 167.08030 1.000 113.86514 581 LEU B N 1
ATOM 10378 C CA . LEU B 1 581 ? 172.04285 231.55100 166.85287 1.000 114.76315 581 LEU B CA 1
ATOM 10379 C C . LEU B 1 581 ? 172.96293 231.96874 167.99769 1.000 114.72910 581 LEU B C 1
ATOM 10380 O O . LEU B 1 581 ? 174.18639 231.85412 167.87473 1.000 114.74831 581 LEU B O 1
ATOM 10385 N N . SER B 1 582 ? 172.40999 232.44909 169.10678 1.000 112.85334 582 SER B N 1
ATOM 10386 C CA . SER B 1 582 ? 173.24147 232.99321 170.16802 1.000 112.07482 582 SER B CA 1
ATOM 10387 C C . SER B 1 582 ? 173.74433 231.87475 171.08012 1.000 112.15012 582 SER B C 1
ATOM 10388 O O . SER B 1 582 ? 173.38757 230.70235 170.93435 1.000 112.89221 582 SER B O 1
ATOM 10391 N N . PHE B 1 583 ? 174.59479 232.24653 172.03490 1.000 105.58084 583 PHE B N 1
ATOM 10392 C CA . PHE B 1 583 ? 174.98255 231.36387 173.12468 1.000 104.43345 583 PHE B CA 1
ATOM 10393 C C . PHE B 1 583 ? 174.99043 232.14459 174.43265 1.000 104.41671 583 PHE B C 1
ATOM 10394 O O . PHE B 1 583 ? 175.07580 233.37471 174.44686 1.000 104.10433 583 PHE B O 1
ATOM 10402 N N . LYS B 1 584 ? 174.90296 231.40712 175.54018 1.000 97.90018 584 LYS B N 1
ATOM 10403 C CA . LYS B 1 584 ? 175.01382 231.98300 176.87412 1.000 97.64629 584 LYS B CA 1
ATOM 10404 C C . LYS B 1 584 ? 175.82566 231.07775 177.79453 1.000 97.40652 584 LYS B C 1
ATOM 10405 O O . LYS B 1 584 ? 175.82656 229.84963 177.65087 1.000 96.15968 584 LYS B O 1
ATOM 10411 N N . LYS B 1 585 ? 176.51646 231.70868 178.74935 1.000 94.14440 585 LYS B N 1
ATOM 10412 C CA . LYS B 1 585 ? 177.40421 231.03969 179.69215 1.000 92.12279 585 LYS B CA 1
ATOM 10413 C C . LYS B 1 585 ? 176.98180 231.39941 181.10827 1.000 92.84612 585 LYS B C 1
ATOM 10414 O O . LYS B 1 585 ? 176.83955 232.58238 181.43239 1.000 93.92684 585 LYS B O 1
ATOM 10420 N N . GLU B 1 586 ? 176.78461 230.38664 181.94745 1.000 86.91542 586 GLU B N 1
ATOM 10421 C CA . GLU B 1 586 ? 176.49927 230.56959 183.36487 1.000 86.38658 586 GLU B CA 1
ATOM 10422 C C . GLU B 1 586 ? 177.70741 230.09267 184.16150 1.000 85.49075 586 GLU B C 1
ATOM 10423 O O . GLU B 1 586 ? 178.13143 228.94111 184.01473 1.000 85.34858 586 GLU B O 1
ATOM 10429 N N . ALA B 1 587 ? 178.26204 230.96887 184.99493 1.000 81.37321 587 ALA B N 1
ATOM 10430 C CA . ALA B 1 587 ? 179.35855 230.60706 185.88459 1.000 80.48863 587 ALA B CA 1
ATOM 10431 C C . ALA B 1 587 ? 178.85164 230.39851 187.30705 1.000 79.10747 587 ALA B C 1
ATOM 10432 O O . ALA B 1 587 ? 178.18179 231.27265 187.86641 1.000 81.15906 587 ALA B O 1
ATOM 10434 N N . VAL B 1 588 ? 179.16601 229.23931 187.88363 1.000 68.92674 588 VAL B N 1
ATOM 10435 C CA . VAL B 1 588 ? 178.78962 228.87604 189.24352 1.000 70.48992 588 VAL B CA 1
ATOM 10436 C C . VAL B 1 588 ? 180.07229 228.71517 190.04657 1.000 69.92329 588 VAL B C 1
ATOM 10437 O O . VAL B 1 588 ? 180.99671 228.02006 189.60887 1.000 71.86227 588 VAL B O 1
ATOM 10441 N N . LEU B 1 589 ? 180.13827 229.35668 191.20746 1.000 62.56172 589 LEU B N 1
ATOM 10442 C CA . LEU B 1 589 ? 181.23614 229.14043 192.13960 1.000 62.96058 589 LEU B CA 1
ATOM 10443 C C . LEU B 1 589 ? 180.80728 228.13149 193.19666 1.000 64.80237 589 LEU B C 1
ATOM 10444 O O . LEU B 1 589 ? 179.77292 228.31238 193.84693 1.000 67.12461 589 LEU B O 1
ATOM 10449 N N . ILE B 1 590 ? 181.59877 227.07507 193.36912 1.000 58.49285 590 ILE B N 1
ATOM 10450 C CA . ILE B 1 590 ? 181.42972 226.12502 194.46018 1.000 59.40756 590 ILE B CA 1
ATOM 10451 C C . ILE B 1 590 ? 182.50906 226.39854 195.49515 1.000 58.55286 590 ILE B C 1
ATOM 10452 O O . ILE B 1 590 ? 183.70222 226.43602 195.16574 1.000 60.65809 590 ILE B O 1
ATOM 10457 N N . GLN B 1 591 ? 182.09474 226.59316 196.74132 1.000 62.43847 591 GLN B N 1
ATOM 10458 C CA . GLN B 1 591 ? 182.99440 226.98845 197.81202 1.000 63.12832 591 GLN B CA 1
ATOM 10459 C C . GLN B 1 591 ? 183.31589 225.78897 198.69111 1.000 64.55339 591 GLN B C 1
ATOM 10460 O O . GLN B 1 591 ? 182.47231 224.91182 198.89929 1.000 67.81813 591 GLN B O 1
ATOM 10466 N N . ALA B 1 592 ? 184.55901 225.75328 199.17850 1.000 57.93214 592 ALA B N 1
ATOM 10467 C CA . ALA B 1 592 ? 185.02702 224.65736 200.02143 1.000 55.39131 592 ALA B CA 1
ATOM 10468 C C . ALA B 1 592 ? 184.07792 224.37242 201.17885 1.000 57.47033 592 ALA B C 1
ATOM 10469 O O . ALA B 1 592 ? 183.76540 223.21103 201.46258 1.000 62.41944 592 ALA B O 1
ATOM 10471 N N . GLY B 1 593 ? 183.58596 225.41956 201.84114 1.000 61.41195 593 GLY B N 1
ATOM 10472 C CA . GLY B 1 593 ? 182.67507 225.24070 202.95950 1.000 60.56887 593 GLY B CA 1
ATOM 10473 C C . GLY B 1 593 ? 181.36041 224.56611 202.62255 1.000 61.06686 593 GLY B C 1
ATOM 10474 O O . GLY B 1 593 ? 180.67986 224.07756 203.53059 1.000 63.92263 593 GLY B O 1
ATOM 10475 N N . GLU B 1 594 ? 180.98169 224.51973 201.34506 1.000 59.18523 594 GLU B N 1
ATOM 10476 C CA . GLU B 1 594 ? 179.77687 223.78312 200.97901 1.000 58.89625 594 GLU B CA 1
ATOM 10477 C C . GLU B 1 594 ? 179.98407 222.27102 200.99761 1.000 61.31438 594 GLU B C 1
ATOM 10478 O O . GLU B 1 594 ? 179.05354 221.53119 201.33576 1.000 62.52850 594 GLU B O 1
ATOM 10484 N N . TYR B 1 595 ? 181.17854 221.79345 200.64521 1.000 54.25944 595 TYR B N 1
ATOM 10485 C CA . TYR B 1 595 ? 181.45808 220.36341 200.55630 1.000 51.45277 595 TYR B CA 1
ATOM 10486 C C . TYR B 1 595 ? 182.38453 219.81654 201.63890 1.000 52.43810 595 TYR B C 1
ATOM 10487 O O . TYR B 1 595 ? 182.27050 218.63816 201.98121 1.000 53.00144 595 TYR B O 1
ATOM 10496 N N . MET B 1 596 ? 183.29521 220.63240 202.18023 1.000 53.74422 596 MET B N 1
ATOM 10497 C CA . MET B 1 596 ? 184.39969 220.11816 202.99357 1.000 58.74992 596 MET B CA 1
ATOM 10498 C C . MET B 1 596 ? 183.93826 219.38176 204.24865 1.000 59.18994 596 MET B C 1
ATOM 10499 O O . MET B 1 596 ? 184.60078 218.43157 204.68111 1.000 58.13568 596 MET B O 1
ATOM 10504 N N . GLY B 1 597 ? 182.82346 219.79105 204.85158 1.000 56.71799 597 GLY B N 1
ATOM 10505 C CA . GLY B 1 597 ? 182.35402 219.07349 206.02844 1.000 56.15437 597 GLY B CA 1
ATOM 10506 C C . GLY B 1 597 ? 181.78080 217.69384 205.76650 1.000 54.67926 597 GLY B C 1
ATOM 10507 O O . GLY B 1 597 ? 181.53499 216.95956 206.72928 1.000 56.36501 597 GLY B O 1
ATOM 10508 N N . GLN B 1 598 ? 181.56955 217.31889 204.50534 1.000 49.68196 598 GLN B N 1
ATOM 10509 C CA . GLN B 1 598 ? 180.64984 216.24033 204.16791 1.000 50.12298 598 GLN B CA 1
ATOM 10510 C C . GLN B 1 598 ? 181.26341 215.17631 203.26921 1.000 48.72668 598 GLN B C 1
ATOM 10511 O O . GLN B 1 598 ? 180.60331 214.16518 203.00633 1.000 49.26746 598 GLN B O 1
ATOM 10517 N N . LEU B 1 599 ? 182.48794 215.37547 202.78712 1.000 39.76608 599 LEU B N 1
ATOM 10518 C CA . LEU B 1 599 ? 183.09391 214.47814 201.81192 1.000 39.33744 599 LEU B CA 1
ATOM 10519 C C . LEU B 1 599 ? 183.27610 213.06615 202.35577 1.000 46.04588 599 LEU B C 1
ATOM 10520 O O . LEU B 1 599 ? 183.68649 212.86411 203.50164 1.000 46.17862 599 LEU B O 1
ATOM 10525 N N . LEU B 1 600 ? 182.96908 212.08777 201.50978 1.000 41.04860 600 LEU B N 1
ATOM 10526 C CA . LEU B 1 600 ? 183.30419 210.69415 201.74476 1.000 33.31633 600 LEU B CA 1
ATOM 10527 C C . LEU B 1 600 ? 184.75216 210.44394 201.33113 1.000 31.33770 600 LEU B C 1
ATOM 10528 O O . LEU B 1 600 ? 185.45164 211.34027 200.85186 1.000 33.13293 600 LEU B O 1
ATOM 10533 N N . GLU B 1 601 ? 185.22035 209.21466 201.53045 1.000 31.38518 601 GLU B N 1
ATOM 10534 C CA . GLU B 1 601 ? 186.54002 208.85689 201.03564 1.000 31.43471 601 GLU B CA 1
ATOM 10535 C C . GLU B 1 601 ? 186.58844 208.97958 199.51399 1.000 28.15969 601 GLU B C 1
ATOM 10536 O O . GLU B 1 601 ? 185.56381 208.97603 198.82651 1.000 36.55498 601 GLU B O 1
ATOM 10542 N N . GLN B 1 602 ? 187.81256 209.08585 198.99372 1.000 30.29407 602 GLN B N 1
ATOM 10543 C CA . GLN B 1 602 ? 188.08997 209.35158 197.58309 1.000 25.04913 602 GLN B CA 1
ATOM 10544 C C . GLN B 1 602 ? 187.49884 210.67525 197.09477 1.000 27.82092 602 GLN B C 1
ATOM 10545 O O . GLN B 1 602 ? 187.68551 211.03532 195.92865 1.000 29.78814 602 GLN B O 1
ATOM 10551 N N . ALA B 1 603 ? 186.81090 211.40906 197.97661 1.000 29.43580 603 ALA B N 1
ATOM 10552 C CA . ALA B 1 603 ? 186.42288 212.80582 197.74337 1.000 36.56009 603 ALA B CA 1
ATOM 10553 C C . ALA B 1 603 ? 185.75255 213.02462 196.38614 1.000 35.79850 603 ALA B C 1
ATOM 10554 O O . ALA B 1 603 ? 186.15868 213.88165 195.59923 1.000 33.21948 603 ALA B O 1
ATOM 10556 N N . SER B 1 604 ? 184.71337 212.24378 196.10494 1.000 33.99622 604 SER B N 1
ATOM 10557 C CA . SER B 1 604 ? 184.07818 212.26680 194.79394 1.000 30.18459 604 SER B CA 1
ATOM 10558 C C . SER B 1 604 ? 182.78884 213.08322 194.80349 1.000 27.67453 604 SER B C 1
ATOM 10559 O O . SER B 1 604 ? 181.93312 212.91511 195.68238 1.000 38.71614 604 SER B O 1
ATOM 10562 N N . LEU B 1 605 ? 182.64934 213.93911 193.79145 1.000 32.06734 605 LEU B N 1
ATOM 10563 C CA . LEU B 1 605 ? 181.50638 214.81433 193.59054 1.000 34.55668 605 LEU B CA 1
ATOM 10564 C C . LEU B 1 605 ? 180.87604 214.48536 192.24613 1.000 32.21235 605 LEU B C 1
ATOM 10565 O O . LEU B 1 605 ? 181.57843 214.16963 191.28071 1.000 39.34922 605 LEU B O 1
ATOM 10570 N N . HIS B 1 606 ? 179.55248 214.59500 192.17414 1.000 28.97090 606 HIS B N 1
ATOM 10571 C CA . HIS B 1 606 ? 178.82429 214.30742 190.94760 1.000 33.04322 606 HIS B CA 1
ATOM 10572 C C . HIS B 1 606 ? 177.80227 215.40593 190.69834 1.000 26.11601 606 HIS B C 1
ATOM 10573 O O . HIS B 1 606 ? 177.03786 215.76718 191.59527 1.000 37.48603 606 HIS B O 1
ATOM 10580 N N . PHE B 1 607 ? 177.79231 215.92991 189.47890 1.000 31.69116 607 PHE B N 1
ATOM 10581 C CA . PHE B 1 607 ? 176.96605 217.06021 189.08982 1.000 33.61929 607 PHE B CA 1
ATOM 10582 C C . PHE B 1 607 ? 175.99911 216.62100 188.00226 1.000 28.88985 607 PHE B C 1
ATOM 10583 O O . PHE B 1 607 ? 176.41981 216.04761 186.99023 1.000 39.36613 607 PHE B O 1
ATOM 10591 N N . PHE B 1 608 ? 174.71307 216.88930 188.21436 1.000 33.97349 608 PHE B N 1
ATOM 10592 C CA . PHE B 1 608 ? 173.71913 216.84815 187.15239 1.000 41.03310 608 PHE B CA 1
ATOM 10593 C C . PHE B 1 608 ? 173.39993 218.27540 186.73933 1.000 38.98633 608 PHE B C 1
ATOM 10594 O O . PHE B 1 608 ? 173.09468 219.11803 187.59043 1.000 45.15163 608 PHE B O 1
ATOM 10602 N N . VAL B 1 609 ? 173.46408 218.54397 185.44029 1.000 41.35611 609 VAL B N 1
ATOM 10603 C CA . VAL B 1 609 ? 172.84477 219.72053 184.84931 1.000 51.18972 609 VAL B CA 1
ATOM 10604 C C . VAL B 1 609 ? 171.72493 219.22990 183.94735 1.000 49.12970 609 VAL B C 1
ATOM 10605 O O . VAL B 1 609 ? 171.95765 218.42287 183.03751 1.000 50.84525 609 VAL B O 1
ATOM 10609 N N . THR B 1 610 ? 170.51665 219.73062 184.17804 1.000 51.80694 610 THR B N 1
ATOM 10610 C CA . THR B 1 610 ? 169.39072 219.37183 183.32723 1.000 53.61528 610 THR B CA 1
ATOM 10611 C C . THR B 1 610 ? 168.58331 220.62054 183.03513 1.000 51.75047 610 THR B C 1
ATOM 10612 O O . THR B 1 610 ? 168.64636 221.59682 183.77461 1.000 57.21723 610 THR B O 1
ATOM 10616 N N . ALA B 1 611 ? 167.86961 220.60995 181.91768 1.000 59.79342 611 ALA B N 1
ATOM 10617 C CA . ALA B 1 611 ? 167.06395 221.76767 181.57711 1.000 61.90696 611 ALA B CA 1
ATOM 10618 C C . ALA B 1 611 ? 165.90765 221.35037 180.69018 1.000 63.44389 611 ALA B C 1
ATOM 10619 O O . ALA B 1 611 ? 165.99701 220.37281 179.94496 1.000 65.05100 611 ALA B O 1
ATOM 10621 N N . ARG B 1 612 ? 164.81315 222.09500 180.78805 1.000 74.07693 612 ARG B N 1
ATOM 10622 C CA . ARG B 1 612 ? 163.72874 221.99878 179.82495 1.000 74.31504 612 ARG B CA 1
ATOM 10623 C C . ARG B 1 612 ? 163.53346 223.31610 179.08894 1.000 75.54864 612 ARG B C 1
ATOM 10624 O O . ARG B 1 612 ? 163.49294 224.39013 179.70942 1.000 77.06869 612 ARG B O 1
ATOM 10632 N N . ILE B 1 613 ? 163.47084 223.21993 177.76490 1.000 82.23236 613 ILE B N 1
ATOM 10633 C CA . ILE B 1 613 ? 163.19991 224.35463 176.89180 1.000 83.94188 613 ILE B CA 1
ATOM 10634 C C . ILE B 1 613 ? 161.69214 224.56948 176.88790 1.000 84.44620 613 ILE B C 1
ATOM 10635 O O . ILE B 1 613 ? 160.93095 223.66400 176.53270 1.000 86.07295 613 ILE B O 1
ATOM 10640 N N . ASN B 1 614 ? 161.25534 225.76180 177.29141 1.000 87.78745 614 ASN B N 1
ATOM 10641 C CA . ASN B 1 614 ? 159.83083 225.98148 177.52227 1.000 88.52555 614 ASN B CA 1
ATOM 10642 C C . ASN B 1 614 ? 159.03175 225.90627 176.22619 1.000 90.27149 614 ASN B C 1
ATOM 10643 O O . ASN B 1 614 ? 157.89782 225.41315 176.21973 1.000 90.21708 614 ASN B O 1
ATOM 10648 N N . GLU B 1 615 ? 159.60126 226.38170 175.11980 1.000 96.24071 615 GLU B N 1
ATOM 10649 C CA . GLU B 1 615 ? 158.85308 226.46288 173.87171 1.000 96.52033 615 GLU B CA 1
ATOM 10650 C C . GLU B 1 615 ? 158.79116 225.14395 173.11168 1.000 96.23000 615 GLU B C 1
ATOM 10651 O O . GLU B 1 615 ? 157.91839 224.99129 172.25061 1.000 96.58920 615 GLU B O 1
ATOM 10657 N N . THR B 1 616 ? 159.67861 224.18914 173.39409 1.000 93.06188 616 THR B N 1
ATOM 10658 C CA . THR B 1 616 ? 159.71151 222.95956 172.61534 1.000 93.19355 616 THR B CA 1
ATOM 10659 C C . THR B 1 616 ? 159.57396 221.70608 173.48095 1.000 92.62841 616 THR B C 1
ATOM 10660 O O . THR B 1 616 ? 159.48352 220.59627 172.94045 1.000 93.06260 616 THR B O 1
ATOM 10664 N N . ARG B 1 617 ? 159.50863 221.85857 174.80499 1.000 88.31402 617 ARG B N 1
ATOM 10665 C CA . ARG B 1 617 ? 159.50021 220.76729 175.78034 1.000 88.44045 617 ARG B CA 1
ATOM 10666 C C . ARG B 1 617 ? 160.72869 219.85573 175.80935 1.000 87.78728 617 ARG B C 1
ATOM 10667 O O . ARG B 1 617 ? 160.78349 218.95461 176.65226 1.000 87.30057 617 ARG B O 1
ATOM 10675 N N . ASP B 1 618 ? 161.69771 220.03609 174.90884 1.000 87.66137 618 ASP B N 1
ATOM 10676 C CA . ASP B 1 618 ? 162.86847 219.15993 174.91011 1.000 86.96344 618 ASP B CA 1
ATOM 10677 C C . ASP B 1 618 ? 163.56741 219.19482 176.26485 1.000 87.04088 618 ASP B C 1
ATOM 10678 O O . ASP B 1 618 ? 163.62305 220.23625 176.92418 1.000 88.07706 618 ASP B O 1
ATOM 10683 N N . VAL B 1 619 ? 164.10651 218.05041 176.68373 1.000 68.96925 619 VAL B N 1
ATOM 10684 C CA . VAL B 1 619 ? 164.93954 217.97267 177.87857 1.000 64.44584 619 VAL B CA 1
ATOM 10685 C C . VAL B 1 619 ? 166.39786 217.78926 177.47765 1.000 67.63489 619 VAL B C 1
ATOM 10686 O O . VAL B 1 619 ? 166.73146 216.89228 176.69328 1.000 67.68252 619 VAL B O 1
ATOM 10690 N N . LEU B 1 620 ? 167.25778 218.64040 178.02854 1.000 63.86614 620 LEU B N 1
ATOM 10691 C CA . LEU B 1 620 ? 168.70798 218.52286 177.97898 1.000 61.54455 620 LEU B CA 1
ATOM 10692 C C . LEU B 1 620 ? 169.18850 217.95333 179.30759 1.000 61.32668 620 LEU B C 1
ATOM 10693 O O . LEU B 1 620 ? 168.69820 218.35370 180.36396 1.000 66.88249 620 LEU B O 1
ATOM 10698 N N . ALA B 1 621 ? 170.13420 217.01742 179.26619 1.000 48.86764 621 ALA B N 1
ATOM 10699 C CA . ALA B 1 621 ? 170.59719 216.41568 180.51176 1.000 48.29311 621 ALA B CA 1
ATOM 10700 C C . ALA B 1 621 ? 172.01099 215.88664 180.34576 1.000 46.43100 621 ALA B C 1
ATOM 10701 O O . ALA B 1 621 ? 172.28392 215.11960 179.41905 1.000 47.15106 621 ALA B O 1
ATOM 10703 N N . LYS B 1 622 ? 172.90276 216.30052 181.25068 1.000 48.12087 622 LYS B N 1
ATOM 10704 C CA . LYS B 1 622 ? 174.26588 215.78697 181.31545 1.000 49.86091 622 LYS B CA 1
ATOM 10705 C C . LYS B 1 622 ? 174.70883 215.68009 182.76714 1.000 45.72246 622 LYS B C 1
ATOM 10706 O O . LYS B 1 622 ? 174.19766 216.37628 183.64827 1.000 50.81212 622 LYS B O 1
ATOM 10712 N N . GLN B 1 623 ? 175.64103 214.76287 183.00717 1.000 43.30613 623 GLN B N 1
ATOM 10713 C CA . GLN B 1 623 ? 176.19035 214.51517 184.33073 1.000 41.09555 623 GLN B CA 1
ATOM 10714 C C . GLN B 1 623 ? 177.69294 214.29417 184.23444 1.000 40.26622 623 GLN B C 1
ATOM 10715 O O . GLN B 1 623 ? 178.17852 213.68346 183.27883 1.000 44.61129 623 GLN B O 1
ATOM 10721 N N . LYS B 1 624 ? 178.42521 214.81066 185.22028 1.000 44.02239 624 LYS B N 1
ATOM 10722 C CA . LYS B 1 624 ? 179.87652 214.66559 185.26105 1.000 43.09057 624 LYS B CA 1
ATOM 10723 C C . LYS B 1 624 ? 180.35490 214.51488 186.69666 1.000 40.29812 624 LYS B C 1
ATOM 10724 O O . LYS B 1 624 ? 179.67234 214.89190 187.64511 1.000 43.39356 624 LYS B O 1
ATOM 10730 N N . SER B 1 625 ? 181.54060 213.93188 186.85067 1.000 43.50276 625 SER B N 1
ATOM 10731 C CA . SER B 1 625 ? 182.12392 213.68970 188.16181 1.000 34.52200 625 SER B CA 1
ATOM 10732 C C . SER B 1 625 ? 183.44725 214.43383 188.27530 1.000 32.73349 625 SER B C 1
ATOM 10733 O O . SER B 1 625 ? 184.11354 214.69850 187.27051 1.000 41.64616 625 SER B O 1
ATOM 10736 N N . THR B 1 626 ? 183.82444 214.77424 189.50810 1.000 34.30823 626 THR B N 1
ATOM 10737 C CA . THR B 1 626 ? 185.20123 215.13470 189.82469 1.000 34.01210 626 THR B CA 1
ATOM 10738 C C . THR B 1 626 ? 185.67470 214.41547 191.08114 1.000 33.82807 626 THR B C 1
ATOM 10739 O O . THR B 1 626 ? 184.87540 214.04666 191.94546 1.000 43.11448 626 THR B O 1
ATOM 10743 N N . VAL B 1 627 ? 186.98693 214.19975 191.16351 1.000 38.51103 627 VAL B N 1
ATOM 10744 C CA . VAL B 1 627 ? 187.64353 213.72813 192.37863 1.000 33.67245 627 VAL B CA 1
ATOM 10745 C C . VAL B 1 627 ? 188.64680 214.78444 192.82765 1.000 33.26026 627 VAL B C 1
ATOM 10746 O O . VAL B 1 627 ? 189.52173 215.18687 192.05035 1.000 45.13322 627 VAL B O 1
ATOM 10750 N N . LEU B 1 628 ? 188.51081 215.24370 194.06880 1.000 35.81691 628 LEU B N 1
ATOM 10751 C CA . LEU B 1 628 ? 189.40183 216.27049 194.59644 1.000 35.10568 628 LEU B CA 1
ATOM 10752 C C . LEU B 1 628 ? 190.81244 215.72604 194.81286 1.000 38.64243 628 LEU B C 1
ATOM 10753 O O . LEU B 1 628 ? 190.99949 214.62881 195.34594 1.000 44.88841 628 LEU B O 1
ATOM 10758 N N . THR B 1 629 ? 191.80639 216.50574 194.39156 1.000 39.18680 629 THR B N 1
ATOM 10759 C CA . THR B 1 629 ? 193.20760 216.12459 194.54041 1.000 39.49422 629 THR B CA 1
ATOM 10760 C C . THR B 1 629 ? 193.66873 216.26338 195.98968 1.000 41.98964 629 THR B C 1
ATOM 10761 O O . THR B 1 629 ? 193.42480 217.28716 196.63302 1.000 46.37364 629 THR B O 1
ATOM 10765 N N . ILE B 1 630 ? 194.32942 215.23021 196.50381 1.000 47.67087 630 ILE B N 1
ATOM 10766 C CA . ILE B 1 630 ? 194.87825 215.22002 197.85454 1.000 45.96823 630 ILE B CA 1
ATOM 10767 C C . ILE B 1 630 ? 196.39019 215.06289 197.75075 1.000 43.58691 630 ILE B C 1
ATOM 10768 O O . ILE B 1 630 ? 196.85967 214.19016 197.01932 1.000 41.24525 630 ILE B O 1
ATOM 10773 N N . PRO B 1 631 ? 197.18130 215.89607 198.43365 1.000 43.75086 631 PRO B N 1
ATOM 10774 C CA . PRO B 1 631 ? 198.64529 215.81356 198.31261 1.000 41.88476 631 PRO B CA 1
ATOM 10775 C C . PRO B 1 631 ? 199.20033 214.44220 198.68381 1.000 44.78510 631 PRO B C 1
ATOM 10776 O O . PRO B 1 631 ? 198.73670 213.79173 199.62269 1.000 44.84023 631 PRO B O 1
ATOM 10780 N N . GLU B 1 632 ? 200.21241 214.01535 197.92976 1.000 39.61419 632 GLU B N 1
ATOM 10781 C CA . GLU B 1 632 ? 200.88126 212.73818 198.14158 1.000 34.25251 632 GLU B CA 1
ATOM 10782 C C . GLU B 1 632 ? 201.70379 212.72178 199.43382 1.000 43.83964 632 GLU B C 1
ATOM 10783 O O . GLU B 1 632 ? 202.14116 213.75444 199.94820 1.000 46.34723 632 GLU B O 1
ATOM 10789 N N . ILE B 1 633 ? 201.90420 211.50724 199.95279 1.000 37.64696 633 ILE B N 1
ATOM 10790 C CA . ILE B 1 633 ? 202.90837 211.23293 200.97798 1.000 27.60193 633 ILE B CA 1
ATOM 10791 C C . ILE B 1 633 ? 204.30618 211.34088 200.37900 1.000 34.45473 633 ILE B C 1
ATOM 10792 O O . ILE B 1 633 ? 204.54002 210.93679 199.23221 1.000 41.03181 633 ILE B O 1
ATOM 10797 N N . ILE B 1 634 ? 205.25021 211.88821 201.15046 1.000 34.88432 634 ILE B N 1
ATOM 10798 C CA . ILE B 1 634 ? 206.63780 212.02869 200.70760 1.000 35.87970 634 ILE B CA 1
ATOM 10799 C C . ILE B 1 634 ? 207.49558 210.91787 201.30207 1.000 37.43181 634 ILE B C 1
ATOM 10800 O O . ILE B 1 634 ? 207.47932 210.68979 202.51440 1.000 42.60218 634 ILE B O 1
ATOM 10805 N N . ILE B 1 635 ? 208.22536 210.20492 200.44533 1.000 37.29840 635 ILE B N 1
ATOM 10806 C CA . ILE B 1 635 ? 209.15794 209.16241 200.86556 1.000 34.88677 635 ILE B CA 1
ATOM 10807 C C . ILE B 1 635 ? 210.57835 209.59958 200.52474 1.000 38.35835 635 ILE B C 1
ATOM 10808 O O . ILE B 1 635 ? 210.82630 210.14964 199.44535 1.000 42.29923 635 ILE B O 1
ATOM 10813 N N . LYS B 1 636 ? 211.51204 209.34694 201.44549 1.000 45.24360 636 LYS B N 1
ATOM 10814 C CA . LYS B 1 636 ? 212.92451 209.65281 201.25454 1.000 44.16398 636 LYS B CA 1
ATOM 10815 C C . LYS B 1 636 ? 213.76393 208.48171 201.74778 1.000 45.29330 636 LYS B C 1
ATOM 10816 O O . LYS B 1 636 ? 213.34040 207.72702 202.62693 1.000 46.36045 636 LYS B O 1
ATOM 10822 N N . VAL B 1 637 ? 214.96919 208.34363 201.18764 1.000 50.17469 637 VAL B N 1
ATOM 10823 C CA . VAL B 1 637 ? 215.90621 207.30600 201.60394 1.000 49.48310 637 VAL B CA 1
ATOM 10824 C C . VAL B 1 637 ? 217.29439 207.89268 201.82813 1.000 50.13464 637 VAL B C 1
ATOM 10825 O O . VAL B 1 637 ? 217.70244 208.86191 201.18041 1.000 51.96555 637 VAL B O 1
ATOM 10829 N N . ARG B 1 638 ? 218.01536 207.28774 202.77035 1.000 57.45178 638 ARG B N 1
ATOM 10830 C CA . ARG B 1 638 ? 219.33070 207.73207 203.20505 1.000 55.95627 638 ARG B CA 1
ATOM 10831 C C . ARG B 1 638 ? 220.21662 206.51341 203.42452 1.000 59.18332 638 ARG B C 1
ATOM 10832 O O . ARG B 1 638 ? 219.73370 205.41168 203.70303 1.000 64.46538 638 ARG B O 1
ATOM 10840 N N . GLY B 1 639 ? 221.52691 206.72719 203.31997 1.000 66.37771 639 GLY B N 1
ATOM 10841 C CA . GLY B 1 639 ? 222.47419 205.63245 203.35746 1.000 66.82095 639 GLY B CA 1
ATOM 10842 C C . GLY B 1 639 ? 222.53223 204.85540 202.05903 1.000 65.64332 639 GLY B C 1
ATOM 10843 O O . GLY B 1 639 ? 221.78700 205.09589 201.10867 1.000 65.48214 639 GLY B O 1
ATOM 10844 N N . THR B 1 640 ? 223.45674 203.89866 202.02293 1.000 70.04608 640 THR B N 1
ATOM 10845 C CA . THR B 1 640 ? 223.73707 203.18759 200.78428 1.000 70.35078 640 THR B CA 1
ATOM 10846 C C . THR B 1 640 ? 222.58671 202.25137 200.43537 1.000 69.33798 640 THR B C 1
ATOM 10847 O O . THR B 1 640 ? 222.10316 201.49344 201.28177 1.000 72.95002 640 THR B O 1
ATOM 10851 N N . GLN B 1 641 ? 222.14965 202.31657 199.17917 1.000 59.09666 641 GLN B N 1
ATOM 10852 C CA . GLN B 1 641 ? 221.10382 201.44355 198.64581 1.000 58.30500 641 GLN B CA 1
ATOM 10853 C C . GLN B 1 641 ? 221.72884 200.16124 198.09300 1.000 59.63408 641 GLN B C 1
ATOM 10854 O O . GLN B 1 641 ? 221.76627 199.91006 196.88805 1.000 60.91703 641 GLN B O 1
ATOM 10860 N N . VAL B 1 642 ? 222.22622 199.33767 199.01034 1.000 67.87328 642 VAL B N 1
ATOM 10861 C CA . VAL B 1 642 ? 222.91112 198.09907 198.66335 1.000 67.10439 642 VAL B CA 1
ATOM 10862 C C . VAL B 1 642 ? 222.25920 196.94915 199.41622 1.000 66.90968 642 VAL B C 1
ATOM 10863 O O . VAL B 1 642 ? 221.93654 197.07606 200.60260 1.000 70.01361 642 VAL B O 1
ATOM 10867 N N . VAL B 1 643 ? 222.03744 195.83656 198.70909 1.000 63.22069 643 VAL B N 1
ATOM 10868 C CA . VAL B 1 643 ? 221.44917 194.64884 199.31616 1.000 63.72661 643 VAL B CA 1
ATOM 10869 C C . VAL B 1 643 ? 222.25689 194.24902 200.53953 1.000 65.60352 643 VAL B C 1
ATOM 10870 O O . VAL B 1 643 ? 223.48941 194.17703 200.49350 1.000 66.65690 643 VAL B O 1
ATOM 10874 N N . GLY B 1 644 ? 221.55757 193.98120 201.64258 1.000 64.43998 644 GLY B N 1
ATOM 10875 C CA . GLY B 1 644 ? 222.18530 193.62939 202.89589 1.000 64.38101 644 GLY B CA 1
ATOM 10876 C C . GLY B 1 644 ? 222.75204 194.78279 203.69433 1.000 66.68471 644 GLY B C 1
ATOM 10877 O O . GLY B 1 644 ? 223.01583 194.61376 204.89039 1.000 67.56290 644 GLY B O 1
ATOM 10878 N N . SER B 1 645 ? 222.94996 195.94862 203.08603 1.000 69.34167 645 SER B N 1
ATOM 10879 C CA . SER B 1 645 ? 223.29815 197.13600 203.85096 1.000 65.23739 645 SER B CA 1
ATOM 10880 C C . SER B 1 645 ? 222.05704 197.72695 204.50861 1.000 67.57019 645 SER B C 1
ATOM 10881 O O . SER B 1 645 ? 220.93404 197.56844 204.02187 1.000 69.07415 645 SER B O 1
ATOM 10884 N N . ASP B 1 646 ? 222.26926 198.41600 205.62749 1.000 66.18346 646 ASP B N 1
ATOM 10885 C CA . ASP B 1 646 ? 221.18616 199.15153 206.26676 1.000 63.75359 646 ASP B CA 1
ATOM 10886 C C . ASP B 1 646 ? 220.86745 200.43199 205.50381 1.000 65.62493 646 ASP B C 1
ATOM 10887 O O . ASP B 1 646 ? 221.76870 201.19218 205.13843 1.000 67.40881 646 ASP B O 1
ATOM 10892 N N . MET B 1 647 ? 219.57868 200.66641 205.26834 1.000 60.24973 647 MET B N 1
ATOM 10893 C CA . MET B 1 647 ? 219.07967 201.83844 204.56182 1.000 57.81504 647 MET B CA 1
ATOM 10894 C C . MET B 1 647 ? 218.02767 202.51057 205.43183 1.000 59.12899 647 MET B C 1
ATOM 10895 O O . MET B 1 647 ? 217.21205 201.82959 206.05721 1.000 59.94959 647 MET B O 1
ATOM 10900 N N . THR B 1 648 ? 218.04108 203.83893 205.49158 1.000 53.47810 648 THR B N 1
ATOM 10901 C CA . THR B 1 648 ? 217.11441 204.56787 206.34818 1.000 53.77990 648 THR B CA 1
ATOM 10902 C C . THR B 1 648 ? 215.99679 205.14927 205.49068 1.000 54.15981 648 THR B C 1
ATOM 10903 O O . THR B 1 648 ? 216.26025 205.87845 204.53157 1.000 56.54122 648 THR B O 1
ATOM 10907 N N . VAL B 1 649 ? 214.75411 204.82452 205.83720 1.000 45.82075 649 VAL B N 1
ATOM 10908 C CA . VAL B 1 649 ? 213.57842 205.25590 205.09140 1.000 44.24818 649 VAL B CA 1
ATOM 10909 C C . VAL B 1 649 ? 212.79208 206.23748 205.94719 1.000 45.80415 649 VAL B C 1
ATOM 10910 O O . VAL B 1 649 ? 212.42611 205.92403 207.08778 1.000 47.31326 649 VAL B O 1
ATOM 10914 N N . THR B 1 650 ? 212.52815 207.41821 205.39347 1.000 48.63914 650 THR B N 1
ATOM 10915 C CA . THR B 1 650 ? 211.72855 208.45046 206.03995 1.000 45.26655 650 THR B CA 1
ATOM 10916 C C . THR B 1 650 ? 210.41828 208.61367 205.28075 1.000 46.43971 650 THR B C 1
ATOM 10917 O O . THR B 1 650 ? 210.42410 208.89221 204.07794 1.000 47.75664 650 THR B O 1
ATOM 10921 N N . VAL B 1 651 ? 209.30362 208.44492 205.98246 1.000 41.15089 651 VAL B N 1
ATOM 10922 C CA . VAL B 1 651 ? 207.97251 208.69251 205.44457 1.000 39.57644 651 VAL B CA 1
ATOM 10923 C C . VAL B 1 651 ? 207.42820 209.94600 206.11263 1.000 43.12468 651 VAL B C 1
ATOM 10924 O O . VAL B 1 651 ? 207.31573 210.00308 207.34198 1.000 46.13784 651 VAL B O 1
ATOM 10928 N N . GLU B 1 652 ? 207.07415 210.94288 205.31067 1.000 48.84574 652 GLU B N 1
ATOM 10929 C CA . GLU B 1 652 ? 206.58879 212.21530 205.81217 1.000 47.86234 652 GLU B CA 1
ATOM 10930 C C . GLU B 1 652 ? 205.17993 212.43860 205.28734 1.000 46.31664 652 GLU B C 1
ATOM 10931 O O . GLU B 1 652 ? 204.88901 212.15720 204.11504 1.000 45.02649 652 GLU B O 1
ATOM 10937 N N . PHE B 1 653 ? 204.32783 213.00046 206.14445 1.000 44.46094 653 PHE B N 1
ATOM 10938 C CA . PHE B 1 653 ? 202.95444 213.30868 205.77074 1.000 45.55673 653 PHE B CA 1
ATOM 10939 C C . PHE B 1 653 ? 202.53291 214.62119 206.40784 1.000 47.18744 653 PHE B C 1
ATOM 10940 O O . PHE B 1 653 ? 202.74240 214.82850 207.60523 1.000 47.32305 653 PHE B O 1
ATOM 10948 N N . THR B 1 654 ? 201.90861 215.48711 205.61755 1.000 52.07662 654 THR B N 1
ATOM 10949 C CA . THR B 1 654 ? 201.41161 216.76928 206.09353 1.000 55.25316 654 THR B CA 1
ATOM 10950 C C . THR B 1 654 ? 199.89274 216.77235 206.03033 1.000 53.06901 654 THR B C 1
ATOM 10951 O O . THR B 1 654 ? 199.31323 216.49936 204.97389 1.000 58.34034 654 THR B O 1
ATOM 10955 N N . ASN B 1 655 ? 199.25732 217.05995 207.15759 1.000 53.15744 655 ASN B N 1
ATOM 10956 C CA . ASN B 1 655 ? 197.80591 217.11320 207.20930 1.000 55.49250 655 ASN B CA 1
ATOM 10957 C C . ASN B 1 655 ? 197.31756 218.21180 206.27015 1.000 60.02993 655 ASN B C 1
ATOM 10958 O O . ASN B 1 655 ? 197.69812 219.37925 206.44629 1.000 59.58868 655 ASN B O 1
ATOM 10963 N N . PRO B 1 656 ? 196.48782 217.89521 205.27240 1.000 58.64440 656 PRO B N 1
ATOM 10964 C CA . PRO B 1 656 ? 196.01408 218.92193 204.34037 1.000 55.02168 656 PRO B CA 1
ATOM 10965 C C . PRO B 1 656 ? 194.78471 219.67592 204.81560 1.000 57.32831 656 PRO B C 1
ATOM 10966 O O . PRO B 1 656 ? 194.45411 220.71638 204.23101 1.000 57.72151 656 PRO B O 1
ATOM 10970 N N . LEU B 1 657 ? 194.10554 219.18318 205.84575 1.000 61.20640 657 LEU B N 1
ATOM 10971 C CA . LEU B 1 657 ? 192.83053 219.73546 206.26728 1.000 61.89159 657 LEU B CA 1
ATOM 10972 C C . LEU B 1 657 ? 193.03432 220.92651 207.20120 1.000 62.69287 657 LEU B C 1
ATOM 10973 O O . LEU B 1 657 ? 194.15590 221.30525 207.55046 1.000 60.66830 657 LEU B O 1
ATOM 10978 N N . LYS B 1 658 ? 191.91526 221.52066 207.61091 1.000 72.43122 658 LYS B N 1
ATOM 10979 C CA . LYS B 1 658 ? 191.86245 222.48293 208.70080 1.000 72.35633 658 LYS B CA 1
ATOM 10980 C C . LYS B 1 658 ? 191.35229 221.85358 209.98931 1.000 73.66557 658 LYS B C 1
ATOM 10981 O O . LYS B 1 658 ? 190.81085 222.55623 210.84918 1.000 75.56687 658 LYS B O 1
ATOM 10987 N N . GLU B 1 659 ? 191.51354 220.54103 210.13426 1.000 68.35220 659 GLU B N 1
ATOM 10988 C CA . GLU B 1 659 ? 191.07221 219.81140 211.31053 1.000 66.23604 659 GLU B CA 1
ATOM 10989 C C . GLU B 1 659 ? 192.18701 218.88127 211.76628 1.000 66.18368 659 GLU B C 1
ATOM 10990 O O . GLU B 1 659 ? 193.08504 218.52810 210.99931 1.000 67.63821 659 GLU B O 1
ATOM 10996 N N . THR B 1 660 ? 192.11809 218.49170 213.03444 1.000 60.44367 660 THR B N 1
ATOM 10997 C CA . THR B 1 660 ? 193.01357 217.47666 213.57354 1.000 59.13205 660 THR B CA 1
ATOM 10998 C C . THR B 1 660 ? 192.62505 216.08974 213.07663 1.000 60.16707 660 THR B C 1
ATOM 10999 O O . THR B 1 660 ? 191.51116 215.61945 213.32894 1.000 61.04011 660 THR B O 1
ATOM 11003 N N . LEU B 1 661 ? 193.54082 215.44200 212.36099 1.000 56.16725 661 LEU B N 1
ATOM 11004 C CA . LEU B 1 661 ? 193.37574 214.04038 212.00763 1.000 52.13267 661 LEU B CA 1
ATOM 11005 C C . LEU B 1 661 ? 193.65217 213.18164 213.23458 1.000 51.45615 661 LEU B C 1
ATOM 11006 O O . LEU B 1 661 ? 194.55398 213.47630 214.02344 1.000 55.50313 661 LEU B O 1
ATOM 11011 N N . ARG B 1 662 ? 192.87485 212.11411 213.39519 1.000 48.28547 662 ARG B N 1
ATOM 11012 C CA . ARG B 1 662 ? 192.95143 211.28376 214.58702 1.000 49.79813 662 ARG B CA 1
ATOM 11013 C C . ARG B 1 662 ? 193.05882 209.81268 214.21288 1.000 51.55089 662 ARG B C 1
ATOM 11014 O O . ARG B 1 662 ? 192.51621 209.36942 213.19724 1.000 53.69010 662 ARG B O 1
ATOM 11022 N N . ASN B 1 663 ? 193.75655 209.06170 215.06601 1.000 45.12548 663 ASN B N 1
ATOM 11023 C CA . ASN B 1 663 ? 194.05144 207.64491 214.85031 1.000 43.73852 663 ASN B CA 1
ATOM 11024 C C . ASN B 1 663 ? 194.64502 207.39667 213.46353 1.000 44.17019 663 ASN B C 1
ATOM 11025 O O . ASN B 1 663 ? 194.23362 206.49441 212.73210 1.000 43.52661 663 ASN B O 1
ATOM 11030 N N . VAL B 1 664 ? 195.62651 208.22039 213.10074 1.000 41.31236 664 VAL B N 1
ATOM 11031 C CA . VAL B 1 664 ? 196.23716 208.13471 211.77713 1.000 38.65787 664 VAL B CA 1
ATOM 11032 C C . VAL B 1 664 ? 197.13010 206.90260 211.69729 1.000 37.46753 664 VAL B C 1
ATOM 11033 O O . VAL B 1 664 ? 198.05902 206.73531 212.49294 1.000 42.09399 664 VAL B O 1
ATOM 11037 N N . TRP B 1 665 ? 196.86134 206.03941 210.72590 1.000 33.85667 665 TRP B N 1
ATOM 11038 C CA . TRP B 1 665 ? 197.74836 204.93461 210.39445 1.000 36.24544 665 TRP B CA 1
ATOM 11039 C C . TRP B 1 665 ? 198.49482 205.27486 209.11265 1.000 32.96113 665 TRP B C 1
ATOM 11040 O O . TRP B 1 665 ? 197.87651 205.63261 208.10410 1.000 37.69962 665 TRP B O 1
ATOM 11051 N N . VAL B 1 666 ? 199.81894 205.16087 209.15403 1.000 31.02102 666 VAL B N 1
ATOM 11052 C CA . VAL B 1 666 ? 200.66102 205.22494 207.96518 1.000 31.24788 666 VAL B CA 1
ATOM 11053 C C . VAL B 1 666 ? 201.22033 203.83746 207.68857 1.000 29.32490 666 VAL B C 1
ATOM 11054 O O . VAL B 1 666 ? 201.72517 203.17433 208.59905 1.000 35.56465 666 VAL B O 1
ATOM 11058 N N . HIS B 1 667 ? 201.13933 203.40015 206.43764 1.000 29.66950 667 HIS B N 1
ATOM 11059 C CA . HIS B 1 667 ? 201.65025 202.09722 206.04568 1.000 25.28554 667 HIS B CA 1
ATOM 11060 C C . HIS B 1 667 ? 202.78505 202.27483 205.04872 1.000 28.01807 667 HIS B C 1
ATOM 11061 O O . HIS B 1 667 ? 202.76986 203.19837 204.22898 1.000 35.91592 667 HIS B O 1
ATOM 11068 N N . LEU B 1 668 ? 203.73739 201.34374 205.09532 1.000 32.51517 668 LEU B N 1
ATOM 11069 C CA . LEU B 1 668 ? 204.90076 201.33386 204.22236 1.000 28.49135 668 LEU B CA 1
ATOM 11070 C C . LEU B 1 668 ? 205.15644 199.91284 203.74261 1.000 27.55401 668 LEU B C 1
ATOM 11071 O O . LEU B 1 668 ? 204.98079 198.95144 204.49723 1.000 37.63357 668 LEU B O 1
ATOM 11076 N N . ASP B 1 669 ? 205.58075 199.79221 202.48859 1.000 29.65299 669 ASP B N 1
ATOM 11077 C CA . ASP B 1 669 ? 205.65523 198.50725 201.80855 1.000 27.34666 669 ASP B CA 1
ATOM 11078 C C . ASP B 1 669 ? 206.60448 198.65485 200.62813 1.000 25.74570 669 ASP B C 1
ATOM 11079 O O . ASP B 1 669 ? 206.97849 199.76262 200.24369 1.000 29.55309 669 ASP B O 1
ATOM 11084 N N . GLY B 1 670 ? 207.01679 197.52048 200.07623 1.000 33.52823 670 GLY B N 1
ATOM 11085 C CA . GLY B 1 670 ? 207.90231 197.51762 198.94002 1.000 26.00689 670 GLY B CA 1
ATOM 11086 C C . GLY B 1 670 ? 208.63903 196.20673 198.78956 1.000 30.56868 670 GLY B C 1
ATOM 11087 O O . GLY B 1 670 ? 209.59782 195.92272 199.51268 1.000 40.35741 670 GLY B O 1
ATOM 11088 N N . PRO B 1 671 ? 208.18522 195.36908 197.85857 1.000 36.53019 671 PRO B N 1
ATOM 11089 C CA . PRO B 1 671 ? 208.65803 193.98072 197.82411 1.000 40.03501 671 PRO B CA 1
ATOM 11090 C C . PRO B 1 671 ? 210.15014 193.91299 197.53609 1.000 36.41790 671 PRO B C 1
ATOM 11091 O O . PRO B 1 671 ? 210.65662 194.56924 196.62373 1.000 39.69768 671 PRO B O 1
ATOM 11095 N N . GLY B 1 672 ? 210.85320 193.11163 198.33203 1.000 33.30223 672 GLY B N 1
ATOM 11096 C CA . GLY B 1 672 ? 212.29502 193.04421 198.28465 1.000 28.24464 672 GLY B CA 1
ATOM 11097 C C . GLY B 1 672 ? 213.03685 194.15620 198.99095 1.000 31.03493 672 GLY B C 1
ATOM 11098 O O . GLY B 1 672 ? 214.26045 194.05895 199.13947 1.000 39.11461 672 GLY B O 1
ATOM 11099 N N . VAL B 1 673 ? 212.35566 195.20851 199.42917 1.000 36.48257 673 VAL B N 1
ATOM 11100 C CA . VAL B 1 673 ? 212.98073 196.30838 200.15277 1.000 36.70796 673 VAL B CA 1
ATOM 11101 C C . VAL B 1 673 ? 212.57253 196.31357 201.61918 1.000 35.45427 673 VAL B C 1
ATOM 11102 O O . VAL B 1 673 ? 213.41555 196.42559 202.50953 1.000 40.98479 673 VAL B O 1
ATOM 11106 N N . THR B 1 674 ? 211.27928 196.17809 201.88752 1.000 31.29056 674 THR B N 1
ATOM 11107 C CA . THR B 1 674 ? 210.78922 196.13025 203.25272 1.000 34.05935 674 THR B CA 1
ATOM 11108 C C . THR B 1 674 ? 209.55919 195.24276 203.32397 1.000 35.91886 674 THR B C 1
ATOM 11109 O O . THR B 1 674 ? 208.76919 195.17174 202.37906 1.000 39.26584 674 THR B O 1
ATOM 11113 N N . ARG B 1 675 ? 209.42426 194.53837 204.44605 1.000 36.65134 675 ARG B N 1
ATOM 11114 C CA . ARG B 1 675 ? 208.16136 193.90535 204.75871 1.000 38.98238 675 ARG B CA 1
ATOM 11115 C C . ARG B 1 675 ? 207.10024 194.97970 204.98619 1.000 41.75973 675 ARG B C 1
ATOM 11116 O O . ARG B 1 675 ? 207.42677 196.14347 205.23095 1.000 41.10465 675 ARG B O 1
ATOM 11124 N N . PRO B 1 676 ? 205.82288 194.61869 204.90011 1.000 40.48172 676 PRO B N 1
ATOM 11125 C CA . PRO B 1 676 ? 204.76817 195.54281 205.32924 1.000 38.52505 676 PRO B CA 1
ATOM 11126 C C . PRO B 1 676 ? 204.94775 196.01965 206.76400 1.000 37.41758 676 PRO B C 1
ATOM 11127 O O . PRO B 1 676 ? 205.08777 195.22282 207.69484 1.000 45.05621 676 PRO B O 1
ATOM 11131 N N . MET B 1 677 ? 204.96178 197.33675 206.93276 1.000 38.52299 677 MET B N 1
ATOM 11132 C CA . MET B 1 677 ? 205.03776 197.97780 208.23702 1.000 36.34257 677 MET B CA 1
ATOM 11133 C C . MET B 1 677 ? 203.94023 199.02168 208.34945 1.000 37.15285 677 MET B C 1
ATOM 11134 O O . MET B 1 677 ? 203.49649 199.58745 207.34908 1.000 41.73646 677 MET B O 1
ATOM 11139 N N . LYS B 1 678 ? 203.50455 199.27391 209.57964 1.000 43.64127 678 LYS B N 1
ATOM 11140 C CA . LYS B 1 678 ? 202.54678 200.34143 209.80998 1.000 37.72578 678 LYS B CA 1
ATOM 11141 C C . LYS B 1 678 ? 202.84120 201.01448 211.14248 1.000 38.72900 678 LYS B C 1
ATOM 11142 O O . LYS B 1 678 ? 203.37692 200.40480 212.07215 1.000 41.38562 678 LYS B O 1
ATOM 11148 N N . LYS B 1 679 ? 202.47415 202.28966 211.20712 1.000 43.93315 679 LYS B N 1
ATOM 11149 C CA . LYS B 1 679 ? 202.78229 203.18997 212.30527 1.000 37.21013 679 LYS B CA 1
ATOM 11150 C C . LYS B 1 679 ? 201.53106 203.96660 212.68056 1.000 41.24457 679 LYS B C 1
ATOM 11151 O O . LYS B 1 679 ? 200.77170 204.40209 211.80917 1.000 45.19024 679 LYS B O 1
ATOM 11157 N N . MET B 1 680 ? 201.31992 204.13045 213.98017 1.000 47.86838 680 MET B N 1
ATOM 11158 C CA . MET B 1 680 ? 200.14157 204.79348 214.52195 1.000 42.41420 680 MET B CA 1
ATOM 11159 C C . MET B 1 680 ? 200.53782 206.14551 215.10677 1.000 44.57285 680 MET B C 1
ATOM 11160 O O . MET B 1 680 ? 201.42858 206.22222 215.96052 1.000 47.36599 680 MET B O 1
ATOM 11165 N N . PHE B 1 681 ? 199.87717 207.20495 214.64318 1.000 44.51140 681 PHE B N 1
ATOM 11166 C CA . PHE B 1 681 ? 200.00058 208.54442 215.20348 1.000 43.22775 681 PHE B CA 1
ATOM 11167 C C . PHE B 1 681 ? 198.66646 208.91848 215.83419 1.000 45.69431 681 PHE B C 1
ATOM 11168 O O . PHE B 1 681 ? 197.62403 208.87113 215.16764 1.000 49.69395 681 PHE B O 1
ATOM 11176 N N . ARG B 1 682 ? 198.70629 209.27862 217.12084 1.000 56.26867 682 ARG B N 1
ATOM 11177 C CA . ARG B 1 682 ? 197.47867 209.51243 217.87496 1.000 55.78151 682 ARG B CA 1
ATOM 11178 C C . ARG B 1 682 ? 196.69910 210.69937 217.32445 1.000 57.20297 682 ARG B C 1
ATOM 11179 O O . ARG B 1 682 ? 195.46874 210.64755 217.21593 1.000 55.24935 682 ARG B O 1
ATOM 11187 N N . GLU B 1 683 ? 197.39559 211.77742 216.97425 1.000 58.19294 683 GLU B N 1
ATOM 11188 C CA . GLU B 1 683 ? 196.76050 212.94507 216.38457 1.000 55.60321 683 GLU B CA 1
ATOM 11189 C C . GLU B 1 683 ? 197.74330 213.63271 215.44814 1.000 58.70595 683 GLU B C 1
ATOM 11190 O O . GLU B 1 683 ? 198.96105 213.47753 215.57023 1.000 63.42431 683 GLU B O 1
ATOM 11196 N N . ILE B 1 684 ? 197.19490 214.39887 214.50520 1.000 57.17302 684 ILE B N 1
ATOM 11197 C CA . ILE B 1 684 ? 197.97369 215.27119 213.63042 1.000 58.27028 684 ILE B CA 1
ATOM 11198 C C . ILE B 1 684 ? 197.22967 216.59621 213.52196 1.000 58.90579 684 ILE B C 1
ATOM 11199 O O . ILE B 1 684 ? 196.15148 216.65828 212.92088 1.000 57.82054 684 ILE B O 1
ATOM 11204 N N . ARG B 1 685 ? 197.80275 217.65201 214.10232 1.000 66.80579 685 ARG B N 1
ATOM 11205 C CA . ARG B 1 685 ? 197.17478 218.96323 214.12664 1.000 65.56347 685 ARG B CA 1
ATOM 11206 C C . ARG B 1 685 ? 196.95883 219.49358 212.70707 1.000 67.65878 685 ARG B C 1
ATOM 11207 O O . ARG B 1 685 ? 197.60243 219.03221 211.76136 1.000 69.22172 685 ARG B O 1
ATOM 11215 N N . PRO B 1 686 ? 196.04789 220.46687 212.53948 1.000 69.19701 686 PRO B N 1
ATOM 11216 C CA . PRO B 1 686 ? 195.52710 220.77034 211.19199 1.000 67.53574 686 PRO B CA 1
ATOM 11217 C C . PRO B 1 686 ? 196.58738 221.01594 210.12904 1.000 68.16907 686 PRO B C 1
ATOM 11218 O O . PRO B 1 686 ? 196.54108 220.39535 209.06075 1.000 73.13675 686 PRO B O 1
ATOM 11222 N N . ASN B 1 687 ? 197.52690 221.92369 210.37484 1.000 68.29650 687 ASN B N 1
ATOM 11223 C CA . ASN B 1 687 ? 198.59030 222.20739 209.42203 1.000 69.98695 687 ASN B CA 1
ATOM 11224 C C . ASN B 1 687 ? 199.87934 221.45522 209.72941 1.000 70.62298 687 ASN B C 1
ATOM 11225 O O . ASN B 1 687 ? 200.90292 221.71610 209.08998 1.000 71.84781 687 ASN B O 1
ATOM 11230 N N . SER B 1 688 ? 199.85388 220.52796 210.68221 1.000 65.39398 688 SER B N 1
ATOM 11231 C CA . SER B 1 688 ? 201.08215 219.94005 211.18903 1.000 63.85891 688 SER B CA 1
ATOM 11232 C C . SER B 1 688 ? 201.55886 218.81212 210.27802 1.000 64.37847 688 SER B C 1
ATOM 11233 O O . SER B 1 688 ? 200.81121 218.27845 209.45462 1.000 64.88903 688 SER B O 1
ATOM 11236 N N . THR B 1 689 ? 202.82686 218.44897 210.44481 1.000 58.27092 689 THR B N 1
ATOM 11237 C CA . THR B 1 689 ? 203.45406 217.37667 209.69005 1.000 57.99142 689 THR B CA 1
ATOM 11238 C C . THR B 1 689 ? 203.98708 216.31900 210.64925 1.000 56.97690 689 THR B C 1
ATOM 11239 O O . THR B 1 689 ? 204.42955 216.63228 211.75837 1.000 57.28261 689 THR B O 1
ATOM 11243 N N . VAL B 1 690 ? 203.94254 215.06013 210.21517 1.000 49.56821 690 VAL B N 1
ATOM 11244 C CA . VAL B 1 690 ? 204.56664 213.96373 210.94155 1.000 47.95406 690 VAL B CA 1
ATOM 11245 C C . VAL B 1 690 ? 205.64472 213.33862 210.06908 1.000 48.36071 690 VAL B C 1
ATOM 11246 O O . VAL B 1 690 ? 205.55307 213.32007 208.83447 1.000 49.72092 690 VAL B O 1
ATOM 11250 N N . GLN B 1 691 ? 206.66812 212.80882 210.73605 1.000 53.43904 691 GLN B N 1
ATOM 11251 C CA . GLN B 1 691 ? 207.68045 211.96536 210.12501 1.000 50.17038 691 GLN B CA 1
ATOM 11252 C C . GLN B 1 691 ? 207.75524 210.63479 210.86151 1.000 49.74474 691 GLN B C 1
ATOM 11253 O O . GLN B 1 691 ? 207.57485 210.56327 212.08049 1.000 52.87093 691 GLN B O 1
ATOM 11259 N N . TRP B 1 692 ? 208.02237 209.58465 210.09542 1.000 42.90611 692 TRP B N 1
ATOM 11260 C CA . TRP B 1 692 ? 208.31694 208.25002 210.58958 1.000 42.25964 692 TRP B CA 1
ATOM 11261 C C . TRP B 1 692 ? 209.61740 207.79423 209.94702 1.000 44.52636 692 TRP B C 1
ATOM 11262 O O . TRP B 1 692 ? 209.82396 208.00101 208.75085 1.000 44.02734 692 TRP B O 1
ATOM 11273 N N . GLU B 1 693 ? 210.50410 207.18811 210.73159 1.000 50.91062 693 GLU B N 1
ATOM 11274 C CA . GLU B 1 693 ? 211.74234 206.65794 210.17918 1.000 49.89299 693 GLU B CA 1
ATOM 11275 C C . GLU B 1 693 ? 211.92816 205.20121 210.56935 1.000 53.83213 693 GLU B C 1
ATOM 11276 O O . GLU B 1 693 ? 211.69955 204.81682 211.71990 1.000 53.28366 693 GLU B O 1
ATOM 11282 N N . GLU B 1 694 ? 212.34500 204.40058 209.59049 1.000 48.22448 694 GLU B N 1
ATOM 11283 C CA . GLU B 1 694 ? 212.66637 202.99394 209.77893 1.000 49.89510 694 GLU B CA 1
ATOM 11284 C C . GLU B 1 694 ? 214.04894 202.70668 209.21237 1.000 51.17568 694 GLU B C 1
ATOM 11285 O O . GLU B 1 694 ? 214.54456 203.42061 208.33926 1.000 51.03211 694 GLU B O 1
ATOM 11291 N N . VAL B 1 695 ? 214.68175 201.66034 209.73373 1.000 57.33401 695 VAL B N 1
ATOM 11292 C CA . VAL B 1 695 ? 215.85929 201.06602 209.11152 1.000 56.50700 695 VAL B CA 1
ATOM 11293 C C . VAL B 1 695 ? 215.44645 199.75672 208.45401 1.000 56.28027 695 VAL B C 1
ATOM 11294 O O . VAL B 1 695 ? 214.91645 198.85679 209.11761 1.000 59.15240 695 VAL B O 1
ATOM 11298 N N . CYS B 1 696 ? 215.68859 199.65645 207.14992 1.000 55.48241 696 CYS B N 1
ATOM 11299 C CA . CYS B 1 696 ? 215.31538 198.50704 206.34369 1.000 53.12415 696 CYS B CA 1
ATOM 11300 C C . CYS B 1 696 ? 216.54892 197.96028 205.63956 1.000 55.64174 696 CYS B C 1
ATOM 11301 O O . CYS B 1 696 ? 217.44279 198.71637 205.25064 1.000 58.15258 696 CYS B O 1
ATOM 11304 N N . ARG B 1 697 ? 216.59382 196.63901 205.46802 1.000 58.59606 697 ARG B N 1
ATOM 11305 C CA . ARG B 1 697 ? 217.74919 195.96206 204.87969 1.000 60.35889 697 ARG B CA 1
ATOM 11306 C C . ARG B 1 697 ? 217.30581 195.28015 203.59061 1.000 58.80980 697 ARG B C 1
ATOM 11307 O O . ARG B 1 697 ? 216.89260 194.10989 203.60477 1.000 61.92278 697 ARG B O 1
ATOM 11315 N N . PRO B 1 698 ? 217.35531 195.98347 202.45824 1.000 52.78556 698 PRO B N 1
ATOM 11316 C CA . PRO B 1 698 ? 216.83519 195.42542 201.20116 1.000 50.56419 698 PRO B CA 1
ATOM 11317 C C . PRO B 1 698 ? 217.51595 194.12340 200.79947 1.000 50.62560 698 PRO B C 1
ATOM 11318 O O . PRO B 1 698 ? 218.71367 193.93111 201.01729 1.000 53.86573 698 PRO B O 1
ATOM 11322 N N . TRP B 1 699 ? 216.72915 193.21974 200.21092 1.000 43.17097 699 TRP B N 1
ATOM 11323 C CA . TRP B 1 699 ? 217.21685 191.90798 199.79993 1.000 37.41204 699 TRP B CA 1
ATOM 11324 C C . TRP B 1 699 ? 217.00064 191.62658 198.31469 1.000 40.18106 699 TRP B C 1
ATOM 11325 O O . TRP B 1 699 ? 217.29037 190.51350 197.86095 1.000 48.79185 699 TRP B O 1
ATOM 11336 N N . VAL B 1 700 ? 216.51107 192.59848 197.54356 1.000 43.08220 700 VAL B N 1
ATOM 11337 C CA . VAL B 1 700 ? 216.37145 192.47347 196.09523 1.000 39.68176 700 VAL B CA 1
ATOM 11338 C C . VAL B 1 700 ? 216.99922 193.69117 195.42876 1.000 46.29141 700 VAL B C 1
ATOM 11339 O O . VAL B 1 700 ? 216.78283 194.83042 195.85600 1.000 51.79704 700 VAL B O 1
ATOM 11343 N N . SER B 1 701 ? 217.77179 193.43984 194.37410 1.000 50.23610 701 SER B N 1
ATOM 11344 C CA . SER B 1 701 ? 218.48933 194.44333 193.60380 1.000 47.70695 701 SER B CA 1
ATOM 11345 C C . SER B 1 701 ? 217.66251 195.01504 192.45388 1.000 46.97830 701 SER B C 1
ATOM 11346 O O . SER B 1 701 ? 216.51931 194.62785 192.20172 1.000 51.11558 701 SER B O 1
ATOM 11349 N N . GLY B 1 702 ? 218.28006 195.95805 191.74554 1.000 45.77887 702 GLY B N 1
ATOM 11350 C CA . GLY B 1 702 ? 217.69121 196.63553 190.61255 1.000 48.36857 702 GLY B CA 1
ATOM 11351 C C . GLY B 1 702 ? 216.73218 197.73172 191.03375 1.000 48.15517 702 GLY B C 1
ATOM 11352 O O . GLY B 1 702 ? 216.76693 198.23425 192.16072 1.000 47.73410 702 GLY B O 1
ATOM 11353 N N . HIS B 1 703 ? 215.89254 198.13909 190.08910 1.000 48.80367 703 HIS B N 1
ATOM 11354 C CA . HIS B 1 703 ? 214.84922 199.09850 190.41032 1.000 45.92487 703 HIS B CA 1
ATOM 11355 C C . HIS B 1 703 ? 213.79551 198.44947 191.29389 1.000 49.50854 703 HIS B C 1
ATOM 11356 O O . HIS B 1 703 ? 213.24851 197.39664 190.95568 1.000 50.37141 703 HIS B O 1
ATOM 11363 N N . ARG B 1 704 ? 213.46709 199.12373 192.39204 1.000 43.79565 704 ARG B N 1
ATOM 11364 C CA . ARG B 1 704 ? 212.46572 198.69770 193.35100 1.000 37.31160 704 ARG B CA 1
ATOM 11365 C C . ARG B 1 704 ? 211.65502 199.93260 193.70194 1.000 35.02726 704 ARG B C 1
ATOM 11366 O O . ARG B 1 704 ? 212.04093 201.05797 193.38007 1.000 41.54732 704 ARG B O 1
ATOM 11374 N N . LYS B 1 705 ? 210.52455 199.73651 194.36686 1.000 36.15343 705 LYS B N 1
ATOM 11375 C CA . LYS B 1 705 ? 209.68815 200.86813 194.73235 1.000 34.03581 705 LYS B CA 1
ATOM 11376 C C . LYS B 1 705 ? 209.26683 200.74004 196.18643 1.000 32.18587 705 LYS B C 1
ATOM 11377 O O . LYS B 1 705 ? 208.86372 199.66098 196.63060 1.000 38.11867 705 LYS B O 1
ATOM 11383 N N . LEU B 1 706 ? 209.36748 201.84429 196.91834 1.000 31.03018 706 LEU B N 1
ATOM 11384 C CA . LEU B 1 706 ? 208.69674 202.01005 198.19575 1.000 29.69515 706 LEU B CA 1
ATOM 11385 C C . LEU B 1 706 ? 207.32154 202.62536 197.99368 1.000 28.72722 706 LEU B C 1
ATOM 11386 O O . LEU B 1 706 ? 207.14856 203.53740 197.18191 1.000 32.37506 706 LEU B O 1
ATOM 11391 N N . ILE B 1 707 ? 206.35336 202.12356 198.75205 1.000 28.64623 707 ILE B N 1
ATOM 11392 C CA . ILE B 1 707 ? 204.95465 202.51400 198.66490 1.000 25.91295 707 ILE B CA 1
ATOM 11393 C C . ILE B 1 707 ? 204.48664 202.85219 200.07030 1.000 27.36740 707 ILE B C 1
ATOM 11394 O O . ILE B 1 707 ? 204.82039 202.14938 201.02875 1.000 34.08643 707 ILE B O 1
ATOM 11399 N N . ALA B 1 708 ? 203.73299 203.93564 200.20081 1.000 29.26380 708 ALA B N 1
ATOM 11400 C CA . ALA B 1 708 ? 203.16131 204.32083 201.47654 1.000 18.79020 708 ALA B CA 1
ATOM 11401 C C . ALA B 1 708 ? 201.70315 204.69451 201.27696 1.000 17.46661 708 ALA B C 1
ATOM 11402 O O . ALA B 1 708 ? 201.28681 205.12442 200.19643 1.000 25.95707 708 ALA B O 1
ATOM 11404 N N . SER B 1 709 ? 200.95717 204.60124 202.37243 1.000 25.52474 709 SER B N 1
ATOM 11405 C CA . SER B 1 709 ? 199.56325 205.01536 202.40550 1.000 23.30431 709 SER B CA 1
ATOM 11406 C C . SER B 1 709 ? 199.24113 205.61809 203.76315 1.000 20.90036 709 SER B C 1
ATOM 11407 O O . SER B 1 709 ? 199.94197 205.39288 204.74955 1.000 30.94501 709 SER B O 1
ATOM 11410 N N . MET B 1 710 ? 198.15716 206.38464 203.79760 1.000 31.30159 710 MET B N 1
ATOM 11411 C CA . MET B 1 710 ? 197.66019 207.00262 205.01689 1.000 28.05895 710 MET B CA 1
ATOM 11412 C C . MET B 1 710 ? 196.16414 206.76078 205.14476 1.000 29.86473 710 MET B C 1
ATOM 11413 O O . MET B 1 710 ? 195.43782 206.73856 204.14717 1.000 36.72778 710 MET B O 1
ATOM 11418 N N . SER B 1 711 ? 195.71398 206.58250 206.38408 1.000 33.56184 711 SER B N 1
ATOM 11419 C CA . SER B 1 711 ? 194.29522 206.52407 206.70100 1.000 32.65154 711 SER B CA 1
ATOM 11420 C C . SER B 1 711 ? 194.08402 207.07221 208.10238 1.000 32.55158 711 SER B C 1
ATOM 11421 O O . SER B 1 711 ? 195.02460 207.19030 208.88606 1.000 35.98188 711 SER B O 1
ATOM 11424 N N . SER B 1 712 ? 192.83953 207.41750 208.40985 1.000 36.32772 712 SER B N 1
ATOM 11425 C CA . SER B 1 712 ? 192.50890 207.97259 209.71669 1.000 34.39858 712 SER B CA 1
ATOM 11426 C C . SER B 1 712 ? 191.01787 207.76909 209.95728 1.000 39.73760 712 SER B C 1
ATOM 11427 O O . SER B 1 712 ? 190.33081 207.10704 209.17260 1.000 46.40821 712 SER B O 1
ATOM 11430 N N . ASP B 1 713 ? 190.51255 208.34551 211.04974 1.000 46.51822 713 ASP B N 1
ATOM 11431 C CA . ASP B 1 713 ? 189.07628 208.39851 211.28991 1.000 39.90394 713 ASP B CA 1
ATOM 11432 C C . ASP B 1 713 ? 188.32755 209.29814 210.31619 1.000 48.25102 713 ASP B C 1
ATOM 11433 O O . ASP B 1 713 ? 187.09924 209.19655 210.23460 1.000 49.47770 713 ASP B O 1
ATOM 11438 N N . SER B 1 714 ? 189.01956 210.16167 209.57476 1.000 47.03138 714 SER B N 1
ATOM 11439 C CA . SER B 1 714 ? 188.34236 210.98804 208.58419 1.000 40.39285 714 SER B CA 1
ATOM 11440 C C . SER B 1 714 ? 188.98119 210.88421 207.20522 1.000 46.32629 714 SER B C 1
ATOM 11441 O O . SER B 1 714 ? 188.39120 210.30715 206.28672 1.000 55.44699 714 SER B O 1
ATOM 11444 N N . LEU B 1 715 ? 190.18263 211.43463 207.04946 1.000 31.03446 715 LEU B N 1
ATOM 11445 C CA . LEU B 1 715 ? 190.88391 211.36660 205.77598 1.000 30.10505 715 LEU B CA 1
ATOM 11446 C C . LEU B 1 715 ? 191.48644 209.98548 205.55492 1.000 33.15145 715 LEU B C 1
ATOM 11447 O O . LEU B 1 715 ? 192.06445 209.38721 206.46621 1.000 44.88922 715 LEU B O 1
ATOM 11452 N N . ARG B 1 716 ? 191.34455 209.48635 204.33154 1.000 26.96716 716 ARG B N 1
ATOM 11453 C CA . ARG B 1 716 ? 191.99996 208.26572 203.87870 1.000 23.14518 716 ARG B CA 1
ATOM 11454 C C . ARG B 1 716 ? 192.00174 208.27237 202.35605 1.000 28.03115 716 ARG B C 1
ATOM 11455 O O . ARG B 1 716 ? 191.48461 209.19823 201.72491 1.000 37.08061 716 ARG B O 1
ATOM 11463 N N . HIS B 1 717 ? 192.62782 207.24228 201.77265 1.000 32.90872 717 HIS B N 1
ATOM 11464 C CA . HIS B 1 717 ? 192.89841 207.15395 200.33206 1.000 18.36008 717 HIS B CA 1
ATOM 11465 C C . HIS B 1 717 ? 193.96784 208.16309 199.90350 1.000 18.51108 717 HIS B C 1
ATOM 11466 O O . HIS B 1 717 ? 193.80679 208.90262 198.93287 1.000 24.37892 717 HIS B O 1
ATOM 11473 N N . VAL B 1 718 ? 195.06896 208.18127 200.65206 1.000 24.08572 718 VAL B N 1
ATOM 11474 C CA . VAL B 1 718 ? 196.20679 209.06477 200.42208 1.000 16.84784 718 VAL B CA 1
ATOM 11475 C C . VAL B 1 718 ? 197.43669 208.17809 200.28524 1.000 19.25440 718 VAL B C 1
ATOM 11476 O O . VAL B 1 718 ? 197.63775 207.26806 201.09607 1.000 22.24243 718 VAL B O 1
ATOM 11480 N N . TYR B 1 719 ? 198.26236 208.44500 199.27249 1.000 25.72736 719 TYR B N 1
ATOM 11481 C CA . TYR B 1 719 ? 199.30220 207.50546 198.87237 1.000 16.54984 719 TYR B CA 1
ATOM 11482 C C . TYR B 1 719 ? 200.59167 208.24781 198.54329 1.000 23.30789 719 TYR B C 1
ATOM 11483 O O . TYR B 1 719 ? 200.61111 209.46987 198.38160 1.000 31.31566 719 TYR B O 1
ATOM 11492 N N . GLY B 1 720 ? 201.68043 207.48442 198.45660 1.000 26.39348 720 GLY B N 1
ATOM 11493 C CA . GLY B 1 720 ? 202.93995 207.99979 197.94680 1.000 25.23468 720 GLY B CA 1
ATOM 11494 C C . GLY B 1 720 ? 203.88088 206.87809 197.57307 1.000 27.58227 720 GLY B C 1
ATOM 11495 O O . GLY B 1 720 ? 203.70081 205.73465 197.99565 1.000 30.10880 720 GLY B O 1
ATOM 11496 N N . GLU B 1 721 ? 204.87999 207.20333 196.75108 1.000 32.50521 721 GLU B N 1
ATOM 11497 C CA . GLU B 1 721 ? 205.83706 206.18721 196.32777 1.000 30.30025 721 GLU B CA 1
ATOM 11498 C C . GLU B 1 721 ? 207.18774 206.82500 196.02163 1.000 34.90143 721 GLU B C 1
ATOM 11499 O O . GLU B 1 721 ? 207.28666 208.02443 195.75194 1.000 42.39295 721 GLU B O 1
ATOM 11505 N N . LEU B 1 722 ? 208.23420 205.99665 196.07721 1.000 33.43019 722 LEU B N 1
ATOM 11506 C CA . LEU B 1 722 ? 209.57914 206.37936 195.65376 1.000 34.20000 722 LEU B CA 1
ATOM 11507 C C . LEU B 1 722 ? 210.25751 205.23186 194.91380 1.000 37.28596 722 LEU B C 1
ATOM 11508 O O . LEU B 1 722 ? 210.30855 204.11141 195.42624 1.000 41.01619 722 LEU B O 1
ATOM 11513 N N . ASP B 1 723 ? 210.79040 205.50956 193.72280 1.000 40.93307 723 ASP B N 1
ATOM 11514 C CA . ASP B 1 723 ? 211.70118 204.58024 193.05405 1.000 35.80085 723 ASP B CA 1
ATOM 11515 C C . ASP B 1 723 ? 213.07123 204.57387 193.73157 1.000 38.39135 723 ASP B C 1
ATOM 11516 O O . ASP B 1 723 ? 213.71648 205.62158 193.83899 1.000 38.30409 723 ASP B O 1
ATOM 11521 N N . VAL B 1 724 ? 213.52011 203.40491 194.19079 1.000 41.99494 724 VAL B N 1
ATOM 11522 C CA . VAL B 1 724 ? 214.87068 203.22917 194.72316 1.000 41.33338 724 VAL B CA 1
ATOM 11523 C C . VAL B 1 724 ? 215.62748 202.20305 193.87810 1.000 47.08478 724 VAL B C 1
ATOM 11524 O O . VAL B 1 724 ? 215.16758 201.06768 193.70496 1.000 49.11633 724 VAL B O 1
ATOM 11528 N N . GLN B 1 725 ? 216.75718 202.61730 193.30776 1.000 50.27131 725 GLN B N 1
ATOM 11529 C CA . GLN B 1 725 ? 217.73200 201.66818 192.77761 1.000 49.36610 725 GLN B CA 1
ATOM 11530 C C . GLN B 1 725 ? 218.50621 201.01193 193.91831 1.000 53.17747 725 GLN B C 1
ATOM 11531 O O . GLN B 1 725 ? 219.09900 201.70876 194.74599 1.000 55.29666 725 GLN B O 1
ATOM 11537 N N . ILE B 1 726 ? 218.51780 199.67922 193.97149 1.000 51.62170 726 ILE B N 1
ATOM 11538 C CA . ILE B 1 726 ? 219.32796 198.95013 194.94651 1.000 48.74793 726 ILE B CA 1
ATOM 11539 C C . ILE B 1 726 ? 220.45734 198.22621 194.21972 1.000 53.74354 726 ILE B C 1
ATOM 11540 O O . ILE B 1 726 ? 220.20680 197.39806 193.33596 1.000 56.68884 726 ILE B O 1
ATOM 11545 N N . GLN B 1 727 ? 221.69776 198.54454 194.58855 1.000 60.01020 727 GLN B N 1
ATOM 11546 C CA . GLN B 1 727 ? 222.87114 197.87929 194.03211 1.000 61.05047 727 GLN B CA 1
ATOM 11547 C C . GLN B 1 727 ? 223.04783 196.46645 194.58733 1.000 63.28149 727 GLN B C 1
ATOM 11548 O O . GLN B 1 727 ? 222.71648 196.18246 195.74158 1.000 65.54691 727 GLN B O 1
ATOM 11554 N N . ARG B 1 728 ? 223.56906 195.57307 193.74388 1.000 69.27284 728 ARG B N 1
ATOM 11555 C CA . ARG B 1 728 ? 223.90315 194.22295 194.18501 1.000 69.98907 728 ARG B CA 1
ATOM 11556 C C . ARG B 1 728 ? 224.96457 194.23127 195.27705 1.000 73.43038 728 ARG B C 1
ATOM 11557 O O . ARG B 1 728 ? 225.87695 195.06021 195.28741 1.000 73.52241 728 ARG B O 1
ATOM 11565 N N . ARG B 1 729 ? 224.83088 193.28921 196.20539 1.000 83.50905 729 ARG B N 1
ATOM 11566 C CA . ARG B 1 729 ? 225.78267 193.17032 197.29371 1.000 85.06934 729 ARG B CA 1
ATOM 11567 C C . ARG B 1 729 ? 227.10043 192.59453 196.77219 1.000 86.22081 729 ARG B C 1
ATOM 11568 O O . ARG B 1 729 ? 227.11626 191.86337 195.77726 1.000 85.68516 729 ARG B O 1
ATOM 11576 N N . PRO B 1 730 ? 228.22995 192.92511 197.41825 1.000 104.75421 730 PRO B N 1
ATOM 11577 C CA . PRO B 1 730 ? 229.54997 192.44590 196.99305 1.000 106.04836 730 PRO B CA 1
ATOM 11578 C C . PRO B 1 730 ? 229.63945 190.92115 196.93118 1.000 105.22862 730 PRO B C 1
ATOM 11579 O O . PRO B 1 730 ? 229.34643 190.26798 197.93347 1.000 106.56858 730 PRO B O 1
ATOM 11583 N N . PRO C 2 24 ? 160.60581 165.39523 149.63632 1.000 78.08904 24 PRO C N 1
ATOM 11584 C CA . PRO C 2 24 ? 161.31437 165.85111 150.83526 1.000 77.20751 24 PRO C CA 1
ATOM 11585 C C . PRO C 2 24 ? 162.16538 167.09002 150.56555 1.000 76.40019 24 PRO C C 1
ATOM 11586 O O . PRO C 2 24 ? 162.59582 167.30523 149.43291 1.000 75.55387 24 PRO C O 1
ATOM 11590 N N . CYS C 2 25 ? 162.39741 167.89581 151.59747 1.000 74.91964 25 CYS C N 1
ATOM 11591 C CA . CYS C 2 25 ? 163.10877 169.15918 151.46041 1.000 72.73106 25 CYS C CA 1
ATOM 11592 C C . CYS C 2 25 ? 164.58360 168.96496 151.79110 1.000 72.65387 25 CYS C C 1
ATOM 11593 O O . CYS C 2 25 ? 164.92189 168.44726 152.86032 1.000 71.73154 25 CYS C O 1
ATOM 11596 N N . GLY C 2 26 ? 165.45289 169.38996 150.88063 1.000 60.22949 26 GLY C N 1
ATOM 11597 C CA . GLY C 2 26 ? 166.87946 169.29572 151.09192 1.000 56.57209 26 GLY C CA 1
ATOM 11598 C C . GLY C 2 26 ? 167.39638 170.30123 152.10811 1.000 59.15749 26 GLY C C 1
ATOM 11599 O O . GLY C 2 26 ? 166.65401 171.03179 152.76570 1.000 60.64442 26 GLY C O 1
ATOM 11600 N N . PHE C 2 27 ? 168.71809 170.32507 152.22601 1.000 52.55925 27 PHE C N 1
ATOM 11601 C CA . PHE C 2 27 ? 169.39352 171.17276 153.20320 1.000 47.29673 27 PHE C CA 1
ATOM 11602 C C . PHE C 2 27 ? 169.22460 172.64454 152.84877 1.000 48.98603 27 PHE C C 1
ATOM 11603 O O . PHE C 2 27 ? 169.64862 173.06020 151.76252 1.000 50.11283 27 PHE C O 1
ATOM 11611 N N . PRO C 2 28 ? 168.62978 173.46474 153.71616 1.000 52.11460 28 PRO C N 1
ATOM 11612 C CA . PRO C 2 28 ? 168.40251 174.87492 153.36687 1.000 50.52602 28 PRO C CA 1
ATOM 11613 C C . PRO C 2 28 ? 169.72045 175.63378 153.40633 1.000 53.83285 28 PRO C C 1
ATOM 11614 O O . PRO C 2 28 ? 170.34792 175.75049 154.46055 1.000 58.23710 28 PRO C O 1
ATOM 11618 N N . HIS C 2 29 ? 170.14293 176.15198 152.25604 1.000 56.59293 29 HIS C N 1
ATOM 11619 C CA . HIS C 2 29 ? 171.26188 177.09163 152.23529 1.000 57.58819 29 HIS C CA 1
ATOM 11620 C C . HIS C 2 29 ? 170.77922 178.45990 152.69601 1.000 57.95439 29 HIS C C 1
ATOM 11621 O O . HIS C 2 29 ? 170.32155 179.28606 151.90546 1.000 59.89013 29 HIS C O 1
ATOM 11628 N N . VAL C 2 30 ? 170.88702 178.69776 154.00285 1.000 56.49883 30 VAL C N 1
ATOM 11629 C CA . VAL C 2 30 ? 170.53758 179.99336 154.56714 1.000 55.26566 30 VAL C CA 1
ATOM 11630 C C . VAL C 2 30 ? 171.57508 181.01617 154.13252 1.000 57.11459 30 VAL C C 1
ATOM 11631 O O . VAL C 2 30 ? 172.78530 180.78283 154.24685 1.000 57.83932 30 VAL C O 1
ATOM 11635 N N . GLU C 2 31 ? 171.11350 182.15518 153.64019 1.000 62.92025 31 GLU C N 1
ATOM 11636 C CA . GLU C 2 31 ? 172.00389 183.19382 153.14763 1.000 60.00134 31 GLU C CA 1
ATOM 11637 C C . GLU C 2 31 ? 172.14339 184.29787 154.18759 1.000 58.89178 31 GLU C C 1
ATOM 11638 O O . GLU C 2 31 ? 171.13908 184.80678 154.69650 1.000 58.59351 31 GLU C O 1
ATOM 11644 N N . ASN C 2 32 ? 173.38985 184.66062 154.49793 1.000 50.50578 32 ASN C N 1
ATOM 11645 C CA . ASN C 2 32 ? 173.71010 185.56264 155.60771 1.000 48.52767 32 ASN C CA 1
ATOM 11646 C C . ASN C 2 32 ? 173.14198 185.10724 156.95389 1.000 50.12099 32 ASN C C 1
ATOM 11647 O O . ASN C 2 32 ? 172.85208 185.93148 157.82382 1.000 50.17245 32 ASN C O 1
ATOM 11652 N N . GLY C 2 33 ? 172.97183 183.80483 157.14988 1.000 51.66947 33 GLY C N 1
ATOM 11653 C CA . GLY C 2 33 ? 172.32094 183.33181 158.35194 1.000 49.47061 33 GLY C CA 1
ATOM 11654 C C . GLY C 2 33 ? 172.60325 181.86521 158.58966 1.000 49.67330 33 GLY C C 1
ATOM 11655 O O . GLY C 2 33 ? 173.41275 181.25035 157.89264 1.000 52.41007 33 GLY C O 1
ATOM 11656 N N . ARG C 2 34 ? 171.92237 181.30133 159.58971 1.000 44.25245 34 ARG C N 1
ATOM 11657 C CA . ARG C 2 34 ? 172.21132 179.93128 159.98825 1.000 38.65942 34 ARG C CA 1
ATOM 11658 C C . ARG C 2 34 ? 170.93737 179.20618 160.40302 1.000 37.77348 34 ARG C C 1
ATOM 11659 O O . ARG C 2 34 ? 169.95187 179.81908 160.82435 1.000 46.66116 34 ARG C O 1
ATOM 11667 N N . ILE C 2 35 ? 170.97699 177.87658 160.28333 1.000 44.88091 35 ILE C N 1
ATOM 11668 C CA . ILE C 2 35 ? 170.07329 176.96536 160.98306 1.000 38.84786 35 ILE C CA 1
ATOM 11669 C C . ILE C 2 35 ? 170.75127 176.48823 162.26354 1.000 38.91914 35 ILE C C 1
ATOM 11670 O O . ILE C 2 35 ? 171.90887 176.83279 162.52522 1.000 42.79839 35 ILE C O 1
ATOM 11675 N N . ALA C 2 36 ? 170.03340 175.70766 163.07338 1.000 39.61193 36 ALA C N 1
ATOM 11676 C CA . ALA C 2 36 ? 170.60974 175.11071 164.27573 1.000 36.78511 36 ALA C CA 1
ATOM 11677 C C . ALA C 2 36 ? 171.86671 174.30899 163.95272 1.000 37.00409 36 ALA C C 1
ATOM 11678 O O . ALA C 2 36 ? 171.84884 173.41569 163.10266 1.000 43.70145 36 ALA C O 1
ATOM 11680 N N . GLN C 2 37 ? 172.96487 174.64278 164.63397 1.000 38.03428 37 GLN C N 1
ATOM 11681 C CA . GLN C 2 37 ? 174.29666 174.37344 164.10285 1.000 43.89614 37 GLN C CA 1
ATOM 11682 C C . GLN C 2 37 ? 174.71470 172.90642 164.16572 1.000 43.26902 37 GLN C C 1
ATOM 11683 O O . GLN C 2 37 ? 175.72698 172.55726 163.55048 1.000 50.02543 37 GLN C O 1
ATOM 11689 N N . TYR C 2 38 ? 173.98574 172.03757 164.87537 1.000 33.86159 38 TYR C N 1
ATOM 11690 C CA . TYR C 2 38 ? 174.25245 170.60650 164.73701 1.000 28.25339 38 TYR C CA 1
ATOM 11691 C C . TYR C 2 38 ? 173.86665 170.07268 163.36294 1.000 34.06798 38 TYR C C 1
ATOM 11692 O O . TYR C 2 38 ? 174.46231 169.09552 162.89558 1.000 35.19959 38 TYR C O 1
ATOM 11701 N N . TYR C 2 39 ? 172.87638 170.68329 162.70843 1.000 36.19129 39 TYR C N 1
ATOM 11702 C CA . TYR C 2 39 ? 172.45821 170.21401 161.39067 1.000 30.74190 39 TYR C CA 1
ATOM 11703 C C . TYR C 2 39 ? 173.59022 170.26914 160.37073 1.000 36.32471 39 TYR C C 1
ATOM 11704 O O . TYR C 2 39 ? 173.59345 169.49285 159.41013 1.000 41.92783 39 TYR C O 1
ATOM 11713 N N . TYR C 2 40 ? 174.54687 171.18311 160.54689 1.000 38.34879 40 TYR C N 1
ATOM 11714 C CA . TYR C 2 40 ? 175.71887 171.20545 159.67666 1.000 38.10936 40 TYR C CA 1
ATOM 11715 C C . TYR C 2 40 ? 176.60960 169.98246 159.86235 1.000 37.63649 40 TYR C C 1
ATOM 11716 O O . TYR C 2 40 ? 177.20268 169.50160 158.89070 1.000 42.72627 40 TYR C O 1
ATOM 11725 N N . THR C 2 41 ? 176.71373 169.46006 161.08460 1.000 30.09382 41 THR C N 1
ATOM 11726 C CA . THR C 2 41 ? 177.51766 168.26244 161.31076 1.000 24.17772 41 THR C CA 1
ATOM 11727 C C . THR C 2 41 ? 176.75279 166.99881 160.93613 1.000 29.41282 41 THR C C 1
ATOM 11728 O O . THR C 2 41 ? 177.28384 166.12120 160.24732 1.000 34.91473 41 THR C O 1
ATOM 11732 N N . PHE C 2 42 ? 175.50267 166.89364 161.38518 1.000 31.03467 42 PHE C N 1
ATOM 11733 C CA . PHE C 2 42 ? 174.67482 165.70842 161.20104 1.000 25.88070 42 PHE C CA 1
ATOM 11734 C C . PHE C 2 42 ? 173.81396 165.79010 159.94602 1.000 31.20887 42 PHE C C 1
ATOM 11735 O O . PHE C 2 42 ? 172.71031 165.23142 159.91011 1.000 38.35519 42 PHE C O 1
ATOM 11743 N N . LYS C 2 43 ? 174.29917 166.50394 158.92815 1.000 43.57757 43 LYS C N 1
ATOM 11744 C CA . LYS C 2 43 ? 173.53047 166.80439 157.72278 1.000 39.46901 43 LYS C CA 1
ATOM 11745 C C . LYS C 2 43 ? 172.97037 165.54824 157.06033 1.000 43.20981 43 LYS C C 1
ATOM 11746 O O . LYS C 2 43 ? 171.78425 165.48758 156.71848 1.000 46.26195 43 LYS C O 1
ATOM 11752 N N . SER C 2 44 ? 173.81559 164.53543 156.86316 1.000 39.88660 44 SER C N 1
ATOM 11753 C CA . SER C 2 44 ? 173.38348 163.30002 156.21623 1.000 37.38334 44 SER C CA 1
ATOM 11754 C C . SER C 2 44 ? 172.38985 162.49591 157.04707 1.000 38.53413 44 SER C C 1
ATOM 11755 O O . SER C 2 44 ? 171.70268 161.63184 156.49369 1.000 43.61066 44 SER C O 1
ATOM 11758 N N . PHE C 2 45 ? 172.28825 162.75897 158.34930 1.000 32.88309 45 PHE C N 1
ATOM 11759 C CA . PHE C 2 45 ? 171.25143 162.13167 159.16416 1.000 33.14196 45 PHE C CA 1
ATOM 11760 C C . PHE C 2 45 ? 169.90565 162.83391 159.02250 1.000 35.14205 45 PHE C C 1
ATOM 11761 O O . PHE C 2 45 ? 168.87674 162.18235 158.81414 1.000 38.98471 45 PHE C O 1
ATOM 11769 N N . TYR C 2 46 ? 169.89088 164.15900 159.14354 1.000 36.37120 46 TYR C N 1
ATOM 11770 C CA . TYR C 2 46 ? 168.63052 164.88655 159.22788 1.000 37.53071 46 TYR C CA 1
ATOM 11771 C C . TYR C 2 46 ? 168.00028 165.15151 157.86629 1.000 32.96772 46 TYR C C 1
ATOM 11772 O O . TYR C 2 46 ? 166.77721 165.30345 157.78126 1.000 36.62492 46 TYR C O 1
ATOM 11781 N N . PHE C 2 47 ? 168.79193 165.22191 156.80112 1.000 42.56813 47 PHE C N 1
ATOM 11782 C CA . PHE C 2 47 ? 168.22428 165.69401 155.54975 1.000 45.72079 47 PHE C CA 1
ATOM 11783 C C . PHE C 2 47 ? 168.27414 164.60146 154.48644 1.000 47.37304 47 PHE C C 1
ATOM 11784 O O . PHE C 2 47 ? 169.19712 163.78101 154.47313 1.000 48.32977 47 PHE C O 1
ATOM 11792 N N . PRO C 2 48 ? 167.28865 164.56855 153.57484 1.000 55.10041 48 PRO C N 1
ATOM 11793 C CA . PRO C 2 48 ? 166.14631 165.49053 153.46950 1.000 54.59417 48 PRO C CA 1
ATOM 11794 C C . PRO C 2 48 ? 165.07509 165.25384 154.52768 1.000 56.24848 48 PRO C C 1
ATOM 11795 O O . PRO C 2 48 ? 164.84490 164.13730 154.98348 1.000 58.54602 48 PRO C O 1
ATOM 11799 N N . MET C 2 49 ? 164.40652 166.33214 154.92258 1.000 60.06231 49 MET C N 1
ATOM 11800 C CA . MET C 2 49 ? 163.32884 166.29245 155.89757 1.000 61.12120 49 MET C CA 1
ATOM 11801 C C . MET C 2 49 ? 161.98156 165.98071 155.25692 1.000 67.37826 49 MET C C 1
ATOM 11802 O O . MET C 2 49 ? 161.74272 166.26132 154.07936 1.000 67.73687 49 MET C O 1
ATOM 11807 N N . SER C 2 50 ? 161.10193 165.38705 156.05902 1.000 84.23593 50 SER C N 1
ATOM 11808 C CA . SER C 2 50 ? 159.73529 165.09983 155.65428 1.000 85.02059 50 SER C CA 1
ATOM 11809 C C . SER C 2 50 ? 158.90679 166.38040 155.56685 1.000 86.17358 50 SER C C 1
ATOM 11810 O O . SER C 2 50 ? 159.20443 167.39652 156.20012 1.000 87.86452 50 SER C O 1
ATOM 11813 N N . ILE C 2 51 ? 157.85408 166.31500 154.74893 1.000 88.94915 51 ILE C N 1
ATOM 11814 C CA . ILE C 2 51 ? 156.93202 167.43270 154.59732 1.000 90.69989 51 ILE C CA 1
ATOM 11815 C C . ILE C 2 51 ? 156.22325 167.71648 155.92560 1.000 91.16829 51 ILE C C 1
ATOM 11816 O O . ILE C 2 51 ? 156.00205 166.81409 156.74398 1.000 90.95472 51 ILE C O 1
ATOM 11821 N N . ASP C 2 52 ? 155.88623 168.99199 156.14727 1.000 92.83253 52 ASP C N 1
ATOM 11822 C CA . ASP C 2 52 ? 155.34103 169.55508 157.38310 1.000 91.12491 52 ASP C CA 1
ATOM 11823 C C . ASP C 2 52 ? 156.31713 169.55524 158.55584 1.000 91.09414 52 ASP C C 1
ATOM 11824 O O . ASP C 2 52 ? 155.92512 169.94783 159.66154 1.000 90.25985 52 ASP C O 1
ATOM 11829 N N . LYS C 2 53 ? 157.56785 169.14926 158.36100 1.000 87.40974 53 LYS C N 1
ATOM 11830 C CA . LYS C 2 53 ? 158.59303 169.41606 159.36154 1.000 86.66915 53 LYS C CA 1
ATOM 11831 C C . LYS C 2 53 ? 158.95854 170.89689 159.34564 1.000 87.35784 53 LYS C C 1
ATOM 11832 O O . LYS C 2 53 ? 159.03186 171.52400 158.28525 1.000 87.26106 53 LYS C O 1
ATOM 11838 N N . LYS C 2 54 ? 159.18629 171.45555 160.53273 1.000 82.58571 54 LYS C N 1
ATOM 11839 C CA . LYS C 2 54 ? 159.51252 172.86420 160.69534 1.000 80.69506 54 LYS C CA 1
ATOM 11840 C C . LYS C 2 54 ? 160.96664 173.03559 161.11282 1.000 79.65522 54 LYS C C 1
ATOM 11841 O O . LYS C 2 54 ? 161.54005 172.17692 161.78842 1.000 81.31749 54 LYS C O 1
ATOM 11847 N N . LEU C 2 55 ? 161.56424 174.15398 160.69935 1.000 71.22904 55 LEU C N 1
ATOM 11848 C CA . LEU C 2 55 ? 162.97180 174.41019 160.97893 1.000 71.03893 55 LEU C CA 1
ATOM 11849 C C . LEU C 2 55 ? 163.16909 175.87584 161.33663 1.000 69.01183 55 LEU C C 1
ATOM 11850 O O . LEU C 2 55 ? 162.74081 176.76131 160.59217 1.000 71.17817 55 LEU C O 1
ATOM 11855 N N . SER C 2 56 ? 163.81836 176.12838 162.46997 1.000 64.68908 56 SER C N 1
ATOM 11856 C CA . SER C 2 56 ? 164.10440 177.48555 162.91989 1.000 63.79432 56 SER C CA 1
ATOM 11857 C C . SER C 2 56 ? 165.42420 177.98081 162.33815 1.000 62.80661 56 SER C C 1
ATOM 11858 O O . SER C 2 56 ? 166.45003 177.30405 162.45845 1.000 67.13306 56 SER C O 1
ATOM 11861 N N . PHE C 2 57 ? 165.40047 179.15456 161.70866 1.000 58.04063 57 PHE C N 1
ATOM 11862 C CA . PHE C 2 57 ? 166.60932 179.76543 161.17515 1.000 57.88183 57 PHE C CA 1
ATOM 11863 C C . PHE C 2 57 ? 166.70248 181.20075 161.67634 1.000 56.04058 57 PHE C C 1
ATOM 11864 O O . PHE C 2 57 ? 165.70484 181.80158 162.08755 1.000 59.30707 57 PHE C O 1
ATOM 11872 N N . PHE C 2 58 ? 167.91339 181.75706 161.62704 1.000 51.53339 58 PHE C N 1
ATOM 11873 C CA . PHE C 2 58 ? 168.14060 183.09891 162.14528 1.000 49.25224 58 PHE C CA 1
ATOM 11874 C C . PHE C 2 58 ? 169.17196 183.82381 161.29183 1.000 46.50826 58 PHE C C 1
ATOM 11875 O O . PHE C 2 58 ? 169.98080 183.20954 160.59263 1.000 41.33215 58 PHE C O 1
ATOM 11883 N N . CYS C 2 59 ? 169.11738 185.15024 161.35281 1.000 56.34040 59 CYS C N 1
ATOM 11884 C CA . CYS C 2 59 ? 170.02126 186.02072 160.61763 1.000 49.75646 59 CYS C CA 1
ATOM 11885 C C . CYS C 2 59 ? 171.25847 186.34359 161.44436 1.000 45.85079 59 CYS C C 1
ATOM 11886 O O . CYS C 2 59 ? 171.21507 186.37181 162.67651 1.000 53.78899 59 CYS C O 1
ATOM 11889 N N . LEU C 2 60 ? 172.36674 186.59254 160.75285 1.000 43.81227 60 LEU C N 1
ATOM 11890 C CA . LEU C 2 60 ? 173.48822 187.26800 161.38485 1.000 46.16358 60 LEU C CA 1
ATOM 11891 C C . LEU C 2 60 ? 173.12156 188.71654 161.69927 1.000 44.35290 60 LEU C C 1
ATOM 11892 O O . LEU C 2 60 ? 172.15132 189.26944 161.17402 1.000 44.19666 60 LEU C O 1
ATOM 11897 N N . ALA C 2 61 ? 173.91292 189.32959 162.57587 1.000 39.97054 61 ALA C N 1
ATOM 11898 C CA . ALA C 2 61 ? 173.81229 190.76544 162.79513 1.000 36.78719 61 ALA C CA 1
ATOM 11899 C C . ALA C 2 61 ? 174.00048 191.52594 161.48679 1.000 37.85937 61 ALA C C 1
ATOM 11900 O O . ALA C 2 61 ? 174.77826 191.12916 160.61551 1.000 42.47336 61 ALA C O 1
ATOM 11902 N N . GLY C 2 62 ? 173.28342 192.64062 161.35992 1.000 42.62366 62 GLY C N 1
ATOM 11903 C CA . GLY C 2 62 ? 173.22925 193.37488 160.11490 1.000 42.77113 62 GLY C CA 1
ATOM 11904 C C . GLY C 2 62 ? 172.27582 192.82417 159.07807 1.000 44.43645 62 GLY C C 1
ATOM 11905 O O . GLY C 2 62 ? 172.15335 193.41731 157.99938 1.000 46.09964 62 GLY C O 1
ATOM 11906 N N . TYR C 2 63 ? 171.60473 191.71087 159.35913 1.000 50.32607 63 TYR C N 1
ATOM 11907 C CA . TYR C 2 63 ? 170.63892 191.12145 158.44635 1.000 45.52457 63 TYR C CA 1
ATOM 11908 C C . TYR C 2 63 ? 169.35671 190.80291 159.20166 1.000 48.56779 63 TYR C C 1
ATOM 11909 O O . TYR C 2 63 ? 169.35360 190.66488 160.42689 1.000 48.63554 63 TYR C O 1
ATOM 11918 N N . THR C 2 64 ? 168.26407 190.66896 158.44998 1.000 64.69736 64 THR C N 1
ATOM 11919 C CA . THR C 2 64 ? 166.95835 190.35381 159.01502 1.000 63.84800 64 THR C CA 1
ATOM 11920 C C . THR C 2 64 ? 166.16222 189.54971 157.99938 1.000 63.85566 64 THR C C 1
ATOM 11921 O O . THR C 2 64 ? 166.38504 189.65164 156.79063 1.000 65.29701 64 THR C O 1
ATOM 11925 N N . THR C 2 65 ? 165.24060 188.73646 158.50943 1.000 71.63189 65 THR C N 1
ATOM 11926 C CA . THR C 2 65 ? 164.22738 188.11361 157.67401 1.000 71.92078 65 THR C CA 1
ATOM 11927 C C . THR C 2 65 ? 163.27266 189.16686 157.12390 1.000 74.52603 65 THR C C 1
ATOM 11928 O O . THR C 2 65 ? 163.19390 190.29292 157.62319 1.000 75.71179 65 THR C O 1
ATOM 11932 N N . GLU C 2 66 ? 162.54480 188.79107 156.06853 1.000 87.12105 66 GLU C N 1
ATOM 11933 C CA . GLU C 2 66 ? 161.73077 189.77335 155.36338 1.000 87.04272 66 GLU C CA 1
ATOM 11934 C C . GLU C 2 66 ? 160.63793 190.35539 156.24892 1.000 87.83793 66 GLU C C 1
ATOM 11935 O O . GLU C 2 66 ? 160.16697 191.46638 155.98431 1.000 89.28365 66 GLU C O 1
ATOM 11941 N N . SER C 2 67 ? 160.22795 189.63690 157.29464 1.000 83.08015 67 SER C N 1
ATOM 11942 C CA . SER C 2 67 ? 159.27911 190.17700 158.25734 1.000 83.50776 67 SER C CA 1
ATOM 11943 C C . SER C 2 67 ? 159.91408 191.17491 159.21501 1.000 83.11749 67 SER C C 1
ATOM 11944 O O . SER C 2 67 ? 159.18758 191.84930 159.95213 1.000 83.54634 67 SER C O 1
ATOM 11947 N N . GLY C 2 68 ? 161.24062 191.28719 159.22021 1.000 85.04289 68 GLY C N 1
ATOM 11948 C CA . GLY C 2 68 ? 161.93968 192.04801 160.23066 1.000 83.06637 68 GLY C CA 1
ATOM 11949 C C . GLY C 2 68 ? 162.30268 191.27108 161.47706 1.000 84.34883 68 GLY C C 1
ATOM 11950 O O . GLY C 2 68 ? 162.87094 191.85498 162.40811 1.000 84.46642 68 GLY C O 1
ATOM 11951 N N . ARG C 2 69 ? 162.00440 189.97764 161.52420 1.000 78.44225 69 ARG C N 1
ATOM 11952 C CA . ARG C 2 69 ? 162.42989 189.13632 162.63051 1.000 76.29654 69 ARG C CA 1
ATOM 11953 C C . ARG C 2 69 ? 163.87985 188.69958 162.46257 1.000 76.36650 69 ARG C C 1
ATOM 11954 O O . ARG C 2 69 ? 164.37156 188.50460 161.34760 1.000 75.88571 69 ARG C O 1
ATOM 11962 N N . GLN C 2 70 ? 164.56931 188.56027 163.59603 1.000 63.20007 70 GLN C N 1
ATOM 11963 C CA . GLN C 2 70 ? 165.89479 187.95160 163.59014 1.000 61.87813 70 GLN C CA 1
ATOM 11964 C C . GLN C 2 70 ? 165.82368 186.44362 163.37964 1.000 61.54320 70 GLN C C 1
ATOM 11965 O O . GLN C 2 70 ? 166.74586 185.85893 162.80166 1.000 58.55234 70 GLN C O 1
ATOM 11971 N N . GLU C 2 71 ? 164.74916 185.80259 163.83875 1.000 64.78371 71 GLU C N 1
ATOM 11972 C CA . GLU C 2 71 ? 164.55905 184.36574 163.70467 1.000 65.27381 71 GLU C CA 1
ATOM 11973 C C . GLU C 2 71 ? 163.14864 184.05022 163.22779 1.000 67.02613 71 GLU C C 1
ATOM 11974 O O . GLU C 2 71 ? 162.19116 184.74188 163.58177 1.000 68.78157 71 GLU C O 1
ATOM 11980 N N . GLU C 2 72 ? 163.02637 182.98414 162.43417 1.000 68.24314 72 GLU C N 1
ATOM 11981 C CA . GLU C 2 72 ? 161.72091 182.53063 161.96465 1.000 68.75148 72 GLU C CA 1
ATOM 11982 C C . GLU C 2 72 ? 161.73902 181.01662 161.80745 1.000 71.12034 72 GLU C C 1
ATOM 11983 O O . GLU C 2 72 ? 162.79522 180.39878 161.66106 1.000 71.54691 72 GLU C O 1
ATOM 11989 N N . GLN C 2 73 ? 160.54510 180.42683 161.80160 1.000 76.12462 73 GLN C N 1
ATOM 11990 C CA . GLN C 2 73 ? 160.34409 179.06181 161.33031 1.000 73.82136 73 GLN C CA 1
ATOM 11991 C C . GLN C 2 73 ? 160.02329 179.03952 159.84007 1.000 74.97602 73 GLN C C 1
ATOM 11992 O O . GLN C 2 73 ? 159.07391 179.69258 159.39353 1.000 77.78934 73 GLN C O 1
ATOM 11998 N N . THR C 2 74 ? 160.81247 178.29286 159.07829 1.000 77.79274 74 THR C N 1
ATOM 11999 C CA . THR C 2 74 ? 160.40519 177.80306 157.77189 1.000 78.09850 74 THR C CA 1
ATOM 12000 C C . THR C 2 74 ? 159.73435 176.43882 157.92757 1.000 79.59221 74 THR C C 1
ATOM 12001 O O . THR C 2 74 ? 159.88639 175.76307 158.94822 1.000 79.68532 74 THR C O 1
ATOM 12005 N N . THR C 2 75 ? 159.00468 176.02229 156.89202 1.000 85.11449 75 THR C N 1
ATOM 12006 C CA . THR C 2 75 ? 158.32260 174.73605 156.90004 1.000 83.96737 75 THR C CA 1
ATOM 12007 C C . THR C 2 75 ? 158.62748 173.99727 155.60667 1.000 84.82107 75 THR C C 1
ATOM 12008 O O . THR C 2 75 ? 158.63998 174.59828 154.52858 1.000 83.80100 75 THR C O 1
ATOM 12012 N N . CYS C 2 76 ? 158.89622 172.69914 155.71746 1.000 90.07192 76 CYS C N 1
ATOM 12013 C CA . CYS C 2 76 ? 159.02974 171.87053 154.52811 1.000 89.89919 76 CYS C CA 1
ATOM 12014 C C . CYS C 2 76 ? 157.66317 171.64364 153.88771 1.000 90.41332 76 CYS C C 1
ATOM 12015 O O . CYS C 2 76 ? 156.70208 171.26754 154.56590 1.000 89.88328 76 CYS C O 1
ATOM 12018 N N . THR C 2 77 ? 157.57767 171.87228 152.57780 1.000 93.25343 77 THR C N 1
ATOM 12019 C CA . THR C 2 77 ? 156.34702 171.73276 151.81439 1.000 92.68380 77 THR C CA 1
ATOM 12020 C C . THR C 2 77 ? 156.67593 171.04750 150.49669 1.000 93.49530 77 THR C C 1
ATOM 12021 O O . THR C 2 77 ? 157.84201 170.82818 150.15873 1.000 92.71898 77 THR C O 1
ATOM 12025 N N . THR C 2 78 ? 155.62516 170.68296 149.76003 1.000 99.37582 78 THR C N 1
ATOM 12026 C CA . THR C 2 78 ? 155.78793 170.26458 148.37203 1.000 99.33861 78 THR C CA 1
ATOM 12027 C C . THR C 2 78 ? 156.51468 171.31050 147.53044 1.000 99.36670 78 THR C C 1
ATOM 12028 O O . THR C 2 78 ? 157.04370 170.97717 146.46408 1.000 98.50905 78 THR C O 1
ATOM 12032 N N . GLU C 2 79 ? 156.55577 172.56266 147.98563 1.000 99.18127 79 GLU C N 1
ATOM 12033 C CA . GLU C 2 79 ? 157.26694 173.64374 147.31398 1.000 99.56452 79 GLU C CA 1
ATOM 12034 C C . GLU C 2 79 ? 158.69557 173.81868 147.82074 1.000 98.71079 79 GLU C C 1
ATOM 12035 O O . GLU C 2 79 ? 159.36097 174.78846 147.44342 1.000 98.16324 79 GLU C O 1
ATOM 12041 N N . GLY C 2 80 ? 159.17469 172.90562 148.65917 1.000 90.76119 80 GLY C N 1
ATOM 12042 C CA . GLY C 2 80 ? 160.41369 173.07613 149.39285 1.000 89.01588 80 GLY C CA 1
ATOM 12043 C C . GLY C 2 80 ? 160.23847 173.85128 150.68766 1.000 88.73040 80 GLY C C 1
ATOM 12044 O O . GLY C 2 80 ? 159.16656 173.88208 151.29101 1.000 89.52723 80 GLY C O 1
ATOM 12045 N N . TRP C 2 81 ? 161.33468 174.44795 151.14164 1.000 75.99999 81 TRP C N 1
ATOM 12046 C CA . TRP C 2 81 ? 161.28948 175.29567 152.32661 1.000 75.15360 81 TRP C CA 1
ATOM 12047 C C . TRP C 2 81 ? 160.50048 176.56950 152.04282 1.000 75.04095 81 TRP C C 1
ATOM 12048 O O . TRP C 2 81 ? 160.83557 177.32039 151.12085 1.000 77.96063 81 TRP C O 1
ATOM 12059 N N . SER C 2 82 ? 159.44559 176.81160 152.82656 1.000 81.85621 82 SER C N 1
ATOM 12060 C CA . SER C 2 82 ? 158.61603 178.00158 152.66197 1.000 84.10389 82 SER C CA 1
ATOM 12061 C C . SER C 2 82 ? 158.31542 178.62436 154.02296 1.000 83.62257 82 SER C C 1
ATOM 12062 O O . SER C 2 82 ? 157.96058 177.89637 154.96534 1.000 82.87816 82 SER C O 1
ATOM 12065 N N . PRO C 2 83 ? 158.47912 179.94727 154.18502 1.000 81.98182 83 PRO C N 1
ATOM 12066 C CA . PRO C 2 83 ? 159.19398 180.90524 153.32660 1.000 80.05945 83 PRO C CA 1
ATOM 12067 C C . PRO C 2 83 ? 160.67617 180.56735 153.20519 1.000 79.98959 83 PRO C C 1
ATOM 12068 O O . PRO C 2 83 ? 161.21973 179.87909 154.06331 1.000 80.95479 83 PRO C O 1
ATOM 12072 N N . GLU C 2 84 ? 161.35033 181.02245 152.15401 1.000 77.75481 84 GLU C N 1
ATOM 12073 C CA . GLU C 2 84 ? 162.74531 180.65786 151.96097 1.000 76.90796 84 GLU C CA 1
ATOM 12074 C C . GLU C 2 84 ? 163.61857 181.26856 153.05859 1.000 78.40460 84 GLU C C 1
ATOM 12075 O O . GLU C 2 84 ? 163.35473 182.38352 153.52085 1.000 78.85812 84 GLU C O 1
ATOM 12081 N N . PRO C 2 85 ? 164.64746 180.55198 153.51208 1.000 71.25601 85 PRO C N 1
ATOM 12082 C CA . PRO C 2 85 ? 165.53627 181.07828 154.55849 1.000 71.34740 85 PRO C CA 1
ATOM 12083 C C . PRO C 2 85 ? 166.48464 182.16375 154.06453 1.000 72.87005 85 PRO C C 1
ATOM 12084 O O . PRO C 2 85 ? 167.70537 181.99456 154.14305 1.000 72.26194 85 PRO C O 1
ATOM 12088 N N . ARG C 2 86 ? 165.95509 183.27340 153.55630 1.000 73.49111 86 ARG C N 1
ATOM 12089 C CA . ARG C 2 86 ? 166.76698 184.35224 153.00578 1.000 71.04747 86 ARG C CA 1
ATOM 12090 C C . ARG C 2 86 ? 166.77627 185.52644 153.97777 1.000 70.15014 86 ARG C C 1
ATOM 12091 O O . ARG C 2 86 ? 165.71550 185.97798 154.42080 1.000 71.94715 86 ARG C O 1
ATOM 12099 N N . CYS C 2 87 ? 167.97309 186.00854 154.31471 1.000 61.63918 87 CYS C N 1
ATOM 12100 C CA . CYS C 2 87 ? 168.15402 187.18475 155.16079 1.000 59.97535 87 CYS C CA 1
ATOM 12101 C C . CYS C 2 87 ? 168.67134 188.36401 154.34277 1.000 58.89392 87 CYS C C 1
ATOM 12102 O O . CYS C 2 87 ? 169.74237 188.27691 153.73330 1.000 61.10065 87 CYS C O 1
ATOM 12105 N N . PHE C 2 88 ? 167.91107 189.45778 154.32871 1.000 66.36889 88 PHE C N 1
ATOM 12106 C CA . PHE C 2 88 ? 168.26628 190.65459 153.57531 1.000 67.11946 88 PHE C CA 1
ATOM 12107 C C . PHE C 2 88 ? 169.14336 191.58602 154.41253 1.000 65.82840 88 PHE C C 1
ATOM 12108 O O . PHE C 2 88 ? 169.00711 191.65686 155.63688 1.000 65.78637 88 PHE C O 1
ATOM 12116 N N . LYS C 2 89 ? 170.04455 192.30829 153.74346 1.000 61.07809 89 LYS C N 1
ATOM 12117 C CA . LYS C 2 89 ? 170.94386 193.21605 154.44728 1.000 60.46154 89 LYS C CA 1
ATOM 12118 C C . LYS C 2 89 ? 170.23348 194.49803 154.86348 1.000 60.79497 89 LYS C C 1
ATOM 12119 O O . LYS C 2 89 ? 169.43855 195.05595 154.10417 1.000 65.25811 89 LYS C O 1
ATOM 12125 N N . LYS C 2 90 ? 170.55804 194.97969 156.06258 1.000 64.88713 90 LYS C N 1
ATOM 12126 C CA . LYS C 2 90 ? 170.05838 196.26383 156.53961 1.000 68.88666 90 LYS C CA 1
ATOM 12127 C C . LYS C 2 90 ? 170.59676 197.44273 155.73559 1.000 69.70172 90 LYS C C 1
ATOM 12128 O O . LYS C 2 90 ? 171.77124 197.47815 155.36103 1.000 68.68549 90 LYS C O 1
ATOM 12134 N N . CYS C 2 91 ? 169.72494 198.41696 155.48307 1.000 91.52917 91 CYS C N 1
ATOM 12135 C CA . CYS C 2 91 ? 170.14149 199.67896 154.88336 1.000 93.09702 91 CYS C CA 1
ATOM 12136 C C . CYS C 2 91 ? 170.93963 200.49996 155.89277 1.000 94.22203 91 CYS C C 1
ATOM 12137 O O . CYS C 2 91 ? 170.58587 200.57140 157.07251 1.000 94.20793 91 CYS C O 1
ATOM 12140 N N . THR C 2 92 ? 172.01779 201.12639 155.42802 1.000 103.32571 92 THR C N 1
ATOM 12141 C CA . THR C 2 92 ? 172.81070 202.00852 156.27552 1.000 103.70770 92 THR C CA 1
ATOM 12142 C C . THR C 2 92 ? 172.29306 203.44481 156.25163 1.000 104.01383 92 THR C C 1
ATOM 12143 O O . THR C 2 92 ? 171.66162 203.88788 155.28853 1.000 103.17807 92 THR C O 1
ATOM 12147 N N . LYS C 2 93 ? 172.56026 204.15765 157.34626 1.000 111.00724 93 LYS C N 1
ATOM 12148 C CA . LYS C 2 93 ? 172.31121 205.58991 157.44471 1.000 111.12779 93 LYS C CA 1
ATOM 12149 C C . LYS C 2 93 ? 172.91311 206.34715 156.25978 1.000 111.87684 93 LYS C C 1
ATOM 12150 O O . LYS C 2 93 ? 174.10895 206.19391 155.97331 1.000 111.54067 93 LYS C O 1
ATOM 12156 N N . PRO C 2 94 ? 172.12761 207.16051 155.55623 1.000 123.00536 94 PRO C N 1
ATOM 12157 C CA . PRO C 2 94 ? 172.62683 207.81708 154.34458 1.000 122.26050 94 PRO C CA 1
ATOM 12158 C C . PRO C 2 94 ? 173.58123 208.96159 154.64634 1.000 122.40973 94 PRO C C 1
ATOM 12159 O O . PRO C 2 94 ? 173.53465 209.58531 155.70940 1.000 122.52011 94 PRO C O 1
ATOM 12163 N N . ASP C 2 95 ? 174.45872 209.22675 153.68210 1.000 123.28057 95 ASP C N 1
ATOM 12164 C CA . ASP C 2 95 ? 175.49928 210.25120 153.77027 1.000 124.32969 95 ASP C CA 1
ATOM 12165 C C . ASP C 2 95 ? 175.00544 211.60184 153.26496 1.000 124.41348 95 ASP C C 1
ATOM 12166 O O . ASP C 2 95 ? 175.76023 212.34974 152.63638 1.000 123.56316 95 ASP C O 1
ATOM 12171 N N . LEU C 2 96 ? 173.74411 211.94048 153.52493 1.000 131.43087 96 LEU C N 1
ATOM 12172 C CA . LEU C 2 96 ? 173.14182 213.13480 152.95088 1.000 131.46446 96 LEU C CA 1
ATOM 12173 C C . LEU C 2 96 ? 173.69054 214.40677 153.59582 1.000 131.55010 96 LEU C C 1
ATOM 12174 O O . LEU C 2 96 ? 174.23471 214.40252 154.70369 1.000 131.63231 96 LEU C O 1
ATOM 12179 N N . SER C 2 97 ? 173.53056 215.50956 152.86610 1.000 134.07632 97 SER C N 1
ATOM 12180 C CA . SER C 2 97 ? 173.99953 216.83044 153.25822 1.000 134.30122 97 SER C CA 1
ATOM 12181 C C . SER C 2 97 ? 172.93847 217.86415 152.90363 1.000 134.71868 97 SER C C 1
ATOM 12182 O O . SER C 2 97 ? 171.96804 217.57318 152.19836 1.000 134.43564 97 SER C O 1
ATOM 12185 N N . ASN C 2 98 ? 173.12921 219.08157 153.42158 1.000 134.90829 98 ASN C N 1
ATOM 12186 C CA . ASN C 2 98 ? 172.13568 220.15921 153.36410 1.000 134.99191 98 ASN C CA 1
ATOM 12187 C C . ASN C 2 98 ? 170.83207 219.80236 154.07506 1.000 135.28105 98 ASN C C 1
ATOM 12188 O O . ASN C 2 98 ? 169.75306 220.24635 153.67462 1.000 134.72468 98 ASN C O 1
ATOM 12193 N N . GLY C 2 99 ? 170.91682 218.99898 155.12776 1.000 138.64703 99 GLY C N 1
ATOM 12194 C CA . GLY C 2 99 ? 169.72045 218.48128 155.76138 1.000 138.25863 99 GLY C CA 1
ATOM 12195 C C . GLY C 2 99 ? 170.07912 217.65301 156.97406 1.000 137.84889 99 GLY C C 1
ATOM 12196 O O . GLY C 2 99 ? 171.21783 217.67128 157.44635 1.000 137.80778 99 GLY C O 1
ATOM 12197 N N . TYR C 2 100 ? 169.08823 216.91963 157.47642 1.000 136.78385 100 TYR C N 1
ATOM 12198 C CA . TYR C 2 100 ? 169.25427 216.19849 158.72923 1.000 137.20097 100 TYR C CA 1
ATOM 12199 C C . TYR C 2 100 ? 168.41201 214.93475 158.68740 1.000 137.28678 100 TYR C C 1
ATOM 12200 O O . TYR C 2 100 ? 167.43518 214.84335 157.94077 1.000 137.12951 100 TYR C O 1
ATOM 12209 N N . ILE C 2 101 ? 168.79632 213.96031 159.50682 1.000 130.77923 101 ILE C N 1
ATOM 12210 C CA . ILE C 2 101 ? 168.02409 212.73964 159.69778 1.000 130.50209 101 ILE C CA 1
ATOM 12211 C C . ILE C 2 101 ? 167.48638 212.73745 161.12079 1.000 130.85522 101 ILE C C 1
ATOM 12212 O O . ILE C 2 101 ? 168.25244 212.88912 162.08037 1.000 130.39289 101 ILE C O 1
ATOM 12217 N N . SER C 2 102 ? 166.16949 212.56819 161.25768 1.000 131.27436 102 SER C N 1
ATOM 12218 C CA . SER C 2 102 ? 165.56250 212.60128 162.58419 1.000 131.58844 102 SER C CA 1
ATOM 12219 C C . SER C 2 102 ? 165.92727 211.35739 163.38330 1.000 131.63595 102 SER C C 1
ATOM 12220 O O . SER C 2 102 ? 166.23454 211.44437 164.57790 1.000 131.57486 102 SER C O 1
ATOM 12223 N N . ASP C 2 103 ? 165.89376 210.19487 162.73909 1.000 124.78356 103 ASP C N 1
ATOM 12224 C CA . ASP C 2 103 ? 166.26416 208.94879 163.39274 1.000 124.59839 103 ASP C CA 1
ATOM 12225 C C . ASP C 2 103 ? 167.74805 208.93070 163.73543 1.000 124.38034 103 ASP C C 1
ATOM 12226 O O . ASP C 2 103 ? 168.59663 209.32827 162.93233 1.000 123.93784 103 ASP C O 1
ATOM 12231 N N . VAL C 2 104 ? 168.05396 208.46444 164.94557 1.000 120.63434 104 VAL C N 1
ATOM 12232 C CA . VAL C 2 104 ? 169.42519 208.46033 165.44016 1.000 120.05986 104 VAL C CA 1
ATOM 12233 C C . VAL C 2 104 ? 170.20496 207.23094 164.98705 1.000 119.85176 104 VAL C C 1
ATOM 12234 O O . VAL C 2 104 ? 171.44413 207.25901 164.99443 1.000 119.65425 104 VAL C O 1
ATOM 12238 N N . LYS C 2 105 ? 169.52214 206.16027 164.59048 1.000 108.46988 105 LYS C N 1
ATOM 12239 C CA . LYS C 2 105 ? 170.17322 204.87717 164.38211 1.000 107.52690 105 LYS C CA 1
ATOM 12240 C C . LYS C 2 105 ? 170.92672 204.85131 163.05690 1.000 106.15178 105 LYS C C 1
ATOM 12241 O O . LYS C 2 105 ? 170.59711 205.56873 162.10815 1.000 105.94775 105 LYS C O 1
ATOM 12247 N N . LEU C 2 106 ? 171.95594 204.00683 163.00979 1.000 94.86007 106 LEU C N 1
ATOM 12248 C CA . LEU C 2 106 ? 172.83992 203.85383 161.86008 1.000 94.64843 106 LEU C CA 1
ATOM 12249 C C . LEU C 2 106 ? 172.30853 202.86350 160.82836 1.000 95.68275 106 LEU C C 1
ATOM 12250 O O . LEU C 2 106 ? 172.50744 203.06010 159.62489 1.000 95.67107 106 LEU C O 1
ATOM 12255 N N . LEU C 2 107 ? 171.63813 201.80155 161.26719 1.000 93.40132 107 LEU C N 1
ATOM 12256 C CA . LEU C 2 107 ? 171.17681 200.73916 160.38452 1.000 90.95598 107 LEU C CA 1
ATOM 12257 C C . LEU C 2 107 ? 169.66956 200.60179 160.52664 1.000 91.65550 107 LEU C C 1
ATOM 12258 O O . LEU C 2 107 ? 169.12717 200.70544 161.63091 1.000 91.64305 107 LEU C O 1
ATOM 12263 N N . TYR C 2 108 ? 169.00015 200.35683 159.40329 1.000 99.75631 108 TYR C N 1
ATOM 12264 C CA . TYR C 2 108 ? 167.54625 200.33504 159.34129 1.000 100.47772 108 TYR C CA 1
ATOM 12265 C C . TYR C 2 108 ? 167.05040 198.98603 158.84481 1.000 100.19057 108 TYR C C 1
ATOM 12266 O O . TYR C 2 108 ? 167.51245 198.48594 157.81386 1.000 100.04166 108 TYR C O 1
ATOM 12275 N N . LYS C 2 109 ? 166.11509 198.40722 159.59309 1.000 101.80469 109 LYS C N 1
ATOM 12276 C CA . LYS C 2 109 ? 165.52034 197.12336 159.25159 1.000 101.29665 109 LYS C CA 1
ATOM 12277 C C . LYS C 2 109 ? 164.83728 197.18098 157.88761 1.000 102.33613 109 LYS C C 1
ATOM 12278 O O . LYS C 2 109 ? 164.37073 198.23267 157.44180 1.000 103.59737 109 LYS C O 1
ATOM 12284 N N . ILE C 2 110 ? 164.79529 196.02697 157.21687 1.000 104.34037 110 ILE C N 1
ATOM 12285 C CA . ILE C 2 110 ? 163.94827 195.86946 156.04041 1.000 105.16401 110 ILE C CA 1
ATOM 12286 C C . ILE C 2 110 ? 162.48869 196.12661 156.39227 1.000 106.04879 110 ILE C C 1
ATOM 12287 O O . ILE C 2 110 ? 162.00332 195.73279 157.46153 1.000 104.67603 110 ILE C O 1
ATOM 12292 N N . GLN C 2 111 ? 161.79044 196.81775 155.48560 1.000 113.93039 111 GLN C N 1
ATOM 12293 C CA . GLN C 2 111 ? 160.44469 197.34891 155.68922 1.000 114.24604 111 GLN C CA 1
ATOM 12294 C C . GLN C 2 111 ? 160.32622 198.39363 156.79460 1.000 114.81996 111 GLN C C 1
ATOM 12295 O O . GLN C 2 111 ? 159.21930 198.87162 157.06339 1.000 114.82414 111 GLN C O 1
ATOM 12301 N N . GLU C 2 112 ? 161.42443 198.76526 157.44567 1.000 121.21050 112 GLU C N 1
ATOM 12302 C CA . GLU C 2 112 ? 161.35727 199.88981 158.36592 1.000 121.78886 112 GLU C CA 1
ATOM 12303 C C . GLU C 2 112 ? 161.59909 201.19659 157.61749 1.000 121.96075 112 GLU C C 1
ATOM 12304 O O . GLU C 2 112 ? 162.26304 201.22738 156.57792 1.000 121.08974 112 GLU C O 1
ATOM 12310 N N . ASN C 2 113 ? 161.05020 202.28093 158.16047 1.000 129.29803 113 ASN C N 1
ATOM 12311 C CA . ASN C 2 113 ? 161.07159 203.58314 157.51326 1.000 129.63300 113 ASN C CA 1
ATOM 12312 C C . ASN C 2 113 ? 161.66755 204.64267 158.43351 1.000 129.48873 113 ASN C C 1
ATOM 12313 O O . ASN C 2 113 ? 161.69115 204.49181 159.65821 1.000 128.63150 113 ASN C O 1
ATOM 12318 N N . MET C 2 114 ? 162.16612 205.71819 157.82638 1.000 127.82435 114 MET C N 1
ATOM 12319 C CA . MET C 2 114 ? 163.00370 206.67624 158.53428 1.000 127.61965 114 MET C CA 1
ATOM 12320 C C . MET C 2 114 ? 162.66823 208.05789 157.99005 1.000 128.54634 114 MET C C 1
ATOM 12321 O O . MET C 2 114 ? 162.34202 208.21243 156.80875 1.000 128.71235 114 MET C O 1
ATOM 12326 N N . ARG C 2 115 ? 162.74191 209.05996 158.85948 1.000 132.24388 115 ARG C N 1
ATOM 12327 C CA . ARG C 2 115 ? 162.36707 210.42638 158.52227 1.000 132.17943 115 ARG C CA 1
ATOM 12328 C C . ARG C 2 115 ? 163.61358 211.29581 158.45671 1.000 132.13769 115 ARG C C 1
ATOM 12329 O O . ARG C 2 115 ? 164.47017 211.23734 159.34544 1.000 132.16140 115 ARG C O 1
ATOM 12337 N N . TYR C 2 116 ? 163.70473 212.09738 157.39682 1.000 133.52116 116 TYR C N 1
ATOM 12338 C CA . TYR C 2 116 ? 164.72444 213.12351 157.24848 1.000 134.18064 116 TYR C CA 1
ATOM 12339 C C . TYR C 2 116 ? 164.08209 214.41948 156.77377 1.000 134.65630 116 TYR C C 1
ATOM 12340 O O . TYR C 2 116 ? 162.97235 214.42879 156.23528 1.000 134.10374 116 TYR C O 1
ATOM 12349 N N . GLY C 2 117 ? 164.77560 215.52754 157.02349 1.000 138.02123 117 GLY C N 1
ATOM 12350 C CA . GLY C 2 117 ? 164.20749 216.83461 156.75329 1.000 137.61327 117 GLY C CA 1
ATOM 12351 C C . GLY C 2 117 ? 165.23762 217.84045 156.28716 1.000 137.60231 117 GLY C C 1
ATOM 12352 O O . GLY C 2 117 ? 166.44661 217.68755 156.49848 1.000 137.41269 117 GLY C O 1
ATOM 12353 N N . CYS C 2 118 ? 164.72726 218.87631 155.62797 1.000 137.26754 118 CYS C N 1
ATOM 12354 C CA . CYS C 2 118 ? 165.53518 219.89726 154.97959 1.000 137.29884 118 CYS C CA 1
ATOM 12355 C C . CYS C 2 118 ? 165.77294 221.10168 155.88074 1.000 137.82167 118 CYS C C 1
ATOM 12356 O O . CYS C 2 118 ? 164.94587 221.45048 156.72755 1.000 137.40301 118 CYS C O 1
ATOM 12359 N N . ALA C 2 119 ? 166.92440 221.73575 155.67975 1.000 140.10631 119 ALA C N 1
ATOM 12360 C CA . ALA C 2 119 ? 167.09163 223.13709 156.02704 1.000 140.00531 119 ALA C CA 1
ATOM 12361 C C . ALA C 2 119 ? 166.16416 224.00620 155.17924 1.000 139.64885 119 ALA C C 1
ATOM 12362 O O . ALA C 2 119 ? 165.71737 223.61760 154.09638 1.000 139.50292 119 ALA C O 1
ATOM 12364 N N . SER C 2 120 ? 165.87199 225.19882 155.69358 1.000 135.00268 120 SER C N 1
ATOM 12365 C CA . SER C 2 120 ? 165.07425 226.16458 154.94866 1.000 135.29019 120 SER C CA 1
ATOM 12366 C C . SER C 2 120 ? 165.77860 226.56709 153.65855 1.000 135.65770 120 SER C C 1
ATOM 12367 O O . SER C 2 120 ? 166.98973 226.80348 153.63606 1.000 134.94842 120 SER C O 1
ATOM 12370 N N . GLY C 2 121 ? 165.00363 226.64388 152.57670 1.000 136.89607 121 GLY C N 1
ATOM 12371 C CA . GLY C 2 121 ? 165.54220 226.84126 151.24896 1.000 136.85494 121 GLY C CA 1
ATOM 12372 C C . GLY C 2 121 ? 165.87538 225.56714 150.50500 1.000 137.26927 121 GLY C C 1
ATOM 12373 O O . GLY C 2 121 ? 166.38062 225.64081 149.37707 1.000 136.73813 121 GLY C O 1
ATOM 12374 N N . TYR C 2 122 ? 165.60759 224.40512 151.09670 1.000 136.36086 122 TYR C N 1
ATOM 12375 C CA . TYR C 2 122 ? 165.83612 223.11454 150.46598 1.000 135.98786 122 TYR C CA 1
ATOM 12376 C C . TYR C 2 122 ? 164.56984 222.27293 150.54695 1.000 135.92544 122 TYR C C 1
ATOM 12377 O O . TYR C 2 122 ? 163.72900 222.46922 151.42863 1.000 135.23098 122 TYR C O 1
ATOM 12386 N N . LYS C 2 123 ? 164.44186 221.33243 149.61144 1.000 135.09089 123 LYS C N 1
ATOM 12387 C CA . LYS C 2 123 ? 163.29689 220.43509 149.55097 1.000 134.64147 123 LYS C CA 1
ATOM 12388 C C . LYS C 2 123 ? 163.77828 219.01160 149.31331 1.000 134.64226 123 LYS C C 1
ATOM 12389 O O . LYS C 2 123 ? 164.81900 218.78646 148.68989 1.000 133.99076 123 LYS C O 1
ATOM 12395 N N . THR C 2 124 ? 163.00580 218.05230 149.82137 1.000 136.95702 124 THR C N 1
ATOM 12396 C CA . THR C 2 124 ? 163.41363 216.65584 149.81530 1.000 136.73409 124 THR C CA 1
ATOM 12397 C C . THR C 2 124 ? 163.42999 216.10637 148.38996 1.000 136.63259 124 THR C C 1
ATOM 12398 O O . THR C 2 124 ? 163.04415 216.77541 147.42668 1.000 136.72625 124 THR C O 1
ATOM 12402 N N . THR C 2 125 ? 163.90422 214.86390 148.26384 1.000 136.75557 125 THR C N 1
ATOM 12403 C CA . THR C 2 125 ? 163.78927 214.15607 146.99282 1.000 137.28491 125 THR C CA 1
ATOM 12404 C C . THR C 2 125 ? 162.33792 214.08900 146.53045 1.000 137.34407 125 THR C C 1
ATOM 12405 O O . THR C 2 125 ? 162.05041 214.23429 145.33612 1.000 136.76025 125 THR C O 1
ATOM 12409 N N . GLY C 2 126 ? 161.40841 213.88668 147.46194 1.000 139.86215 126 GLY C N 1
ATOM 12410 C CA . GLY C 2 126 ? 159.99576 214.02556 147.17886 1.000 139.96180 126 GLY C CA 1
ATOM 12411 C C . GLY C 2 126 ? 159.48345 215.44356 147.07814 1.000 139.96695 126 GLY C C 1
ATOM 12412 O O . GLY C 2 126 ? 158.28024 215.64275 146.89001 1.000 139.88829 126 GLY C O 1
ATOM 12413 N N . GLY C 2 127 ? 160.35819 216.44041 147.19819 1.000 141.16755 127 GLY C N 1
ATOM 12414 C CA . GLY C 2 127 ? 159.95413 217.82692 147.08659 1.000 141.25023 127 GLY C CA 1
ATOM 12415 C C . GLY C 2 127 ? 159.30233 218.40520 148.32141 1.000 141.29187 127 GLY C C 1
ATOM 12416 O O . GLY C 2 127 ? 158.72332 219.49483 148.24450 1.000 140.94796 127 GLY C O 1
ATOM 12417 N N . LYS C 2 128 ? 159.38154 217.71697 149.45587 1.000 139.25857 128 LYS C N 1
ATOM 12418 C CA . LYS C 2 128 ? 158.64209 218.06802 150.65643 1.000 139.18666 128 LYS C CA 1
ATOM 12419 C C . LYS C 2 128 ? 159.51009 218.90619 151.59279 1.000 139.04876 128 LYS C C 1
ATOM 12420 O O . LYS C 2 128 ? 160.67314 219.20615 151.31255 1.000 138.43699 128 LYS C O 1
ATOM 12426 N N . ASP C 2 129 ? 158.91909 219.30311 152.72148 1.000 139.59012 129 ASP C N 1
ATOM 12427 C CA . ASP C 2 129 ? 159.70767 219.83792 153.82583 1.000 139.90993 129 ASP C CA 1
ATOM 12428 C C . ASP C 2 129 ? 160.40764 218.72477 154.59684 1.000 139.56001 129 ASP C C 1
ATOM 12429 O O . ASP C 2 129 ? 161.59189 218.84673 154.92915 1.000 139.50455 129 ASP C O 1
ATOM 12434 N N . GLU C 2 130 ? 159.69709 217.63650 154.88622 1.000 137.51074 130 GLU C N 1
ATOM 12435 C CA . GLU C 2 130 ? 160.29839 216.42833 155.42873 1.000 137.63610 130 GLU C CA 1
ATOM 12436 C C . GLU C 2 130 ? 159.77978 215.21967 154.66322 1.000 138.06190 130 GLU C C 1
ATOM 12437 O O . GLU C 2 130 ? 158.65051 215.21965 154.16580 1.000 138.37560 130 GLU C O 1
ATOM 12443 N N . GLU C 2 131 ? 160.61249 214.18326 154.57682 1.000 137.60770 131 GLU C N 1
ATOM 12444 C CA . GLU C 2 131 ? 160.26871 212.97248 153.84651 1.000 137.17535 131 GLU C CA 1
ATOM 12445 C C . GLU C 2 131 ? 160.63039 211.74430 154.66724 1.000 137.25206 131 GLU C C 1
ATOM 12446 O O . GLU C 2 131 ? 161.69807 211.68999 155.28944 1.000 136.81730 131 GLU C O 1
ATOM 12452 N N . VAL C 2 132 ? 159.73032 210.76369 154.67188 1.000 137.84367 132 VAL C N 1
ATOM 12453 C CA . VAL C 2 132 ? 160.00820 209.44244 155.21839 1.000 137.94095 132 VAL C CA 1
ATOM 12454 C C . VAL C 2 132 ? 160.22668 208.47456 154.06299 1.000 137.34966 132 VAL C C 1
ATOM 12455 O O . VAL C 2 132 ? 159.39298 208.38347 153.15302 1.000 137.00382 132 VAL C O 1
ATOM 12459 N N . VAL C 2 133 ? 161.34413 207.75419 154.09610 1.000 133.41217 133 VAL C N 1
ATOM 12460 C CA . VAL C 2 133 ? 161.66840 206.75968 153.07776 1.000 133.57608 133 VAL C CA 1
ATOM 12461 C C . VAL C 2 133 ? 161.76986 205.40787 153.77156 1.000 132.86569 133 VAL C C 1
ATOM 12462 O O . VAL C 2 133 ? 162.16642 205.31457 154.93859 1.000 132.03189 133 VAL C O 1
ATOM 12466 N N . GLN C 2 134 ? 161.40202 204.35679 153.04588 1.000 123.75593 134 GLN C N 1
ATOM 12467 C CA . GLN C 2 134 ? 161.47491 202.98941 153.53988 1.000 123.51583 134 GLN C CA 1
ATOM 12468 C C . GLN C 2 134 ? 162.62301 202.22612 152.88925 1.000 122.62609 134 GLN C C 1
ATOM 12469 O O . GLN C 2 134 ? 162.83937 202.31319 151.67608 1.000 120.93338 134 GLN C O 1
ATOM 12475 N N . CYS C 2 135 ? 163.35461 201.47919 153.71997 1.000 115.74893 135 CYS C N 1
ATOM 12476 C CA . CYS C 2 135 ? 164.26461 200.42485 153.28329 1.000 115.42761 135 CYS C CA 1
ATOM 12477 C C . CYS C 2 135 ? 163.50160 199.22746 152.73329 1.000 115.63469 135 CYS C C 1
ATOM 12478 O O . CYS C 2 135 ? 163.08206 198.34272 153.48665 1.000 114.05817 135 CYS C O 1
ATOM 12481 N N . LEU C 2 136 ? 163.31674 199.20306 151.41513 1.000 116.99399 136 LEU C N 1
ATOM 12482 C CA . LEU C 2 136 ? 162.60233 198.12564 150.74995 1.000 116.32105 136 LEU C CA 1
ATOM 12483 C C . LEU C 2 136 ? 163.39262 196.82013 150.82998 1.000 116.31676 136 LEU C C 1
ATOM 12484 O O . LEU C 2 136 ? 164.47824 196.74343 151.41334 1.000 116.42943 136 LEU C O 1
ATOM 12489 N N . SER C 2 137 ? 162.80989 195.77558 150.23154 1.000 110.23779 137 SER C N 1
ATOM 12490 C CA . SER C 2 137 ? 163.35020 194.42147 150.32151 1.000 109.67797 137 SER C CA 1
ATOM 12491 C C . SER C 2 137 ? 164.82542 194.34214 149.94584 1.000 109.11533 137 SER C C 1
ATOM 12492 O O . SER C 2 137 ? 165.53462 193.44743 150.41799 1.000 108.35623 137 SER C O 1
ATOM 12495 N N . ASP C 2 138 ? 165.31173 195.26346 149.11576 1.000 113.52921 138 ASP C N 1
ATOM 12496 C CA . ASP C 2 138 ? 166.72508 195.62637 149.14392 1.000 113.93268 138 ASP C CA 1
ATOM 12497 C C . ASP C 2 138 ? 166.89596 197.06530 148.68471 1.000 113.79057 138 ASP C C 1
ATOM 12498 O O . ASP C 2 138 ? 166.53832 197.40839 147.55388 1.000 113.23045 138 ASP C O 1
ATOM 12503 N N . GLY C 2 139 ? 167.44089 197.89314 149.56708 1.000 113.28934 139 GLY C N 1
ATOM 12504 C CA . GLY C 2 139 ? 167.72106 199.28509 149.29010 1.000 112.72732 139 GLY C CA 1
ATOM 12505 C C . GLY C 2 139 ? 166.55901 200.21073 149.60936 1.000 113.66586 139 GLY C C 1
ATOM 12506 O O . GLY C 2 139 ? 165.40715 199.80098 149.74757 1.000 114.06885 139 GLY C O 1
ATOM 12507 N N . TRP C 2 140 ? 166.89581 201.49223 149.73170 1.000 113.43077 140 TRP C N 1
ATOM 12508 C CA . TRP C 2 140 ? 165.91948 202.52782 150.03665 1.000 114.12239 140 TRP C CA 1
ATOM 12509 C C . TRP C 2 140 ? 164.91210 202.69128 148.90381 1.000 113.75911 140 TRP C C 1
ATOM 12510 O O . TRP C 2 140 ? 165.22703 202.49022 147.72772 1.000 112.63696 140 TRP C O 1
ATOM 12521 N N . SER C 2 141 ? 163.68122 203.06190 149.26984 1.000 121.63698 141 SER C N 1
ATOM 12522 C CA . SER C 2 141 ? 162.65720 203.29238 148.25586 1.000 122.65416 141 SER C CA 1
ATOM 12523 C C . SER C 2 141 ? 162.98843 204.50843 147.39996 1.000 123.64857 141 SER C C 1
ATOM 12524 O O . SER C 2 141 ? 162.57352 204.58340 146.23788 1.000 122.78950 141 SER C O 1
ATOM 12527 N N . SER C 2 142 ? 163.73411 205.46008 147.95738 1.000 131.05583 142 SER C N 1
ATOM 12528 C CA . SER C 2 142 ? 164.37048 206.52845 147.20320 1.000 130.95408 142 SER C CA 1
ATOM 12529 C C . SER C 2 142 ? 165.66309 206.89910 147.91382 1.000 130.72156 142 SER C C 1
ATOM 12530 O O . SER C 2 142 ? 165.79610 206.70594 149.12500 1.000 130.07689 142 SER C O 1
ATOM 12533 N N . GLN C 2 143 ? 166.60667 207.43691 147.15786 1.000 134.86232 143 GLN C N 1
ATOM 12534 C CA . GLN C 2 143 ? 167.81452 207.99421 147.75676 1.000 135.43100 143 GLN C CA 1
ATOM 12535 C C . GLN C 2 143 ? 167.50505 209.27263 148.52685 1.000 135.52154 143 GLN C C 1
ATOM 12536 O O . GLN C 2 143 ? 167.00567 210.23871 147.93493 1.000 135.26731 143 GLN C O 1
ATOM 12542 N N . PRO C 2 144 ? 167.77446 209.32189 149.83180 1.000 133.68262 144 PRO C N 1
ATOM 12543 C CA . PRO C 2 144 ? 167.55232 210.55433 150.59987 1.000 133.81264 144 PRO C CA 1
ATOM 12544 C C . PRO C 2 144 ? 168.50161 211.65658 150.15400 1.000 133.53360 144 PRO C C 1
ATOM 12545 O O . PRO C 2 144 ? 169.72124 211.47643 150.13058 1.000 133.78792 144 PRO C O 1
ATOM 12549 N N . THR C 2 145 ? 167.92719 212.80525 149.80729 1.000 134.09798 145 THR C N 1
ATOM 12550 C CA . THR C 2 145 ? 168.69519 213.98706 149.44498 1.000 134.88564 145 THR C CA 1
ATOM 12551 C C . THR C 2 145 ? 167.78067 215.19536 149.58448 1.000 134.88915 145 THR C C 1
ATOM 12552 O O . THR C 2 145 ? 166.58805 215.11623 149.27954 1.000 134.52503 145 THR C O 1
ATOM 12556 N N . CYS C 2 146 ? 168.35022 216.30813 150.04049 1.000 134.13315 146 CYS C N 1
ATOM 12557 C CA . CYS C 2 146 ? 167.65805 217.59154 150.11385 1.000 133.96464 146 CYS C CA 1
ATOM 12558 C C . CYS C 2 146 ? 168.18148 218.49294 149.00195 1.000 134.40448 146 CYS C C 1
ATOM 12559 O O . CYS C 2 146 ? 169.27886 219.04924 149.10102 1.000 134.00115 146 CYS C O 1
ATOM 12562 N N . ARG C 2 147 ? 167.38611 218.62962 147.94434 1.000 135.50038 147 ARG C N 1
ATOM 12563 C CA . ARG C 2 147 ? 167.76397 219.39414 146.76779 1.000 134.87745 147 ARG C CA 1
ATOM 12564 C C . ARG C 2 147 ? 167.35531 220.85265 146.96842 1.000 135.22923 147 ARG C C 1
ATOM 12565 O O . ARG C 2 147 ? 166.98882 221.27147 148.06916 1.000 135.42178 147 ARG C O 1
ATOM 12573 N N . LYS C 2 148 ? 167.41206 221.64452 145.90344 1.000 141.02869 148 LYS C N 1
ATOM 12574 C CA . LYS C 2 148 ? 167.11783 223.06899 146.00626 1.000 141.56989 148 LYS C CA 1
ATOM 12575 C C . LYS C 2 148 ? 165.88567 223.43949 145.18595 1.000 141.63821 148 LYS C C 1
ATOM 12576 O O . LYS C 2 148 ? 165.60596 222.82687 144.15529 1.000 141.30475 148 LYS C O 1
ATOM 12582 N N . PRO D 2 24 ? 195.68273 191.91651 149.17682 1.000 74.32733 24 PRO D N 1
ATOM 12583 C CA . PRO D 2 24 ? 195.59681 191.22768 150.46783 1.000 73.87530 24 PRO D CA 1
ATOM 12584 C C . PRO D 2 24 ? 194.66573 190.01953 150.42637 1.000 73.06889 24 PRO D C 1
ATOM 12585 O O . PRO D 2 24 ? 193.89056 189.86814 149.48252 1.000 73.08827 24 PRO D O 1
ATOM 12589 N N . CYS D 2 25 ? 194.75197 189.16840 151.44496 1.000 71.09999 25 CYS D N 1
ATOM 12590 C CA . CYS D 2 25 ? 194.01644 187.91203 151.45554 1.000 68.42935 25 CYS D CA 1
ATOM 12591 C C . CYS D 2 25 ? 192.54207 188.16628 151.74749 1.000 69.49338 25 CYS D C 1
ATOM 12592 O O . CYS D 2 25 ? 192.19865 188.89360 152.68413 1.000 68.63819 25 CYS D O 1
ATOM 12595 N N . GLY D 2 26 ? 191.67465 187.54947 150.94766 1.000 60.53955 26 GLY D N 1
ATOM 12596 C CA . GLY D 2 26 ? 190.24390 187.64510 151.13285 1.000 54.96021 26 GLY D CA 1
ATOM 12597 C C . GLY D 2 26 ? 189.70821 186.72122 152.20842 1.000 57.59010 26 GLY D C 1
ATOM 12598 O O . GLY D 2 26 ? 190.42986 185.95179 152.84224 1.000 58.43643 26 GLY D O 1
ATOM 12599 N N . PHE D 2 27 ? 188.40020 186.81597 152.41242 1.000 49.31780 27 PHE D N 1
ATOM 12600 C CA . PHE D 2 27 ? 187.69569 185.96039 153.35603 1.000 44.51041 27 PHE D CA 1
ATOM 12601 C C . PHE D 2 27 ? 187.75998 184.50419 152.90951 1.000 47.25932 27 PHE D C 1
ATOM 12602 O O . PHE D 2 27 ? 187.25662 184.17454 151.82474 1.000 47.27030 27 PHE D O 1
ATOM 12610 N N . PRO D 2 28 ? 188.36322 183.61191 153.69489 1.000 50.89615 28 PRO D N 1
ATOM 12611 C CA . PRO D 2 28 ? 188.52412 182.22527 153.24548 1.000 48.93870 28 PRO D CA 1
ATOM 12612 C C . PRO D 2 28 ? 187.19147 181.49306 153.21100 1.000 53.38566 28 PRO D C 1
ATOM 12613 O O . PRO D 2 28 ? 186.33674 181.67804 154.08011 1.000 54.67175 28 PRO D O 1
ATOM 12617 N N . HIS D 2 29 ? 187.02003 180.65111 152.19220 1.000 59.36144 29 HIS D N 1
ATOM 12618 C CA . HIS D 2 29 ? 185.83790 179.79745 152.07926 1.000 58.18698 29 HIS D CA 1
ATOM 12619 C C . HIS D 2 29 ? 186.17098 178.39182 152.57273 1.000 57.99954 29 HIS D C 1
ATOM 12620 O O . HIS D 2 29 ? 186.50450 177.49285 151.80209 1.000 61.39177 29 HIS D O 1
ATOM 12627 N N . VAL D 2 30 ? 186.07818 178.20515 153.88846 1.000 55.96394 30 VAL D N 1
ATOM 12628 C CA . VAL D 2 30 ? 186.45976 176.93195 154.48888 1.000 55.93425 30 VAL D CA 1
ATOM 12629 C C . VAL D 2 30 ? 185.29775 175.96735 154.29635 1.000 57.50375 30 VAL D C 1
ATOM 12630 O O . VAL D 2 30 ? 184.35604 175.94062 155.09614 1.000 58.26294 30 VAL D O 1
ATOM 12634 N N . GLU D 2 31 ? 185.35718 175.17556 153.23095 1.000 60.59766 31 GLU D N 1
ATOM 12635 C CA . GLU D 2 31 ? 184.36546 174.13549 152.99524 1.000 58.36321 31 GLU D CA 1
ATOM 12636 C C . GLU D 2 31 ? 184.48129 173.01767 154.02441 1.000 58.15706 31 GLU D C 1
ATOM 12637 O O . GLU D 2 31 ? 185.58489 172.55749 154.33425 1.000 56.93308 31 GLU D O 1
ATOM 12643 N N . ASN D 2 32 ? 183.33528 172.58281 154.55288 1.000 50.92162 32 ASN D N 1
ATOM 12644 C CA . ASN D 2 32 ? 183.25619 171.60492 155.63848 1.000 48.36214 32 ASN D CA 1
ATOM 12645 C C . ASN D 2 32 ? 183.96770 172.05074 156.91389 1.000 50.33764 32 ASN D C 1
ATOM 12646 O O . ASN D 2 32 ? 184.29269 171.21751 157.76495 1.000 50.27674 32 ASN D O 1
ATOM 12651 N N . GLY D 2 33 ? 184.22631 173.34592 157.07207 1.000 53.11675 33 GLY D N 1
ATOM 12652 C CA . GLY D 2 33 ? 184.97546 173.82581 158.21800 1.000 50.00724 33 GLY D CA 1
ATOM 12653 C C . GLY D 2 33 ? 184.61708 175.25336 158.57592 1.000 49.00983 33 GLY D C 1
ATOM 12654 O O . GLY D 2 33 ? 183.66526 175.80585 158.01735 1.000 51.16672 33 GLY D O 1
ATOM 12655 N N . ARG D 2 34 ? 185.35936 175.86861 159.49639 1.000 44.60723 34 ARG D N 1
ATOM 12656 C CA . ARG D 2 34 ? 184.98981 177.19069 159.97843 1.000 39.52411 34 ARG D CA 1
ATOM 12657 C C . ARG D 2 34 ? 186.24694 177.95512 160.36671 1.000 39.09580 34 ARG D C 1
ATOM 12658 O O . ARG D 2 34 ? 187.24483 177.36127 160.79237 1.000 47.74970 34 ARG D O 1
ATOM 12666 N N . ILE D 2 35 ? 186.18722 179.28303 160.21997 1.000 43.20171 35 ILE D N 1
ATOM 12667 C CA . ILE D 2 35 ? 187.03421 180.20962 160.96899 1.000 36.01706 35 ILE D CA 1
ATOM 12668 C C . ILE D 2 35 ? 186.27484 180.73489 162.18362 1.000 37.15077 35 ILE D C 1
ATOM 12669 O O . ILE D 2 35 ? 185.10133 180.40215 162.38244 1.000 40.79786 35 ILE D O 1
ATOM 12674 N N . ALA D 2 36 ? 186.94842 181.53749 163.01331 1.000 39.77017 36 ALA D N 1
ATOM 12675 C CA . ALA D 2 36 ? 186.33156 182.10422 164.21033 1.000 36.01221 36 ALA D CA 1
ATOM 12676 C C . ALA D 2 36 ? 185.03245 182.83771 163.88757 1.000 36.69708 36 ALA D C 1
ATOM 12677 O O . ALA D 2 36 ? 184.95134 183.59965 162.92058 1.000 39.09008 36 ALA D O 1
ATOM 12679 N N . GLN D 2 37 ? 184.00944 182.58657 164.71088 1.000 38.86758 37 GLN D N 1
ATOM 12680 C CA . GLN D 2 37 ? 182.63470 182.90415 164.33243 1.000 39.36143 37 GLN D CA 1
ATOM 12681 C C . GLN D 2 37 ? 182.39205 184.39578 164.11071 1.000 41.04859 37 GLN D C 1
ATOM 12682 O O . GLN D 2 37 ? 181.63989 184.76688 163.19920 1.000 46.02317 37 GLN D O 1
ATOM 12688 N N . TYR D 2 38 ? 183.07469 185.26764 164.86456 1.000 32.52420 38 TYR D N 1
ATOM 12689 C CA . TYR D 2 38 ? 182.88109 186.70248 164.66111 1.000 26.18986 38 TYR D CA 1
ATOM 12690 C C . TYR D 2 38 ? 183.30542 187.16123 163.27564 1.000 33.10189 38 TYR D C 1
ATOM 12691 O O . TYR D 2 38 ? 182.74739 188.13421 162.75332 1.000 35.58403 38 TYR D O 1
ATOM 12700 N N . TYR D 2 39 ? 184.25253 186.46668 162.64638 1.000 36.74050 39 TYR D N 1
ATOM 12701 C CA . TYR D 2 39 ? 184.65773 186.87830 161.31127 1.000 32.15707 39 TYR D CA 1
ATOM 12702 C C . TYR D 2 39 ? 183.51856 186.74262 160.31333 1.000 35.75503 39 TYR D C 1
ATOM 12703 O O . TYR D 2 39 ? 183.51496 187.43976 159.29372 1.000 40.43105 39 TYR D O 1
ATOM 12712 N N . TYR D 2 40 ? 182.55788 185.85317 160.57853 1.000 36.82620 40 TYR D N 1
ATOM 12713 C CA . TYR D 2 40 ? 181.37236 185.77805 159.73276 1.000 36.88063 40 TYR D CA 1
ATOM 12714 C C . TYR D 2 40 ? 180.49683 187.02208 159.84502 1.000 36.35859 40 TYR D C 1
ATOM 12715 O O . TYR D 2 40 ? 179.89518 187.44269 158.85055 1.000 41.74215 40 TYR D O 1
ATOM 12724 N N . THR D 2 41 ? 180.41823 187.62874 161.03142 1.000 29.61398 41 THR D N 1
ATOM 12725 C CA . THR D 2 41 ? 179.63421 188.85026 161.19054 1.000 25.84488 41 THR D CA 1
ATOM 12726 C C . THR D 2 41 ? 180.42800 190.08799 160.78934 1.000 30.34906 41 THR D C 1
ATOM 12727 O O . THR D 2 41 ? 179.94010 190.93074 160.02934 1.000 37.52796 41 THR D O 1
ATOM 12731 N N . PHE D 2 42 ? 181.64794 190.21377 161.30262 1.000 32.21097 42 PHE D N 1
ATOM 12732 C CA . PHE D 2 42 ? 182.48912 191.38900 161.13275 1.000 24.19386 42 PHE D CA 1
ATOM 12733 C C . PHE D 2 42 ? 183.36002 191.31573 159.88094 1.000 32.99448 42 PHE D C 1
ATOM 12734 O O . PHE D 2 42 ? 184.43017 191.93294 159.84547 1.000 37.82266 42 PHE D O 1
ATOM 12742 N N . LYS D 2 43 ? 182.93214 190.54280 158.87918 1.000 41.91801 43 LYS D N 1
ATOM 12743 C CA . LYS D 2 43 ? 183.70490 190.30419 157.66234 1.000 38.68827 43 LYS D CA 1
ATOM 12744 C C . LYS D 2 43 ? 184.28078 191.58972 157.07172 1.000 42.47319 43 LYS D C 1
ATOM 12745 O O . LYS D 2 43 ? 185.49208 191.69905 156.85485 1.000 46.94973 43 LYS D O 1
ATOM 12751 N N . SER D 2 44 ? 183.42064 192.57120 156.78986 1.000 38.30151 44 SER D N 1
ATOM 12752 C CA . SER D 2 44 ? 183.86718 193.79145 156.12283 1.000 38.30355 44 SER D CA 1
ATOM 12753 C C . SER D 2 44 ? 184.86661 194.59711 156.94628 1.000 40.28923 44 SER D C 1
ATOM 12754 O O . SER D 2 44 ? 185.58905 195.42540 156.38094 1.000 44.50280 44 SER D O 1
ATOM 12757 N N . PHE D 2 45 ? 184.93368 194.37222 158.25839 1.000 31.98216 45 PHE D N 1
ATOM 12758 C CA . PHE D 2 45 ? 185.94794 195.01691 159.08796 1.000 33.42520 45 PHE D CA 1
ATOM 12759 C C . PHE D 2 45 ? 187.29211 194.29758 159.02814 1.000 35.50829 45 PHE D C 1
ATOM 12760 O O . PHE D 2 45 ? 188.34015 194.93654 158.88727 1.000 39.31297 45 PHE D O 1
ATOM 12768 N N . TYR D 2 46 ? 187.28267 192.97075 159.14524 1.000 34.19412 46 TYR D N 1
ATOM 12769 C CA . TYR D 2 46 ? 188.52729 192.21695 159.25334 1.000 38.91461 46 TYR D CA 1
ATOM 12770 C C . TYR D 2 46 ? 189.18063 191.92055 157.90784 1.000 32.89671 46 TYR D C 1
ATOM 12771 O O . TYR D 2 46 ? 190.40292 191.75737 157.84865 1.000 35.96674 46 TYR D O 1
ATOM 12780 N N . PHE D 2 47 ? 188.40990 191.85283 156.82839 1.000 39.98629 47 PHE D N 1
ATOM 12781 C CA . PHE D 2 47 ? 188.95300 191.42977 155.54795 1.000 45.24910 47 PHE D CA 1
ATOM 12782 C C . PHE D 2 47 ? 188.79923 192.53790 154.51346 1.000 47.24201 47 PHE D C 1
ATOM 12783 O O . PHE D 2 47 ? 187.84680 193.32028 154.57885 1.000 48.26136 47 PHE D O 1
ATOM 12791 N N . PRO D 2 48 ? 189.72023 192.63575 153.54006 1.000 54.92202 48 PRO D N 1
ATOM 12792 C CA . PRO D 2 48 ? 190.92378 191.81649 153.30383 1.000 55.07145 48 PRO D CA 1
ATOM 12793 C C . PRO D 2 48 ? 192.06290 192.02384 154.29996 1.000 56.83953 48 PRO D C 1
ATOM 12794 O O . PRO D 2 48 ? 192.22066 193.09624 154.87444 1.000 58.41439 48 PRO D O 1
ATOM 12798 N N . MET D 2 49 ? 192.86876 190.98743 154.51694 1.000 59.23444 49 MET D N 1
ATOM 12799 C CA . MET D 2 49 ? 193.78808 190.90949 155.64246 1.000 59.71435 49 MET D CA 1
ATOM 12800 C C . MET D 2 49 ? 195.22885 191.08076 155.17935 1.000 65.55542 49 MET D C 1
ATOM 12801 O O . MET D 2 49 ? 195.62505 190.55230 154.13584 1.000 67.58246 49 MET D O 1
ATOM 12806 N N . SER D 2 50 ? 196.00260 191.83094 155.95845 1.000 79.10455 50 SER D N 1
ATOM 12807 C CA . SER D 2 50 ? 197.37336 192.15639 155.59869 1.000 80.73214 50 SER D CA 1
ATOM 12808 C C . SER D 2 50 ? 198.25032 190.90966 155.68356 1.000 81.51594 50 SER D C 1
ATOM 12809 O O . SER D 2 50 ? 197.92064 189.92559 156.34856 1.000 83.11804 50 SER D O 1
ATOM 12812 N N . ILE D 2 51 ? 199.36097 190.94571 154.94897 1.000 84.58157 51 ILE D N 1
ATOM 12813 C CA . ILE D 2 51 ? 200.27960 189.81678 154.91447 1.000 85.94051 51 ILE D CA 1
ATOM 12814 C C . ILE D 2 51 ? 200.80688 189.52167 156.32589 1.000 86.23034 51 ILE D C 1
ATOM 12815 O O . ILE D 2 51 ? 200.93693 190.41840 157.16927 1.000 87.15026 51 ILE D O 1
ATOM 12820 N N . ASP D 2 52 ? 201.09404 188.24118 156.58026 1.000 87.23854 52 ASP D N 1
ATOM 12821 C CA . ASP D 2 52 ? 201.53929 187.63640 157.83804 1.000 86.93520 52 ASP D CA 1
ATOM 12822 C C . ASP D 2 52 ? 200.52878 187.60669 158.98793 1.000 86.93364 52 ASP D C 1
ATOM 12823 O O . ASP D 2 52 ? 200.89867 187.15211 160.07655 1.000 86.27771 52 ASP D O 1
ATOM 12828 N N . LYS D 2 53 ? 199.28752 188.06050 158.81442 1.000 80.57855 53 LYS D N 1
ATOM 12829 C CA . LYS D 2 53 ? 198.26303 187.63012 159.76349 1.000 80.33538 53 LYS D CA 1
ATOM 12830 C C . LYS D 2 53 ? 198.04711 186.12449 159.66969 1.000 81.31244 53 LYS D C 1
ATOM 12831 O O . LYS D 2 53 ? 197.97574 185.55277 158.57865 1.000 80.99355 53 LYS D O 1
ATOM 12837 N N . LYS D 2 54 ? 197.94331 185.48695 160.83233 1.000 76.37327 54 LYS D N 1
ATOM 12838 C CA . LYS D 2 54 ? 197.64459 184.06618 160.94838 1.000 74.57254 54 LYS D CA 1
ATOM 12839 C C . LYS D 2 54 ? 196.20626 183.88323 161.41325 1.000 73.03362 54 LYS D C 1
ATOM 12840 O O . LYS D 2 54 ? 195.75126 184.56662 162.33661 1.000 73.93196 54 LYS D O 1
ATOM 12846 N N . LEU D 2 55 ? 195.49785 182.96581 160.75829 1.000 67.96840 55 LEU D N 1
ATOM 12847 C CA . LEU D 2 55 ? 194.07379 182.73028 160.97355 1.000 67.11386 55 LEU D CA 1
ATOM 12848 C C . LEU D 2 55 ? 193.84884 181.24558 161.23200 1.000 64.97118 55 LEU D C 1
ATOM 12849 O O . LEU D 2 55 ? 194.11437 180.41223 160.36004 1.000 66.94613 55 LEU D O 1
ATOM 12854 N N . SER D 2 56 ? 193.41428 180.91356 162.44491 1.000 61.22834 56 SER D N 1
ATOM 12855 C CA . SER D 2 56 ? 193.07247 179.53593 162.77465 1.000 60.69496 56 SER D CA 1
ATOM 12856 C C . SER D 2 56 ? 191.75368 179.12643 162.12705 1.000 58.98542 56 SER D C 1
ATOM 12857 O O . SER D 2 56 ? 190.81428 179.92063 162.03159 1.000 64.59294 56 SER D O 1
ATOM 12860 N N . PHE D 2 57 ? 191.69140 177.87398 161.67979 1.000 54.26393 57 PHE D N 1
ATOM 12861 C CA . PHE D 2 57 ? 190.46908 177.26529 161.17923 1.000 52.95410 57 PHE D CA 1
ATOM 12862 C C . PHE D 2 57 ? 190.37889 175.83784 161.70382 1.000 51.76960 57 PHE D C 1
ATOM 12863 O O . PHE D 2 57 ? 191.37037 175.25647 162.15588 1.000 55.18087 57 PHE D O 1
ATOM 12871 N N . PHE D 2 58 ? 189.17066 175.27559 161.65190 1.000 48.77237 58 PHE D N 1
ATOM 12872 C CA . PHE D 2 58 ? 188.98414 173.90287 162.10828 1.000 46.47083 58 PHE D CA 1
ATOM 12873 C C . PHE D 2 58 ? 187.92241 173.22933 161.25426 1.000 45.92480 58 PHE D C 1
ATOM 12874 O O . PHE D 2 58 ? 187.00022 173.87760 160.75723 1.000 40.32177 58 PHE D O 1
ATOM 12882 N N . CYS D 2 59 ? 188.04456 171.91357 161.11689 1.000 52.29219 59 CYS D N 1
ATOM 12883 C CA . CYS D 2 59 ? 187.06512 171.12738 160.38487 1.000 45.80916 59 CYS D CA 1
ATOM 12884 C C . CYS D 2 59 ? 185.95141 170.64106 161.30254 1.000 42.14993 59 CYS D C 1
ATOM 12885 O O . CYS D 2 59 ? 186.15229 170.42903 162.50066 1.000 48.99102 59 CYS D O 1
ATOM 12888 N N . LEU D 2 60 ? 184.76537 170.47264 160.72187 1.000 44.80826 60 LEU D N 1
ATOM 12889 C CA . LEU D 2 60 ? 183.66802 169.80964 161.40915 1.000 46.02739 60 LEU D CA 1
ATOM 12890 C C . LEU D 2 60 ? 184.01574 168.35280 161.70496 1.000 44.50320 60 LEU D C 1
ATOM 12891 O O . LEU D 2 60 ? 184.95082 167.77892 161.14026 1.000 44.61887 60 LEU D O 1
ATOM 12896 N N . ALA D 2 61 ? 183.24713 167.75742 162.61393 1.000 41.56040 61 ALA D N 1
ATOM 12897 C CA . ALA D 2 61 ? 183.30715 166.31770 162.81951 1.000 39.18028 61 ALA D CA 1
ATOM 12898 C C . ALA D 2 61 ? 183.04597 165.58155 161.50937 1.000 39.91311 61 ALA D C 1
ATOM 12899 O O . ALA D 2 61 ? 182.24387 166.01238 160.67673 1.000 44.11050 61 ALA D O 1
ATOM 12901 N N . GLY D 2 62 ? 183.72536 164.45064 161.33459 1.000 42.88909 62 GLY D N 1
ATOM 12902 C CA . GLY D 2 62 ? 183.71663 163.75414 160.06689 1.000 44.18152 62 GLY D CA 1
ATOM 12903 C C . GLY D 2 62 ? 184.68374 164.28249 159.03259 1.000 45.58956 62 GLY D C 1
ATOM 12904 O O . GLY D 2 62 ? 184.77119 163.70724 157.94104 1.000 47.25087 62 GLY D O 1
ATOM 12905 N N . TYR D 2 63 ? 185.40371 165.35913 159.32943 1.000 50.93692 63 TYR D N 1
ATOM 12906 C CA . TYR D 2 63 ? 186.35566 165.94805 158.40237 1.000 46.85645 63 TYR D CA 1
ATOM 12907 C C . TYR D 2 63 ? 187.65053 166.24428 159.14255 1.000 49.05407 63 TYR D C 1
ATOM 12908 O O . TYR D 2 63 ? 187.68061 166.33510 160.37202 1.000 49.36645 63 TYR D O 1
ATOM 12917 N N . THR D 2 64 ? 188.73001 166.38298 158.37858 1.000 62.35033 64 THR D N 1
ATOM 12918 C CA . THR D 2 64 ? 190.03537 166.62246 158.97457 1.000 61.02519 64 THR D CA 1
ATOM 12919 C C . THR D 2 64 ? 190.89621 167.41715 158.00412 1.000 59.59476 64 THR D C 1
ATOM 12920 O O . THR D 2 64 ? 190.66944 167.39674 156.79285 1.000 61.32094 64 THR D O 1
ATOM 12924 N N . THR D 2 65 ? 191.86873 168.14478 158.54899 1.000 67.24298 65 THR D N 1
ATOM 12925 C CA . THR D 2 65 ? 192.74931 168.93447 157.70206 1.000 66.93775 65 THR D CA 1
ATOM 12926 C C . THR D 2 65 ? 193.71387 168.02355 156.94199 1.000 69.28767 65 THR D C 1
ATOM 12927 O O . THR D 2 65 ? 193.78366 166.81327 157.17396 1.000 69.31560 65 THR D O 1
ATOM 12931 N N . GLU D 2 66 ? 194.45514 168.62517 156.00447 1.000 77.50822 66 GLU D N 1
ATOM 12932 C CA . GLU D 2 66 ? 195.45663 167.87920 155.24545 1.000 76.08389 66 GLU D CA 1
ATOM 12933 C C . GLU D 2 66 ? 196.43891 167.13807 156.14564 1.000 77.27104 66 GLU D C 1
ATOM 12934 O O . GLU D 2 66 ? 196.89909 166.04490 155.79660 1.000 77.63580 66 GLU D O 1
ATOM 12940 N N . SER D 2 67 ? 196.76129 167.70339 157.30705 1.000 76.70451 67 SER D N 1
ATOM 12941 C CA . SER D 2 67 ? 197.70938 167.08631 158.22546 1.000 75.92649 67 SER D CA 1
ATOM 12942 C C . SER D 2 67 ? 197.06204 166.06248 159.14484 1.000 76.19462 67 SER D C 1
ATOM 12943 O O . SER D 2 67 ? 197.76574 165.43658 159.94448 1.000 77.23713 67 SER D O 1
ATOM 12946 N N . GLY D 2 68 ? 195.75034 165.87759 159.04695 1.000 77.60762 68 GLY D N 1
ATOM 12947 C CA . GLY D 2 68 ? 195.01783 165.04158 159.96993 1.000 75.49127 68 GLY D CA 1
ATOM 12948 C C . GLY D 2 68 ? 194.73981 165.68444 161.30830 1.000 76.69419 68 GLY D C 1
ATOM 12949 O O . GLY D 2 68 ? 194.27474 164.99683 162.22405 1.000 76.95141 68 GLY D O 1
ATOM 12950 N N . ARG D 2 69 ? 195.00753 166.97980 161.45157 1.000 70.87871 69 ARG D N 1
ATOM 12951 C CA . ARG D 2 69 ? 194.60795 167.72534 162.63300 1.000 70.33661 69 ARG D CA 1
ATOM 12952 C C . ARG D 2 69 ? 193.12714 168.08723 162.54508 1.000 69.39081 69 ARG D C 1
ATOM 12953 O O . ARG D 2 69 ? 192.50993 168.03658 161.47778 1.000 68.25884 69 ARG D O 1
ATOM 12961 N N . GLN D 2 70 ? 192.55462 168.45332 163.68921 1.000 62.18522 70 GLN D N 1
ATOM 12962 C CA . GLN D 2 70 ? 191.25584 169.11534 163.69773 1.000 61.34714 70 GLN D CA 1
ATOM 12963 C C . GLN D 2 70 ? 191.33599 170.63048 163.55311 1.000 61.72366 70 GLN D C 1
ATOM 12964 O O . GLN D 2 70 ? 190.45274 171.22658 162.92840 1.000 58.68997 70 GLN D O 1
ATOM 12970 N N . GLU D 2 71 ? 192.36629 171.26748 164.10507 1.000 62.94458 71 GLU D N 1
ATOM 12971 C CA . GLU D 2 71 ? 192.52764 172.71497 164.04884 1.000 61.48295 71 GLU D CA 1
ATOM 12972 C C . GLU D 2 71 ? 193.92257 173.07326 163.55844 1.000 62.95220 71 GLU D C 1
ATOM 12973 O O . GLU D 2 71 ? 194.90909 172.46100 163.97399 1.000 65.77037 71 GLU D O 1
ATOM 12979 N N . GLU D 2 72 ? 194.00373 174.06036 162.66757 1.000 65.19549 72 GLU D N 1
ATOM 12980 C CA . GLU D 2 72 ? 195.28251 174.42647 162.07335 1.000 64.59017 72 GLU D CA 1
ATOM 12981 C C . GLU D 2 72 ? 195.24812 175.90570 161.70580 1.000 66.58221 72 GLU D C 1
ATOM 12982 O O . GLU D 2 72 ? 194.18145 176.49279 161.52796 1.000 68.02232 72 GLU D O 1
ATOM 12988 N N . GLN D 2 73 ? 196.43320 176.49354 161.54838 1.000 71.28012 73 GLN D N 1
ATOM 12989 C CA . GLN D 2 73 ? 196.58305 177.90360 161.20570 1.000 69.43465 73 GLN D CA 1
ATOM 12990 C C . GLN D 2 73 ? 196.94621 178.04916 159.73541 1.000 70.53561 73 GLN D C 1
ATOM 12991 O O . GLN D 2 73 ? 197.80626 177.32314 159.22683 1.000 73.72464 73 GLN D O 1
ATOM 12997 N N . THR D 2 74 ? 196.29103 178.98901 159.06162 1.000 71.69531 74 THR D N 1
ATOM 12998 C CA . THR D 2 74 ? 196.74246 179.51795 157.78562 1.000 72.98531 74 THR D CA 1
ATOM 12999 C C . THR D 2 74 ? 197.44064 180.86047 157.96696 1.000 74.46668 74 THR D C 1
ATOM 13000 O O . THR D 2 74 ? 197.22517 181.56640 158.95215 1.000 74.38074 74 THR D O 1
ATOM 13004 N N . THR D 2 75 ? 198.28755 181.21229 156.99970 1.000 79.60279 75 THR D N 1
ATOM 13005 C CA . THR D 2 75 ? 198.98723 182.48612 157.00608 1.000 79.05440 75 THR D CA 1
ATOM 13006 C C . THR D 2 75 ? 198.69325 183.21141 155.69948 1.000 80.35923 75 THR D C 1
ATOM 13007 O O . THR D 2 75 ? 198.62813 182.58755 154.63224 1.000 79.41402 75 THR D O 1
ATOM 13011 N N . CYS D 2 76 ? 198.48772 184.52381 155.79120 1.000 84.93830 76 CYS D N 1
ATOM 13012 C CA . CYS D 2 76 ? 198.27164 185.34192 154.60815 1.000 84.42503 76 CYS D CA 1
ATOM 13013 C C . CYS D 2 76 ? 199.59880 185.59938 153.90361 1.000 85.05776 76 CYS D C 1
ATOM 13014 O O . CYS D 2 76 ? 200.60267 185.92677 154.54223 1.000 85.76623 76 CYS D O 1
ATOM 13017 N N . THR D 2 77 ? 199.60023 185.45105 152.57989 1.000 88.77557 77 THR D N 1
ATOM 13018 C CA . THR D 2 77 ? 200.77658 185.65454 151.74924 1.000 88.22477 77 THR D CA 1
ATOM 13019 C C . THR D 2 77 ? 200.35552 186.45091 150.52422 1.000 89.07499 77 THR D C 1
ATOM 13020 O O . THR D 2 77 ? 199.16575 186.65725 150.27252 1.000 88.65459 77 THR D O 1
ATOM 13024 N N . THR D 2 78 ? 201.34835 186.93890 149.77854 1.000 94.07587 78 THR D N 1
ATOM 13025 C CA . THR D 2 78 ? 201.05937 187.65254 148.53982 1.000 94.02404 78 THR D CA 1
ATOM 13026 C C . THR D 2 78 ? 200.28680 186.78655 147.55043 1.000 94.19472 78 THR D C 1
ATOM 13027 O O . THR D 2 78 ? 199.65587 187.32338 146.63314 1.000 93.88861 78 THR D O 1
ATOM 13031 N N . GLU D 2 79 ? 200.31778 185.46457 147.71989 1.000 94.41011 79 GLU D N 1
ATOM 13032 C CA . GLU D 2 79 ? 199.59015 184.53194 146.87097 1.000 95.21312 79 GLU D CA 1
ATOM 13033 C C . GLU D 2 79 ? 198.23671 184.14213 147.45588 1.000 95.50035 79 GLU D C 1
ATOM 13034 O O . GLU D 2 79 ? 197.56228 183.26630 146.90458 1.000 95.03441 79 GLU D O 1
ATOM 13040 N N . GLY D 2 80 ? 197.83068 184.76712 148.55303 1.000 88.43699 80 GLY D N 1
ATOM 13041 C CA . GLY D 2 80 ? 196.65606 184.36737 149.30181 1.000 86.25231 80 GLY D CA 1
ATOM 13042 C C . GLY D 2 80 ? 196.96047 183.51532 150.51802 1.000 86.03031 80 GLY D C 1
ATOM 13043 O O . GLY D 2 80 ? 198.05365 183.53256 151.08367 1.000 86.60587 80 GLY D O 1
ATOM 13044 N N . TRP D 2 81 ? 195.93329 182.79927 150.95856 1.000 73.57972 81 TRP D N 1
ATOM 13045 C CA . TRP D 2 81 ? 196.05202 181.94444 152.13147 1.000 72.59749 81 TRP D CA 1
ATOM 13046 C C . TRP D 2 81 ? 196.97625 180.76641 151.84514 1.000 72.82310 81 TRP D C 1
ATOM 13047 O O . TRP D 2 81 ? 196.95517 180.19258 150.75304 1.000 72.75252 81 TRP D O 1
ATOM 13058 N N . SER D 2 82 ? 197.79105 180.40256 152.83467 1.000 81.00624 82 SER D N 1
ATOM 13059 C CA . SER D 2 82 ? 198.64883 179.23337 152.69378 1.000 82.72080 82 SER D CA 1
ATOM 13060 C C . SER D 2 82 ? 199.03656 178.71733 154.07172 1.000 81.44361 82 SER D C 1
ATOM 13061 O O . SER D 2 82 ? 199.41653 179.51248 154.93699 1.000 80.95390 82 SER D O 1
ATOM 13064 N N . PRO D 2 83 ? 198.90601 177.41052 154.35216 1.000 81.03164 83 PRO D N 1
ATOM 13065 C CA . PRO D 2 83 ? 198.33558 176.30932 153.55706 1.000 79.99071 83 PRO D CA 1
ATOM 13066 C C . PRO D 2 83 ? 196.85518 176.48667 153.22598 1.000 79.25157 83 PRO D C 1
ATOM 13067 O O . PRO D 2 83 ? 196.18746 177.31479 153.81443 1.000 80.06944 83 PRO D O 1
ATOM 13071 N N . GLU D 2 84 ? 196.33141 175.77625 152.24429 1.000 80.04890 84 GLU D N 1
ATOM 13072 C CA . GLU D 2 84 ? 194.98802 176.05529 151.74706 1.000 78.27684 84 GLU D CA 1
ATOM 13073 C C . GLU D 2 84 ? 193.94065 175.52445 152.72309 1.000 79.44965 84 GLU D C 1
ATOM 13074 O O . GLU D 2 84 ? 193.99706 174.35338 153.10931 1.000 80.31961 84 GLU D O 1
ATOM 13080 N N . PRO D 2 85 ? 192.98427 176.35546 153.14660 1.000 73.20135 85 PRO D N 1
ATOM 13081 C CA . PRO D 2 85 ? 191.92618 175.89434 154.05746 1.000 73.10287 85 PRO D CA 1
ATOM 13082 C C . PRO D 2 85 ? 190.95320 174.93275 153.39331 1.000 75.10801 85 PRO D C 1
ATOM 13083 O O . PRO D 2 85 ? 189.85641 175.33135 152.99001 1.000 73.63520 85 PRO D O 1
ATOM 13087 N N . ARG D 2 86 ? 191.34095 173.66468 153.28061 1.000 72.05057 86 ARG D N 1
ATOM 13088 C CA . ARG D 2 86 ? 190.44231 172.59982 152.85779 1.000 68.81212 86 ARG D CA 1
ATOM 13089 C C . ARG D 2 86 ? 190.32285 171.53778 153.94267 1.000 67.29681 86 ARG D C 1
ATOM 13090 O O . ARG D 2 86 ? 191.29217 171.23462 154.64449 1.000 67.84041 86 ARG D O 1
ATOM 13098 N N . CYS D 2 87 ? 189.11658 170.98739 154.07277 1.000 60.08991 87 CYS D N 1
ATOM 13099 C CA . CYS D 2 87 ? 188.80101 169.91501 155.00912 1.000 55.40722 87 CYS D CA 1
ATOM 13100 C C . CYS D 2 87 ? 188.33561 168.69296 154.23194 1.000 56.19802 87 CYS D C 1
ATOM 13101 O O . CYS D 2 87 ? 187.38051 168.77656 153.45288 1.000 57.50479 87 CYS D O 1
ATOM 13104 N N . PHE D 2 88 ? 189.00679 167.56416 154.44589 1.000 60.62476 88 PHE D N 1
ATOM 13105 C CA . PHE D 2 88 ? 188.76960 166.34215 153.69058 1.000 60.34660 88 PHE D CA 1
ATOM 13106 C C . PHE D 2 88 ? 187.94199 165.38270 154.53576 1.000 59.78747 88 PHE D C 1
ATOM 13107 O O . PHE D 2 88 ? 188.21100 165.20974 155.73086 1.000 59.68614 88 PHE D O 1
ATOM 13115 N N . LYS D 2 89 ? 186.91521 164.79993 153.91862 1.000 58.79202 89 LYS D N 1
ATOM 13116 C CA . LYS D 2 89 ? 186.02236 163.87903 154.60906 1.000 58.45914 89 LYS D CA 1
ATOM 13117 C C . LYS D 2 89 ? 186.73315 162.58901 154.99481 1.000 58.19159 89 LYS D C 1
ATOM 13118 O O . LYS D 2 89 ? 187.50797 162.02761 154.21601 1.000 60.69796 89 LYS D O 1
ATOM 13124 N N . LYS D 2 90 ? 186.46632 162.12532 156.21251 1.000 69.55720 90 LYS D N 1
ATOM 13125 C CA . LYS D 2 90 ? 186.99463 160.84779 156.66665 1.000 72.54228 90 LYS D CA 1
ATOM 13126 C C . LYS D 2 90 ? 186.35363 159.69738 155.89703 1.000 73.01841 90 LYS D C 1
ATOM 13127 O O . LYS D 2 90 ? 185.14267 159.68523 155.66178 1.000 73.11197 90 LYS D O 1
ATOM 13133 N N . CYS D 2 91 ? 187.17297 158.72415 155.50804 1.000 93.96670 91 CYS D N 1
ATOM 13134 C CA . CYS D 2 91 ? 186.67027 157.54959 154.80512 1.000 95.52109 91 CYS D CA 1
ATOM 13135 C C . CYS D 2 91 ? 185.95465 156.60858 155.77006 1.000 97.56418 91 CYS D C 1
ATOM 13136 O O . CYS D 2 91 ? 186.45415 156.32859 156.86409 1.000 97.87141 91 CYS D O 1
ATOM 13139 N N . THR D 2 92 ? 184.78561 156.11596 155.36353 1.000 106.07917 92 THR D N 1
ATOM 13140 C CA . THR D 2 92 ? 184.00953 155.22046 156.21048 1.000 106.55644 92 THR D CA 1
ATOM 13141 C C . THR D 2 92 ? 184.53116 153.79128 156.10117 1.000 107.27946 92 THR D C 1
ATOM 13142 O O . THR D 2 92 ? 185.05397 153.37516 155.06308 1.000 106.54211 92 THR D O 1
ATOM 13146 N N . LYS D 2 93 ? 184.39932 153.04729 157.19693 1.000 111.81966 93 LYS D N 1
ATOM 13147 C CA . LYS D 2 93 ? 184.57688 151.60269 157.16771 1.000 111.82954 93 LYS D CA 1
ATOM 13148 C C . LYS D 2 93 ? 183.71440 150.96790 156.07479 1.000 112.52624 93 LYS D C 1
ATOM 13149 O O . LYS D 2 93 ? 182.51765 151.27401 155.97777 1.000 112.02524 93 LYS D O 1
ATOM 13155 N N . PRO D 2 94 ? 184.27848 150.09411 155.24460 1.000 122.07932 94 PRO D N 1
ATOM 13156 C CA . PRO D 2 94 ? 183.51068 149.49117 154.15240 1.000 121.66430 94 PRO D CA 1
ATOM 13157 C C . PRO D 2 94 ? 182.52192 148.45251 154.65591 1.000 121.43223 94 PRO D C 1
ATOM 13158 O O . PRO D 2 94 ? 182.73574 147.79659 155.67851 1.000 121.45026 94 PRO D O 1
ATOM 13162 N N . ASP D 2 95 ? 181.42266 148.30770 153.91537 1.000 123.16880 95 ASP D N 1
ATOM 13163 C CA . ASP D 2 95 ? 180.52473 147.16167 154.06873 1.000 124.36652 95 ASP D CA 1
ATOM 13164 C C . ASP D 2 95 ? 181.11291 145.96597 153.31412 1.000 124.85195 95 ASP D C 1
ATOM 13165 O O . ASP D 2 95 ? 180.58269 145.49219 152.30676 1.000 124.35406 95 ASP D O 1
ATOM 13170 N N . LEU D 2 96 ? 182.24813 145.48574 153.82443 1.000 130.00692 96 LEU D N 1
ATOM 13171 C CA . LEU D 2 96 ? 183.10024 144.56884 153.07346 1.000 130.20029 96 LEU D CA 1
ATOM 13172 C C . LEU D 2 96 ? 182.38222 143.24787 152.82294 1.000 130.24297 96 LEU D C 1
ATOM 13173 O O . LEU D 2 96 ? 182.00219 142.54334 153.76326 1.000 130.18859 96 LEU D O 1
ATOM 13178 N N . SER D 2 97 ? 182.20273 142.92122 151.54682 1.000 134.35955 97 SER D N 1
ATOM 13179 C CA . SER D 2 97 ? 181.64730 141.63950 151.13397 1.000 134.41198 97 SER D CA 1
ATOM 13180 C C . SER D 2 97 ? 182.65864 140.50692 151.27747 1.000 134.69255 97 SER D C 1
ATOM 13181 O O . SER D 2 97 ? 183.80339 140.61809 150.82640 1.000 134.62323 97 SER D O 1
ATOM 13184 N N . ASN D 2 98 ? 182.21894 139.41632 151.91175 1.000 133.90920 98 ASN D N 1
ATOM 13185 C CA . ASN D 2 98 ? 182.99301 138.17766 152.03629 1.000 134.12499 98 ASN D CA 1
ATOM 13186 C C . ASN D 2 98 ? 184.35765 138.38589 152.69142 1.000 134.44641 98 ASN D C 1
ATOM 13187 O O . ASN D 2 98 ? 185.34345 137.74503 152.32097 1.000 134.43247 98 ASN D O 1
ATOM 13192 N N . GLY D 2 99 ? 184.42803 139.28329 153.67032 1.000 136.16243 99 GLY D N 1
ATOM 13193 C CA . GLY D 2 99 ? 185.72980 139.61894 154.21149 1.000 135.92590 99 GLY D CA 1
ATOM 13194 C C . GLY D 2 99 ? 185.63437 140.15004 155.62510 1.000 135.52002 99 GLY D C 1
ATOM 13195 O O . GLY D 2 99 ? 184.55888 140.20986 156.22519 1.000 135.54906 99 GLY D O 1
ATOM 13196 N N . TYR D 2 100 ? 186.79470 140.53758 156.15079 1.000 131.16417 100 TYR D N 1
ATOM 13197 C CA . TYR D 2 100 ? 186.91083 141.04040 157.51214 1.000 131.34545 100 TYR D CA 1
ATOM 13198 C C . TYR D 2 100 ? 187.84585 142.24187 157.54393 1.000 132.27352 100 TYR D C 1
ATOM 13199 O O . TYR D 2 100 ? 188.62871 142.47261 156.61612 1.000 132.43903 100 TYR D O 1
ATOM 13208 N N . ILE D 2 101 ? 187.78766 142.97681 158.65852 1.000 128.98848 101 ILE D N 1
ATOM 13209 C CA . ILE D 2 101 ? 188.67452 144.10282 158.91987 1.000 128.18217 101 ILE D CA 1
ATOM 13210 C C . ILE D 2 101 ? 189.26872 143.91724 160.30779 1.000 128.33294 101 ILE D C 1
ATOM 13211 O O . ILE D 2 101 ? 188.67141 143.27834 161.17979 1.000 128.20758 101 ILE D O 1
ATOM 13216 N N . SER D 2 102 ? 190.45710 144.48836 160.51247 1.000 127.73963 102 SER D N 1
ATOM 13217 C CA . SER D 2 102 ? 191.13768 144.36289 161.79437 1.000 127.50328 102 SER D CA 1
ATOM 13218 C C . SER D 2 102 ? 190.55007 145.26047 162.87601 1.000 127.50561 102 SER D C 1
ATOM 13219 O O . SER D 2 102 ? 190.79012 145.01162 164.06232 1.000 127.57166 102 SER D O 1
ATOM 13222 N N . ASP D 2 103 ? 189.79366 146.29086 162.50316 1.000 120.00162 103 ASP D N 1
ATOM 13223 C CA . ASP D 2 103 ? 189.60500 147.45689 163.35314 1.000 119.34443 103 ASP D CA 1
ATOM 13224 C C . ASP D 2 103 ? 188.14814 147.62222 163.76432 1.000 118.82458 103 ASP D C 1
ATOM 13225 O O . ASP D 2 103 ? 187.22603 147.22611 163.04512 1.000 118.51629 103 ASP D O 1
ATOM 13230 N N . VAL D 2 104 ? 187.96282 148.21878 164.94570 1.000 115.02528 104 VAL D N 1
ATOM 13231 C CA . VAL D 2 104 ? 186.65150 148.66242 165.41614 1.000 114.98300 104 VAL D CA 1
ATOM 13232 C C . VAL D 2 104 ? 186.23774 149.99739 164.81982 1.000 115.24781 104 VAL D C 1
ATOM 13233 O O . VAL D 2 104 ? 185.11196 150.45074 165.06167 1.000 115.36587 104 VAL D O 1
ATOM 13237 N N . LYS D 2 105 ? 187.11227 150.63320 164.04382 1.000 105.64533 105 LYS D N 1
ATOM 13238 C CA . LYS D 2 105 ? 186.92407 152.01425 163.62093 1.000 103.57597 105 LYS D CA 1
ATOM 13239 C C . LYS D 2 105 ? 185.89173 152.12598 162.50661 1.000 103.28926 105 LYS D C 1
ATOM 13240 O O . LYS D 2 105 ? 185.85602 151.31152 161.58003 1.000 104.62487 105 LYS D O 1
ATOM 13246 N N . LEU D 2 106 ? 185.05377 153.15807 162.60850 1.000 91.67494 106 LEU D N 1
ATOM 13247 C CA . LEU D 2 106 ? 184.10619 153.55099 161.57227 1.000 91.23261 106 LEU D CA 1
ATOM 13248 C C . LEU D 2 106 ? 184.69884 154.54484 160.58066 1.000 92.06910 106 LEU D C 1
ATOM 13249 O O . LEU D 2 106 ? 184.37723 154.48813 159.38911 1.000 92.68845 106 LEU D O 1
ATOM 13254 N N . LEU D 2 107 ? 185.55549 155.45597 161.03624 1.000 88.56640 107 LEU D N 1
ATOM 13255 C CA . LEU D 2 107 ? 186.04984 156.53868 160.19893 1.000 87.56884 107 LEU D CA 1
ATOM 13256 C C . LEU D 2 107 ? 187.56728 156.56921 160.27960 1.000 88.92035 107 LEU D C 1
ATOM 13257 O O . LEU D 2 107 ? 188.14769 156.31346 161.33876 1.000 88.93766 107 LEU D O 1
ATOM 13262 N N . TYR D 2 108 ? 188.20424 156.88826 159.15561 1.000 98.03976 108 TYR D N 1
ATOM 13263 C CA . TYR D 2 108 ? 189.65523 156.90704 159.05171 1.000 99.00588 108 TYR D CA 1
ATOM 13264 C C . TYR D 2 108 ? 190.14633 158.26313 158.56746 1.000 99.22745 108 TYR D C 1
ATOM 13265 O O . TYR D 2 108 ? 189.50763 158.90547 157.72796 1.000 99.46594 108 TYR D O 1
ATOM 13274 N N . LYS D 2 109 ? 191.28257 158.68894 159.11373 1.000 100.58436 109 LYS D N 1
ATOM 13275 C CA . LYS D 2 109 ? 191.92965 159.92269 158.69003 1.000 100.19502 109 LYS D CA 1
ATOM 13276 C C . LYS D 2 109 ? 192.27186 159.88847 157.20321 1.000 101.67175 109 LYS D C 1
ATOM 13277 O O . LYS D 2 109 ? 192.49621 158.82804 156.61393 1.000 101.74213 109 LYS D O 1
ATOM 13283 N N . ILE D 2 110 ? 192.29357 161.07750 156.59792 1.000 106.56069 110 ILE D N 1
ATOM 13284 C CA . ILE D 2 110 ? 192.83746 161.24405 155.25485 1.000 107.01155 110 ILE D CA 1
ATOM 13285 C C . ILE D 2 110 ? 194.28812 160.77954 155.22485 1.000 108.76579 110 ILE D C 1
ATOM 13286 O O . ILE D 2 110 ? 195.08129 161.09733 156.12092 1.000 107.35762 110 ILE D O 1
ATOM 13291 N N . GLN D 2 111 ? 194.62660 159.97234 154.21577 1.000 115.99616 111 GLN D N 1
ATOM 13292 C CA . GLN D 2 111 ? 195.95431 159.37428 154.06354 1.000 115.93130 111 GLN D CA 1
ATOM 13293 C C . GLN D 2 111 ? 196.35407 158.50314 155.25160 1.000 115.97450 111 GLN D C 1
ATOM 13294 O O . GLN D 2 111 ? 197.54209 158.23361 155.45636 1.000 116.52474 111 GLN D O 1
ATOM 13300 N N . GLU D 2 112 ? 195.38133 158.05492 156.03903 1.000 116.57319 112 GLU D N 1
ATOM 13301 C CA . GLU D 2 112 ? 195.57550 156.86016 156.84216 1.000 117.24219 112 GLU D CA 1
ATOM 13302 C C . GLU D 2 112 ? 195.28187 155.63045 155.98091 1.000 117.86307 112 GLU D C 1
ATOM 13303 O O . GLU D 2 112 ? 194.71722 155.72963 154.88806 1.000 117.50786 112 GLU D O 1
ATOM 13309 N N . ASN D 2 113 ? 195.66304 154.45417 156.47512 1.000 121.85862 113 ASN D N 1
ATOM 13310 C CA . ASN D 2 113 ? 195.43388 153.22371 155.73509 1.000 121.51513 113 ASN D CA 1
ATOM 13311 C C . ASN D 2 113 ? 194.83370 152.14633 156.62698 1.000 121.79675 113 ASN D C 1
ATOM 13312 O O . ASN D 2 113 ? 194.91869 152.19220 157.85673 1.000 120.93156 113 ASN D O 1
ATOM 13317 N N . MET D 2 114 ? 194.21377 151.17531 155.96352 1.000 122.86173 114 MET D N 1
ATOM 13318 C CA . MET D 2 114 ? 193.36086 150.17767 156.58669 1.000 122.41130 114 MET D CA 1
ATOM 13319 C C . MET D 2 114 ? 193.65824 148.80495 156.00704 1.000 122.63773 114 MET D C 1
ATOM 13320 O O . MET D 2 114 ? 193.86692 148.67296 154.79790 1.000 122.55900 114 MET D O 1
ATOM 13325 N N . ARG D 2 115 ? 193.66427 147.78484 156.86073 1.000 127.70866 115 ARG D N 1
ATOM 13326 C CA . ARG D 2 115 ? 193.97360 146.42573 156.44179 1.000 128.17633 115 ARG D CA 1
ATOM 13327 C C . ARG D 2 115 ? 192.67828 145.62578 156.43580 1.000 128.09267 115 ARG D C 1
ATOM 13328 O O . ARG D 2 115 ? 191.90647 145.68272 157.39917 1.000 127.96305 115 ARG D O 1
ATOM 13336 N N . TYR D 2 116 ? 192.44163 144.88385 155.35768 1.000 129.39054 116 TYR D N 1
ATOM 13337 C CA . TYR D 2 116 ? 191.27913 144.01647 155.24870 1.000 129.38467 116 TYR D CA 1
ATOM 13338 C C . TYR D 2 116 ? 191.70966 142.67079 154.68608 1.000 130.24705 116 TYR D C 1
ATOM 13339 O O . TYR D 2 116 ? 192.79261 142.53618 154.10993 1.000 131.14558 116 TYR D O 1
ATOM 13348 N N . GLY D 2 117 ? 190.85031 141.66635 154.85498 1.000 129.83223 117 GLY D N 1
ATOM 13349 C CA . GLY D 2 117 ? 191.21292 140.34274 154.39558 1.000 129.85826 117 GLY D CA 1
ATOM 13350 C C . GLY D 2 117 ? 190.01790 139.47230 154.07441 1.000 129.86309 117 GLY D C 1
ATOM 13351 O O . GLY D 2 117 ? 188.86298 139.87234 154.23038 1.000 130.09629 117 GLY D O 1
ATOM 13352 N N . CYS D 2 118 ? 190.32458 138.24776 153.65607 1.000 128.24851 118 CYS D N 1
ATOM 13353 C CA . CYS D 2 118 ? 189.39416 137.36537 152.96856 1.000 128.25227 118 CYS D CA 1
ATOM 13354 C C . CYS D 2 118 ? 188.76258 136.32634 153.88408 1.000 128.10639 118 CYS D C 1
ATOM 13355 O O . CYS D 2 118 ? 189.38693 135.82683 154.82369 1.000 127.92438 118 CYS D O 1
ATOM 13358 N N . ALA D 2 119 ? 187.50512 136.00852 153.58870 1.000 130.02281 119 ALA D N 1
ATOM 13359 C CA . ALA D 2 119 ? 186.93828 134.73157 153.98793 1.000 129.90162 119 ALA D CA 1
ATOM 13360 C C . ALA D 2 119 ? 187.69380 133.59220 153.30394 1.000 129.78463 119 ALA D C 1
ATOM 13361 O O . ALA D 2 119 ? 188.36402 133.77652 152.28382 1.000 129.57663 119 ALA D O 1
ATOM 13363 N N . SER D 2 120 ? 187.57857 132.40059 153.88292 1.000 128.81435 120 SER D N 1
ATOM 13364 C CA . SER D 2 120 ? 188.27904 131.22897 153.36761 1.000 129.15245 120 SER D CA 1
ATOM 13365 C C . SER D 2 120 ? 187.79723 130.86784 151.96596 1.000 129.49814 120 SER D C 1
ATOM 13366 O O . SER D 2 120 ? 186.59843 130.67631 151.74000 1.000 129.24666 120 SER D O 1
ATOM 13369 N N . GLY D 2 121 ? 188.73809 130.77750 151.02616 1.000 131.75913 121 GLY D N 1
ATOM 13370 C CA . GLY D 2 121 ? 188.42415 130.58747 149.62421 1.000 132.22417 121 GLY D CA 1
ATOM 13371 C C . GLY D 2 121 ? 188.24751 131.84473 148.80265 1.000 132.62113 121 GLY D C 1
ATOM 13372 O O . GLY D 2 121 ? 187.85112 131.74728 147.63490 1.000 132.15241 121 GLY D O 1
ATOM 13373 N N . TYR D 2 122 ? 188.52606 133.01688 149.36443 1.000 131.85648 122 TYR D N 1
ATOM 13374 C CA . TYR D 2 122 ? 188.35992 134.28377 148.66945 1.000 131.86607 122 TYR D CA 1
ATOM 13375 C C . TYR D 2 122 ? 189.68972 135.02405 148.57780 1.000 132.01596 122 TYR D C 1
ATOM 13376 O O . TYR D 2 122 ? 190.62806 134.76193 149.33505 1.000 131.58785 122 TYR D O 1
ATOM 13385 N N . LYS D 2 123 ? 189.76120 135.94646 147.61731 1.000 130.12598 123 LYS D N 1
ATOM 13386 C CA . LYS D 2 123 ? 190.96023 136.72663 147.34097 1.000 129.87894 123 LYS D CA 1
ATOM 13387 C C . LYS D 2 123 ? 190.55270 138.17457 147.11447 1.000 129.53891 123 LYS D C 1
ATOM 13388 O O . LYS D 2 123 ? 189.50719 138.44037 146.51646 1.000 129.35049 123 LYS D O 1
ATOM 13394 N N . THR D 2 124 ? 191.38361 139.10714 147.58024 1.000 131.49777 124 THR D N 1
ATOM 13395 C CA . THR D 2 124 ? 191.00875 140.51528 147.57358 1.000 132.15248 124 THR D CA 1
ATOM 13396 C C . THR D 2 124 ? 190.96859 141.05763 146.14593 1.000 131.95903 124 THR D C 1
ATOM 13397 O O . THR D 2 124 ? 191.25785 140.35874 145.16973 1.000 131.75973 124 THR D O 1
ATOM 13401 N N . THR D 2 125 ? 190.57938 142.33173 146.03442 1.000 132.42690 125 THR D N 1
ATOM 13402 C CA . THR D 2 125 ? 190.67610 143.04086 144.76237 1.000 132.83474 125 THR D CA 1
ATOM 13403 C C . THR D 2 125 ? 192.07878 142.93534 144.17587 1.000 132.64175 125 THR D C 1
ATOM 13404 O O . THR D 2 125 ? 192.24413 142.77712 142.96052 1.000 131.56515 125 THR D O 1
ATOM 13408 N N . GLY D 2 126 ? 193.10153 143.00703 145.02588 1.000 133.38382 126 GLY D N 1
ATOM 13409 C CA . GLY D 2 126 ? 194.45784 142.76378 144.58644 1.000 132.99368 126 GLY D CA 1
ATOM 13410 C C . GLY D 2 126 ? 194.87349 141.31363 144.52012 1.000 133.23507 126 GLY D C 1
ATOM 13411 O O . GLY D 2 126 ? 196.04037 141.02894 144.23685 1.000 132.68158 126 GLY D O 1
ATOM 13412 N N . GLY D 2 127 ? 193.95708 140.38098 144.77513 1.000 134.72717 127 GLY D N 1
ATOM 13413 C CA . GLY D 2 127 ? 194.24505 138.97208 144.61665 1.000 134.26402 127 GLY D CA 1
ATOM 13414 C C . GLY D 2 127 ? 194.97421 138.31131 145.76612 1.000 134.63692 127 GLY D C 1
ATOM 13415 O O . GLY D 2 127 ? 195.17339 137.09058 145.72503 1.000 134.55119 127 GLY D O 1
ATOM 13416 N N . LYS D 2 128 ? 195.37644 139.06153 146.78895 1.000 132.18988 128 LYS D N 1
ATOM 13417 C CA . LYS D 2 128 ? 196.02186 138.45967 147.94482 1.000 131.55387 128 LYS D CA 1
ATOM 13418 C C . LYS D 2 128 ? 194.98349 137.91751 148.92643 1.000 131.16021 128 LYS D C 1
ATOM 13419 O O . LYS D 2 128 ? 193.77166 138.00254 148.70985 1.000 130.77573 128 LYS D O 1
ATOM 13425 N N . ASP D 2 129 ? 195.47518 137.33656 150.02388 1.000 128.49736 129 ASP D N 1
ATOM 13426 C CA . ASP D 2 129 ? 194.62986 137.04746 151.17673 1.000 129.03794 129 ASP D CA 1
ATOM 13427 C C . ASP D 2 129 ? 194.31672 138.29259 151.99618 1.000 129.37905 129 ASP D C 1
ATOM 13428 O O . ASP D 2 129 ? 193.26755 138.35142 152.64702 1.000 129.40437 129 ASP D O 1
ATOM 13433 N N . GLU D 2 130 ? 195.20073 139.28813 151.97975 1.000 129.77230 130 GLU D N 1
ATOM 13434 C CA . GLU D 2 130 ? 194.98369 140.53105 152.70378 1.000 129.66002 130 GLU D CA 1
ATOM 13435 C C . GLU D 2 130 ? 195.46641 141.69947 151.85951 1.000 129.65166 130 GLU D C 1
ATOM 13436 O O . GLU D 2 130 ? 196.37386 141.55895 151.03590 1.000 130.39170 130 GLU D O 1
ATOM 13442 N N . GLU D 2 131 ? 194.84900 142.85824 152.07586 1.000 131.14428 131 GLU D N 1
ATOM 13443 C CA . GLU D 2 131 ? 195.14968 144.04830 151.29572 1.000 131.52815 131 GLU D CA 1
ATOM 13444 C C . GLU D 2 131 ? 195.04931 145.27960 152.18500 1.000 131.23803 131 GLU D C 1
ATOM 13445 O O . GLU D 2 131 ? 194.21599 145.34582 153.09362 1.000 131.18728 131 GLU D O 1
ATOM 13451 N N . VAL D 2 132 ? 195.89743 146.26559 151.90193 1.000 131.02947 132 VAL D N 1
ATOM 13452 C CA . VAL D 2 132 ? 195.87763 147.54860 152.59184 1.000 131.71272 132 VAL D CA 1
ATOM 13453 C C . VAL D 2 132 ? 195.40677 148.61380 151.61237 1.000 131.76356 132 VAL D C 1
ATOM 13454 O O . VAL D 2 132 ? 195.85455 148.65849 150.46034 1.000 131.66785 132 VAL D O 1
ATOM 13458 N N . VAL D 2 133 ? 194.49958 149.46944 152.07598 1.000 125.30908 133 VAL D N 1
ATOM 13459 C CA . VAL D 2 133 ? 193.90262 150.52153 151.26234 1.000 124.97136 133 VAL D CA 1
ATOM 13460 C C . VAL D 2 133 ? 194.09532 151.85708 151.96755 1.000 124.61571 133 VAL D C 1
ATOM 13461 O O . VAL D 2 133 ? 193.97352 151.94705 153.19393 1.000 123.68829 133 VAL D O 1
ATOM 13465 N N . GLN D 2 134 ? 194.40997 152.89150 151.19419 1.000 119.16746 134 GLN D N 1
ATOM 13466 C CA . GLN D 2 134 ? 194.62681 154.22770 151.72935 1.000 118.53539 134 GLN D CA 1
ATOM 13467 C C . GLN D 2 134 ? 193.38120 155.08384 151.54183 1.000 118.33036 134 GLN D C 1
ATOM 13468 O O . GLN D 2 134 ? 192.74865 155.05782 150.48207 1.000 117.84583 134 GLN D O 1
ATOM 13474 N N . CYS D 2 135 ? 193.03573 155.84189 152.58084 1.000 113.49244 135 CYS D N 1
ATOM 13475 C CA . CYS D 2 135 ? 191.98793 156.85027 152.47627 1.000 113.29958 135 CYS D CA 1
ATOM 13476 C C . CYS D 2 135 ? 192.50823 158.04917 151.69094 1.000 113.63027 135 CYS D C 1
ATOM 13477 O O . CYS D 2 135 ? 193.46998 158.70356 152.10670 1.000 112.47082 135 CYS D O 1
ATOM 13480 N N . LEU D 2 136 ? 191.87551 158.33562 150.55803 1.000 118.51595 136 LEU D N 1
ATOM 13481 C CA . LEU D 2 136 ? 192.24534 159.45047 149.69960 1.000 118.52831 136 LEU D CA 1
ATOM 13482 C C . LEU D 2 136 ? 191.08580 160.42962 149.56035 1.000 118.30372 136 LEU D C 1
ATOM 13483 O O . LEU D 2 136 ? 189.98314 160.20760 150.06755 1.000 118.27147 136 LEU D O 1
ATOM 13488 N N . SER D 2 137 ? 191.37284 161.53709 148.86732 1.000 118.60996 137 SER D N 1
ATOM 13489 C CA . SER D 2 137 ? 190.43676 162.65337 148.75589 1.000 118.82578 137 SER D CA 1
ATOM 13490 C C . SER D 2 137 ? 189.07624 162.21201 148.23193 1.000 119.65085 137 SER D C 1
ATOM 13491 O O . SER D 2 137 ? 188.05081 162.80820 148.58066 1.000 118.85943 137 SER D O 1
ATOM 13494 N N . ASP D 2 138 ? 189.04639 161.17475 147.39739 1.000 120.21138 138 ASP D N 1
ATOM 13495 C CA . ASP D 2 138 ? 187.83463 160.72606 146.72741 1.000 119.71954 138 ASP D CA 1
ATOM 13496 C C . ASP D 2 138 ? 187.29792 159.42389 147.30126 1.000 119.83052 138 ASP D C 1
ATOM 13497 O O . ASP D 2 138 ? 186.29619 158.90502 146.79706 1.000 119.22816 138 ASP D O 1
ATOM 13502 N N . GLY D 2 139 ? 187.93466 158.88461 148.34020 1.000 120.11079 139 GLY D N 1
ATOM 13503 C CA . GLY D 2 139 ? 187.58451 157.62006 148.94127 1.000 119.84943 139 GLY D CA 1
ATOM 13504 C C . GLY D 2 139 ? 188.80744 156.74962 149.11117 1.000 120.08800 139 GLY D C 1
ATOM 13505 O O . GLY D 2 139 ? 189.94592 157.23019 149.09114 1.000 119.39984 139 GLY D O 1
ATOM 13506 N N . TRP D 2 140 ? 188.56513 155.45411 149.28100 1.000 116.61264 140 TRP D N 1
ATOM 13507 C CA . TRP D 2 140 ? 189.65200 154.50052 149.44742 1.000 116.65869 140 TRP D CA 1
ATOM 13508 C C . TRP D 2 140 ? 190.46613 154.35748 148.16723 1.000 116.81158 140 TRP D C 1
ATOM 13509 O O . TRP D 2 140 ? 189.92479 154.38908 147.05840 1.000 116.31308 140 TRP D O 1
ATOM 13520 N N . SER D 2 141 ? 191.78603 154.21803 148.33439 1.000 118.47641 141 SER D N 1
ATOM 13521 C CA . SER D 2 141 ? 192.68847 154.11804 147.19055 1.000 118.75835 141 SER D CA 1
ATOM 13522 C C . SER D 2 141 ? 192.31397 152.95412 146.28317 1.000 119.27078 141 SER D C 1
ATOM 13523 O O . SER D 2 141 ? 192.52037 153.02095 145.06598 1.000 118.62170 141 SER D O 1
ATOM 13526 N N . SER D 2 142 ? 191.76656 151.88569 146.85661 1.000 124.38087 142 SER D N 1
ATOM 13527 C CA . SER D 2 142 ? 191.08533 150.84377 146.10589 1.000 124.06289 142 SER D CA 1
ATOM 13528 C C . SER D 2 142 ? 189.86326 150.40274 146.89688 1.000 124.39464 142 SER D C 1
ATOM 13529 O O . SER D 2 142 ? 189.87080 150.40117 148.13054 1.000 123.79494 142 SER D O 1
ATOM 13532 N N . GLN D 2 143 ? 188.81709 150.03009 146.17467 1.000 129.24075 143 GLN D N 1
ATOM 13533 C CA . GLN D 2 143 ? 187.57391 149.59349 146.80105 1.000 129.52727 143 GLN D CA 1
ATOM 13534 C C . GLN D 2 143 ? 187.78564 148.27959 147.54096 1.000 130.64273 143 GLN D C 1
ATOM 13535 O O . GLN D 2 143 ? 188.22863 147.29791 146.92993 1.000 130.34720 143 GLN D O 1
ATOM 13541 N N . PRO D 2 144 ? 187.49674 148.21443 148.83940 1.000 131.08723 144 PRO D N 1
ATOM 13542 C CA . PRO D 2 144 ? 187.56405 146.93217 149.54997 1.000 130.39016 144 PRO D CA 1
ATOM 13543 C C . PRO D 2 144 ? 186.54308 145.93794 149.01573 1.000 130.71023 144 PRO D C 1
ATOM 13544 O O . PRO D 2 144 ? 185.34324 146.21675 148.95823 1.000 130.53802 144 PRO D O 1
ATOM 13548 N N . THR D 2 145 ? 187.04042 144.76474 148.63114 1.000 133.03919 145 THR D N 1
ATOM 13549 C CA . THR D 2 145 ? 186.26014 143.69015 148.03464 1.000 133.22626 145 THR D CA 1
ATOM 13550 C C . THR D 2 145 ? 187.14672 142.45445 148.00515 1.000 132.73769 145 THR D C 1
ATOM 13551 O O . THR D 2 145 ? 188.34659 142.56221 147.74038 1.000 132.43454 145 THR D O 1
ATOM 13555 N N . CYS D 2 146 ? 186.56046 141.29044 148.27532 1.000 130.65516 146 CYS D N 1
ATOM 13556 C CA . CYS D 2 146 ? 187.23088 140.01401 148.06279 1.000 130.62359 146 CYS D CA 1
ATOM 13557 C C . CYS D 2 146 ? 186.51932 139.22429 146.97200 1.000 130.71880 146 CYS D C 1
ATOM 13558 O O . CYS D 2 146 ? 185.32889 138.91687 147.09784 1.000 130.61556 146 CYS D O 1
ATOM 13561 N N . ARG D 2 147 ? 187.25086 138.89954 145.90846 1.000 131.50014 147 ARG D N 1
ATOM 13562 C CA . ARG D 2 147 ? 186.74655 138.01201 144.87170 1.000 131.22588 147 ARG D CA 1
ATOM 13563 C C . ARG D 2 147 ? 186.81137 136.56242 145.33731 1.000 131.39678 147 ARG D C 1
ATOM 13564 O O . ARG D 2 147 ? 187.70428 136.17043 146.09398 1.000 131.10468 147 ARG D O 1
ATOM 13572 N N . LYS D 2 148 ? 185.85082 135.76574 144.88001 1.000 133.83305 148 LYS D N 1
ATOM 13573 C CA . LYS D 2 148 ? 185.85351 134.33443 145.16574 1.000 133.91386 148 LYS D CA 1
ATOM 13574 C C . LYS D 2 148 ? 187.05738 133.64606 144.52859 1.000 133.80894 148 LYS D C 1
ATOM 13575 O O . LYS D 2 148 ? 187.47479 133.99753 143.42529 1.000 133.48755 148 LYS D O 1
#

Radius of gyration: 37.11 Å; Cα contacts (8 Å, |Δi|>4): 4399; chains: 4; bounding box: 104×112×73 Å

GO terms:
  GO:0003810 protein-glutamine gamma-glutamyltransferase activity (F, IDA)
  GO:0018149 peptide cross-linking (P, IDA)
  GO:0072378 blood coagulation, fibrin clot formation (P, IDA)
  GO:0005576 extracellular region (C, EXP)
  GO:0005576 extracellular region (C, TAS)
  GO:0003810 protein-glutamine gamma-glutamyltransferase activity (F, TAS)
  GO:0007596 blood coagulation (P, TAS)
  GO:0031093 platelet alpha granule lumen (C, TAS)
  GO:0005515 protein binding (F, IPI)
  GO:0031012 extracellular matrix (C, HDA)
  GO:0072562 blood microparticle (C, HDA)